Protein 1JNR (pdb70)

Sequence (1582 aa):
VYYPKKYELYKADEVPTEVVETDILIIGGGFSGCGAAYEAAYWAKLGGLKVTLVEKAAVERSGAVAQGLSAINTYIDLTGRSERQNTLEDYVRYVTLDMMGLAREDLVADYARHVDGTVHLFEKWGLPIWKTPDGKYVREGQWQIMIHGESYKPIIAEAAKMAVGEENIYERVFIFELLKDNNDPNAVAGAVGFSVREPKFYVFKAKAVILATGGATLLFRPRSTGEAAGRTWYAIFDTGSGYYMGLKAGAMLTQFEHRFIPFRFKDGYGPVGAWFLFFKCKAKNAYGEEYIKTRAAELEKYKPYGAAQPIPTPLRNHQVMLEIMDGNQPIYMHTEEALAELAGGDKKKLKHIYEEAFEDFLDMTVSQALLWACQNIDPQEQPSEAAPAEPYIMGSHSGEAGFWVCGPEDLMPEEYAKLFPLKYNRMTTVKGLFAIGDCAGANPHKFSSGSFTEGRIAAKAAVRFILEQKPNPEIDDAVVEELKKKAYAPMERFMQYKDLSTADDVNPEYILPWQGLVRLQKIMDEYAAGIATIYKTNEKMLQRALELLAFLKEDLEKLAARDLHELMRAWELVHRVWTAEAHVRHMLFRKETRWPGYYYRTDYPELNDEEWKCFVCSKYDAEKDEWTFEKVPYVQVIEWSFPSFVNPEKCDGCKALERTACEYICPNDLMTLDKEKMKAYNREPDMCWECYSCVKMCPQGAIDVRGYVDYSPLGGACVPMRGTSDIMWTVKYRNGKVLRFKFAIRTTPWGSIQPFEGFPEPTEEALKSELLAGEPEIIGTSEFPQVKKKAVYYPKKYELYKADEVPTEVVETDILIIGGGFSGCGAAYEAAYWAKLGGLKVTLVEKAAVERSGAVAQGLSAINTYIDLTGRSERQNTLEDYVRYVTLDMMGLAREDLVADYARHVDGTVHLFEKWGLPIWKTPDGKYVREGQWQIMIHGESYKPIIAEAAKMAVGEENIYERVFIFELLKDNNDPNAVAGAVGFSVREPKFYVFKAKAVILATGGATLLFRPRSTGEAAGRTWYAIFDTGSGYYMGLKAGAMLTQFEHRFIPFRFKDGYGPVGAWFLFFKCKAKNAYGEEYIKTRAAELEKYKPYGAAQPIPTPLRNHQVMLEIMDGNQPIYMHTEEALAELAGGDKKKLKHIYEEAFEDFLDMTVSQALLWACQNIDPQEQPSEAAPAEPYIMGSHSGEAGFWVCGPEDLMPEEYAKLFPLKYNRMTTVKGLFAIGDCAGANPHKFSSGSFTEGRIAAKAAVRFILEQKPNPEIDDAVVEELKKKAYAPMERFMQYKDLSTADDVNPEYILPWQGLVRLQKIMDEYAAGIATIYKTNEKMLQRALELLAFLKEDLEKLAARDLHELMRAWELVHRVWTAEAHVRHMLFRKETRWPGYYYRTDYPELNDEEWKCFVCSKYDAEKDEWTFEKVPYVQVIEWSFPSFVNPEKCDGCKALERTACEYICPNDLMTLDKEKMKAYNREPDMCWECYSCVKMCPQGAIDVRGYVDYSPLGGACVPMRGTSDIMWTVKYRNGKVLRFKFAIRTTPWGSIQPFEGFPEPTEEALKSELLAGEPEIIGTSEFPQVKKKA

CATH classification: 3.50.50.60 (+2 more: 3.90.700.10, 1.20.58.100)

Radius of gyration: 33.96 Å; Cα contacts (8 Å, |Δi|>4): 4044; chains: 4; bounding box: 82×66×114 Å

Nearest PDB structures (foldseek):
  2fja-assembly1_B  TM=1.002E+00  e=3.913E-29  Archaeoglobus fulgidus
  3gyx-assembly6_L  TM=9.238E-01  e=7.810E-21  Megalodesulfovibrio gigas
  8a8o-assembly1_C  TM=8.521E-01  e=5.796E-08  Methanothermococcus thermolithotrophicus DSM 2095
  6iei-assembly1_A-2  TM=8.063E-01  e=1.774E+00  Borreliella burgdorferi B31
  6idc-assembly1_A-2  TM=8.139E-01  e=2.127E+00  Borreliella burgdorferi

Secondary structure (DSSP, 8-state):
----SS-----GGGS-EEEEE-SEEEE--SHHHHHHHHHHHHHHTTTT--EEEE-SS-TTT-STTTT-EEEES----SSSSBS----HHHHHHHHHHHTTT---HHHHHHHHHHHHHHHHHHHHTTPPBPB-TTSPBPBSSSS-EEEEETTHHHHHHHHHHHHH-GGGEE-SEEEEEEEE-TT-TTBEEEEEEEESSSS-EEEEE-SEEEE----B-SSS--S--SGGGG--SS-TT-BSHHHHHHHHHTPPEESTT--B--EEETTT----HIIIIIS---EE-TTS--HHHHTSGGGGGGTTGGGSSSPPHHHHHHHHHHHHHTT-PPEEE-HHHHHHHHHTT-HHHHHHHHHHHHHHHHTT-HHHHHHHHHTT--TTTS-EEEEE---BB-SSSS---EE-----TTT--HHHHTT-SS--TTB-SSBTEEE-GGGB-S----HHHHHHHHHHHHHHHHHHHHHHH-------HHHHHHHHHHHHHHHHHHHHHGGG-SSTT--TT-B-HHHHHHHHHHHHHHHTT-GGGTTEE-HHHHHHHHHHHHHHHHHHTTB--SSHHHHHHHHHHHHHHHHHHHHHHHHHH--S-SSTTT-EETTS-S--TTT--EEEEEEEETTTTEEEEEEEE----B----/-EEE-TTT--S--SSSS-HHHHH-TTS-EEEETTTTEEEES-GGG-----HHHHH-TT--EEE---TTT--TT-EEEEEE-SSEEEEEEE-TTS-EEEEEEE--SS-TT---TTTTPPPP-HHHHTSSPPTTTTGGG-SSSSPP-PBP-/----SS-----GGGSPEEEEE-SEEEE--SHHHHHHHHHHHHHGGGGT--EEEE-SS-TTT-STTSS-EEEES----SSSSBS----HHHHHHHHHHHTTT---HHHHHHHHHHHHHHHHHHHHTTPPBPB-TTSPBPBSSSS-EEEEETTHHHHHHHHHHHHH-GGGEE-SEEEEEEEEETTEEEEEEEEEEEESSSS-EEEEE-SEEEE----B-SSS--S--SGGGG--SS-TT-BSHHHHHHHHHTPPEESTT--B--EEETTT----HIIIIIS---EE-TTS--HHHHTSGGGTTSTTGGG-SSPPHHHHHHHHHHHHHHT-PPEEE-HHHHHHHHHTT-HHHHHHHHHHHHHHHHTT-HHHHHHHHHTT--TTTS-EEEEE---BB-SSSS---EE-----TTT--HHHHTT-SS--TTB-SSBTEEE-GGGB-S----HHHHHHHHHHHHHHHHHHHHHHH-------HHHHHHHHHHHHHHHHHHHHHGGG-SSTT--TT-B-HHHHHHHHHHHHHHHTT-GGGTTEE-HHHHHHHHHHHHHHHHHHTTB--SSHHHHHHHHHHHHHHHHHHHHHHHHHH--S-SSTTT-EETTS-S--TTT--EEEEEEEETTTTEEEEEEEE----B----/-EEE-TTT--TTTTSSS-HHHHH-TTS-EEEETTTTEEEES-GGG-----HHHHH-TT--EEE---TTT--TT-EEEEEE-SSEEEEEEE-TTS-EEEEEEE--SS-TT---TTTTPPPP-HHHHTSSPPTTTTGGGT-SSPPP-PBP-

Solvent-accessible surface area: 48458 Å² total; per-residue (Å²): 37,4,78,26,117,70,105,56,43,56,101,2,124,121,5,73,58,53,80,7,108,10,20,0,0,0,5,11,0,15,17,8,0,0,0,0,0,0,0,0,14,9,6,4,101,48,37,69,28,84,6,0,0,1,12,35,2,1,6,52,0,2,12,34,8,0,1,1,37,2,11,0,44,0,1,0,0,41,58,14,89,6,97,120,104,13,67,5,26,71,1,0,42,38,0,2,4,6,0,0,2,0,0,0,0,0,0,0,0,0,0,0,8,3,0,2,0,0,0,14,10,0,38,112,9,0,1,10,11,16,109,22,148,107,38,81,4,17,15,17,16,37,6,20,0,0,0,42,0,0,0,0,0,5,0,0,8,19,0,0,86,87,19,11,17,76,134,26,15,47,47,17,4,3,8,0,22,12,4,80,17,81,99,34,104,40,11,1,1,0,0,0,0,0,5,7,78,74,38,46,0,16,4,0,66,6,57,0,0,0,0,4,22,14,0,0,0,4,2,0,22,5,38,7,35,10,3,1,18,0,5,0,30,19,0,2,6,15,3,0,9,0,0,7,1,0,1,46,7,8,1,15,1,0,0,0,0,0,0,3,0,0,16,32,0,28,14,0,7,0,12,11,27,1,0,67,67,43,4,140,8,101,5,40,2,14,110,45,77,22,5,62,139,70,28,51,82,75,7,105,106,11,136,50,5,15,83,7,125,66,24,1,40,0,0,80,4,18,0,4,0,30,2,17,67,77,9,22,26,3,1,47,0,25,0,27,82,8,1,66,142,55,6,65,74,70,181,178,100,44,137,103,8,22,61,25,0,0,8,2,0,0,0,39,11,0,1,3,0,2,8,0,0,2,17,40,11,13,0,61,128,69,35,3,23,2,4,1,0,0,1,1,1,0,0,7,26,8,0,0,0,0,0,2,0,0,3,3,133,40,9,27,30,104,74,1,14,145,49,5,70,36,108,15,20,0,1,0,10,0,53,1,0,0,0,0,1,7,0,0,0,0,0,0,6,0,26,10,0,0,8,0,0,0,0,0,9,0,0,10,8,0,0,66,6,8,47,70,86,140,23,116,33,92,15,42,109,64,59,17,65,97,16,26,101,115,0,0,45,10,0,59,38,0,61,119,55,45,108,70,5,9,14,38,14,1,1,42,48,1,2,0,5,28,1,0,15,30,6,0,19,6,9,0,3,14,4,0,0,0,19,24,17,11,1,24,4,0,64,78,12,0,76,32,0,28,92,21,1,48,30,0,46,94,4,15,132,73,7,0,0,7,0,0,1,1,0,4,10,0,20,2,1,15,0,4,0,23,0,0,5,0,0,0,69,0,0,38,58,0,89,0,1,0,1,1,0,0,1,26,1,37,40,82,71,88,34,34,47,154,112,23,69,4,0,0,0,1,86,9,40,56,169,137,93,92,37,91,45,70,84,11,86,27,38,43,12,0,78,29,92,145,0,3,10,1,39,26,149,114,14,34,5,17,157,101,78,175,140,21,20,9,40,52,0,12,3,5,2,4,2,19,30,18,143,153,109,98,54,4,16,6,33,4,28,25,14,10,18,2,13,3,0,12,12,21,35,20,89,87,45,3,11,43,2,13,4,0,2,2,15,5,2,10,46,11,20,0,69,14,108,58,39,101,58,45,0,79,3,35,0,105,3,58,93,40,71,57,25,174,16,136,13,39,0,5,90,41,100,88,52,52,11,112,21,40,86,81,34,89,133,14,67,130,127,32,8,112,42,41,52,7,1,7,14,35,126,26,1,35,34,123,106,30,9,129,19,120,114,106,139,45,4,64,23,120,98,99,47,44,60,103,3,124,137,4,73,59,56,79,8,111,9,19,0,0,0,5,9,0,14,17,9,0,0,0,0,0,0,0,0,14,8,6,4,100,46,37,69,28,84,6,0,0,2,13,37,2,1,6,43,0,2,12,34,9,0,1,1,38,2,11,0,44,0,1,0,0,45,59,9,89,7,99,121,103,14,76,5,25,35,2,0,68,42,0,2,18,8,0,0,2,0,0,0,0,0,0,0,0,0,0,1,7,2,0,2,0,0,0,14,7,0,38,113,9,0,1,8,11,17,106,29,152,122,37,82,5,17,15,17,16,36,6,21,0,1,0,42,0,1,0,0,0,4,0,0,9,22,0,0,81,84,19,13,18,114,126,26,28,47,64,19,4,2,8,0,22,11,3,70,24,75,115,34,109,39,11,2,1,0,0,0,0,0,5,7,79,74,40,42,0,15,4,0,71,5,62,0,0,0,0,5,23,14,0,1,0,4,2,0,22,4,37,7,35,12,3,1,18,0,6,0,29,19,0,2,6,14,3,0,10,0,0,7,1,0,1,45,6,6,1,13,2,0,0,0,0,0,0,4,0,0,15,32,0,28,12,0,8,0,11,10,26,0,0,46,73,41,2,131,9,71,4,39,1,12,99,46,76,22,4,51,132,74,34,49,66,60,3,116,117,14,148,52,6,15,72,3,153,66,35,3,42,0,0,72,5,20,0,6,0,33,2,16,61,75,11,24,26,3,1,48,0,24,0,28,65,4,1,63,115,54,8,65,72,71,176,178,96,45,139,104,7,20,64,24,0,0,7,2,0,0,0,39,11,0,1,2,0,2,9,1,0,2,18,42,18,13,0,58,116,66,33,4,22,1,5,1,0,1,2,0,1,0,0,8,26,8,0,0,0,0,0,2,0,0,1,3,145,51,5,25,30,120,89,2,6,160,50,2,69,39,107,18,18,0,1,1,8,0,55,1,0,0,0,0,1,8,0,0,0,0,0,0,6,0,26,10,0,0,8,0,0,0,0,0,7,0,0,11,7,0,0,70,6,8,37,78,88,155,20,130,27,102,16,41,107,62,58,17,68,95,17,24,105,114,0,0,45,8,0,57,38,0,65,122,54,49,97,63,5,9,15,41,21,0,1,42,51,1,2,0,6,29,1,0,15,32,6,0,18,5,9,0,3,17,4,0,0,0,20,24,18,10,0,23,5,1,78,72,11,0,66,33,0,29,94,21,1,45,32,0,39,97,4,16,134,73,7,0,0,7,3,0,1,1,0,4,10,0,20,1,1,16,0,4,0,28,0,0,5,0,0,0,69,0,0,41,60,0,95,1,1,0,0,1,0,0,1,24,2,38,41,90,71,91,34,42,43,141,106,13,78,4,0,0,0,1,79,10,40,53,166,142,91,92,37,79,49,63,86,13,86,26,41,49,10,0,82,42,79,127,0,3,11,1,38,30,151,108,14,63,2,16,145,92,82,188,137,19,14,9,43,48,0,12,4,6,2,4,2,19,28,18,130,152,105,58,52,3,22,7,43,6,18,22,14,11,18,2,12,2,0,11,14,21,55,21,73,84,46,3,11,40,3,12,4,0,3,1,15,5,3,12,46,11,20,0,67,14,105,55,37,102,59,37,0,78,1,32,0,106,4,55,97,41,70,54,23,174,17,134,12,41,0,6,91,42,100,88,52,50,11,114,19,42,82,80,30,98,128,13,68,96,128,34,4,118,44,42,49,5,1,13,20,25,133,26,1,33,35,100,136,33,12,149,17,123,104,104,146

B-factor: mean 15.88, std 8.91, range [1.0, 59.98]

InterPro domains:
  IPR003953 FAD-dependent oxidoreductase 2, FAD-binding domain [PF00890] (24-264)
  IPR011803 Adenylylsulphate reductase, alpha subunit [TIGR02061] (24-639)
  IPR015939 Fumarate reductase/succinate dehydrogenase flavoprotein-like, C-terminal [PF02910] (520-632)
  IPR027477 Succinate dehydrogenase/fumarate reductase flavoprotein, catalytic domain superfamily [G3DSA:3.90.700.10] (268-399)
  IPR027477 Succinate dehydrogenase/fumarate reductase flavoprotein, catalytic domain superfamily [SSF56425] (257-400)
  IPR030664 FAD-dependent oxidoreductase SdhA/FrdA/AprA [PTHR11632] (19-634)
  IPR036188 FAD/NAD(P)-binding domain superfamily [G3DSA:3.50.50.60] (21-629)
  IPR036188 FAD/NAD(P)-binding domain superfamily [SSF51905] (3-498)
  IPR037099 Fumarate reductase/succinate dehydrogenase flavoprotein-like, C-terminal domain superfamily [SSF46977] (507-641)

Structure (mmCIF, N/CA/C/O backbone):
data_1JNR
#
_entry.id   1JNR
#
_cell.length_a   72.600
_cell.length_b   113.500
_cell.length_c   193.900
_cell.angle_alpha   90.00
_cell.angle_beta   90.00
_cell.angle_gamma   90.00
#
_symmetry.space_group_name_H-M   'P 21 21 21'
#
loop_
_entity.id
_entity.type
_entity.pdbx_description
1 polymer 'adenylylsulfate reductase'
2 polymer 'adenylylsulfate reductase'
3 non-polymer 'FLAVIN-ADENINE DINUCLEOTIDE'
4 non-polymer GLYCEROL
5 non-polymer 'IRON/SULFUR CLUSTER'
6 water water
#
loop_
_atom_site.group_PDB
_atom_site.id
_atom_site.type_symbol
_atom_site.label_atom_id
_atom_site.label_alt_id
_atom_site.label_comp_id
_atom_site.label_asym_id
_atom_site.label_entity_id
_atom_site.label_seq_id
_atom_site.pdbx_PDB_ins_code
_atom_site.Cartn_x
_atom_site.Cartn_y
_atom_site.Cartn_z
_atom_site.occupancy
_atom_site.B_iso_or_equiv
_atom_site.auth_seq_id
_atom_site.auth_comp_id
_atom_site.auth_asym_id
_atom_site.auth_atom_id
_atom_site.pdbx_PDB_model_num
ATOM 1 N N . VAL A 1 2 ? 36.937 8.872 111.437 1.00 11.63 2 VAL A N 1
ATOM 2 C CA . VAL A 1 2 ? 37.564 10.066 110.816 1.00 11.55 2 VAL A CA 1
ATOM 3 C C . VAL A 1 2 ? 37.052 11.316 111.515 1.00 11.19 2 VAL A C 1
ATOM 4 O O . VAL A 1 2 ? 35.868 11.421 111.827 1.00 11.96 2 VAL A O 1
ATOM 8 N N . TYR A 1 3 ? 37.953 12.256 111.771 1.00 12.74 3 TYR A N 1
ATOM 9 C CA . TYR A 1 3 ? 37.577 13.493 112.436 1.00 12.45 3 TYR A CA 1
ATOM 10 C C . TYR A 1 3 ? 38.063 14.697 111.645 1.00 12.93 3 TYR A C 1
ATOM 11 O O . TYR A 1 3 ? 39.231 14.772 111.268 1.00 13.00 3 TYR A O 1
ATOM 20 N N . TYR A 1 4 ? 37.149 15.624 111.378 1.00 15.61 4 TYR A N 1
ATOM 21 C CA . TYR A 1 4 ? 37.466 16.848 110.650 1.00 19.01 4 TYR A CA 1
ATOM 22 C C . TYR A 1 4 ? 36.987 18.024 111.504 1.00 18.80 4 TYR A C 1
ATOM 23 O O . TYR A 1 4 ? 35.837 18.449 111.407 1.00 18.43 4 TYR A O 1
ATOM 32 N N . PRO A 1 5 ? 37.868 18.548 112.371 1.00 18.20 5 PRO A N 1
ATOM 33 C CA . PRO A 1 5 ? 37.537 19.675 113.249 1.00 18.97 5 PRO A CA 1
ATOM 34 C C . PRO A 1 5 ? 37.168 20.934 112.477 1.00 20.51 5 PRO A C 1
ATOM 35 O O . PRO A 1 5 ? 37.761 21.235 111.440 1.00 19.81 5 PRO A O 1
ATOM 39 N N . LYS A 1 6 ? 36.182 21.661 112.993 1.00 23.27 6 LYS A N 1
ATOM 40 C CA . LYS A 1 6 ? 35.707 22.890 112.368 1.00 26.26 6 LYS A CA 1
ATOM 41 C C . LYS A 1 6 ? 36.772 23.977 112.471 1.00 26.22 6 LYS A C 1
ATOM 42 O O . LYS A 1 6 ? 36.994 24.737 111.529 1.00 27.49 6 LYS A O 1
ATOM 48 N N . LYS A 1 7 ? 37.421 24.049 113.628 1.00 26.24 7 LYS A N 1
ATOM 49 C CA . LYS A 1 7 ? 38.469 25.035 113.861 1.00 26.08 7 LYS A CA 1
ATOM 50 C C . LYS A 1 7 ? 39.509 24.495 114.832 1.00 25.12 7 LYS A C 1
ATOM 51 O O . LYS A 1 7 ? 39.262 23.524 115.548 1.00 24.42 7 LYS A O 1
ATOM 57 N N . TYR A 1 8 ? 40.673 25.131 114.853 1.00 22.46 8 TYR A N 1
ATOM 58 C CA . TYR A 1 8 ? 41.754 24.713 115.734 1.00 21.97 8 TYR A CA 1
ATOM 59 C C . TYR A 1 8 ? 41.527 25.191 117.163 1.00 21.87 8 TYR A C 1
ATOM 60 O O . TYR A 1 8 ? 40.905 26.227 117.396 1.00 21.39 8 TYR A O 1
ATOM 69 N N . GLU A 1 9 ? 42.047 24.420 118.109 1.00 20.82 9 GLU A N 1
ATOM 70 C CA . GLU A 1 9 ? 41.961 24.731 119.531 1.00 21.46 9 GLU A CA 1
ATOM 71 C C . GLU A 1 9 ? 43.286 24.192 120.047 1.00 21.02 9 GLU A C 1
ATOM 72 O O . GLU A 1 9 ? 43.346 23.112 120.628 1.00 21.84 9 GLU A O 1
ATOM 78 N N . LEU A 1 10 ? 44.351 24.951 119.815 1.00 20.48 10 LEU A N 1
ATOM 79 C CA . LEU A 1 10 ? 45.693 24.531 120.193 1.00 19.36 10 LEU A CA 1
ATOM 80 C C . LEU A 1 10 ? 46.291 25.242 121.398 1.00 20.31 10 LEU A C 1
ATOM 81 O O . LEU A 1 10 ? 46.087 26.440 121.597 1.00 21.37 10 LEU A O 1
ATOM 86 N N . TYR A 1 11 ? 47.041 24.485 122.192 1.00 19.28 11 TYR A N 1
ATOM 87 C CA . TYR A 1 11 ? 47.700 25.014 123.378 1.00 20.19 11 TYR A CA 1
ATOM 88 C C . TYR A 1 11 ? 49.043 24.323 123.590 1.00 21.04 11 TYR A C 1
ATOM 89 O O . TYR A 1 11 ? 49.198 23.142 123.284 1.00 21.19 11 TYR A O 1
ATOM 98 N N . LYS A 1 12 ? 50.016 25.068 124.102 1.00 21.52 12 LYS A N 1
ATOM 99 C CA . LYS A 1 12 ? 51.322 24.501 124.403 1.00 21.85 12 LYS A CA 1
ATOM 100 C C . LYS A 1 12 ? 51.291 24.209 125.897 1.00 22.11 12 LYS A C 1
ATOM 101 O O . LYS A 1 12 ? 50.657 24.937 126.661 1.00 20.78 12 LYS A O 1
ATOM 107 N N . ALA A 1 13 ? 51.953 23.136 126.309 1.00 21.87 13 ALA A N 1
ATOM 108 C CA . ALA A 1 13 ? 51.973 22.746 127.713 1.00 23.93 13 ALA A CA 1
ATOM 109 C C . ALA A 1 13 ? 52.262 23.911 128.658 1.00 25.23 13 ALA A C 1
ATOM 110 O O . ALA A 1 13 ? 51.528 24.131 129.623 1.00 25.19 13 ALA A O 1
ATOM 112 N N . ASP A 1 14 ? 53.324 24.658 128.374 1.00 26.93 14 ASP A N 1
ATOM 113 C CA . ASP A 1 14 ? 53.717 25.781 129.219 1.00 28.58 14 ASP A CA 1
ATOM 114 C C . ASP A 1 14 ? 52.736 26.950 129.247 1.00 28.47 14 ASP A C 1
ATOM 115 O O . ASP A 1 14 ? 52.927 27.904 130.002 1.00 29.43 14 ASP A O 1
ATOM 120 N N . GLU A 1 15 ? 51.689 26.883 128.432 1.00 27.09 15 GLU A N 1
ATOM 121 C CA . GLU A 1 15 ? 50.695 27.951 128.398 1.00 26.38 15 GLU A CA 1
ATOM 122 C C . GLU A 1 15 ? 49.428 27.530 129.130 1.00 24.34 15 GLU A C 1
ATOM 123 O O . GLU A 1 15 ? 48.533 28.342 129.358 1.00 23.80 15 GLU A O 1
ATOM 129 N N . VAL A 1 16 ? 49.361 26.255 129.499 1.00 21.26 16 VAL A N 1
ATOM 130 C CA . VAL A 1 16 ? 48.194 25.717 130.184 1.00 19.48 16 VAL A CA 1
ATOM 131 C C . VAL A 1 16 ? 48.328 25.751 131.701 1.00 18.77 16 VAL A C 1
ATOM 132 O O . VAL A 1 16 ? 49.292 25.232 132.259 1.00 17.44 16 VAL A O 1
ATOM 136 N N . PRO A 1 17 ? 47.352 26.364 132.388 1.00 18.55 17 PRO A N 1
ATOM 137 C CA . PRO A 1 17 ? 47.397 26.439 133.848 1.00 19.38 17 PRO A CA 1
ATOM 138 C C . PRO A 1 17 ? 47.141 25.071 134.463 1.00 19.64 17 PRO A C 1
ATOM 139 O O . PRO A 1 17 ? 46.450 24.233 133.879 1.00 18.76 17 PRO A O 1
ATOM 143 N N . THR A 1 18 ? 47.709 24.850 135.641 1.00 19.03 18 THR A N 1
ATOM 144 C CA . THR A 1 18 ? 47.540 23.591 136.346 1.00 19.26 18 THR A CA 1
ATOM 145 C C . THR A 1 18 ? 46.648 23.795 137.557 1.00 20.19 18 THR A C 1
ATOM 146 O O . THR A 1 18 ? 46.750 24.807 138.253 1.00 21.17 18 THR A O 1
ATOM 150 N N . GLU A 1 19 ? 45.759 22.839 137.792 1.00 18.97 19 GLU A N 1
ATOM 151 C CA . GLU A 1 19 ? 44.881 22.894 138.947 1.00 20.20 19 GLU A CA 1
ATOM 152 C C . GLU A 1 19 ? 45.201 21.669 139.785 1.00 19.85 19 GLU A C 1
ATOM 153 O O . GLU A 1 19 ? 45.085 20.536 139.313 1.00 18.93 19 GLU A O 1
ATOM 159 N N . VAL A 1 20 ? 45.629 21.899 141.020 1.00 18.25 20 VAL A N 1
ATOM 160 C CA . VAL A 1 20 ? 45.968 20.807 141.917 1.00 17.99 20 VAL A CA 1
ATOM 161 C C . VAL A 1 20 ? 44.777 20.503 142.813 1.00 18.86 20 VAL A C 1
ATOM 162 O O . VAL A 1 20 ? 44.211 21.401 143.436 1.00 18.89 20 VAL A O 1
ATOM 166 N N . VAL A 1 21 ? 44.394 19.234 142.864 1.00 18.15 21 VAL A N 1
ATOM 167 C CA . VAL A 1 21 ? 43.273 18.808 143.687 1.00 18.49 21 VAL A CA 1
ATOM 168 C C . VAL A 1 21 ? 43.748 17.757 144.675 1.00 18.76 21 VAL A C 1
ATOM 169 O O . VAL A 1 21 ? 44.198 16.682 144.283 1.00 19.55 21 VAL A O 1
ATOM 173 N N . GLU A 1 22 ? 43.660 18.075 145.959 1.00 19.30 22 GLU A N 1
ATOM 174 C CA . GLU A 1 22 ? 44.074 17.140 146.989 1.00 19.89 22 GLU A CA 1
ATOM 175 C C . GLU A 1 22 ? 42.852 16.444 147.561 1.00 19.01 22 GLU A C 1
ATOM 176 O O . GLU A 1 22 ? 41.875 17.088 147.938 1.00 20.02 22 GLU A O 1
ATOM 182 N N . THR A 1 23 ? 42.907 15.119 147.601 1.00 18.30 23 THR A N 1
ATOM 183 C CA . THR A 1 23 ? 41.801 14.322 148.108 1.00 17.42 23 THR A CA 1
ATOM 184 C C . THR A 1 23 ? 42.349 13.080 148.799 1.00 17.11 23 THR A C 1
ATOM 185 O O . THR A 1 23 ? 43.558 12.854 148.813 1.00 17.07 23 THR A O 1
ATOM 189 N N . ASP A 1 24 ? 41.464 12.283 149.388 1.00 16.05 24 ASP A N 1
ATOM 190 C CA . ASP A 1 24 ? 41.891 11.063 150.057 1.00 15.43 24 ASP A CA 1
ATOM 191 C C . ASP A 1 24 ? 41.636 9.872 149.148 1.00 15.62 24 ASP A C 1
ATOM 192 O O . ASP A 1 24 ? 42.527 9.055 148.911 1.00 14.46 24 ASP A O 1
ATOM 197 N N . ILE A 1 25 ? 40.413 9.777 148.641 1.00 15.30 25 ILE A N 1
ATOM 198 C CA . ILE A 1 25 ? 40.050 8.697 147.735 1.00 13.99 25 ILE A CA 1
ATOM 199 C C . ILE A 1 25 ? 39.666 9.302 146.395 1.00 14.41 25 ILE A C 1
ATOM 200 O O . ILE A 1 25 ? 38.768 10.140 146.322 1.00 13.81 25 ILE A O 1
ATOM 205 N N . LEU A 1 26 ? 40.364 8.885 145.343 1.00 11.88 26 LEU A N 1
ATOM 206 C CA . LEU A 1 26 ? 40.088 9.370 143.999 1.00 11.73 26 LEU A CA 1
ATOM 207 C C . LEU A 1 26 ? 39.497 8.232 143.187 1.00 10.31 26 LEU A C 1
ATOM 208 O O . LEU A 1 26 ? 40.100 7.166 143.072 1.00 11.83 26 LEU A O 1
ATOM 213 N N . ILE A 1 27 ? 38.311 8.463 142.639 1.00 10.69 27 ILE A N 1
ATOM 214 C CA . ILE A 1 27 ? 37.623 7.472 141.822 1.00 10.22 27 ILE A CA 1
ATOM 215 C C . ILE A 1 27 ? 37.711 7.943 140.375 1.00 10.18 27 ILE A C 1
ATOM 216 O O . ILE A 1 27 ? 37.221 9.019 140.036 1.00 12.41 27 ILE A O 1
ATOM 221 N N . ILE A 1 28 ? 38.358 7.147 139.530 1.00 10.17 28 ILE A N 1
ATOM 222 C CA . ILE A 1 28 ? 38.507 7.500 138.123 1.00 11.17 28 ILE A CA 1
ATOM 223 C C . ILE A 1 28 ? 37.445 6.799 137.279 1.00 11.01 28 ILE A C 1
ATOM 224 O O . ILE A 1 28 ? 37.527 5.597 137.021 1.00 11.32 28 ILE A O 1
ATOM 229 N N . GLY A 1 29 ? 36.445 7.567 136.862 1.00 10.71 29 GLY A N 1
ATOM 230 C CA . GLY A 1 29 ? 35.365 7.021 136.061 1.00 10.20 29 GLY A CA 1
ATOM 231 C C . GLY A 1 29 ? 34.059 7.067 136.831 1.00 10.43 29 GLY A C 1
ATOM 232 O O . GLY A 1 29 ? 33.937 6.458 137.897 1.00 10.17 29 GLY A O 1
ATOM 233 N N . GLY A 1 30 ? 33.088 7.797 136.292 1.00 9.89 30 GLY A N 1
ATOM 234 C CA . GLY A 1 30 ? 31.795 7.922 136.940 1.00 11.14 30 GLY A CA 1
ATOM 235 C C . GLY A 1 30 ? 30.698 7.088 136.307 1.00 10.56 30 GLY A C 1
ATOM 236 O O . GLY A 1 30 ? 29.581 7.569 136.108 1.00 9.55 30 GLY A O 1
ATOM 237 N N . GLY A 1 31 ? 31.021 5.840 135.979 1.00 10.91 31 GLY A N 1
ATOM 238 C CA . GLY A 1 31 ? 30.040 4.943 135.395 1.00 10.08 31 GLY A CA 1
ATOM 239 C C . GLY A 1 31 ? 29.348 4.188 136.515 1.00 10.60 31 GLY A C 1
ATOM 240 O O . GLY A 1 31 ? 29.224 4.707 137.627 1.00 12.31 31 GLY A O 1
ATOM 241 N N . PHE A 1 32 ? 28.912 2.960 136.260 1.00 10.39 32 PHE A N 1
ATOM 242 C CA . PHE A 1 32 ? 28.233 2.220 137.315 1.00 9.77 32 PHE A CA 1
ATOM 243 C C . PHE A 1 32 ? 29.116 1.800 138.481 1.00 11.06 32 PHE A C 1
ATOM 244 O O . PHE A 1 32 ? 28.702 1.914 139.637 1.00 11.81 32 PHE A O 1
ATOM 252 N N . SER A 1 33 ? 30.325 1.323 138.206 1.00 10.14 33 SER A N 1
ATOM 253 C CA . SER A 1 33 ? 31.192 0.917 139.308 1.00 9.94 33 SER A CA 1
ATOM 254 C C . SER A 1 33 ? 31.699 2.147 140.060 1.00 9.86 33 SER A C 1
ATOM 255 O O . SER A 1 33 ? 31.754 2.145 141.289 1.00 10.51 33 SER A O 1
ATOM 258 N N . GLY A 1 34 ? 32.038 3.201 139.319 1.00 9.78 34 GLY A N 1
ATOM 259 C CA . GLY A 1 34 ? 32.522 4.427 139.933 1.00 10.18 34 GLY A CA 1
ATOM 260 C C . GLY A 1 34 ? 31.485 5.081 140.831 1.00 10.67 34 GLY A C 1
ATOM 261 O O . GLY A 1 34 ? 31.814 5.586 141.908 1.00 12.28 34 GLY A O 1
ATOM 262 N N . CYS A 1 35 ? 30.231 5.089 140.391 1.00 9.52 35 CYS A N 1
ATOM 263 C CA . CYS A 1 35 ? 29.166 5.673 141.196 1.00 10.53 35 CYS A CA 1
ATOM 264 C C . CYS A 1 35 ? 28.936 4.828 142.448 1.00 10.64 35 CYS A C 1
ATOM 265 O O . CYS A 1 35 ? 28.617 5.359 143.512 1.00 11.06 35 CYS A O 1
ATOM 268 N N . GLY A 1 36 ? 29.110 3.514 142.322 1.00 10.57 36 GLY A N 1
ATOM 269 C CA . GLY A 1 36 ? 28.942 2.635 143.466 1.00 10.50 36 GLY A CA 1
ATOM 270 C C . GLY A 1 36 ? 30.005 2.951 144.503 1.00 11.09 36 GLY A C 1
ATOM 271 O O . GLY A 1 36 ? 29.737 2.968 145.706 1.00 10.22 36 GLY A O 1
ATOM 272 N N . ALA A 1 37 ? 31.221 3.210 144.034 1.00 10.67 37 ALA A N 1
ATOM 273 C CA . ALA A 1 37 ? 32.321 3.540 144.925 1.00 10.38 37 ALA A CA 1
ATOM 274 C C . ALA A 1 37 ? 32.099 4.902 145.574 1.00 11.63 37 ALA A C 1
ATOM 275 O O . ALA A 1 37 ? 32.369 5.079 146.761 1.00 12.06 37 ALA A O 1
ATOM 277 N N . ALA A 1 38 ? 31.607 5.866 144.802 1.00 9.68 38 ALA A N 1
ATOM 278 C CA . ALA A 1 38 ? 31.367 7.201 145.346 1.00 10.24 38 ALA A CA 1
ATOM 279 C C . ALA A 1 38 ? 30.292 7.123 146.422 1.00 11.48 38 ALA A C 1
ATOM 280 O O . ALA A 1 38 ? 30.415 7.728 147.485 1.00 12.22 38 ALA A O 1
ATOM 282 N N . TYR A 1 39 ? 29.241 6.365 146.137 1.00 10.78 39 TYR A N 1
ATOM 283 C CA . TYR A 1 39 ? 28.140 6.194 147.073 1.00 11.72 39 TYR A CA 1
ATOM 284 C C . TYR A 1 39 ? 28.606 5.597 148.400 1.00 12.21 39 TYR A C 1
ATOM 285 O O . TYR A 1 39 ? 28.404 6.189 149.463 1.00 13.03 39 TYR A O 1
ATOM 294 N N . GLU A 1 40 ? 29.232 4.426 148.335 1.00 12.60 40 GLU A N 1
ATOM 295 C CA . GLU A 1 40 ? 29.698 3.748 149.538 1.00 12.45 40 GLU A CA 1
ATOM 296 C C . GLU A 1 40 ? 30.818 4.498 150.258 1.00 12.77 40 GLU A C 1
ATOM 297 O O . GLU A 1 40 ? 30.823 4.576 151.487 1.00 12.48 40 GLU A O 1
ATOM 303 N N . ALA A 1 41 ? 31.763 5.048 149.501 1.00 12.87 41 ALA A N 1
ATOM 304 C CA . ALA A 1 41 ? 32.883 5.776 150.099 1.00 13.12 41 ALA A CA 1
ATOM 305 C C . ALA A 1 41 ? 32.406 6.930 150.977 1.00 12.83 41 ALA A C 1
ATOM 306 O O . ALA A 1 41 ? 32.949 7.166 152.059 1.00 14.12 41 ALA A O 1
ATOM 308 N N . ALA A 1 42 ? 31.394 7.647 150.505 1.00 12.89 42 ALA A N 1
ATOM 309 C CA . ALA A 1 42 ? 30.843 8.782 151.238 1.00 12.62 42 ALA A CA 1
ATOM 310 C C . ALA A 1 42 ? 30.322 8.359 152.608 1.00 13.73 42 ALA A C 1
ATOM 311 O O . ALA A 1 42 ? 30.346 9.136 153.559 1.00 14.89 42 ALA A O 1
ATOM 313 N N . TYR A 1 43 ? 29.856 7.121 152.703 1.00 13.35 43 TYR A N 1
ATOM 314 C CA . TYR A 1 43 ? 29.318 6.611 153.958 1.00 14.53 43 TYR A CA 1
ATOM 315 C C . TYR A 1 43 ? 30.404 6.380 155.005 1.00 15.61 43 TYR A C 1
ATOM 316 O O . TYR A 1 43 ? 30.332 6.905 156.116 1.00 15.96 43 TYR A O 1
ATOM 325 N N . TRP A 1 44 ? 31.417 5.600 154.645 1.00 15.08 44 TRP A N 1
ATOM 326 C CA . TRP A 1 44 ? 32.496 5.284 155.571 1.00 14.75 44 TRP A CA 1
ATOM 327 C C . TRP A 1 44 ? 33.514 6.403 155.774 1.00 15.85 44 TRP A C 1
ATOM 328 O O . TRP A 1 44 ? 34.147 6.485 156.830 1.00 15.25 44 TRP A O 1
ATOM 339 N N . ALA A 1 45 ? 33.668 7.265 154.773 1.00 15.34 45 ALA A N 1
ATOM 340 C CA . ALA A 1 45 ? 34.633 8.359 154.845 1.00 16.48 45 ALA A CA 1
ATOM 341 C C . ALA A 1 45 ? 34.469 9.227 156.087 1.00 17.65 45 ALA A C 1
ATOM 342 O O . ALA A 1 45 ? 35.440 9.778 156.599 1.00 18.10 45 ALA A O 1
ATOM 344 N N . LYS A 1 46 ? 33.237 9.341 156.567 1.00 19.11 46 LYS A N 1
ATOM 345 C CA . LYS A 1 46 ? 32.939 10.150 157.739 1.00 22.02 46 LYS A CA 1
ATOM 346 C C . LYS A 1 46 ? 33.761 9.760 158.968 1.00 21.41 46 LYS A C 1
ATOM 347 O O . LYS A 1 46 ? 34.037 10.599 159.828 1.00 22.16 46 LYS A O 1
ATOM 353 N N . LEU A 1 47 ? 34.164 8.495 159.046 1.00 19.61 47 LEU A N 1
ATOM 354 C CA . LEU A 1 47 ? 34.950 8.015 160.179 1.00 19.13 47 LEU A CA 1
ATOM 355 C C . LEU A 1 47 ? 36.294 8.722 160.318 1.00 19.76 47 LEU A C 1
ATOM 356 O O . LEU A 1 47 ? 36.853 8.795 161.413 1.00 21.84 47 LEU A O 1
ATOM 361 N N . GLY A 1 48 ? 36.817 9.234 159.211 1.00 18.97 48 GLY A N 1
ATOM 362 C CA . GLY A 1 48 ? 38.090 9.928 159.259 1.00 18.94 48 GLY A CA 1
ATOM 363 C C . GLY A 1 48 ? 38.005 11.302 158.630 1.00 18.91 48 GLY A C 1
ATOM 364 O O . GLY A 1 48 ? 39.025 11.956 158.410 1.00 19.18 48 GLY A O 1
ATOM 365 N N . GLY A 1 49 ? 36.784 11.748 158.349 1.00 19.52 49 GLY A N 1
ATOM 366 C CA . GLY A 1 49 ? 36.603 13.044 157.721 1.00 19.20 49 GLY A CA 1
ATOM 367 C C . GLY A 1 49 ? 37.332 13.060 156.390 1.00 18.24 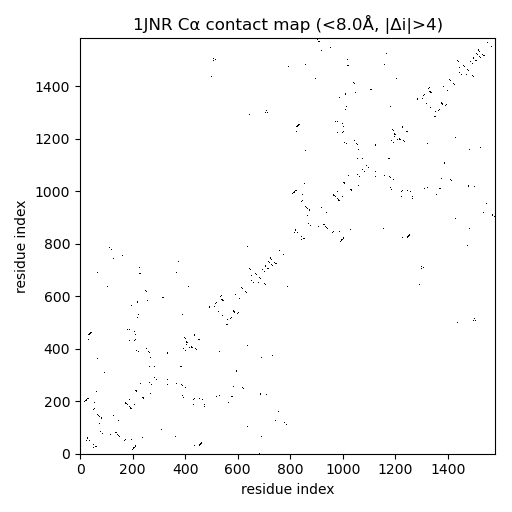49 GLY A C 1
ATOM 368 O O . GLY A 1 49 ? 37.839 14.093 155.955 1.00 19.18 49 GLY A O 1
ATOM 369 N N . LEU A 1 50 ? 37.376 11.900 155.741 1.00 18.24 50 LEU A N 1
ATOM 370 C CA . LEU A 1 50 ? 38.060 11.753 154.461 1.00 16.34 50 LEU A CA 1
ATOM 371 C C . LEU A 1 50 ? 37.324 12.407 153.301 1.00 16.61 50 LEU A C 1
ATOM 372 O O . LEU A 1 50 ? 36.093 12.458 153.269 1.00 16.14 50 LEU A O 1
ATOM 377 N N . LYS A 1 51 ? 38.099 12.893 152.339 1.00 15.91 51 LYS A N 1
ATOM 378 C CA . LYS A 1 51 ? 37.552 13.536 151.156 1.00 16.58 51 LYS A CA 1
ATOM 379 C C . LYS A 1 51 ? 37.501 12.517 150.021 1.00 15.52 51 LYS A C 1
ATOM 380 O O . LYS A 1 51 ? 38.477 11.814 149.760 1.00 15.64 51 LYS A O 1
ATOM 386 N N . VAL A 1 52 ? 36.349 12.428 149.368 1.00 14.66 52 VAL A N 1
ATOM 387 C CA . VAL A 1 52 ? 36.163 11.506 148.255 1.00 14.29 52 VAL A CA 1
ATOM 388 C C . VAL A 1 52 ? 35.945 12.332 146.997 1.00 14.64 52 VAL A C 1
ATOM 389 O O . VAL A 1 52 ? 35.099 13.226 146.971 1.00 15.19 52 VAL A O 1
ATOM 393 N N . THR A 1 53 ? 36.717 12.032 145.958 1.00 13.50 53 THR A N 1
ATOM 394 C CA . THR A 1 53 ? 36.614 12.759 144.705 1.00 13.36 53 THR A CA 1
ATOM 395 C C . THR A 1 53 ? 36.324 11.825 143.539 1.00 12.74 53 THR A C 1
ATOM 396 O O . THR A 1 53 ? 36.933 10.763 143.410 1.00 12.87 53 THR A O 1
ATOM 400 N N . LEU A 1 54 ? 35.385 12.232 142.694 1.00 12.19 54 LEU A N 1
ATOM 401 C CA . LEU A 1 54 ? 35.014 11.445 141.526 1.00 12.55 54 LEU A CA 1
ATOM 402 C C . LEU A 1 54 ? 35.344 12.251 140.282 1.00 12.44 54 LEU A C 1
ATOM 403 O O . LEU A 1 54 ? 34.919 13.400 140.151 1.00 12.04 54 LEU A O 1
ATOM 408 N N . VAL A 1 55 ? 36.120 11.660 139.377 1.00 12.18 55 VAL A N 1
ATOM 409 C CA . VAL A 1 55 ? 36.477 12.342 138.137 1.00 13.45 55 VAL A CA 1
ATOM 410 C C . VAL A 1 55 ? 35.921 11.549 136.957 1.00 12.52 55 VAL A C 1
ATOM 411 O O . VAL A 1 55 ? 36.094 10.333 136.871 1.00 12.60 55 VAL A O 1
ATOM 415 N N . GLU A 1 56 ? 35.239 12.253 136.060 1.00 12.88 56 GLU A N 1
ATOM 416 C CA . GLU A 1 56 ? 34.607 11.644 134.894 1.00 11.64 56 GLU A CA 1
ATOM 417 C C . GLU A 1 56 ? 34.940 12.435 133.628 1.00 12.57 56 GLU A C 1
ATOM 418 O O . GLU A 1 56 ? 34.886 13.662 133.627 1.00 12.03 56 GLU A O 1
ATOM 424 N N . LYS A 1 57 ? 35.272 11.740 132.543 1.00 10.99 57 LYS A N 1
ATOM 425 C CA . LYS A 1 57 ? 35.620 12.440 131.313 1.00 9.91 57 LYS A CA 1
ATOM 426 C C . LYS A 1 57 ? 34.421 13.088 130.629 1.00 9.53 57 LYS A C 1
ATOM 427 O O . LYS A 1 57 ? 34.579 14.059 129.898 1.00 11.09 57 LYS A O 1
ATOM 433 N N . ALA A 1 58 ? 33.226 12.555 130.864 1.00 10.55 58 ALA A N 1
ATOM 434 C CA . ALA A 1 58 ? 32.017 13.122 130.270 1.00 10.55 58 ALA A CA 1
ATOM 435 C C . ALA A 1 58 ? 31.127 13.659 131.390 1.00 11.36 58 ALA A C 1
ATOM 436 O O . ALA A 1 58 ? 31.616 14.335 132.292 1.00 13.05 58 ALA A O 1
ATOM 438 N N . ALA A 1 59 ? 29.831 13.368 131.331 1.00 11.17 59 ALA A N 1
ATOM 439 C CA . ALA A 1 59 ? 28.894 13.813 132.365 1.00 10.40 59 ALA A CA 1
ATOM 440 C C . ALA A 1 59 ? 28.280 12.578 133.018 1.00 11.34 59 ALA A C 1
ATOM 441 O O . ALA A 1 59 ? 27.698 11.729 132.342 1.00 11.78 59 ALA A O 1
ATOM 443 N N . VAL A 1 60 ? 28.403 12.490 134.338 1.00 10.53 60 VAL A N 1
ATOM 444 C CA . VAL A 1 60 ? 27.901 11.342 135.086 1.00 11.04 60 VAL A CA 1
ATOM 445 C C . VAL A 1 60 ? 26.430 10.986 134.857 1.00 10.00 60 VAL A C 1
ATOM 446 O O . VAL A 1 60 ? 26.058 9.816 134.918 1.00 10.63 60 VAL A O 1
ATOM 450 N N . GLU A 1 61 ? 25.594 11.982 134.583 1.00 10.67 61 GLU A N 1
ATOM 451 C CA . GLU A 1 61 ? 24.174 11.723 134.366 1.00 11.45 61 GLU A CA 1
ATOM 452 C C . GLU A 1 61 ? 23.908 10.627 133.329 1.00 10.96 61 GLU A C 1
ATOM 453 O O . GLU A 1 61 ? 22.975 9.838 133.482 1.00 12.69 61 GLU A O 1
ATOM 459 N N . ARG A 1 62 ? 24.730 10.572 132.283 1.00 10.87 62 ARG A N 1
ATOM 460 C CA . ARG A 1 62 ? 24.547 9.582 131.218 1.00 10.84 62 ARG A CA 1
ATOM 461 C C . ARG A 1 62 ? 25.816 8.861 130.768 1.00 10.48 62 ARG A C 1
ATOM 462 O O . ARG A 1 62 ? 25.777 8.085 129.815 1.00 11.31 62 ARG A O 1
ATOM 470 N N . SER A 1 63 ? 26.931 9.092 131.449 1.00 10.89 63 SER A N 1
ATOM 471 C CA . SER A 1 63 ? 28.189 8.484 131.034 1.00 10.46 63 SER A CA 1
ATOM 472 C C . SER A 1 63 ? 28.292 6.965 131.146 1.00 10.22 63 SER A C 1
ATOM 473 O O . SER A 1 63 ? 27.663 6.335 131.996 1.00 9.73 63 SER A O 1
ATOM 476 N N . GLY A 1 64 ? 29.090 6.384 130.257 1.00 8.98 64 GLY A N 1
ATOM 477 C CA . GLY A 1 64 ? 29.306 4.953 130.292 1.00 8.48 64 GLY A CA 1
ATOM 478 C C . GLY A 1 64 ? 28.325 4.061 129.563 1.00 8.09 64 GLY A C 1
ATOM 479 O O . GLY A 1 64 ? 27.436 4.512 128.839 1.00 8.12 64 GLY A O 1
ATOM 480 N N . ALA A 1 65 ? 28.504 2.766 129.786 1.00 8.51 65 ALA A N 1
ATOM 481 C CA . ALA A 1 65 ? 27.695 1.730 129.163 1.00 9.36 65 ALA A CA 1
ATOM 482 C C . ALA A 1 65 ? 26.187 1.847 129.341 1.00 10.10 65 ALA A C 1
ATOM 483 O O . ALA A 1 65 ? 25.432 1.349 128.511 1.00 9.90 65 ALA A O 1
ATOM 485 N N . VAL A 1 66 ? 25.740 2.497 130.411 1.00 9.55 66 VAL A N 1
ATOM 486 C CA . VAL A 1 66 ? 24.304 2.609 130.662 1.00 9.13 66 VAL A CA 1
ATOM 487 C C . VAL A 1 66 ? 23.680 3.919 130.167 1.00 10.65 66 VAL A C 1
ATOM 488 O O . VAL A 1 66 ? 22.596 4.313 130.601 1.00 9.68 66 VAL A O 1
ATOM 492 N N . ALA A 1 67 ? 24.352 4.572 129.223 1.00 9.28 67 ALA A N 1
ATOM 493 C CA . ALA A 1 67 ? 23.862 5.830 128.666 1.00 10.19 67 ALA A CA 1
ATOM 494 C C . ALA A 1 67 ? 22.429 5.762 128.126 1.00 10.15 67 ALA A C 1
ATOM 495 O O . ALA A 1 67 ? 21.666 6.712 128.276 1.00 11.69 67 ALA A O 1
ATOM 497 N N . GLN A 1 68 ? 22.061 4.655 127.490 1.00 10.09 68 GLN A N 1
ATOM 498 C CA . GLN A 1 68 ? 20.714 4.534 126.930 1.00 10.82 68 GLN A CA 1
ATOM 499 C C . GLN A 1 68 ? 19.753 3.932 127.936 1.00 11.82 68 GLN A C 1
ATOM 500 O O . GLN A 1 68 ? 18.534 3.965 127.744 1.00 11.34 68 GLN A O 1
ATOM 506 N N . GLY A 1 69 ? 20.324 3.391 129.008 1.00 10.41 69 GLY A N 1
ATOM 507 C CA . GLY A 1 69 ? 19.553 2.711 130.028 1.00 11.15 69 GLY A CA 1
ATOM 508 C C . GLY A 1 69 ? 19.789 1.232 129.770 1.00 9.78 69 GLY A C 1
ATOM 509 O O . GLY A 1 69 ? 20.592 0.874 128.908 1.00 10.48 69 GLY A O 1
ATOM 510 N N . LEU A 1 70 ? 19.119 0.368 130.522 1.00 10.72 70 LEU A N 1
ATOM 511 C CA . LEU A 1 70 ? 19.239 -1.074 130.331 1.00 10.07 70 LEU A CA 1
ATOM 512 C C . LEU A 1 70 ? 17.835 -1.636 130.486 1.00 10.77 70 LEU A C 1
ATOM 513 O O . LEU A 1 70 ? 16.998 -1.037 131.166 1.00 11.09 70 LEU A O 1
ATOM 518 N N . SER A 1 71 ? 17.577 -2.776 129.855 1.00 9.25 71 SER A N 1
ATOM 519 C CA . SER A 1 71 ? 16.256 -3.396 129.905 1.00 10.58 71 SER A CA 1
ATOM 520 C C . SER A 1 71 ? 16.120 -4.419 131.021 1.00 10.16 71 SER A C 1
ATOM 521 O O . SER A 1 71 ? 15.025 -4.920 131.286 1.00 9.33 71 SER A O 1
ATOM 524 N N . ALA A 1 72 ? 17.232 -4.728 131.676 1.00 10.85 72 ALA A N 1
ATOM 525 C CA . ALA A 1 72 ? 17.217 -5.691 132.768 1.00 10.13 72 ALA A CA 1
ATOM 526 C C . ALA A 1 72 ? 18.438 -5.541 133.660 1.00 10.08 72 ALA A C 1
ATOM 527 O O . ALA A 1 72 ? 19.416 -4.891 133.293 1.00 10.28 72 ALA A O 1
ATOM 529 N N . ILE A 1 73 ? 18.346 -6.107 134.859 1.00 9.38 73 ILE A N 1
ATOM 530 C CA . ILE A 1 73 ? 19.470 -6.123 135.786 1.00 9.37 73 ILE A CA 1
ATOM 531 C C . ILE A 1 73 ? 19.900 -7.575 135.634 1.00 10.06 73 ILE A C 1
ATOM 532 O O . ILE A 1 73 ? 19.164 -8.495 136.000 1.00 9.65 73 ILE A O 1
ATOM 537 N N . ASN A 1 74 ? 21.082 -7.786 135.067 1.00 9.52 74 ASN A N 1
ATOM 538 C CA . ASN A 1 74 ? 21.548 -9.143 134.810 1.00 9.28 74 ASN A CA 1
ATOM 539 C C . ASN A 1 74 ? 22.038 -9.967 135.982 1.00 10.19 74 ASN A C 1
ATOM 540 O O . ASN A 1 74 ? 22.329 -11.151 135.819 1.00 11.64 74 ASN A O 1
ATOM 545 N N . THR A 1 75 ? 22.136 -9.357 137.156 1.00 10.11 75 THR A N 1
ATOM 546 C CA . THR A 1 75 ? 22.563 -10.100 138.332 1.00 10.08 75 THR A CA 1
ATOM 547 C C . THR A 1 75 ? 21.739 -9.766 139.564 1.00 9.72 75 THR A C 1
ATOM 548 O O . THR A 1 75 ? 21.881 -8.702 140.169 1.00 10.82 75 THR A O 1
ATOM 552 N N . TYR A 1 76 ? 20.851 -10.692 139.903 1.00 10.46 76 TYR A N 1
ATOM 553 C CA . TYR A 1 76 ? 20.000 -10.591 141.079 1.00 11.02 76 TYR A CA 1
ATOM 554 C C . TYR A 1 76 ? 19.829 -12.036 141.514 1.00 11.03 76 TYR A C 1
ATOM 555 O O . TYR A 1 76 ? 19.171 -12.822 140.839 1.00 10.96 76 TYR A O 1
ATOM 564 N N . ILE A 1 77 ? 20.446 -12.389 142.633 1.00 11.50 77 ILE A N 1
ATOM 565 C CA . ILE A 1 77 ? 20.376 -13.756 143.124 1.00 11.73 77 ILE A CA 1
ATOM 566 C C . ILE A 1 77 ? 18.983 -14.124 143.631 1.00 12.28 77 ILE A C 1
ATOM 567 O O . ILE A 1 77 ? 18.426 -15.155 143.246 1.00 12.57 77 ILE A O 1
ATOM 572 N N . ASP A 1 78 ? 18.433 -13.256 144.479 1.00 13.43 78 ASP A N 1
ATOM 573 C CA . ASP A 1 78 ? 17.130 -13.429 145.124 1.00 12.93 78 ASP A CA 1
ATOM 574 C C . ASP A 1 78 ? 17.229 -14.531 146.170 1.00 13.63 78 ASP A C 1
ATOM 575 O O . ASP A 1 78 ? 16.954 -15.700 145.900 1.00 14.04 78 ASP A O 1
ATOM 580 N N . LEU A 1 79 ? 17.619 -14.132 147.373 1.00 14.39 79 LEU A N 1
ATOM 581 C CA . LEU A 1 79 ? 17.794 -15.056 148.481 1.00 14.29 79 LEU A CA 1
ATOM 582 C C . LEU A 1 79 ? 16.564 -15.159 149.374 1.00 16.03 79 LEU A C 1
ATOM 583 O O . LEU A 1 79 ? 16.583 -15.887 150.365 1.00 16.70 79 LEU A O 1
ATOM 588 N N . THR A 1 80 ? 15.495 -14.447 149.028 1.00 16.79 80 THR A N 1
ATOM 589 C CA . THR A 1 80 ? 14.294 -14.474 149.859 1.00 17.23 80 THR A CA 1
ATOM 590 C C . THR A 1 80 ? 12.991 -14.753 149.121 1.00 18.37 80 THR A C 1
ATOM 591 O O . THR A 1 80 ? 12.007 -15.172 149.733 1.00 18.78 80 THR A O 1
ATOM 595 N N . GLY A 1 81 ? 12.971 -14.506 147.817 1.00 18.21 81 GLY A N 1
ATOM 596 C CA . GLY A 1 81 ? 11.760 -14.743 147.054 1.00 17.69 81 GLY A CA 1
ATOM 597 C C . GLY A 1 81 ? 11.058 -13.482 146.584 1.00 17.35 81 GLY A C 1
ATOM 598 O O . GLY A 1 81 ? 9.834 -13.473 146.439 1.00 17.77 81 GLY A O 1
ATOM 599 N N . ARG A 1 82 ? 11.817 -12.414 146.347 1.00 16.28 82 ARG A N 1
ATOM 600 C CA . ARG A 1 82 ? 11.226 -11.166 145.870 1.00 16.25 82 ARG A CA 1
ATOM 601 C C . ARG A 1 82 ? 10.908 -11.266 144.384 1.00 15.73 82 ARG A C 1
ATOM 602 O O . ARG A 1 82 ? 10.102 -10.500 143.860 1.00 14.63 82 ARG A O 1
ATOM 610 N N . SER A 1 83 ? 11.559 -12.207 143.707 1.00 14.79 83 SER A N 1
ATOM 611 C CA . SER A 1 83 ? 11.343 -12.406 142.278 1.00 14.33 83 SER A CA 1
ATOM 612 C C . SER A 1 83 ? 10.652 -13.741 142.036 1.00 14.79 83 SER A C 1
ATOM 613 O O . SER A 1 83 ? 10.362 -14.483 142.974 1.00 15.36 83 SER A O 1
ATOM 616 N N . GLU A 1 84 ? 10.408 -14.044 140.768 1.00 13.79 84 GLU A N 1
ATOM 617 C CA . GLU A 1 84 ? 9.752 -15.287 140.384 1.00 14.14 84 GLU A CA 1
ATOM 618 C C . GLU A 1 84 ? 10.601 -16.529 140.625 1.00 15.32 84 GLU A C 1
ATOM 619 O O . GLU A 1 84 ? 10.090 -17.650 140.585 1.00 16.82 84 GLU A O 1
ATOM 625 N N . ARG A 1 85 ? 11.896 -16.343 140.860 1.00 13.99 85 ARG A N 1
ATOM 626 C CA . ARG A 1 85 ? 12.768 -17.484 141.099 1.00 15.39 85 ARG A CA 1
ATOM 627 C C . ARG A 1 85 ? 13.904 -17.211 142.077 1.00 15.28 85 ARG A C 1
ATOM 628 O O . ARG A 1 85 ? 14.749 -16.341 141.843 1.00 14.19 85 ARG A O 1
ATOM 636 N N . GLN A 1 86 ? 13.915 -17.960 143.176 1.00 15.73 86 GLN A N 1
ATOM 637 C CA . GLN A 1 86 ? 14.960 -17.830 144.186 1.00 15.92 86 GLN A CA 1
ATOM 638 C C . GLN A 1 86 ? 16.162 -18.667 143.786 1.00 16.49 86 GLN A C 1
ATOM 639 O O . GLN A 1 86 ? 16.017 -19.707 143.143 1.00 16.78 86 GLN A O 1
ATOM 645 N N . ASN A 1 87 ? 17.345 -18.215 144.187 1.00 14.76 87 ASN A N 1
ATOM 646 C CA . ASN A 1 87 ? 18.582 -18.924 143.883 1.00 15.30 87 ASN A CA 1
ATOM 647 C C . ASN A 1 87 ? 19.500 -18.928 145.093 1.00 14.28 87 ASN A C 1
ATOM 648 O O . ASN A 1 87 ? 19.280 -18.192 146.053 1.00 15.11 87 ASN A O 1
ATOM 653 N N . THR A 1 88 ? 20.532 -19.762 145.037 1.00 14.01 88 THR A N 1
ATOM 654 C CA . THR A 1 88 ? 21.505 -19.845 146.119 1.00 14.54 88 THR A CA 1
ATOM 655 C C . THR A 1 88 ? 22.832 -19.289 145.626 1.00 14.00 88 THR A C 1
ATOM 656 O O . THR A 1 88 ? 23.099 -19.277 144.425 1.00 13.63 88 THR A O 1
ATOM 660 N N . LEU A 1 89 ? 23.658 -18.829 146.559 1.00 13.05 89 LEU A N 1
ATOM 661 C CA . LEU A 1 89 ? 24.961 -18.276 146.214 1.00 12.80 89 LEU A CA 1
ATOM 662 C C . LEU A 1 89 ? 25.871 -19.348 145.628 1.00 14.10 89 LEU A C 1
ATOM 663 O O . LEU A 1 89 ? 26.640 -19.077 144.706 1.00 12.39 89 LEU A O 1
ATOM 668 N N . GLU A 1 90 ? 25.785 -20.564 146.162 1.00 14.52 90 GLU A N 1
ATOM 669 C CA . GLU A 1 90 ? 26.607 -21.664 145.671 1.00 15.01 90 GLU A CA 1
ATOM 670 C C . GLU A 1 90 ? 26.300 -21.964 144.203 1.00 14.36 90 GLU A C 1
ATOM 671 O O . GLU A 1 90 ? 27.210 -22.195 143.409 1.00 14.30 90 GLU A O 1
ATOM 677 N N . ASP A 1 91 ? 25.019 -21.970 143.846 1.00 14.37 91 ASP A N 1
ATOM 678 C CA . ASP A 1 91 ? 24.622 -22.230 142.466 1.00 14.23 91 ASP A CA 1
ATOM 679 C C . ASP A 1 91 ? 25.143 -21.122 141.556 1.00 13.20 91 ASP A C 1
ATOM 680 O O . ASP A 1 91 ? 25.543 -21.374 140.421 1.00 13.36 91 ASP A O 1
ATOM 685 N N . TYR A 1 92 ? 25.139 -19.890 142.054 1.00 12.80 92 TYR A N 1
ATOM 686 C CA . TYR A 1 92 ? 25.616 -18.774 141.252 1.00 11.99 92 TYR A CA 1
ATOM 687 C C . TYR A 1 92 ? 27.108 -18.903 140.979 1.00 11.84 92 TYR A C 1
ATOM 688 O O . TYR A 1 92 ? 27.560 -18.737 139.844 1.00 12.25 92 TYR A O 1
ATOM 697 N N . VAL A 1 93 ? 27.875 -19.183 142.027 1.00 12.10 93 VAL A N 1
ATOM 698 C CA . VAL A 1 93 ? 29.319 -19.332 141.888 1.00 10.86 93 VAL A CA 1
ATOM 699 C C . VAL A 1 93 ? 29.631 -20.440 140.888 1.00 12.65 93 VAL A C 1
ATOM 700 O O . VAL A 1 93 ? 30.510 -20.286 140.035 1.00 11.77 93 VAL A O 1
ATOM 704 N N . ARG A 1 94 ? 28.908 -21.553 140.993 1.00 12.92 94 ARG A N 1
ATOM 705 C CA . ARG A 1 94 ? 29.095 -22.678 140.077 1.00 14.64 94 ARG A CA 1
ATOM 706 C C . ARG A 1 94 ? 28.853 -22.178 138.659 1.00 13.30 94 ARG A C 1
ATOM 707 O O . ARG A 1 94 ? 29.654 -22.403 137.750 1.00 12.28 94 ARG A O 1
ATOM 722 N N . TYR A 1 95 ? 27.723 -21.504 138.490 1.00 12.58 95 TYR A N 1
ATOM 723 C CA . TYR A 1 95 ? 27.310 -20.953 137.209 1.00 12.69 95 TYR A CA 1
ATOM 724 C C . TYR A 1 95 ? 28.394 -20.105 136.553 1.00 12.88 95 TYR A C 1
ATOM 725 O O . TYR A 1 95 ? 28.704 -20.283 135.371 1.00 12.27 95 TYR A O 1
ATOM 734 N N . VAL A 1 96 ? 28.976 -19.188 137.317 1.00 12.14 96 VAL A N 1
ATOM 735 C CA . VAL A 1 96 ? 30.007 -18.313 136.776 1.00 11.09 96 VAL A CA 1
ATOM 736 C C . VAL A 1 96 ? 31.291 -19.063 136.440 1.00 11.88 96 VAL A C 1
ATOM 737 O O . VAL A 1 96 ? 31.879 -18.848 135.382 1.00 13.40 96 VAL A O 1
ATOM 741 N N . THR A 1 97 ? 31.727 -19.949 137.329 1.00 12.62 97 THR A N 1
ATOM 742 C CA . THR A 1 97 ? 32.947 -20.703 137.069 1.00 11.59 97 THR A CA 1
ATOM 743 C C . THR A 1 97 ? 32.789 -21.569 135.825 1.00 11.51 97 THR A C 1
ATOM 744 O O . THR A 1 97 ? 33.706 -21.668 135.006 1.00 12.27 97 THR A O 1
ATOM 748 N N . LEU A 1 98 ? 31.624 -22.191 135.670 1.00 11.81 98 LEU A N 1
ATOM 749 C CA . LEU A 1 98 ? 31.394 -23.034 134.507 1.00 11.26 98 LEU A CA 1
ATOM 750 C C . LEU A 1 98 ? 31.306 -22.205 133.234 1.00 11.95 98 LEU A C 1
ATOM 751 O O . LEU A 1 98 ? 31.750 -22.645 132.172 1.00 12.85 98 LEU A O 1
ATOM 756 N N . ASP A 1 99 ? 30.741 -21.004 133.328 1.00 11.30 99 ASP A N 1
ATOM 757 C CA . ASP A 1 99 ? 30.651 -20.164 132.139 1.00 10.65 99 ASP A CA 1
ATOM 758 C C . ASP A 1 99 ? 32.057 -19.759 131.708 1.00 9.92 99 ASP A C 1
ATOM 759 O O . ASP A 1 99 ? 32.323 -19.573 130.519 1.00 11.00 99 ASP A O 1
ATOM 764 N N . MET A 1 100 ? 32.954 -19.633 132.683 1.00 10.54 100 MET A N 1
ATOM 765 C CA . MET A 1 100 ? 34.342 -19.263 132.422 1.00 11.09 100 MET A CA 1
ATOM 766 C C . MET A 1 100 ? 35.160 -20.480 132.016 1.00 10.88 100 MET A C 1
ATOM 767 O O . MET A 1 100 ? 36.386 -20.413 131.932 1.00 10.90 100 MET A O 1
ATOM 772 N N . MET A 1 101 ? 34.473 -21.588 131.759 1.00 10.96 101 MET A N 1
ATOM 773 C CA . MET A 1 101 ? 35.134 -22.828 131.375 1.00 10.10 101 MET A CA 1
ATOM 774 C C . MET A 1 101 ? 36.128 -23.242 132.454 1.00 11.40 101 MET A C 1
ATOM 775 O O . MET A 1 101 ? 37.253 -23.661 132.164 1.00 12.25 101 MET A O 1
ATOM 780 N N . GLY A 1 102 ? 35.699 -23.091 133.704 1.00 12.35 102 GLY A N 1
ATOM 781 C CA . GLY A 1 102 ? 36.514 -23.484 134.840 1.00 13.12 102 GLY A CA 1
ATOM 782 C C . GLY A 1 102 ? 37.416 -22.462 135.505 1.00 14.03 102 GLY A C 1
ATOM 783 O O . GLY A 1 102 ? 37.974 -22.747 136.566 1.00 15.30 102 GLY A O 1
ATOM 784 N N . LEU A 1 103 ? 37.558 -21.275 134.926 1.00 12.34 103 LEU A N 1
ATOM 785 C CA . LEU A 1 103 ? 38.451 -20.285 135.517 1.00 12.03 103 LEU A CA 1
ATOM 786 C C . LEU A 1 103 ? 37.842 -18.978 136.009 1.00 12.13 103 LEU A C 1
ATOM 787 O O . LEU A 1 103 ? 37.671 -18.029 135.246 1.00 11.20 103 LEU A O 1
ATOM 792 N N . ALA A 1 104 ? 37.536 -18.928 137.300 1.00 11.31 104 ALA A N 1
ATOM 793 C CA . ALA A 1 104 ? 36.988 -17.723 137.907 1.00 10.85 104 ALA A CA 1
ATOM 794 C C . ALA A 1 104 ? 37.479 -17.641 139.345 1.00 12.17 104 ALA A C 1
ATOM 795 O O . ALA A 1 104 ? 37.643 -18.666 140.001 1.00 12.96 104 ALA A O 1
ATOM 797 N N . ARG A 1 105 ? 37.743 -16.424 139.814 1.00 13.12 105 ARG A N 1
ATOM 798 C CA . ARG A 1 105 ? 38.179 -16.207 141.191 1.00 12.65 105 ARG A CA 1
ATOM 799 C C . ARG A 1 105 ? 36.899 -16.304 142.012 1.00 12.80 105 ARG A C 1
ATOM 800 O O . ARG A 1 105 ? 36.165 -15.325 142.162 1.00 11.74 105 ARG A O 1
ATOM 808 N N . GLU A 1 106 ? 36.627 -17.498 142.526 1.00 11.83 106 GLU A N 1
ATOM 809 C CA . GLU A 1 106 ? 35.411 -17.738 143.286 1.00 11.85 106 GLU A CA 1
ATOM 810 C C . GLU A 1 106 ? 35.290 -16.914 144.561 1.00 11.37 106 GLU A C 1
ATOM 811 O O . GLU A 1 106 ? 34.182 -16.623 145.006 1.00 11.36 106 GLU A O 1
ATOM 817 N N . ASP A 1 107 ? 36.418 -16.527 145.149 1.00 11.27 107 ASP A N 1
ATOM 818 C CA . ASP A 1 107 ? 36.367 -15.701 146.349 1.00 11.64 107 ASP A CA 1
ATOM 819 C C . ASP A 1 107 ? 35.779 -14.339 145.979 1.00 12.67 107 ASP A C 1
ATOM 820 O O . ASP A 1 107 ? 34.994 -13.761 146.732 1.00 12.68 107 ASP A O 1
ATOM 825 N N . LEU A 1 108 ? 36.145 -13.841 144.800 1.00 12.65 108 LEU A N 1
ATOM 826 C CA . LEU A 1 108 ? 35.660 -12.551 144.323 1.00 11.74 108 LEU A CA 1
ATOM 827 C C . LEU A 1 108 ? 34.208 -12.623 143.854 1.00 11.19 108 LEU A C 1
ATOM 828 O O . LEU A 1 108 ? 33.423 -11.710 144.113 1.00 11.64 108 LEU A O 1
ATOM 833 N N . VAL A 1 109 ? 33.855 -13.703 143.164 1.00 10.79 109 VAL A N 1
ATOM 834 C CA . VAL A 1 109 ? 32.494 -13.864 142.660 1.00 10.43 109 VAL A CA 1
ATOM 835 C C . VAL A 1 109 ? 31.511 -14.030 143.809 1.00 11.05 109 VAL A C 1
ATOM 836 O O . VAL A 1 109 ? 30.490 -13.350 143.862 1.00 10.21 109 VAL A O 1
ATOM 840 N N . ALA A 1 110 ? 31.823 -14.933 144.729 1.00 11.29 110 ALA A N 1
ATOM 841 C CA . ALA A 1 110 ? 30.954 -15.155 145.877 1.00 11.25 110 ALA A CA 1
ATOM 842 C C . ALA A 1 110 ? 30.815 -13.859 146.669 1.00 11.06 110 ALA A C 1
ATOM 843 O O . ALA A 1 110 ? 29.749 -13.560 147.211 1.00 11.94 110 ALA A O 1
ATOM 845 N N . ASP A 1 111 ? 31.893 -13.083 146.723 1.00 11.70 111 ASP A N 1
ATOM 846 C CA . ASP A 1 111 ? 31.880 -11.830 147.464 1.00 11.12 111 ASP A CA 1
ATOM 847 C C . ASP A 1 111 ? 30.902 -10.807 146.890 1.00 12.07 111 ASP A C 1
ATOM 848 O O . ASP A 1 111 ? 30.091 -10.256 147.623 1.00 11.25 111 ASP A O 1
ATOM 853 N N . TYR A 1 112 ? 30.946 -10.542 145.588 1.00 11.34 112 TYR A N 1
ATOM 854 C CA . TYR A 1 112 ? 29.998 -9.566 145.075 1.00 11.51 112 TYR A CA 1
ATOM 855 C C . TYR A 1 112 ? 28.587 -10.150 145.085 1.00 11.13 112 TYR A C 1
ATOM 856 O O . TYR A 1 112 ? 27.613 -9.425 145.272 1.00 10.64 112 TYR A O 1
ATOM 865 N N . ALA A 1 113 ? 28.485 -11.469 144.929 1.00 10.07 113 ALA A N 1
ATOM 866 C CA . ALA A 1 113 ? 27.189 -12.134 144.905 1.00 10.67 113 ALA A CA 1
ATOM 867 C C . ALA A 1 113 ? 26.415 -11.997 146.214 1.00 10.20 113 ALA A C 1
ATOM 868 O O . ALA A 1 113 ? 25.198 -11.820 146.198 1.00 11.85 113 ALA A O 1
ATOM 870 N N . ARG A 1 114 ? 27.112 -12.081 147.345 1.00 10.75 114 ARG A N 1
ATOM 871 C CA . ARG A 1 114 ? 26.438 -11.963 148.639 1.00 10.62 114 ARG A CA 1
ATOM 872 C C . ARG A 1 114 ? 26.025 -10.523 148.946 1.00 12.12 114 ARG A C 1
ATOM 873 O O . ARG A 1 114 ? 25.236 -10.283 149.860 1.00 13.94 114 ARG A O 1
ATOM 881 N N . HIS A 1 115 ? 26.547 -9.575 148.174 1.00 11.57 115 HIS A N 1
ATOM 882 C CA . HIS A 1 115 ? 26.235 -8.155 148.365 1.00 12.01 115 HIS A CA 1
ATOM 883 C C . HIS A 1 115 ? 25.307 -7.556 147.309 1.00 13.09 115 HIS A C 1
ATOM 884 O O . HIS A 1 115 ? 24.610 -6.579 147.574 1.00 12.84 115 HIS A O 1
ATOM 891 N N . VAL A 1 116 ? 25.306 -8.132 146.112 1.00 12.22 116 VAL A N 1
ATOM 892 C CA . VAL A 1 116 ? 24.523 -7.587 145.006 1.00 11.83 116 VAL A CA 1
ATOM 893 C C . VAL A 1 116 ? 23.021 -7.353 145.193 1.00 11.58 116 VAL A C 1
ATOM 894 O O . VAL A 1 116 ? 22.493 -6.348 144.709 1.00 10.25 116 VAL A O 1
ATOM 898 N N . ASP A 1 117 ? 22.327 -8.251 145.882 1.00 11.40 117 ASP A N 1
ATOM 899 C CA . ASP A 1 117 ? 20.888 -8.078 146.070 1.00 11.91 117 ASP A CA 1
ATOM 900 C C . ASP A 1 117 ? 20.561 -6.796 146.830 1.00 12.91 117 ASP A C 1
ATOM 901 O O . ASP A 1 117 ? 19.582 -6.114 146.520 1.00 12.04 117 ASP A O 1
ATOM 906 N N . GLY A 1 118 ? 21.386 -6.468 147.819 1.00 11.39 118 GLY A N 1
ATOM 907 C CA . GLY A 1 118 ? 21.165 -5.251 148.580 1.00 10.80 118 GLY A CA 1
ATOM 908 C C . GLY A 1 118 ? 21.227 -4.044 147.664 1.00 11.19 118 GLY A C 1
ATOM 909 O O . GLY A 1 118 ? 20.430 -3.114 147.785 1.00 11.53 118 GLY A O 1
ATOM 910 N N . THR A 1 119 ? 22.177 -4.059 146.735 1.00 10.13 119 THR A N 1
ATOM 911 C CA . THR A 1 119 ? 22.330 -2.961 145.790 1.00 10.26 119 THR A CA 1
ATOM 912 C C . THR A 1 119 ? 21.077 -2.819 144.928 1.00 10.03 119 THR A C 1
ATOM 913 O O . THR A 1 119 ? 20.572 -1.716 144.731 1.00 11.79 119 THR A O 1
ATOM 917 N N . VAL A 1 120 ? 20.573 -3.940 144.425 1.00 9.93 120 VAL A N 1
ATOM 918 C CA . VAL A 1 120 ? 19.371 -3.922 143.599 1.00 9.74 120 VAL A CA 1
ATOM 919 C C . VAL A 1 120 ? 18.185 -3.362 144.384 1.00 10.82 120 VAL A C 1
ATOM 920 O O . VAL A 1 120 ? 17.398 -2.573 143.862 1.00 11.82 120 VAL A O 1
ATOM 924 N N . HIS A 1 121 ? 18.065 -3.762 145.644 1.00 10.23 121 HIS A N 1
ATOM 925 C CA . HIS A 1 121 ? 16.971 -3.286 146.477 1.00 10.66 121 HIS A CA 1
ATOM 926 C C . HIS A 1 121 ? 17.057 -1.774 146.669 1.00 11.71 121 HIS A C 1
ATOM 927 O O . HIS A 1 121 ? 16.035 -1.086 146.702 1.00 12.40 121 HIS A O 1
ATOM 934 N N . LEU A 1 122 ? 18.274 -1.254 146.783 1.00 11.56 122 LEU A N 1
ATOM 935 C CA . LEU A 1 122 ? 18.460 0.184 146.933 1.00 11.76 122 LEU A CA 1
ATOM 936 C C . LEU A 1 122 ? 18.033 0.879 145.638 1.00 12.22 122 LEU A C 1
ATOM 937 O O . LEU A 1 122 ? 17.388 1.928 145.663 1.00 11.73 122 LEU A O 1
ATOM 942 N N . PHE A 1 123 ? 18.399 0.287 144.503 1.00 11.98 123 PHE A N 1
ATOM 943 C CA . PHE A 1 123 ? 18.046 0.855 143.208 1.00 11.60 123 PHE A CA 1
ATOM 944 C C . PHE A 1 123 ? 16.538 1.059 143.102 1.00 12.67 123 PHE A C 1
ATOM 945 O O . PHE A 1 123 ? 16.074 2.094 142.624 1.00 13.33 123 PHE A O 1
ATOM 953 N N . GLU A 1 124 ? 15.773 0.065 143.538 1.00 12.66 124 GLU A N 1
ATOM 954 C CA . GLU A 1 124 ? 14.322 0.169 143.482 1.00 12.74 124 GLU A CA 1
ATOM 955 C C . GLU A 1 124 ? 13.854 1.232 144.460 1.00 13.94 124 GLU A C 1
ATOM 956 O O . GLU A 1 124 ? 12.923 1.985 144.181 1.00 13.47 124 GLU A O 1
ATOM 962 N N . LYS A 1 125 ? 14.517 1.292 145.608 1.00 13.43 125 LYS A N 1
ATOM 963 C CA . LYS A 1 125 ? 14.172 2.264 146.632 1.00 15.76 125 LYS A CA 1
ATOM 964 C C . LYS A 1 125 ? 14.340 3.666 146.060 1.00 15.19 125 LYS A C 1
ATOM 965 O O . LYS A 1 125 ? 13.531 4.555 146.320 1.00 14.77 125 LYS A O 1
ATOM 971 N N . TRP A 1 126 ? 15.391 3.848 145.265 1.00 14.17 126 TRP A N 1
ATOM 972 C CA . TRP A 1 126 ? 15.690 5.144 144.668 1.00 13.69 126 TRP A CA 1
ATOM 973 C C . TRP A 1 126 ? 14.829 5.535 143.470 1.00 13.67 126 TRP A C 1
ATOM 974 O O . TRP A 1 126 ? 15.005 6.619 142.911 1.00 14.26 126 TRP A O 1
ATOM 985 N N . GLY A 1 127 ? 13.918 4.661 143.058 1.00 12.83 127 GLY A N 1
ATOM 986 C CA . GLY A 1 127 ? 13.051 5.011 141.948 1.00 12.90 127 GLY A CA 1
ATOM 987 C C . GLY A 1 127 ? 13.080 4.152 140.700 1.00 12.34 127 GLY A C 1
ATOM 988 O O . GLY A 1 127 ? 12.248 4.342 139.810 1.00 12.77 127 GLY A O 1
ATOM 989 N N . LEU A 1 128 ? 14.020 3.217 140.607 1.00 12.35 128 LEU A N 1
ATOM 990 C CA . LEU A 1 128 ? 14.080 2.362 139.426 1.00 11.72 128 LEU A CA 1
ATOM 991 C C . LEU A 1 128 ? 12.845 1.462 139.380 1.00 11.65 128 LEU A C 1
ATOM 992 O O . LEU A 1 128 ? 12.573 0.722 140.327 1.00 13.55 128 LEU A O 1
ATOM 997 N N . PRO A 1 129 ? 12.075 1.516 138.281 1.00 11.68 129 PRO A N 1
ATOM 998 C CA . PRO A 1 129 ? 10.885 0.664 138.205 1.00 11.79 129 PRO A CA 1
ATOM 999 C C . PRO A 1 129 ? 11.258 -0.733 137.733 1.00 12.71 129 PRO A C 1
ATOM 1000 O O . PRO A 1 129 ? 11.791 -0.902 136.636 1.00 14.15 129 PRO A O 1
ATOM 1004 N N . ILE A 1 130 ? 10.987 -1.731 138.563 1.00 12.49 130 ILE A N 1
ATOM 1005 C CA . ILE A 1 130 ? 11.281 -3.108 138.205 1.00 13.43 130 ILE A CA 1
ATOM 1006 C C . ILE A 1 130 ? 9.985 -3.766 137.743 1.00 13.83 130 ILE A C 1
ATOM 1007 O O . ILE A 1 130 ? 8.933 -3.571 138.353 1.00 13.52 130 ILE A O 1
ATOM 1012 N N . TRP A 1 131 ? 10.049 -4.522 136.651 1.00 13.39 131 TRP A N 1
ATOM 1013 C CA . TRP A 1 131 ? 8.865 -5.215 136.145 1.00 14.03 131 TRP A CA 1
ATOM 1014 C C . TRP A 1 131 ? 8.347 -6.123 137.255 1.00 13.83 131 TRP A C 1
ATOM 1015 O O . TRP A 1 131 ? 9.125 -6.854 137.868 1.00 13.74 131 TRP A O 1
ATOM 1026 N N . LYS A 1 132 ? 7.042 -6.090 137.511 1.00 15.59 132 LYS A N 1
ATOM 1027 C CA . LYS A 1 132 ? 6.465 -6.947 138.541 1.00 15.76 132 LYS A CA 1
ATOM 1028 C C . LYS A 1 132 ? 5.262 -7.721 138.033 1.00 15.97 132 LYS A C 1
ATOM 1029 O O . LYS A 1 132 ? 4.548 -7.269 137.139 1.00 16.33 132 LYS A O 1
ATOM 1035 N N . THR A 1 133 ? 5.066 -8.905 138.600 1.00 16.64 133 THR A N 1
ATOM 1036 C CA . THR A 1 133 ? 3.942 -9.758 138.244 1.00 17.23 133 THR A CA 1
ATOM 1037 C C . THR A 1 133 ? 2.746 -9.201 139.004 1.00 19.37 133 THR A C 1
ATOM 1038 O O . THR A 1 133 ? 2.908 -8.362 139.890 1.00 19.82 133 THR A O 1
ATOM 1042 N N . PRO A 1 134 ? 1.530 -9.647 138.663 1.00 21.31 134 PRO A N 1
ATOM 1043 C CA . PRO A 1 134 ? 0.349 -9.143 139.370 1.00 23.01 134 PRO A CA 1
ATOM 1044 C C . PRO A 1 134 ? 0.464 -9.360 140.877 1.00 24.10 134 PRO A C 1
ATOM 1045 O O . PRO A 1 134 ? -0.106 -8.611 141.669 1.00 25.09 134 PRO A O 1
ATOM 1049 N N . ASP A 1 135 ? 1.215 -10.389 141.260 1.00 24.81 135 ASP A N 1
ATOM 1050 C CA . ASP A 1 135 ? 1.424 -10.725 142.662 1.00 25.58 135 ASP A CA 1
ATOM 1051 C C . ASP A 1 135 ? 2.515 -9.876 143.318 1.00 24.04 135 ASP A C 1
ATOM 1052 O O . ASP A 1 135 ? 2.760 -9.990 144.519 1.00 24.44 135 ASP A O 1
ATOM 1057 N N . GLY A 1 136 ? 3.173 -9.031 142.528 1.00 22.63 136 GLY A N 1
ATOM 1058 C CA . GLY A 1 136 ? 4.208 -8.165 143.072 1.00 20.10 136 GLY A CA 1
ATOM 1059 C C . GLY A 1 136 ? 5.632 -8.693 143.047 1.00 19.06 136 GLY A C 1
ATOM 1060 O O . GLY A 1 136 ? 6.523 -8.105 143.660 1.00 17.89 136 GLY A O 1
ATOM 1061 N N . LYS A 1 137 ? 5.858 -9.793 142.339 1.00 17.10 137 LYS A N 1
ATOM 1062 C CA . LYS A 1 137 ? 7.192 -10.379 142.255 1.00 16.44 137 LYS A CA 1
ATOM 1063 C C . LYS A 1 137 ? 8.004 -9.770 141.119 1.00 15.41 137 LYS A C 1
ATOM 1064 O O . LYS A 1 137 ? 7.452 -9.406 140.086 1.00 16.37 137 LYS A O 1
ATOM 1070 N N . TYR A 1 138 ? 9.315 -9.653 141.314 1.00 13.88 138 TYR A N 1
ATOM 1071 C CA . TYR A 1 138 ? 10.185 -9.123 140.264 1.00 13.96 138 TYR A CA 1
ATOM 1072 C C . TYR A 1 138 ? 10.087 -10.109 139.110 1.00 13.02 138 TYR A C 1
ATOM 1073 O O . TYR A 1 138 ? 10.211 -11.317 139.318 1.00 12.82 138 TYR A O 1
ATOM 1082 N N . VAL A 1 139 ? 9.877 -9.606 137.900 1.00 13.07 139 VAL A N 1
ATOM 1083 C CA . VAL A 1 139 ? 9.777 -10.474 136.733 1.00 13.19 139 VAL A CA 1
ATOM 1084 C C . VAL A 1 139 ? 11.154 -10.967 136.300 1.00 12.70 139 VAL A C 1
ATOM 1085 O O . VAL A 1 139 ? 12.057 -10.175 136.035 1.00 13.43 139 VAL A O 1
ATOM 1089 N N . ARG A 1 140 ? 11.307 -12.283 136.234 1.00 11.99 140 ARG A N 1
ATOM 1090 C CA . ARG A 1 140 ? 12.570 -12.882 135.827 1.00 11.65 140 ARG A CA 1
ATOM 1091 C C . ARG A 1 140 ? 12.689 -12.909 134.314 1.00 12.04 140 ARG A C 1
ATOM 1092 O O . ARG A 1 140 ? 11.696 -13.062 133.604 1.00 13.31 140 ARG A O 1
ATOM 1100 N N . GLU A 1 141 ? 13.909 -12.740 133.820 1.00 12.01 141 GLU A N 1
ATOM 1101 C CA . GLU A 1 141 ? 14.144 -12.817 132.387 1.00 12.57 141 GLU A CA 1
ATOM 1102 C C . GLU A 1 141 ? 14.563 -14.272 132.242 1.00 12.32 141 GLU A C 1
ATOM 1103 O O . GLU A 1 141 ? 13.820 -15.103 131.714 1.00 13.95 141 GLU A O 1
ATOM 1109 N N . GLY A 1 142 ? 15.757 -14.567 132.746 1.00 13.29 142 GLY A N 1
ATOM 1110 C CA . GLY A 1 142 ? 16.278 -15.919 132.736 1.00 13.19 142 GLY A CA 1
ATOM 1111 C C . GLY A 1 142 ? 16.302 -16.361 134.188 1.00 13.33 142 GLY A C 1
ATOM 1112 O O . GLY A 1 142 ? 15.367 -16.073 134.930 1.00 14.95 142 GLY A O 1
ATOM 1113 N N . GLN A 1 143 ? 17.364 -17.034 134.613 1.00 12.48 143 GLN A N 1
ATOM 1114 C CA . GLN A 1 143 ? 17.454 -17.482 135.998 1.00 12.57 143 GLN A CA 1
ATOM 1115 C C . GLN A 1 143 ? 18.095 -16.436 136.901 1.00 13.03 143 GLN A C 1
ATOM 1116 O O . GLN A 1 143 ? 17.764 -16.335 138.086 1.00 12.41 143 GLN A O 1
ATOM 1122 N N . TRP A 1 144 ? 18.992 -15.639 136.334 1.00 12.27 144 TRP A N 1
ATOM 1123 C CA . TRP A 1 144 ? 19.724 -14.656 137.118 1.00 10.93 144 TRP A CA 1
ATOM 1124 C C . TRP A 1 144 ? 19.402 -13.185 136.911 1.00 11.55 144 TRP A C 1
ATOM 1125 O O . TRP A 1 144 ? 19.920 -12.340 137.640 1.00 10.89 144 TRP A O 1
ATOM 1136 N N . GLN A 1 145 ? 18.554 -12.877 135.936 1.00 10.52 145 GLN A N 1
ATOM 1137 C CA . GLN A 1 145 ? 18.220 -11.489 135.630 1.00 10.26 145 GLN A CA 1
ATOM 1138 C C . GLN A 1 145 ? 16.762 -11.134 135.896 1.00 10.51 145 GLN A C 1
ATOM 1139 O O . GLN A 1 145 ? 15.895 -12.003 135.907 1.00 12.70 145 GLN A O 1
ATOM 1145 N N . ILE A 1 146 ? 16.503 -9.846 136.096 1.00 10.41 146 ILE A N 1
ATOM 1146 C CA . ILE A 1 146 ? 15.144 -9.361 136.305 1.00 10.58 146 ILE A CA 1
ATOM 1147 C C . ILE A 1 146 ? 14.916 -8.196 135.348 1.00 11.22 146 ILE A C 1
ATOM 1148 O O . ILE A 1 146 ? 15.817 -7.388 135.118 1.00 10.50 146 ILE A O 1
ATOM 1153 N N . MET A 1 147 ? 13.720 -8.133 134.770 1.00 10.61 147 MET A N 1
ATOM 1154 C CA . MET A 1 147 ? 13.386 -7.073 133.827 1.00 11.14 147 MET A CA 1
ATOM 1155 C C . MET A 1 147 ? 13.135 -5.742 134.529 1.00 10.24 147 MET A C 1
ATOM 1156 O O . MET A 1 147 ? 12.562 -5.695 135.623 1.00 10.59 147 MET A O 1
ATOM 1161 N N . ILE A 1 148 ? 13.569 -4.659 133.895 1.00 10.69 148 ILE A N 1
ATOM 1162 C CA . ILE A 1 148 ? 13.384 -3.333 134.464 1.00 10.74 148 ILE A CA 1
ATOM 1163 C C . ILE A 1 148 ? 12.985 -2.317 133.408 1.00 12.25 148 ILE A C 1
ATOM 1164 O O . ILE A 1 148 ? 13.223 -2.513 132.216 1.00 11.39 148 ILE A O 1
ATOM 1169 N N . HIS A 1 149 ? 12.350 -1.239 133.855 1.00 11.91 149 HIS A N 1
ATOM 1170 C CA . HIS A 1 149 ? 11.978 -0.145 132.966 1.00 11.85 149 HIS A CA 1
ATOM 1171 C C . HIS A 1 149 ? 13.144 0.797 133.241 1.00 11.28 149 HIS A C 1
ATOM 1172 O O . HIS A 1 149 ? 13.006 1.790 133.953 1.00 11.61 149 HIS A O 1
ATOM 1179 N N . GLY A 1 150 ? 14.300 0.473 132.666 1.00 11.90 150 GLY A N 1
ATOM 1180 C CA . GLY A 1 150 ? 15.501 1.239 132.948 1.00 11.34 150 GLY A CA 1
ATOM 1181 C C . GLY A 1 150 ? 16.032 2.339 132.056 1.00 10.63 150 GLY A C 1
ATOM 1182 O O . GLY A 1 150 ? 17.240 2.560 132.025 1.00 10.26 150 GLY A O 1
ATOM 1183 N N . GLU A 1 151 ? 15.161 3.048 131.351 1.00 10.90 151 GLU A N 1
ATOM 1184 C CA . GLU A 1 151 ? 15.627 4.130 130.492 1.00 11.05 151 GLU A CA 1
ATOM 1185 C C . GLU A 1 151 ? 16.449 5.141 131.290 1.00 11.26 151 GLU A C 1
ATOM 1186 O O . GLU A 1 151 ? 17.435 5.684 130.791 1.00 11.15 151 GLU A O 1
ATOM 1192 N N . SER A 1 152 ? 16.049 5.383 132.535 1.00 10.54 152 SER A N 1
ATOM 1193 C CA . SER A 1 152 ? 16.742 6.346 133.385 1.00 10.82 152 SER A CA 1
ATOM 1194 C C . SER A 1 152 ? 17.627 5.703 134.444 1.00 10.05 152 SER A C 1
ATOM 1195 O O . SER A 1 152 ? 17.922 6.310 135.470 1.00 9.72 152 SER A O 1
ATOM 1198 N N . TYR A 1 153 ? 18.059 4.476 134.175 1.00 10.61 153 TYR A N 1
ATOM 1199 C CA . TYR A 1 153 ? 18.902 3.722 135.093 1.00 10.78 153 TYR A CA 1
ATOM 1200 C C . TYR A 1 153 ? 20.157 4.505 135.509 1.00 10.06 153 TYR A C 1
ATOM 1201 O O . TYR A 1 153 ? 20.461 4.606 136.699 1.00 10.21 153 TYR A O 1
ATOM 1210 N N . LYS A 1 154 ? 20.882 5.072 134.546 1.00 10.54 154 LYS A N 1
ATOM 1211 C CA . LYS A 1 154 ? 22.085 5.825 134.889 1.00 10.54 154 LYS A CA 1
ATOM 1212 C C . LYS A 1 154 ? 21.781 7.122 135.640 1.00 11.54 154 LYS A C 1
ATOM 1213 O O . LYS A 1 154 ? 22.412 7.416 136.653 1.00 12.49 154 LYS A O 1
ATOM 1219 N N . PRO A 1 155 ? 20.822 7.925 135.146 1.00 11.11 155 PRO A N 1
ATOM 1220 C CA . PRO A 1 155 ? 20.500 9.174 135.844 1.00 11.43 155 PRO A CA 1
ATOM 1221 C C . PRO A 1 155 ? 20.109 8.941 137.303 1.00 10.89 155 PRO A C 1
ATOM 1222 O O . PRO A 1 155 ? 20.415 9.759 138.171 1.00 11.06 155 PRO A O 1
ATOM 1226 N N . ILE A 1 156 ? 19.430 7.829 137.570 1.00 10.75 156 ILE A N 1
ATOM 1227 C CA . ILE A 1 156 ? 19.020 7.509 138.935 1.00 11.76 156 ILE A CA 1
ATOM 1228 C C . ILE A 1 156 ? 20.254 7.196 139.779 1.00 11.70 156 ILE A C 1
ATOM 1229 O O . ILE A 1 156 ? 20.430 7.738 140.873 1.00 13.17 156 ILE A O 1
ATOM 1234 N N . ILE A 1 157 ? 21.113 6.323 139.263 1.00 12.07 157 ILE A N 1
ATOM 1235 C CA . ILE A 1 157 ? 22.333 5.959 139.970 1.00 12.60 157 ILE A CA 1
ATOM 1236 C C . ILE A 1 157 ? 23.254 7.172 140.104 1.00 13.08 157 ILE A C 1
ATOM 1237 O O . ILE A 1 157 ? 23.957 7.316 141.105 1.00 14.29 157 ILE A O 1
ATOM 1242 N N . ALA A 1 158 ? 23.238 8.048 139.102 1.00 12.65 158 ALA A N 1
ATOM 1243 C CA . ALA A 1 158 ? 24.064 9.249 139.129 1.00 12.66 158 ALA A CA 1
ATOM 1244 C C . ALA A 1 158 ? 23.594 10.175 140.245 1.00 13.67 158 ALA A C 1
ATOM 1245 O O . ALA A 1 158 ? 24.406 10.811 140.919 1.00 14.68 158 ALA A O 1
ATOM 1247 N N . GLU A 1 159 ? 22.279 10.254 140.428 1.00 13.00 159 GLU A N 1
ATOM 1248 C CA . GLU A 1 159 ? 21.711 11.102 141.469 1.00 13.23 159 GLU A CA 1
ATOM 1249 C C . GLU A 1 159 ? 22.117 10.577 142.842 1.00 12.99 159 GLU A C 1
ATOM 1250 O O . GLU A 1 159 ? 22.463 11.351 143.734 1.00 14.17 159 GLU A O 1
ATOM 1256 N N . ALA A 1 160 ? 22.080 9.260 143.011 1.00 12.33 160 ALA A N 1
ATOM 1257 C CA . ALA A 1 160 ? 22.454 8.660 144.287 1.00 13.54 160 ALA A CA 1
ATOM 1258 C C . ALA A 1 160 ? 23.899 9.012 144.616 1.00 13.47 160 ALA A C 1
ATOM 1259 O O . ALA A 1 160 ? 24.215 9.407 145.739 1.00 14.42 160 ALA A O 1
ATOM 1261 N N . ALA A 1 161 ? 24.776 8.879 143.628 1.00 13.17 161 ALA A N 1
ATOM 1262 C CA . ALA A 1 161 ? 26.185 9.180 143.837 1.00 13.46 161 ALA A CA 1
ATOM 1263 C C . ALA A 1 161 ? 26.397 10.658 144.147 1.00 13.73 161 ALA A C 1
ATOM 1264 O O . ALA A 1 161 ? 27.177 11.009 145.035 1.00 15.01 161 ALA A O 1
ATOM 1266 N N . LYS A 1 162 ? 25.701 11.523 143.418 1.00 15.36 162 LYS A N 1
ATOM 1267 C CA . LYS A 1 162 ? 25.831 12.958 143.618 1.00 15.67 162 LYS A CA 1
ATOM 1268 C C . LYS A 1 162 ? 25.340 13.349 145.012 1.00 16.02 162 LYS A C 1
ATOM 1269 O O . LYS A 1 162 ? 25.967 14.160 145.696 1.00 16.05 162 LYS A O 1
ATOM 1275 N N . MET A 1 163 ? 24.226 12.761 145.432 1.00 15.75 163 MET A N 1
ATOM 1276 C CA . MET A 1 163 ? 23.663 13.046 146.748 1.00 17.12 163 MET A CA 1
ATOM 1277 C C . MET A 1 163 ? 24.608 12.609 147.859 1.00 17.51 163 MET A C 1
ATOM 1278 O O . MET A 1 163 ? 24.692 13.251 148.908 1.00 18.19 163 MET A O 1
ATOM 1283 N N . ALA A 1 164 ? 25.319 11.513 147.616 1.00 17.05 164 ALA A N 1
ATOM 1284 C CA . ALA A 1 164 ? 26.245 10.956 148.593 1.00 17.39 164 ALA A CA 1
ATOM 1285 C C . ALA A 1 164 ? 27.554 11.727 148.747 1.00 18.14 164 ALA A C 1
ATOM 1286 O O . ALA A 1 164 ? 27.908 12.142 149.852 1.00 18.83 164 ALA A O 1
ATOM 1288 N N . VAL A 1 165 ? 28.269 11.926 147.645 1.00 18.76 165 VAL A N 1
ATOM 1289 C CA . VAL A 1 165 ? 29.555 12.615 147.697 1.00 19.01 165 VAL A CA 1
ATOM 1290 C C . VAL A 1 165 ? 29.493 14.136 147.558 1.00 19.35 165 VAL A C 1
ATOM 1291 O O . VAL A 1 165 ? 30.415 14.835 147.973 1.00 20.98 165 VAL A O 1
ATOM 1295 N N . GLY A 1 166 ? 28.413 14.648 146.979 1.00 19.44 166 GLY A N 1
ATOM 1296 C CA . GLY A 1 166 ? 28.293 16.085 146.803 1.00 19.82 166 GLY A CA 1
ATOM 1297 C C . GLY A 1 166 ? 28.828 16.515 145.450 1.00 20.79 166 GLY A C 1
ATOM 1298 O O . GLY A 1 166 ? 29.898 16.078 145.030 1.00 20.06 166 GLY A O 1
ATOM 1299 N N . GLU A 1 167 ? 28.092 17.383 144.766 1.00 21.67 167 GLU A N 1
ATOM 1300 C CA . GLU A 1 167 ? 28.502 17.844 143.445 1.00 22.90 167 GLU A CA 1
ATOM 1301 C C . GLU A 1 167 ? 29.838 18.583 143.425 1.00 22.27 167 GLU A C 1
ATOM 1302 O O . GLU A 1 167 ? 30.507 18.628 142.393 1.00 21.50 167 GLU A O 1
ATOM 1308 N N . GLU A 1 168 ? 30.237 19.155 144.556 1.00 21.04 168 GLU A N 1
ATOM 1309 C CA . GLU A 1 168 ? 31.503 19.877 144.610 1.00 20.97 168 GLU A CA 1
ATOM 1310 C C . GLU A 1 168 ? 32.683 18.912 144.559 1.00 18.99 168 GLU A C 1
ATOM 1311 O O . GLU A 1 168 ? 33.828 19.327 144.377 1.00 20.12 168 GLU A O 1
ATOM 1317 N N . ASN A 1 169 ? 32.401 17.623 144.717 1.00 17.32 169 ASN A N 1
ATOM 1318 C CA . ASN A 1 169 ? 33.449 16.612 144.689 1.00 16.50 169 ASN A CA 1
ATOM 1319 C C . ASN A 1 169 ? 33.430 15.780 143.418 1.00 15.67 169 ASN A C 1
ATOM 1320 O O . ASN A 1 169 ? 34.069 14.732 143.347 1.00 15.60 169 ASN A O 1
ATOM 1325 N N . ILE A 1 170 ? 32.689 16.248 142.420 1.00 15.42 170 ILE A N 1
ATOM 1326 C CA . ILE A 1 170 ? 32.612 15.549 141.145 1.00 14.62 170 ILE A CA 1
ATOM 1327 C C . ILE A 1 170 ? 33.174 16.448 140.057 1.00 14.91 170 ILE A C 1
ATOM 1328 O O . ILE A 1 170 ? 32.714 17.573 139.867 1.00 14.68 170 ILE A O 1
ATOM 1333 N N . TYR A 1 171 ? 34.190 15.952 139.360 1.00 14.05 171 TYR A N 1
ATOM 1334 C CA . TYR A 1 171 ? 34.813 16.699 138.277 1.00 13.74 171 TYR A CA 1
ATOM 1335 C C . TYR A 1 171 ? 34.418 16.045 136.964 1.00 13.34 171 TYR A C 1
ATOM 1336 O O . TYR A 1 171 ? 34.735 14.880 136.732 1.00 15.81 171 TYR A O 1
ATOM 1345 N N . GLU A 1 172 ? 33.720 16.788 136.114 1.00 12.52 172 GLU A N 1
ATOM 1346 C CA . GLU A 1 172 ? 33.296 16.254 134.828 1.00 12.74 172 GLU A CA 1
ATOM 1347 C C . GLU A 1 172 ? 34.078 16.882 133.683 1.00 13.18 172 GLU A C 1
ATOM 1348 O O . GLU A 1 172 ? 34.696 17.937 133.835 1.00 13.32 172 GLU A O 1
ATOM 1354 N N . ARG A 1 173 ? 34.046 16.219 132.534 1.00 11.26 173 ARG A N 1
ATOM 1355 C CA . ARG A 1 173 ? 34.761 16.675 131.352 1.00 12.83 173 ARG A CA 1
ATOM 1356 C C . ARG A 1 173 ? 36.255 16.818 131.622 1.00 12.28 173 ARG A C 1
ATOM 1357 O O . ARG A 1 173 ? 36.911 17.736 131.128 1.00 14.64 173 ARG A O 1
ATOM 1365 N N . VAL A 1 174 ? 36.777 15.895 132.425 1.00 11.82 174 VAL A N 1
ATOM 1366 C CA . VAL A 1 174 ? 38.195 15.846 132.756 1.00 11.24 174 VAL A CA 1
ATOM 1367 C C . VAL A 1 174 ? 38.670 14.437 132.415 1.00 11.27 174 VAL A C 1
ATOM 1368 O O . VAL A 1 174 ? 38.235 13.459 133.023 1.00 12.00 174 VAL A O 1
ATOM 1372 N N . PHE A 1 175 ? 39.548 14.342 131.424 1.00 11.50 175 PHE A N 1
ATOM 1373 C CA . PHE A 1 175 ? 40.075 13.058 130.985 1.00 10.15 175 PHE A CA 1
ATOM 1374 C C . PHE A 1 175 ? 41.347 12.689 131.738 1.00 10.51 175 PHE A C 1
ATOM 1375 O O . PHE A 1 175 ? 42.332 13.417 131.679 1.00 11.51 175 PHE A O 1
ATOM 1383 N N . ILE A 1 176 ? 41.325 11.563 132.445 1.00 10.54 176 ILE A N 1
ATOM 1384 C CA . ILE A 1 176 ? 42.504 11.107 133.177 1.00 11.28 176 ILE A CA 1
ATOM 1385 C C . ILE A 1 176 ? 43.316 10.233 132.222 1.00 11.87 176 ILE A C 1
ATOM 1386 O O . ILE A 1 176 ? 42.784 9.282 131.648 1.00 11.92 176 ILE A O 1
ATOM 1391 N N . PHE A 1 177 ? 44.598 10.543 132.049 1.00 11.81 177 PHE A N 1
ATOM 1392 C CA . PHE A 1 177 ? 45.417 9.762 131.127 1.00 11.32 177 PHE A CA 1
ATOM 1393 C C . PHE A 1 177 ? 46.584 8.991 131.741 1.00 11.19 177 PHE A C 1
ATOM 1394 O O . PHE A 1 177 ? 47.164 8.126 131.087 1.00 11.60 177 PHE A O 1
ATOM 1402 N N . GLU A 1 178 ? 46.931 9.288 132.989 1.00 12.29 178 GLU A N 1
ATOM 1403 C CA . GLU A 1 178 ? 48.041 8.591 133.626 1.00 10.69 178 GLU A CA 1
ATOM 1404 C C . GLU A 1 178 ? 47.973 8.687 135.143 1.00 11.88 178 GLU A C 1
ATOM 1405 O O . GLU A 1 178 ? 47.482 9.673 135.688 1.00 12.62 178 GLU A O 1
ATOM 1411 N N . LEU A 1 179 ? 48.456 7.652 135.819 1.00 12.27 179 LEU A N 1
ATOM 1412 C CA . LEU A 1 179 ? 48.484 7.646 137.275 1.00 12.53 179 LEU A CA 1
ATOM 1413 C C . LEU A 1 179 ? 49.808 8.236 137.731 1.00 13.47 179 LEU A C 1
ATOM 1414 O O . LEU A 1 179 ? 50.747 8.379 136.945 1.00 14.03 179 LEU A O 1
ATOM 1419 N N . LEU A 1 180 ? 49.868 8.583 139.009 1.00 13.64 180 LEU A N 1
ATOM 1420 C CA . LEU A 1 180 ? 51.079 9.122 139.605 1.00 12.73 180 LEU A CA 1
ATOM 1421 C C . LEU A 1 180 ? 51.459 8.149 140.705 1.00 13.38 180 LEU A C 1
ATOM 1422 O O . LEU A 1 180 ? 50.593 7.642 141.420 1.00 13.26 180 LEU A O 1
ATOM 1427 N N . LYS A 1 181 ? 52.746 7.858 140.827 1.00 13.83 181 LYS A N 1
ATOM 1428 C CA . LYS A 1 181 ? 53.171 6.941 141.866 1.00 15.82 181 LYS A CA 1
ATOM 1429 C C . LYS A 1 181 ? 53.876 7.675 142.989 1.00 16.81 181 LYS A C 1
ATOM 1430 O O . LYS A 1 181 ? 54.370 8.791 142.817 1.00 16.58 181 LYS A O 1
ATOM 1436 N N . ASP A 1 182 ? 53.898 7.034 144.147 1.00 17.02 182 ASP A N 1
ATOM 1437 C CA . ASP A 1 182 ? 54.511 7.590 145.336 1.00 19.26 182 ASP A CA 1
ATOM 1438 C C . ASP A 1 182 ? 56.012 7.769 145.152 1.00 19.24 182 ASP A C 1
ATOM 1439 O O . ASP A 1 182 ? 56.736 6.812 144.887 1.00 18.81 182 ASP A O 1
ATOM 1444 N N . ASN A 1 183 ? 56.469 9.010 145.281 1.00 21.56 183 ASN A N 1
ATOM 1445 C CA . ASN A 1 183 ? 57.883 9.323 145.151 1.00 23.12 183 ASN A CA 1
ATOM 1446 C C . ASN A 1 183 ? 58.629 8.528 146.224 1.00 23.68 183 ASN A C 1
ATOM 1447 O O . ASN A 1 183 ? 59.789 8.155 146.045 1.00 23.42 183 ASN A O 1
ATOM 1452 N N . ASN A 1 184 ? 57.936 8.262 147.331 1.00 23.00 184 ASN A N 1
ATOM 1453 C CA . ASN A 1 184 ? 58.503 7.530 148.461 1.00 22.49 184 ASN A CA 1
ATOM 1454 C C . ASN A 1 184 ? 58.416 6.008 148.336 1.00 22.19 184 ASN A C 1
ATOM 1455 O O . ASN A 1 184 ? 59.045 5.288 149.112 1.00 22.32 184 ASN A O 1
ATOM 1460 N N . ASP A 1 185 ? 57.635 5.516 147.379 1.00 20.89 185 ASP A N 1
ATOM 1461 C CA . ASP A 1 185 ? 57.485 4.073 147.196 1.00 19.79 185 ASP A CA 1
ATOM 1462 C C . ASP A 1 185 ? 57.122 3.749 145.747 1.00 20.51 185 ASP A C 1
ATOM 1463 O O . ASP A 1 185 ? 56.062 4.142 145.265 1.00 19.90 185 ASP A O 1
ATOM 1468 N N . PRO A 1 186 ? 57.994 3.008 145.045 1.00 20.41 186 PRO A N 1
ATOM 1469 C CA . PRO A 1 186 ? 57.794 2.619 143.644 1.00 20.43 186 PRO A CA 1
ATOM 1470 C C . PRO A 1 186 ? 56.582 1.737 143.346 1.00 19.79 186 PRO A C 1
ATOM 1471 O O . PRO A 1 186 ? 56.176 1.614 142.190 1.00 21.30 186 PRO A O 1
ATOM 1475 N N . ASN A 1 187 ? 56.009 1.116 144.371 1.00 17.70 187 ASN A N 1
ATOM 1476 C CA . ASN A 1 187 ? 54.842 0.272 144.153 1.00 16.02 187 ASN A CA 1
ATOM 1477 C C . ASN A 1 187 ? 53.633 0.778 144.930 1.00 13.44 187 ASN A C 1
ATOM 1478 O O . ASN A 1 187 ? 52.854 -0.004 145.469 1.00 13.97 187 ASN A O 1
ATOM 1483 N N . ALA A 1 188 ? 53.487 2.098 144.981 1.00 14.31 188 ALA A N 1
ATOM 1484 C CA . ALA A 1 188 ? 52.362 2.728 145.660 1.00 13.61 188 ALA A CA 1
ATOM 1485 C C . ALA A 1 188 ? 51.845 3.867 144.788 1.00 14.33 188 ALA A C 1
ATOM 1486 O O . ALA A 1 188 ? 52.628 4.572 144.147 1.00 13.91 188 ALA A O 1
ATOM 1488 N N . VAL A 1 189 ? 50.527 4.038 144.751 1.00 12.67 189 VAL A N 1
ATOM 1489 C CA . VAL A 1 189 ? 49.923 5.095 143.950 1.00 13.53 189 VAL A CA 1
ATOM 1490 C C . VAL A 1 189 ? 49.859 6.386 144.759 1.00 13.77 189 VAL A C 1
ATOM 1491 O O . VAL A 1 189 ? 49.795 6.352 145.989 1.00 14.99 189 VAL A O 1
ATOM 1495 N N . ALA A 1 190 ? 49.883 7.520 144.069 1.00 14.34 190 ALA A N 1
ATOM 1496 C CA . ALA A 1 190 ? 49.846 8.816 144.736 1.00 14.05 190 ALA A CA 1
ATOM 1497 C C . ALA A 1 190 ? 48.845 9.781 144.114 1.00 14.54 190 ALA A C 1
ATOM 1498 O O . ALA A 1 190 ? 48.698 10.913 144.573 1.00 14.26 190 ALA A O 1
ATOM 1500 N N . GLY A 1 191 ? 48.156 9.335 143.070 1.00 13.24 191 GLY A N 1
ATOM 1501 C CA . GLY A 1 191 ? 47.182 10.194 142.425 1.00 13.04 191 GLY A CA 1
ATOM 1502 C C . GLY A 1 191 ? 47.101 9.956 140.932 1.00 11.15 191 GLY A C 1
ATOM 1503 O O . GLY A 1 191 ? 47.369 8.854 140.460 1.00 12.09 191 GLY A O 1
ATOM 1504 N N . ALA A 1 192 ? 46.740 10.994 140.188 1.00 12.93 192 ALA A N 1
ATOM 1505 C CA . ALA A 1 192 ? 46.617 10.874 138.744 1.00 12.86 192 ALA A CA 1
ATOM 1506 C C . ALA A 1 192 ? 46.611 12.240 138.078 1.00 14.06 192 ALA A C 1
ATOM 1507 O O . ALA A 1 192 ? 46.358 13.261 138.720 1.00 13.81 192 ALA A O 1
ATOM 1509 N N . VAL A 1 193 ? 46.896 12.251 136.782 1.00 12.81 193 VAL A N 1
ATOM 1510 C CA . VAL A 1 193 ? 46.903 13.489 136.027 1.00 13.75 193 VAL A CA 1
ATOM 1511 C C . VAL A 1 193 ? 45.895 13.413 134.894 1.00 13.00 193 VAL A C 1
ATOM 1512 O O . VAL A 1 193 ? 45.612 12.337 134.365 1.00 12.37 193 VAL A O 1
ATOM 1516 N N . GLY A 1 194 ? 45.340 14.563 134.540 1.00 13.15 194 GLY A N 1
ATOM 1517 C CA . GLY A 1 194 ? 44.371 14.609 133.465 1.00 11.80 194 GLY A CA 1
ATOM 1518 C C . GLY A 1 194 ? 44.287 16.004 132.890 1.00 13.47 194 GLY A C 1
ATOM 1519 O O . GLY A 1 194 ? 45.046 16.894 133.278 1.00 15.02 194 GLY A O 1
ATOM 1520 N N . PHE A 1 195 ? 43.378 16.189 131.942 1.00 13.23 195 PHE A N 1
ATOM 1521 C CA . PHE A 1 195 ? 43.178 17.487 131.327 1.00 13.39 195 PHE A CA 1
ATOM 1522 C C . PHE A 1 195 ? 41.714 17.675 130.979 1.00 13.99 195 PHE A C 1
ATOM 1523 O O . PHE A 1 195 ? 41.002 16.713 130.700 1.00 13.12 195 PHE A O 1
ATOM 1531 N N . SER A 1 196 ? 41.263 18.922 131.020 1.00 13.93 196 SER A N 1
ATOM 1532 C CA . SER A 1 196 ? 39.884 19.237 130.691 1.00 14.14 196 SER A CA 1
ATOM 1533 C C . SER A 1 196 ? 39.696 19.179 129.185 1.00 13.77 196 SER A C 1
ATOM 1534 O O . SER A 1 196 ? 40.633 19.417 128.426 1.00 13.17 196 SER A O 1
ATOM 1537 N N . VAL A 1 197 ? 38.484 18.856 128.754 1.00 14.05 197 VAL A N 1
ATOM 1538 C CA . VAL A 1 197 ? 38.190 18.805 127.332 1.00 15.22 197 VAL A CA 1
ATOM 1539 C C . VAL A 1 197 ? 37.243 19.950 126.979 1.00 16.17 197 VAL A C 1
ATOM 1540 O O . VAL A 1 197 ? 36.671 19.989 125.890 1.00 17.58 197 VAL A O 1
ATOM 1544 N N . ARG A 1 198 ? 37.097 20.890 127.910 1.00 16.22 198 ARG A N 1
ATOM 1545 C CA . ARG A 1 198 ? 36.233 22.054 127.723 1.00 16.57 198 ARG A CA 1
ATOM 1546 C C . ARG A 1 198 ? 37.022 23.356 127.791 1.00 18.28 198 ARG A C 1
ATOM 1547 O O . ARG A 1 198 ? 36.529 24.410 127.388 1.00 19.96 198 ARG A O 1
ATOM 1555 N N . GLU A 1 199 ? 38.247 23.278 128.299 1.00 17.74 199 GLU A N 1
ATOM 1556 C CA . GLU A 1 199 ? 39.098 24.457 128.437 1.00 18.69 199 GLU A CA 1
ATOM 1557 C C . GLU A 1 199 ? 40.545 24.019 128.624 1.00 17.14 199 GLU A C 1
ATOM 1558 O O . GLU A 1 199 ? 40.820 22.845 128.862 1.00 17.24 199 GLU A O 1
ATOM 1564 N N . PRO A 1 200 ? 41.495 24.961 128.513 1.00 17.62 200 PRO A N 1
ATOM 1565 C CA . PRO A 1 200 ? 42.900 24.594 128.697 1.00 17.02 200 PRO A CA 1
ATOM 1566 C C . PRO A 1 200 ? 43.207 24.517 130.192 1.00 16.80 200 PRO A C 1
ATOM 1567 O O . PRO A 1 200 ? 43.424 25.538 130.844 1.00 17.26 200 PRO A O 1
ATOM 1571 N N . LYS A 1 201 ? 43.200 23.306 130.738 1.00 14.81 201 LYS A N 1
ATOM 1572 C CA . LYS A 1 201 ? 43.474 23.117 132.156 1.00 16.38 201 LYS A CA 1
ATOM 1573 C C . LYS A 1 201 ? 44.010 21.726 132.438 1.00 15.90 201 LYS A C 1
ATOM 1574 O O . LYS A 1 201 ? 43.370 20.723 132.115 1.00 14.42 201 LYS A O 1
ATOM 1580 N N . PHE A 1 202 ? 45.188 21.682 133.049 1.00 14.57 202 PHE A N 1
ATOM 1581 C CA . PHE A 1 202 ? 45.846 20.432 133.395 1.00 14.63 202 PHE A CA 1
ATOM 1582 C C . PHE A 1 202 ? 45.519 20.121 134.849 1.00 15.60 202 PHE A C 1
ATOM 1583 O O . PHE A 1 202 ? 45.654 20.982 135.717 1.00 16.61 202 PHE A O 1
ATOM 1591 N N . TYR A 1 203 ? 45.082 18.896 135.112 1.00 15.03 203 TYR A N 1
ATOM 1592 C CA . TYR A 1 203 ? 44.731 18.501 136.468 1.00 15.72 203 TYR A CA 1
ATOM 1593 C C . TYR A 1 203 ? 45.727 17.559 137.107 1.00 15.73 203 TYR A C 1
ATOM 1594 O O . TYR A 1 203 ? 46.197 16.608 136.486 1.00 16.09 203 TYR A O 1
ATOM 1603 N N . VAL A 1 204 ? 46.043 17.840 138.363 1.00 15.19 204 VAL A N 1
ATOM 1604 C CA . VAL A 1 204 ? 46.945 17.006 139.134 1.00 15.25 204 VAL A CA 1
ATOM 1605 C C . VAL A 1 204 ? 46.161 16.601 140.374 1.00 15.21 204 VAL A C 1
ATOM 1606 O O . VAL A 1 204 ? 45.880 17.436 141.234 1.00 15.02 204 VAL A O 1
ATOM 1610 N N . PHE A 1 205 ? 45.780 15.330 140.451 1.00 13.99 205 PHE A N 1
ATOM 1611 C CA . PHE A 1 205 ? 45.036 14.843 141.605 1.00 15.12 205 PHE A CA 1
ATOM 1612 C C . PHE A 1 205 ? 45.973 14.102 142.551 1.00 15.62 205 PHE A C 1
ATOM 1613 O O . PHE A 1 205 ? 46.616 13.132 142.159 1.00 16.23 205 PHE A O 1
ATOM 1621 N N . LYS A 1 206 ? 46.058 14.568 143.794 1.00 15.90 206 LYS A N 1
ATOM 1622 C CA . LYS A 1 206 ? 46.902 13.921 144.794 1.00 16.26 206 LYS A CA 1
ATOM 1623 C C . LYS A 1 206 ? 45.950 13.142 145.689 1.00 15.22 206 LYS A C 1
ATOM 1624 O O . LYS A 1 206 ? 44.992 13.708 146.213 1.00 15.77 206 LYS A O 1
ATOM 1630 N N . ALA A 1 207 ? 46.206 11.850 145.865 1.00 14.92 207 ALA A N 1
ATOM 1631 C CA . ALA A 1 207 ? 45.328 11.024 146.685 1.00 16.28 207 ALA A CA 1
ATOM 1632 C C . ALA A 1 207 ? 46.058 9.903 147.411 1.00 15.17 207 ALA A C 1
ATOM 1633 O O . ALA A 1 207 ? 47.142 9.489 147.001 1.00 16.52 207 ALA A O 1
ATOM 1635 N N . LYS A 1 208 ? 45.452 9.413 148.489 1.00 14.23 208 LYS A N 1
ATOM 1636 C CA . LYS A 1 208 ? 46.032 8.326 149.267 1.00 14.81 208 LYS A CA 1
ATOM 1637 C C . LYS A 1 208 ? 45.577 6.985 148.701 1.00 13.61 208 LYS A C 1
ATOM 1638 O O . LYS A 1 208 ? 46.247 5.970 148.873 1.00 14.79 208 LYS A O 1
ATOM 1644 N N . ALA A 1 209 ? 44.431 6.990 148.026 1.00 13.92 209 ALA A N 1
ATOM 1645 C CA . ALA A 1 209 ? 43.887 5.781 147.414 1.00 13.14 209 ALA A CA 1
ATOM 1646 C C . ALA A 1 209 ? 43.236 6.151 146.089 1.00 11.75 209 ALA A C 1
ATOM 1647 O O . ALA A 1 209 ? 42.543 7.165 145.990 1.00 13.22 209 ALA A O 1
ATOM 1649 N N . VAL A 1 210 ? 43.469 5.329 145.072 1.00 10.98 210 VAL A N 1
ATOM 1650 C CA . VAL A 1 210 ? 42.898 5.568 143.754 1.00 10.83 210 VAL A CA 1
ATOM 1651 C C . VAL A 1 210 ? 42.120 4.335 143.327 1.00 10.13 210 VAL A C 1
ATOM 1652 O O . VAL A 1 210 ? 42.594 3.211 143.478 1.00 10.91 210 VAL A O 1
ATOM 1656 N N . ILE A 1 211 ? 40.923 4.553 142.797 1.00 11.26 211 ILE A N 1
ATOM 1657 C CA . ILE A 1 211 ? 40.071 3.456 142.357 1.00 10.54 211 ILE A CA 1
ATOM 1658 C C . ILE A 1 211 ? 39.805 3.566 140.857 1.00 9.81 211 ILE A C 1
ATOM 1659 O O . ILE A 1 211 ? 39.220 4.545 140.395 1.00 11.13 211 ILE A O 1
ATOM 1664 N N . LEU A 1 212 ? 40.252 2.562 140.105 1.00 10.92 212 LEU A N 1
ATOM 1665 C CA . LEU A 1 212 ? 40.069 2.535 138.653 1.00 10.06 212 LEU A CA 1
ATOM 1666 C C . LEU A 1 212 ? 38.668 2.022 138.312 1.00 9.29 212 LEU A C 1
ATOM 1667 O O . LEU A 1 212 ? 38.339 0.869 138.587 1.00 9.16 212 LEU A O 1
ATOM 1672 N N . ALA A 1 213 ? 37.856 2.887 137.709 1.00 9.72 213 ALA A N 1
ATOM 1673 C CA . ALA A 1 213 ? 36.480 2.557 137.331 1.00 9.41 213 ALA A CA 1
ATOM 1674 C C . ALA A 1 213 ? 36.179 3.153 135.957 1.00 10.07 213 ALA A C 1
ATOM 1675 O O . ALA A 1 213 ? 35.112 3.724 135.728 1.00 9.22 213 ALA A O 1
ATOM 1677 N N . THR A 1 214 ? 37.124 2.992 135.041 1.00 9.49 214 THR A N 1
ATOM 1678 C CA . THR A 1 214 ? 37.024 3.542 133.693 1.00 8.84 214 THR A CA 1
ATOM 1679 C C . THR A 1 214 ? 36.246 2.712 132.680 1.00 9.66 214 THR A C 1
ATOM 1680 O O . THR A 1 214 ? 36.096 3.126 131.530 1.00 10.08 214 THR A O 1
ATOM 1684 N N . GLY A 1 215 ? 35.753 1.553 133.091 1.00 9.19 215 GLY A N 1
ATOM 1685 C CA . GLY A 1 215 ? 35.058 0.704 132.147 1.00 10.24 215 GLY A CA 1
ATOM 1686 C C . GLY A 1 215 ? 36.104 -0.038 131.337 1.00 9.59 215 GLY A C 1
ATOM 1687 O O . GLY A 1 215 ? 37.310 0.189 131.508 1.00 10.31 215 GLY A O 1
ATOM 1688 N N . GLY A 1 216 ? 35.646 -0.912 130.446 1.00 9.66 216 GLY A N 1
ATOM 1689 C CA . GLY A 1 216 ? 36.549 -1.701 129.631 1.00 9.35 216 GLY A CA 1
ATOM 1690 C C . GLY A 1 216 ? 37.135 -1.017 128.413 1.00 7.40 216 GLY A C 1
ATOM 1691 O O . GLY A 1 216 ? 37.376 0.192 128.408 1.00 8.64 216 GLY A O 1
ATOM 1692 N N . ALA A 1 217 ? 37.345 -1.800 127.361 1.00 8.60 217 ALA A N 1
ATOM 1693 C CA . ALA A 1 217 ? 37.944 -1.275 126.147 1.00 8.13 217 ALA A CA 1
ATOM 1694 C C . ALA A 1 217 ? 37.262 -1.751 124.877 1.00 8.18 217 ALA A C 1
ATOM 1695 O O . ALA A 1 217 ? 37.059 -2.950 124.675 1.00 9.03 217 ALA A O 1
ATOM 1697 N N . THR A 1 218 ? 36.927 -0.795 124.019 1.00 7.09 218 THR A N 1
ATOM 1698 C CA . THR A 1 218 ? 36.290 -1.086 122.746 1.00 8.13 218 THR A CA 1
ATOM 1699 C C . THR A 1 218 ? 37.060 -0.371 121.639 1.00 8.15 218 THR A C 1
ATOM 1700 O O . THR A 1 218 ? 37.917 0.478 121.907 1.00 8.23 218 THR A O 1
ATOM 1704 N N . LEU A 1 219 ? 36.738 -0.718 120.399 1.00 7.42 219 LEU A N 1
ATOM 1705 C CA . LEU A 1 219 ? 37.383 -0.165 119.213 1.00 8.00 219 LEU A CA 1
ATOM 1706 C C . LEU A 1 219 ? 38.860 -0.532 119.078 1.00 9.19 219 LEU A C 1
ATOM 1707 O O . LEU A 1 219 ? 39.623 0.154 118.396 1.00 10.64 219 LEU A O 1
ATOM 1712 N N . LEU A 1 220 ? 39.256 -1.618 119.741 1.00 9.56 220 LEU A N 1
ATOM 1713 C CA . LEU A 1 220 ? 40.619 -2.129 119.622 1.00 9.36 220 LEU A CA 1
ATOM 1714 C C . LEU A 1 220 ? 40.621 -2.928 118.324 1.00 8.40 220 LEU A C 1
ATOM 1715 O O . LEU A 1 220 ? 41.601 -2.933 117.577 1.00 8.47 220 LEU A O 1
ATOM 1720 N N . PHE A 1 221 ? 39.502 -3.606 118.076 1.00 8.88 221 PHE A N 1
ATOM 1721 C CA . PHE A 1 221 ? 39.329 -4.431 116.884 1.00 7.97 221 PHE A CA 1
ATOM 1722 C C . PHE A 1 221 ? 38.439 -3.774 115.837 1.00 8.06 221 PHE A C 1
ATOM 1723 O O . PHE A 1 221 ? 37.480 -3.079 116.166 1.00 8.14 221 PHE A O 1
ATOM 1731 N N . ARG A 1 222 ? 38.760 -4.011 114.572 1.00 7.24 222 ARG A N 1
ATOM 1732 C CA . ARG A 1 222 ? 37.961 -3.483 113.475 1.00 7.64 222 ARG A CA 1
ATOM 1733 C C . ARG A 1 222 ? 36.537 -4.042 113.595 1.00 8.26 222 ARG A C 1
ATOM 1734 O O . ARG A 1 222 ? 36.347 -5.247 113.749 1.00 9.85 222 ARG A O 1
ATOM 1742 N N . PRO A 1 223 ? 35.515 -3.172 113.544 1.00 8.38 223 PRO A N 1
ATOM 1743 C CA . PRO A 1 223 ? 34.132 -3.655 113.653 1.00 8.25 223 PRO A CA 1
ATOM 1744 C C . PRO A 1 223 ? 33.605 -4.217 112.333 1.00 7.06 223 PRO A C 1
ATOM 1745 O O . PRO A 1 223 ? 34.290 -4.173 111.308 1.00 9.10 223 PRO A O 1
ATOM 1749 N N . ARG A 1 224 ? 32.383 -4.740 112.366 1.00 8.51 224 ARG A N 1
ATOM 1750 C CA . ARG A 1 224 ? 31.763 -5.293 111.168 1.00 8.01 224 ARG A CA 1
ATOM 1751 C C . ARG A 1 224 ? 31.208 -4.200 110.264 1.00 8.28 224 ARG A C 1
ATOM 1752 O O . ARG A 1 224 ? 30.731 -4.469 109.162 1.00 8.39 224 ARG A O 1
ATOM 1760 N N . SER A 1 225 ? 31.262 -2.967 110.752 1.00 10.05 225 SER A N 1
ATOM 1761 C CA . SER A 1 225 ? 30.830 -1.800 109.994 1.00 9.80 225 SER A CA 1
ATOM 1762 C C . SER A 1 225 ? 31.972 -0.813 110.189 1.00 10.11 225 SER A C 1
ATOM 1763 O O . SER A 1 225 ? 32.353 -0.510 111.321 1.00 11.42 225 SER A O 1
ATOM 1766 N N . THR A 1 226 ? 32.517 -0.318 109.085 1.00 10.26 226 THR A N 1
ATOM 1767 C CA . THR A 1 226 ? 33.673 0.564 109.144 1.00 12.76 226 THR A CA 1
ATOM 1768 C C . THR A 1 226 ? 33.470 2.013 108.736 1.00 12.75 226 THR A C 1
ATOM 1769 O O . THR A 1 226 ? 34.433 2.780 108.688 1.00 14.18 226 THR A O 1
ATOM 1773 N N . GLY A 1 227 ? 32.230 2.383 108.434 1.00 9.91 227 GLY A N 1
ATOM 1774 C CA . GLY A 1 227 ? 31.939 3.757 108.063 1.00 10.01 227 GLY A CA 1
ATOM 1775 C C . GLY A 1 227 ? 31.401 4.468 109.289 1.00 9.50 227 GLY A C 1
ATOM 1776 O O . GLY A 1 227 ? 32.057 4.481 110.331 1.00 10.39 227 GLY A O 1
ATOM 1777 N N . GLU A 1 228 ? 30.214 5.058 109.178 1.00 8.20 228 GLU A N 1
ATOM 1778 C CA . GLU A 1 228 ? 29.617 5.739 110.322 1.00 8.16 228 GLU A CA 1
ATOM 1779 C C . GLU A 1 228 ? 29.377 4.730 111.436 1.00 8.15 228 GLU A C 1
ATOM 1780 O O . GLU A 1 228 ? 29.587 5.026 112.615 1.00 10.04 228 GLU A O 1
ATOM 1786 N N . ALA A 1 229 ? 28.934 3.537 111.044 1.00 9.91 229 ALA A N 1
ATOM 1787 C CA . ALA A 1 229 ? 28.614 2.472 111.984 1.00 9.74 229 ALA A CA 1
ATOM 1788 C C . ALA A 1 229 ? 29.801 1.881 112.731 1.00 10.17 229 ALA A C 1
ATOM 1789 O O . ALA A 1 229 ? 29.658 0.898 113.457 1.00 9.92 229 ALA A O 1
ATOM 1791 N N . ALA A 1 230 ? 30.980 2.461 112.541 1.00 10.06 230 ALA A N 1
ATOM 1792 C CA . ALA A 1 230 ? 32.133 2.006 113.296 1.00 9.69 230 ALA A CA 1
ATOM 1793 C C . ALA A 1 230 ? 31.782 2.446 114.717 1.00 10.06 230 ALA A C 1
ATOM 1794 O O . ALA A 1 230 ? 32.333 1.945 115.693 1.00 10.22 230 ALA A O 1
ATOM 1796 N N . GLY A 1 231 ? 30.845 3.391 114.811 1.00 9.37 231 GLY A N 1
ATOM 1797 C CA . GLY A 1 231 ? 30.417 3.905 116.101 1.00 9.01 231 GLY A CA 1
ATOM 1798 C C . GLY A 1 231 ? 29.429 2.992 116.804 1.00 8.61 231 GLY A C 1
ATOM 1799 O O . GLY A 1 231 ? 29.178 3.137 117.999 1.00 9.40 231 GLY A O 1
ATOM 1800 N N . ARG A 1 232 ? 28.861 2.045 116.066 1.00 8.58 232 ARG A N 1
ATOM 1801 C CA . ARG A 1 232 ? 27.908 1.119 116.663 1.00 7.71 232 ARG A CA 1
ATOM 1802 C C . ARG A 1 232 ? 28.613 -0.109 117.230 1.00 8.72 232 ARG A C 1
ATOM 1803 O O . ARG A 1 232 ? 28.443 -1.222 116.740 1.00 9.26 232 ARG A O 1
ATOM 1811 N N . THR A 1 233 ? 29.436 0.102 118.248 1.00 7.79 233 THR A N 1
ATOM 1812 C CA . THR A 1 233 ? 30.108 -1.016 118.890 1.00 7.93 233 THR A CA 1
ATOM 1813 C C . THR A 1 233 ? 29.066 -1.591 119.842 1.00 8.78 233 THR A C 1
ATOM 1814 O O . THR A 1 233 ? 28.249 -0.847 120.393 1.00 8.94 233 THR A O 1
ATOM 1818 N N . TRP A 1 234 ? 29.056 -2.906 120.028 1.00 7.67 234 TRP A N 1
ATOM 1819 C CA . TRP A 1 234 ? 28.080 -3.467 120.945 1.00 7.59 234 TRP A CA 1
ATOM 1820 C C . TRP A 1 234 ? 28.354 -2.947 122.351 1.00 8.16 234 TRP A C 1
ATOM 1821 O O . TRP A 1 234 ? 27.457 -2.410 122.999 1.00 9.87 234 TRP A O 1
ATOM 1832 N N . TYR A 1 235 ? 29.585 -3.108 122.833 1.00 7.55 235 TYR A N 1
ATOM 1833 C CA . TYR A 1 235 ? 29.898 -2.617 124.171 1.00 7.46 235 TYR A CA 1
ATOM 1834 C C . TYR A 1 235 ? 30.097 -1.106 124.094 1.00 7.93 235 TYR A C 1
ATOM 1835 O O . TYR A 1 235 ? 30.191 -0.546 123.007 1.00 9.68 235 TYR A O 1
ATOM 1844 N N . ALA A 1 236 ? 30.164 -0.454 125.249 1.00 8.23 236 ALA A N 1
ATOM 1845 C CA . ALA A 1 236 ? 30.307 1.000 125.313 1.00 9.02 236 ALA A CA 1
ATOM 1846 C C . ALA A 1 236 ? 31.483 1.589 124.536 1.00 9.94 236 ALA A C 1
ATOM 1847 O O . ALA A 1 236 ? 32.642 1.380 124.882 1.00 9.34 236 ALA A O 1
ATOM 1849 N N . ILE A 1 237 ? 31.169 2.351 123.493 1.00 9.67 237 ILE A N 1
ATOM 1850 C CA . ILE A 1 237 ? 32.198 2.986 122.682 1.00 9.81 237 ILE A CA 1
ATOM 1851 C C . ILE A 1 237 ? 32.939 4.029 123.527 1.00 8.99 237 ILE A C 1
ATOM 1852 O O . ILE A 1 237 ? 34.053 4.432 123.196 1.00 9.43 237 ILE A O 1
ATOM 1857 N N . PHE A 1 238 ? 32.323 4.436 124.635 1.00 9.45 238 PHE A N 1
ATOM 1858 C CA . PHE A 1 238 ? 32.898 5.438 125.528 1.00 9.37 238 PHE A CA 1
ATOM 1859 C C . PHE A 1 238 ? 34.061 4.911 126.361 1.00 10.02 238 PHE A C 1
ATOM 1860 O O . PHE A 1 238 ? 34.841 5.691 126.906 1.00 11.20 238 PHE A O 1
ATOM 1868 N N . ASP A 1 239 ? 34.164 3.592 126.478 1.00 9.98 239 ASP A N 1
ATOM 1869 C CA . ASP A 1 239 ? 35.231 2.984 127.270 1.00 9.28 239 ASP A CA 1
ATOM 1870 C C . ASP A 1 239 ? 36.367 2.535 126.357 1.00 9.35 239 ASP A C 1
ATOM 1871 O O . ASP A 1 239 ? 36.170 1.693 125.480 1.00 9.73 239 ASP A O 1
ATOM 1876 N N . THR A 1 240 ? 37.554 3.098 126.577 1.00 9.87 240 THR A N 1
ATOM 1877 C CA . THR A 1 240 ? 38.717 2.816 125.731 1.00 9.40 240 THR A CA 1
ATOM 1878 C C . THR A 1 240 ? 39.947 2.226 126.421 1.00 10.32 240 THR A C 1
ATOM 1879 O O . THR A 1 240 ? 41.080 2.501 126.015 1.00 10.74 240 THR A O 1
ATOM 1883 N N . GLY A 1 241 ? 39.725 1.417 127.451 1.00 8.20 241 GLY A N 1
ATOM 1884 C CA . GLY A 1 241 ? 40.828 0.789 128.163 1.00 8.65 241 GLY A CA 1
ATOM 1885 C C . GLY A 1 241 ? 41.729 1.717 128.956 1.00 10.08 241 GLY A C 1
ATOM 1886 O O . GLY A 1 241 ? 42.896 1.404 129.187 1.00 10.83 241 GLY A O 1
ATOM 1887 N N . SER A 1 242 ? 41.194 2.854 129.385 1.00 8.76 242 SER A N 1
ATOM 1888 C CA . SER A 1 242 ? 41.982 3.811 130.152 1.00 10.40 242 SER A CA 1
ATOM 1889 C C . SER A 1 242 ? 42.536 3.236 131.451 1.00 10.15 242 SER A C 1
ATOM 1890 O O . SER A 1 242 ? 43.713 3.421 131.760 1.00 11.64 242 SER A O 1
ATOM 1893 N N . GLY A 1 243 ? 41.687 2.550 132.213 1.00 10.53 243 GLY A N 1
ATOM 1894 C CA . GLY A 1 243 ? 42.125 1.963 133.469 1.00 10.63 243 GLY A CA 1
ATOM 1895 C C . GLY A 1 243 ? 43.196 0.912 133.246 1.00 10.72 243 GLY A C 1
ATOM 1896 O O . GLY A 1 243 ? 44.172 0.824 133.991 1.00 10.13 243 GLY A O 1
ATOM 1897 N N . TYR A 1 244 ? 43.013 0.108 132.207 1.00 10.34 244 TYR A N 1
ATOM 1898 C CA . TYR A 1 244 ? 43.973 -0.932 131.874 1.00 9.50 244 TYR A CA 1
ATOM 1899 C C . TYR A 1 244 ? 45.334 -0.291 131.603 1.00 9.94 244 TYR A C 1
ATOM 1900 O O . TYR A 1 244 ? 46.351 -0.711 132.161 1.00 10.19 244 TYR A O 1
ATOM 1909 N N . TYR A 1 245 ? 45.349 0.728 130.749 1.00 9.32 245 TYR A N 1
ATOM 1910 C CA . TYR A 1 245 ? 46.590 1.419 130.423 1.00 10.00 245 TYR A CA 1
ATOM 1911 C C . TYR A 1 245 ? 47.303 1.996 131.643 1.00 9.85 245 TYR A C 1
ATOM 1912 O O . TYR A 1 245 ? 48.424 1.601 131.947 1.00 9.58 245 TYR A O 1
ATOM 1921 N N . MET A 1 246 ? 46.670 2.930 132.346 0.50 6.51 246 MET A N 1
ATOM 1922 C CA . MET A 1 246 ? 47.348 3.548 133.483 0.50 5.52 246 MET A CA 1
ATOM 1923 C C . MET A 1 246 ? 47.691 2.571 134.596 0.50 5.89 246 MET A C 1
ATOM 1924 O O . MET A 1 246 ? 48.722 2.718 135.244 0.50 3.74 246 MET A O 1
ATOM 1933 N N . GLY A 1 247 ? 46.850 1.565 134.812 1.00 9.26 247 GLY A N 1
ATOM 1934 C CA . GLY A 1 247 ? 47.146 0.595 135.849 1.00 11.19 247 GLY A CA 1
ATOM 1935 C C . GLY A 1 247 ? 48.332 -0.275 135.476 1.00 11.51 247 GLY A C 1
ATOM 1936 O O . GLY A 1 247 ? 49.230 -0.499 136.291 1.00 12.55 247 GLY A O 1
ATOM 1937 N N . LEU A 1 248 ? 48.357 -0.768 134.241 1.00 11.01 248 LEU A N 1
ATOM 1938 C CA . LEU A 1 248 ? 49.458 -1.626 133.827 1.00 10.81 248 LEU A CA 1
ATOM 1939 C C . LEU A 1 248 ? 50.767 -0.842 133.787 1.00 12.33 248 LEU A C 1
ATOM 1940 O O . LEU A 1 248 ? 51.826 -1.375 134.113 1.00 12.16 248 LEU A O 1
ATOM 1945 N N . LYS A 1 249 ? 50.694 0.428 133.403 1.00 11.48 249 LYS A N 1
ATOM 1946 C CA . LYS A 1 249 ? 51.885 1.265 133.354 1.00 12.15 249 LYS A CA 1
ATOM 1947 C C . LYS A 1 249 ? 52.428 1.482 134.765 1.00 13.87 249 LYS A C 1
ATOM 1948 O O . LYS A 1 249 ? 53.637 1.603 134.965 1.00 14.69 249 LYS A O 1
ATOM 1954 N N . ALA A 1 250 ? 51.525 1.530 135.741 1.00 13.06 250 ALA A N 1
ATOM 1955 C CA . ALA A 1 250 ? 51.912 1.730 137.135 1.00 12.64 250 ALA A CA 1
ATOM 1956 C C . ALA A 1 250 ? 52.510 0.458 137.728 1.00 12.50 250 ALA A C 1
ATOM 1957 O O . ALA A 1 250 ? 53.075 0.480 138.822 1.00 14.23 250 ALA A O 1
ATOM 1959 N N . GLY A 1 251 ? 52.377 -0.650 137.007 1.00 11.09 251 GLY A N 1
ATOM 1960 C CA . GLY A 1 251 ? 52.917 -1.911 137.480 1.00 11.97 251 GLY A CA 1
ATOM 1961 C C . GLY A 1 251 ? 51.905 -2.850 138.109 1.00 11.68 251 GLY A C 1
ATOM 1962 O O . GLY A 1 251 ? 52.284 -3.869 138.692 1.00 12.97 251 GLY A O 1
ATOM 1963 N N . ALA A 1 252 ? 50.620 -2.515 138.014 1.00 11.18 252 ALA A N 1
ATOM 1964 C CA . ALA A 1 252 ? 49.580 -3.372 138.576 1.00 11.33 252 ALA A CA 1
ATOM 1965 C C . ALA A 1 252 ? 49.411 -4.584 137.667 1.00 10.84 252 ALA A C 1
ATOM 1966 O O . ALA A 1 252 ? 49.334 -4.447 136.446 1.00 10.95 252 ALA A O 1
ATOM 1968 N N . MET A 1 253 ? 49.357 -5.771 138.258 1.00 11.24 253 MET A N 1
ATOM 1969 C CA . MET A 1 253 ? 49.221 -6.987 137.471 1.00 11.40 253 MET A CA 1
ATOM 1970 C C . MET A 1 253 ? 47.845 -7.201 136.852 1.00 11.87 253 MET A C 1
ATOM 1971 O O . MET A 1 253 ? 46.813 -6.953 137.476 1.00 11.82 253 MET A O 1
ATOM 1976 N N . LEU A 1 254 ? 47.851 -7.661 135.606 1.00 10.20 254 LEU A N 1
ATOM 1977 C CA . LEU A 1 254 ? 46.627 -7.947 134.875 1.00 10.93 254 LEU A CA 1
ATOM 1978 C C . LEU A 1 254 ? 46.370 -9.445 134.973 1.00 11.54 254 LEU A C 1
ATOM 1979 O O . LEU A 1 254 ? 47.284 -10.224 135.248 1.00 12.63 254 LEU A O 1
ATOM 1984 N N . THR A 1 255 ? 45.125 -9.850 134.756 1.00 9.28 255 THR A N 1
ATOM 1985 C CA . THR A 1 255 ? 44.798 -11.263 134.800 1.00 9.93 255 THR A CA 1
ATOM 1986 C C . THR A 1 255 ? 43.756 -11.596 133.741 1.00 9.02 255 THR A C 1
ATOM 1987 O O . THR A 1 255 ? 42.900 -10.775 133.430 1.00 10.10 255 THR A O 1
ATOM 1991 N N . GLN A 1 256 ? 43.855 -12.795 133.177 1.00 9.69 256 GLN A N 1
ATOM 1992 C CA . GLN A 1 256 ? 42.912 -13.263 132.169 1.00 9.10 256 GLN A CA 1
ATOM 1993 C C . GLN A 1 256 ? 42.662 -12.240 131.071 1.00 9.57 256 GLN A C 1
ATOM 1994 O O . GLN A 1 256 ? 41.552 -12.154 130.546 1.00 10.36 256 GLN A O 1
ATOM 2000 N N . PHE A 1 257 ? 43.690 -11.479 130.708 1.00 9.81 257 PHE A N 1
ATOM 2001 C CA . PHE A 1 257 ? 43.518 -10.454 129.690 1.00 9.33 257 PHE A CA 1
ATOM 2002 C C . PHE A 1 257 ? 43.318 -11.020 128.290 1.00 10.16 257 PHE A C 1
ATOM 2003 O O . PHE A 1 257 ? 43.007 -10.282 127.354 1.00 10.37 257 PHE A O 1
ATOM 2011 N N . GLU A 1 258 ? 43.499 -12.330 128.160 1.00 8.43 258 GLU A N 1
ATOM 2012 C CA . GLU A 1 258 ? 43.304 -13.017 126.893 1.00 10.26 258 GLU A CA 1
ATOM 2013 C C . GLU A 1 258 ? 41.808 -13.279 126.719 1.00 9.73 258 GLU A C 1
ATOM 2014 O O . GLU A 1 258 ? 41.332 -13.527 125.616 1.00 9.04 258 GLU A O 1
ATOM 2020 N N . HIS A 1 259 ? 41.068 -13.205 127.822 1.00 9.93 259 HIS A N 1
ATOM 2021 C CA . HIS A 1 259 ? 39.635 -13.479 127.802 1.00 11.07 259 HIS A CA 1
ATOM 2022 C C . HIS A 1 259 ? 38.743 -12.346 127.299 1.00 11.78 259 HIS A C 1
ATOM 2023 O O . HIS A 1 259 ? 38.175 -11.587 128.086 1.00 14.89 259 HIS A O 1
ATOM 2030 N N . ARG A 1 260 ? 38.614 -12.247 125.982 1.00 10.88 260 ARG A N 1
ATOM 2031 C CA . ARG A 1 260 ? 37.768 -11.233 125.368 1.00 11.01 260 ARG A CA 1
ATOM 2032 C C . ARG A 1 260 ? 36.348 -11.782 125.350 1.00 11.74 260 ARG A C 1
ATOM 2033 O O . ARG A 1 260 ? 36.128 -12.963 125.618 1.00 13.61 260 ARG A O 1
ATOM 2041 N N . PHE A 1 261 ? 35.382 -10.925 125.039 1.00 9.76 261 PHE A N 1
ATOM 2042 C CA . PHE A 1 261 ? 34.006 -11.377 124.921 1.00 8.54 261 PHE A CA 1
ATOM 2043 C C . PHE A 1 261 ? 33.522 -11.055 123.518 1.00 6.97 261 PHE A C 1
ATOM 2044 O O . PHE A 1 261 ? 33.709 -9.940 123.034 1.00 7.50 261 PHE A O 1
ATOM 2052 N N . ILE A 1 262 ? 32.935 -12.050 122.860 0.50 1.84 262 ILE A N 1
ATOM 2053 C CA . ILE A 1 262 ? 32.382 -11.877 121.519 0.50 1.90 262 ILE A CA 1
ATOM 2054 C C . ILE A 1 262 ? 30.874 -11.986 121.703 0.50 2.41 262 ILE A C 1
ATOM 2055 O O . ILE A 1 262 ? 30.349 -13.064 121.964 0.50 1.10 262 ILE A O 1
ATOM 2060 N N . PRO A 1 263 ? 30.159 -10.860 121.593 1.00 6.32 263 PRO A N 1
ATOM 2061 C CA . PRO A 1 263 ? 28.705 -10.860 121.759 1.00 7.54 263 PRO A CA 1
ATOM 2062 C C . PRO A 1 263 ? 27.913 -11.299 120.536 1.00 9.87 263 PRO A C 1
ATOM 2063 O O . PRO A 1 263 ? 28.101 -10.768 119.443 1.00 9.73 263 PRO A O 1
ATOM 2067 N N . PHE A 1 264 ? 27.038 -12.281 120.724 1.00 9.44 264 PHE A N 1
ATOM 2068 C CA . PHE A 1 264 ? 26.177 -12.754 119.645 1.00 9.38 264 PHE A CA 1
ATOM 2069 C C . PHE A 1 264 ? 24.900 -11.941 119.839 1.00 8.89 264 PHE A C 1
ATOM 2070 O O . PHE A 1 264 ? 24.171 -12.138 120.813 1.00 8.60 264 PHE A O 1
ATOM 2078 N N . ARG A 1 265 ? 24.636 -11.023 118.918 1.00 7.78 265 ARG A N 1
ATOM 2079 C CA . ARG A 1 265 ? 23.471 -10.157 119.038 1.00 7.60 265 ARG A CA 1
ATOM 2080 C C . ARG A 1 265 ? 22.757 -9.976 117.709 1.00 8.04 265 ARG A C 1
ATOM 2081 O O . ARG A 1 265 ? 23.137 -10.573 116.704 1.00 8.00 265 ARG A O 1
ATOM 2089 N N . PHE A 1 266 ? 21.704 -9.160 117.700 1.00 7.53 266 PHE A N 1
ATOM 2090 C CA . PHE A 1 266 ? 21.004 -8.898 116.450 1.00 7.66 266 PHE A CA 1
ATOM 2091 C C . PHE A 1 266 ? 22.053 -8.243 115.551 1.00 8.12 266 PHE A C 1
ATOM 2092 O O . PHE A 1 266 ? 22.806 -7.380 115.999 1.00 8.36 266 PHE A O 1
ATOM 2100 N N . LYS A 1 267 ? 22.105 -8.657 114.290 1.00 8.57 267 LYS A N 1
ATOM 2101 C CA . LYS A 1 267 ? 23.105 -8.145 113.356 1.00 7.97 267 LYS A CA 1
ATOM 2102 C C . LYS A 1 267 ? 23.083 -6.638 113.126 1.00 8.56 267 LYS A C 1
ATOM 2103 O O . LYS A 1 267 ? 22.021 -6.023 113.053 1.00 8.98 267 LYS A O 1
ATOM 2109 N N . ASP A 1 268 ? 24.284 -6.070 113.027 1.00 9.08 268 ASP A N 1
ATOM 2110 C CA . ASP A 1 268 ? 24.502 -4.651 112.756 1.00 9.40 268 ASP A CA 1
ATOM 2111 C C . ASP A 1 268 ? 24.128 -3.666 113.850 1.00 9.19 268 ASP A C 1
ATOM 2112 O O . ASP A 1 268 ? 24.939 -2.810 114.211 1.00 9.88 268 ASP A O 1
ATOM 2117 N N . GLY A 1 269 ? 22.907 -3.769 114.365 1.00 8.77 269 GLY A N 1
ATOM 2118 C CA . GLY A 1 269 ? 22.478 -2.866 115.422 1.00 9.87 269 GLY A CA 1
ATOM 2119 C C . GLY A 1 269 ? 22.907 -3.378 116.783 1.00 10.01 269 GLY A C 1
ATOM 2120 O O . GLY A 1 269 ? 23.052 -2.612 117.737 1.00 9.26 269 GLY A O 1
ATOM 2121 N N . TYR A 1 270 ? 23.103 -4.691 116.862 1.00 9.20 270 TYR A N 1
ATOM 2122 C CA . TYR A 1 270 ? 23.519 -5.372 118.083 1.00 9.02 270 TYR A CA 1
ATOM 2123 C C . TYR A 1 270 ? 22.519 -5.252 119.219 1.00 8.41 270 TYR A C 1
ATOM 2124 O O . TYR A 1 270 ? 22.891 -5.137 120.387 1.00 6.97 270 TYR A O 1
ATOM 2133 N N . GLY A 1 271 ? 21.240 -5.287 118.862 1.00 7.87 271 GLY A N 1
ATOM 2134 C CA . GLY A 1 271 ? 20.201 -5.231 119.867 1.00 8.53 271 GLY A CA 1
ATOM 2135 C C . GLY A 1 271 ? 20.351 -6.457 120.750 1.00 9.08 271 GLY A C 1
ATOM 2136 O O . GLY A 1 271 ? 20.885 -7.476 120.308 1.00 8.80 271 GLY A O 1
ATOM 2137 N N . PRO A 1 272 ? 19.882 -6.397 122.001 1.00 8.51 272 PRO A N 1
ATOM 2138 C CA . PRO A 1 272 ? 19.966 -7.505 122.960 1.00 8.06 272 PRO A CA 1
ATOM 2139 C C . PRO A 1 272 ? 19.220 -8.775 122.554 1.00 9.04 272 PRO A C 1
ATOM 2140 O O . PRO A 1 272 ? 18.192 -8.720 121.880 1.00 8.63 272 PRO A O 1
ATOM 2144 N N . VAL A 1 273 ? 19.748 -9.920 122.979 1.00 9.51 273 VAL A N 1
ATOM 2145 C CA . VAL A 1 273 ? 19.121 -11.203 122.680 1.00 10.70 273 VAL A CA 1
ATOM 2146 C C . VAL A 1 273 ? 18.677 -11.902 123.964 1.00 10.42 273 VAL A C 1
ATOM 2147 O O . VAL A 1 273 ? 17.916 -12.864 123.917 1.00 11.36 273 VAL A O 1
ATOM 2151 N N . GLY A 1 274 ? 19.146 -11.405 125.106 1.00 11.73 274 GLY A N 1
ATOM 2152 C CA . GLY A 1 274 ? 18.798 -12.003 126.386 1.00 11.84 274 GLY A CA 1
ATOM 2153 C C . GLY A 1 274 ? 17.309 -12.197 126.626 1.00 11.88 274 GLY A C 1
ATOM 2154 O O . GLY A 1 274 ? 16.864 -13.292 126.967 1.00 12.15 274 GLY A O 1
ATOM 2155 N N . ALA A 1 275 ? 16.530 -11.136 126.459 1.00 12.00 275 ALA A N 1
ATOM 2156 C CA . ALA A 1 275 ? 15.093 -11.237 126.665 1.00 10.39 275 ALA A CA 1
ATOM 2157 C C . ALA A 1 275 ? 14.473 -12.139 125.601 1.00 10.26 275 ALA A C 1
ATOM 2158 O O . ALA A 1 275 ? 13.627 -12.977 125.904 1.00 9.85 275 ALA A O 1
ATOM 2160 N N . TRP A 1 276 ? 14.893 -11.980 124.351 1.00 9.78 276 TRP A N 1
ATOM 2161 C CA . TRP A 1 276 ? 14.331 -12.814 123.299 1.00 9.37 276 TRP A CA 1
ATOM 2162 C C . TRP A 1 276 ? 14.552 -14.298 123.569 1.00 10.01 276 TRP A C 1
ATOM 2163 O O . TRP A 1 276 ? 13.636 -15.096 123.425 1.00 10.17 276 TRP A O 1
ATOM 2174 N N . PHE A 1 277 ? 15.764 -14.660 123.974 1.00 10.26 277 PHE A N 1
ATOM 2175 C CA . PHE A 1 277 ? 16.088 -16.053 124.272 1.00 10.08 277 PHE A CA 1
ATOM 2176 C C . PHE A 1 277 ? 15.466 -16.552 125.578 1.00 12.13 277 PHE A C 1
ATOM 2177 O O . PHE A 1 277 ? 14.737 -17.545 125.594 1.00 13.22 277 PHE A O 1
ATOM 2185 N N . LEU A 1 278 ? 15.767 -15.854 126.667 1.00 11.67 278 LEU A N 1
ATOM 2186 C CA . LEU A 1 278 ? 15.309 -16.246 127.996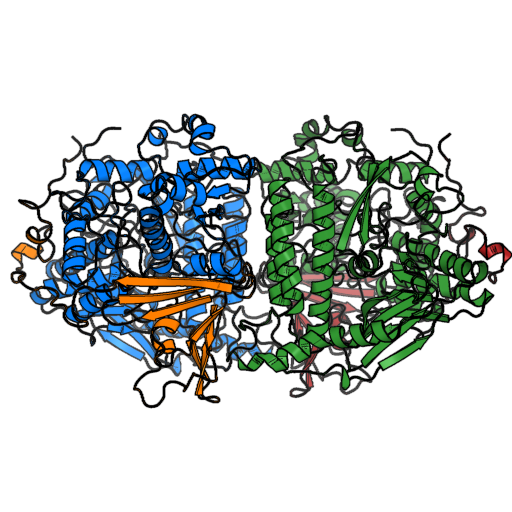 1.00 11.83 278 LEU A CA 1
ATOM 2187 C C . LEU A 1 278 ? 13.858 -15.980 128.364 1.00 11.87 278 LEU A C 1
ATOM 2188 O O . LEU A 1 278 ? 13.215 -16.818 129.007 1.00 11.93 278 LEU A O 1
ATOM 2193 N N . PHE A 1 279 ? 13.350 -14.819 127.966 1.00 12.10 279 PHE A N 1
ATOM 2194 C CA . PHE A 1 279 ? 11.989 -14.411 128.291 1.00 11.98 279 PHE A CA 1
ATOM 2195 C C . PHE A 1 279 ? 10.965 -14.799 127.232 1.00 12.48 279 PHE A C 1
ATOM 2196 O O . PHE A 1 279 ? 9.946 -15.416 127.546 1.00 13.57 279 PHE A O 1
ATOM 2204 N N . PHE A 1 280 ? 11.233 -14.444 125.978 1.00 11.04 280 PHE A N 1
ATOM 2205 C CA . PHE A 1 280 ? 10.297 -14.756 124.902 1.00 11.58 280 PHE A CA 1
ATOM 2206 C C . PHE A 1 280 ? 10.466 -16.154 124.316 1.00 11.71 280 PHE A C 1
ATOM 2207 O O . PHE A 1 280 ? 9.693 -16.564 123.454 1.00 13.30 280 PHE A O 1
ATOM 2215 N N . LYS A 1 281 ? 11.478 -16.877 124.786 1.00 11.69 281 LYS A N 1
ATOM 2216 C CA . LYS A 1 281 ? 11.743 -18.244 124.334 1.00 12.99 281 LYS A CA 1
ATOM 2217 C C . LYS A 1 281 ? 11.967 -18.319 122.825 1.00 11.97 281 LYS A C 1
ATOM 2218 O O . LYS A 1 281 ? 11.529 -19.262 122.164 1.00 12.70 281 LYS A O 1
ATOM 2224 N N . CYS A 1 282 ? 12.653 -17.321 122.285 1.00 10.04 282 CYS A N 1
ATOM 2225 C CA . CYS A 1 282 ? 12.931 -17.272 120.859 1.00 10.86 282 CYS A CA 1
ATOM 2226 C C . CYS A 1 282 ? 13.979 -18.312 120.465 1.00 10.05 282 CYS A C 1
ATOM 2227 O O . CYS A 1 282 ? 14.896 -18.607 121.235 1.00 10.49 282 CYS A O 1
ATOM 2230 N N . LYS A 1 283 ? 13.828 -18.883 119.276 1.00 9.85 283 LYS A N 1
ATOM 2231 C CA . LYS A 1 283 ? 14.792 -19.856 118.782 1.00 10.99 283 LYS A CA 1
ATOM 2232 C C . LYS A 1 283 ? 15.678 -19.185 117.744 1.00 11.92 283 LYS A C 1
ATOM 2233 O O . LYS A 1 283 ? 15.245 -18.268 117.039 1.00 10.88 283 LYS A O 1
ATOM 2239 N N . ALA A 1 284 ? 16.923 -19.640 117.671 1.00 11.29 284 ALA A N 1
ATOM 2240 C CA . ALA A 1 284 ? 17.878 -19.136 116.695 1.00 11.34 284 ALA A CA 1
ATOM 2241 C C . ALA A 1 284 ? 18.090 -20.287 115.721 1.00 10.62 284 ALA A C 1
ATOM 2242 O O . ALA A 1 284 ? 18.400 -21.405 116.133 1.00 11.65 284 ALA A O 1
ATOM 2244 N N . LYS A 1 285 ? 17.904 -20.027 114.434 1.00 10.86 285 LYS A N 1
ATOM 2245 C CA . LYS A 1 285 ? 18.082 -21.079 113.438 1.00 11.17 285 LYS A CA 1
ATOM 2246 C C . LYS A 1 285 ? 18.943 -20.581 112.297 1.00 11.95 285 LYS A C 1
ATOM 2247 O O . LYS A 1 285 ? 19.008 -19.380 112.044 1.00 11.30 285 LYS A O 1
ATOM 2253 N N . ASN A 1 286 ? 19.605 -21.502 111.606 1.00 11.54 286 ASN A N 1
ATOM 2254 C CA . ASN A 1 286 ? 20.438 -21.102 110.488 1.00 11.43 286 ASN A CA 1
ATOM 2255 C C . ASN A 1 286 ? 19.567 -20.862 109.264 1.00 12.30 286 ASN A C 1
ATOM 2256 O O . ASN A 1 286 ? 18.339 -20.946 109.336 1.00 11.03 286 ASN A O 1
ATOM 2261 N N . ALA A 1 287 ? 20.208 -20.559 108.142 1.00 12.02 287 ALA A N 1
ATOM 2262 C CA . ALA A 1 287 ? 19.504 -20.267 106.900 1.00 12.05 287 ALA A CA 1
ATOM 2263 C C . ALA A 1 287 ? 18.554 -21.360 106.430 1.00 12.06 287 ALA A C 1
ATOM 2264 O O . ALA A 1 287 ? 17.613 -21.086 105.686 1.00 13.39 287 ALA A O 1
ATOM 2266 N N . TYR A 1 288 ? 18.796 -22.591 106.866 1.00 12.92 288 TYR A N 1
ATOM 2267 C CA . TYR A 1 288 ? 17.965 -23.708 106.445 1.00 13.12 288 TYR A CA 1
ATOM 2268 C C . TYR A 1 288 ? 16.897 -24.118 107.446 1.00 14.22 288 TYR A C 1
ATOM 2269 O O . TYR A 1 288 ? 16.225 -25.132 107.264 1.00 14.21 288 TYR A O 1
ATOM 2278 N N . GLY A 1 289 ? 16.745 -23.327 108.502 1.00 12.91 289 GLY A N 1
ATOM 2279 C CA . GLY A 1 289 ? 15.734 -23.620 109.500 1.00 13.04 289 GLY A CA 1
ATOM 2280 C C . GLY A 1 289 ? 16.149 -24.579 110.599 1.00 13.09 289 GLY A C 1
ATOM 2281 O O . GLY A 1 289 ? 15.302 -25.055 111.354 1.00 13.57 289 GLY A O 1
ATOM 2282 N N . GLU A 1 290 ? 17.443 -24.865 110.700 1.00 11.98 290 GLU A N 1
ATOM 2283 C CA . GLU A 1 290 ? 17.931 -25.768 111.737 1.00 13.62 290 GLU A CA 1
ATOM 2284 C C . GLU A 1 290 ? 18.261 -25.014 113.017 1.00 13.78 290 GLU A C 1
ATOM 2285 O O . GLU A 1 290 ? 18.937 -23.984 112.977 1.00 13.88 290 GLU A O 1
ATOM 2291 N N . GLU A 1 291 ? 17.786 -25.524 114.151 1.00 13.85 291 GLU A N 1
ATOM 2292 C CA . GLU A 1 291 ? 18.092 -24.906 115.435 1.00 14.46 291 GLU A CA 1
ATOM 2293 C C . GLU A 1 291 ? 19.432 -25.523 115.825 1.00 14.89 291 GLU A C 1
ATOM 2294 O O . GLU A 1 291 ? 19.489 -26.633 116.360 1.00 16.31 291 GLU A O 1
ATOM 2300 N N . TYR A 1 292 ? 20.509 -24.795 115.546 1.00 14.79 292 TYR A N 1
ATOM 2301 C CA . TYR A 1 292 ? 21.856 -25.290 115.792 1.00 14.51 292 TYR A CA 1
ATOM 2302 C C . TYR A 1 292 ? 22.267 -25.637 117.217 1.00 14.89 292 TYR A C 1
ATOM 2303 O O . TYR A 1 292 ? 23.272 -26.319 117.406 1.00 15.60 292 TYR A O 1
ATOM 2312 N N . ILE A 1 293 ? 21.521 -25.185 118.223 1.00 14.60 293 ILE A N 1
ATOM 2313 C CA . ILE A 1 293 ? 21.883 -25.556 119.589 1.00 17.15 293 ILE A CA 1
ATOM 2314 C C . ILE A 1 293 ? 21.540 -27.031 119.750 1.00 18.60 293 ILE A C 1
ATOM 2315 O O . ILE A 1 293 ? 21.957 -27.678 120.707 1.00 21.21 293 ILE A O 1
ATOM 2320 N N . LYS A 1 294 ? 20.769 -27.547 118.797 1.00 18.88 294 LYS A N 1
ATOM 2321 C CA . LYS A 1 294 ? 20.365 -28.949 118.782 1.00 19.95 294 LYS A CA 1
ATOM 2322 C C . LYS A 1 294 ? 21.337 -29.755 117.925 1.00 19.84 294 LYS A C 1
ATOM 2323 O O . LYS A 1 294 ? 21.957 -30.707 118.396 1.00 21.43 294 LYS A O 1
ATOM 2329 N N . THR A 1 295 ? 21.468 -29.358 116.664 1.00 18.05 295 THR A N 1
ATOM 2330 C CA . THR A 1 295 ? 22.340 -30.049 115.720 1.00 18.50 295 THR A CA 1
ATOM 2331 C C . THR A 1 295 ? 23.820 -30.006 116.085 1.00 18.50 295 THR A C 1
ATOM 2332 O O . THR A 1 295 ? 24.583 -30.885 115.688 1.00 19.04 295 THR A O 1
ATOM 2336 N N . ARG A 1 296 ? 24.223 -28.988 116.841 1.00 17.83 296 ARG A N 1
ATOM 2337 C CA . ARG A 1 296 ? 25.620 -28.840 117.240 1.00 18.52 296 ARG A CA 1
ATOM 2338 C C . ARG A 1 296 ? 25.876 -29.235 118.691 1.00 19.51 296 ARG A C 1
ATOM 2339 O O . ARG A 1 296 ? 26.976 -29.036 119.204 1.00 19.51 296 ARG A O 1
ATOM 2347 N N . ALA A 1 297 ? 24.865 -29.790 119.351 1.00 19.68 297 ALA A N 1
ATOM 2348 C CA . ALA A 1 297 ? 25.000 -30.190 120.748 1.00 20.23 297 ALA A CA 1
ATOM 2349 C C . ALA A 1 297 ? 26.095 -31.233 120.959 1.00 21.41 297 ALA A C 1
ATOM 2350 O O . ALA A 1 297 ? 26.904 -31.117 121.880 1.00 20.97 297 ALA A O 1
ATOM 2352 N N . ALA A 1 298 ? 26.119 -32.247 120.103 1.00 22.10 298 ALA A N 1
ATOM 2353 C CA . ALA A 1 298 ? 27.108 -33.314 120.213 1.00 23.41 298 ALA A CA 1
ATOM 2354 C C . ALA A 1 298 ? 28.538 -32.796 120.118 1.00 24.80 298 ALA A C 1
ATOM 2355 O O . ALA A 1 298 ? 29.444 -33.334 120.752 1.00 23.95 298 ALA A O 1
ATOM 2357 N N . GLU A 1 299 ? 28.736 -31.752 119.322 1.00 25.89 299 GLU A N 1
ATOM 2358 C CA . GLU A 1 299 ? 30.060 -31.175 119.136 1.00 27.67 299 GLU A CA 1
ATOM 2359 C C . GLU A 1 299 ? 30.639 -30.611 120.432 1.00 27.94 299 GLU A C 1
ATOM 2360 O O . GLU A 1 299 ? 31.829 -30.300 120.502 1.00 28.71 299 GLU A O 1
ATOM 2366 N N . LEU A 1 300 ? 29.800 -30.489 121.457 1.00 27.47 300 LEU A N 1
ATOM 2367 C CA . LEU A 1 300 ? 30.240 -29.968 122.748 1.00 28.28 300 LEU A CA 1
ATOM 2368 C C . LEU A 1 300 ? 30.587 -31.104 123.709 1.00 28.23 300 LEU A C 1
ATOM 2369 O O . LEU A 1 300 ? 31.057 -30.868 124.824 1.00 27.24 300 LEU A O 1
ATOM 2374 N N . GLU A 1 301 ? 30.352 -32.335 123.267 1.00 27.92 301 GLU A N 1
ATOM 2375 C CA . GLU A 1 301 ? 30.635 -33.510 124.080 1.00 28.88 301 GLU A CA 1
ATOM 2376 C C . GLU A 1 301 ? 32.103 -33.560 124.493 1.00 27.54 301 GLU A C 1
ATOM 2377 O O . GLU A 1 301 ? 32.431 -34.035 125.576 1.00 27.31 301 GLU A O 1
ATOM 2383 N N . LYS A 1 302 ? 32.982 -33.059 123.632 1.00 26.20 302 LYS A N 1
ATOM 2384 C CA . LYS A 1 302 ? 34.410 -33.064 123.924 1.00 26.26 302 LYS A CA 1
ATOM 2385 C C . LYS A 1 302 ? 34.789 -32.113 125.053 1.00 25.19 302 LYS A C 1
ATOM 2386 O O . LYS A 1 302 ? 35.894 -32.195 125.584 1.00 26.48 302 LYS A O 1
ATOM 2392 N N . TYR A 1 303 ? 33.880 -31.217 125.425 1.00 23.02 303 TYR A N 1
ATOM 2393 C CA . TYR A 1 303 ? 34.168 -30.266 126.492 1.00 23.50 303 TYR A CA 1
ATOM 2394 C C . TYR A 1 303 ? 33.599 -30.655 127.849 1.00 25.65 303 TYR A C 1
ATOM 2395 O O . TYR A 1 303 ? 33.150 -29.800 128.613 1.00 27.91 303 TYR A O 1
ATOM 2404 N N . LYS A 1 304 ? 33.625 -31.949 128.146 1.00 28.13 304 LYS A N 1
ATOM 2405 C CA . LYS A 1 304 ? 33.129 -32.448 129.422 1.00 30.18 304 LYS A CA 1
ATOM 2406 C C . LYS A 1 304 ? 34.020 -31.860 130.513 1.00 29.90 304 LYS A C 1
ATOM 2407 O O . LYS A 1 304 ? 35.238 -31.803 130.358 1.00 31.50 304 LYS A O 1
ATOM 2413 N N . PRO A 1 305 ? 33.427 -31.417 131.632 1.00 29.30 305 PRO A N 1
ATOM 2414 C CA . PRO A 1 305 ? 31.992 -31.434 131.924 1.00 28.33 305 PRO A CA 1
ATOM 2415 C C . PRO A 1 305 ? 31.353 -30.065 131.702 1.00 27.38 305 PRO A C 1
ATOM 2416 O O . PRO A 1 305 ? 30.187 -29.855 132.037 1.00 27.80 305 PRO A O 1
ATOM 2420 N N . TYR A 1 306 ? 32.123 -29.136 131.144 1.00 25.63 306 TYR A N 1
ATOM 2421 C CA . TYR A 1 306 ? 31.627 -27.788 130.895 1.00 25.08 306 TYR A CA 1
ATOM 2422 C C . TYR A 1 306 ? 30.458 -27.796 129.918 1.00 26.12 306 TYR A C 1
ATOM 2423 O O . TYR A 1 306 ? 29.514 -27.018 130.059 1.00 27.51 306 TYR A O 1
ATOM 2432 N N . GLY A 1 307 ? 30.523 -28.682 128.930 1.00 27.96 307 GLY A N 1
ATOM 2433 C CA . GLY A 1 307 ? 29.464 -28.765 127.941 1.00 31.09 307 GLY A CA 1
ATOM 2434 C C . GLY A 1 307 ? 28.168 -29.349 128.468 1.00 33.01 307 GLY A C 1
ATOM 2435 O O . GLY A 1 307 ? 27.142 -29.304 127.790 1.00 33.13 307 GLY A O 1
ATOM 2436 N N . ALA A 1 308 ? 28.206 -29.898 129.678 1.00 34.65 308 ALA A N 1
ATOM 2437 C CA . ALA A 1 308 ? 27.017 -30.494 130.277 1.00 36.13 308 ALA A CA 1
ATOM 2438 C C . ALA A 1 308 ? 26.353 -29.536 131.257 1.00 37.11 308 ALA A C 1
ATOM 2439 O O . ALA A 1 308 ? 25.282 -29.823 131.793 1.00 37.93 308 ALA A O 1
ATOM 2441 N N . ALA A 1 309 ? 26.990 -28.393 131.485 1.00 37.98 309 ALA A N 1
ATOM 2442 C CA . ALA A 1 309 ? 26.465 -27.396 132.407 1.00 38.06 309 ALA A CA 1
ATOM 2443 C C . ALA A 1 309 ? 25.155 -26.800 131.907 1.00 38.36 309 ALA A C 1
ATOM 2444 O O . ALA A 1 309 ? 24.813 -26.917 130.731 1.00 38.05 309 ALA A O 1
ATOM 2446 N N . GLN A 1 310 ? 24.423 -26.166 132.815 1.00 38.21 310 GLN A N 1
ATOM 2447 C CA . GLN A 1 310 ? 23.155 -25.537 132.480 1.00 38.26 310 GLN A CA 1
ATOM 2448 C C . GLN A 1 310 ? 23.007 -24.220 133.231 1.00 36.46 310 GLN A C 1
ATOM 2449 O O . GLN A 1 310 ? 22.967 -24.193 134.462 1.00 37.44 310 GLN A O 1
ATOM 2455 N N . PRO A 1 311 ? 22.933 -23.102 132.494 1.00 34.01 311 PRO A N 1
ATOM 2456 C CA . PRO A 1 311 ? 22.975 -23.046 131.028 1.00 31.31 311 PRO A CA 1
ATOM 2457 C C . PRO A 1 311 ? 24.335 -23.454 130.457 1.00 28.39 311 PRO A C 1
ATOM 2458 O O . PRO A 1 311 ? 25.326 -23.534 131.182 1.00 27.62 311 PRO A O 1
ATOM 2462 N N . ILE A 1 312 ? 24.367 -23.718 129.155 1.00 24.37 312 ILE A N 1
ATOM 2463 C CA . ILE A 1 312 ? 25.602 -24.088 128.475 1.00 20.81 312 ILE A CA 1
ATOM 2464 C C . ILE A 1 312 ? 26.500 -22.855 128.488 1.00 18.96 312 ILE A C 1
ATOM 2465 O O . ILE A 1 312 ? 26.021 -21.736 128.307 1.00 18.82 312 ILE A O 1
ATOM 2470 N N . PRO A 1 313 ? 27.810 -23.039 128.720 1.00 16.43 313 PRO A N 1
ATOM 2471 C CA . PRO A 1 313 ? 28.725 -21.894 128.741 1.00 14.21 313 PRO A CA 1
ATOM 2472 C C . PRO A 1 313 ? 28.584 -21.057 127.473 1.00 12.72 313 PRO A C 1
ATOM 2473 O O . PRO A 1 313 ? 28.534 -21.599 126.369 1.00 11.81 313 PRO A O 1
ATOM 2477 N N . THR A 1 314 ? 28.528 -19.739 127.640 1.00 11.23 314 THR A N 1
ATOM 2478 C CA . THR A 1 314 ? 28.375 -18.835 126.509 1.00 11.17 314 THR A CA 1
ATOM 2479 C C . THR A 1 314 ? 29.409 -19.056 125.399 1.00 10.74 314 THR A C 1
ATOM 2480 O O . THR A 1 314 ? 29.054 -19.073 124.223 1.00 9.45 314 THR A O 1
ATOM 2484 N N . PRO A 1 315 ? 30.697 -19.234 125.748 1.00 10.20 315 PRO A N 1
ATOM 2485 C CA . PRO A 1 315 ? 31.661 -19.449 124.664 1.00 11.07 315 PRO A CA 1
ATOM 2486 C C . PRO A 1 315 ? 31.331 -20.683 123.821 1.00 12.01 315 PRO A C 1
ATOM 2487 O O . PRO A 1 315 ? 31.532 -20.684 122.606 1.00 12.87 315 PRO A O 1
ATOM 2491 N N . LEU A 1 316 ? 30.822 -21.733 124.460 1.00 11.21 316 LEU A N 1
ATOM 2492 C CA . LEU A 1 316 ? 30.463 -22.939 123.725 1.00 11.20 316 LEU A CA 1
ATOM 2493 C C . LEU A 1 316 ? 29.247 -22.664 122.842 1.00 10.94 316 LEU A C 1
ATOM 2494 O O . LEU A 1 316 ? 29.122 -23.228 121.752 1.00 10.92 316 LEU A O 1
ATOM 2499 N N . ARG A 1 317 ? 28.347 -21.804 123.309 1.00 10.65 317 ARG A N 1
ATOM 2500 C CA . ARG A 1 317 ? 27.179 -21.445 122.508 1.00 12.45 317 ARG A CA 1
ATOM 2501 C C . ARG A 1 317 ? 27.697 -20.687 121.284 1.00 11.54 317 ARG A C 1
ATOM 2502 O O . ARG A 1 317 ? 27.234 -20.908 120.163 1.00 11.81 317 ARG A O 1
ATOM 2510 N N . ASN A 1 318 ? 28.670 -19.804 121.503 1.00 10.90 318 ASN A N 1
ATOM 2511 C CA . ASN A 1 318 ? 29.273 -19.041 120.409 1.00 10.50 318 ASN A CA 1
ATOM 2512 C C . ASN A 1 318 ? 29.948 -19.998 119.441 1.00 10.41 318 ASN A C 1
ATOM 2513 O O . ASN A 1 318 ? 29.913 -19.809 118.226 1.00 10.57 318 ASN A O 1
ATOM 2518 N N . HIS A 1 319 ? 30.583 -21.025 119.994 1.00 10.44 319 HIS A N 1
ATOM 2519 C CA . HIS A 1 319 ? 31.280 -22.008 119.180 1.00 10.35 319 HIS A CA 1
ATOM 2520 C C . HIS A 1 319 ? 30.329 -22.673 118.189 1.00 9.65 319 HIS A C 1
ATOM 2521 O O . HIS A 1 319 ? 30.682 -22.891 117.031 1.00 9.46 319 HIS A O 1
ATOM 2528 N N . GLN A 1 320 ? 29.123 -22.992 118.648 1.00 10.63 320 GLN A N 1
ATOM 2529 C CA . GLN A 1 320 ? 28.135 -23.617 117.782 1.00 10.42 320 GLN A CA 1
ATOM 2530 C C . GLN A 1 320 ? 27.794 -22.665 116.640 1.00 9.95 320 GLN A C 1
ATOM 2531 O O . GLN A 1 320 ? 27.621 -23.085 115.497 1.00 10.67 320 GLN A O 1
ATOM 2537 N N . VAL A 1 321 ? 27.707 -21.378 116.958 1.00 9.77 321 VAL A N 1
ATOM 2538 C CA . VAL A 1 321 ? 27.423 -20.353 115.959 1.00 11.91 321 VAL A CA 1
ATOM 2539 C C . VAL A 1 321 ? 28.550 -20.291 114.932 1.00 11.93 321 VAL A C 1
ATOM 2540 O O . VAL A 1 321 ? 28.301 -20.237 113.727 1.00 11.02 321 VAL A O 1
ATOM 2544 N N . MET A 1 322 ? 29.788 -20.298 115.418 1.00 11.39 322 MET A N 1
ATOM 2545 C CA . MET A 1 322 ? 30.957 -20.233 114.547 1.00 11.71 322 MET A CA 1
ATOM 2546 C C . MET A 1 322 ? 31.015 -21.420 113.593 1.00 10.59 322 MET A C 1
ATOM 2547 O O . MET A 1 322 ? 31.418 -21.276 112.437 1.00 10.74 322 MET A O 1
ATOM 2552 N N . LEU A 1 323 ? 30.622 -22.594 114.072 1.00 10.08 323 LEU A N 1
ATOM 2553 C CA . LEU A 1 323 ? 30.624 -23.778 113.220 1.00 11.01 323 LEU A CA 1
ATOM 2554 C C . LEU A 1 323 ? 29.622 -23.584 112.086 1.00 10.68 323 LEU A C 1
ATOM 2555 O O . LEU A 1 323 ? 29.874 -23.973 110.945 1.00 11.12 323 LEU A O 1
ATOM 2560 N N . GLU A 1 324 ? 28.481 -22.983 112.404 1.00 10.94 324 GLU A N 1
ATOM 2561 C CA . GLU A 1 324 ? 27.459 -22.720 111.397 1.00 12.38 324 GLU A CA 1
ATOM 2562 C C . GLU A 1 324 ? 27.975 -21.697 110.395 1.00 12.52 324 GLU A C 1
ATOM 2563 O O . GLU A 1 324 ? 27.752 -21.824 109.189 1.00 11.72 324 GLU A O 1
ATOM 2569 N N . ILE A 1 325 ? 28.667 -20.681 110.899 1.00 11.30 325 ILE A N 1
ATOM 2570 C CA . ILE A 1 325 ? 29.212 -19.641 110.038 1.00 12.73 325 ILE A CA 1
ATOM 2571 C C . ILE A 1 325 ? 30.284 -20.201 109.107 1.00 13.19 325 ILE A C 1
ATOM 2572 O O . ILE A 1 325 ? 30.299 -19.893 107.917 1.00 13.44 325 ILE A O 1
ATOM 2577 N N . MET A 1 326 ? 31.165 -21.042 109.640 1.00 13.88 326 MET A N 1
ATOM 2578 C CA . MET A 1 326 ? 32.227 -21.626 108.828 1.00 14.86 326 MET A CA 1
ATOM 2579 C C . MET A 1 326 ? 31.688 -22.607 107.789 1.00 14.59 326 MET A C 1
ATOM 2580 O O . MET A 1 326 ? 32.281 -22.784 106.723 1.00 15.48 326 MET A O 1
ATOM 2585 N N . ASP A 1 327 ? 30.566 -23.244 108.102 1.00 14.97 327 ASP A N 1
ATOM 2586 C CA . ASP A 1 327 ? 29.950 -24.186 107.177 1.00 14.80 327 ASP A CA 1
ATOM 2587 C C . ASP A 1 327 ? 29.174 -23.434 106.108 1.00 15.65 327 ASP A C 1
ATOM 2588 O O . ASP A 1 327 ? 28.695 -24.032 105.142 1.00 16.66 327 ASP A O 1
ATOM 2593 N N . GLY A 1 328 ? 29.053 -22.121 106.292 1.00 14.81 328 GLY A N 1
ATOM 2594 C CA . GLY A 1 328 ? 28.330 -21.293 105.343 1.00 14.64 328 GLY A CA 1
ATOM 2595 C C . GLY A 1 328 ? 26.821 -21.398 105.476 1.00 15.15 328 GLY A C 1
ATOM 2596 O O . GLY A 1 328 ? 26.104 -21.350 104.477 1.00 17.53 328 GLY A O 1
ATOM 2597 N N . ASN A 1 329 ? 26.330 -21.525 106.705 1.00 12.39 329 ASN A N 1
ATOM 2598 C CA . ASN A 1 329 ? 24.896 -21.655 106.934 1.00 12.01 329 ASN A CA 1
ATOM 2599 C C . ASN A 1 329 ? 24.186 -20.370 107.330 1.00 12.04 329 ASN A C 1
ATOM 2600 O O . ASN A 1 329 ? 23.105 -20.401 107.920 1.00 11.96 329 ASN A O 1
ATOM 2605 N N . GLN A 1 330 ? 24.798 -19.239 107.011 1.00 11.99 330 GLN A N 1
ATOM 2606 C CA . GLN A 1 330 ? 24.181 -17.953 107.299 1.00 11.71 330 GLN A CA 1
ATOM 2607 C C . GLN A 1 330 ? 23.166 -17.673 106.196 1.00 10.60 330 GLN A C 1
ATOM 2608 O O . GLN A 1 330 ? 23.243 -18.243 105.109 1.00 11.34 330 GLN A O 1
ATOM 2614 N N . PRO A 1 331 ? 22.209 -16.772 106.450 1.00 10.34 331 PRO A N 1
ATOM 2615 C CA . PRO A 1 331 ? 22.019 -16.008 107.686 1.00 9.64 331 PRO A CA 1
ATOM 2616 C C . PRO A 1 331 ? 21.518 -16.823 108.870 1.00 8.11 331 PRO A C 1
ATOM 2617 O O . PRO A 1 331 ? 20.841 -17.837 108.700 1.00 9.38 331 PRO A O 1
ATOM 2621 N N . ILE A 1 332 ? 21.871 -16.371 110.067 0.50 2.64 332 ILE A N 1
ATOM 2622 C CA . ILE A 1 332 ? 21.399 -16.996 111.289 0.50 2.91 332 ILE A CA 1
ATOM 2623 C C . ILE A 1 332 ? 20.253 -16.086 111.703 0.50 3.45 332 ILE A C 1
ATOM 2624 O O . ILE A 1 332 ? 20.420 -14.867 111.770 0.50 1.63 332 ILE A O 1
ATOM 2633 N N . TYR A 1 333 ? 19.093 -16.675 111.973 1.00 7.26 333 TYR A N 1
ATOM 2634 C CA . TYR A 1 333 ? 17.912 -15.898 112.331 1.00 9.22 333 TYR A CA 1
ATOM 2635 C C . TYR A 1 333 ? 17.360 -16.066 113.729 1.00 9.36 333 TYR A C 1
ATOM 2636 O O . TYR A 1 333 ? 17.329 -17.170 114.268 1.00 11.44 333 TYR A O 1
ATOM 2645 N N . MET A 1 334 ? 16.915 -14.950 114.301 1.00 10.15 334 MET A N 1
ATOM 2646 C CA . MET A 1 334 ? 16.247 -14.950 115.599 1.00 9.16 334 MET A CA 1
ATOM 2647 C C . MET A 1 334 ? 14.783 -14.942 115.148 1.00 9.99 334 MET A C 1
ATOM 2648 O O . MET A 1 334 ? 14.305 -13.947 114.600 1.00 8.91 334 MET A O 1
ATOM 2653 N N . HIS A 1 335 ? 14.077 -16.051 115.346 1.00 9.06 335 HIS A N 1
ATOM 2654 C CA . HIS A 1 335 ? 12.686 -16.134 114.904 1.00 10.92 335 HIS A CA 1
ATOM 2655 C C . HIS A 1 335 ? 11.667 -15.529 115.855 1.00 10.91 335 HIS A C 1
ATOM 2656 O O . HIS A 1 335 ? 10.856 -16.224 116.468 1.00 10.21 335 HIS A O 1
ATOM 2663 N N . THR A 1 336 ? 11.722 -14.206 115.940 1.00 10.95 336 THR A N 1
ATOM 2664 C CA . THR A 1 336 ? 10.844 -13.410 116.785 1.00 10.40 336 THR A CA 1
ATOM 2665 C C . THR A 1 336 ? 9.377 -13.571 116.421 1.00 10.64 336 THR A C 1
ATOM 2666 O O . THR A 1 336 ? 8.503 -13.481 117.286 1.00 10.89 336 THR A O 1
ATOM 2670 N N . GLU A 1 337 ? 9.115 -13.799 115.139 1.00 11.26 337 GLU A N 1
ATOM 2671 C CA . GLU A 1 337 ? 7.751 -13.940 114.651 1.00 12.86 337 GLU A CA 1
ATOM 2672 C C . GLU A 1 337 ? 7.090 -15.196 115.202 1.00 12.97 337 GLU A C 1
ATOM 2673 O O . GLU A 1 337 ? 5.919 -15.182 115.580 1.00 13.24 337 GLU A O 1
ATOM 2679 N N . GLU A 1 338 ? 7.849 -16.283 115.256 1.00 13.43 338 GLU A N 1
ATOM 2680 C CA . GLU A 1 338 ? 7.330 -17.537 115.773 1.00 14.23 338 GLU A CA 1
ATOM 2681 C C . GLU A 1 338 ? 7.254 -17.467 117.291 1.00 14.52 338 GLU A C 1
ATOM 2682 O O . GLU A 1 338 ? 6.360 -18.048 117.908 1.00 15.09 338 GLU A O 1
ATOM 2688 N N . ALA A 1 339 ? 8.184 -16.732 117.890 1.00 13.44 339 ALA A N 1
ATOM 2689 C CA . ALA A 1 339 ? 8.213 -16.576 119.336 1.00 13.90 339 ALA A CA 1
ATOM 2690 C C . ALA A 1 339 ? 6.990 -15.799 119.822 1.00 13.99 339 ALA A C 1
ATOM 2691 O O . ALA A 1 339 ? 6.316 -16.214 120.766 1.00 16.01 339 ALA A O 1
ATOM 2693 N N . LEU A 1 340 ? 6.701 -14.673 119.178 1.00 13.97 340 LEU A N 1
ATOM 2694 C CA . LEU A 1 340 ? 5.552 -13.865 119.570 1.00 15.06 340 LEU A CA 1
ATOM 2695 C C . LEU A 1 340 ? 4.243 -14.621 119.365 1.00 14.96 340 LEU A C 1
ATOM 2696 O O . LEU A 1 340 ? 3.362 -14.587 120.224 1.00 16.00 340 LEU A O 1
ATOM 2701 N N . ALA A 1 341 ? 4.119 -15.306 118.233 1.00 14.69 341 ALA A N 1
ATOM 2702 C CA . ALA A 1 341 ? 2.904 -16.063 117.939 1.00 14.86 341 ALA A CA 1
ATOM 2703 C C . ALA A 1 341 ? 2.672 -17.147 118.987 1.00 16.58 341 ALA A C 1
ATOM 2704 O O . ALA A 1 341 ? 1.556 -17.321 119.481 1.00 17.46 341 ALA A O 1
ATOM 2706 N N . GLU A 1 342 ? 3.730 -17.876 119.323 1.00 16.87 342 GLU A N 1
ATOM 2707 C CA . GLU A 1 342 ? 3.641 -18.940 120.314 1.00 19.04 342 GLU A CA 1
ATOM 2708 C C . GLU A 1 342 ? 3.201 -18.410 121.677 1.00 20.08 342 GLU A C 1
ATOM 2709 O O . GLU A 1 342 ? 2.307 -18.967 122.316 1.00 18.75 342 GLU A O 1
ATOM 2715 N N . LEU A 1 343 ? 3.828 -17.323 122.111 1.00 19.96 343 LEU A N 1
ATOM 2716 C CA . LEU A 1 343 ? 3.524 -16.733 123.408 1.00 22.07 343 LEU A CA 1
ATOM 2717 C C . LEU A 1 343 ? 2.118 -16.140 123.494 1.00 22.49 343 LEU A C 1
ATOM 2718 O O . LEU A 1 343 ? 1.441 -16.284 124.514 1.00 23.31 343 LEU A O 1
ATOM 2723 N N . ALA A 1 344 ? 1.676 -15.485 122.424 1.00 21.96 344 ALA A N 1
ATOM 2724 C CA . ALA A 1 344 ? 0.351 -14.866 122.396 1.00 23.08 344 ALA A CA 1
ATOM 2725 C C . ALA A 1 344 ? -0.784 -15.888 122.447 1.00 23.98 344 ALA A C 1
ATOM 2726 O O . ALA A 1 344 ? -1.852 -15.612 122.996 1.00 24.22 344 ALA A O 1
ATOM 2728 N N . GLY A 1 345 ? -0.554 -17.060 121.863 1.00 24.37 345 GLY A N 1
ATOM 2729 C CA . GLY A 1 345 ? -1.569 -18.099 121.862 1.00 25.62 345 GLY A CA 1
ATOM 2730 C C . GLY A 1 345 ? -2.893 -17.694 121.237 1.00 26.35 345 GLY A C 1
ATOM 2731 O O . GLY A 1 345 ? -3.954 -18.133 121.684 1.00 26.75 345 GLY A O 1
ATOM 2732 N N . GLY A 1 346 ? -2.837 -16.858 120.204 1.00 26.62 346 GLY A N 1
ATOM 2733 C CA . GLY A 1 346 ? -4.052 -16.426 119.535 1.00 27.12 346 GLY A CA 1
ATOM 2734 C C . GLY A 1 346 ? -4.756 -15.267 120.213 1.00 27.46 346 GLY A C 1
ATOM 2735 O O . GLY A 1 346 ? -5.703 -14.703 119.663 1.00 28.69 346 GLY A O 1
ATOM 2736 N N . ASP A 1 347 ? -4.301 -14.911 121.410 1.00 26.98 347 ASP A N 1
ATOM 2737 C CA . ASP A 1 347 ? -4.893 -13.806 122.157 1.00 26.53 347 ASP A CA 1
ATOM 2738 C C . ASP A 1 347 ? -4.328 -12.497 121.613 1.00 26.52 347 ASP A C 1
ATOM 2739 O O . ASP A 1 347 ? -3.166 -12.170 121.848 1.00 25.94 347 ASP A O 1
ATOM 2744 N N . LYS A 1 348 ? -5.152 -11.748 120.888 1.00 25.50 348 LYS A N 1
ATOM 2745 C CA . LYS A 1 348 ? -4.707 -10.488 120.306 1.00 25.08 348 LYS A CA 1
ATOM 2746 C C . LYS A 1 348 ? -4.260 -9.443 121.326 1.00 22.60 348 LYS A C 1
ATOM 2747 O O . LYS A 1 348 ? -3.305 -8.708 121.081 1.00 21.95 348 LYS A O 1
ATOM 2753 N N . LYS A 1 349 ? -4.945 -9.363 122.461 0.50 19.37 349 LYS A N 1
ATOM 2754 C CA . LYS A 1 349 ? -4.556 -8.399 123.482 0.50 16.92 349 LYS A CA 1
ATOM 2755 C C . LYS A 1 349 ? -3.249 -8.829 124.132 0.50 16.08 349 LYS A C 1
ATOM 2756 O O . LYS A 1 349 ? -2.420 -7.996 124.494 0.50 13.65 349 LYS A O 1
ATOM 2767 N N . LYS A 1 350 ? -3.069 -10.137 124.276 1.00 17.02 350 LYS A N 1
ATOM 2768 C CA . LYS A 1 350 ? -1.853 -10.669 124.870 1.00 17.49 350 LYS A CA 1
ATOM 2769 C C . LYS A 1 350 ? -0.691 -10.385 123.921 1.00 16.83 350 LYS A C 1
ATOM 2770 O O . LYS A 1 350 ? 0.425 -10.099 124.359 1.00 15.99 350 LYS A O 1
ATOM 2776 N N . LEU A 1 351 ? -0.962 -10.457 122.621 1.00 15.92 351 LEU A N 1
ATOM 2777 C CA . LEU A 1 351 ? 0.066 -10.187 121.620 1.00 16.31 351 LEU A CA 1
ATOM 2778 C C . LEU A 1 351 ? 0.502 -8.730 121.713 1.00 16.86 351 LEU A C 1
ATOM 2779 O O . LEU A 1 351 ? 1.694 -8.428 121.688 1.00 16.33 351 LEU A O 1
ATOM 2784 N N . LYS A 1 352 ? -0.468 -7.825 121.822 1.00 16.62 352 LYS A N 1
ATOM 2785 C CA . LYS A 1 352 ? -0.158 -6.401 121.921 1.00 17.25 352 LYS A CA 1
ATOM 2786 C C . LYS A 1 352 ? 0.746 -6.146 123.120 1.00 17.37 352 LYS A C 1
ATOM 2787 O O . LYS A 1 352 ? 1.718 -5.395 123.030 1.00 16.81 352 LYS A O 1
ATOM 2793 N N . HIS A 1 353 ? 0.423 -6.781 124.241 1.00 15.59 353 HIS A N 1
ATOM 2794 C CA . HIS A 1 353 ? 1.200 -6.616 125.462 1.00 17.25 353 HIS A CA 1
ATOM 2795 C C . HIS A 1 353 ? 2.647 -7.085 125.313 1.00 16.99 353 HIS A C 1
ATOM 2796 O O . HIS A 1 353 ? 3.576 -6.352 125.654 1.00 16.28 353 HIS A O 1
ATOM 2803 N N . ILE A 1 354 ? 2.845 -8.300 124.810 1.00 15.76 354 ILE A N 1
ATOM 2804 C CA . ILE A 1 354 ? 4.203 -8.809 124.649 1.00 15.30 354 ILE A CA 1
ATOM 2805 C C . ILE A 1 354 ? 4.947 -8.062 123.548 1.00 14.48 354 ILE A C 1
ATOM 2806 O O . ILE A 1 354 ? 6.174 -7.957 123.580 1.00 13.93 354 ILE A O 1
ATOM 2811 N N . TYR A 1 355 ? 4.199 -7.530 122.584 1.00 13.61 355 TYR A N 1
ATOM 2812 C CA . TYR A 1 355 ? 4.781 -6.771 121.482 1.00 13.82 355 TYR A CA 1
ATOM 2813 C C . TYR A 1 355 ? 5.403 -5.503 122.070 1.00 14.05 355 TYR A C 1
ATOM 2814 O O . TYR A 1 355 ? 6.517 -5.113 121.707 1.00 12.69 355 TYR A O 1
ATOM 2823 N N . GLU A 1 356 ? 4.680 -4.863 122.987 1.00 14.14 356 GLU A N 1
ATOM 2824 C CA . GLU A 1 356 ? 5.174 -3.649 123.630 1.00 14.94 356 GLU A CA 1
ATOM 2825 C C . GLU A 1 356 ? 6.391 -3.982 124.490 1.00 14.31 356 GLU A C 1
ATOM 2826 O O . GLU A 1 356 ? 7.334 -3.198 124.582 1.00 13.62 356 GLU A O 1
ATOM 2832 N N . GLU A 1 357 ? 6.365 -5.152 125.119 1.00 12.50 357 GLU A N 1
ATOM 2833 C CA . GLU A 1 357 ? 7.480 -5.587 125.950 1.00 11.71 357 GLU A CA 1
ATOM 2834 C C . GLU A 1 357 ? 8.715 -5.783 125.078 1.00 11.90 357 GLU A C 1
ATOM 2835 O O . GLU A 1 357 ? 9.824 -5.399 125.457 1.00 11.61 357 GLU A O 1
ATOM 2841 N N . ALA A 1 358 ? 8.512 -6.381 123.908 1.00 11.33 358 ALA A N 1
ATOM 2842 C CA . ALA A 1 358 ? 9.602 -6.628 122.970 1.00 11.06 358 ALA A CA 1
ATOM 2843 C C . ALA A 1 358 ? 10.261 -5.322 122.547 1.00 11.55 358 ALA A C 1
ATOM 2844 O O . ALA A 1 358 ? 11.487 -5.206 122.551 1.00 10.91 358 ALA A O 1
ATOM 2846 N N . PHE A 1 359 ? 9.456 -4.331 122.181 1.00 11.13 359 PHE A N 1
ATOM 2847 C CA . PHE A 1 359 ? 10.032 -3.061 121.780 1.00 10.75 359 PHE A CA 1
ATOM 2848 C C . PHE A 1 359 ? 10.684 -2.335 122.947 1.00 10.62 359 PHE A C 1
ATOM 2849 O O . PHE A 1 359 ? 11.694 -1.658 122.765 1.00 10.48 359 PHE A O 1
ATOM 2857 N N . GLU A 1 360 ? 10.131 -2.470 124.149 1.00 10.92 360 GLU A N 1
ATOM 2858 C CA . GLU A 1 360 ? 10.759 -1.802 125.281 1.00 10.56 360 GLU A CA 1
ATOM 2859 C C . GLU A 1 360 ? 12.141 -2.395 125.527 1.00 10.86 360 GLU A C 1
ATOM 2860 O O . GLU A 1 360 ? 13.067 -1.689 125.911 1.00 10.89 360 GLU A O 1
ATOM 2866 N N . ASP A 1 361 ? 12.277 -3.696 125.304 1.00 11.35 361 ASP A N 1
ATOM 2867 C CA . ASP A 1 361 ? 13.559 -4.355 125.505 1.00 11.06 361 ASP A CA 1
ATOM 2868 C C . ASP A 1 361 ? 14.643 -3.673 124.673 1.00 10.77 361 ASP A C 1
ATOM 2869 O O . ASP A 1 361 ? 15.814 -3.659 125.052 1.00 11.22 361 ASP A O 1
ATOM 2874 N N . PHE A 1 362 ? 14.244 -3.110 123.536 1.00 10.95 362 PHE A N 1
ATOM 2875 C CA . PHE A 1 362 ? 15.173 -2.404 122.662 1.00 10.70 362 PHE A CA 1
ATOM 2876 C C . PHE A 1 362 ? 15.256 -0.918 122.996 1.00 10.92 362 PHE A C 1
ATOM 2877 O O . PHE A 1 362 ? 16.346 -0.365 123.127 1.00 9.97 362 PHE A O 1
ATOM 2885 N N . LEU A 1 363 ? 14.101 -0.272 123.133 1.00 9.40 363 LEU A N 1
ATOM 2886 C CA . LEU A 1 363 ? 14.071 1.162 123.395 1.00 9.87 363 LEU A CA 1
ATOM 2887 C C . LEU A 1 363 ? 14.634 1.574 124.749 1.00 10.30 363 LEU A C 1
ATOM 2888 O O . LEU A 1 363 ? 14.961 2.744 124.956 1.00 12.13 363 LEU A O 1
ATOM 2893 N N . ASP A 1 364 ? 14.761 0.612 125.657 1.00 11.13 364 ASP A N 1
ATOM 2894 C CA . ASP A 1 364 ? 15.309 0.875 126.983 1.00 11.35 364 ASP A CA 1
ATOM 2895 C C . ASP A 1 364 ? 16.827 0.705 127.024 1.00 11.88 364 ASP A C 1
ATOM 2896 O O . ASP A 1 364 ? 17.438 0.956 128.062 1.00 13.06 364 ASP A O 1
ATOM 2901 N N . MET A 1 365 ? 17.454 0.268 125.931 1.00 11.86 365 MET A N 1
ATOM 2902 C CA . MET A 1 365 ? 18.911 0.104 125.985 1.00 12.30 365 MET A CA 1
ATOM 2903 C C . MET A 1 365 ? 19.700 0.150 124.675 1.00 11.33 365 MET A C 1
ATOM 2904 O O . MET A 1 365 ? 20.873 0.500 124.692 1.00 11.95 365 MET A O 1
ATOM 2913 N N . THR A 1 366 ? 19.088 -0.212 123.551 1.00 9.34 366 THR A N 1
ATOM 2914 C CA . THR A 1 366 ? 19.799 -0.172 122.275 1.00 9.37 366 THR A CA 1
ATOM 2915 C C . THR A 1 366 ? 18.819 0.288 121.210 1.00 8.86 366 THR A C 1
ATOM 2916 O O . THR A 1 366 ? 18.338 -0.500 120.393 1.00 10.09 366 THR A O 1
ATOM 2920 N N . VAL A 1 367 ? 18.529 1.584 121.233 1.00 9.11 367 VAL A N 1
ATOM 2921 C CA . VAL A 1 367 ? 17.579 2.175 120.309 1.00 8.83 367 VAL A CA 1
ATOM 2922 C C . VAL A 1 367 ? 17.927 1.907 118.847 1.00 8.26 367 VAL A C 1
ATOM 2923 O O . VAL A 1 367 ? 17.031 1.777 118.011 1.00 8.77 367 VAL A O 1
ATOM 2927 N N . SER A 1 368 ? 19.221 1.808 118.547 1.00 8.68 368 SER A N 1
ATOM 2928 C CA . SER A 1 368 ? 19.676 1.546 117.184 1.00 8.90 368 SER A CA 1
ATOM 2929 C C . SER A 1 368 ? 19.018 0.324 116.561 1.00 9.48 368 SER A C 1
ATOM 2930 O O . SER A 1 368 ? 18.778 0.299 115.353 1.00 8.54 368 SER A O 1
ATOM 2933 N N . GLN A 1 369 ? 18.732 -0.696 117.368 1.00 8.37 369 GLN A N 1
ATOM 2934 C CA . GLN A 1 369 ? 18.117 -1.893 116.812 1.00 9.25 369 GLN A CA 1
ATOM 2935 C C . GLN A 1 369 ? 16.676 -1.629 116.394 1.00 8.47 369 GLN A C 1
ATOM 2936 O O . GLN A 1 369 ? 16.219 -2.159 115.383 1.00 7.82 369 GLN A O 1
ATOM 2942 N N . ALA A 1 370 ? 15.963 -0.810 117.164 1.00 9.62 370 ALA A N 1
ATOM 2943 C CA . ALA A 1 370 ? 14.582 -0.474 116.821 1.00 8.46 370 ALA A CA 1
ATOM 2944 C C . ALA A 1 370 ? 14.628 0.378 115.562 1.00 8.42 370 ALA A C 1
ATOM 2945 O O . ALA A 1 370 ? 13.799 0.230 114.662 1.00 8.32 370 ALA A O 1
ATOM 2947 N N . LEU A 1 371 ? 15.610 1.273 115.511 1.00 8.76 371 LEU A N 1
ATOM 2948 C CA . LEU A 1 371 ? 15.787 2.154 114.364 1.00 9.07 371 LEU A CA 1
ATOM 2949 C C . LEU A 1 371 ? 16.136 1.334 113.125 1.00 8.51 371 LEU A C 1
ATOM 2950 O O . LEU A 1 371 ? 15.682 1.642 112.023 1.00 9.03 371 LEU A O 1
ATOM 2955 N N . LEU A 1 372 ? 16.944 0.292 113.314 1.00 8.99 372 LEU A N 1
ATOM 2956 C CA . LEU A 1 372 ? 17.341 -0.578 112.211 1.00 10.20 372 LEU A CA 1
ATOM 2957 C C . LEU A 1 372 ? 16.091 -1.252 111.655 1.00 9.88 372 LEU A C 1
ATOM 2958 O O . LEU A 1 372 ? 15.874 -1.283 110.438 1.00 9.17 372 LEU A O 1
ATOM 2963 N N . TRP A 1 373 ? 15.266 -1.788 112.549 1.00 9.61 373 TRP A N 1
ATOM 2964 C CA . TRP A 1 373 ? 14.031 -2.441 112.138 1.00 9.92 373 TRP A CA 1
ATOM 2965 C C . TRP A 1 373 ? 13.149 -1.458 111.374 1.00 10.56 373 TRP A C 1
ATOM 2966 O O . TRP A 1 373 ? 12.551 -1.810 110.361 1.00 9.20 373 TRP A O 1
ATOM 2977 N N . ALA A 1 374 ? 13.072 -0.225 111.864 1.00 10.38 374 ALA A N 1
ATOM 2978 C CA . ALA A 1 374 ? 12.256 0.802 111.219 1.00 9.92 374 ALA A CA 1
ATOM 2979 C C . ALA A 1 374 ? 12.758 1.114 109.812 1.00 11.08 374 ALA A C 1
ATOM 2980 O O . ALA A 1 374 ? 11.972 1.205 108.871 1.00 10.83 374 ALA A O 1
ATOM 2982 N N . CYS A 1 375 ? 14.071 1.274 109.674 1.00 10.17 375 CYS A N 1
ATOM 2983 C CA . CYS A 1 375 ? 14.673 1.579 108.381 1.00 9.39 375 CYS A CA 1
ATOM 2984 C C . CYS A 1 375 ? 14.588 0.431 107.384 1.00 9.18 375 CYS A C 1
ATOM 2985 O O . CYS A 1 375 ? 14.518 0.657 106.179 1.00 9.89 375 CYS A O 1
ATOM 2988 N N . GLN A 1 376 ? 14.603 -0.799 107.884 1.00 10.94 376 GLN A N 1
ATOM 2989 C CA . GLN A 1 376 ? 14.554 -1.962 107.010 1.00 11.42 376 GLN A CA 1
ATOM 2990 C C . GLN A 1 376 ? 13.166 -2.595 106.924 1.00 11.12 376 GLN A C 1
ATOM 2991 O O . GLN A 1 376 ? 12.989 -3.664 106.335 1.00 11.38 376 GLN A O 1
ATOM 2997 N N . ASN A 1 377 ? 12.181 -1.910 107.496 1.00 10.71 377 ASN A N 1
ATOM 2998 C CA . ASN A 1 377 ? 10.798 -2.381 107.500 1.00 11.18 377 ASN A CA 1
ATOM 2999 C C . ASN A 1 377 ? 10.650 -3.790 108.052 1.00 11.51 377 ASN A C 1
ATOM 3000 O O . ASN A 1 377 ? 9.959 -4.628 107.474 1.00 12.25 377 ASN A O 1
ATOM 3005 N N . ILE A 1 378 ? 11.303 -4.044 109.178 1.00 11.01 378 ILE A N 1
ATOM 3006 C CA . ILE A 1 378 ? 11.229 -5.344 109.818 1.00 11.04 378 ILE A CA 1
ATOM 3007 C C . ILE A 1 378 ? 10.258 -5.273 110.989 1.00 12.14 378 ILE A C 1
ATOM 3008 O O . ILE A 1 378 ? 10.500 -4.561 111.964 1.00 13.04 378 ILE A O 1
ATOM 3013 N N . ASP A 1 379 ? 9.145 -5.989 110.867 1.00 12.41 379 ASP A N 1
ATOM 3014 C CA . ASP A 1 379 ? 8.145 -6.054 111.925 1.00 12.21 379 ASP A CA 1
ATOM 3015 C C . ASP A 1 379 ? 8.388 -7.419 112.551 1.00 12.25 379 ASP A C 1
ATOM 3016 O O . ASP A 1 379 ? 8.146 -8.444 111.921 1.00 12.97 379 ASP A O 1
ATOM 3021 N N . PRO A 1 380 ? 8.875 -7.449 113.801 1.00 11.13 380 PRO A N 1
ATOM 3022 C CA . PRO A 1 380 ? 9.157 -8.715 114.483 1.00 10.70 380 PRO A CA 1
ATOM 3023 C C . PRO A 1 380 ? 8.034 -9.744 114.566 1.00 11.35 380 PRO A C 1
ATOM 3024 O O . PRO A 1 380 ? 8.300 -10.927 114.769 1.00 12.27 380 PRO A O 1
ATOM 3028 N N . GLN A 1 381 ? 6.786 -9.314 114.416 1.00 12.55 381 GLN A N 1
ATOM 3029 C CA . GLN A 1 381 ? 5.680 -10.266 114.476 1.00 13.08 381 GLN A CA 1
ATOM 3030 C C . GLN A 1 381 ? 5.460 -10.945 113.127 1.00 14.13 381 GLN A C 1
ATOM 3031 O O . GLN A 1 381 ? 4.736 -11.934 113.039 1.00 13.11 381 GLN A O 1
ATOM 3037 N N . GLU A 1 382 ? 6.095 -10.422 112.082 1.00 13.77 382 GLU A N 1
ATOM 3038 C CA . GLU A 1 382 ? 5.938 -10.977 110.740 1.00 17.17 382 GLU A CA 1
ATOM 3039 C C . GLU A 1 382 ? 7.183 -11.659 110.182 1.00 16.63 382 GLU A C 1
ATOM 3040 O O . GLU A 1 382 ? 7.093 -12.723 109.572 1.00 17.85 382 GLU A O 1
ATOM 3046 N N . GLN A 1 383 ? 8.345 -11.047 110.376 1.00 16.22 383 GLN A N 1
ATOM 3047 C CA . GLN A 1 383 ? 9.575 -11.627 109.856 1.00 16.33 383 GLN A CA 1
ATOM 3048 C C . GLN A 1 383 ? 10.687 -11.699 110.887 1.00 13.59 383 GLN A C 1
ATOM 3049 O O . GLN A 1 383 ? 10.772 -10.865 111.787 1.00 12.54 383 GLN A O 1
ATOM 3055 N N . PRO A 1 384 ? 11.554 -12.716 110.767 1.00 11.61 384 PRO A N 1
ATOM 3056 C CA . PRO A 1 384 ? 12.679 -12.913 111.683 1.00 10.85 384 PRO A CA 1
ATOM 3057 C C . PRO A 1 384 ? 13.770 -11.883 111.409 1.00 10.79 384 PRO A C 1
ATOM 3058 O O . PRO A 1 384 ? 13.733 -11.191 110.391 1.00 12.07 384 PRO A O 1
ATOM 3062 N N . SER A 1 385 ? 14.726 -11.785 112.328 1.00 9.51 385 SER A N 1
ATOM 3063 C CA . SER A 1 385 ? 15.847 -10.853 112.206 1.00 9.73 385 SER A CA 1
ATOM 3064 C C . SER A 1 385 ? 17.157 -11.618 112.168 1.00 9.17 385 SER A C 1
ATOM 3065 O O . SER A 1 385 ? 17.294 -12.657 112.805 1.00 10.62 385 SER A O 1
ATOM 3068 N N . GLU A 1 386 ? 18.128 -11.092 111.433 1.00 9.11 386 GLU A N 1
ATOM 3069 C CA . GLU A 1 386 ? 19.430 -11.739 111.366 1.00 8.96 386 GLU A CA 1
ATOM 3070 C C . GLU A 1 386 ? 20.225 -11.413 112.619 1.00 9.34 386 GLU A C 1
ATOM 3071 O O . GLU A 1 386 ? 20.093 -10.330 113.190 1.00 8.72 386 GLU A O 1
ATOM 3077 N N . ALA A 1 387 ? 21.048 -12.363 113.042 1.00 7.50 387 ALA A N 1
ATOM 3078 C CA . ALA A 1 387 ? 21.887 -12.197 114.221 1.00 7.88 387 ALA A CA 1
ATOM 3079 C C . ALA A 1 387 ? 23.306 -12.559 113.822 1.00 9.16 387 ALA A C 1
ATOM 3080 O O . ALA A 1 387 ? 23.514 -13.324 112.882 1.00 10.64 387 ALA A O 1
ATOM 3082 N N . ALA A 1 388 ? 24.282 -12.010 114.536 1.00 9.65 388 ALA A N 1
ATOM 3083 C CA . ALA A 1 388 ? 25.676 -12.288 114.232 1.00 8.74 388 ALA A CA 1
ATOM 3084 C C . ALA A 1 388 ? 26.582 -11.893 115.387 1.00 10.04 388 ALA A C 1
ATOM 3085 O O . ALA A 1 388 ? 26.219 -11.065 116.226 1.00 9.69 388 ALA A O 1
ATOM 3087 N N . PRO A 1 389 ? 27.777 -12.496 115.455 1.00 9.06 389 PRO A N 1
ATOM 3088 C CA . PRO A 1 389 ? 28.720 -12.170 116.527 1.00 8.63 389 PRO A CA 1
ATOM 3089 C C . PRO A 1 389 ? 29.489 -10.909 116.139 1.00 8.11 389 PRO A C 1
ATOM 3090 O O . PRO A 1 389 ? 29.884 -10.754 114.987 1.00 10.76 389 PRO A O 1
ATOM 3094 N N . ALA A 1 390 ? 29.686 -10.000 117.086 1.00 8.96 390 ALA A N 1
ATOM 3095 C CA . ALA A 1 390 ? 30.410 -8.767 116.797 1.00 7.10 390 ALA A CA 1
ATOM 3096 C C . ALA A 1 390 ? 31.908 -8.992 116.957 1.00 7.24 390 ALA A C 1
ATOM 3097 O O . ALA A 1 390 ? 32.349 -10.108 117.236 1.00 7.24 390 ALA A O 1
ATOM 3099 N N . GLU A 1 391 ? 32.694 -7.935 116.773 1.00 8.16 391 GLU A N 1
ATOM 3100 C CA . GLU A 1 391 ? 34.138 -8.053 116.941 1.00 7.86 391 GLU A CA 1
ATOM 3101 C C . GLU A 1 391 ? 34.423 -8.152 118.446 1.00 7.70 391 GLU A C 1
ATOM 3102 O O . GLU A 1 391 ? 33.549 -7.882 119.273 1.00 8.22 391 GLU A O 1
ATOM 3108 N N . PRO A 1 392 ? 35.647 -8.544 118.825 1.00 7.62 392 PRO A N 1
ATOM 3109 C CA . PRO A 1 392 ? 35.998 -8.677 120.248 1.00 7.04 392 PRO A CA 1
ATOM 3110 C C . PRO A 1 392 ? 36.065 -7.398 121.073 1.00 7.33 392 PRO A C 1
ATOM 3111 O O . PRO A 1 392 ? 36.426 -6.332 120.570 1.00 7.42 392 PRO A O 1
ATOM 3115 N N . TYR A 1 393 ? 35.719 -7.526 122.352 1.00 8.26 393 TYR A N 1
ATOM 3116 C CA . TYR A 1 393 ? 35.784 -6.414 123.298 1.00 7.73 393 TYR A CA 1
ATOM 3117 C C . TYR A 1 393 ? 36.486 -6.928 124.549 1.00 7.83 393 TYR A C 1
ATOM 3118 O O . TYR A 1 393 ? 36.423 -8.123 124.854 1.00 7.85 393 TYR A O 1
ATOM 3127 N N . ILE A 1 394 ? 37.156 -6.033 125.268 1.00 7.47 394 ILE A N 1
ATOM 3128 C CA . ILE A 1 394 ? 37.880 -6.415 126.480 1.00 8.05 394 ILE A CA 1
ATOM 3129 C C . ILE A 1 394 ? 37.287 -5.704 127.690 1.00 8.03 394 ILE A C 1
ATOM 3130 O O . ILE A 1 394 ? 37.340 -4.481 127.794 1.00 10.20 394 ILE A O 1
ATOM 3135 N N . MET A 1 395 ? 36.704 -6.484 128.591 0.50 3.35 395 MET A N 1
ATOM 3136 C CA . MET A 1 395 ? 36.107 -5.951 129.810 0.50 3.58 395 MET A CA 1
ATOM 3137 C C . MET A 1 395 ? 35.956 -7.048 130.848 0.50 3.15 395 MET A C 1
ATOM 3138 O O . MET A 1 395 ? 35.990 -8.230 130.516 0.50 1.37 395 MET A O 1
ATOM 3147 N N . GLY A 1 396 ? 35.789 -6.661 132.108 1.00 7.97 396 GLY A N 1
ATOM 3148 C CA . GLY A 1 396 ? 35.651 -7.666 133.147 1.00 7.58 396 GLY A CA 1
ATOM 3149 C C . GLY A 1 396 ? 34.341 -7.712 133.917 1.00 10.17 396 GLY A C 1
ATOM 3150 O O . GLY A 1 396 ? 34.212 -8.503 134.848 1.00 10.41 396 GLY A O 1
ATOM 3151 N N . SER A 1 397 ? 33.359 -6.900 133.541 1.00 10.14 397 SER A N 1
ATOM 3152 C CA . SER A 1 397 ? 32.092 -6.896 134.279 1.00 10.55 397 SER A CA 1
ATOM 3153 C C . SER A 1 397 ? 30.982 -7.722 133.652 1.00 11.01 397 SER A C 1
ATOM 3154 O O . SER A 1 397 ? 30.053 -8.144 134.336 1.00 11.02 397 SER A O 1
ATOM 3157 N N . HIS A 1 398 ? 31.081 -7.941 132.349 1.00 9.73 398 HIS A N 1
ATOM 3158 C CA . HIS A 1 398 ? 30.063 -8.660 131.598 1.00 10.29 398 HIS A CA 1
ATOM 3159 C C . HIS A 1 398 ? 30.420 -10.141 131.464 1.00 10.61 398 HIS A C 1
ATOM 3160 O O . HIS A 1 398 ? 30.762 -10.788 132.451 1.00 10.25 398 HIS A O 1
ATOM 3167 N N . SER A 1 399 ? 30.344 -10.684 130.256 1.00 10.15 399 SER A N 1
ATOM 3168 C CA . SER A 1 399 ? 30.673 -12.091 130.065 1.00 9.95 399 SER A CA 1
ATOM 3169 C C . SER A 1 399 ? 32.176 -12.315 129.908 1.00 10.64 399 SER A C 1
ATOM 3170 O O . SER A 1 399 ? 32.637 -13.454 129.840 1.00 11.82 399 SER A O 1
ATOM 3173 N N . GLY A 1 400 ? 32.931 -11.222 129.851 1.00 10.56 400 GLY A N 1
ATOM 3174 C CA . GLY A 1 400 ? 34.378 -11.316 129.744 1.00 10.79 400 GLY A CA 1
ATOM 3175 C C . GLY A 1 400 ? 34.962 -11.078 131.125 1.00 10.79 400 GLY A C 1
ATOM 3176 O O . GLY A 1 400 ? 34.357 -10.370 131.932 1.00 10.99 400 GLY A O 1
ATOM 3177 N N . GLU A 1 401 ? 36.123 -11.661 131.415 1.00 10.46 401 GLU A N 1
ATOM 3178 C CA . GLU A 1 401 ? 36.728 -11.484 132.733 1.00 10.09 401 GLU A CA 1
ATOM 3179 C C . GLU A 1 401 ? 38.129 -10.878 132.717 1.00 9.73 401 GLU A C 1
ATOM 3180 O O . GLU A 1 401 ? 38.923 -11.110 133.628 1.00 9.43 401 GLU A O 1
ATOM 3186 N N . ALA A 1 402 ? 38.428 -10.089 131.690 1.00 9.11 402 ALA A N 1
ATOM 3187 C CA . ALA A 1 402 ? 39.734 -9.441 131.594 1.00 8.80 402 ALA A CA 1
ATOM 3188 C C . ALA A 1 402 ? 39.785 -8.222 132.510 1.00 9.39 402 ALA A C 1
ATOM 3189 O O . ALA A 1 402 ? 38.836 -7.439 132.576 1.00 9.94 402 ALA A O 1
ATOM 3191 N N . GLY A 1 403 ? 40.896 -8.067 133.220 1.00 9.27 403 GLY A N 1
ATOM 3192 C CA . GLY A 1 403 ? 41.047 -6.933 134.110 1.00 10.07 403 GLY A CA 1
ATOM 3193 C C . GLY A 1 403 ? 42.240 -7.112 135.024 1.00 9.94 403 GLY A C 1
ATOM 3194 O O . GLY A 1 403 ? 43.082 -7.981 134.791 1.00 11.22 403 GLY A O 1
ATOM 3195 N N . PHE A 1 404 ? 42.321 -6.292 136.065 1.00 10.12 404 PHE A N 1
ATOM 3196 C CA . PHE A 1 404 ? 43.428 -6.399 137.002 1.00 9.38 404 PHE A CA 1
ATOM 3197 C C . PHE A 1 404 ? 43.224 -7.525 137.994 1.00 11.04 404 PHE A C 1
ATOM 3198 O O . PHE A 1 404 ? 42.096 -7.887 138.329 1.00 11.25 404 PHE A O 1
ATOM 3206 N N . TRP A 1 405 ? 44.343 -8.081 138.441 1.00 10.48 405 TRP A N 1
ATOM 3207 C CA . TRP A 1 405 ? 44.360 -9.153 139.425 1.00 11.20 405 TRP A CA 1
ATOM 3208 C C . TRP A 1 405 ? 44.125 -8.416 140.738 1.00 11.08 405 TRP A C 1
ATOM 3209 O O . TRP A 1 405 ? 44.946 -7.598 141.142 1.00 11.41 405 TRP A O 1
ATOM 3220 N N . VAL A 1 406 ? 42.996 -8.681 141.388 1.00 10.79 406 VAL A N 1
ATOM 3221 C CA . VAL A 1 406 ? 42.682 -7.992 142.633 1.00 12.10 406 VAL A CA 1
ATOM 3222 C C . VAL A 1 406 ? 42.499 -8.912 143.825 1.00 11.09 406 VAL A C 1
ATOM 3223 O O . VAL A 1 406 ? 42.139 -10.083 143.686 1.00 11.60 406 VAL A O 1
ATOM 3227 N N . CYS A 1 407 ? 42.754 -8.352 145.002 1.00 11.81 407 CYS A N 1
ATOM 3228 C CA . CYS A 1 407 ? 42.654 -9.072 146.260 1.00 12.31 407 CYS A CA 1
ATOM 3229 C C . CYS A 1 407 ? 41.189 -9.251 146.659 1.00 13.24 407 CYS A C 1
ATOM 3230 O O . CYS A 1 407 ? 40.348 -8.401 146.358 1.00 11.99 407 CYS A O 1
ATOM 3233 N N . GLY A 1 408 ? 40.893 -10.361 147.329 1.00 12.26 408 GLY A N 1
ATOM 3234 C CA . GLY A 1 408 ? 39.531 -10.630 147.756 1.00 11.65 408 GLY A CA 1
ATOM 3235 C C . GLY A 1 408 ? 39.315 -10.401 149.241 1.00 12.34 408 GLY A C 1
ATOM 3236 O O . GLY A 1 408 ? 40.216 -9.925 149.939 1.00 11.61 408 GLY A O 1
ATOM 3237 N N . PRO A 1 409 ? 38.116 -10.718 149.755 1.00 11.28 409 PRO A N 1
ATOM 3238 C CA . PRO A 1 409 ? 37.800 -10.540 151.176 1.00 12.96 409 PRO A CA 1
ATOM 3239 C C . PRO A 1 409 ? 38.583 -11.526 152.037 1.00 13.03 409 PRO A C 1
ATOM 3240 O O . PRO A 1 409 ? 38.805 -12.671 151.641 1.00 13.62 409 PRO A O 1
ATOM 3244 N N . GLU A 1 410 ? 38.988 -11.083 153.221 1.00 15.15 410 GLU A N 1
ATOM 3245 C CA . GLU A 1 410 ? 39.775 -11.927 154.108 1.00 17.58 410 GLU A CA 1
ATOM 3246 C C . GLU A 1 410 ? 39.072 -13.218 154.499 1.00 17.55 410 GLU A C 1
ATOM 3247 O O . GLU A 1 410 ? 39.726 -14.216 154.792 1.00 17.63 410 GLU A O 1
ATOM 3253 N N . ASP A 1 411 ? 37.744 -13.212 154.489 1.00 16.55 411 ASP A N 1
ATOM 3254 C CA . ASP A 1 411 ? 37.004 -14.401 154.884 1.00 16.79 411 ASP A CA 1
ATOM 3255 C C . ASP A 1 411 ? 36.734 -15.395 153.764 1.00 17.37 411 ASP A C 1
ATOM 3256 O O . ASP A 1 411 ? 36.183 -16.456 154.013 1.00 18.47 411 ASP A O 1
ATOM 3261 N N . LEU A 1 412 ? 37.122 -15.067 152.535 1.00 15.58 412 LEU A N 1
ATOM 3262 C CA . LEU A 1 412 ? 36.888 -15.975 151.417 1.00 14.35 412 LEU A CA 1
ATOM 3263 C C . LEU A 1 412 ? 38.133 -16.264 150.584 1.00 13.52 412 LEU A C 1
ATOM 3264 O O . LEU A 1 412 ? 38.285 -17.363 150.050 1.00 13.52 412 LEU A O 1
ATOM 3269 N N . MET A 1 413 ? 39.022 -15.285 150.468 1.00 13.69 413 MET A N 1
ATOM 3270 C CA . MET A 1 413 ? 40.227 -15.468 149.670 1.00 14.30 413 MET A CA 1
ATOM 3271 C C . MET A 1 413 ? 41.195 -16.484 150.263 1.00 15.28 413 MET A C 1
ATOM 3272 O O . MET A 1 413 ? 41.643 -16.341 151.398 1.00 16.51 413 MET A O 1
ATOM 3277 N N . PRO A 1 414 ? 41.528 -17.530 149.494 1.00 15.66 414 PRO A N 1
ATOM 3278 C CA . PRO A 1 414 ? 42.455 -18.558 149.970 1.00 17.05 414 PRO A CA 1
ATOM 3279 C C . PRO A 1 414 ? 43.898 -18.078 149.852 1.00 17.12 414 PRO A C 1
ATOM 3280 O O . PRO A 1 414 ? 44.199 -17.171 149.073 1.00 15.93 414 PRO A O 1
ATOM 3284 N N . GLU A 1 415 ? 44.786 -18.688 150.628 1.00 17.51 415 GLU A N 1
ATOM 3285 C CA . GLU A 1 415 ? 46.197 -18.332 150.607 1.00 19.50 415 GLU A CA 1
ATOM 3286 C C . GLU A 1 415 ? 46.765 -18.363 149.187 1.00 18.10 415 GLU A C 1
ATOM 3287 O O . GLU A 1 415 ? 47.603 -17.535 148.824 1.00 17.85 415 GLU A O 1
ATOM 3293 N N . GLU A 1 416 ? 46.290 -19.313 148.388 1.00 17.35 416 GLU A N 1
ATOM 3294 C CA . GLU A 1 416 ? 46.738 -19.468 147.006 1.00 16.28 416 GLU A CA 1
ATOM 3295 C C . GLU A 1 416 ? 46.598 -18.195 146.173 1.00 16.53 416 GLU A C 1
ATOM 3296 O O . GLU A 1 416 ? 47.365 -17.975 145.235 1.00 16.66 416 GLU A O 1
ATOM 3302 N N . TYR A 1 417 ? 45.618 -17.365 146.513 1.00 15.71 417 TYR A N 1
ATOM 3303 C CA . TYR A 1 417 ? 45.359 -16.135 145.767 1.00 14.74 417 TYR A CA 1
ATOM 3304 C C . TYR A 1 417 ? 45.875 -14.848 146.409 1.00 15.27 417 TYR A C 1
ATOM 3305 O O . TYR A 1 417 ? 45.776 -13.782 145.809 1.00 15.63 417 TYR A O 1
ATOM 3314 N N . ALA A 1 418 ? 46.423 -14.933 147.615 1.00 15.84 418 ALA A N 1
ATOM 3315 C CA . ALA A 1 418 ? 46.895 -13.734 148.304 1.00 16.45 418 ALA A CA 1
ATOM 3316 C C . ALA A 1 418 ? 48.373 -13.420 148.125 1.00 16.48 418 ALA A C 1
ATOM 3317 O O . ALA A 1 418 ? 48.818 -12.314 148.427 1.00 16.76 418 ALA A O 1
ATOM 3319 N N . LYS A 1 419 ? 49.122 -14.390 147.620 1.00 17.26 419 LYS A N 1
ATOM 3320 C CA . LYS A 1 419 ? 50.563 -14.266 147.438 1.00 18.70 419 LYS A CA 1
ATOM 3321 C C . LYS A 1 419 ? 51.153 -13.033 146.753 1.00 18.63 419 LYS A C 1
ATOM 3322 O O . LYS A 1 419 ? 52.229 -12.574 147.135 1.00 19.13 419 LYS A O 1
ATOM 3328 N N . LEU A 1 420 ? 50.466 -12.490 145.753 1.00 17.24 420 LEU A N 1
ATOM 3329 C CA . LEU A 1 420 ? 50.990 -11.340 145.020 1.00 15.91 420 LEU A CA 1
ATOM 3330 C C . LEU A 1 420 ? 50.582 -9.962 145.533 1.00 15.09 420 LEU A C 1
ATOM 3331 O O . LEU A 1 420 ? 50.953 -8.949 144.942 1.00 16.09 420 LEU A O 1
ATOM 3336 N N . PHE A 1 421 ? 49.840 -9.913 146.635 1.00 15.04 421 PHE A N 1
ATOM 3337 C CA . PHE A 1 421 ? 49.395 -8.631 147.174 1.00 15.00 421 PHE A CA 1
ATOM 3338 C C . PHE A 1 421 ? 50.185 -8.152 148.387 1.00 15.76 421 PHE A C 1
ATOM 3339 O O . PHE A 1 421 ? 50.204 -8.812 149.423 1.00 15.87 421 PHE A O 1
ATOM 3347 N N . PRO A 1 422 ? 50.847 -6.987 148.270 1.00 16.31 422 PRO A N 1
ATOM 3348 C CA . PRO A 1 422 ? 51.639 -6.418 149.367 1.00 17.75 422 PRO A CA 1
ATOM 3349 C C . PRO A 1 422 ? 50.747 -6.077 150.557 1.00 17.61 422 PRO A C 1
ATOM 3350 O O . PRO A 1 422 ? 51.165 -6.166 151.713 1.00 19.39 422 PRO A O 1
ATOM 3354 N N . LEU A 1 423 ? 49.518 -5.672 150.256 1.00 17.34 423 LEU A N 1
ATOM 3355 C CA . LEU A 1 423 ? 48.531 -5.336 151.277 1.00 16.22 423 LEU A CA 1
ATOM 3356 C C . LEU A 1 423 ? 47.246 -6.056 150.900 1.00 16.95 423 LEU A C 1
ATOM 3357 O O . LEU A 1 423 ? 46.816 -6.007 149.746 1.00 15.64 423 LEU A O 1
ATOM 3362 N N . LYS A 1 424 ? 46.637 -6.726 151.873 1.00 16.21 424 LYS A N 1
ATOM 3363 C CA . LYS A 1 424 ? 45.411 -7.473 151.631 1.00 17.82 424 LYS A CA 1
ATOM 3364 C C . LYS A 1 424 ? 44.148 -6.660 151.903 1.00 17.89 424 LYS A C 1
ATOM 3365 O O . LYS A 1 424 ? 43.587 -6.711 152.998 1.00 22.05 424 LYS A O 1
ATOM 3371 N N . TYR A 1 425 ? 43.721 -5.892 150.906 1.00 15.59 425 TYR A N 1
ATOM 3372 C CA . TYR A 1 425 ? 42.501 -5.102 151.013 1.00 14.53 425 TYR A CA 1
ATOM 3373 C C . TYR A 1 425 ? 41.627 -5.475 149.824 1.00 14.02 425 TYR A C 1
ATOM 3374 O O . TYR A 1 425 ? 42.117 -5.599 148.699 1.00 14.29 425 TYR A O 1
ATOM 3383 N N . ASN A 1 426 ? 40.339 -5.665 150.091 1.00 13.47 426 ASN A N 1
ATOM 3384 C CA . ASN A 1 426 ? 39.374 -6.072 149.076 1.00 12.49 426 ASN A CA 1
ATOM 3385 C C . ASN A 1 426 ? 39.373 -5.167 147.846 1.00 11.99 426 ASN A C 1
ATOM 3386 O O . ASN A 1 426 ? 39.155 -3.954 147.939 1.00 10.96 426 ASN A O 1
ATOM 3391 N N . ARG A 1 427 ? 39.635 -5.794 146.702 1.00 10.56 427 ARG A N 1
ATOM 3392 C CA . ARG A 1 427 ? 39.703 -5.161 145.385 1.00 12.60 427 ARG A CA 1
ATOM 3393 C C . ARG A 1 427 ? 40.934 -4.305 145.131 1.00 11.76 427 ARG A C 1
ATOM 3394 O O . ARG A 1 427 ? 40.968 -3.524 144.181 1.00 11.18 427 ARG A O 1
ATOM 3402 N N . MET A 1 428 ? 41.952 -4.445 145.974 1.00 12.04 428 MET A N 1
ATOM 3403 C CA . MET A 1 428 ? 43.178 -3.690 145.756 1.00 11.48 428 MET A CA 1
ATOM 3404 C C . MET A 1 428 ? 44.019 -4.482 144.758 1.00 11.52 428 MET A C 1
ATOM 3405 O O . MET A 1 428 ? 44.000 -5.715 144.758 1.00 10.75 428 MET A O 1
ATOM 3410 N N . THR A 1 429 ? 44.729 -3.768 143.893 1.00 10.74 429 THR A N 1
ATOM 3411 C CA . THR A 1 429 ? 45.596 -4.394 142.899 1.00 10.84 429 THR A CA 1
ATOM 3412 C C . THR A 1 429 ? 46.920 -4.725 143.578 1.00 11.61 429 THR A C 1
ATOM 3413 O O . THR A 1 429 ? 47.048 -4.586 144.797 1.00 11.46 429 THR A O 1
ATOM 3417 N N . THR A 1 430 ? 47.903 -5.161 142.794 1.00 11.76 430 THR A N 1
ATOM 3418 C CA . THR A 1 430 ? 49.215 -5.480 143.350 1.00 12.33 430 THR A CA 1
ATOM 3419 C C . THR A 1 430 ? 49.977 -4.196 143.670 1.00 13.39 430 THR A C 1
ATOM 3420 O O . THR A 1 430 ? 51.054 -4.240 144.267 1.00 13.77 430 THR A O 1
ATOM 3424 N N . VAL A 1 431 ? 49.419 -3.059 143.257 1.00 12.65 431 VAL A N 1
ATOM 3425 C CA . VAL A 1 431 ? 50.017 -1.752 143.531 1.00 12.79 431 VAL A CA 1
ATOM 3426 C C . VAL A 1 431 ? 49.314 -1.197 144.766 1.00 12.91 431 VAL A C 1
ATOM 3427 O O . VAL A 1 431 ? 48.098 -1.015 144.776 1.00 13.00 431 VAL A O 1
ATOM 3431 N N . LYS A 1 432 ? 50.086 -0.931 145.810 1.00 13.87 432 LYS A N 1
ATOM 3432 C CA . LYS A 1 432 ? 49.526 -0.425 147.053 1.00 12.95 432 LYS A CA 1
ATOM 3433 C C . LYS A 1 432 ? 48.720 0.867 146.912 1.00 12.30 432 LYS A C 1
ATOM 3434 O O . LYS A 1 432 ? 49.196 1.859 146.359 1.00 12.21 432 LYS A O 1
ATOM 3440 N N . GLY A 1 433 ? 47.485 0.832 147.410 1.00 12.68 433 GLY A N 1
ATOM 3441 C CA . GLY A 1 433 ? 46.618 1.996 147.360 1.00 12.12 433 GLY A CA 1
ATOM 3442 C C . GLY A 1 433 ? 45.800 2.115 146.089 1.00 12.22 433 GLY A C 1
ATOM 3443 O O . GLY A 1 433 ? 44.936 2.986 145.983 1.00 12.10 433 GLY A O 1
ATOM 3444 N N . LEU A 1 434 ? 46.069 1.239 145.127 1.00 11.93 434 LEU A N 1
ATOM 3445 C CA . LEU A 1 434 ? 45.362 1.259 143.853 1.00 11.57 434 LEU A CA 1
ATOM 3446 C C . LEU A 1 434 ? 44.333 0.140 143.781 1.00 10.62 434 LEU A C 1
ATOM 3447 O O . LEU A 1 434 ? 44.681 -1.033 143.899 1.00 11.02 434 LEU A O 1
ATOM 3452 N N . PHE A 1 435 ? 43.068 0.511 143.597 1.00 10.98 435 PHE A N 1
ATOM 3453 C CA . PHE A 1 435 ? 41.984 -0.460 143.502 1.00 10.94 435 PHE A CA 1
ATOM 3454 C C . PHE A 1 435 ? 41.441 -0.510 142.075 1.00 10.40 435 PHE A C 1
ATOM 3455 O O . PHE A 1 435 ? 41.646 0.415 141.296 1.00 10.85 435 PHE A O 1
ATOM 3463 N N . ALA A 1 436 ? 40.754 -1.597 141.741 1.00 10.72 436 ALA A N 1
ATOM 3464 C CA . ALA A 1 436 ? 40.165 -1.768 140.412 1.00 9.86 436 ALA A CA 1
ATOM 3465 C C . ALA A 1 436 ? 38.769 -2.359 140.571 1.00 10.37 436 ALA A C 1
ATOM 3466 O O . ALA A 1 436 ? 38.581 -3.334 141.302 1.00 11.31 436 ALA A O 1
ATOM 3468 N N . ILE A 1 437 ? 37.791 -1.771 139.886 1.00 10.34 437 ILE A N 1
ATOM 3469 C CA . ILE A 1 437 ? 36.410 -2.231 139.988 1.00 10.79 437 ILE A CA 1
ATOM 3470 C C . ILE A 1 437 ? 35.675 -2.273 138.654 1.00 9.37 437 ILE A C 1
ATOM 3471 O O . ILE A 1 437 ? 36.124 -1.692 137.666 1.00 10.50 437 ILE A O 1
ATOM 3476 N N . GLY A 1 438 ? 34.536 -2.963 138.641 1.00 9.46 438 GLY A N 1
ATOM 3477 C CA . GLY A 1 438 ? 33.748 -3.082 137.429 1.00 8.70 438 GLY A CA 1
ATOM 3478 C C . GLY A 1 438 ? 34.554 -3.768 136.348 1.00 9.41 438 GLY A C 1
ATOM 3479 O O . GLY A 1 438 ? 35.148 -4.820 136.580 1.00 9.33 438 GLY A O 1
ATOM 3480 N N . ASP A 1 439 ? 34.573 -3.176 135.161 1.00 8.60 439 ASP A N 1
ATOM 3481 C CA . ASP A 1 439 ? 35.331 -3.736 134.053 1.00 10.12 439 ASP A CA 1
ATOM 3482 C C . ASP A 1 439 ? 36.822 -3.832 134.368 1.00 10.23 439 ASP A C 1
ATOM 3483 O O . ASP A 1 439 ? 37.515 -4.695 133.835 1.00 9.79 439 ASP A O 1
ATOM 3488 N N . CYS A 1 440 ? 37.315 -2.950 135.233 1.00 10.57 440 CYS A N 1
ATOM 3489 C CA . CYS A 1 440 ? 38.735 -2.949 135.560 1.00 9.47 440 CYS A CA 1
ATOM 3490 C C . CYS A 1 440 ? 39.210 -4.092 136.456 1.00 10.07 440 CYS A C 1
ATOM 3491 O O . CYS A 1 440 ? 40.404 -4.372 136.515 1.00 10.18 440 CYS A O 1
ATOM 3494 N N . ALA A 1 441 ? 38.284 -4.754 137.143 1.00 10.14 441 ALA A N 1
ATOM 3495 C CA . ALA A 1 441 ? 38.643 -5.875 138.013 1.00 10.14 441 ALA A CA 1
ATOM 3496 C C . ALA A 1 441 ? 38.453 -7.175 137.239 1.00 10.65 441 ALA A C 1
ATOM 3497 O O . ALA A 1 441 ? 37.349 -7.486 136.791 1.00 10.28 441 ALA A O 1
ATOM 3499 N N . GLY A 1 442 ? 39.528 -7.939 137.084 1.00 10.39 442 GLY A N 1
ATOM 3500 C CA . GLY A 1 442 ? 39.431 -9.177 136.337 1.00 10.26 442 GLY A CA 1
ATOM 3501 C C . GLY A 1 442 ? 39.141 -10.413 137.163 1.00 10.49 442 GLY A C 1
ATOM 3502 O O . GLY A 1 442 ? 39.082 -10.366 138.389 1.00 11.03 442 GLY A O 1
ATOM 3503 N N . ALA A 1 443 ? 38.949 -11.526 136.464 1.00 11.90 443 ALA A N 1
ATOM 3504 C CA . ALA A 1 443 ? 38.689 -12.821 137.082 1.00 11.00 443 ALA A CA 1
ATOM 3505 C C . ALA A 1 443 ? 37.393 -12.976 137.870 1.00 11.58 443 ALA A C 1
ATOM 3506 O O . ALA A 1 443 ? 37.202 -13.988 138.536 1.00 11.34 443 ALA A O 1
ATOM 3508 N N . ASN A 1 444 ? 36.513 -11.981 137.827 1.00 9.91 444 ASN A N 1
ATOM 3509 C CA . ASN A 1 444 ? 35.226 -12.126 138.498 1.00 9.85 444 ASN A CA 1
ATOM 3510 C C . ASN A 1 444 ? 34.170 -11.377 137.688 1.00 8.59 444 ASN A C 1
ATOM 3511 O O . ASN A 1 444 ? 33.745 -10.275 138.026 1.00 9.31 444 ASN A O 1
ATOM 3516 N N . PRO A 1 445 ? 33.742 -12.001 136.577 1.00 8.42 445 PRO A N 1
ATOM 3517 C CA . PRO A 1 445 ? 32.751 -11.513 135.616 1.00 8.44 445 PRO A CA 1
ATOM 3518 C C . PRO A 1 445 ? 31.310 -11.694 136.069 1.00 9.50 445 PRO A C 1
ATOM 3519 O O . PRO A 1 445 ? 31.051 -12.086 137.209 1.00 10.49 445 PRO A O 1
ATOM 3523 N N . HIS A 1 446 ? 30.386 -11.415 135.153 1.00 8.93 446 HIS A N 1
ATOM 3524 C CA . HIS A 1 446 ? 28.953 -11.534 135.402 1.00 10.01 446 HIS A CA 1
ATOM 3525 C C . HIS A 1 446 ? 28.454 -10.603 136.503 1.00 10.63 446 HIS A C 1
ATOM 3526 O O . HIS A 1 446 ? 27.465 -10.881 137.176 1.00 10.49 446 HIS A O 1
ATOM 3533 N N . LYS A 1 447 ? 29.151 -9.487 136.672 1.00 9.97 447 LYS A N 1
ATOM 3534 C CA . LYS A 1 447 ? 28.769 -8.493 137.663 1.00 10.27 447 LYS A CA 1
ATOM 3535 C C . LYS A 1 447 ? 27.657 -7.636 137.065 1.00 10.25 447 LYS A C 1
ATOM 3536 O O . LYS A 1 447 ? 26.654 -7.348 137.721 1.00 10.25 447 LYS A O 1
ATOM 3542 N N . PHE A 1 448 ? 27.835 -7.266 135.799 1.00 9.61 448 PHE A N 1
ATOM 3543 C CA . PHE A 1 448 ? 26.886 -6.430 135.076 1.00 8.88 448 PHE A CA 1
ATOM 3544 C C . PHE A 1 448 ? 26.616 -5.122 135.828 1.00 8.90 448 PHE A C 1
ATOM 3545 O O . PHE A 1 448 ? 27.451 -4.679 136.614 1.00 8.99 448 PHE A O 1
ATOM 3553 N N . SER A 1 449 ? 25.468 -4.495 135.596 1.00 8.63 449 SER A N 1
ATOM 3554 C CA . SER A 1 449 ? 25.183 -3.218 136.245 1.00 8.88 449 SER A CA 1
ATOM 3555 C C . SER A 1 449 ? 25.192 -3.270 137.771 1.00 9.29 449 SER A C 1
ATOM 3556 O O . SER A 1 449 ? 25.944 -2.540 138.420 1.00 10.64 449 SER A O 1
ATOM 3559 N N . SER A 1 450 ? 24.357 -4.135 138.336 1.00 9.54 450 SER A N 1
ATOM 3560 C CA . SER A 1 450 ? 24.251 -4.278 139.784 1.00 10.47 450 SER A CA 1
ATOM 3561 C C . SER A 1 450 ? 25.545 -4.763 140.436 1.00 10.33 450 SER A C 1
ATOM 3562 O O . SER A 1 450 ? 25.949 -4.264 141.489 1.00 10.42 450 SER A O 1
ATOM 3565 N N . GLY A 1 451 ? 26.190 -5.734 139.801 1.00 9.95 451 GLY A N 1
ATOM 3566 C CA . GLY A 1 451 ? 27.430 -6.270 140.334 1.00 10.42 451 GLY A CA 1
ATOM 3567 C C . GLY A 1 451 ? 28.569 -5.270 140.263 1.00 10.77 451 GLY A C 1
ATOM 3568 O O . GLY A 1 451 ? 29.421 -5.229 141.148 1.00 10.54 451 GLY A O 1
ATOM 3569 N N . SER A 1 452 ? 28.592 -4.462 139.208 1.00 10.08 452 SER A N 1
ATOM 3570 C CA . SER A 1 452 ? 29.645 -3.463 139.054 1.00 9.55 452 SER A CA 1
ATOM 3571 C C . SER A 1 452 ? 29.508 -2.376 140.112 1.00 10.18 452 SER A C 1
ATOM 3572 O O . SER A 1 452 ? 30.497 -1.966 140.726 1.00 9.56 452 SER A O 1
ATOM 3575 N N . PHE A 1 453 ? 28.281 -1.913 140.322 1.00 9.98 453 PHE A N 1
ATOM 3576 C CA . PHE A 1 453 ? 28.014 -0.895 141.329 1.00 10.18 453 PHE A CA 1
ATOM 3577 C C . PHE A 1 453 ? 28.442 -1.491 142.672 1.00 9.75 453 PHE A C 1
ATOM 3578 O O . PHE A 1 453 ? 29.101 -0.835 143.480 1.00 9.60 453 PHE A O 1
ATOM 3586 N N . THR A 1 454 ? 28.073 -2.751 142.887 1.00 10.73 454 THR A N 1
ATOM 3587 C CA . THR A 1 454 ? 28.394 -3.455 144.124 1.00 10.95 454 THR A CA 1
ATOM 3588 C C . THR A 1 454 ? 29.898 -3.583 144.354 1.00 10.83 454 THR A C 1
ATOM 3589 O O . THR A 1 454 ? 30.383 -3.338 145.459 1.00 9.41 454 THR A O 1
ATOM 3593 N N . GLU A 1 455 ? 30.638 -3.964 143.317 1.00 10.64 455 GLU A N 1
ATOM 3594 C CA . GLU A 1 455 ? 32.082 -4.105 143.464 1.00 9.70 455 GLU A CA 1
ATOM 3595 C C . GLU A 1 455 ? 32.683 -2.752 143.823 1.00 10.12 455 GLU A C 1
ATOM 3596 O O . GLU A 1 455 ? 33.663 -2.672 144.565 1.00 9.99 455 GLU A O 1
ATOM 3602 N N . GLY A 1 456 ? 32.085 -1.687 143.297 1.00 10.36 456 GLY A N 1
ATOM 3603 C CA . GLY A 1 456 ? 32.554 -0.349 143.602 1.00 9.63 456 GLY A CA 1
ATOM 3604 C C . GLY A 1 456 ? 32.368 -0.066 145.085 1.00 9.95 456 GLY A C 1
ATOM 3605 O O . GLY A 1 456 ? 33.246 0.506 145.729 1.00 11.16 456 GLY A O 1
ATOM 3606 N N . ARG A 1 457 ? 31.222 -0.468 145.629 1.00 10.72 457 ARG A N 1
ATOM 3607 C CA . ARG A 1 457 ? 30.937 -0.268 147.048 1.00 10.63 457 ARG A CA 1
ATOM 3608 C C . ARG A 1 457 ? 31.976 -1.008 147.882 1.00 10.22 457 ARG A C 1
ATOM 3609 O O . ARG A 1 457 ? 32.539 -0.459 148.826 1.00 11.45 457 ARG A O 1
ATOM 3617 N N . ILE A 1 458 ? 32.224 -2.260 147.517 1.00 11.20 458 ILE A N 1
ATOM 3618 C CA . ILE A 1 458 ? 33.192 -3.099 148.212 1.00 11.05 458 ILE A CA 1
ATOM 3619 C C . ILE A 1 458 ? 34.578 -2.464 148.235 1.00 12.12 458 ILE A C 1
ATOM 3620 O O . ILE A 1 458 ? 35.219 -2.390 149.282 1.00 11.79 458 ILE A O 1
ATOM 3625 N N . ALA A 1 459 ? 35.038 -1.995 147.082 1.00 11.63 459 ALA A N 1
ATOM 3626 C CA . ALA A 1 459 ? 36.356 -1.377 147.002 1.00 11.74 459 ALA A CA 1
ATOM 3627 C C . ALA A 1 459 ? 36.424 -0.075 147.793 1.00 12.37 459 ALA A C 1
ATOM 3628 O O . ALA A 1 459 ? 37.448 0.232 148.404 1.00 13.26 459 ALA A O 1
ATOM 3630 N N . ALA A 1 460 ? 35.334 0.687 147.774 1.00 12.20 460 ALA A N 1
ATOM 3631 C CA . ALA A 1 460 ? 35.268 1.964 148.478 1.00 12.25 460 ALA A CA 1
ATOM 3632 C C . ALA A 1 460 ? 35.430 1.784 149.983 1.00 12.08 460 ALA A C 1
ATOM 3633 O O . ALA A 1 460 ? 36.164 2.530 150.630 1.00 11.13 460 ALA A O 1
ATOM 3635 N N . LYS A 1 461 ? 34.741 0.799 150.546 1.00 11.52 461 LYS A N 1
ATOM 3636 C CA . LYS A 1 461 ? 34.858 0.571 151.980 1.00 12.85 461 LYS A CA 1
ATOM 3637 C C . LYS A 1 461 ? 36.281 0.120 152.276 1.00 13.12 461 LYS A C 1
ATOM 3638 O O . LYS A 1 461 ? 36.882 0.541 153.263 1.00 13.78 461 LYS A O 1
ATOM 3644 N N . ALA A 1 462 ? 36.817 -0.735 151.410 1.00 12.63 462 ALA A N 1
ATOM 3645 C CA . ALA A 1 462 ? 38.172 -1.240 151.581 1.00 12.48 462 ALA A CA 1
ATOM 3646 C C . ALA A 1 462 ? 39.178 -0.095 151.509 1.00 12.93 462 ALA A C 1
ATOM 3647 O O . ALA A 1 462 ? 40.180 -0.098 152.225 1.00 12.77 462 ALA A O 1
ATOM 3649 N N . ALA A 1 463 ? 38.906 0.881 150.646 1.00 12.84 463 ALA A N 1
ATOM 3650 C CA . ALA A 1 463 ? 39.788 2.033 150.485 1.00 13.41 463 ALA A CA 1
ATOM 3651 C C . ALA A 1 463 ? 39.814 2.885 151.748 1.00 14.24 463 ALA A C 1
ATOM 3652 O O . ALA A 1 463 ? 40.859 3.401 152.134 1.00 13.89 463 ALA A O 1
ATOM 3654 N N . VAL A 1 464 ? 38.658 3.048 152.382 1.00 14.00 464 VAL A N 1
ATOM 3655 C CA . VAL A 1 464 ? 38.592 3.832 153.608 1.00 13.81 464 VAL A CA 1
ATOM 3656 C C . VAL A 1 464 ? 39.320 3.079 154.717 1.00 14.41 464 VAL A C 1
ATOM 3657 O O . VAL A 1 464 ? 40.041 3.675 155.516 1.00 14.74 464 VAL A O 1
ATOM 3661 N N . ARG A 1 465 ? 39.136 1.764 154.751 1.00 14.25 465 ARG A N 1
ATOM 3662 C CA . ARG A 1 465 ? 39.782 0.939 155.759 1.00 14.50 465 ARG A CA 1
ATOM 3663 C C . ARG A 1 465 ? 41.292 1.008 155.562 1.00 14.99 465 ARG A C 1
ATOM 3664 O O . ARG A 1 465 ? 42.052 1.150 156.519 1.00 15.60 465 ARG A O 1
ATOM 3672 N N . PHE A 1 466 ? 41.720 0.904 154.309 1.00 14.38 466 PHE A N 1
ATOM 3673 C CA . PHE A 1 466 ? 43.137 0.971 153.969 1.00 14.24 466 PHE A CA 1
ATOM 3674 C C . PHE A 1 466 ? 43.744 2.283 154.461 1.00 14.40 466 PHE A C 1
ATOM 3675 O O . PHE A 1 466 ? 44.808 2.294 155.085 1.00 15.04 466 PHE A O 1
ATOM 3683 N N . ILE A 1 467 ? 43.060 3.389 154.188 1.00 13.60 467 ILE A N 1
ATOM 3684 C CA . ILE A 1 467 ? 43.553 4.699 154.593 1.00 14.13 467 ILE A CA 1
ATOM 3685 C C . ILE A 1 467 ? 43.634 4.865 156.109 1.00 14.77 467 ILE A C 1
ATOM 3686 O O . ILE A 1 467 ? 44.629 5.371 156.627 1.00 15.22 467 ILE A O 1
ATOM 3691 N N . LEU A 1 468 ? 42.603 4.426 156.822 1.00 15.82 468 LEU A N 1
ATOM 3692 C CA . LEU A 1 468 ? 42.596 4.566 158.273 1.00 15.94 468 LEU A CA 1
ATOM 3693 C C . LEU A 1 468 ? 43.534 3.600 158.987 1.00 16.53 468 LEU A C 1
ATOM 3694 O O . LEU A 1 468 ? 44.040 3.909 160.069 1.00 15.99 468 LEU A O 1
ATOM 3699 N N . GLU A 1 469 ? 43.779 2.442 158.381 1.00 15.99 469 GLU A N 1
ATOM 3700 C CA . GLU A 1 469 ? 44.661 1.443 158.978 1.00 16.48 469 GLU A CA 1
ATOM 3701 C C . GLU A 1 469 ? 46.133 1.611 158.614 1.00 16.05 469 GLU A C 1
ATOM 3702 O O . GLU A 1 469 ? 47.001 1.581 159.488 1.00 16.50 469 GLU A O 1
ATOM 3708 N N . GLN A 1 470 ? 46.419 1.782 157.327 1.00 15.31 470 GLN A N 1
ATOM 3709 C CA . GLN A 1 470 ? 47.798 1.930 156.879 1.00 15.23 470 GLN A CA 1
ATOM 3710 C C . GLN A 1 470 ? 48.287 3.368 156.980 1.00 16.27 470 GLN A C 1
ATOM 3711 O O . GLN A 1 470 ? 49.492 3.619 157.041 1.00 17.92 470 GLN A O 1
ATOM 3717 N N . LYS A 1 471 ? 47.345 4.306 156.995 1.00 16.04 471 LYS A N 1
ATOM 3718 C CA . LYS A 1 471 ? 47.660 5.726 157.101 1.00 16.02 471 LYS A CA 1
ATOM 3719 C C . LY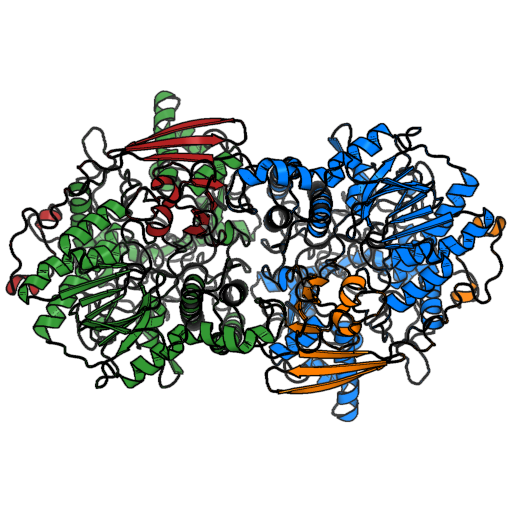S A 1 471 ? 48.735 6.162 156.108 1.00 17.05 471 LYS A C 1
ATOM 3720 O O . LYS A 1 471 ? 49.800 6.648 156.493 1.00 17.87 471 LYS A O 1
ATOM 3726 N N . PRO A 1 472 ? 48.465 6.000 154.805 1.00 17.25 472 PRO A N 1
ATOM 3727 C CA . PRO A 1 472 ? 49.433 6.389 153.778 1.00 17.38 472 PRO A CA 1
ATOM 3728 C C . PRO A 1 472 ? 49.520 7.902 153.607 1.00 17.87 472 PRO A C 1
ATOM 3729 O O . PRO A 1 472 ? 48.577 8.627 153.917 1.00 17.87 472 PRO A O 1
ATOM 3733 N N . ASN A 1 473 ? 50.661 8.367 153.108 1.00 18.91 473 ASN A N 1
ATOM 3734 C CA . ASN A 1 473 ? 50.890 9.787 152.870 1.00 20.62 473 ASN A CA 1
ATOM 3735 C C . ASN A 1 473 ? 51.763 9.940 151.631 1.00 21.48 473 ASN A C 1
ATOM 3736 O O . ASN A 1 473 ? 52.872 10.469 151.701 1.00 21.01 473 ASN A O 1
ATOM 3741 N N . PRO A 1 474 ? 51.265 9.472 150.474 1.00 21.30 474 PRO A N 1
ATOM 3742 C CA . PRO A 1 474 ? 51.983 9.539 149.197 1.00 21.30 474 PRO A CA 1
ATOM 3743 C C . PRO A 1 474 ? 52.447 10.932 148.792 1.00 21.29 474 PRO A C 1
ATOM 3744 O O . PRO A 1 474 ? 51.762 11.926 149.035 1.00 21.18 474 PRO A O 1
ATOM 3748 N N . GLU A 1 475 ? 53.620 10.992 148.172 1.00 20.89 475 GLU A N 1
ATOM 3749 C CA . GLU A 1 475 ? 54.170 12.251 147.693 1.00 23.04 475 GLU A CA 1
ATOM 3750 C C . GLU A 1 475 ? 54.351 12.129 146.185 1.00 22.24 475 GLU A C 1
ATOM 3751 O O . GLU A 1 475 ? 54.987 11.190 145.712 1.00 23.35 475 GLU A O 1
ATOM 3757 N N . ILE A 1 476 ? 53.781 13.063 145.431 1.00 22.49 476 ILE A N 1
ATOM 3758 C CA . ILE A 1 476 ? 53.916 13.019 143.980 1.00 22.76 476 ILE A CA 1
ATOM 3759 C C . ILE A 1 476 ? 55.284 13.562 143.586 1.00 23.16 476 ILE A C 1
ATOM 3760 O O . ILE A 1 476 ? 55.863 14.386 144.296 1.00 23.20 476 ILE A O 1
ATOM 3765 N N . ASP A 1 477 ? 55.797 13.085 142.457 1.00 22.27 477 ASP A N 1
ATOM 3766 C CA . ASP A 1 477 ? 57.093 13.518 141.949 1.00 21.44 477 ASP A CA 1
ATOM 3767 C C . ASP A 1 477 ? 56.846 14.677 140.987 1.00 22.49 477 ASP A C 1
ATOM 3768 O O . ASP A 1 477 ? 56.377 14.471 139.867 1.00 21.34 477 ASP A O 1
ATOM 3773 N N . ASP A 1 478 ? 57.158 15.893 141.429 1.00 21.73 478 ASP A N 1
ATOM 3774 C CA . ASP A 1 478 ? 56.948 17.081 140.611 1.00 22.23 478 ASP A CA 1
ATOM 3775 C C . ASP A 1 478 ? 57.643 17.018 139.255 1.00 21.05 478 ASP A C 1
ATOM 3776 O O . ASP A 1 478 ? 57.135 17.552 138.269 1.00 20.50 478 ASP A O 1
ATOM 3781 N N . ALA A 1 479 ? 58.802 16.369 139.206 1.00 20.55 479 ALA A N 1
ATOM 3782 C CA . ALA A 1 479 ? 59.546 16.249 137.958 1.00 20.23 479 ALA A CA 1
ATOM 3783 C C . ALA A 1 479 ? 58.752 15.399 136.971 1.00 19.92 479 ALA A C 1
ATOM 3784 O O . ALA A 1 479 ? 58.670 15.720 135.785 1.00 20.07 479 ALA A O 1
ATOM 3786 N N . VAL A 1 480 ? 58.167 14.315 137.469 1.00 19.81 480 VAL A N 1
ATOM 3787 C CA . VAL A 1 480 ? 57.372 13.428 136.627 1.00 19.52 480 VAL A CA 1
ATOM 3788 C C . VAL A 1 480 ? 56.100 14.139 136.177 1.00 18.36 480 VAL A C 1
ATOM 3789 O O . VAL A 1 480 ? 55.677 14.007 135.029 1.00 15.92 480 VAL A O 1
ATOM 3793 N N . VAL A 1 481 ? 55.491 14.896 137.084 1.00 18.62 481 VAL A N 1
ATOM 3794 C CA . VAL A 1 481 ? 54.273 15.625 136.755 1.00 19.63 481 VAL A CA 1
ATOM 3795 C C . VAL A 1 481 ? 54.507 16.579 135.589 1.00 20.47 481 VAL A C 1
ATOM 3796 O O . VAL A 1 481 ? 53.687 16.659 134.674 1.00 18.77 481 VAL A O 1
ATOM 3800 N N . GLU A 1 482 ? 55.626 17.300 135.618 1.00 20.37 482 GLU A N 1
ATOM 3801 C CA . GLU A 1 482 ? 55.936 18.238 134.547 1.00 21.47 482 GLU A CA 1
ATOM 3802 C C . GLU A 1 482 ? 56.174 17.495 133.240 1.00 21.01 482 GLU A C 1
ATOM 3803 O O . GLU A 1 482 ? 55.787 17.966 132.172 1.00 20.38 482 GLU A O 1
ATOM 3809 N N . GLU A 1 483 ? 56.820 16.336 133.333 1.00 21.16 483 GLU A N 1
ATOM 3810 C CA . GLU A 1 483 ? 57.092 15.511 132.160 1.00 20.98 483 GLU A CA 1
ATOM 3811 C C . GLU A 1 483 ? 55.760 15.102 131.543 1.00 19.41 483 GLU A C 1
ATOM 3812 O O . GLU A 1 483 ? 55.565 15.194 130.331 1.00 18.26 483 GLU A O 1
ATOM 3818 N N . LEU A 1 484 ? 54.845 14.650 132.395 1.00 17.54 484 LEU A N 1
ATOM 3819 C CA . LEU A 1 484 ? 53.526 14.220 131.951 1.00 15.79 484 LEU A CA 1
ATOM 3820 C C . LEU A 1 484 ? 52.716 15.375 131.379 1.00 16.14 484 LEU A C 1
ATOM 3821 O O . LEU A 1 484 ? 51.914 15.185 130.464 1.00 14.95 484 LEU A O 1
ATOM 3826 N N . LYS A 1 485 ? 52.921 16.573 131.919 1.00 14.96 485 LYS A N 1
ATOM 3827 C CA . LYS A 1 485 ? 52.201 17.744 131.437 1.00 15.29 485 LYS A CA 1
ATOM 3828 C C . LYS A 1 485 ? 52.646 18.042 130.010 1.00 15.02 485 LYS A C 1
ATOM 3829 O O . LYS A 1 485 ? 51.827 18.374 129.151 1.00 15.33 485 LYS A O 1
ATOM 3835 N N . LYS A 1 486 ? 53.946 17.921 129.764 1.00 15.50 486 LYS A N 1
ATOM 3836 C CA . LYS A 1 486 ? 54.486 18.153 128.430 1.00 15.95 486 LYS A CA 1
ATOM 3837 C C . LYS A 1 486 ? 53.929 17.097 127.483 1.00 16.44 486 LYS A C 1
ATOM 3838 O O . LYS A 1 486 ? 53.508 17.410 126.370 1.00 15.63 486 LYS A O 1
ATOM 3844 N N . LYS A 1 487 ? 53.923 15.844 127.928 1.00 15.29 487 LYS A N 1
ATOM 3845 C CA . LYS A 1 487 ? 53.401 14.758 127.102 1.00 15.53 487 LYS A CA 1
ATOM 3846 C C . LYS A 1 487 ? 51.913 14.957 126.802 1.00 14.84 487 LYS A C 1
ATOM 3847 O O . LYS A 1 487 ? 51.460 14.710 125.683 1.00 14.64 487 LYS A O 1
ATOM 3853 N N . ALA A 1 488 ? 51.158 15.410 127.799 1.00 13.84 488 ALA A N 1
ATOM 3854 C CA . ALA A 1 488 ? 49.722 15.623 127.636 1.00 13.71 488 ALA A CA 1
ATOM 3855 C C . ALA A 1 488 ? 49.367 16.456 126.410 1.00 13.91 488 ALA A C 1
ATOM 3856 O O . ALA A 1 488 ? 48.507 16.065 125.621 1.00 13.44 488 ALA A O 1
ATOM 3858 N N . TYR A 1 489 ? 50.030 17.598 126.247 1.00 11.93 489 TYR A N 1
ATOM 3859 C CA . TYR A 1 489 ? 49.742 18.480 125.120 1.00 13.42 489 TYR A CA 1
ATOM 3860 C C . TYR A 1 489 ? 50.713 18.378 123.949 1.00 12.65 489 TYR A C 1
ATOM 3861 O O . TYR A 1 489 ? 50.628 19.159 123.001 1.00 13.32 489 TYR A O 1
ATOM 3870 N N . ALA A 1 490 ? 51.619 17.408 124.004 1.00 13.99 490 ALA A N 1
ATOM 3871 C CA . ALA A 1 490 ? 52.596 17.211 122.939 1.00 14.01 490 ALA A CA 1
ATOM 3872 C C . ALA A 1 490 ? 51.956 17.094 121.553 1.00 13.71 490 ALA A C 1
ATOM 3873 O O . ALA A 1 490 ? 52.440 17.689 120.590 1.00 12.94 490 ALA A O 1
ATOM 3875 N N . PRO A 1 491 ? 50.859 16.323 121.429 1.00 13.65 491 PRO A N 1
ATOM 3876 C CA . PRO A 1 491 ? 50.222 16.187 120.114 1.00 13.08 491 PRO A CA 1
ATOM 3877 C C . PRO A 1 491 ? 49.821 17.519 119.483 1.00 13.63 491 PRO A C 1
ATOM 3878 O O . PRO A 1 491 ? 49.884 17.675 118.263 1.00 13.33 491 PRO A O 1
ATOM 3882 N N . MET A 1 492 ? 49.404 18.477 120.307 1.00 13.83 492 MET A N 1
ATOM 3883 C CA . MET A 1 492 ? 49.015 19.783 119.788 1.00 14.01 492 MET A CA 1
ATOM 3884 C C . MET A 1 492 ? 50.248 20.543 119.335 1.00 14.75 492 MET A C 1
ATOM 3885 O O . MET A 1 492 ? 50.234 21.219 118.307 1.00 13.80 492 MET A O 1
ATOM 3890 N N . GLU A 1 493 ? 51.320 20.436 120.110 1.00 15.87 493 GLU A N 1
ATOM 3891 C CA . GLU A 1 493 ? 52.549 21.120 119.753 1.00 16.52 493 GLU A CA 1
ATOM 3892 C C . GLU A 1 493 ? 53.158 20.490 118.508 1.00 16.28 493 GLU A C 1
ATOM 3893 O O . GLU A 1 493 ? 53.762 21.184 117.693 1.00 17.64 493 GLU A O 1
ATOM 3899 N N . ARG A 1 494 ? 52.985 19.181 118.343 1.00 16.36 494 ARG A N 1
ATOM 3900 C CA . ARG A 1 494 ? 53.537 18.521 117.168 1.00 15.56 494 ARG A CA 1
ATOM 3901 C C . ARG A 1 494 ? 52.771 18.936 115.921 1.00 14.69 494 ARG A C 1
ATOM 3902 O O . ARG A 1 494 ? 53.358 19.102 114.850 1.00 13.68 494 ARG A O 1
ATOM 3910 N N . PHE A 1 495 ? 51.457 19.094 116.055 1.00 13.76 495 PHE A N 1
ATOM 3911 C CA . PHE A 1 495 ? 50.643 19.513 114.926 1.00 13.88 495 PHE A CA 1
ATOM 3912 C C . PHE A 1 495 ? 51.123 20.883 114.460 1.00 14.33 495 PHE A C 1
ATOM 3913 O O . PHE A 1 495 ? 51.346 21.102 113.274 1.00 13.83 495 PHE A O 1
ATOM 3921 N N . MET A 1 496 ? 51.285 21.804 115.404 1.00 15.01 496 MET A N 1
ATOM 3922 C CA . MET A 1 496 ? 51.733 23.153 115.076 1.00 15.50 496 MET A CA 1
ATOM 3923 C C . MET A 1 496 ? 53.130 23.175 114.471 1.00 15.29 496 MET A C 1
ATOM 3924 O O . MET A 1 496 ? 53.420 23.973 113.582 1.00 16.58 496 MET A O 1
ATOM 3929 N N . GLN A 1 497 ? 53.994 22.290 114.950 1.00 16.20 497 GLN A N 1
ATOM 3930 C CA . GLN A 1 497 ? 55.364 22.246 114.466 1.00 17.55 497 GLN A CA 1
ATOM 3931 C C . GLN A 1 497 ? 55.541 21.659 113.070 1.00 17.56 497 GLN A C 1
ATOM 3932 O O . GLN A 1 497 ? 56.408 22.106 112.319 1.00 17.13 497 GLN A O 1
ATOM 3938 N N . TYR A 1 498 ? 54.720 20.676 112.711 1.00 15.92 498 TYR A N 1
ATOM 3939 C CA . TYR A 1 498 ? 54.865 20.027 111.411 1.00 15.78 498 TYR A CA 1
ATOM 3940 C C . TYR A 1 498 ? 53.740 20.178 110.389 1.00 16.32 498 TYR A C 1
ATOM 3941 O O . TYR A 1 498 ? 53.872 19.699 109.260 1.00 14.94 498 TYR A O 1
ATOM 3950 N N . LYS A 1 499 ? 52.643 20.830 110.758 1.00 16.26 499 LYS A N 1
ATOM 3951 C CA . LYS A 1 499 ? 51.534 20.984 109.822 1.00 17.55 499 LYS A CA 1
ATOM 3952 C C . LYS A 1 499 ? 51.938 21.669 108.516 1.00 17.05 499 LYS A C 1
ATOM 3953 O O . LYS A 1 499 ? 51.318 21.440 107.477 1.00 16.32 499 LYS A O 1
ATOM 3959 N N . ASP A 1 500 ? 52.987 22.487 108.562 1.00 18.49 500 ASP A N 1
ATOM 3960 C CA . ASP A 1 500 ? 53.445 23.204 107.373 1.00 19.27 500 ASP A CA 1
ATOM 3961 C C . ASP A 1 500 ? 54.159 22.343 106.335 1.00 18.25 500 ASP A C 1
ATOM 3962 O O . ASP A 1 500 ? 54.564 22.844 105.286 1.00 17.87 500 ASP A O 1
ATOM 3967 N N . LEU A 1 501 ? 54.317 21.055 106.622 1.00 16.37 501 LEU A N 1
ATOM 3968 C CA . LEU A 1 501 ? 54.972 20.152 105.681 1.00 15.49 501 LEU A CA 1
ATOM 3969 C C . LEU A 1 501 ? 54.021 19.725 104.568 1.00 14.79 501 LEU A C 1
ATOM 3970 O O . LEU A 1 501 ? 54.457 19.210 103.540 1.00 15.64 501 LEU A O 1
ATOM 3975 N N . SER A 1 502 ? 52.726 19.943 104.778 1.00 14.32 502 SER A N 1
ATOM 3976 C CA . SER A 1 502 ? 51.711 19.556 103.799 1.00 13.68 502 SER A CA 1
ATOM 3977 C C . SER A 1 502 ? 50.552 20.544 103.733 1.00 14.06 502 SER A C 1
ATOM 3978 O O . SER A 1 502 ? 50.228 21.204 104.720 1.00 14.03 502 SER A O 1
ATOM 3981 N N . THR A 1 503 ? 49.926 20.643 102.564 1.00 12.31 503 THR A N 1
ATOM 3982 C CA . THR A 1 503 ? 48.793 21.545 102.394 1.00 13.85 503 THR A CA 1
ATOM 3983 C C . THR A 1 503 ? 47.530 20.917 102.969 1.00 15.07 503 THR A C 1
ATOM 3984 O O . THR A 1 503 ? 46.481 21.556 103.033 1.00 16.09 503 THR A O 1
ATOM 3988 N N . ALA A 1 504 ? 47.637 19.656 103.380 1.00 14.68 504 ALA A N 1
ATOM 3989 C CA . ALA A 1 504 ? 46.510 18.939 103.969 1.00 14.73 504 ALA A CA 1
ATOM 3990 C C . ALA A 1 504 ? 46.872 18.570 105.400 1.00 14.21 504 ALA A C 1
ATOM 3991 O O . ALA A 1 504 ? 47.909 17.952 105.641 1.00 14.01 504 ALA A O 1
ATOM 3993 N N . ASP A 1 505 ? 46.017 18.945 106.345 1.00 13.86 505 ASP A N 1
ATOM 3994 C CA . ASP A 1 505 ? 46.269 18.657 107.751 1.00 16.04 505 ASP A CA 1
ATOM 3995 C C . ASP A 1 505 ? 46.325 17.172 108.081 1.00 15.87 505 ASP A C 1
ATOM 3996 O O . ASP A 1 505 ? 47.082 16.767 108.960 1.00 17.30 505 ASP A O 1
ATOM 4001 N N . ASP A 1 506 ? 45.529 16.359 107.390 1.00 16.66 506 ASP A N 1
ATOM 4002 C CA . ASP A 1 506 ? 45.515 14.928 107.685 1.00 17.09 506 ASP A CA 1
ATOM 4003 C C . ASP A 1 506 ? 46.414 14.028 106.847 1.00 15.87 506 ASP A C 1
ATOM 4004 O O . ASP A 1 506 ? 46.351 12.807 106.968 1.00 15.95 506 ASP A O 1
ATOM 4009 N N . VAL A 1 507 ? 47.229 14.607 105.973 1.00 13.92 507 VAL A N 1
ATOM 4010 C CA . VAL A 1 507 ? 48.168 13.786 105.219 1.00 13.15 507 VAL A CA 1
ATOM 4011 C C . VAL A 1 507 ? 49.529 14.426 105.453 1.00 12.00 507 VAL A C 1
ATOM 4012 O O . VAL A 1 507 ? 49.962 15.314 104.716 1.00 12.89 507 VAL A O 1
ATOM 4016 N N . ASN A 1 508 ? 50.187 13.974 106.513 1.00 11.46 508 ASN A N 1
ATOM 4017 C CA . ASN A 1 508 ? 51.481 14.510 106.905 1.00 11.81 508 ASN A CA 1
ATOM 4018 C C . ASN A 1 508 ? 52.454 13.363 107.148 1.00 11.84 508 ASN A C 1
ATOM 4019 O O . ASN A 1 508 ? 52.087 12.336 107.721 1.00 12.13 508 ASN A O 1
ATOM 4024 N N . PRO A 1 509 ? 53.713 13.522 106.713 1.00 11.95 509 PRO A N 1
ATOM 4025 C CA . PRO A 1 509 ? 54.715 12.471 106.896 1.00 11.80 509 PRO A CA 1
ATOM 4026 C C . PRO A 1 509 ? 55.342 12.426 108.286 1.00 11.96 509 PRO A C 1
ATOM 4027 O O . PRO A 1 509 ? 55.999 11.448 108.637 1.00 12.40 509 PRO A O 1
ATOM 4031 N N . GLU A 1 510 ? 55.137 13.479 109.072 1.00 11.33 510 GLU A N 1
ATOM 4032 C CA . GLU A 1 510 ? 55.720 13.551 110.407 1.00 11.91 510 GLU A CA 1
ATOM 4033 C C . GLU A 1 510 ? 54.781 13.301 111.577 1.00 12.00 510 GLU A C 1
ATOM 4034 O O . GLU A 1 510 ? 55.190 13.415 112.732 1.00 11.82 510 GLU A O 1
ATOM 4040 N N . TYR A 1 511 ? 53.525 12.973 111.294 1.00 11.39 511 TYR A N 1
ATOM 4041 C CA . TYR A 1 511 ? 52.592 12.681 112.373 1.00 11.88 511 TYR A CA 1
ATOM 4042 C C . TYR A 1 511 ? 51.356 11.932 111.919 1.00 12.22 511 TYR A C 1
ATOM 4043 O O . TYR A 1 511 ? 51.027 11.901 110.732 1.00 12.46 511 TYR A O 1
ATOM 4052 N N . ILE A 1 512 ? 50.696 11.298 112.880 1.00 11.87 512 ILE A N 1
ATOM 4053 C CA . ILE A 1 512 ? 49.460 10.586 112.622 1.00 11.30 512 ILE A CA 1
ATOM 4054 C C . ILE A 1 512 ? 48.424 11.204 113.547 1.00 10.58 512 ILE A C 1
ATOM 4055 O O . ILE A 1 512 ? 48.744 11.612 114.668 1.00 10.86 512 ILE A O 1
ATOM 4060 N N . LEU A 1 513 ? 47.193 11.307 113.063 1.00 10.68 513 LEU A N 1
ATOM 4061 C CA . LEU A 1 513 ? 46.107 11.848 113.865 1.00 11.27 513 LEU A CA 1
ATOM 4062 C C . LEU A 1 513 ? 45.473 10.648 114.563 1.00 11.01 513 LEU A C 1
ATOM 4063 O O . LEU A 1 513 ? 45.648 9.511 114.124 1.00 10.24 513 LEU A O 1
ATOM 4068 N N . PRO A 1 514 ? 44.744 10.879 115.664 1.00 10.75 514 PRO A N 1
ATOM 4069 C CA . PRO A 1 514 ? 44.109 9.782 116.398 1.00 10.19 514 PRO A CA 1
ATOM 4070 C C . PRO A 1 514 ? 43.301 8.800 115.559 1.00 9.93 514 PRO A C 1
ATOM 4071 O O . PRO A 1 514 ? 43.469 7.590 115.706 1.00 10.47 514 PRO A O 1
ATOM 4075 N N . TRP A 1 515 ? 42.442 9.298 114.676 1.00 10.17 515 TRP A N 1
ATOM 4076 C CA . TRP A 1 515 ? 41.643 8.378 113.876 1.00 8.77 515 TRP A CA 1
ATOM 4077 C C . TRP A 1 515 ? 42.514 7.521 112.965 1.00 10.52 515 TRP A C 1
ATOM 4078 O O . TRP A 1 515 ? 42.171 6.377 112.674 1.00 10.06 515 TRP A O 1
ATOM 4089 N N . GLN A 1 516 ? 43.650 8.062 112.538 1.00 9.26 516 GLN A N 1
ATOM 4090 C CA . GLN A 1 516 ? 44.554 7.328 111.657 1.00 9.07 516 GLN A CA 1
ATOM 4091 C C . GLN A 1 516 ? 45.261 6.211 112.423 1.00 9.41 516 GLN A C 1
ATOM 4092 O O . GLN A 1 516 ? 45.385 5.086 111.928 1.00 10.23 516 GLN A O 1
ATOM 4098 N N . GLY A 1 517 ? 45.711 6.518 113.634 1.00 9.16 517 GLY A N 1
ATOM 4099 C CA . GLY A 1 517 ? 46.364 5.511 114.448 1.00 9.29 517 GLY A CA 1
ATOM 4100 C C . GLY A 1 517 ? 45.362 4.443 114.858 1.00 9.12 517 GLY A C 1
ATOM 4101 O O . GLY A 1 517 ? 45.714 3.268 114.979 1.00 9.42 517 GLY A O 1
ATOM 4102 N N . LEU A 1 518 ? 44.109 4.844 115.064 1.00 8.77 518 LEU A N 1
ATOM 4103 C CA . LEU A 1 518 ? 43.068 3.901 115.466 1.00 8.60 518 LEU A CA 1
ATOM 4104 C C . LEU A 1 518 ? 42.733 2.929 114.335 1.00 9.25 518 LEU A C 1
ATOM 4105 O O . LEU A 1 518 ? 42.536 1.736 114.574 1.00 8.37 518 LEU A O 1
ATOM 4110 N N . VAL A 1 519 ? 42.660 3.438 113.108 1.00 9.50 519 VAL A N 1
ATOM 4111 C CA . VAL A 1 519 ? 42.389 2.584 111.955 1.00 9.36 519 VAL A CA 1
ATOM 4112 C C . VAL A 1 519 ? 43.494 1.533 111.883 1.00 10.17 519 VAL A C 1
ATOM 4113 O O . VAL A 1 519 ? 43.241 0.356 111.643 1.00 8.35 519 VAL A O 1
ATOM 4117 N N . ARG A 1 520 ? 44.726 1.967 112.106 1.00 8.80 520 ARG A N 1
ATOM 4118 C CA . ARG A 1 520 ? 45.868 1.065 112.059 1.00 9.23 520 ARG A CA 1
ATOM 4119 C C . ARG A 1 520 ? 45.780 0.006 113.156 1.00 8.27 520 ARG A C 1
ATOM 4120 O O . ARG A 1 520 ? 45.994 -1.186 112.904 1.00 8.99 520 ARG A O 1
ATOM 4128 N N . LEU A 1 521 ? 45.462 0.437 114.373 1.00 7.75 521 LEU A N 1
ATOM 4129 C CA . LEU A 1 521 ? 45.333 -0.496 115.486 1.00 6.55 521 LEU A CA 1
ATOM 4130 C C . LEU A 1 521 ? 44.277 -1.548 115.169 1.00 7.59 521 LEU A C 1
ATOM 4131 O O . LEU A 1 521 ? 44.516 -2.744 115.315 1.00 7.62 521 LEU A O 1
ATOM 4136 N N . GLN A 1 522 ? 43.108 -1.094 114.732 1.00 8.14 522 GLN A N 1
ATOM 4137 C CA . GLN A 1 522 ? 42.011 -2.003 114.421 1.00 7.66 522 GLN A CA 1
ATOM 4138 C C . GLN A 1 522 ? 42.335 -3.029 113.346 1.00 7.42 522 GLN A C 1
ATOM 4139 O O . GLN A 1 522 ? 41.868 -4.170 113.421 1.00 8.95 522 GLN A O 1
ATOM 4145 N N . LYS A 1 523 ? 43.124 -2.632 112.350 1.00 7.59 523 LYS A N 1
ATOM 4146 C CA . LYS A 1 523 ? 43.494 -3.543 111.272 1.00 7.60 523 LYS A CA 1
ATOM 4147 C C . LYS A 1 523 ? 44.465 -4.603 111.799 1.00 7.68 523 LYS A C 1
ATOM 4148 O O . LYS A 1 523 ? 44.329 -5.786 111.497 1.00 8.88 523 LYS A O 1
ATOM 4154 N N . ILE A 1 524 ? 45.446 -4.174 112.587 1.00 7.82 524 ILE A N 1
ATOM 4155 C CA . ILE A 1 524 ? 46.413 -5.101 113.161 1.00 7.34 524 ILE A CA 1
ATOM 4156 C C . ILE A 1 524 ? 45.715 -6.147 114.024 1.00 7.93 524 ILE A C 1
ATOM 4157 O O . ILE A 1 524 ? 45.940 -7.347 113.877 1.00 7.77 524 ILE A O 1
ATOM 4162 N N . MET A 1 525 ? 44.872 -5.688 114.938 1.00 8.23 525 MET A N 1
ATOM 4163 C CA . MET A 1 525 ? 44.174 -6.603 115.828 1.00 7.48 525 MET A CA 1
ATOM 4164 C C . MET A 1 525 ? 43.200 -7.507 115.080 1.00 7.71 525 MET A C 1
ATOM 4165 O O . MET A 1 525 ? 43.102 -8.699 115.361 1.00 8.17 525 MET A O 1
ATOM 4170 N N . ASP A 1 526 ? 42.495 -6.942 114.110 1.00 8.66 526 ASP A N 1
ATOM 4171 C CA . ASP A 1 526 ? 41.543 -7.714 113.332 1.00 8.55 526 ASP A CA 1
ATOM 4172 C C . ASP A 1 526 ? 42.213 -8.855 112.568 1.00 9.08 526 ASP A C 1
ATOM 4173 O O . ASP A 1 526 ? 41.736 -9.990 112.577 1.00 8.84 526 ASP A O 1
ATOM 4178 N N . GLU A 1 527 ? 43.339 -8.557 111.935 1.00 7.68 527 GLU A N 1
ATOM 4179 C CA . GLU A 1 527 ? 44.033 -9.545 111.121 1.00 8.47 527 GLU A CA 1
ATOM 4180 C C . GLU A 1 527 ? 44.954 -10.519 111.847 1.00 9.12 527 GLU A C 1
ATOM 4181 O O . GLU A 1 527 ? 45.163 -11.634 111.375 1.00 11.49 527 GLU A O 1
ATOM 4187 N N . TYR A 1 528 ? 45.483 -10.121 112.997 1.00 8.69 528 TYR A N 1
ATOM 4188 C CA . TYR A 1 528 ? 46.411 -10.985 113.715 1.00 8.03 528 TYR A CA 1
ATOM 4189 C C . TYR A 1 528 ? 46.026 -11.428 115.112 1.00 8.57 528 TYR A C 1
ATOM 4190 O O . TYR A 1 528 ? 46.611 -12.378 115.636 1.00 9.64 528 TYR A O 1
ATOM 4199 N N . ALA A 1 529 ? 45.059 -10.754 115.720 1.00 7.73 529 ALA A N 1
ATOM 4200 C CA . ALA A 1 529 ? 44.687 -11.077 117.093 1.00 8.61 529 ALA A CA 1
ATOM 4201 C C . ALA A 1 529 ? 43.319 -11.724 117.268 1.00 8.40 529 ALA A C 1
ATOM 4202 O O . ALA A 1 529 ? 42.614 -11.438 118.235 1.00 8.43 529 ALA A O 1
ATOM 4204 N N . ALA A 1 530 ? 42.960 -12.606 116.340 1.00 8.29 530 ALA A N 1
ATOM 4205 C CA . ALA A 1 530 ? 41.680 -13.311 116.393 1.00 7.61 530 ALA A CA 1
ATOM 4206 C C . ALA A 1 530 ? 40.476 -12.380 116.300 1.00 8.91 530 ALA A C 1
ATOM 4207 O O . ALA A 1 530 ? 39.554 -12.439 117.121 1.00 8.96 530 ALA A O 1
ATOM 4209 N N . GLY A 1 531 ? 40.496 -11.515 115.294 1.00 8.41 531 GLY A N 1
ATOM 4210 C CA . GLY A 1 531 ? 39.387 -10.604 115.071 1.00 9.07 531 GLY A CA 1
ATOM 4211 C C . GLY A 1 531 ? 38.406 -11.255 114.111 1.00 8.59 531 GLY A C 1
ATOM 4212 O O . GLY A 1 531 ? 38.540 -12.436 113.775 1.00 9.36 531 GLY A O 1
ATOM 4213 N N . ILE A 1 532 ? 37.421 -10.492 113.651 1.00 8.58 532 ILE A N 1
ATOM 4214 C CA . ILE A 1 532 ? 36.423 -11.031 112.735 1.00 8.30 532 ILE A CA 1
ATOM 4215 C C . ILE A 1 532 ? 37.022 -11.470 111.401 1.00 8.48 532 ILE A C 1
ATOM 4216 O O . ILE A 1 532 ? 36.484 -12.359 110.738 1.00 9.55 532 ILE A O 1
ATOM 4221 N N . ALA A 1 533 ? 38.141 -10.859 111.016 1.00 9.03 533 ALA A N 1
ATOM 4222 C CA . ALA A 1 533 ? 38.795 -11.173 109.747 1.00 8.36 533 ALA A CA 1
ATOM 4223 C C . ALA A 1 533 ? 39.126 -12.650 109.577 1.00 9.20 533 ALA A C 1
ATOM 4224 O O . ALA A 1 533 ? 39.081 -13.173 108.464 1.00 9.51 533 ALA A O 1
ATOM 4226 N N . THR A 1 534 ? 39.468 -13.313 110.675 1.00 9.39 534 THR A N 1
ATOM 4227 C CA . THR A 1 534 ? 39.820 -14.729 110.624 1.00 9.04 534 THR A CA 1
ATOM 4228 C C . THR A 1 534 ? 38.856 -15.599 111.422 1.00 10.01 534 THR A C 1
ATOM 4229 O O . THR A 1 534 ? 39.211 -16.690 111.866 1.00 9.81 534 THR A O 1
ATOM 4233 N N . ILE A 1 535 ? 37.629 -15.120 111.583 1.00 10.49 535 ILE A N 1
ATOM 4234 C CA . ILE A 1 535 ? 36.613 -15.837 112.342 1.00 10.52 535 ILE A CA 1
ATOM 4235 C C . ILE A 1 535 ? 37.172 -16.183 113.721 1.00 10.94 535 ILE A C 1
ATOM 4236 O O . ILE A 1 535 ? 37.050 -17.308 114.207 1.00 10.14 535 ILE A O 1
ATOM 4241 N N . TYR A 1 536 ? 37.812 -15.191 114.329 1.00 8.77 536 TYR A N 1
ATOM 4242 C CA . TYR A 1 536 ? 38.375 -15.306 115.670 1.00 8.14 536 TYR A CA 1
ATOM 4243 C C . TYR A 1 536 ? 39.468 -16.359 115.856 1.00 7.65 536 TYR A C 1
ATOM 4244 O O . TYR A 1 536 ? 39.643 -16.890 116.953 1.00 8.92 536 TYR A O 1
ATOM 4253 N N . LYS A 1 537 ? 40.210 -16.646 114.792 1.00 8.17 537 LYS A N 1
ATOM 4254 C CA . LYS A 1 537 ? 41.305 -17.613 114.878 1.00 8.38 537 LYS A CA 1
ATOM 4255 C C . LYS A 1 537 ? 42.653 -16.898 114.865 1.00 9.46 537 LYS A C 1
ATOM 4256 O O . LYS A 1 537 ? 42.801 -15.829 114.272 1.00 10.14 537 LYS A O 1
ATOM 4262 N N . THR A 1 538 ? 43.635 -17.494 115.529 1.00 9.01 538 THR A N 1
ATOM 4263 C CA . THR A 1 538 ? 44.980 -16.947 115.556 1.00 8.67 538 THR A CA 1
ATOM 4264 C C . THR A 1 538 ? 45.946 -18.049 115.973 1.00 9.34 538 THR A C 1
ATOM 4265 O O . THR A 1 538 ? 45.526 -19.162 116.293 1.00 9.45 538 THR A O 1
ATOM 4269 N N . ASN A 1 539 ? 47.239 -17.747 115.925 1.00 7.01 539 ASN A N 1
ATOM 4270 C CA . ASN A 1 539 ? 48.262 -18.705 116.319 1.00 9.28 539 ASN A CA 1
ATOM 4271 C C . ASN A 1 539 ? 49.515 -17.953 116.760 1.00 9.26 539 ASN A C 1
ATOM 4272 O O . ASN A 1 539 ? 49.534 -16.722 116.761 1.00 9.17 539 ASN A O 1
ATOM 4277 N N . GLU A 1 540 ? 50.552 -18.683 117.152 1.00 9.02 540 GLU A N 1
ATOM 4278 C CA . GLU A 1 540 ? 51.780 -18.049 117.621 1.00 10.05 540 GLU A CA 1
ATOM 4279 C C . GLU A 1 540 ? 52.368 -17.038 116.643 1.00 9.90 540 GLU A C 1
ATOM 4280 O O . GLU A 1 540 ? 52.699 -15.908 117.021 1.00 9.99 540 GLU A O 1
ATOM 4286 N N . LYS A 1 541 ? 52.504 -17.452 115.388 1.00 10.24 541 LYS A N 1
ATOM 4287 C CA . LYS A 1 541 ? 53.070 -16.597 114.351 1.00 9.07 541 LYS A CA 1
ATOM 4288 C C . LYS A 1 541 ? 52.285 -15.306 114.140 1.00 7.98 541 LYS A C 1
ATOM 4289 O O . LYS A 1 541 ? 52.867 -14.226 114.027 1.00 8.88 541 LYS A O 1
ATOM 4295 N N . MET A 1 542 ? 50.960 -15.413 114.065 0.50 3.88 542 MET A N 1
ATOM 4296 C CA . MET A 1 542 ? 50.133 -14.227 113.866 0.50 2.70 542 MET A CA 1
ATOM 4297 C C . MET A 1 542 ? 50.248 -13.286 115.056 0.50 1.81 542 MET A C 1
ATOM 4298 O O . MET A 1 542 ? 50.365 -12.070 114.883 0.50 1.00 542 MET A O 1
ATOM 4307 N N . LEU A 1 543 ? 50.219 -13.845 116.264 1.00 7.24 543 LEU A N 1
ATOM 4308 C CA . LEU A 1 543 ? 50.328 -13.026 117.463 1.00 7.80 543 LEU A CA 1
ATOM 4309 C C . LEU A 1 543 ? 51.697 -12.349 117.523 1.00 8.56 543 LEU A C 1
ATOM 4310 O O . LEU A 1 543 ? 51.802 -11.179 117.892 1.00 8.77 543 LEU A O 1
ATOM 4315 N N . GLN A 1 544 ? 52.746 -13.075 117.153 1.00 10.02 544 GLN A N 1
ATOM 4316 C CA . GLN A 1 544 ? 54.080 -12.492 117.166 1.00 10.38 544 GLN A CA 1
ATOM 4317 C C . GLN A 1 544 ? 54.179 -11.355 116.153 1.00 9.69 544 GLN A C 1
ATOM 4318 O O . GLN A 1 544 ? 54.833 -10.347 116.410 1.00 11.17 544 GLN A O 1
ATOM 4324 N N . ARG A 1 545 ? 53.531 -11.507 115.003 1.00 9.97 545 ARG A N 1
ATOM 4325 C CA . ARG A 1 545 ? 53.567 -10.452 114.000 1.00 9.42 545 ARG A CA 1
ATOM 4326 C C . ARG A 1 545 ? 52.789 -9.260 114.542 1.00 8.69 545 ARG A C 1
ATOM 4327 O O . ARG A 1 545 ? 53.154 -8.110 114.302 1.00 11.41 545 ARG A O 1
ATOM 4335 N N . ALA A 1 546 ? 51.721 -9.536 115.284 1.00 9.01 546 ALA A N 1
ATOM 4336 C CA . ALA A 1 546 ? 50.924 -8.467 115.871 1.00 8.21 546 ALA A CA 1
ATOM 4337 C C . ALA A 1 546 ? 51.805 -7.622 116.784 1.00 9.32 546 ALA A C 1
ATOM 4338 O O . ALA A 1 546 ? 51.737 -6.396 116.762 1.00 10.34 546 ALA A O 1
ATOM 4340 N N . LEU A 1 547 ? 52.636 -8.278 117.588 1.00 9.48 547 LEU A N 1
ATOM 4341 C CA . LEU A 1 547 ? 53.510 -7.543 118.496 1.00 8.96 547 LEU A CA 1
ATOM 4342 C C . LEU A 1 547 ? 54.484 -6.670 117.713 1.00 9.77 547 LEU A C 1
ATOM 4343 O O . LEU A 1 547 ? 54.789 -5.550 118.121 1.00 9.56 547 LEU A O 1
ATOM 4348 N N . GLU A 1 548 ? 54.957 -7.180 116.581 1.00 10.80 548 GLU A N 1
ATOM 4349 C CA . GLU A 1 548 ? 55.872 -6.421 115.738 1.00 11.15 548 GLU A CA 1
ATOM 4350 C C . GLU A 1 548 ? 55.178 -5.185 115.182 1.00 11.42 548 GLU A C 1
ATOM 4351 O O . GLU A 1 548 ? 55.737 -4.086 115.189 1.00 11.01 548 GLU A O 1
ATOM 4357 N N . LEU A 1 549 ? 53.950 -5.355 114.704 1.00 9.75 549 LEU A N 1
ATOM 4358 C CA . LEU A 1 549 ? 53.225 -4.222 114.148 1.00 9.75 549 LEU A CA 1
ATOM 4359 C C . LEU A 1 549 ? 52.795 -3.239 115.232 1.00 10.24 549 LEU A C 1
ATOM 4360 O O . LEU A 1 549 ? 52.757 -2.036 114.997 1.00 11.08 549 LEU A O 1
ATOM 4365 N N . LEU A 1 550 ? 52.477 -3.748 116.419 1.00 10.55 550 LEU A N 1
ATOM 4366 C CA . LEU A 1 550 ? 52.084 -2.879 117.524 1.00 10.54 550 LEU A CA 1
ATOM 4367 C C . LEU A 1 550 ? 53.295 -2.081 117.997 1.00 10.24 550 LEU A C 1
ATOM 4368 O O . LEU A 1 550 ? 53.155 -0.979 118.521 1.00 11.47 550 LEU A O 1
ATOM 4373 N N . ALA A 1 551 ? 54.486 -2.645 117.809 1.00 10.54 551 ALA A N 1
ATOM 4374 C CA . ALA A 1 551 ? 55.718 -1.971 118.206 1.00 11.33 551 ALA A CA 1
ATOM 4375 C C . ALA A 1 551 ? 55.911 -0.742 117.325 1.00 10.89 551 ALA A C 1
ATOM 4376 O O . ALA A 1 551 ? 56.266 0.330 117.815 1.00 11.97 551 ALA A O 1
ATOM 4378 N N . PHE A 1 552 ? 55.678 -0.899 116.024 1.00 11.03 552 PHE A N 1
ATOM 4379 C CA . PHE A 1 552 ? 55.802 0.220 115.092 1.00 10.48 552 PHE A CA 1
ATOM 4380 C C . PHE A 1 552 ? 54.774 1.284 115.476 1.00 9.66 552 PHE A C 1
ATOM 4381 O O . PHE A 1 552 ? 55.077 2.476 115.509 1.00 10.17 552 PHE A O 1
ATOM 4389 N N . LEU A 1 553 ? 53.549 0.843 115.749 1.00 10.35 553 LEU A N 1
ATOM 4390 C CA . LEU A 1 553 ? 52.486 1.766 116.114 1.00 10.04 553 LEU A CA 1
ATOM 4391 C C . LEU A 1 553 ? 52.811 2.498 117.405 1.00 11.52 553 LEU A C 1
ATOM 4392 O O . LEU A 1 553 ? 52.624 3.712 117.504 1.00 10.93 553 LEU A O 1
ATOM 4397 N N . LYS A 1 554 ? 53.310 1.761 118.389 1.00 11.95 554 LYS A N 1
ATOM 4398 C CA . LYS A 1 554 ? 53.658 2.360 119.670 1.00 12.46 554 LYS A CA 1
ATOM 4399 C C . LYS A 1 554 ? 54.711 3.449 119.461 1.00 12.95 554 LYS A C 1
ATOM 4400 O O . LYS A 1 554 ? 54.630 4.527 120.046 1.00 12.24 554 LYS A O 1
ATOM 4406 N N . GLU A 1 555 ? 55.698 3.172 118.617 1.00 13.19 555 GLU A N 1
ATOM 4407 C CA . GLU A 1 555 ? 56.736 4.160 118.341 1.00 12.08 555 GLU A CA 1
ATOM 4408 C C . GLU A 1 555 ? 56.117 5.383 117.670 1.00 12.17 555 GLU A C 1
ATOM 4409 O O . GLU A 1 555 ? 56.494 6.523 117.958 1.00 12.38 555 GLU A O 1
ATOM 4415 N N . ASP A 1 556 ? 55.156 5.148 116.781 1.00 11.63 556 ASP A N 1
ATOM 4416 C CA . ASP A 1 556 ? 54.502 6.244 116.077 1.00 11.62 556 ASP A CA 1
ATOM 4417 C C . ASP A 1 556 ? 53.574 7.069 116.964 1.00 12.18 556 ASP A C 1
ATOM 4418 O O . ASP A 1 556 ? 53.178 8.175 116.592 1.00 12.29 556 ASP A O 1
ATOM 4423 N N . LEU A 1 557 ? 53.223 6.540 118.132 1.00 11.69 557 LEU A N 1
ATOM 4424 C CA . LEU A 1 557 ? 52.373 7.287 119.051 1.00 11.04 557 LEU A CA 1
ATOM 4425 C C . LEU A 1 557 ? 53.161 8.503 119.527 1.00 12.37 557 LEU A C 1
ATOM 4426 O O . LEU A 1 557 ? 52.580 9.512 119.933 1.00 12.54 557 LEU A O 1
ATOM 4431 N N . GLU A 1 558 ? 54.487 8.398 119.479 1.00 12.58 558 GLU A N 1
ATOM 4432 C CA . GLU A 1 558 ? 55.349 9.503 119.886 1.00 14.04 558 GLU A CA 1
ATOM 4433 C C . GLU A 1 558 ? 55.248 10.623 118.860 1.00 13.40 558 GLU A C 1
ATOM 4434 O O . GLU A 1 558 ? 55.750 11.727 119.074 1.00 14.42 558 GLU A O 1
ATOM 4440 N N . LYS A 1 559 ? 54.600 10.329 117.737 1.00 12.49 559 LYS A N 1
ATOM 4441 C CA . LYS A 1 559 ? 54.417 11.319 116.691 1.00 12.07 559 LYS A CA 1
ATOM 4442 C C . LYS A 1 559 ? 52.934 11.594 116.448 1.00 12.16 559 LYS A C 1
ATOM 4443 O O . LYS A 1 559 ? 52.512 11.891 115.334 1.00 12.94 559 LYS A O 1
ATOM 4449 N N . LEU A 1 560 ? 52.144 11.490 117.510 1.00 11.53 560 LEU A N 1
ATOM 4450 C CA . LEU A 1 560 ? 50.717 11.762 117.426 1.00 11.34 560 LEU A CA 1
ATOM 4451 C C . LEU A 1 560 ? 50.503 13.267 117.360 1.00 10.61 560 LEU A C 1
ATOM 4452 O O . LEU A 1 560 ? 51.274 14.029 117.935 1.00 13.22 560 LEU A O 1
ATOM 4457 N N . ALA A 1 561 ? 49.463 13.687 116.652 1.00 11.28 561 ALA A N 1
ATOM 4458 C CA . ALA A 1 561 ? 49.123 15.100 116.544 1.00 10.31 561 ALA A CA 1
ATOM 4459 C C . ALA A 1 561 ? 47.654 15.258 116.926 1.00 11.96 561 ALA A C 1
ATOM 4460 O O . ALA A 1 561 ? 46.887 14.300 116.865 1.00 11.74 561 ALA A O 1
ATOM 4462 N N . ALA A 1 562 ? 47.270 16.466 117.326 1.00 11.90 562 ALA A N 1
ATOM 4463 C CA . ALA A 1 562 ? 45.891 16.761 117.711 1.00 11.80 562 ALA A CA 1
ATOM 4464 C C . ALA A 1 562 ? 45.611 18.217 117.362 1.00 12.98 562 ALA A C 1
ATOM 4465 O O . ALA A 1 562 ? 46.465 19.078 117.570 1.00 13.80 562 ALA A O 1
ATOM 4467 N N . ARG A 1 563 ? 44.415 18.485 116.842 1.00 12.63 563 ARG A N 1
ATOM 4468 C CA . ARG A 1 563 ? 44.037 19.832 116.422 1.00 13.36 563 ARG A CA 1
ATOM 4469 C C . ARG A 1 563 ? 43.139 20.601 117.391 1.00 14.29 563 ARG A C 1
ATOM 4470 O O . ARG A 1 563 ? 42.985 21.817 117.270 1.00 15.25 563 ARG A O 1
ATOM 4478 N N . ASP A 1 564 ? 42.530 19.892 118.334 1.00 13.72 564 ASP A N 1
ATOM 4479 C CA . ASP A 1 564 ? 41.699 20.525 119.351 1.00 13.51 564 ASP A CA 1
ATOM 4480 C C . ASP A 1 564 ? 41.634 19.631 120.582 1.00 12.86 564 ASP A C 1
ATOM 4481 O O . ASP A 1 564 ? 42.162 18.518 120.575 1.00 13.00 564 ASP A O 1
ATOM 4486 N N . LEU A 1 565 ? 41.013 20.121 121.648 1.00 13.11 565 LEU A N 1
ATOM 4487 C CA . LEU A 1 565 ? 40.917 19.350 122.881 1.00 13.53 565 LEU A CA 1
ATOM 4488 C C . LEU A 1 565 ? 40.190 18.026 122.686 1.00 11.75 565 LEU A C 1
ATOM 4489 O O . LEU A 1 565 ? 40.568 17.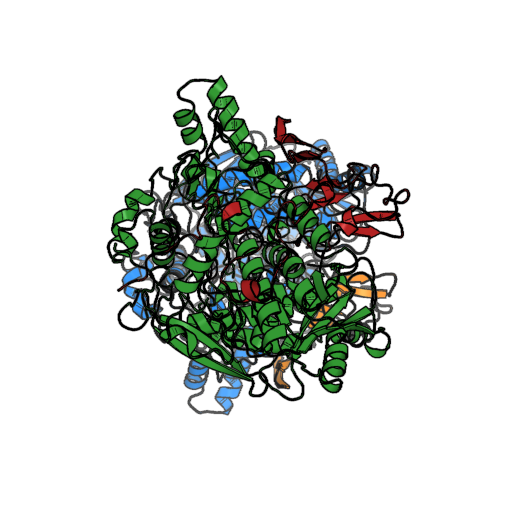011 123.275 1.00 11.38 565 LEU A O 1
ATOM 4494 N N . HIS A 1 566 ? 39.147 18.037 121.864 1.00 12.22 566 HIS A N 1
ATOM 4495 C CA . HIS A 1 566 ? 38.397 16.816 121.598 1.00 11.41 566 HIS A CA 1
ATOM 4496 C C . HIS A 1 566 ? 39.338 15.762 121.024 1.00 11.44 566 HIS A C 1
ATOM 4497 O O . HIS A 1 566 ? 39.358 14.614 121.476 1.00 11.04 566 HIS A O 1
ATOM 4504 N N . GLU A 1 567 ? 40.127 16.157 120.030 1.00 10.73 567 GLU A N 1
ATOM 4505 C CA . GLU A 1 567 ? 41.058 15.231 119.399 1.00 10.11 567 GLU A CA 1
ATOM 4506 C C . GLU A 1 567 ? 42.228 14.873 120.317 1.00 10.27 567 GLU A C 1
ATOM 4507 O O . GLU A 1 567 ? 42.854 13.824 120.151 1.00 10.50 567 GLU A O 1
ATOM 4513 N N . LEU A 1 568 ? 42.531 15.739 121.283 1.00 11.20 568 LEU A N 1
ATOM 4514 C CA . LEU A 1 568 ? 43.617 15.459 122.218 1.00 10.84 568 LEU A CA 1
ATOM 4515 C C . LEU A 1 568 ? 43.174 14.300 123.105 1.00 10.69 568 LEU A C 1
ATOM 4516 O O . LEU A 1 568 ? 43.971 13.433 123.462 1.00 9.93 568 LEU A O 1
ATOM 4521 N N . MET A 1 569 ? 41.893 14.293 123.466 1.00 10.55 569 MET A N 1
ATOM 4522 C CA . MET A 1 569 ? 41.357 13.210 124.271 1.00 9.60 569 MET A CA 1
ATOM 4523 C C . MET A 1 569 ? 41.400 11.953 123.409 1.00 9.30 569 MET A C 1
ATOM 4524 O O . MET A 1 569 ? 41.787 10.886 123.878 1.00 10.49 569 MET A O 1
ATOM 4529 N N . ARG A 1 570 ? 41.007 12.092 122.144 1.00 9.50 570 ARG A N 1
ATOM 4530 C CA . ARG A 1 570 ? 41.021 10.968 121.211 1.00 9.01 570 ARG A CA 1
ATOM 4531 C C . ARG A 1 570 ? 42.431 10.405 121.077 1.00 8.86 570 ARG A C 1
ATOM 4532 O O . ARG A 1 570 ? 42.611 9.197 120.934 1.00 10.48 570 ARG A O 1
ATOM 4540 N N . ALA A 1 571 ? 43.431 11.281 121.121 1.00 9.86 571 ALA A N 1
ATOM 4541 C CA . ALA A 1 571 ? 44.817 10.842 121.015 1.00 9.66 571 ALA A CA 1
ATOM 4542 C C . ALA A 1 571 ? 45.181 9.956 122.204 1.00 10.19 571 ALA A C 1
ATOM 4543 O O . ALA A 1 571 ? 45.763 8.884 122.036 1.00 9.87 571 ALA A O 1
ATOM 4545 N N . TRP A 1 572 ? 44.832 10.394 123.410 1.00 9.74 572 TRP A N 1
ATOM 4546 C CA . TRP A 1 572 ? 45.147 9.600 124.587 1.00 9.72 572 TRP A CA 1
ATOM 4547 C C . TRP A 1 572 ? 44.294 8.346 124.688 1.00 10.04 572 TRP A C 1
ATOM 4548 O O . TRP A 1 572 ? 44.735 7.336 125.234 1.00 9.75 572 TRP A O 1
ATOM 4559 N N . GLU A 1 573 ? 43.078 8.401 124.153 1.00 9.36 573 GLU A N 1
ATOM 4560 C CA . GLU A 1 573 ? 42.213 7.230 124.159 1.00 9.39 573 GLU A CA 1
ATOM 4561 C C . GLU A 1 573 ? 42.863 6.190 123.245 1.00 10.12 573 GLU A C 1
ATOM 4562 O O . GLU A 1 573 ? 42.779 4.987 123.498 1.00 8.53 573 GLU A O 1
ATOM 4568 N N . LEU A 1 574 ? 43.532 6.658 122.192 1.00 9.15 574 LEU A N 1
ATOM 4569 C CA . LEU A 1 574 ? 44.224 5.749 121.278 1.00 8.96 574 LEU A CA 1
ATOM 4570 C C . LEU A 1 574 ? 45.408 5.126 122.018 1.00 9.79 574 LEU A C 1
ATOM 4571 O O . LEU A 1 574 ? 45.610 3.913 121.976 1.00 8.36 574 LEU A O 1
ATOM 4576 N N . VAL A 1 575 ? 46.192 5.956 122.700 1.00 8.85 575 VAL A N 1
ATOM 4577 C CA . VAL A 1 575 ? 47.338 5.454 123.453 1.00 9.65 575 VAL A CA 1
ATOM 4578 C C . VAL A 1 575 ? 46.880 4.366 124.423 1.00 9.44 575 VAL A C 1
ATOM 4579 O O . VAL A 1 575 ? 47.487 3.298 124.514 1.00 9.88 575 VAL A O 1
ATOM 4583 N N . HIS A 1 576 ? 45.793 4.635 125.137 1.00 9.76 576 HIS A N 1
ATOM 4584 C CA . HIS A 1 576 ? 45.266 3.672 126.091 1.00 9.26 576 HIS A CA 1
ATOM 4585 C C . HIS A 1 576 ? 44.903 2.352 125.412 1.00 8.43 576 HIS A C 1
ATOM 4586 O O . HIS A 1 576 ? 45.198 1.276 125.934 1.00 8.91 576 HIS A O 1
ATOM 4593 N N . ARG A 1 577 ? 44.273 2.433 124.243 1.00 8.39 577 ARG A N 1
ATOM 4594 C CA . ARG A 1 577 ? 43.877 1.225 123.523 1.00 9.39 577 ARG A CA 1
ATOM 4595 C C . ARG A 1 577 ? 45.061 0.420 122.997 1.00 9.49 577 ARG A C 1
ATOM 4596 O O . ARG A 1 577 ? 45.018 -0.809 122.980 1.00 9.95 577 ARG A O 1
ATOM 4604 N N . VAL A 1 578 ? 46.104 1.105 122.539 1.00 8.84 578 VAL A N 1
ATOM 4605 C CA . VAL A 1 578 ? 47.266 0.404 122.007 1.00 9.25 578 VAL A CA 1
ATOM 4606 C C . VAL A 1 578 ? 47.929 -0.477 123.060 1.00 8.79 578 VAL A C 1
ATOM 4607 O O . VAL A 1 578 ? 48.248 -1.638 122.793 1.00 8.79 578 VAL A O 1
ATOM 4611 N N . TRP A 1 579 ? 48.128 0.059 124.260 1.00 9.40 579 TRP A N 1
ATOM 4612 C CA . TRP A 1 579 ? 48.744 -0.731 125.316 1.00 9.68 579 TRP A CA 1
ATOM 4613 C C . TRP A 1 579 ? 47.811 -1.848 125.769 1.00 9.59 579 TRP A C 1
ATOM 4614 O O . TRP A 1 579 ? 48.263 -2.940 126.115 1.00 10.60 579 TRP A O 1
ATOM 4625 N N . THR A 1 580 ? 46.509 -1.576 125.759 1.00 9.34 580 THR A N 1
ATOM 4626 C CA . THR A 1 580 ? 45.531 -2.589 126.133 1.00 10.79 580 THR A CA 1
ATOM 4627 C C . THR A 1 580 ? 45.644 -3.719 125.114 1.00 9.49 580 THR A C 1
ATOM 4628 O O . THR A 1 580 ? 45.650 -4.901 125.468 1.00 8.91 580 THR A O 1
ATOM 4632 N N . ALA A 1 581 ? 45.746 -3.343 123.843 1.00 10.34 581 ALA A N 1
ATOM 4633 C CA . ALA A 1 581 ? 45.860 -4.318 122.767 1.00 10.37 581 ALA A CA 1
ATOM 4634 C C . ALA A 1 581 ? 47.118 -5.162 122.925 1.00 10.62 581 ALA A C 1
ATOM 4635 O O . ALA A 1 581 ? 47.081 -6.378 122.734 1.00 10.37 581 ALA A O 1
ATOM 4637 N N . GLU A 1 582 ? 48.230 -4.522 123.273 1.00 10.42 582 GLU A N 1
ATOM 4638 C CA . GLU A 1 582 ? 49.479 -5.256 123.442 1.00 11.59 582 GLU A CA 1
ATOM 4639 C C . GLU A 1 582 ? 49.344 -6.286 124.552 1.00 10.00 582 GLU A C 1
ATOM 4640 O O . GLU A 1 582 ? 49.755 -7.434 124.392 1.00 9.48 582 GLU A O 1
ATOM 4646 N N . ALA A 1 583 ? 48.768 -5.873 125.678 1.00 9.25 583 ALA A N 1
ATOM 4647 C CA . ALA A 1 583 ? 48.583 -6.778 126.806 1.00 9.55 583 ALA A CA 1
ATOM 4648 C C . ALA A 1 583 ? 47.721 -7.968 126.392 1.00 9.83 583 ALA A C 1
ATOM 4649 O O . ALA A 1 583 ? 48.013 -9.115 126.742 1.00 10.02 583 ALA A O 1
ATOM 4651 N N . HIS A 1 584 ? 46.662 -7.689 125.636 1.00 9.70 584 HIS A N 1
ATOM 4652 C CA . HIS A 1 584 ? 45.756 -8.731 125.170 1.00 8.65 584 HIS A CA 1
ATOM 4653 C C . HIS A 1 584 ? 46.485 -9.744 124.292 1.00 8.04 584 HIS A C 1
ATOM 4654 O O . HIS A 1 584 ? 46.323 -10.955 124.466 1.00 8.47 584 HIS A O 1
ATOM 4661 N N . VAL A 1 585 ? 47.283 -9.248 123.350 1.00 9.08 585 VAL A N 1
ATOM 4662 C CA . VAL A 1 585 ? 48.041 -10.119 122.456 1.00 9.32 585 VAL A CA 1
ATOM 4663 C C . VAL A 1 585 ? 49.044 -10.965 123.236 1.00 9.47 585 VAL A C 1
ATOM 4664 O O . VAL A 1 585 ? 49.132 -12.175 123.030 1.00 9.69 585 VAL A O 1
ATOM 4668 N N . ARG A 1 586 ? 49.791 -10.338 124.139 1.00 9.59 586 ARG A N 1
ATOM 4669 C CA . ARG A 1 586 ? 50.772 -11.078 124.923 1.00 9.86 586 ARG A CA 1
ATOM 4670 C C . ARG A 1 586 ? 50.108 -12.157 125.776 1.00 9.68 586 ARG A C 1
ATOM 4671 O O . ARG A 1 586 ? 50.653 -13.249 125.926 1.00 10.15 586 ARG A O 1
ATOM 4679 N N . HIS A 1 587 ? 48.927 -11.866 126.318 1.00 10.24 587 HIS A N 1
ATOM 4680 C CA . HIS A 1 587 ? 48.219 -12.861 127.116 1.00 9.03 587 HIS A CA 1
ATOM 4681 C C . HIS A 1 587 ? 47.758 -14.013 126.223 1.00 10.02 587 HIS A C 1
ATOM 4682 O O . HIS A 1 587 ? 47.891 -15.180 126.590 1.00 8.84 587 HIS A O 1
ATOM 4689 N N . MET A 1 588 ? 47.226 -13.695 125.044 1.00 9.92 588 MET A N 1
ATOM 4690 C CA . MET A 1 588 ? 46.782 -14.754 124.145 1.00 9.10 588 MET A CA 1
ATOM 4691 C C . MET A 1 588 ? 47.959 -15.602 123.685 1.00 10.04 588 MET A C 1
ATOM 4692 O O . MET A 1 588 ? 47.824 -16.804 123.474 1.00 11.16 588 MET A O 1
ATOM 4697 N N . LEU A 1 589 ? 49.117 -14.972 123.531 1.00 10.21 589 LEU A N 1
ATOM 4698 C CA . LEU A 1 589 ? 50.308 -15.693 123.099 1.00 10.13 589 LEU A CA 1
ATOM 4699 C C . LEU A 1 589 ? 50.814 -16.632 124.194 1.00 10.80 589 LEU A C 1
ATOM 4700 O O . LEU A 1 589 ? 51.260 -17.748 123.910 1.00 11.55 589 LEU A O 1
ATOM 4705 N N . PHE A 1 590 ? 50.727 -16.185 125.444 1.00 10.89 590 PHE A N 1
ATOM 4706 C CA . PHE A 1 590 ? 51.202 -16.974 126.576 1.00 11.74 590 PHE A CA 1
ATOM 4707 C C . PHE A 1 590 ? 50.413 -18.256 126.843 1.00 11.84 590 PHE A C 1
ATOM 4708 O O . PHE A 1 590 ? 51.003 -19.315 127.058 1.00 12.18 590 PHE A O 1
ATOM 4716 N N . ARG A 1 591 ? 49.087 -18.166 126.839 1.00 11.27 591 ARG A N 1
ATOM 4717 C CA . ARG A 1 591 ? 48.253 -19.337 127.111 1.00 10.79 591 ARG A CA 1
ATOM 4718 C C . ARG A 1 591 ? 48.207 -20.291 125.926 1.00 11.25 591 ARG A C 1
ATOM 4719 O O . ARG A 1 591 ? 47.539 -20.028 124.929 1.00 10.84 591 ARG A O 1
ATOM 4727 N N . LYS A 1 592 ? 48.912 -21.411 126.051 1.00 10.21 592 LYS A N 1
ATOM 4728 C CA . LYS A 1 592 ? 48.974 -22.398 124.979 1.00 11.63 592 LYS A CA 1
ATOM 4729 C C . LYS A 1 592 ? 47.845 -23.427 125.002 1.00 11.30 592 LYS A C 1
ATOM 4730 O O . LYS A 1 592 ? 48.071 -24.615 125.249 1.00 12.30 592 LYS A O 1
ATOM 4736 N N . GLU A 1 593 ? 46.629 -22.961 124.739 1.00 9.61 593 GLU A N 1
ATOM 4737 C CA . GLU A 1 593 ? 45.448 -23.817 124.700 1.00 10.27 593 GLU A CA 1
ATOM 4738 C C . GLU A 1 593 ? 44.292 -22.994 124.153 1.00 9.56 593 GLU A C 1
ATOM 4739 O O . GLU A 1 593 ? 44.422 -21.786 123.951 1.00 11.41 593 GLU A O 1
ATOM 4745 N N . THR A 1 594 ? 43.169 -23.662 123.912 1.00 10.20 594 THR A N 1
ATOM 4746 C CA . THR A 1 594 ? 41.953 -23.014 123.432 1.00 9.29 594 THR A CA 1
ATOM 4747 C C . THR A 1 594 ? 40.873 -23.428 124.420 1.00 9.20 594 THR A C 1
ATOM 4748 O O . THR A 1 594 ? 40.212 -24.453 124.256 1.00 10.52 594 THR A O 1
ATOM 4752 N N . ARG A 1 595 ? 40.716 -22.621 125.461 1.00 9.77 595 ARG A N 1
ATOM 4753 C CA . ARG A 1 595 ? 39.753 -22.899 126.516 1.00 9.99 595 ARG A CA 1
ATOM 4754 C C . ARG A 1 595 ? 38.382 -22.302 126.256 1.00 10.13 595 ARG A C 1
ATOM 4755 O O . ARG A 1 595 ? 37.375 -22.808 126.746 1.00 10.82 595 ARG A O 1
ATOM 4763 N N . TRP A 1 596 ? 38.346 -21.225 125.480 1.00 10.43 596 TRP A N 1
ATOM 4764 C CA . TRP A 1 596 ? 37.088 -20.565 125.181 1.00 9.52 596 TRP A CA 1
ATOM 4765 C C . TRP A 1 596 ? 36.805 -20.522 123.686 1.00 10.46 596 TRP A C 1
ATOM 4766 O O . TRP A 1 596 ? 36.783 -19.452 123.078 1.00 10.64 596 TRP A O 1
ATOM 4777 N N . PRO A 1 597 ? 36.614 -21.696 123.066 1.00 10.65 597 PRO A N 1
ATOM 4778 C CA . PRO A 1 597 ? 36.325 -21.709 121.631 1.00 12.38 597 PRO A CA 1
ATOM 4779 C C . PRO A 1 597 ? 34.995 -20.977 121.524 1.00 13.52 597 PRO A C 1
ATOM 4780 O O . PRO A 1 597 ? 34.088 -21.219 122.317 1.00 16.30 597 PRO A O 1
ATOM 4784 N N . GLY A 1 598 ? 34.885 -20.078 120.559 1.00 14.36 598 GLY A N 1
ATOM 4785 C CA . GLY A 1 598 ? 33.670 -19.299 120.427 1.00 11.36 598 GLY A CA 1
ATOM 4786 C C . GLY A 1 598 ? 34.054 -17.856 120.688 1.00 11.20 598 GLY A C 1
ATOM 4787 O O . GLY A 1 598 ? 33.403 -16.934 120.197 1.00 9.06 598 GLY A O 1
ATOM 4788 N N . TYR A 1 599 ? 35.108 -17.665 121.481 1.00 8.90 599 TYR A N 1
ATOM 4789 C CA . TYR A 1 599 ? 35.627 -16.329 121.778 1.00 9.57 599 TYR A CA 1
ATOM 4790 C C . TYR A 1 599 ? 36.923 -16.167 120.980 1.00 9.50 599 TYR A C 1
ATOM 4791 O O . TYR A 1 599 ? 37.194 -15.101 120.437 1.00 8.93 599 TYR A O 1
ATOM 4800 N N . TYR A 1 600 ? 37.726 -17.227 120.927 1.00 8.94 600 TYR A N 1
ATOM 4801 C CA . TYR A 1 600 ? 38.948 -17.228 120.123 1.00 8.12 600 TYR A CA 1
ATOM 4802 C C . TYR A 1 600 ? 39.511 -18.633 120.025 1.00 8.36 600 TYR A C 1
ATOM 4803 O O . TYR A 1 600 ? 39.281 -19.469 120.902 1.00 9.73 600 TYR A O 1
ATOM 4812 N N . TYR A 1 601 ? 40.218 -18.902 118.935 1.00 9.16 601 TYR A N 1
ATOM 4813 C CA . TYR A 1 601 ? 40.809 -20.215 118.721 1.00 10.36 601 TYR A CA 1
ATOM 4814 C C . TYR A 1 601 ? 42.301 -20.101 118.461 1.00 11.36 601 TYR A C 1
ATOM 4815 O O . TYR A 1 601 ? 42.723 -19.298 117.627 1.00 12.78 601 TYR A O 1
ATOM 4824 N N . ARG A 1 602 ? 43.099 -20.878 119.187 1.00 10.13 602 ARG A N 1
ATOM 4825 C CA . ARG A 1 602 ? 44.537 -20.919 118.935 1.00 10.72 602 ARG A CA 1
ATOM 4826 C C . ARG A 1 602 ? 44.611 -22.161 118.054 1.00 11.12 602 ARG A C 1
ATOM 4827 O O . ARG A 1 602 ? 44.553 -23.285 118.550 1.00 11.69 602 ARG A O 1
ATOM 4835 N N . THR A 1 603 ? 44.703 -21.967 116.745 1.00 9.85 603 THR A N 1
ATOM 4836 C CA . THR A 1 603 ? 44.739 -23.104 115.840 1.00 10.16 603 THR A CA 1
ATOM 4837 C C . THR A 1 603 ? 45.949 -24.002 116.063 1.00 10.75 603 THR A C 1
ATOM 4838 O O . THR A 1 603 ? 45.933 -25.173 115.676 1.00 12.50 603 THR A O 1
ATOM 4842 N N . ASP A 1 604 ? 46.989 -23.463 116.696 1.00 10.57 604 ASP A N 1
ATOM 4843 C CA . ASP A 1 604 ? 48.185 -24.249 116.974 1.00 11.74 604 ASP A CA 1
ATOM 4844 C C . ASP A 1 604 ? 48.073 -25.038 118.287 1.00 12.32 604 ASP A C 1
ATOM 4845 O O . ASP A 1 604 ? 48.880 -25.928 118.550 1.00 13.07 604 ASP A O 1
ATOM 4850 N N . TYR A 1 605 ? 47.066 -24.704 119.095 1.00 11.17 605 TYR A N 1
ATOM 4851 C CA . TYR A 1 605 ? 46.778 -25.384 120.365 1.00 11.97 605 TYR A CA 1
ATOM 4852 C C . TYR A 1 605 ? 45.255 -25.372 120.460 1.00 11.64 605 TYR A C 1
ATOM 4853 O O . TYR A 1 605 ? 44.680 -24.743 121.345 1.00 12.17 605 TYR A O 1
ATOM 4862 N N . PRO A 1 606 ? 44.587 -26.097 119.552 1.00 13.39 606 PRO A N 1
ATOM 4863 C CA . PRO A 1 606 ? 43.129 -26.205 119.449 1.00 13.61 606 PRO A CA 1
ATOM 4864 C C . PRO A 1 606 ? 42.330 -26.821 120.589 1.00 14.29 606 PRO A C 1
ATOM 4865 O O . PRO A 1 606 ? 41.106 -26.696 120.608 1.00 14.97 606 PRO A O 1
ATOM 4869 N N . GLU A 1 607 ? 42.995 -27.469 121.538 1.00 13.82 607 GLU A N 1
ATOM 4870 C CA . GLU A 1 607 ? 42.271 -28.111 122.631 1.00 14.90 607 GLU A CA 1
ATOM 4871 C C . GLU A 1 607 ? 42.343 -27.391 123.971 1.00 13.03 607 GLU A C 1
ATOM 4872 O O . GLU A 1 607 ? 43.232 -26.576 124.207 1.00 12.84 607 GLU A O 1
ATOM 4878 N N . LEU A 1 608 ? 41.384 -27.699 124.842 1.00 12.84 608 LEU A N 1
ATOM 4879 C CA . LEU A 1 608 ? 41.340 -27.129 126.183 1.00 12.95 608 LEU A CA 1
ATOM 4880 C C . LEU A 1 608 ? 42.253 -28.038 126.999 1.00 13.58 608 LEU A C 1
ATOM 4881 O O . LEU A 1 608 ? 42.134 -29.262 126.935 1.00 14.93 608 LEU A O 1
ATOM 4886 N N . ASN A 1 609 ? 43.165 -27.439 127.754 1.00 14.30 609 ASN A N 1
ATOM 4887 C CA . ASN A 1 609 ? 44.132 -28.206 128.534 1.00 13.80 609 ASN A CA 1
ATOM 4888 C C . ASN A 1 609 ? 43.985 -28.002 130.042 1.00 14.15 609 ASN A C 1
ATOM 4889 O O . ASN A 1 609 ? 44.555 -27.065 130.603 1.00 14.35 609 ASN A O 1
ATOM 4894 N N . ASP A 1 610 ? 43.234 -28.882 130.698 1.00 14.83 610 ASP A N 1
ATOM 4895 C CA . ASP A 1 610 ? 43.050 -28.769 132.142 1.00 16.39 610 ASP A CA 1
ATOM 4896 C C . ASP A 1 610 ? 44.202 -29.370 132.938 1.00 18.65 610 ASP A C 1
ATOM 4897 O O . ASP A 1 610 ? 44.257 -29.228 134.159 1.00 18.31 610 ASP A O 1
ATOM 4902 N N . GLU A 1 611 ? 45.122 -30.037 132.249 1.00 19.88 611 GLU A N 1
ATOM 4903 C CA . GLU A 1 611 ? 46.273 -30.636 132.913 1.00 20.15 611 GLU A CA 1
ATOM 4904 C C . GLU A 1 611 ? 47.377 -29.608 133.137 1.00 19.04 611 GLU A C 1
ATOM 4905 O O . GLU A 1 611 ? 48.070 -29.639 134.153 1.00 19.83 611 GLU A O 1
ATOM 4911 N N . GLU A 1 612 ? 47.531 -28.688 132.191 1.00 17.43 612 GLU A N 1
ATOM 4912 C CA . GLU A 1 612 ? 48.581 -27.682 132.283 1.00 16.96 612 GLU A CA 1
ATOM 4913 C C . GLU A 1 612 ? 48.111 -26.232 132.286 1.00 15.91 612 GLU A C 1
ATOM 4914 O O . GLU A 1 612 ? 48.880 -25.335 132.635 1.00 15.86 612 GLU A O 1
ATOM 4920 N N . TRP A 1 613 ? 46.860 -25.986 131.907 1.00 14.74 613 TRP A N 1
ATOM 4921 C CA . TRP A 1 613 ? 46.391 -24.607 131.864 1.00 13.68 613 TRP A CA 1
ATOM 4922 C C . TRP A 1 613 ? 45.157 -24.233 132.676 1.00 14.36 613 TRP A C 1
ATOM 4923 O O . TRP A 1 613 ? 44.521 -23.213 132.403 1.00 14.07 613 TRP A O 1
ATOM 4934 N N . LYS A 1 614 ? 44.812 -25.038 133.675 1.00 14.82 614 LYS A N 1
ATOM 4935 C CA . LYS A 1 614 ? 43.668 -24.687 134.508 1.00 15.07 614 LYS A CA 1
ATOM 4936 C C . LYS A 1 614 ? 44.228 -23.727 135.550 1.00 14.61 614 LYS A C 1
ATOM 4937 O O . LYS A 1 614 ? 44.311 -24.033 136.742 1.00 15.32 614 LYS A O 1
ATOM 4943 N N . CYS A 1 615 ? 44.621 -22.555 135.070 1.00 13.27 615 CYS A N 1
ATOM 4944 C CA . CYS A 1 615 ? 45.221 -21.533 135.905 1.00 12.70 615 CYS A CA 1
ATOM 4945 C C . CYS A 1 615 ? 44.888 -20.160 135.365 1.00 13.01 615 CYS A C 1
ATOM 4946 O O . CYS A 1 615 ? 44.501 -20.011 134.208 1.00 12.88 615 CYS A O 1
ATOM 4949 N N . PHE A 1 616 ? 45.045 -19.156 136.215 1.00 12.75 616 PHE A N 1
ATOM 4950 C CA . PHE A 1 616 ? 44.827 -17.788 135.795 1.00 12.71 616 PHE A CA 1
ATOM 4951 C C . PHE A 1 616 ? 46.169 -17.345 135.250 1.00 13.75 616 PHE A C 1
ATOM 4952 O O . PHE A 1 616 ? 47.215 -17.723 135.781 1.00 13.95 616 PHE A O 1
ATOM 4960 N N . VAL A 1 617 ? 46.148 -16.575 134.173 1.00 11.90 617 VAL A N 1
ATOM 4961 C CA . VAL A 1 617 ? 47.388 -16.075 133.612 1.00 12.99 617 VAL A CA 1
ATOM 4962 C C . VAL A 1 617 ? 47.482 -14.631 134.066 1.00 12.67 617 VAL A C 1
ATOM 4963 O O . VAL A 1 617 ? 46.621 -13.812 133.743 1.00 13.74 617 VAL A O 1
ATOM 4967 N N . CYS A 1 618 ? 48.513 -14.331 134.848 1.00 12.63 618 CYS A N 1
ATOM 4968 C CA . CYS A 1 618 ? 48.711 -12.984 135.355 1.00 13.17 618 CYS A CA 1
ATOM 4969 C C . CYS A 1 618 ? 50.007 -12.420 134.808 1.00 13.78 618 CYS A C 1
ATOM 4970 O O . CYS A 1 618 ? 50.985 -13.149 134.627 1.00 15.56 618 CYS A O 1
ATOM 4973 N N . SER A 1 619 ? 50.011 -11.118 134.550 1.00 13.82 619 SER A N 1
ATOM 4974 C CA . SER A 1 619 ? 51.183 -10.460 133.999 1.00 13.78 619 SER A CA 1
ATOM 4975 C C . SER A 1 619 ? 51.460 -9.122 134.656 1.00 14.74 619 SER A C 1
ATOM 4976 O O . SER A 1 619 ? 50.573 -8.499 135.232 1.00 14.35 619 SER A O 1
ATOM 4979 N N . LYS A 1 620 ? 52.709 -8.687 134.563 1.00 14.25 620 LYS A N 1
ATOM 4980 C CA . LYS A 1 620 ? 53.105 -7.403 135.101 1.00 15.85 620 LYS A CA 1
ATOM 4981 C C . LYS A 1 620 ? 54.029 -6.745 134.099 1.00 14.36 620 LYS A C 1
ATOM 4982 O O . LYS A 1 620 ? 54.915 -7.391 133.536 1.00 14.38 620 LYS A O 1
ATOM 4988 N N . TYR A 1 621 ? 53.803 -5.464 133.855 1.00 14.45 621 TYR A N 1
ATOM 4989 C CA . TYR A 1 621 ? 54.646 -4.724 132.939 1.00 14.22 621 TYR A CA 1
ATOM 4990 C C . TYR A 1 621 ? 55.520 -3.791 133.759 1.00 15.52 621 TYR A C 1
ATOM 4991 O O . TYR A 1 621 ? 55.020 -3.032 134.591 1.00 15.12 621 TYR A O 1
ATOM 5000 N N . ASP A 1 622 ? 56.826 -3.862 133.532 1.00 14.84 622 ASP A N 1
ATOM 5001 C CA . ASP A 1 622 ? 57.775 -3.008 134.231 1.00 17.46 622 ASP A CA 1
ATOM 5002 C C . ASP A 1 622 ? 58.161 -1.912 133.244 1.00 18.48 622 ASP A C 1
ATOM 5003 O O . ASP A 1 622 ? 58.865 -2.167 132.267 1.00 18.37 622 ASP A O 1
ATOM 5008 N N . ALA A 1 623 ? 57.682 -0.698 133.495 1.00 19.28 623 ALA A N 1
ATOM 5009 C CA . ALA A 1 623 ? 57.949 0.433 132.614 1.00 21.69 623 ALA A CA 1
ATOM 5010 C C . ALA A 1 623 ? 59.426 0.790 132.497 1.00 23.32 623 ALA A C 1
ATOM 5011 O O . ALA A 1 623 ? 59.900 1.134 131.415 1.00 24.91 623 ALA A O 1
ATOM 5013 N N . GLU A 1 624 ? 60.153 0.712 133.605 1.00 24.77 624 GLU A N 1
ATOM 5014 C CA . GLU A 1 624 ? 61.573 1.042 133.592 1.00 26.88 624 GLU A CA 1
ATOM 5015 C C . GLU A 1 624 ? 62.381 0.119 132.686 1.00 26.39 624 GLU A C 1
ATOM 5016 O O . GLU A 1 624 ? 63.183 0.584 131.876 1.00 26.98 624 GLU A O 1
ATOM 5022 N N . LYS A 1 625 ? 62.163 -1.185 132.821 1.00 25.31 625 LYS A N 1
ATOM 5023 C CA . LYS A 1 625 ? 62.879 -2.170 132.017 1.00 23.63 625 LYS A CA 1
ATOM 5024 C C . LYS A 1 625 ? 62.165 -2.472 130.703 1.00 22.42 625 LYS A C 1
ATOM 5025 O O . LYS A 1 625 ? 62.737 -3.102 129.814 1.00 20.78 625 LYS A O 1
ATOM 5031 N N . ASP A 1 626 ? 60.921 -2.019 130.581 1.00 20.08 626 ASP A N 1
ATOM 5032 C CA . ASP A 1 626 ? 60.125 -2.277 129.384 1.00 19.13 626 ASP A CA 1
ATOM 5033 C C . ASP A 1 626 ? 60.042 -3.790 129.180 1.00 18.43 626 ASP A C 1
ATOM 5034 O O . ASP A 1 626 ? 60.273 -4.296 128.081 1.00 18.00 626 ASP A O 1
ATOM 5039 N N . GLU A 1 627 ? 59.712 -4.510 130.248 1.00 17.09 627 GLU A N 1
ATOM 5040 C CA . GLU A 1 627 ? 59.613 -5.963 130.184 1.00 17.44 627 GLU A CA 1
ATOM 5041 C C . GLU A 1 627 ? 58.293 -6.465 130.750 1.00 16.45 627 GLU A C 1
ATOM 5042 O O . GLU A 1 627 ? 57.771 -5.912 131.720 1.00 15.90 627 GLU A O 1
ATOM 5048 N N . TRP A 1 628 ? 57.759 -7.514 130.132 1.00 15.32 628 TRP A N 1
ATOM 5049 C CA . TRP A 1 628 ? 56.523 -8.130 130.591 1.00 16.42 628 TRP A CA 1
ATOM 5050 C C . TRP A 1 628 ? 56.885 -9.460 131.239 1.00 16.33 628 TRP A C 1
ATOM 5051 O O . TRP A 1 628 ? 57.675 -10.229 130.694 1.00 16.39 628 TRP A O 1
ATOM 5062 N N . THR A 1 629 ? 56.318 -9.725 132.408 1.00 15.82 629 THR A N 1
ATOM 5063 C CA . THR A 1 629 ? 56.575 -10.979 133.098 1.00 16.65 629 THR A CA 1
ATOM 5064 C C . THR A 1 629 ? 55.237 -11.676 133.303 1.00 16.36 629 THR A C 1
ATOM 5065 O O . THR A 1 629 ? 54.266 -11.051 133.731 1.00 16.10 629 THR A O 1
ATOM 5069 N N . PHE A 1 630 ? 55.185 -12.964 132.980 1.00 15.50 630 PHE A N 1
ATOM 5070 C CA . PHE A 1 630 ? 53.957 -13.736 133.128 1.00 17.83 630 PHE A CA 1
ATOM 5071 C C . PHE A 1 630 ? 54.068 -14.798 134.204 1.00 18.50 630 PHE A C 1
ATOM 5072 O O . PHE A 1 630 ? 55.144 -15.340 134.454 1.00 19.24 630 PHE A O 1
ATOM 5080 N N . GLU A 1 631 ? 52.936 -15.098 134.828 1.00 18.99 631 GLU A N 1
ATOM 5081 C CA . GLU A 1 631 ? 52.883 -16.087 135.888 1.00 20.10 631 GLU A CA 1
ATOM 5082 C C . GLU A 1 631 ? 51.579 -16.873 135.806 1.00 19.28 631 GLU A C 1
ATOM 5083 O O . GLU A 1 631 ? 50.544 -16.337 135.410 1.00 18.02 631 GLU A O 1
ATOM 5089 N N . LYS A 1 632 ? 51.637 -18.146 136.175 1.00 17.23 632 LYS A N 1
ATOM 5090 C CA . LYS A 1 632 ? 50.454 -18.992 136.165 1.00 16.60 632 LYS A CA 1
ATOM 5091 C C . LYS A 1 632 ? 50.020 -19.227 137.608 1.00 17.07 632 LYS A C 1
ATOM 5092 O O . LYS A 1 632 ? 50.806 -19.706 138.427 1.00 17.87 632 LYS A O 1
ATOM 5098 N N . VAL A 1 633 ? 48.781 -18.859 137.920 1.00 14.80 633 VAL A N 1
ATOM 5099 C CA . VAL A 1 633 ? 48.235 -19.052 139.260 1.00 14.58 633 VAL A CA 1
ATOM 5100 C C . VAL A 1 633 ? 47.152 -20.116 139.141 1.00 13.74 633 VAL A C 1
ATOM 5101 O O . VAL A 1 633 ? 46.065 -19.852 138.634 1.00 11.62 633 VAL A O 1
ATOM 5105 N N . PRO A 1 634 ? 47.440 -21.343 139.601 1.00 13.28 634 PRO A N 1
ATOM 5106 C CA . PRO A 1 634 ? 46.464 -22.430 139.523 1.00 13.60 634 PRO A CA 1
ATOM 5107 C C . PRO A 1 634 ? 45.109 -22.097 140.143 1.00 13.13 634 PRO A C 1
ATOM 5108 O O . PRO A 1 634 ? 45.027 -21.446 141.187 1.00 14.25 634 PRO A O 1
ATOM 5112 N N . TYR A 1 635 ? 44.046 -22.538 139.481 1.00 13.19 635 TYR A N 1
ATOM 5113 C CA . TYR A 1 635 ? 42.697 -22.325 139.985 1.00 13.62 635 TYR A CA 1
ATOM 5114 C C . TYR A 1 635 ? 42.463 -23.307 141.119 1.00 13.73 635 TYR A C 1
ATOM 5115 O O . TYR A 1 635 ? 42.879 -24.465 141.048 1.00 14.92 635 TYR A O 1
ATOM 5124 N N . VAL A 1 636 ? 41.800 -22.838 142.165 1.00 13.33 636 VAL A N 1
ATOM 5125 C CA . VAL A 1 636 ? 41.452 -23.688 143.289 1.00 15.57 636 VAL A CA 1
ATOM 5126 C C . VAL A 1 636 ? 39.974 -23.417 143.541 1.00 14.78 636 VAL A C 1
ATOM 5127 O O . VAL A 1 636 ? 39.527 -22.271 143.473 1.00 13.97 636 VAL A O 1
ATOM 5131 N N . GLN A 1 637 ? 39.204 -24.468 143.798 1.00 14.58 637 GLN A N 1
ATOM 5132 C CA . GLN A 1 637 ? 37.784 -24.283 144.059 1.00 14.41 637 GLN A CA 1
ATOM 5133 C C . GLN A 1 637 ? 37.641 -23.769 145.484 1.00 15.42 637 GLN A C 1
ATOM 5134 O O . GLN A 1 637 ? 38.062 -24.426 146.437 1.00 16.09 637 GLN A O 1
ATOM 5140 N N . VAL A 1 638 ? 37.054 -22.586 145.618 1.00 13.70 638 VAL A N 1
ATOM 5141 C CA . VAL A 1 638 ? 36.864 -21.951 146.916 1.00 14.75 638 VAL A CA 1
ATOM 5142 C C . VAL A 1 638 ? 35.497 -22.238 147.527 1.00 15.87 638 VAL A C 1
ATOM 5143 O O . VAL A 1 638 ? 35.379 -22.414 148.742 1.00 15.27 638 VAL A O 1
ATOM 5147 N N . ILE A 1 639 ? 34.470 -22.281 146.682 1.00 16.45 639 ILE A N 1
ATOM 5148 C CA . ILE A 1 639 ? 33.101 -22.512 147.134 1.00 17.59 639 ILE A CA 1
ATOM 5149 C C . ILE A 1 639 ? 32.637 -23.942 146.865 1.00 17.68 639 ILE A C 1
ATOM 5150 O O . ILE A 1 639 ? 32.994 -24.547 145.858 1.00 16.85 639 ILE A O 1
ATOM 5159 N N . GLU A 1 640 ? 31.834 -24.471 147.781 1.00 18.20 640 GLU A N 1
ATOM 5160 C CA . GLU A 1 640 ? 31.311 -25.822 147.655 1.00 19.44 640 GLU A CA 1
ATOM 5161 C C . GLU A 1 640 ? 30.237 -25.936 146.573 1.00 19.62 640 GLU A C 1
ATOM 5162 O O . GLU A 1 640 ? 29.197 -25.281 146.646 1.00 20.10 640 GLU A O 1
ATOM 5168 N N . TRP A 1 641 ? 30.504 -26.763 145.569 1.00 19.02 641 TRP A N 1
ATOM 5169 C CA . TRP A 1 641 ? 29.559 -27.021 144.486 1.00 19.54 641 TRP A CA 1
ATOM 5170 C C . TRP A 1 641 ? 30.014 -28.224 143.672 1.00 21.30 641 TRP A C 1
ATOM 5171 O O . TRP A 1 641 ? 31.185 -28.599 143.706 1.00 20.40 641 TRP A O 1
ATOM 5182 N N . SER A 1 642 ? 29.076 -28.838 142.958 1.00 23.26 642 SER A N 1
ATOM 5183 C CA . SER A 1 642 ? 29.373 -30.003 142.133 1.00 25.83 642 SER A CA 1
ATOM 5184 C C . SER A 1 642 ? 28.704 -29.856 140.775 1.00 26.66 642 SER A C 1
ATOM 5185 O O . SER A 1 642 ? 27.654 -29.224 140.660 1.00 27.85 642 SER A O 1
ATOM 5188 N N . PHE A 1 643 ? 29.310 -30.437 139.745 1.00 27.59 643 PHE A N 1
ATOM 5189 C CA . PHE A 1 643 ? 28.737 -30.364 138.409 1.00 29.51 643 PHE A CA 1
ATOM 5190 C C . PHE A 1 643 ? 27.361 -31.020 138.422 1.00 30.01 643 PHE A C 1
ATOM 5191 O O . PHE A 1 643 ? 26.381 -30.350 138.035 1.00 29.12 643 PHE A O 1
ATOM 5200 N N . PRO B 2 2 ? 23.580 8.254 113.396 1.00 7.78 2 PRO B N 1
ATOM 5201 C CA . PRO B 2 2 ? 24.145 9.277 114.302 1.00 8.88 2 PRO B CA 1
ATOM 5202 C C . PRO B 2 2 ? 23.174 10.431 114.499 1.00 9.24 2 PRO B C 1
ATOM 5203 O O . PRO B 2 2 ? 22.236 10.610 113.723 1.00 10.39 2 PRO B O 1
ATOM 5207 N N . SER B 2 3 ? 23.397 11.211 115.550 1.00 8.94 3 SER B N 1
ATOM 5208 C CA . SER B 2 3 ? 22.528 12.346 115.838 1.00 9.81 3 SER B CA 1
ATOM 5209 C C . SER B 2 3 ? 22.820 13.494 114.884 1.00 10.83 3 SER B C 1
ATOM 5210 O O . SER B 2 3 ? 23.898 13.571 114.299 1.00 10.54 3 SER B O 1
ATOM 5213 N N . PHE B 2 4 ? 21.844 14.382 114.735 1.00 9.94 4 PHE B N 1
ATOM 5214 C CA . PHE B 2 4 ? 21.995 15.567 113.904 1.00 10.44 4 PHE B CA 1
ATOM 5215 C C . PHE B 2 4 ? 21.007 16.597 114.424 1.00 11.08 4 PHE B C 1
ATOM 5216 O O . PHE B 2 4 ? 19.935 16.253 114.926 1.00 13.01 4 PHE B O 1
ATOM 5224 N N . VAL B 2 5 ? 21.389 17.863 114.320 1.00 12.55 5 VAL B N 1
ATOM 5225 C CA . VAL B 2 5 ? 20.564 18.954 114.810 1.00 11.81 5 VAL B CA 1
ATOM 5226 C C . VAL B 2 5 ? 19.734 19.618 113.718 1.00 12.12 5 VAL B C 1
ATOM 5227 O O . VAL B 2 5 ? 20.235 19.902 112.629 1.00 13.28 5 VAL B O 1
ATOM 5231 N N . ASN B 2 6 ? 18.460 19.856 114.024 1.00 12.08 6 ASN B N 1
ATOM 5232 C CA . ASN B 2 6 ? 17.544 20.519 113.104 1.00 13.25 6 ASN B CA 1
ATOM 5233 C C . ASN B 2 6 ? 17.725 22.016 113.345 1.00 14.09 6 ASN B C 1
ATOM 5234 O O . ASN B 2 6 ? 17.348 22.530 114.396 1.00 14.02 6 ASN B O 1
ATOM 5239 N N . PRO B 2 7 ? 18.304 22.731 112.369 1.00 15.98 7 PRO B N 1
ATOM 5240 C CA . PRO B 2 7 ? 18.559 24.173 112.445 1.00 17.26 7 PRO B CA 1
ATOM 5241 C C . PRO B 2 7 ? 17.335 25.017 112.785 1.00 18.11 7 PRO B C 1
ATOM 5242 O O . PRO B 2 7 ? 17.438 25.991 113.527 1.00 18.83 7 PRO B O 1
ATOM 5246 N N . GLU B 2 8 ? 16.183 24.643 112.238 1.00 18.99 8 GLU B N 1
ATOM 5247 C CA . GLU B 2 8 ? 14.946 25.383 112.472 1.00 20.59 8 GLU B CA 1
ATOM 5248 C C . GLU B 2 8 ? 14.468 25.346 113.917 1.00 20.40 8 GLU B C 1
ATOM 5249 O O . GLU B 2 8 ? 13.819 26.283 114.385 1.00 20.35 8 GLU B O 1
ATOM 5255 N N . LYS B 2 9 ? 14.782 24.267 114.626 1.00 19.25 9 LYS B N 1
ATOM 5256 C CA . LYS B 2 9 ? 14.358 24.138 116.013 1.00 19.37 9 LYS B CA 1
ATOM 5257 C C . LYS B 2 9 ? 15.450 24.512 117.013 1.00 20.04 9 LYS B C 1
ATOM 5258 O O . LYS B 2 9 ? 15.153 24.962 118.120 1.00 20.51 9 LYS B O 1
ATOM 5264 N N . CYS B 2 10 ? 16.711 24.344 116.628 1.00 18.79 10 CYS B N 1
ATOM 5265 C CA . CYS B 2 10 ? 17.814 24.671 117.524 1.00 20.69 10 CYS B CA 1
ATOM 5266 C C . CYS B 2 10 ? 17.967 26.171 117.745 1.00 23.42 10 CYS B C 1
ATOM 5267 O O . CYS B 2 10 ? 17.946 26.954 116.797 1.00 23.86 10 CYS B O 1
ATOM 5270 N N . ASP B 2 11 ? 18.120 26.561 119.006 1.00 25.55 11 ASP B N 1
ATOM 5271 C CA . ASP B 2 11 ? 18.300 27.963 119.358 1.00 28.71 11 ASP B CA 1
ATOM 5272 C C . ASP B 2 11 ? 19.632 28.131 120.083 1.00 30.29 11 ASP B C 1
ATOM 5273 O O . ASP B 2 11 ? 19.842 29.107 120.806 1.00 29.89 11 ASP B O 1
ATOM 5278 N N . GLY B 2 12 ? 20.529 27.169 119.879 1.00 31.40 12 GLY B N 1
ATOM 5279 C CA . GLY B 2 12 ? 21.832 27.211 120.518 1.00 34.08 12 GLY B CA 1
ATOM 5280 C C . GLY B 2 12 ? 21.684 27.307 122.021 1.00 35.99 12 GLY B C 1
ATOM 5281 O O . GLY B 2 12 ? 22.603 27.729 122.724 1.00 35.42 12 GLY B O 1
ATOM 5282 N N . CYS B 2 13 ? 20.516 26.899 122.508 1.00 38.11 13 CYS B N 1
ATOM 5283 C CA . CYS B 2 13 ? 20.205 26.947 123.928 1.00 41.32 13 CYS B CA 1
ATOM 5284 C C . CYS B 2 13 ? 20.155 28.391 124.411 1.00 44.37 13 CYS B C 1
ATOM 5285 O O . CYS B 2 13 ? 21.098 28.896 125.021 1.00 44.49 13 CYS B O 1
ATOM 5288 N N . LYS B 2 14 ? 19.027 29.032 124.118 1.00 47.87 14 LYS B N 1
ATOM 5289 C CA . LYS B 2 14 ? 18.736 30.417 124.472 1.00 51.13 14 LYS B CA 1
ATOM 5290 C C . LYS B 2 14 ? 19.583 31.064 125.565 1.00 52.08 14 LYS B C 1
ATOM 5291 O O . LYS B 2 14 ? 20.788 31.255 125.406 1.00 52.42 14 LYS B O 1
ATOM 5297 N N . ALA B 2 15 ? 18.934 31.415 126.671 1.00 53.26 15 ALA B N 1
ATOM 5298 C CA . ALA B 2 15 ? 19.610 32.063 127.786 1.00 54.26 15 ALA B CA 1
ATOM 5299 C C . ALA B 2 15 ? 19.875 31.128 128.959 1.00 54.68 15 ALA B C 1
ATOM 5300 O O . ALA B 2 15 ? 20.273 31.577 130.034 1.00 55.08 15 ALA B O 1
ATOM 5302 N N . LEU B 2 16 ? 19.652 29.832 128.761 1.00 54.54 16 LEU B N 1
ATOM 5303 C CA . LEU B 2 16 ? 19.898 28.873 129.832 1.00 54.39 16 LEU B CA 1
ATOM 5304 C C . LEU B 2 16 ? 21.370 28.914 130.227 1.00 53.44 16 LEU B C 1
ATOM 5305 O O . LEU B 2 16 ? 22.194 29.499 129.524 1.00 53.37 16 LEU B O 1
ATOM 5310 N N . GLU B 2 17 ? 21.696 28.285 131.350 1.00 52.28 17 GLU B N 1
ATOM 5311 C CA . GLU B 2 17 ? 23.064 28.275 131.849 1.00 51.13 17 GLU B CA 1
ATOM 5312 C C . GLU B 2 17 ? 24.012 27.343 131.102 1.00 48.93 17 GLU B C 1
ATOM 5313 O O . GLU B 2 17 ? 25.222 27.572 131.086 1.00 48.66 17 GLU B O 1
ATOM 5319 N N . ARG B 2 18 ? 23.477 26.296 130.482 1.00 45.94 18 ARG B N 1
ATOM 5320 C CA . ARG B 2 18 ? 24.326 25.347 129.769 1.00 42.88 18 ARG B CA 1
ATOM 5321 C C . ARG B 2 18 ? 23.702 24.813 128.486 1.00 38.94 18 ARG B C 1
ATOM 5322 O O . ARG B 2 18 ? 22.485 24.840 128.313 1.00 38.32 18 ARG B O 1
ATOM 5330 N N . THR B 2 19 ? 24.555 24.327 127.589 1.00 34.57 19 THR B N 1
ATOM 5331 C CA . THR B 2 19 ? 24.106 23.749 126.331 1.00 30.03 19 THR B CA 1
ATOM 5332 C C . THR B 2 19 ? 23.826 22.281 126.640 1.00 27.10 19 THR B C 1
ATOM 5333 O O . THR B 2 19 ? 24.748 21.508 126.892 1.00 25.10 19 THR B O 1
ATOM 5337 N N . ALA B 2 20 ? 22.549 21.911 126.627 1.00 23.99 20 ALA B N 1
ATOM 5338 C CA . ALA B 2 20 ? 22.120 20.552 126.944 1.00 21.80 20 ALA B CA 1
ATOM 5339 C C . ALA B 2 20 ? 22.830 19.418 126.204 1.00 20.44 20 ALA B C 1
ATOM 5340 O O . ALA B 2 20 ? 23.365 18.505 126.834 1.00 19.77 20 ALA B O 1
ATOM 5342 N N . CYS B 2 21 ? 22.829 19.460 124.876 1.00 18.46 21 CYS B N 1
ATOM 5343 C CA . CYS B 2 21 ? 23.468 18.400 124.100 1.00 17.51 21 CYS B CA 1
ATOM 5344 C C . CYS B 2 21 ? 24.970 18.297 124.360 1.00 16.33 21 CYS B C 1
ATOM 5345 O O . CYS B 2 21 ? 25.502 17.200 124.540 1.00 14.28 21 CYS B O 1
ATOM 5348 N N . GLU B 2 22 ? 25.652 19.438 124.385 1.00 15.34 22 GLU B N 1
ATOM 5349 C CA . GLU B 2 22 ? 27.090 19.453 124.632 1.00 15.96 22 GLU B CA 1
ATOM 5350 C C . GLU B 2 22 ? 27.379 18.914 126.028 1.00 15.52 22 GLU B C 1
ATOM 5351 O O . GLU B 2 22 ? 28.363 18.210 126.249 1.00 16.45 22 GLU B O 1
ATOM 5357 N N . TYR B 2 23 ? 26.510 19.250 126.972 1.00 14.75 23 TYR B N 1
ATOM 5358 C CA . TYR B 2 23 ? 26.677 18.807 128.346 1.00 14.23 23 TYR B CA 1
ATOM 5359 C C . TYR B 2 23 ? 26.471 17.310 128.564 1.00 14.13 23 TYR B C 1
ATOM 5360 O O . TYR B 2 23 ? 27.208 16.686 129.326 1.00 13.48 23 TYR B O 1
ATOM 5369 N N . ILE B 2 24 ? 25.486 16.733 127.885 1.00 12.79 24 ILE B N 1
ATOM 5370 C CA . ILE B 2 24 ? 25.153 15.330 128.100 1.00 12.51 24 ILE B CA 1
ATOM 5371 C C . ILE B 2 24 ? 25.898 14.237 127.326 1.00 12.37 24 ILE B C 1
ATOM 5372 O O . ILE B 2 24 ? 26.066 13.129 127.840 1.00 11.50 24 ILE B O 1
ATOM 5377 N N . CYS B 2 25 ? 26.350 14.536 126.112 1.00 11.65 25 CYS B N 1
ATOM 5378 C CA . CYS B 2 25 ? 27.015 13.521 125.287 1.00 11.43 25 CYS B CA 1
ATOM 5379 C C . CYS B 2 25 ? 28.173 12.757 125.924 1.00 10.20 25 CYS B C 1
ATOM 5380 O O . CYS B 2 25 ? 29.224 13.324 126.215 1.00 11.64 25 CYS B O 1
ATOM 5383 N N . PRO B 2 26 ? 27.999 11.439 126.113 1.00 11.33 26 PRO B N 1
ATOM 5384 C CA . PRO B 2 26 ? 29.021 10.578 126.715 1.00 10.09 26 PRO B CA 1
ATOM 5385 C C . PRO B 2 26 ? 30.320 10.452 125.918 1.00 9.96 26 PRO B C 1
ATOM 5386 O O . PRO B 2 26 ? 31.335 10.019 126.462 1.00 11.14 26 PRO B O 1
ATOM 5390 N N . ASN B 2 27 ? 30.296 10.810 124.635 1.00 9.46 27 ASN B N 1
ATOM 5391 C CA . ASN B 2 27 ? 31.505 10.719 123.820 1.00 10.34 27 ASN B CA 1
ATOM 5392 C C . ASN B 2 27 ? 32.018 12.076 123.332 1.00 10.13 27 ASN B C 1
ATOM 5393 O O . ASN B 2 27 ? 32.845 12.145 122.423 1.00 11.27 27 ASN B O 1
ATOM 5398 N N . ASP B 2 28 ? 31.522 13.150 123.943 1.00 10.19 28 ASP B N 1
ATOM 5399 C CA . ASP B 2 28 ? 31.943 14.514 123.607 1.00 9.39 28 ASP B CA 1
ATOM 5400 C C . ASP B 2 28 ? 31.785 14.871 122.129 1.00 9.46 28 ASP B C 1
ATOM 5401 O O . ASP B 2 28 ? 32.674 15.482 121.533 1.00 9.71 28 ASP B O 1
ATOM 5406 N N . LEU B 2 29 ? 30.645 14.518 121.546 1.00 9.68 29 LEU B N 1
ATOM 5407 C CA . LEU B 2 29 ? 30.412 14.795 120.131 1.00 9.98 29 LEU B CA 1
ATOM 5408 C C . LEU B 2 29 ? 29.636 16.073 119.844 1.00 11.26 29 LEU B C 1
ATOM 5409 O O . LEU B 2 29 ? 29.890 16.740 118.841 1.00 10.69 29 LEU B O 1
ATOM 5414 N N . MET B 2 30 ? 28.690 16.413 120.713 1.00 12.92 30 MET B N 1
ATOM 5415 C CA . MET B 2 30 ? 27.878 17.605 120.503 1.00 12.23 30 MET B CA 1
ATOM 5416 C C . MET B 2 30 ? 28.598 18.870 120.937 1.00 13.94 30 MET B C 1
ATOM 5417 O O . MET B 2 30 ? 29.149 18.943 122.035 1.00 14.20 30 MET B O 1
ATOM 5422 N N . THR B 2 31 ? 28.587 19.868 120.064 1.00 14.26 31 THR B N 1
ATOM 5423 C CA . THR B 2 31 ? 29.244 21.129 120.355 1.00 16.31 31 THR B CA 1
ATOM 5424 C C . THR B 2 31 ? 28.552 22.258 119.605 1.00 18.61 31 THR B C 1
ATOM 5425 O O . THR B 2 31 ? 27.738 22.018 118.713 1.00 16.08 31 THR B O 1
ATOM 5429 N N . LEU B 2 32 ? 28.877 23.491 119.976 1.00 21.92 32 LEU B N 1
ATOM 5430 C CA . LEU B 2 32 ? 28.277 24.659 119.347 1.00 26.08 32 LEU B CA 1
ATOM 5431 C C . LEU B 2 32 ? 29.151 25.320 118.295 1.00 28.75 32 LEU B C 1
ATOM 5432 O O . LEU B 2 32 ? 30.376 25.362 118.414 1.00 29.18 32 LEU B O 1
ATOM 5437 N N . ASP B 2 33 ? 28.499 25.830 117.257 1.00 31.36 33 ASP B N 1
ATOM 5438 C CA . ASP B 2 33 ? 29.174 26.554 116.192 1.00 34.70 33 ASP B CA 1
ATOM 5439 C C . ASP B 2 33 ? 28.893 28.004 116.564 1.00 36.86 33 ASP B C 1
ATOM 5440 O O . ASP B 2 33 ? 27.902 28.585 116.124 1.00 37.60 33 ASP B O 1
ATOM 5445 N N . LYS B 2 34 ? 29.759 28.572 117.398 1.00 39.02 34 LYS B N 1
ATOM 5446 C CA . LYS B 2 34 ? 29.598 29.944 117.871 1.00 41.68 34 LYS B CA 1
ATOM 5447 C C . LYS B 2 34 ? 29.123 30.919 116.794 1.00 42.27 34 LYS B C 1
ATOM 5448 O O . LYS B 2 34 ? 28.482 31.923 117.102 1.00 42.62 34 LYS B O 1
ATOM 5454 N N . GLU B 2 35 ? 29.435 30.624 115.536 1.00 42.90 35 GLU B N 1
ATOM 5455 C CA . GLU B 2 35 ? 29.027 31.487 114.433 1.00 43.47 35 GLU B CA 1
ATOM 5456 C C . GLU B 2 35 ? 27.520 31.410 114.195 1.00 42.47 35 GLU B C 1
ATOM 5457 O O . GLU B 2 35 ? 26.829 32.430 114.212 1.00 42.60 35 GLU B O 1
ATOM 5463 N N . LYS B 2 36 ? 27.017 30.199 113.974 1.00 40.38 36 LYS B N 1
ATOM 5464 C CA . LYS B 2 36 ? 25.592 29.989 113.733 1.00 38.18 36 LYS B CA 1
ATOM 5465 C C . LYS B 2 36 ? 24.804 29.997 115.036 1.00 36.53 36 LYS B C 1
ATOM 5466 O O . LYS B 2 36 ? 23.601 30.262 115.043 1.00 35.73 36 LYS B O 1
ATOM 5472 N N . MET B 2 37 ? 25.489 29.700 116.135 1.00 34.60 37 MET B N 1
ATOM 5473 C CA . MET B 2 37 ? 24.846 29.610 117.438 1.00 32.80 37 MET B CA 1
ATOM 5474 C C . MET B 2 37 ? 23.894 28.424 117.375 1.00 30.19 37 MET B C 1
ATOM 5475 O O . MET B 2 37 ? 22.781 28.461 117.900 1.00 29.72 37 MET B O 1
ATOM 5480 N N . LYS B 2 38 ? 24.353 27.376 116.699 1.00 26.44 38 LYS B N 1
ATOM 5481 C CA . LYS B 2 38 ? 23.592 26.146 116.546 1.00 23.45 38 LYS B CA 1
ATOM 5482 C C . LYS B 2 38 ? 24.535 24.970 116.758 1.00 20.27 38 LYS B C 1
ATOM 5483 O O . LYS B 2 38 ? 25.714 25.031 116.407 1.00 20.20 38 LYS B O 1
ATOM 5489 N N . ALA B 2 39 ? 24.009 23.901 117.340 1.00 18.60 39 ALA B N 1
ATOM 5490 C CA . ALA B 2 39 ? 24.810 22.727 117.634 1.00 15.93 39 ALA B CA 1
ATOM 5491 C C . ALA B 2 39 ? 24.941 21.764 116.465 1.00 14.48 39 ALA B C 1
ATOM 5492 O O . ALA B 2 39 ? 24.191 21.831 115.489 1.00 13.71 39 ALA B O 1
ATOM 5494 N N . TYR B 2 40 ? 25.912 20.866 116.579 1.00 12.36 40 TYR B N 1
ATOM 5495 C CA . TYR B 2 40 ? 26.147 19.851 115.565 1.00 12.11 40 TYR B CA 1
ATOM 5496 C C . TYR B 2 40 ? 26.975 18.725 116.165 1.00 12.30 40 TYR B C 1
ATOM 5497 O O . TYR B 2 40 ? 27.637 18.903 117.188 1.00 12.29 40 TYR B O 1
ATOM 5506 N N . ASN B 2 41 ? 26.906 17.559 115.536 1.00 10.50 41 ASN B N 1
ATOM 5507 C CA . ASN B 2 41 ? 27.673 16.402 115.974 1.00 10.24 41 ASN B CA 1
ATOM 5508 C C . ASN B 2 41 ? 29.022 16.545 115.263 1.00 10.51 41 ASN B C 1
ATOM 5509 O O . ASN B 2 41 ? 29.091 16.501 114.034 1.00 11.03 41 ASN B O 1
ATOM 5514 N N . ARG B 2 42 ? 30.090 16.719 116.034 1.00 9.94 42 ARG B N 1
ATOM 5515 C CA . ARG B 2 42 ? 31.422 16.932 115.468 1.00 10.09 42 ARG B CA 1
ATOM 5516 C C . ARG B 2 42 ? 32.157 15.707 114.942 1.00 9.95 42 ARG B C 1
ATOM 5517 O O . ARG B 2 42 ? 33.161 15.842 114.246 1.00 10.62 42 ARG B O 1
ATOM 5525 N N . GLU B 2 43 ? 31.666 14.519 115.264 1.00 9.25 43 GLU B N 1
ATOM 5526 C CA . GLU B 2 43 ? 32.337 13.299 114.828 1.00 9.70 43 GLU B CA 1
ATOM 5527 C C . GLU B 2 43 ? 31.324 12.160 114.847 1.00 9.98 43 GLU B C 1
ATOM 5528 O O . GLU B 2 43 ? 31.357 11.295 115.721 1.00 10.64 43 GLU B O 1
ATOM 5534 N N . PRO B 2 44 ? 30.416 12.140 113.860 1.00 9.40 44 PRO B N 1
ATOM 5535 C CA . PRO B 2 44 ? 29.371 11.119 113.756 1.00 8.74 44 PRO B CA 1
ATOM 5536 C C . PRO B 2 44 ? 29.761 9.644 113.758 1.00 8.93 44 PRO B C 1
ATOM 5537 O O . PRO B 2 44 ? 28.972 8.817 114.209 1.00 8.44 44 PRO B O 1
ATOM 5541 N N . ASP B 2 45 ? 30.950 9.290 113.278 1.00 9.56 45 ASP B N 1
ATOM 5542 C CA . ASP B 2 45 ? 31.303 7.871 113.286 1.00 9.20 45 ASP B CA 1
ATOM 5543 C C . ASP B 2 45 ? 31.736 7.386 114.667 1.00 8.48 45 ASP B C 1
ATOM 5544 O O . ASP B 2 45 ? 32.136 6.234 114.841 1.00 9.14 45 ASP B O 1
ATOM 5549 N N . MET B 2 46 ? 31.627 8.276 115.649 0.50 3.36 46 MET B N 1
ATOM 5550 C CA . MET B 2 46 ? 31.940 7.961 117.038 0.50 3.53 46 MET B CA 1
ATOM 5551 C C . MET B 2 46 ? 30.654 8.050 117.856 0.50 2.36 46 MET B C 1
ATOM 5552 O O . MET B 2 46 ? 30.682 7.990 119.082 0.50 1.00 46 MET B O 1
ATOM 5561 N N . CYS B 2 47 ? 29.528 8.198 117.162 1.00 6.86 47 CYS B N 1
ATOM 5562 C CA . CYS B 2 47 ? 28.223 8.292 117.816 1.00 8.03 47 CYS B CA 1
ATOM 5563 C C . CYS B 2 47 ? 27.689 6.890 118.089 1.00 8.55 47 CYS B C 1
ATOM 5564 O O . CYS B 2 47 ? 27.632 6.053 117.190 1.00 8.98 47 CYS B O 1
ATOM 5567 N N . TRP B 2 48 ? 27.299 6.646 119.335 1.00 8.62 48 TRP B N 1
ATOM 5568 C CA . TRP B 2 48 ? 26.779 5.346 119.757 1.00 8.30 48 TRP B CA 1
ATOM 5569 C C . TRP B 2 48 ? 25.265 5.273 119.540 1.00 9.28 48 TRP B C 1
ATOM 5570 O O . TRP B 2 48 ? 24.650 4.223 119.732 1.00 7.92 48 TRP B O 1
ATOM 5581 N N . GLU B 2 49 ? 24.677 6.390 119.119 1.00 8.08 49 GLU B N 1
ATOM 5582 C CA . GLU B 2 49 ? 23.231 6.490 118.920 1.00 9.15 49 GLU B CA 1
ATOM 5583 C C . GLU B 2 49 ? 22.530 6.119 120.225 1.00 9.36 49 GLU B C 1
ATOM 5584 O O . GLU B 2 49 ? 21.581 5.330 120.242 1.00 9.93 49 GLU B O 1
ATOM 5590 N N . CYS B 2 50 ? 23.015 6.706 121.320 1.00 9.41 50 CYS B N 1
ATOM 5591 C CA . CYS B 2 50 ? 22.455 6.459 122.646 1.00 10.48 50 CYS B CA 1
ATOM 5592 C C . CYS B 2 50 ? 21.232 7.337 122.920 1.00 10.46 50 CYS B C 1
ATOM 5593 O O . CYS B 2 50 ? 20.512 7.112 123.887 1.00 9.36 50 CYS B O 1
ATOM 5596 N N . TYR B 2 51 ? 21.014 8.331 122.063 1.00 9.96 51 TYR B N 1
ATOM 5597 C CA . TYR B 2 51 ? 19.886 9.257 122.178 1.00 9.60 51 TYR B CA 1
ATOM 5598 C C . TYR B 2 51 ? 19.873 10.172 123.403 1.00 9.90 51 TYR B C 1
ATOM 5599 O O . TYR B 2 51 ? 18.852 10.795 123.696 1.00 10.59 51 TYR B O 1
ATOM 5608 N N . SER B 2 52 ? 20.989 10.269 124.115 1.00 9.58 52 SER B N 1
ATOM 5609 C CA . SER B 2 52 ? 21.033 11.136 125.285 1.00 10.77 52 SER B CA 1
ATOM 5610 C C . SER B 2 52 ? 20.785 12.589 124.874 1.00 11.37 52 SER B C 1
ATOM 5611 O O . SER B 2 52 ? 19.975 13.286 125.489 1.00 12.37 52 SER B O 1
ATOM 5614 N N . CYS B 2 53 ? 21.474 13.038 123.829 1.00 11.59 53 CYS B N 1
ATOM 5615 C CA . CYS B 2 53 ? 21.317 14.406 123.344 1.00 11.24 53 CYS B CA 1
ATOM 5616 C C . CYS B 2 53 ? 19.881 14.654 122.898 1.00 12.39 53 CYS B C 1
ATOM 5617 O O . CYS B 2 53 ? 19.294 15.688 123.212 1.00 12.11 53 CYS B O 1
ATOM 5620 N N . VAL B 2 54 ? 19.320 13.697 122.167 1.00 11.25 54 VAL B N 1
ATOM 5621 C CA . VAL B 2 54 ? 17.952 13.807 121.680 1.00 11.30 54 VAL B CA 1
ATOM 5622 C C . VAL B 2 54 ? 16.979 14.026 122.836 1.00 12.01 54 VAL B C 1
ATOM 5623 O O . VAL B 2 54 ? 16.144 14.928 122.797 1.00 12.11 54 VAL B O 1
ATOM 5627 N N . LYS B 2 55 ? 17.099 13.204 123.871 1.00 11.35 55 LYS B N 1
ATOM 5628 C CA . LYS B 2 55 ? 16.219 13.297 125.029 1.00 12.50 55 LYS B CA 1
ATOM 5629 C C . LYS B 2 55 ? 16.355 14.588 125.825 1.00 14.34 55 LYS B C 1
ATOM 5630 O O . LYS B 2 55 ? 15.365 15.115 126.334 1.00 15.87 55 LYS B O 1
ATOM 5636 N N . MET B 2 56 ? 17.574 15.105 125.923 1.00 14.17 56 MET B N 1
ATOM 5637 C CA . MET B 2 56 ? 17.808 16.300 126.716 1.00 15.93 56 MET B CA 1
ATOM 5638 C C . MET B 2 56 ? 17.658 17.654 126.028 1.00 16.36 56 MET B C 1
ATOM 5639 O O . MET B 2 56 ? 17.721 18.690 126.689 1.00 18.50 56 MET B O 1
ATOM 5644 N N . CYS B 2 57 ? 17.457 17.662 124.714 1.00 17.07 57 CYS B N 1
ATOM 5645 C CA . CYS B 2 57 ? 17.282 18.928 124.006 1.00 18.42 57 CYS B CA 1
ATOM 5646 C C . CYS B 2 57 ? 15.898 19.495 124.302 1.00 19.27 57 CYS B C 1
ATOM 5647 O O . CYS B 2 57 ? 14.885 18.929 123.892 1.00 19.79 57 CYS B O 1
ATOM 5650 N N . PRO B 2 58 ? 15.841 20.635 125.008 1.00 21.46 58 PRO B N 1
ATOM 5651 C CA . PRO B 2 58 ? 14.579 21.288 125.368 1.00 22.07 58 PRO B CA 1
ATOM 5652 C C . PRO B 2 58 ? 13.725 21.733 124.180 1.00 22.98 58 PRO B C 1
ATOM 5653 O O . PRO B 2 58 ? 12.521 21.959 124.321 1.00 23.55 58 PRO B O 1
ATOM 5657 N N . GLN B 2 59 ? 14.344 21.851 123.012 1.00 22.18 59 GLN B N 1
ATOM 5658 C CA . GLN B 2 59 ? 13.622 22.268 121.817 1.00 22.38 59 GLN B CA 1
ATOM 5659 C C . GLN B 2 59 ? 13.266 21.079 120.932 1.00 21.95 59 GLN B C 1
ATOM 5660 O O . GLN B 2 59 ? 12.562 21.230 119.932 1.00 22.84 59 GLN B O 1
ATOM 5666 N N . GLY B 2 60 ? 13.738 19.894 121.309 1.00 21.54 60 GLY B N 1
ATOM 5667 C CA . GLY B 2 60 ? 13.465 18.714 120.510 1.00 19.09 60 GLY B CA 1
ATOM 5668 C C . GLY B 2 60 ? 14.018 18.935 119.115 1.00 18.01 60 GLY B C 1
ATOM 5669 O O . GLY B 2 60 ? 13.418 18.529 118.119 1.00 18.46 60 GLY B O 1
ATOM 5670 N N . ALA B 2 61 ? 15.176 19.584 119.055 1.00 16.90 61 ALA B N 1
ATOM 5671 C CA . ALA B 2 61 ? 15.830 19.903 117.794 1.00 15.77 61 ALA B CA 1
ATOM 5672 C C . ALA B 2 61 ? 16.819 18.843 117.334 1.00 15.92 61 ALA B C 1
ATOM 5673 O O . ALA B 2 61 ? 17.444 18.993 116.286 1.00 17.40 61 ALA B O 1
ATOM 5675 N N . ILE B 2 62 ? 16.967 17.775 118.105 1.00 14.06 62 ILE B N 1
ATOM 5676 C CA . ILE B 2 62 ? 17.906 16.727 117.723 1.00 13.30 62 ILE B CA 1
ATOM 5677 C C . ILE B 2 62 ? 17.205 15.419 117.369 1.00 13.51 62 ILE B C 1
ATOM 5678 O O . ILE B 2 62 ? 16.296 14.979 118.069 1.00 14.43 62 ILE B O 1
ATOM 5683 N N . ASP B 2 63 ? 17.627 14.810 116.266 1.00 13.25 63 ASP B N 1
ATOM 5684 C CA . ASP B 2 63 ? 17.061 13.540 115.839 1.00 13.74 63 ASP B CA 1
ATOM 5685 C C . ASP B 2 63 ? 18.236 12.622 115.526 1.00 12.19 63 ASP B C 1
ATOM 5686 O O . ASP B 2 63 ? 19.398 13.023 115.636 1.00 11.46 63 ASP B O 1
ATOM 5691 N N . VAL B 2 64 ? 17.933 11.384 115.161 1.00 12.24 64 VAL B N 1
ATOM 5692 C CA . VAL B 2 64 ? 18.970 10.427 114.813 1.00 11.49 64 VAL B CA 1
ATOM 5693 C C . VAL B 2 64 ? 18.647 9.818 113.460 1.00 10.65 64 VAL B C 1
ATOM 5694 O O . VAL B 2 64 ? 17.525 9.377 113.215 1.00 12.49 64 VAL B O 1
ATOM 5698 N N . ARG B 2 65 ? 19.644 9.829 112.582 1.00 9.94 65 ARG B N 1
ATOM 5699 C CA . ARG B 2 65 ? 19.532 9.285 111.235 1.00 10.35 65 ARG B CA 1
ATOM 5700 C C . ARG B 2 65 ? 20.433 8.049 111.277 1.00 8.70 65 ARG B C 1
ATOM 5701 O O . ARG B 2 65 ? 21.644 8.173 111.442 1.00 8.37 65 ARG B O 1
ATOM 5709 N N . GLY B 2 66 ? 19.833 6.866 111.159 1.00 8.30 66 GLY B N 1
ATOM 5710 C CA . GLY B 2 66 ? 20.596 5.624 111.226 1.00 9.32 66 GLY B CA 1
ATOM 5711 C C . GLY B 2 66 ? 21.892 5.575 110.434 1.00 9.71 66 GLY B C 1
ATOM 5712 O O . GLY B 2 66 ? 21.961 6.084 109.314 1.00 10.76 66 GLY B O 1
ATOM 5713 N N . TYR B 2 67 ? 22.921 4.950 111.009 1.00 9.27 67 TYR B N 1
ATOM 5714 C CA . TYR B 2 67 ? 24.220 4.832 110.340 1.00 8.39 67 TYR B CA 1
ATOM 5715 C C . TYR B 2 67 ? 24.030 4.415 108.888 1.00 9.26 67 TYR B C 1
ATOM 5716 O O . TYR B 2 67 ? 23.343 3.437 108.607 1.00 9.76 67 TYR B O 1
ATOM 5725 N N . VAL B 2 68 ? 24.665 5.134 107.971 1.00 9.05 68 VAL B N 1
ATOM 5726 C CA . VAL B 2 68 ? 24.525 4.833 106.550 1.00 8.05 68 VAL B CA 1
ATOM 5727 C C . VAL B 2 68 ? 25.008 3.449 106.120 1.00 8.64 68 VAL B C 1
ATOM 5728 O O . VAL B 2 68 ? 24.545 2.921 105.108 1.00 10.20 68 VAL B O 1
ATOM 5732 N N . ASP B 2 69 ? 25.932 2.864 106.877 1.00 10.01 69 ASP B N 1
ATOM 5733 C CA . ASP B 2 69 ? 26.473 1.548 106.532 1.00 9.99 69 ASP B CA 1
ATOM 5734 C C . ASP B 2 69 ? 25.404 0.487 106.328 1.00 9.28 69 ASP B C 1
ATOM 5735 O O . ASP B 2 69 ? 25.510 -0.347 105.429 1.00 9.14 69 ASP B O 1
ATOM 5740 N N . TYR B 2 70 ? 24.379 0.509 107.174 1.00 8.79 70 TYR B N 1
ATOM 5741 C CA . TYR B 2 70 ? 23.342 -0.506 107.102 1.00 7.83 70 TYR B CA 1
ATOM 5742 C C . TYR B 2 70 ? 21.912 0.003 107.133 1.00 8.83 70 TYR B C 1
ATOM 5743 O O . TYR B 2 70 ? 20.976 -0.792 107.086 1.00 10.91 70 TYR B O 1
ATOM 5752 N N . SER B 2 71 ? 21.739 1.317 107.179 1.00 8.61 71 SER B N 1
ATOM 5753 C CA . SER B 2 71 ? 20.404 1.891 107.283 1.00 10.24 71 SER B CA 1
ATOM 5754 C C . SER B 2 71 ? 19.758 2.492 106.047 1.00 10.39 71 SER B C 1
ATOM 5755 O O . SER B 2 71 ? 20.237 3.495 105.525 1.00 11.24 71 SER B O 1
ATOM 5758 N N . PRO B 2 72 ? 18.671 1.877 105.551 1.00 10.04 72 PRO B N 1
ATOM 5759 C CA . PRO B 2 72 ? 18.031 2.480 104.380 1.00 9.25 72 PRO B CA 1
ATOM 5760 C C . PRO B 2 72 ? 17.433 3.771 104.941 1.00 9.40 72 PRO B C 1
ATOM 5761 O O . PRO B 2 72 ? 17.213 3.873 106.147 1.00 10.71 72 PRO B O 1
ATOM 5765 N N . LEU B 2 73 ? 17.182 4.755 104.089 1.00 10.69 73 LEU B N 1
ATOM 5766 C CA . LEU B 2 73 ? 16.608 6.016 104.549 1.00 9.92 73 LEU B CA 1
ATOM 5767 C C . LEU B 2 73 ? 15.150 5.850 104.978 1.00 10.30 73 LEU B C 1
ATOM 5768 O O . LEU B 2 73 ? 14.480 4.896 104.576 1.00 11.21 73 LEU B O 1
ATOM 5773 N N . GLY B 2 74 ? 14.670 6.759 105.824 1.00 11.26 74 GLY B N 1
ATOM 5774 C CA . GLY B 2 74 ? 13.269 6.717 106.212 1.00 11.31 74 GLY B CA 1
ATOM 5775 C C . GLY B 2 74 ? 12.831 6.336 107.610 1.00 12.84 74 GLY B C 1
ATOM 5776 O O . GLY B 2 74 ? 11.728 6.701 108.022 1.00 13.98 74 GLY B O 1
ATOM 5777 N N . GLY B 2 75 ? 13.658 5.604 108.346 1.00 11.75 75 GLY B N 1
ATOM 5778 C CA . GLY B 2 75 ? 13.259 5.201 109.682 1.00 11.38 75 GLY B CA 1
ATOM 5779 C C . GLY B 2 75 ? 13.579 6.230 110.745 1.00 11.85 75 GLY B C 1
ATOM 5780 O O . GLY B 2 75 ? 14.507 7.022 110.593 1.00 12.53 75 GLY B O 1
ATOM 5781 N N . ALA B 2 76 ? 12.805 6.226 111.825 1.00 11.20 76 ALA B N 1
ATOM 5782 C CA . ALA B 2 76 ? 13.044 7.159 112.916 1.00 12.26 76 ALA B CA 1
ATOM 5783 C C . ALA B 2 76 ? 12.436 6.691 114.228 1.00 12.33 76 ALA B C 1
ATOM 5784 O O . ALA B 2 76 ? 11.400 6.026 114.249 1.00 13.05 76 ALA B O 1
ATOM 5786 N N . CYS B 2 77 ? 13.118 7.030 115.317 1.00 11.38 77 CYS B N 1
ATOM 5787 C CA . CYS B 2 77 ? 12.669 6.718 116.667 1.00 12.41 77 CYS B CA 1
ATOM 5788 C C . CYS B 2 77 ? 12.703 8.054 117.387 1.00 12.35 77 CYS B C 1
ATOM 5789 O O . CYS B 2 77 ? 13.762 8.667 117.516 1.00 12.55 77 CYS B O 1
ATOM 5792 N N . VAL B 2 78 ? 11.541 8.511 117.838 1.00 12.48 78 VAL B N 1
ATOM 5793 C CA . VAL B 2 78 ? 11.445 9.797 118.511 1.00 12.27 78 VAL B CA 1
ATOM 5794 C C . VAL B 2 78 ? 10.947 9.665 119.940 1.00 12.05 78 VAL B C 1
ATOM 5795 O O . VAL B 2 78 ? 9.831 9.205 120.182 1.00 13.50 78 VAL B O 1
ATOM 5799 N N . PRO B 2 79 ? 11.777 10.065 120.910 1.00 11.74 79 PRO B N 1
ATOM 5800 C CA . PRO B 2 79 ? 11.385 9.978 122.316 1.00 13.00 79 PRO B CA 1
ATOM 5801 C C . PRO B 2 79 ? 10.837 11.298 122.853 1.00 14.84 79 PRO B C 1
ATOM 5802 O O . PRO B 2 79 ? 11.202 12.373 122.383 1.00 14.66 79 PRO B O 1
ATOM 5806 N N . MET B 2 80 ? 9.944 11.191 123.828 1.00 16.51 80 MET B N 1
ATOM 5807 C CA . MET B 2 80 ? 9.373 12.342 124.512 1.00 17.66 80 MET B CA 1
ATOM 5808 C C . MET B 2 80 ? 9.466 11.917 125.967 1.00 16.61 80 MET B C 1
ATOM 5809 O O . MET B 2 80 ? 8.568 11.275 126.507 1.00 17.51 80 MET B O 1
ATOM 5814 N N . ARG B 2 81 ? 10.590 12.262 126.580 1.00 15.83 81 ARG B N 1
ATOM 5815 C CA . ARG B 2 81 ? 10.876 11.901 127.956 1.00 15.36 81 ARG B CA 1
ATOM 5816 C C . ARG B 2 81 ? 10.289 12.876 128.965 1.00 16.72 81 ARG B C 1
ATOM 5817 O O . ARG B 2 81 ? 10.513 14.083 128.879 1.00 17.05 81 ARG B O 1
ATOM 5825 N N . GLY B 2 82 ? 9.530 12.338 129.915 1.00 16.44 82 GLY B N 1
ATOM 5826 C CA . GLY B 2 82 ? 8.920 13.161 130.942 1.00 16.93 82 GLY B CA 1
ATOM 5827 C C . GLY B 2 82 ? 9.615 12.982 132.275 1.00 17.54 82 GLY B C 1
ATOM 5828 O O . GLY B 2 82 ? 10.843 12.922 132.340 1.00 17.77 82 GLY B O 1
ATOM 5829 N N . THR B 2 83 ? 8.832 12.888 133.345 1.00 16.98 83 THR B N 1
ATOM 5830 C CA . THR B 2 83 ? 9.395 12.718 134.677 1.00 17.94 83 THR B CA 1
ATOM 5831 C C . THR B 2 83 ? 9.208 11.305 135.220 1.00 17.36 83 THR B C 1
ATOM 5832 O O . THR B 2 83 ? 10.106 10.761 135.862 1.00 18.67 83 THR B O 1
ATOM 5836 N N . SER B 2 84 ? 8.051 10.705 134.964 1.00 15.89 84 SER B N 1
ATOM 5837 C CA . SER B 2 84 ? 7.793 9.358 135.455 1.00 15.67 84 SER B CA 1
ATOM 5838 C C . SER B 2 84 ? 7.737 8.335 134.328 1.00 14.55 84 SER B C 1
ATOM 5839 O O . SER B 2 84 ? 7.776 7.129 134.571 1.00 14.76 84 SER B O 1
ATOM 5842 N N . ASP B 2 85 ? 7.647 8.818 133.093 1.00 14.73 85 ASP B N 1
ATOM 5843 C CA . ASP B 2 85 ? 7.586 7.928 131.943 1.00 16.25 85 ASP B CA 1
ATOM 5844 C C . ASP B 2 85 ? 8.198 8.548 130.698 1.00 13.96 85 ASP B C 1
ATOM 5845 O O . ASP B 2 85 ? 8.578 9.719 130.689 1.00 15.80 85 ASP B O 1
ATOM 5850 N N . ILE B 2 86 ? 8.307 7.739 129.651 1.00 13.30 86 ILE B N 1
ATOM 5851 C CA . ILE B 2 86 ? 8.855 8.188 128.383 1.00 12.39 86 ILE B CA 1
ATOM 5852 C C . ILE B 2 86 ? 8.004 7.619 127.258 1.00 12.48 86 ILE B C 1
ATOM 5853 O O . ILE B 2 86 ? 7.609 6.454 127.292 1.00 12.61 86 ILE B O 1
ATOM 5858 N N . MET B 2 87 ? 7.706 8.454 126.271 1.00 11.77 87 MET B N 1
ATOM 5859 C CA . MET B 2 87 ? 6.913 8.022 125.132 1.00 13.20 87 MET B CA 1
ATOM 5860 C C . MET B 2 87 ? 7.821 7.893 123.922 1.00 12.75 87 MET B C 1
ATOM 5861 O O . MET B 2 87 ? 8.776 8.652 123.768 1.00 13.45 87 MET B O 1
ATOM 5866 N N . TRP B 2 88 ? 7.525 6.920 123.071 1.00 12.77 88 TRP B N 1
ATOM 5867 C CA . TRP B 2 88 ? 8.306 6.714 121.864 1.00 12.09 88 TRP B CA 1
ATOM 5868 C C . TRP B 2 88 ? 7.396 6.576 120.660 1.00 11.95 88 TRP B C 1
ATOM 5869 O O . TRP B 2 88 ? 6.311 6.006 120.748 1.00 12.63 88 TRP B O 1
ATOM 5880 N N . THR B 2 89 ? 7.852 7.109 119.536 1.00 13.50 89 THR B N 1
ATOM 5881 C CA . THR B 2 89 ? 7.131 6.977 118.288 1.00 14.49 89 THR B CA 1
ATOM 5882 C C . THR B 2 89 ? 8.166 6.380 117.355 1.00 14.78 89 THR B C 1
ATOM 5883 O O . THR B 2 89 ? 9.253 6.933 117.188 1.00 16.90 89 THR B O 1
ATOM 5887 N N . VAL B 2 90 ? 7.844 5.229 116.783 1.00 13.91 90 VAL B N 1
ATOM 5888 C CA . VAL B 2 90 ? 8.755 4.569 115.862 1.00 12.43 90 VAL B CA 1
ATOM 5889 C C . VAL B 2 90 ? 8.114 4.612 114.488 1.00 13.33 90 VAL B C 1
ATOM 5890 O O . VAL B 2 90 ? 7.028 4.065 114.285 1.00 14.42 90 VAL B O 1
ATOM 5894 N N . LYS B 2 91 ? 8.773 5.285 113.552 1.00 13.04 91 LYS B N 1
ATOM 5895 C CA . LYS B 2 91 ? 8.244 5.388 112.204 1.00 14.03 91 LYS B CA 1
ATOM 5896 C C . LYS B 2 91 ? 9.089 4.593 111.227 1.00 13.05 91 LYS B C 1
ATOM 5897 O O . LYS B 2 91 ? 10.296 4.804 111.110 1.00 13.22 91 LYS B O 1
ATOM 5903 N N . TYR B 2 92 ? 8.428 3.679 110.530 1.00 13.29 92 TYR B N 1
ATOM 5904 C CA . TYR B 2 92 ? 9.065 2.813 109.550 1.00 12.37 92 TYR B CA 1
ATOM 5905 C C . TYR B 2 92 ? 9.263 3.496 108.206 1.00 13.09 92 TYR B C 1
ATOM 5906 O O . TYR B 2 92 ? 8.572 4.459 107.871 1.00 13.54 92 TYR B O 1
ATOM 5915 N N . ARG B 2 93 ? 10.219 2.986 107.439 1.00 11.84 93 ARG B N 1
ATOM 5916 C CA . ARG B 2 93 ? 10.492 3.515 106.113 1.00 11.97 93 ARG B CA 1
ATOM 5917 C C . ARG B 2 93 ? 9.206 3.435 105.287 1.00 12.89 93 ARG B C 1
ATOM 5918 O O . ARG B 2 93 ? 8.931 4.316 104.474 1.00 13.81 93 ARG B O 1
ATOM 5926 N N . ASN B 2 94 ? 8.414 2.388 105.518 1.00 13.72 94 ASN B N 1
ATOM 5927 C CA . ASN B 2 94 ? 7.170 2.190 104.774 1.00 15.03 94 ASN B CA 1
ATOM 5928 C C . ASN B 2 94 ? 5.957 2.968 105.285 1.00 15.66 94 ASN B C 1
ATOM 5929 O O . ASN B 2 94 ? 4.841 2.755 104.811 1.00 16.79 94 ASN B O 1
ATOM 5934 N N . GLY B 2 95 ? 6.172 3.863 106.246 1.00 16.36 95 GLY B N 1
ATOM 5935 C CA . GLY B 2 95 ? 5.070 4.661 106.766 1.00 17.72 95 GLY B CA 1
ATOM 5936 C C . GLY B 2 95 ? 4.421 4.164 108.044 1.00 18.46 95 GLY B C 1
ATOM 5937 O O . GLY B 2 95 ? 3.684 4.903 108.700 1.00 19.08 95 GLY B O 1
ATOM 5938 N N . LYS B 2 96 ? 4.683 2.912 108.397 1.00 18.53 96 LYS B N 1
ATOM 5939 C CA . LYS B 2 96 ? 4.129 2.318 109.610 1.00 18.90 96 LYS B CA 1
ATOM 5940 C C . LYS B 2 96 ? 4.542 3.161 110.814 1.00 17.24 96 LYS B C 1
ATOM 5941 O O . LYS B 2 96 ? 5.690 3.588 110.910 1.00 15.45 96 LYS B O 1
ATOM 5947 N N . VAL B 2 97 ? 3.606 3.405 111.726 1.00 16.51 97 VAL B N 1
ATOM 5948 C CA . VAL B 2 97 ? 3.904 4.191 112.918 1.00 16.41 97 VAL B CA 1
ATOM 5949 C C . VAL B 2 97 ? 3.498 3.450 114.186 1.00 16.17 97 VAL B C 1
ATOM 5950 O O . VAL B 2 97 ? 2.346 3.039 114.336 1.00 16.90 97 VAL B O 1
ATOM 5954 N N . LEU B 2 98 ? 4.458 3.280 115.090 1.00 14.42 98 LEU B N 1
ATOM 5955 C CA . LEU B 2 98 ? 4.222 2.598 116.358 1.00 14.80 98 LEU B CA 1
ATOM 5956 C C . LEU B 2 98 ? 4.416 3.579 117.504 1.00 14.46 98 LEU B C 1
ATOM 5957 O O . LEU B 2 98 ? 5.306 4.428 117.456 1.00 14.73 98 LEU B O 1
ATOM 5962 N N . ARG B 2 99 ? 3.584 3.456 118.533 1.00 14.58 99 ARG B N 1
ATOM 5963 C CA . ARG B 2 99 ? 3.683 4.327 119.695 1.00 13.85 99 ARG B CA 1
ATOM 5964 C C . ARG B 2 99 ? 3.726 3.508 120.974 1.00 13.21 99 ARG B C 1
ATOM 5965 O O . ARG B 2 99 ? 2.925 2.593 121.166 1.00 13.84 99 ARG B O 1
ATOM 5973 N N . PHE B 2 100 ? 4.674 3.840 121.844 1.00 12.20 100 PHE B N 1
ATOM 5974 C CA . PHE B 2 100 ? 4.836 3.145 123.114 1.00 13.11 100 PHE B CA 1
ATOM 5975 C C . PHE B 2 100 ? 5.042 4.152 124.238 1.00 13.18 100 PHE B C 1
ATOM 5976 O O . PHE B 2 100 ? 5.344 5.321 123.991 1.00 12.93 100 PHE B O 1
ATOM 5984 N N . LYS B 2 101 ? 4.877 3.690 125.472 1.00 13.46 101 LYS B N 1
ATOM 5985 C CA . LYS B 2 101 ? 5.081 4.535 126.640 1.00 13.75 101 LYS B CA 1
ATOM 5986 C C . LYS B 2 101 ? 5.536 3.621 127.765 1.00 13.34 101 LYS B C 1
ATOM 5987 O O . LYS B 2 101 ? 4.870 2.633 128.076 1.00 14.39 101 LYS B O 1
ATOM 5993 N N . PHE B 2 102 ? 6.682 3.944 128.356 1.00 13.56 102 PHE B N 1
ATOM 5994 C CA . PHE B 2 102 ? 7.247 3.137 129.430 1.00 12.83 102 PHE B CA 1
ATOM 5995 C C . PHE B 2 102 ? 7.546 3.973 130.664 1.00 12.44 102 PHE B C 1
ATOM 5996 O O . PHE B 2 102 ? 7.865 5.157 130.567 1.00 13.33 102 PHE B O 1
ATOM 6004 N N . ALA B 2 103 ? 7.457 3.347 131.829 1.00 12.75 103 ALA B N 1
ATOM 6005 C CA . ALA B 2 103 ? 7.764 4.042 133.069 1.00 12.29 103 ALA B CA 1
ATOM 6006 C C . ALA B 2 103 ? 9.278 4.250 133.098 1.00 12.12 103 ALA B C 1
ATOM 6007 O O . ALA B 2 103 ? 10.017 3.484 132.480 1.00 12.57 103 ALA B O 1
ATOM 6009 N N . ILE B 2 104 ? 9.742 5.288 133.790 1.00 11.88 104 ILE B N 1
ATOM 6010 C CA . ILE B 2 104 ? 11.182 5.529 133.894 1.00 12.14 104 ILE B CA 1
ATOM 6011 C C . ILE B 2 104 ? 11.619 5.772 135.338 1.00 12.26 104 ILE B C 1
ATOM 6012 O O . ILE B 2 104 ? 12.793 5.621 135.676 1.00 13.33 104 ILE B O 1
ATOM 6017 N N . ARG B 2 105 ? 10.678 6.155 136.193 1.00 12.06 105 ARG B N 1
ATOM 6018 C CA . ARG B 2 105 ? 11.005 6.372 137.596 1.00 11.66 105 ARG B CA 1
ATOM 6019 C C . ARG B 2 105 ? 9.735 6.368 138.434 1.00 13.16 105 ARG B C 1
ATOM 6020 O O . ARG B 2 105 ? 8.698 6.866 138.002 1.00 14.32 105 ARG B O 1
ATOM 6028 N N . THR B 2 106 ? 9.828 5.802 139.634 1.00 14.15 106 THR B N 1
ATOM 6029 C CA . THR B 2 106 ? 8.684 5.693 140.535 1.00 14.87 106 THR B CA 1
ATOM 6030 C C . THR B 2 106 ? 8.712 6.707 141.671 1.00 15.99 106 THR B C 1
ATOM 6031 O O . THR B 2 106 ? 7.809 6.729 142.505 1.00 16.62 106 THR B O 1
ATOM 6035 N N . THR B 2 107 ? 9.755 7.531 141.709 1.00 15.52 107 THR B N 1
ATOM 6036 C CA . THR B 2 107 ? 9.895 8.547 142.746 1.00 15.42 107 THR B CA 1
ATOM 6037 C C . THR B 2 107 ? 10.252 9.883 142.108 1.00 15.63 107 THR B C 1
ATOM 6038 O O . THR B 2 107 ? 10.706 9.934 140.965 1.00 15.13 107 THR B O 1
ATOM 6042 N N . PRO B 2 108 ? 10.053 10.989 142.842 1.00 16.20 108 PRO B N 1
ATOM 6043 C CA . PRO B 2 108 ? 10.367 12.319 142.315 1.00 16.47 108 PRO B CA 1
ATOM 6044 C C . PRO B 2 108 ? 11.861 12.489 142.054 1.00 16.92 108 PRO B C 1
ATOM 6045 O O . PRO B 2 108 ? 12.694 11.967 142.798 1.00 16.85 108 PRO B O 1
ATOM 6049 N N . TRP B 2 109 ? 12.204 13.218 140.999 1.00 15.88 109 TRP B N 1
ATOM 6050 C CA . TRP B 2 109 ? 13.607 13.446 140.685 1.00 16.05 109 TRP B CA 1
ATOM 6051 C C . TRP B 2 109 ? 14.273 14.286 141.765 1.00 16.65 109 TRP B C 1
ATOM 6052 O O . TRP B 2 109 ? 13.672 15.228 142.292 1.00 17.56 109 TRP B O 1
ATOM 6063 N N . GLY B 2 110 ? 15.510 13.927 142.099 1.00 16.87 110 GLY B N 1
ATOM 6064 C CA . GLY B 2 110 ? 16.258 14.644 143.116 1.00 17.64 110 GLY B CA 1
ATOM 6065 C C . GLY B 2 110 ? 15.809 14.350 144.537 1.00 18.05 110 GLY B C 1
ATOM 6066 O O . GLY B 2 110 ? 16.162 15.083 145.461 1.00 19.93 110 GLY B O 1
ATOM 6067 N N . SER B 2 111 ? 15.050 13.273 144.722 1.00 17.97 111 SER B N 1
ATOM 6068 C CA . SER B 2 111 ? 14.537 12.919 146.046 1.00 17.07 111 SER B CA 1
ATOM 6069 C C . SER B 2 111 ? 15.299 11.819 146.778 1.00 17.46 111 SER B C 1
ATOM 6070 O O . SER B 2 111 ? 14.914 11.429 147.883 1.00 16.78 111 SER B O 1
ATOM 6073 N N . ILE B 2 112 ? 16.373 11.316 146.182 1.00 15.43 112 ILE B N 1
ATOM 6074 C CA . ILE B 2 112 ? 17.130 10.251 146.825 1.00 15.76 112 ILE B CA 1
ATOM 6075 C C . ILE B 2 112 ? 17.852 10.676 148.099 1.00 15.44 112 ILE B C 1
ATOM 6076 O O . ILE B 2 112 ? 18.544 11.694 148.130 1.00 15.76 112 ILE B O 1
ATOM 6081 N N . GLN B 2 113 ? 17.660 9.883 149.148 1.00 16.42 113 GLN B N 1
ATOM 6082 C CA . GLN B 2 113 ? 18.316 10.083 150.434 1.00 17.03 113 GLN B CA 1
ATOM 6083 C C . GLN B 2 113 ? 19.194 8.839 150.496 1.00 16.16 113 GLN B C 1
ATOM 6084 O O . GLN B 2 113 ? 18.759 7.777 150.940 1.00 15.67 113 GLN B O 1
ATOM 6090 N N . PRO B 2 114 ? 20.445 8.960 150.028 1.00 16.68 114 PRO B N 1
ATOM 6091 C CA . PRO B 2 114 ? 21.436 7.883 149.980 1.00 16.17 114 PRO B CA 1
ATOM 6092 C C . PRO B 2 114 ? 21.493 6.884 151.126 1.00 16.15 114 PRO B C 1
ATOM 6093 O O . PRO B 2 114 ? 21.475 5.674 150.896 1.00 16.14 114 PRO B O 1
ATOM 6097 N N . PHE B 2 115 ? 21.550 7.378 152.356 1.00 16.25 115 PHE B N 1
ATOM 6098 C CA . PHE B 2 115 ? 21.654 6.485 153.501 1.00 16.48 115 PHE B CA 1
ATOM 6099 C C . PHE B 2 115 ? 20.446 6.537 154.427 1.00 17.56 115 PHE B C 1
ATOM 6100 O O . PHE B 2 115 ? 20.564 6.300 155.629 1.00 17.36 115 PHE B O 1
ATOM 6108 N N . GLU B 2 116 ? 19.282 6.826 153.856 1.00 18.15 116 GLU B N 1
ATOM 6109 C CA . GLU B 2 116 ? 18.043 6.909 154.622 1.00 18.49 116 GLU B CA 1
ATOM 6110 C C . GLU B 2 116 ? 17.838 5.690 155.522 1.00 17.61 116 GLU B C 1
ATOM 6111 O O . GLU B 2 116 ? 17.856 4.553 155.057 1.00 18.01 116 GLU B O 1
ATOM 6117 N N . GLY B 2 117 ? 17.655 5.938 156.815 1.00 18.41 117 GLY B N 1
ATOM 6118 C CA . GLY B 2 117 ? 17.422 4.855 157.755 1.00 17.65 117 GLY B CA 1
ATOM 6119 C C . GLY B 2 117 ? 18.632 4.047 158.184 1.00 17.83 117 GLY B C 1
ATOM 6120 O O . GLY B 2 117 ? 18.515 3.170 159.044 1.00 17.94 117 GLY B O 1
ATOM 6121 N N . PHE B 2 118 ? 19.790 4.326 157.594 1.00 16.90 118 PHE B N 1
ATOM 6122 C CA . PHE B 2 118 ? 21.011 3.602 157.940 1.00 17.00 118 PHE B CA 1
ATOM 6123 C C . PHE B 2 118 ? 21.596 4.095 159.254 1.00 15.77 118 PHE B C 1
ATOM 6124 O O . PHE B 2 118 ? 21.489 5.271 159.590 1.00 16.31 118 PHE B O 1
ATOM 6132 N N . PRO B 2 119 ? 22.217 3.193 160.022 1.00 16.04 119 PRO B N 1
ATOM 6133 C CA . PRO B 2 119 ? 22.817 3.618 161.287 1.00 16.71 119 PRO B CA 1
ATOM 6134 C C . PRO B 2 119 ? 24.131 4.309 160.923 1.00 17.73 119 PRO B C 1
ATOM 6135 O O . PRO B 2 119 ? 24.592 4.193 159.788 1.00 17.01 119 PRO B O 1
ATOM 6139 N N . GLU B 2 120 ? 24.726 5.036 161.862 1.00 18.29 120 GLU B N 1
ATOM 6140 C CA . GLU B 2 120 ? 25.991 5.710 161.584 1.00 20.46 120 GLU B CA 1
ATOM 6141 C C . GLU B 2 120 ? 27.109 4.681 161.477 1.00 19.64 120 GLU B C 1
ATOM 6142 O O . GLU B 2 120 ? 27.050 3.620 162.101 1.00 18.90 120 GLU B O 1
ATOM 6148 N N . PRO B 2 121 ? 28.136 4.969 160.666 1.00 19.23 121 PRO B N 1
ATOM 6149 C CA . PRO B 2 121 ? 29.237 4.013 160.540 1.00 20.00 121 PRO B CA 1
ATOM 6150 C C . PRO B 2 121 ? 30.082 4.060 161.811 1.00 20.61 121 PRO B C 1
ATOM 6151 O O . PRO B 2 121 ? 30.090 5.070 162.516 1.00 21.45 121 PRO B O 1
ATOM 6155 N N . THR B 2 122 ? 30.776 2.968 162.108 1.00 21.52 122 THR B N 1
ATOM 6156 C CA . THR B 2 122 ? 31.630 2.907 163.288 1.00 22.01 122 THR B CA 1
ATOM 6157 C C . THR B 2 122 ? 32.945 2.247 162.909 1.00 23.34 122 THR B C 1
ATOM 6158 O O . THR B 2 122 ? 33.003 1.472 161.954 1.00 21.82 122 THR B O 1
ATOM 6162 N N . GLU B 2 123 ? 34.001 2.551 163.657 1.00 24.28 123 GLU B N 1
ATOM 6163 C CA . GLU B 2 123 ? 35.305 1.969 163.378 1.00 26.07 123 GLU B CA 1
ATOM 6164 C C . GLU B 2 123 ? 35.235 0.451 163.464 1.00 25.47 123 GLU B C 1
ATOM 6165 O O . GLU B 2 123 ? 35.902 -0.253 162.709 1.00 24.56 123 GLU B O 1
ATOM 6171 N N . GLU B 2 124 ? 34.419 -0.054 164.382 1.00 25.33 124 GLU B N 1
ATOM 6172 C CA . GLU B 2 124 ? 34.271 -1.492 164.543 1.00 25.70 124 GLU B CA 1
ATOM 6173 C C . GLU B 2 124 ? 33.670 -2.091 163.275 1.00 24.33 124 GLU B C 1
ATOM 6174 O O . GLU B 2 124 ? 34.166 -3.088 162.748 1.00 24.36 124 GLU B O 1
ATOM 6180 N N . ALA B 2 125 ? 32.602 -1.468 162.787 1.00 22.68 125 ALA B N 1
ATOM 6181 C CA . ALA B 2 125 ? 31.919 -1.932 161.586 1.00 20.31 125 ALA B CA 1
ATOM 6182 C C . ALA B 2 125 ? 32.814 -1.857 160.356 1.00 20.30 125 ALA B C 1
ATOM 6183 O O . ALA B 2 125 ? 32.671 -2.655 159.432 1.00 19.40 125 ALA B O 1
ATOM 6185 N N . LEU B 2 126 ? 33.733 -0.899 160.348 1.00 19.25 126 LEU B N 1
ATOM 6186 C CA . LEU B 2 126 ? 34.644 -0.722 159.221 1.00 18.81 126 LEU B CA 1
ATOM 6187 C C . LEU B 2 126 ? 35.474 -1.972 158.961 1.00 18.78 126 LEU B C 1
ATOM 6188 O O . LEU B 2 126 ? 35.943 -2.196 157.844 1.00 18.48 126 LEU B O 1
ATOM 6193 N N . LYS B 2 127 ? 35.641 -2.794 159.990 1.00 18.04 127 LYS B N 1
ATOM 6194 C CA . LYS B 2 127 ? 36.433 -4.009 159.866 1.00 18.66 127 LYS B CA 1
ATOM 6195 C C . LYS B 2 127 ? 35.649 -5.244 159.428 1.00 17.73 127 LYS B C 1
ATOM 6196 O O . LYS B 2 127 ? 36.233 -6.304 159.198 1.00 17.32 127 LYS B O 1
ATOM 6202 N N . SER B 2 128 ? 34.333 -5.107 159.292 1.00 16.92 128 SER B N 1
ATOM 6203 C CA . SER B 2 128 ? 33.502 -6.234 158.879 1.00 16.18 128 SER B CA 1
ATOM 6204 C C . SER B 2 128 ? 33.314 -6.263 157.366 1.00 15.46 128 SER B C 1
ATOM 6205 O O . SER B 2 128 ? 33.802 -5.390 156.651 1.00 15.88 128 SER B O 1
ATOM 6208 N N . GLU B 2 129 ? 32.600 -7.275 156.888 1.00 14.75 129 GLU B N 1
ATOM 6209 C CA . GLU B 2 129 ? 32.335 -7.412 155.461 1.00 14.72 129 GLU B CA 1
ATOM 6210 C C . GLU B 2 129 ? 31.072 -6.646 155.081 1.00 15.09 129 GLU B C 1
ATOM 6211 O O . GLU B 2 129 ? 30.733 -6.548 153.906 1.00 15.51 129 GLU B O 1
ATOM 6217 N N . LEU B 2 130 ? 30.383 -6.101 156.078 1.00 14.65 130 LEU B N 1
ATOM 6218 C CA . LEU B 2 130 ? 29.134 -5.380 155.847 1.00 14.02 130 LEU B CA 1
ATOM 6219 C C . LEU B 2 130 ? 29.240 -4.027 155.158 1.00 13.00 130 LEU B C 1
ATOM 6220 O O . LEU B 2 130 ? 30.026 -3.171 155.562 1.00 15.48 130 LEU B O 1
ATOM 6225 N N . LEU B 2 131 ? 28.426 -3.840 154.122 1.00 12.65 131 LEU B N 1
ATOM 6226 C CA . LEU B 2 131 ? 28.375 -2.576 153.396 1.00 12.42 131 LEU B CA 1
ATOM 6227 C C . LEU B 2 131 ? 27.267 -1.746 154.037 1.00 12.45 131 LEU B C 1
ATOM 6228 O O . LEU B 2 131 ? 26.506 -2.252 154.866 1.00 13.34 131 LEU B O 1
ATOM 6233 N N . ALA B 2 132 ? 27.172 -0.478 153.650 1.00 11.63 132 ALA B N 1
ATOM 6234 C CA . ALA B 2 132 ? 26.148 0.405 154.193 1.00 12.21 132 ALA B CA 1
ATOM 6235 C C . ALA B 2 132 ? 24.750 -0.189 154.025 1.00 13.31 132 ALA B C 1
ATOM 6236 O O . ALA B 2 132 ? 24.376 -0.630 152.935 1.00 13.23 132 ALA B O 1
ATOM 6238 N N . GLY B 2 133 ? 23.987 -0.207 155.115 1.00 12.61 133 GLY B N 1
ATOM 6239 C CA . GLY B 2 133 ? 22.634 -0.733 155.069 1.00 13.57 133 GLY B CA 1
ATOM 6240 C C . GLY B 2 133 ? 22.507 -2.231 155.272 1.00 12.95 133 GLY B C 1
ATOM 6241 O O . GLY B 2 133 ? 21.399 -2.745 155.441 1.00 13.56 133 GLY B O 1
ATOM 6242 N N . GLU B 2 134 ? 23.632 -2.937 155.259 1.00 12.73 134 GLU B N 1
ATOM 6243 C CA . GLU B 2 134 ? 23.615 -4.386 155.436 1.00 12.39 134 GLU B CA 1
ATOM 6244 C C . GLU B 2 134 ? 23.651 -4.803 156.901 1.00 14.16 134 GLU B C 1
ATOM 6245 O O . GLU B 2 134 ? 24.138 -4.067 157.757 1.00 15.55 134 GLU B O 1
ATOM 6251 N N . PRO B 2 135 ? 23.135 -6.005 157.205 1.00 14.92 135 PRO B N 1
ATOM 6252 C CA . PRO B 2 135 ? 22.547 -6.928 156.229 1.00 15.64 135 PRO B CA 1
ATOM 6253 C C . PRO B 2 135 ? 21.068 -6.665 155.948 1.00 15.83 135 PRO B C 1
ATOM 6254 O O . PRO B 2 135 ? 20.449 -7.367 155.148 1.00 17.30 135 PRO B O 1
ATOM 6258 N N . GLU B 2 136 ? 20.513 -5.646 156.597 1.00 16.33 136 GLU B N 1
ATOM 6259 C CA . GLU B 2 136 ? 19.103 -5.309 156.437 1.00 17.58 136 GLU B CA 1
ATOM 6260 C C . GLU B 2 136 ? 18.619 -5.139 154.993 1.00 16.99 136 GLU B C 1
ATOM 6261 O O . GLU B 2 136 ? 17.600 -5.714 154.606 1.00 17.63 136 GLU B O 1
ATOM 6267 N N . ILE B 2 137 ? 19.342 -4.362 154.191 1.00 15.33 137 ILE B N 1
ATOM 6268 C CA . ILE B 2 137 ? 18.925 -4.133 152.809 1.00 14.82 137 ILE B CA 1
ATOM 6269 C C . ILE B 2 137 ? 18.950 -5.369 151.911 1.00 14.98 137 ILE B C 1
ATOM 6270 O O . ILE B 2 137 ? 18.333 -5.373 150.847 1.00 14.82 137 ILE B O 1
ATOM 6275 N N . ILE B 2 138 ? 19.651 -6.418 152.333 1.00 15.05 138 ILE B N 1
ATOM 6276 C CA . ILE B 2 138 ? 19.726 -7.636 151.532 1.00 16.47 138 ILE B CA 1
ATOM 6277 C C . ILE B 2 138 ? 18.408 -8.404 151.592 1.00 17.14 138 ILE B C 1
ATOM 6278 O O . ILE B 2 138 ? 18.086 -9.184 150.690 1.00 16.30 138 ILE B O 1
ATOM 6283 N N . GLY B 2 139 ? 17.648 -8.175 152.658 1.00 17.66 139 GLY B N 1
ATOM 6284 C CA . GLY B 2 139 ? 16.362 -8.835 152.817 1.00 18.46 139 GLY B CA 1
ATOM 6285 C C . GLY B 2 139 ? 16.388 -10.157 153.563 1.00 19.16 139 GLY B C 1
ATOM 6286 O O . GLY B 2 139 ? 15.338 -10.688 153.925 1.00 19.65 139 GLY B O 1
ATOM 6287 N N . THR B 2 140 ? 17.581 -10.688 153.801 1.00 17.63 140 THR B N 1
ATOM 6288 C CA . THR B 2 140 ? 17.731 -11.963 154.495 1.00 19.05 140 THR B CA 1
ATOM 6289 C C . THR B 2 140 ? 17.692 -11.827 156.016 1.00 19.99 140 THR B C 1
ATOM 6290 O O . THR B 2 140 ? 17.795 -10.728 156.552 1.00 20.56 140 THR B O 1
ATOM 6294 N N . SER B 2 141 ? 17.546 -12.954 156.707 1.00 20.86 141 SER B N 1
ATOM 6295 C CA . SER B 2 141 ? 17.480 -12.952 158.166 1.00 22.21 141 SER B CA 1
ATOM 6296 C C . SER B 2 141 ? 18.828 -12.646 158.816 1.00 21.96 141 SER B C 1
ATOM 6297 O O . SER B 2 141 ? 18.908 -12.412 160.021 1.00 23.27 141 SER B O 1
ATOM 6300 N N . GLU B 2 142 ? 19.883 -12.653 158.009 1.00 21.18 142 GLU B N 1
ATOM 6301 C CA . GLU B 2 142 ? 21.233 -12.365 158.482 1.00 21.08 142 GLU B CA 1
ATOM 6302 C C . GLU B 2 142 ? 22.125 -12.227 157.258 1.00 17.79 142 GLU B C 1
ATOM 6303 O O . GLU B 2 142 ? 21.691 -12.513 156.143 1.00 18.52 142 GLU B O 1
ATOM 6309 N N . PHE B 2 143 ? 23.363 -11.789 157.459 1.00 16.46 143 PHE B N 1
ATOM 6310 C CA . PHE B 2 143 ? 24.284 -11.637 156.339 1.00 16.67 143 PHE B CA 1
ATOM 6311 C C . PHE B 2 143 ? 24.382 -12.978 155.617 1.00 16.12 143 PHE B C 1
ATOM 6312 O O . PHE B 2 143 ? 24.606 -14.017 156.240 1.00 16.23 143 PHE B O 1
ATOM 6320 N N . PRO B 2 144 ? 24.207 -12.975 154.288 1.00 16.08 144 PRO B N 1
ATOM 6321 C CA . PRO B 2 144 ? 24.276 -14.215 153.511 1.00 16.47 144 PRO B CA 1
ATOM 6322 C C . PRO B 2 144 ? 25.563 -14.996 153.717 1.00 16.46 144 PRO B C 1
ATOM 6323 O O . PRO B 2 144 ? 26.658 -14.440 153.637 1.00 16.75 144 PRO B O 1
ATOM 6327 N N . GLN B 2 145 ? 25.416 -16.290 153.982 1.00 17.44 145 GLN B N 1
ATOM 6328 C CA . GLN B 2 145 ? 26.554 -17.176 154.180 1.00 19.10 145 GLN B CA 1
ATOM 6329 C C . GLN B 2 145 ? 26.736 -18.019 152.926 1.00 18.11 145 GLN B C 1
ATOM 6330 O O . GLN B 2 145 ? 25.767 -18.348 152.246 1.00 18.48 145 GLN B O 1
ATOM 6336 N N . VAL B 2 146 ? 27.981 -18.360 152.619 1.00 18.20 146 VAL B N 1
ATOM 6337 C CA . VAL B 2 146 ? 28.273 -19.184 151.457 1.00 19.02 146 VAL B CA 1
ATOM 6338 C C . VAL B 2 146 ? 29.185 -20.325 151.899 1.00 19.24 146 VAL B C 1
ATOM 6339 O O . VAL B 2 146 ? 30.190 -20.102 152.574 1.00 20.26 146 VAL B O 1
ATOM 6343 N N . LYS B 2 147 ? 28.807 -21.544 151.528 1.00 19.88 147 LYS B N 1
ATOM 6344 C CA . LYS B 2 147 ? 29.548 -22.754 151.880 1.00 22.22 147 LYS B CA 1
ATOM 6345 C C . LYS B 2 147 ? 30.941 -22.803 151.212 1.00 23.26 147 LYS B C 1
ATOM 6346 O O . LYS B 2 147 ? 31.034 -22.746 149.989 1.00 21.30 147 LYS B O 1
ATOM 6352 N N . LYS B 2 148 ? 32.012 -22.909 152.006 1.00 24.28 148 LYS B N 1
ATOM 6353 C CA . LYS B 2 148 ? 33.384 -22.993 151.465 1.00 26.85 148 LYS B CA 1
ATOM 6354 C C . LYS B 2 148 ? 33.700 -24.439 151.054 1.00 28.78 148 LYS B C 1
ATOM 6355 O O . LYS B 2 148 ? 33.275 -25.378 151.729 1.00 28.37 148 LYS B O 1
ATOM 6361 N N . LYS B 2 149 ? 34.437 -24.616 149.954 1.00 30.25 149 LYS B N 1
ATOM 6362 C CA . LYS B 2 149 ? 34.803 -25.955 149.469 1.00 32.98 149 LYS B CA 1
ATOM 6363 C C . LYS B 2 149 ? 35.542 -26.720 150.562 1.00 33.81 149 LYS B C 1
ATOM 6364 O O . LYS B 2 149 ? 36.523 -26.230 151.119 1.00 34.69 149 LYS B O 1
ATOM 6370 N N . ALA B 2 150 ? 35.065 -27.923 150.862 1.00 33.91 150 ALA B N 1
ATOM 6371 C CA . ALA B 2 150 ? 35.683 -28.757 151.883 1.00 34.46 150 ALA B CA 1
ATOM 6372 C C . ALA B 2 150 ? 36.949 -29.403 151.333 1.00 34.90 150 ALA B C 1
ATOM 6373 O O . ALA B 2 150 ? 38.037 -29.127 151.883 1.00 33.79 150 ALA B O 1
ATOM 6376 N N . VAL C 1 2 ? 35.580 8.563 102.571 0.50 4.03 2 VAL C N 1
ATOM 6377 C CA . VAL C 1 2 ? 34.856 9.776 103.035 0.50 5.23 2 VAL C CA 1
ATOM 6378 C C . VAL C 1 2 ? 35.347 10.980 102.246 0.50 5.35 2 VAL C C 1
ATOM 6379 O O . VAL C 1 2 ? 36.526 11.070 101.909 0.50 3.28 2 VAL C O 1
ATOM 6386 N N . TYR C 1 3 ? 34.437 11.896 101.936 1.00 9.13 3 TYR C N 1
ATOM 6387 C CA . TYR C 1 3 ? 34.795 13.095 101.190 1.00 10.83 3 TYR C CA 1
ATOM 6388 C C . TYR C 1 3 ? 34.301 14.352 101.897 1.00 11.22 3 TYR C C 1
ATOM 6389 O O . TYR C 1 3 ? 33.143 14.424 102.308 1.00 12.02 3 TYR C O 1
ATOM 6398 N N . TYR C 1 4 ? 35.196 15.328 102.045 1.00 13.50 4 TYR C N 1
ATOM 6399 C CA . TYR C 1 4 ? 34.877 16.607 102.681 1.00 16.50 4 TYR C CA 1
ATOM 6400 C C . TYR C 1 4 ? 35.305 17.726 101.739 1.00 16.34 4 TYR C C 1
ATOM 6401 O O . TYR C 1 4 ? 36.443 18.192 101.802 1.00 16.84 4 TYR C O 1
ATOM 6410 N N . PRO C 1 5 ? 34.404 18.171 100.854 1.00 16.43 5 PRO C N 1
ATOM 6411 C CA . PRO C 1 5 ? 34.740 19.243 99.914 1.00 17.20 5 PRO C CA 1
ATOM 6412 C C . PRO C 1 5 ? 35.114 20.539 100.627 1.00 17.83 5 PRO C C 1
ATOM 6413 O O . PRO C 1 5 ? 34.524 20.886 101.648 1.00 17.88 5 PRO C O 1
ATOM 6417 N N . LYS C 1 6 ? 36.099 21.244 100.079 1.00 20.45 6 LYS C N 1
ATOM 6418 C CA . LYS C 1 6 ? 36.567 22.502 100.650 1.00 23.42 6 LYS C CA 1
ATOM 6419 C C . LYS C 1 6 ? 35.450 23.531 100.513 1.00 23.77 6 LYS C C 1
ATOM 6420 O O . LYS C 1 6 ? 35.212 24.334 101.416 1.00 24.60 6 LYS C O 1
ATOM 6426 N N . LYS C 1 7 ? 34.774 23.509 99.370 1.00 23.18 7 LYS C N 1
ATOM 6427 C CA . LYS C 1 7 ? 33.666 24.420 99.134 1.00 23.69 7 LYS C CA 1
ATOM 6428 C C . LYS C 1 7 ? 32.698 23.846 98.107 1.00 22.30 7 LYS C C 1
ATOM 6429 O O . LYS C 1 7 ? 33.027 22.906 97.383 1.00 22.91 7 LYS C O 1
ATOM 6435 N N . TYR C 1 8 ? 31.495 24.404 98.063 1.00 19.69 8 TYR C N 1
ATOM 6436 C CA . TYR C 1 8 ? 30.462 23.935 97.149 1.00 18.70 8 TYR C CA 1
ATOM 6437 C C . TYR C 1 8 ? 30.699 24.352 95.702 1.00 18.65 8 TYR C C 1
ATOM 6438 O O . TYR C 1 8 ? 31.328 25.374 95.425 1.00 18.59 8 TYR C O 1
ATOM 6447 N N . GLU C 1 9 ? 30.176 23.541 94.789 1.00 17.74 9 GLU C N 1
ATOM 6448 C CA . GLU C 1 9 ? 30.260 23.781 93.352 1.00 18.44 9 GLU C CA 1
ATOM 6449 C C . GLU C 1 9 ? 28.943 23.186 92.871 1.00 18.28 9 GLU C C 1
ATOM 6450 O O . GLU C 1 9 ? 28.904 22.076 92.340 1.00 19.35 9 GLU C O 1
ATOM 6456 N N . LEU C 1 10 ? 27.863 23.934 93.079 1.00 17.23 10 LEU C N 1
ATOM 6457 C CA . LEU C 1 10 ? 26.519 23.479 92.749 1.00 16.52 10 LEU C CA 1
ATOM 6458 C C . LEU C 1 10 ? 25.880 24.097 91.515 1.00 17.21 10 LEU C C 1
ATOM 6459 O O . LEU C 1 10 ? 26.002 25.297 91.269 1.00 18.81 10 LEU C O 1
ATOM 6464 N N . TYR C 1 11 ? 25.181 23.260 90.754 1.00 16.35 11 TYR C N 1
ATOM 6465 C CA . TYR C 1 11 ? 24.501 23.693 89.544 1.00 17.75 11 TYR C CA 1
ATOM 6466 C C . TYR C 1 11 ? 23.159 22.990 89.380 1.00 18.22 11 TYR C C 1
ATOM 6467 O O . TYR C 1 11 ? 23.006 21.829 89.761 1.00 18.69 11 TYR C O 1
ATOM 6476 N N . LYS C 1 12 ? 22.185 23.703 88.821 1.00 18.68 12 LYS C N 1
ATOM 6477 C CA . LYS C 1 12 ? 20.878 23.120 88.549 1.00 18.87 12 LYS C CA 1
ATOM 6478 C C . LYS C 1 12 ? 20.935 22.714 87.085 1.00 17.94 12 LYS C C 1
ATOM 6479 O O . LYS C 1 12 ? 21.578 23.387 86.277 1.00 18.15 12 LYS C O 1
ATOM 6485 N N . ALA C 1 13 ? 20.270 21.618 86.744 1.00 18.11 13 ALA C N 1
ATOM 6486 C CA . ALA C 1 13 ? 20.267 21.134 85.371 1.00 18.36 13 ALA C CA 1
ATOM 6487 C C . ALA C 1 13 ? 19.899 22.228 84.368 1.00 19.80 13 ALA C C 1
ATOM 6488 O O . ALA C 1 13 ? 20.583 22.407 83.362 1.00 19.53 13 ALA C O 1
ATOM 6490 N N . ASP C 1 14 ? 18.828 22.961 84.654 1.00 21.76 14 ASP C N 1
ATOM 6491 C CA . ASP C 1 14 ? 18.358 24.020 83.762 1.00 24.47 14 ASP C CA 1
ATOM 6492 C C . ASP C 1 14 ? 19.350 25.143 83.479 1.00 24.37 14 ASP C C 1
ATOM 6493 O O . ASP C 1 14 ? 19.208 25.856 82.486 1.00 25.80 14 ASP C O 1
ATOM 6498 N N . GLU C 1 15 ? 20.345 25.311 84.343 1.00 23.52 15 GLU C N 1
ATOM 6499 C CA . GLU C 1 15 ? 21.328 26.370 84.149 1.00 23.37 15 GLU C CA 1
ATOM 6500 C C . GLU C 1 15 ? 22.634 25.881 83.530 1.00 21.43 15 GLU C C 1
ATOM 6501 O O . GLU C 1 15 ? 23.542 26.670 83.273 1.00 21.06 15 GLU C O 1
ATOM 6507 N N . VAL C 1 16 ? 22.725 24.579 83.282 1.00 19.52 16 VAL C N 1
ATOM 6508 C CA . VAL C 1 16 ? 23.929 24.012 82.691 1.00 17.64 16 VAL C CA 1
ATOM 6509 C C . VAL C 1 16 ? 23.795 23.955 81.175 1.00 16.21 16 VAL C C 1
ATOM 6510 O O . VAL C 1 16 ? 22.808 23.445 80.652 1.00 17.32 16 VAL C O 1
ATOM 6514 N N . PRO C 1 17 ? 24.787 24.492 80.451 1.00 15.45 17 PRO C N 1
ATOM 6515 C CA . PRO C 1 17 ? 24.748 24.482 78.988 1.00 16.08 17 PRO C CA 1
ATOM 6516 C C . PRO C 1 17 ? 25.053 23.097 78.434 1.00 15.78 17 PRO C C 1
ATOM 6517 O O . PRO C 1 17 ? 25.869 22.361 78.993 1.00 16.37 17 PRO C O 1
ATOM 6521 N N . THR C 1 18 ? 24.389 22.747 77.340 1.00 15.30 18 THR C N 1
ATOM 6522 C CA . THR C 1 18 ? 24.601 21.461 76.695 1.00 15.24 18 THR C CA 1
ATOM 6523 C C . THR C 1 18 ? 25.505 21.644 75.490 1.00 16.54 18 THR C C 1
ATOM 6524 O O . THR C 1 18 ? 25.379 22.620 74.749 1.00 16.60 18 THR C O 1
ATOM 6528 N N . GLU C 1 19 ? 26.437 20.717 75.309 1.00 15.39 19 GLU C N 1
ATOM 6529 C CA . GLU C 1 19 ? 27.312 20.761 74.151 1.00 15.46 19 GLU C CA 1
ATOM 6530 C C . GLU C 1 19 ? 27.030 19.480 73.392 1.00 15.45 19 GLU C C 1
ATOM 6531 O O . GLU C 1 19 ? 27.214 18.383 73.921 1.00 14.52 19 GLU C O 1
ATOM 6537 N N . VAL C 1 20 ? 26.551 19.620 72.162 1.00 14.49 20 VAL C N 1
ATOM 6538 C CA . VAL C 1 20 ? 26.236 18.463 71.342 1.00 13.64 20 VAL C CA 1
ATOM 6539 C C . VAL C 1 20 ? 27.412 18.131 70.441 1.00 14.93 20 VAL C C 1
ATOM 6540 O O . VAL C 1 20 ? 27.941 18.995 69.743 1.00 15.83 20 VAL C O 1
ATOM 6544 N N . VAL C 1 21 ? 27.824 16.872 70.468 1.00 13.39 21 VAL C N 1
ATOM 6545 C CA . VAL C 1 21 ? 28.936 16.425 69.652 1.00 13.37 21 VAL C CA 1
ATOM 6546 C C . VAL C 1 21 ? 28.461 15.312 68.735 1.00 14.24 21 VAL C C 1
ATOM 6547 O O . VAL C 1 21 ? 27.990 14.278 69.199 1.00 14.40 21 VAL C O 1
ATOM 6551 N N . GLU C 1 22 ? 28.566 15.538 67.431 1.00 14.28 22 GLU C N 1
ATOM 6552 C CA . GLU C 1 22 ? 28.158 14.533 66.461 1.00 14.22 22 GLU C CA 1
ATOM 6553 C C . GLU C 1 22 ? 29.398 13.790 65.992 1.00 13.94 22 GLU C C 1
ATOM 6554 O O . GLU C 1 22 ? 30.422 14.401 65.681 1.00 12.98 22 GLU C O 1
ATOM 6560 N N . THR C 1 23 ? 29.313 12.468 65.954 1.00 12.27 23 THR C N 1
ATOM 6561 C CA . THR C 1 23 ? 30.447 11.669 65.516 1.00 12.97 23 THR C CA 1
ATOM 6562 C C . THR C 1 23 ? 29.941 10.364 64.921 1.00 12.41 23 THR C C 1
ATOM 6563 O O . THR C 1 23 ? 28.751 10.060 64.992 1.00 13.31 23 THR C O 1
ATOM 6567 N N . ASP C 1 24 ? 30.838 9.597 64.315 1.00 11.69 24 ASP C N 1
ATOM 6568 C CA . ASP C 1 24 ? 30.438 8.325 63.741 1.00 11.34 24 ASP C CA 1
ATOM 6569 C C . ASP C 1 24 ? 30.744 7.218 64.739 1.00 10.93 24 ASP C C 1
ATOM 6570 O O . ASP C 1 24 ? 29.881 6.395 65.046 1.00 11.62 24 ASP C O 1
ATOM 6575 N N . ILE C 1 25 ? 31.969 7.212 65.253 1.00 10.27 25 ILE C N 1
ATOM 6576 C CA . ILE C 1 25 ? 32.377 6.219 66.239 1.00 9.58 25 ILE C CA 1
ATOM 6577 C C . ILE C 1 25 ? 32.746 6.910 67.547 1.00 10.11 25 ILE C C 1
ATOM 6578 O O . ILE C 1 25 ? 33.634 7.763 67.581 1.00 11.14 25 ILE C O 1
ATOM 6583 N N . LEU C 1 26 ? 32.051 6.542 68.619 1.00 9.09 26 LEU C N 1
ATOM 6584 C CA . LEU C 1 26 ? 32.313 7.101 69.937 1.00 9.80 26 LEU C CA 1
ATOM 6585 C C . LEU C 1 26 ? 32.946 6.015 70.795 1.00 9.76 26 LEU C C 1
ATOM 6586 O O . LEU C 1 26 ? 32.374 4.940 70.959 1.00 10.07 26 LEU C O 1
ATOM 6591 N N . ILE C 1 27 ? 34.128 6.296 71.329 1.00 8.88 27 ILE C N 1
ATOM 6592 C CA . ILE C 1 27 ? 34.825 5.341 72.186 1.00 8.83 27 ILE C CA 1
ATOM 6593 C C . ILE C 1 27 ? 34.763 5.902 73.601 1.00 9.00 27 ILE C C 1
ATOM 6594 O O . ILE C 1 27 ? 35.254 7.001 73.865 1.00 8.22 27 ILE C O 1
ATOM 6599 N N . ILE C 1 28 ? 34.146 5.152 74.507 1.00 8.37 28 ILE C N 1
ATOM 6600 C CA . ILE C 1 28 ? 34.003 5.596 75.887 1.00 9.00 28 ILE C CA 1
ATOM 6601 C C . ILE C 1 28 ? 35.078 4.956 76.757 1.00 8.75 28 ILE C C 1
ATOM 6602 O O . ILE C 1 28 ? 35.011 3.766 77.077 1.00 8.50 28 ILE C O 1
ATOM 6607 N N . GLY C 1 29 ? 36.070 5.764 77.126 1.00 8.03 29 GLY C N 1
ATOM 6608 C CA . GLY C 1 29 ? 37.173 5.287 77.941 1.00 8.31 29 GLY C CA 1
ATOM 6609 C C . GLY C 1 29 ? 38.472 5.328 77.160 1.00 8.35 29 GLY C C 1
ATOM 6610 O O . GLY C 1 29 ? 38.592 4.683 76.116 1.00 9.52 29 GLY C O 1
ATOM 6611 N N . GLY C 1 30 ? 39.442 6.089 77.667 1.00 7.84 30 GLY C N 1
ATOM 6612 C CA . GLY C 1 30 ? 40.727 6.218 77.004 1.00 9.55 30 GLY C CA 1
ATOM 6613 C C . GLY C 1 30 ? 41.846 5.447 77.678 1.00 9.76 30 GLY C C 1
ATOM 6614 O O . GLY C 1 30 ? 42.957 5.960 77.844 1.00 8.96 30 GLY C O 1
ATOM 6615 N N . GLY C 1 31 ? 41.545 4.217 78.082 1.00 10.19 31 GLY C N 1
ATOM 6616 C CA . GLY C 1 31 ? 42.543 3.374 78.710 1.00 8.57 31 GLY C CA 1
ATOM 6617 C C . GLY C 1 31 ? 43.224 2.541 77.639 1.00 8.78 31 GLY C C 1
ATOM 6618 O O . GLY C 1 31 ? 43.294 2.953 76.480 1.00 8.69 31 GLY C O 1
ATOM 6619 N N . PHE C 1 32 ? 43.716 1.361 77.991 1.00 8.14 32 PHE C N 1
ATOM 6620 C CA . PHE C 1 32 ? 44.389 0.560 76.982 1.00 7.75 32 PHE C CA 1
ATOM 6621 C C . PHE C 1 32 ? 43.522 0.061 75.836 1.00 7.93 32 PHE C C 1
ATOM 6622 O O . PHE C 1 32 ? 43.933 0.144 74.673 1.00 7.97 32 PHE C O 1
ATOM 6630 N N . SER C 1 33 ? 42.329 -0.446 76.131 1.00 8.22 33 SER C N 1
ATOM 6631 C CA . SER C 1 33 ? 41.477 -0.928 75.053 1.00 7.60 33 SER C CA 1
ATOM 6632 C C . SER C 1 33 ? 40.951 0.252 74.236 1.00 8.60 33 SER C C 1
ATOM 6633 O O . SER C 1 33 ? 40.906 0.195 73.006 1.00 8.16 33 SER C O 1
ATOM 6636 N N . GLY C 1 34 ? 40.580 1.329 74.924 1.00 8.47 34 GLY C N 1
ATOM 6637 C CA . GLY C 1 34 ? 40.074 2.513 74.246 1.00 8.95 34 GLY C CA 1
ATOM 6638 C C . GLY C 1 34 ? 41.100 3.145 73.321 1.00 9.61 34 GLY C C 1
ATOM 6639 O O . GLY C 1 34 ? 40.764 3.591 72.219 1.00 9.21 34 GLY C O 1
ATOM 6640 N N . CYS C 1 35 ? 42.352 3.203 73.763 1.00 8.70 35 CYS C N 1
ATOM 6641 C CA . CYS C 1 35 ? 43.399 3.775 72.929 1.00 8.39 35 CYS C CA 1
ATOM 6642 C C . CYS C 1 35 ? 43.642 2.881 71.719 1.00 9.43 35 CYS C C 1
ATOM 6643 O O . CYS C 1 35 ? 43.972 3.364 70.636 1.00 9.71 35 CYS C O 1
ATOM 6646 N N . GLY C 1 36 ? 43.471 1.574 71.906 1.00 9.12 36 GLY C N 1
ATOM 6647 C CA . GLY C 1 36 ? 43.642 0.642 70.807 1.00 8.78 36 GLY C CA 1
ATOM 6648 C C . GLY C 1 36 ? 42.554 0.875 69.774 1.00 8.91 36 GLY C C 1
ATOM 6649 O O . GLY C 1 36 ? 42.798 0.802 68.571 1.00 10.11 36 GLY C O 1
ATOM 6650 N N . ALA C 1 37 ? 41.344 1.159 70.251 1.00 8.52 37 ALA C N 1
ATOM 6651 C CA . ALA C 1 37 ? 40.213 1.422 69.371 1.00 7.71 37 ALA C CA 1
ATOM 6652 C C . ALA C 1 37 ? 40.408 2.728 68.607 1.00 9.00 37 ALA C C 1
ATOM 6653 O O . ALA C 1 37 ? 40.145 2.796 67.407 1.00 9.36 37 ALA C O 1
ATOM 6655 N N . ALA C 1 38 ? 40.874 3.765 69.299 1.00 9.16 38 ALA C N 1
ATOM 6656 C CA . ALA C 1 38 ? 41.087 5.062 68.656 1.00 8.80 38 ALA C CA 1
ATOM 6657 C C . ALA C 1 38 ? 42.159 4.942 67.582 1.00 9.30 38 ALA C C 1
ATOM 6658 O O . ALA C 1 38 ? 42.019 5.477 66.481 1.00 9.56 38 ALA C O 1
ATOM 6660 N N . TYR C 1 39 ? 43.229 4.229 67.919 1.00 8.85 39 TYR C N 1
ATOM 6661 C CA . TYR C 1 39 ? 44.341 4.007 67.007 1.00 9.63 39 TYR C CA 1
ATOM 6662 C C . TYR C 1 39 ? 43.897 3.326 65.713 1.00 9.37 39 TYR C C 1
ATOM 6663 O O . TYR C 1 39 ? 44.126 3.842 64.619 1.00 9.57 39 TYR C O 1
ATOM 6672 N N . GLU C 1 40 ? 43.260 2.164 65.846 1.00 10.25 40 GLU C N 1
ATOM 6673 C CA . GLU C 1 40 ? 42.818 1.391 64.691 1.00 10.46 40 GLU C CA 1
ATOM 6674 C C . GLU C 1 40 ? 41.676 2.052 63.929 1.00 10.78 40 GLU C C 1
ATOM 6675 O O . GLU C 1 40 ? 41.632 2.002 62.698 1.00 10.54 40 GLU C O 1
ATOM 6681 N N . ALA C 1 41 ? 40.750 2.672 64.653 1.00 9.31 41 ALA C N 1
ATOM 6682 C CA . ALA C 1 41 ? 39.617 3.324 64.005 1.00 10.37 41 ALA C CA 1
ATOM 6683 C C . ALA C 1 41 ? 40.100 4.440 63.090 1.00 10.71 41 ALA C C 1
ATOM 6684 O O . ALA C 1 41 ? 39.586 4.610 61.986 1.00 11.10 41 ALA C O 1
ATOM 6686 N N . ALA C 1 42 ? 41.098 5.187 63.551 1.00 9.75 42 ALA C N 1
ATOM 6687 C CA . ALA C 1 42 ? 41.645 6.296 62.773 1.00 11.61 42 ALA C CA 1
ATOM 6688 C C . ALA C 1 42 ? 42.197 5.823 61.432 1.00 12.52 42 ALA C C 1
ATOM 6689 O O . ALA C 1 42 ? 42.182 6.569 60.452 1.00 12.66 42 ALA C O 1
ATOM 6691 N N . TYR C 1 43 ? 42.677 4.583 61.392 1.00 11.43 43 TYR C N 1
ATOM 6692 C CA . TYR C 1 43 ? 43.239 4.017 60.167 1.00 11.96 43 TYR C CA 1
ATOM 6693 C C . TYR C 1 43 ? 42.166 3.702 59.127 1.00 12.81 43 TYR C C 1
ATOM 6694 O O . TYR C 1 43 ? 42.252 4.143 57.986 1.00 13.48 43 TYR C O 1
ATOM 6703 N N . TRP C 1 44 ? 41.147 2.945 59.523 1.00 12.60 44 TRP C N 1
ATOM 6704 C CA . TRP C 1 44 ? 40.088 2.558 58.599 1.00 11.74 44 TRP C CA 1
ATOM 6705 C C . TRP C 1 44 ? 39.043 3.630 58.306 1.00 13.40 44 TRP C C 1
ATOM 6706 O O . TRP C 1 44 ? 38.458 3.645 57.224 1.00 14.03 44 TRP C O 1
ATOM 6717 N N . ALA C 1 45 ? 38.809 4.515 59.270 1.00 13.61 45 ALA C N 1
ATOM 6718 C CA . ALA C 1 45 ? 37.815 5.578 59.130 1.00 14.48 45 ALA C CA 1
ATOM 6719 C C . ALA C 1 45 ? 37.959 6.363 57.833 1.00 15.70 45 ALA C C 1
ATOM 6720 O O . ALA C 1 45 ? 36.973 6.823 57.257 1.00 15.79 45 ALA C O 1
ATOM 6722 N N . LYS C 1 46 ? 39.196 6.506 57.383 1.00 17.76 46 LYS C N 1
ATOM 6723 C CA . LYS C 1 46 ? 39.499 7.237 56.163 1.00 20.12 46 LYS C CA 1
ATOM 6724 C C . LYS C 1 46 ? 38.706 6.730 54.956 1.00 20.24 46 LYS C C 1
ATOM 6725 O O . LYS C 1 46 ? 38.415 7.493 54.035 1.00 21.56 46 LYS C O 1
ATOM 6731 N N . LEU C 1 47 ? 38.344 5.451 54.963 1.00 18.97 47 LEU C N 1
ATOM 6732 C CA . LEU C 1 47 ? 37.587 4.873 53.855 1.00 18.31 47 LEU C CA 1
ATOM 6733 C C . LEU C 1 47 ? 36.222 5.524 53.655 1.00 18.83 47 LEU C C 1
ATOM 6734 O O . LEU C 1 47 ? 35.654 5.464 52.564 1.00 20.51 47 LEU C O 1
ATOM 6739 N N . GLY C 1 48 ? 35.693 6.141 54.707 1.00 17.19 48 GLY C N 1
ATOM 6740 C CA . GLY C 1 48 ? 34.397 6.786 54.597 1.00 18.12 48 GLY C CA 1
ATOM 6741 C C . GLY C 1 48 ? 34.391 8.182 55.187 1.00 17.20 48 GLY C C 1
ATOM 6742 O O . GLY C 1 48 ? 33.327 8.757 55.422 1.00 18.51 48 GLY C O 1
ATOM 6743 N N . GLY C 1 49 ? 35.582 8.726 55.423 1.00 17.66 49 GLY C N 1
ATOM 6744 C CA . GLY C 1 49 ? 35.693 10.053 56.000 1.00 17.90 49 GLY C CA 1
ATOM 6745 C C . GLY C 1 49 ? 34.951 10.106 57.319 1.00 17.35 49 GLY C C 1
ATOM 6746 O O . GLY C 1 49 ? 34.360 11.126 57.676 1.00 18.16 49 GLY C O 1
ATOM 6747 N N . LEU C 1 50 ? 34.986 8.992 58.045 1.00 15.46 50 LEU C N 1
ATOM 6748 C CA . LEU C 1 50 ? 34.301 8.893 59.327 1.00 14.60 50 LEU C CA 1
ATOM 6749 C C . LEU C 1 50 ? 35.009 9.655 60.437 1.00 13.48 50 LEU C C 1
ATOM 6750 O O . LEU C 1 50 ? 36.232 9.785 60.446 1.00 13.66 50 LEU C O 1
ATOM 6755 N N . LYS C 1 51 ? 34.216 10.159 61.374 1.00 12.83 51 LYS C N 1
ATOM 6756 C CA . LYS C 1 51 ? 34.737 10.896 62.511 1.00 12.54 51 LYS C CA 1
ATOM 6757 C C . LYS C 1 51 ? 34.819 9.942 63.698 1.00 12.02 51 LYS C C 1
ATOM 6758 O O . LYS C 1 51 ? 33.876 9.203 63.969 1.00 11.51 51 LYS C O 1
ATOM 6764 N N . VAL C 1 52 ? 35.959 9.950 64.382 1.00 10.20 52 VAL C N 1
ATOM 6765 C CA . VAL C 1 52 ? 36.171 9.100 65.551 1.00 11.73 52 VAL C CA 1
ATOM 6766 C C . VAL C 1 52 ? 36.361 10.007 66.760 1.00 10.76 52 VAL C C 1
ATOM 6767 O O . VAL C 1 52 ? 37.162 10.942 66.722 1.00 11.22 52 VAL C O 1
ATOM 6771 N N . THR C 1 53 ? 35.623 9.727 67.831 1.00 10.59 53 THR C N 1
ATOM 6772 C CA . THR C 1 53 ? 35.698 10.533 69.045 1.00 10.76 53 THR C CA 1
ATOM 6773 C C . THR C 1 53 ? 36.008 9.670 70.269 1.00 10.00 53 THR C C 1
ATOM 6774 O O . THR C 1 53 ? 35.384 8.630 70.487 1.00 10.82 53 THR C O 1
ATOM 6778 N N . LEU C 1 54 ? 36.990 10.106 71.051 1.00 8.19 54 LEU C N 1
ATOM 6779 C CA . LEU C 1 54 ? 37.393 9.403 72.262 1.00 9.72 54 LEU C CA 1
ATOM 6780 C C . LEU C 1 54 ? 37.056 10.278 73.461 1.00 10.06 54 LEU C C 1
ATOM 6781 O O . LEU C 1 54 ? 37.478 11.433 73.534 1.00 11.60 54 LEU C O 1
ATOM 6786 N N . VAL C 1 55 ? 36.280 9.733 74.391 1.00 9.49 55 VAL C N 1
ATOM 6787 C CA . VAL C 1 55 ? 35.903 10.476 75.587 1.00 9.92 55 VAL C CA 1
ATOM 6788 C C . VAL C 1 55 ? 36.489 9.755 76.796 1.00 10.72 55 VAL C C 1
ATOM 6789 O O . VAL C 1 55 ? 36.382 8.535 76.919 1.00 10.71 55 VAL C O 1
ATOM 6793 N N . GLU C 1 56 ? 37.121 10.521 77.676 1.00 9.55 56 GLU C N 1
ATOM 6794 C CA . GLU C 1 56 ? 37.778 9.977 78.863 1.00 9.01 56 GLU C CA 1
ATOM 6795 C C . GLU C 1 56 ? 37.429 10.821 80.085 1.00 9.30 56 GLU C C 1
ATOM 6796 O O . GLU C 1 56 ? 37.433 12.050 80.016 1.00 9.20 56 GLU C O 1
ATOM 6802 N N . LYS C 1 57 ? 37.135 10.170 81.207 1.00 9.27 57 LYS C N 1
ATOM 6803 C CA . LYS C 1 57 ? 36.769 10.916 82.405 1.00 8.74 57 LYS C CA 1
ATOM 6804 C C . LYS C 1 57 ? 37.960 11.627 83.047 1.00 8.86 57 LYS C C 1
ATOM 6805 O O . LYS C 1 57 ? 37.788 12.652 83.711 1.00 9.31 57 LYS C O 1
ATOM 6811 N N . ALA C 1 58 ? 39.164 11.102 82.838 1.00 8.91 58 ALA C N 1
ATOM 6812 C CA . ALA C 1 58 ? 40.374 11.720 83.386 1.00 8.92 58 ALA C CA 1
ATOM 6813 C C . ALA C 1 58 ? 41.241 12.237 82.235 1.00 9.64 58 ALA C C 1
ATOM 6814 O O . ALA C 1 58 ? 40.736 12.896 81.327 1.00 9.43 58 ALA C O 1
ATOM 6816 N N . ALA C 1 59 ? 42.539 11.945 82.277 1.00 9.82 59 ALA C N 1
ATOM 6817 C CA . ALA C 1 59 ? 43.462 12.368 81.218 1.00 10.13 59 ALA C CA 1
ATOM 6818 C C . ALA C 1 59 ? 44.146 11.129 80.639 1.00 10.06 59 ALA C C 1
ATOM 6819 O O . ALA C 1 59 ? 44.815 10.382 81.353 1.00 8.53 59 ALA C O 1
ATOM 6821 N N . VAL C 1 60 ? 43.985 10.925 79.336 1.00 9.70 60 VAL C N 1
ATOM 6822 C CA . VAL C 1 60 ? 44.541 9.757 78.659 1.00 9.72 60 VAL C CA 1
ATOM 6823 C C . VAL C 1 60 ? 46.016 9.461 78.932 1.00 10.28 60 VAL C C 1
ATOM 6824 O O . VAL C 1 60 ? 46.418 8.299 78.965 1.00 9.19 60 VAL C O 1
ATOM 6828 N N . GLU C 1 61 ? 46.825 10.495 79.135 1.00 9.50 61 GLU C N 1
ATOM 6829 C CA . GLU C 1 61 ? 48.246 10.279 79.383 1.00 10.03 61 GLU C CA 1
ATOM 6830 C C . GLU C 1 61 ? 48.529 9.251 80.487 1.00 9.53 61 GLU C C 1
ATOM 6831 O O . GLU C 1 61 ? 49.489 8.480 80.394 1.00 9.94 61 GLU C O 1
ATOM 6837 N N . ARG C 1 62 ? 47.695 9.229 81.524 1.00 8.60 62 ARG C N 1
ATOM 6838 C CA . ARG C 1 62 ? 47.902 8.303 82.639 1.00 8.55 62 ARG C CA 1
ATOM 6839 C C . ARG C 1 62 ? 46.643 7.599 83.130 1.00 9.18 62 ARG C C 1
ATOM 6840 O O . ARG C 1 62 ? 46.691 6.885 84.130 1.00 9.93 62 ARG C O 1
ATOM 6848 N N . SER C 1 63 ? 45.527 7.770 82.434 1.00 8.26 63 SER C N 1
ATOM 6849 C CA . SER C 1 63 ? 44.279 7.181 82.906 1.00 7.90 63 SER C CA 1
ATOM 6850 C C . SER C 1 63 ? 44.198 5.660 82.887 1.00 7.59 63 SER C C 1
ATOM 6851 O O . SER C 1 63 ? 44.821 4.995 82.064 1.00 8.16 63 SER C O 1
ATOM 6854 N N . GLY C 1 64 ? 43.429 5.119 83.825 1.00 8.09 64 GLY C N 1
ATOM 6855 C CA . GLY C 1 64 ? 43.240 3.681 83.876 1.00 6.57 64 GLY C CA 1
ATOM 6856 C C . GLY C 1 64 ? 44.229 2.844 84.660 1.00 7.68 64 GLY C C 1
ATOM 6857 O O . GLY C 1 64 ? 45.102 3.344 85.369 1.00 7.80 64 GLY C O 1
ATOM 6858 N N . ALA C 1 65 ? 44.085 1.535 84.499 1.00 7.13 65 ALA C N 1
ATOM 6859 C CA . ALA C 1 65 ? 44.909 0.553 85.184 1.00 7.36 65 ALA C CA 1
ATOM 6860 C C . ALA C 1 65 ? 46.424 0.674 85.007 1.00 8.84 65 ALA C C 1
ATOM 6861 O O . ALA C 1 65 ? 47.180 0.212 85.861 1.00 8.79 65 ALA C O 1
ATOM 6863 N N . VAL C 1 66 ? 46.870 1.288 83.914 1.00 7.85 66 VAL C N 1
ATOM 6864 C CA . VAL C 1 66 ? 48.304 1.411 83.648 1.00 7.15 66 VAL C CA 1
ATOM 6865 C C . VAL C 1 66 ? 48.903 2.761 84.063 1.00 8.22 66 VAL C C 1
ATOM 6866 O O . VAL C 1 66 ? 49.972 3.159 83.596 1.00 9.14 66 VAL C O 1
ATOM 6870 N N . ALA C 1 67 ? 48.229 3.443 84.980 1.00 7.70 67 ALA C N 1
ATOM 6871 C CA . ALA C 1 67 ? 48.692 4.744 85.461 1.00 8.33 67 ALA C CA 1
ATOM 6872 C C . ALA C 1 67 ? 50.124 4.741 86.010 1.00 8.77 67 ALA C C 1
ATOM 6873 O O . ALA C 1 67 ? 50.868 5.702 85.804 1.00 9.04 67 ALA C O 1
ATOM 6875 N N . GLN C 1 68 ? 50.511 3.679 86.712 1.00 8.69 68 GLN C N 1
ATOM 6876 C CA . GLN C 1 68 ? 51.860 3.612 87.281 1.00 9.05 68 GLN C CA 1
ATOM 6877 C C . GLN C 1 68 ? 52.838 2.997 86.300 1.00 9.60 68 GLN C C 1
ATOM 6878 O O . GLN C 1 68 ? 54.055 3.109 86.467 1.00 11.23 68 GLN C O 1
ATOM 6884 N N . GLY C 1 69 ? 52.283 2.361 85.274 1.00 9.25 69 GLY C N 1
ATOM 6885 C CA . GLY C 1 69 ? 53.068 1.660 84.280 1.00 9.15 69 GLY C CA 1
ATOM 6886 C C . GLY C 1 69 ? 52.835 0.193 84.605 1.00 7.91 69 GLY C C 1
ATOM 6887 O O . GLY C 1 69 ? 52.008 -0.113 85.464 1.00 7.94 69 GLY C O 1
ATOM 6888 N N . LEU C 1 70 ? 53.523 -0.710 83.912 1.00 8.11 70 LEU C N 1
ATOM 6889 C CA . LEU C 1 70 ? 53.418 -2.148 84.180 1.00 7.90 70 LEU C CA 1
ATOM 6890 C C . LEU C 1 70 ? 54.827 -2.711 84.051 1.00 8.79 70 LEU C C 1
ATOM 6891 O O . LEU C 1 70 ? 55.662 -2.140 83.346 1.00 8.65 70 LEU C O 1
ATOM 6896 N N . SER C 1 71 ? 55.096 -3.825 84.724 1.00 6.88 71 SER C N 1
ATOM 6897 C CA . SER C 1 71 ? 56.427 -4.419 84.699 1.00 7.80 71 SER C CA 1
ATOM 6898 C C . SER C 1 71 ? 56.604 -5.500 83.647 1.00 8.02 71 SER C C 1
ATOM 6899 O O . SER C 1 71 ? 57.719 -5.969 83.406 1.00 7.49 71 SER C O 1
ATOM 6902 N N . ALA C 1 72 ? 55.503 -5.889 83.017 1.00 8.13 72 ALA C N 1
ATOM 6903 C CA . ALA C 1 72 ? 55.543 -6.902 81.980 1.00 8.02 72 ALA C CA 1
ATOM 6904 C C . ALA C 1 72 ? 54.332 -6.774 81.069 1.00 8.15 72 ALA C C 1
ATOM 6905 O O . ALA C 1 72 ? 53.363 -6.087 81.400 1.00 8.14 72 ALA C O 1
ATOM 6907 N N . ILE C 1 73 ? 54.423 -7.397 79.898 1.00 7.46 73 ILE C N 1
ATOM 6908 C CA . ILE C 1 73 ? 53.306 -7.454 78.966 1.00 7.17 73 ILE C CA 1
ATOM 6909 C C . ILE C 1 73 ? 52.894 -8.907 79.188 1.00 8.53 73 ILE C C 1
ATOM 6910 O O . ILE C 1 73 ? 53.652 -9.831 78.886 1.00 8.01 73 ILE C O 1
ATOM 6915 N N . ASN C 1 74 ? 51.701 -9.108 79.737 1.00 7.38 74 ASN C N 1
ATOM 6916 C CA . ASN C 1 74 ? 51.255 -10.456 80.069 1.00 7.26 74 ASN C CA 1
ATOM 6917 C C . ASN C 1 74 ? 50.800 -11.358 78.952 1.00 8.79 74 ASN C C 1
ATOM 6918 O O . ASN C 1 74 ? 50.548 -12.549 79.180 1.00 9.30 74 ASN C O 1
ATOM 6923 N N . THR C 1 75 ? 50.679 -10.811 77.750 1.00 8.94 75 THR C N 1
ATOM 6924 C CA . THR C 1 75 ? 50.277 -11.631 76.624 1.00 9.07 75 THR C CA 1
ATOM 6925 C C . THR C 1 75 ? 51.104 -11.345 75.382 1.00 8.84 75 THR C C 1
ATOM 6926 O O . THR C 1 75 ? 50.954 -10.314 74.732 1.00 8.85 75 THR C O 1
ATOM 6930 N N . TYR C 1 76 ? 51.995 -12.282 75.084 1.00 8.28 76 TYR C N 1
ATOM 6931 C CA . TYR C 1 76 ? 52.849 -12.228 73.909 1.00 9.14 76 TYR C CA 1
ATOM 6932 C C . TYR C 1 76 ? 53.057 -13.694 73.561 1.00 8.75 76 TYR C C 1
ATOM 6933 O O . TYR C 1 76 ? 53.709 -14.432 74.302 1.00 9.90 76 TYR C O 1
ATOM 6942 N N . ILE C 1 77 ? 52.480 -14.119 72.444 1.00 9.51 77 ILE C N 1
ATOM 6943 C CA . ILE C 1 77 ? 52.567 -15.512 72.023 1.00 9.46 77 ILE C CA 1
ATOM 6944 C C . ILE C 1 77 ? 53.964 -15.880 71.531 1.00 9.59 77 ILE C C 1
ATOM 6945 O O . ILE C 1 77 ? 54.553 -16.866 71.982 1.00 9.70 77 ILE C O 1
ATOM 6950 N N . ASP C 1 78 ? 54.477 -15.057 70.620 1.00 10.66 78 ASP C N 1
ATOM 6951 C CA . ASP C 1 78 ? 55.780 -15.223 69.979 1.00 9.64 78 ASP C CA 1
ATOM 6952 C C . ASP C 1 78 ? 55.722 -16.358 68.969 1.00 11.71 78 ASP C C 1
ATOM 6953 O O . ASP C 1 78 ? 56.039 -17.507 69.277 1.00 10.37 78 ASP C O 1
ATOM 6958 N N . LEU C 1 79 ? 55.322 -16.015 67.751 1.00 11.91 79 LEU C N 1
ATOM 6959 C CA . LEU C 1 79 ? 55.190 -16.990 66.680 1.00 13.23 79 LEU C CA 1
ATOM 6960 C C . LEU C 1 79 ? 56.442 -17.135 65.823 1.00 14.76 79 LEU C C 1
ATOM 6961 O O . LEU C 1 79 ? 56.492 -18.001 64.948 1.00 15.74 79 LEU C O 1
ATOM 6966 N N . THR C 1 80 ? 57.455 -16.307 66.071 1.00 15.57 80 THR C N 1
ATOM 6967 C CA . THR C 1 80 ? 58.668 -16.364 65.259 1.00 15.90 80 THR C CA 1
ATOM 6968 C C . THR C 1 80 ? 59.984 -16.504 66.018 1.00 16.51 80 THR C C 1
ATOM 6969 O O . THR C 1 80 ? 61.024 -16.761 65.412 1.00 16.78 80 THR C O 1
ATOM 6973 N N . GLY C 1 81 ? 59.954 -16.328 67.334 1.00 15.00 81 GLY C N 1
ATOM 6974 C CA . GLY C 1 81 ? 61.176 -16.466 68.105 1.00 15.67 81 GLY C CA 1
ATOM 6975 C C . GLY C 1 81 ? 61.852 -15.176 68.529 1.00 15.04 81 GLY C C 1
ATOM 6976 O O . GLY C 1 81 ? 63.079 -15.139 68.670 1.00 14.80 81 GLY C O 1
ATOM 6977 N N . ARG C 1 82 ? 61.073 -14.117 68.737 1.00 13.94 82 ARG C N 1
ATOM 6978 C CA . ARG C 1 82 ? 61.648 -12.845 69.170 1.00 12.77 82 ARG C CA 1
ATOM 6979 C C . ARG C 1 82 ? 61.922 -12.847 70.671 1.00 12.72 82 ARG C C 1
ATOM 6980 O O . ARG C 1 82 ? 62.665 -12.002 71.173 1.00 12.36 82 ARG C O 1
ATOM 6988 N N . SER C 1 83 ? 61.310 -13.790 71.384 1.00 11.97 83 SER C N 1
ATOM 6989 C CA . SER C 1 83 ? 61.494 -13.903 72.828 1.00 11.28 83 SER C CA 1
ATOM 6990 C C . SER C 1 83 ? 62.230 -15.193 73.152 1.00 11.22 83 SER C C 1
ATOM 6991 O O . SER C 1 83 ? 62.563 -15.970 72.256 1.00 12.33 83 SER C O 1
ATOM 6994 N N . GLU C 1 84 ? 62.458 -15.425 74.440 1.00 11.04 84 GLU C N 1
ATOM 6995 C CA . GLU C 1 84 ? 63.149 -16.625 74.891 1.00 12.76 84 GLU C CA 1
ATOM 6996 C C . GLU C 1 84 ? 62.325 -17.888 74.708 1.00 12.83 84 GLU C C 1
ATOM 6997 O O . GLU C 1 84 ? 62.862 -18.992 74.775 1.00 14.21 84 GLU C O 1
ATOM 7003 N N . ARG C 1 85 ? 61.023 -17.736 74.490 1.00 12.55 85 ARG C N 1
ATOM 7004 C CA . ARG C 1 85 ? 60.170 -18.903 74.303 1.00 11.82 85 ARG C CA 1
ATOM 7005 C C . ARG C 1 85 ? 59.029 -18.676 73.323 1.00 12.09 85 ARG C C 1
ATOM 7006 O O . ARG C 1 85 ? 58.174 -17.816 73.537 1.00 10.83 85 ARG C O 1
ATOM 7014 N N . GLN C 1 86 ? 59.028 -19.451 72.242 1.00 11.49 86 GLN C N 1
ATOM 7015 C CA . GLN C 1 86 ? 57.973 -19.367 71.242 1.00 11.95 86 GLN C CA 1
ATOM 7016 C C . GLN C 1 86 ? 56.808 -20.229 71.704 1.00 12.34 86 GLN C C 1
ATOM 7017 O O . GLN C 1 86 ? 56.995 -21.184 72.455 1.00 13.65 86 GLN C O 1
ATOM 7023 N N . ASN C 1 87 ? 55.611 -19.892 71.241 1.00 11.30 87 ASN C N 1
ATOM 7024 C CA . ASN C 1 87 ? 54.410 -20.642 71.589 1.00 11.25 87 ASN C CA 1
ATOM 7025 C C . ASN C 1 87 ? 53.506 -20.727 70.373 1.00 11.10 87 ASN C C 1
ATOM 7026 O O . ASN C 1 87 ? 53.721 -20.029 69.381 1.00 12.10 87 ASN C O 1
ATOM 7031 N N . THR C 1 88 ? 52.492 -21.580 70.456 1.00 10.71 88 THR C N 1
ATOM 7032 C CA . THR C 1 88 ? 51.530 -21.725 69.375 1.00 10.53 88 THR C CA 1
ATOM 7033 C C . THR C 1 88 ? 50.183 -21.188 69.848 1.00 10.15 88 THR C C 1
ATOM 7034 O O . THR C 1 88 ? 49.917 -21.108 71.052 1.00 9.93 88 THR C O 1
ATOM 7038 N N . LEU C 1 89 ? 49.336 -20.821 68.895 1.00 10.30 89 LEU C N 1
ATOM 7039 C CA . LEU C 1 89 ? 48.019 -20.291 69.218 1.00 10.43 89 LEU C CA 1
ATOM 7040 C C . LEU C 1 89 ? 47.112 -21.346 69.847 1.00 10.83 89 LEU C C 1
ATOM 7041 O O . LEU C 1 89 ? 46.331 -21.032 70.743 1.00 10.77 89 LEU C O 1
ATOM 7046 N N . GLU C 1 90 ? 47.214 -22.590 69.383 1.00 11.89 90 GLU C N 1
ATOM 7047 C CA . GLU C 1 90 ? 46.386 -23.665 69.927 1.00 10.79 90 GLU C CA 1
ATOM 7048 C C . GLU C 1 90 ? 46.715 -23.904 71.394 1.00 10.45 90 GLU C C 1
ATOM 7049 O O . GLU C 1 90 ? 45.822 -24.129 72.214 1.00 11.29 90 GLU C O 1
ATOM 7055 N N . ASP C 1 91 ? 48.002 -23.855 71.722 1.00 10.89 91 ASP C N 1
ATOM 7056 C CA . ASP C 1 91 ? 48.441 -24.059 73.094 1.00 10.92 91 ASP C CA 1
ATOM 7057 C C . ASP C 1 91 ? 47.908 -22.924 73.964 1.00 9.76 91 ASP C C 1
ATOM 7058 O O . ASP C 1 91 ? 47.503 -23.143 75.107 1.00 10.38 91 ASP C O 1
ATOM 7063 N N . TYR C 1 92 ? 47.898 -21.710 73.421 1.00 8.24 92 TYR C N 1
ATOM 7064 C CA . TYR C 1 92 ? 47.401 -20.571 74.178 1.00 8.13 92 TYR C CA 1
ATOM 7065 C C . TYR C 1 92 ? 45.908 -20.702 74.456 1.00 8.23 92 TYR C C 1
ATOM 7066 O O . TYR C 1 92 ? 45.457 -20.487 75.582 1.00 8.32 92 TYR C O 1
ATOM 7075 N N . VAL C 1 93 ? 45.143 -21.053 73.429 1.00 8.97 93 VAL C N 1
ATOM 7076 C CA . VAL C 1 93 ? 43.700 -21.205 73.588 1.00 8.63 93 VAL C CA 1
ATOM 7077 C C . VAL C 1 93 ? 43.405 -22.263 74.652 1.00 9.46 93 VAL C C 1
ATOM 7078 O O . VAL C 1 93 ? 42.569 -22.047 75.533 1.00 9.52 93 VAL C O 1
ATOM 7082 N N . ARG C 1 94 ? 44.104 -23.395 74.584 1.00 10.24 94 ARG C N 1
ATOM 7083 C CA . ARG C 1 94 ? 43.924 -24.462 75.568 1.00 9.66 94 ARG C CA 1
ATOM 7084 C C . ARG C 1 94 ? 44.203 -23.931 76.969 1.00 9.46 94 ARG C C 1
ATOM 7085 O O . ARG C 1 94 ? 43.439 -24.170 77.908 1.00 9.49 94 ARG C O 1
ATOM 7093 N N . TYR C 1 95 ? 45.309 -23.210 77.094 1.00 9.18 95 TYR C N 1
ATOM 7094 C CA . TYR C 1 95 ? 45.731 -22.621 78.357 1.00 9.16 95 TYR C CA 1
ATOM 7095 C C . TYR C 1 95 ? 44.647 -21.728 78.973 1.00 8.29 95 TYR C C 1
ATOM 7096 O O . TYR C 1 95 ? 44.337 -21.846 80.163 1.00 9.13 95 TYR C O 1
ATOM 7105 N N . VAL C 1 96 ? 44.055 -20.851 78.169 1.00 7.76 96 VAL C N 1
ATOM 7106 C CA . VAL C 1 96 ? 43.021 -19.966 78.683 1.00 7.35 96 VAL C CA 1
ATOM 7107 C C . VAL C 1 96 ? 41.753 -20.724 79.067 1.00 7.07 96 VAL C C 1
ATOM 7108 O O . VAL C 1 96 ? 41.167 -20.465 80.118 1.00 9.34 96 VAL C O 1
ATOM 7112 N N . THR C 1 97 ? 41.329 -21.667 78.230 1.00 8.59 97 THR C N 1
ATOM 7113 C CA . THR C 1 97 ? 40.122 -22.430 78.537 1.00 7.70 97 THR C CA 1
ATOM 7114 C C . THR C 1 97 ? 40.294 -23.211 79.837 1.00 7.48 97 THR C C 1
ATOM 7115 O O . THR C 1 97 ? 39.384 -23.255 80.665 1.00 8.48 97 THR C O 1
ATOM 7119 N N . LEU C 1 98 ? 41.463 -23.816 80.025 1.00 6.59 98 LEU C N 1
ATOM 7120 C CA . LEU C 1 98 ? 41.713 -24.576 81.243 1.00 8.19 98 LEU C CA 1
ATOM 7121 C C . LEU C 1 98 ? 41.774 -23.667 82.472 1.00 8.18 98 LEU C C 1
ATOM 7122 O O . LEU C 1 98 ? 41.302 -24.036 83.546 1.00 8.88 98 LEU C O 1
ATOM 7127 N N . ASP C 1 99 ? 42.342 -22.473 82.321 1.00 8.77 99 ASP C N 1
ATOM 7128 C CA . ASP C 1 99 ? 42.418 -21.563 83.458 1.00 8.72 99 ASP C CA 1
ATOM 7129 C C . ASP C 1 99 ? 41.011 -21.155 83.884 1.00 9.14 99 ASP C C 1
ATOM 7130 O O . ASP C 1 99 ? 40.747 -20.939 85.067 1.00 8.63 99 ASP C O 1
ATOM 7135 N N . MET C 1 100 ? 40.117 -21.059 82.906 1.00 8.75 100 MET C N 1
ATOM 7136 C CA . MET C 1 100 ? 38.725 -20.699 83.145 1.00 8.23 100 MET C CA 1
ATOM 7137 C C . MET C 1 100 ? 37.923 -21.903 83.631 1.00 8.61 100 MET C C 1
ATOM 7138 O O . MET C 1 100 ? 36.696 -21.850 83.707 1.00 8.83 100 MET C O 1
ATOM 7143 N N . MET C 1 101 ? 38.625 -22.985 83.958 1.00 7.70 101 MET C N 1
ATOM 7144 C CA . MET C 1 101 ? 37.983 -24.208 84.424 1.00 6.55 101 MET C CA 1
ATOM 7145 C C . MET C 1 101 ? 37.010 -24.722 83.369 1.00 9.19 101 MET C C 1
ATOM 7146 O O . MET C 1 101 ? 35.906 -25.186 83.676 1.00 9.53 101 MET C O 1
ATOM 7151 N N . GLY C 1 102 ? 37.438 -24.616 82.112 1.00 9.74 102 GLY C N 1
ATOM 7152 C CA . GLY C 1 102 ? 36.651 -25.114 80.998 1.00 10.71 102 GLY C CA 1
ATOM 7153 C C . GLY C 1 102 ? 35.739 -24.165 80.247 1.00 10.38 102 GLY C C 1
ATOM 7154 O O . GLY C 1 102 ? 35.229 -24.533 79.189 1.00 10.90 102 GLY C O 1
ATOM 7155 N N . LEU C 1 103 ? 35.541 -22.951 80.754 1.00 10.76 103 LEU C N 1
ATOM 7156 C CA . LEU C 1 103 ? 34.633 -22.018 80.098 1.00 10.41 103 LEU C CA 1
ATOM 7157 C C . LEU C 1 103 ? 35.210 -20.725 79.527 1.00 10.82 103 LEU C C 1
ATOM 7158 O O . LEU C 1 103 ? 35.370 -19.737 80.238 1.00 10.77 103 LEU C O 1
ATOM 7163 N N . ALA C 1 104 ? 35.495 -20.739 78.230 1.00 10.35 104 ALA C N 1
ATOM 7164 C CA . ALA C 1 104 ? 36.012 -19.563 77.545 1.00 10.66 104 ALA C CA 1
ATOM 7165 C C . ALA C 1 104 ? 35.507 -19.566 76.107 1.00 10.89 104 ALA C C 1
ATOM 7166 O O . ALA C 1 104 ? 35.340 -20.631 75.506 1.00 10.90 104 ALA C O 1
ATOM 7168 N N . ARG C 1 105 ? 35.234 -18.379 75.567 1.00 9.85 105 ARG C N 1
ATOM 7169 C CA . ARG C 1 105 ? 34.784 -18.247 74.182 1.00 9.49 105 ARG C CA 1
ATOM 7170 C C . ARG C 1 105 ? 36.061 -18.354 73.354 1.00 10.83 105 ARG C C 1
ATOM 7171 O O . ARG C 1 105 ? 36.757 -17.365 73.128 1.00 9.88 105 ARG C O 1
ATOM 7179 N N . GLU C 1 106 ? 36.371 -19.567 72.910 1.00 8.63 106 GLU C N 1
ATOM 7180 C CA . GLU C 1 106 ? 37.597 -19.802 72.168 1.00 7.48 106 GLU C CA 1
ATOM 7181 C C . GLU C 1 106 ? 37.705 -19.052 70.851 1.00 8.25 106 GLU C C 1
ATOM 7182 O O . GLU C 1 106 ? 38.813 -18.791 70.374 1.00 8.75 106 GLU C O 1
ATOM 7188 N N . ASP C 1 107 ? 36.568 -18.692 70.262 1.00 9.07 107 ASP C N 1
ATOM 7189 C CA . ASP C 1 107 ? 36.604 -17.938 69.016 1.00 8.54 107 ASP C CA 1
ATOM 7190 C C . ASP C 1 107 ? 37.170 -16.549 69.316 1.00 8.51 107 ASP C C 1
ATOM 7191 O O . ASP C 1 107 ? 37.982 -16.025 68.552 1.00 9.31 107 ASP C O 1
ATOM 7196 N N . LEU C 1 108 ? 36.769 -15.973 70.447 1.00 8.01 108 LEU C N 1
ATOM 7197 C CA . LEU C 1 108 ? 37.250 -14.649 70.839 1.00 7.91 108 LEU C CA 1
ATOM 7198 C C . LEU C 1 108 ? 38.702 -14.682 71.308 1.00 8.09 108 LEU C C 1
ATOM 7199 O O . LEU C 1 108 ? 39.480 -13.779 70.998 1.00 8.89 108 LEU C O 1
ATOM 7204 N N . VAL C 1 109 ? 39.064 -15.718 72.059 1.00 8.15 109 VAL C N 1
ATOM 7205 C CA . VAL C 1 109 ? 40.429 -15.839 72.568 1.00 8.05 109 VAL C CA 1
ATOM 7206 C C . VAL C 1 109 ? 41.420 -16.048 71.427 1.00 8.33 109 VAL C C 1
ATOM 7207 O O . VAL C 1 109 ? 42.435 -15.359 71.342 1.00 8.19 109 VAL C O 1
ATOM 7211 N N . ALA C 1 110 ? 41.128 -16.999 70.549 1.00 8.38 110 ALA C N 1
ATOM 7212 C CA . ALA C 1 110 ? 42.008 -17.257 69.416 1.00 9.15 110 ALA C CA 1
ATOM 7213 C C . ALA C 1 110 ? 42.119 -15.998 68.562 1.00 9.16 110 ALA C C 1
ATOM 7214 O O . ALA C 1 110 ? 43.181 -15.697 68.008 1.00 9.47 110 ALA C O 1
ATOM 7216 N N . ASP C 1 111 ? 41.019 -15.256 68.472 1.00 9.66 111 ASP C N 1
ATOM 7217 C CA . ASP C 1 111 ? 40.989 -14.041 67.672 1.00 9.32 111 ASP C CA 1
ATOM 7218 C C . ASP C 1 111 ? 41.930 -12.957 68.189 1.00 9.02 111 ASP C C 1
ATOM 7219 O O . ASP C 1 111 ? 42.713 -12.404 67.419 1.00 9.37 111 ASP C O 1
ATOM 7224 N N . TYR C 1 112 ? 41.885 -12.637 69.479 1.00 7.70 112 TYR C N 1
ATOM 7225 C CA . TYR C 1 112 ? 42.800 -11.603 69.942 1.00 7.95 112 TYR C CA 1
ATOM 7226 C C . TYR C 1 112 ? 44.229 -12.138 69.952 1.00 8.26 112 TYR C C 1
ATOM 7227 O O . TYR C 1 112 ? 45.176 -11.397 69.706 1.00 9.15 112 TYR C O 1
ATOM 7236 N N . ALA C 1 113 ? 44.382 -13.439 70.190 1.00 8.20 113 ALA C N 1
ATOM 7237 C CA . ALA C 1 113 ? 45.708 -14.046 70.234 1.00 8.44 113 ALA C CA 1
ATOM 7238 C C . ALA C 1 113 ? 46.447 -14.007 68.897 1.00 8.09 113 ALA C C 1
ATOM 7239 O O . ALA C 1 113 ? 47.659 -13.797 68.864 1.00 8.90 113 ALA C O 1
ATOM 7241 N N . ARG C 1 114 ? 45.731 -14.212 67.795 1.00 9.31 114 ARG C N 1
ATOM 7242 C CA . ARG C 1 114 ? 46.383 -14.195 66.487 1.00 8.76 114 ARG C CA 1
ATOM 7243 C C . ARG C 1 114 ? 46.804 -12.789 66.082 1.00 9.13 114 ARG C C 1
ATOM 7244 O O . ARG C 1 114 ? 47.609 -12.619 65.164 1.00 12.08 114 ARG C O 1
ATOM 7252 N N . HIS C 1 115 ? 46.275 -11.791 66.786 1.00 8.43 115 HIS C N 1
ATOM 7253 C CA . HIS C 1 115 ? 46.578 -10.388 66.510 1.00 9.39 115 HIS C CA 1
ATOM 7254 C C . HIS C 1 115 ? 47.505 -9.706 67.514 1.00 10.00 115 HIS C C 1
ATOM 7255 O O . HIS C 1 115 ? 48.203 -8.753 67.173 1.00 10.93 115 HIS C O 1
ATOM 7262 N N . VAL C 1 116 ? 47.500 -10.183 68.752 1.00 9.00 116 VAL C N 1
ATOM 7263 C CA . VAL C 1 116 ? 48.268 -9.551 69.818 1.00 8.37 116 VAL C CA 1
ATOM 7264 C C . VAL C 1 116 ? 49.763 -9.281 69.625 1.00 8.62 116 VAL C C 1
ATOM 7265 O O . VAL C 1 116 ? 50.259 -8.236 70.051 1.00 9.87 116 VAL C O 1
ATOM 7269 N N . ASP C 1 117 ? 50.488 -10.195 68.990 1.00 9.34 117 ASP C N 1
ATOM 7270 C CA . ASP C 1 117 ? 51.921 -9.982 68.803 1.00 9.38 117 ASP C CA 1
ATOM 7271 C C . ASP C 1 117 ? 52.220 -8.749 67.953 1.00 9.20 117 ASP C C 1
ATOM 7272 O O . ASP C 1 117 ? 53.204 -8.054 68.194 1.00 9.67 117 ASP C O 1
ATOM 7277 N N . GLY C 1 118 ? 51.365 -8.471 66.972 1.00 8.95 118 GLY C N 1
ATOM 7278 C CA . GLY C 1 118 ? 51.577 -7.303 66.135 1.00 9.33 118 GLY C CA 1
ATOM 7279 C C . GLY C 1 118 ? 51.485 -6.045 66.974 1.00 9.05 118 GLY C C 1
ATOM 7280 O O . GLY C 1 118 ? 52.225 -5.085 66.768 1.00 9.48 118 GLY C O 1
ATOM 7281 N N . THR C 1 119 ? 50.567 -6.057 67.934 1.00 8.35 119 THR C N 1
ATOM 7282 C CA . THR C 1 119 ? 50.380 -4.925 68.830 1.00 8.99 119 THR C CA 1
ATOM 7283 C C . THR C 1 119 ? 51.629 -4.714 69.682 1.00 9.33 119 THR C C 1
ATOM 7284 O O . THR C 1 119 ? 52.110 -3.593 69.835 1.00 9.48 119 THR C O 1
ATOM 7288 N N . VAL C 1 120 ? 52.157 -5.800 70.233 1.00 8.72 120 VAL C N 1
ATOM 7289 C CA . VAL C 1 120 ? 53.351 -5.724 71.062 1.00 8.85 120 VAL C CA 1
ATOM 7290 C C . VAL C 1 120 ? 54.524 -5.181 70.261 1.00 8.28 120 VAL C C 1
ATOM 7291 O O . VAL C 1 120 ? 55.302 -4.362 70.748 1.00 8.78 120 VAL C O 1
ATOM 7295 N N 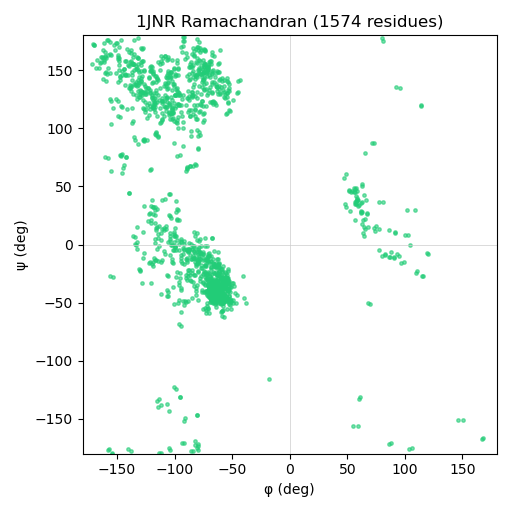. HIS C 1 121 ? 54.647 -5.639 69.023 1.00 8.80 121 HIS C N 1
ATOM 7296 C CA . HIS C 1 121 ? 55.738 -5.193 68.172 1.00 9.18 121 HIS C CA 1
ATOM 7297 C C . HIS C 1 121 ? 55.641 -3.697 67.910 1.00 9.56 121 HIS C C 1
ATOM 7298 O O . HIS C 1 121 ? 56.659 -3.002 67.866 1.00 11.33 121 HIS C O 1
ATOM 7305 N N . LEU C 1 122 ? 54.418 -3.197 67.757 1.00 9.46 122 LEU C N 1
ATOM 7306 C CA . LEU C 1 122 ? 54.219 -1.770 67.540 1.00 9.62 122 LEU C CA 1
ATOM 7307 C C . LEU C 1 122 ? 54.598 -1.010 68.811 1.00 11.16 122 LEU C C 1
ATOM 7308 O O . LEU C 1 122 ? 55.213 0.053 68.749 1.00 9.65 122 LEU C O 1
ATOM 7313 N N . PHE C 1 123 ? 54.227 -1.555 69.966 1.00 10.55 123 PHE C N 1
ATOM 7314 C CA . PHE C 1 123 ? 54.557 -0.913 71.230 1.00 10.94 123 PHE C CA 1
ATOM 7315 C C . PHE C 1 123 ? 56.060 -0.665 71.322 1.00 10.75 123 PHE C C 1
ATOM 7316 O O . PHE C 1 123 ? 56.503 0.419 71.708 1.00 10.51 123 PHE C O 1
ATOM 7324 N N . GLU C 1 124 ? 56.850 -1.675 70.975 1.00 11.76 124 GLU C N 1
ATOM 7325 C CA . GLU C 1 124 ? 58.294 -1.523 71.030 1.00 11.28 124 GLU C CA 1
ATOM 7326 C C . GLU C 1 124 ? 58.747 -0.491 70.006 1.00 12.73 124 GLU C C 1
ATOM 7327 O O . GLU C 1 124 ? 59.597 0.351 70.292 1.00 13.45 124 GLU C O 1
ATOM 7333 N N . LYS C 1 125 ? 58.168 -0.554 68.813 1.00 12.23 125 LYS C N 1
ATOM 7334 C CA . LYS C 1 125 ? 58.525 0.382 67.762 1.00 13.07 125 LYS C CA 1
ATOM 7335 C C . LYS C 1 125 ? 58.287 1.814 68.230 1.00 12.26 125 LYS C C 1
ATOM 7336 O O . LYS C 1 125 ? 59.048 2.721 67.889 1.00 11.87 125 LYS C O 1
ATOM 7342 N N . TRP C 1 126 ? 57.241 2.010 69.030 1.00 11.51 126 TRP C N 1
ATOM 7343 C CA . TRP C 1 126 ? 56.894 3.333 69.533 1.00 11.04 126 TRP C CA 1
ATOM 7344 C C . TRP C 1 126 ? 57.747 3.812 70.703 1.00 11.74 126 TRP C C 1
ATOM 7345 O O . TRP C 1 126 ? 57.560 4.925 71.192 1.00 12.94 126 TRP C O 1
ATOM 7356 N N . GLY C 1 127 ? 58.671 2.976 71.165 1.00 11.53 127 GLY C N 1
ATOM 7357 C CA . GLY C 1 127 ? 59.538 3.397 72.250 1.00 11.12 127 GLY C CA 1
ATOM 7358 C C . GLY C 1 127 ? 59.505 2.618 73.548 1.00 10.59 127 GLY C C 1
ATOM 7359 O O . GLY C 1 127 ? 60.318 2.878 74.434 1.00 10.43 127 GLY C O 1
ATOM 7360 N N . LEU C 1 128 ? 58.580 1.675 73.690 1.00 10.17 128 LEU C N 1
ATOM 7361 C CA . LEU C 1 128 ? 58.527 0.904 74.929 1.00 10.02 128 LEU C CA 1
ATOM 7362 C C . LEU C 1 128 ? 59.773 0.033 75.032 1.00 10.80 128 LEU C C 1
ATOM 7363 O O . LEU C 1 128 ? 60.050 -0.778 74.147 1.00 11.07 128 LEU C O 1
ATOM 7368 N N . PRO C 1 129 ? 60.552 0.195 76.113 1.00 10.93 129 PRO C N 1
ATOM 7369 C CA . PRO C 1 129 ? 61.759 -0.625 76.255 1.00 10.07 129 PRO C CA 1
ATOM 7370 C C . PRO C 1 129 ? 61.404 -2.003 76.797 1.00 10.64 129 PRO C C 1
ATOM 7371 O O . PRO C 1 129 ? 60.859 -2.118 77.894 1.00 11.21 129 PRO C O 1
ATOM 7375 N N . ILE C 1 130 ? 61.706 -3.045 76.034 1.00 10.62 130 ILE C N 1
ATOM 7376 C CA . ILE C 1 130 ? 61.425 -4.401 76.485 1.00 10.82 130 ILE C CA 1
ATOM 7377 C C . ILE C 1 130 ? 62.731 -5.010 76.985 1.00 12.05 130 ILE C C 1
ATOM 7378 O O . ILE C 1 130 ? 63.782 -4.803 76.378 1.00 13.37 130 ILE C O 1
ATOM 7383 N N . TRP C 1 131 ? 62.673 -5.735 78.101 1.00 11.03 131 TRP C N 1
ATOM 7384 C CA . TRP C 1 131 ? 63.868 -6.381 78.648 1.00 11.84 131 TRP C CA 1
ATOM 7385 C C . TRP C 1 131 ? 64.400 -7.343 77.596 1.00 11.46 131 TRP C C 1
ATOM 7386 O O . TRP C 1 131 ? 63.632 -8.096 77.000 1.00 12.25 131 TRP C O 1
ATOM 7397 N N . LYS C 1 132 ? 65.712 -7.338 77.383 1.00 12.28 132 LYS C N 1
ATOM 7398 C CA . LYS C 1 132 ? 66.304 -8.236 76.403 1.00 12.79 132 LYS C CA 1
ATOM 7399 C C . LYS C 1 132 ? 67.532 -8.960 76.924 1.00 13.10 132 LYS C C 1
ATOM 7400 O O . LYS C 1 132 ? 68.256 -8.456 77.782 1.00 12.96 132 LYS C O 1
ATOM 7406 N N . THR C 1 133 ? 67.750 -10.156 76.391 1.00 14.15 133 THR C N 1
ATOM 7407 C CA . THR C 1 133 ? 68.892 -10.975 76.759 1.00 15.37 133 THR C CA 1
ATOM 7408 C C . THR C 1 133 ? 70.095 -10.453 75.982 1.00 17.17 133 THR C C 1
ATOM 7409 O O . THR C 1 133 ? 69.952 -9.620 75.088 1.00 15.83 133 THR C O 1
ATOM 7413 N N . PRO C 1 134 ? 71.302 -10.923 76.322 1.00 19.58 134 PRO C N 1
ATOM 7414 C CA . PRO C 1 134 ? 72.474 -10.443 75.587 1.00 21.09 134 PRO C CA 1
ATOM 7415 C C . PRO C 1 134 ? 72.324 -10.733 74.095 1.00 22.60 134 PRO C C 1
ATOM 7416 O O . PRO C 1 134 ? 72.836 -9.994 73.255 1.00 24.24 134 PRO C O 1
ATOM 7420 N N . ASP C 1 135 ? 71.599 -11.804 73.778 1.00 23.74 135 ASP C N 1
ATOM 7421 C CA . ASP C 1 135 ? 71.378 -12.216 72.394 1.00 25.03 135 ASP C CA 1
ATOM 7422 C C . ASP C 1 135 ? 70.288 -11.395 71.696 1.00 23.36 135 ASP C C 1
ATOM 7423 O O . ASP C 1 135 ? 70.030 -11.582 70.508 1.00 24.06 135 ASP C O 1
ATOM 7428 N N . GLY C 1 136 ? 69.642 -10.501 72.439 1.00 21.11 136 GLY C N 1
ATOM 7429 C CA . GLY C 1 136 ? 68.611 -9.660 71.855 1.00 18.82 136 GLY C CA 1
ATOM 7430 C C . GLY C 1 136 ? 67.180 -10.173 71.905 1.00 16.49 136 GLY C C 1
ATOM 7431 O O . GLY C 1 136 ? 66.297 -9.592 71.276 1.00 16.57 136 GLY C O 1
ATOM 7432 N N . LYS C 1 137 ? 66.939 -11.247 72.650 1.00 15.84 137 LYS C N 1
ATOM 7433 C CA . LYS C 1 137 ? 65.593 -11.813 72.755 1.00 14.71 137 LYS C CA 1
ATOM 7434 C C . LYS C 1 137 ? 64.803 -11.176 73.901 1.00 13.39 137 LYS C C 1
ATOM 7435 O O . LYS C 1 137 ? 65.372 -10.828 74.935 1.00 12.89 137 LYS C O 1
ATOM 7441 N N . TYR C 1 138 ? 63.495 -11.017 73.713 1.00 12.63 138 TYR C N 1
ATOM 7442 C CA . TYR C 1 138 ? 62.649 -10.453 74.764 1.00 11.56 138 TYR C CA 1
ATOM 7443 C C . TYR C 1 138 ? 62.746 -11.397 75.955 1.00 11.09 138 TYR C C 1
ATOM 7444 O O . TYR C 1 138 ? 62.637 -12.612 75.792 1.00 10.90 138 TYR C O 1
ATOM 7453 N N . VAL C 1 139 ? 62.935 -10.841 77.145 1.00 9.93 139 VAL C N 1
ATOM 7454 C CA . VAL C 1 139 ? 63.042 -11.650 78.350 1.00 10.58 139 VAL C CA 1
ATOM 7455 C C . VAL C 1 139 ? 61.670 -12.146 78.793 1.00 9.42 139 VAL C C 1
ATOM 7456 O O . VAL C 1 139 ? 60.757 -11.356 79.013 1.00 10.88 139 VAL C O 1
ATOM 7460 N N . ARG C 1 140 ? 61.536 -13.462 78.913 1.00 10.35 140 ARG C N 1
ATOM 7461 C CA . ARG C 1 140 ? 60.285 -14.069 79.347 1.00 10.36 140 ARG C CA 1
ATOM 7462 C C . ARG C 1 140 ? 60.169 -14.024 80.865 1.00 11.42 140 ARG C C 1
ATOM 7463 O O . ARG C 1 140 ? 61.167 -14.113 81.579 1.00 12.15 140 ARG C O 1
ATOM 7471 N N . GLU C 1 141 ? 58.945 -13.868 81.356 1.00 11.41 141 GLU C N 1
ATOM 7472 C CA . GLU C 1 141 ? 58.704 -13.881 82.790 1.00 12.28 141 GLU C CA 1
ATOM 7473 C C . GLU C 1 141 ? 58.299 -15.334 82.999 1.00 12.90 141 GLU C C 1
ATOM 7474 O O . GLU C 1 141 ? 59.035 -16.117 83.593 1.00 14.00 141 GLU C O 1
ATOM 7480 N N . GLY C 1 142 ? 57.130 -15.682 82.470 1.00 13.53 142 GLY C N 1
ATOM 7481 C CA . GLY C 1 142 ? 56.635 -17.044 82.533 1.00 13.19 142 GLY C CA 1
ATOM 7482 C C . GLY C 1 142 ? 56.607 -17.534 81.094 1.00 13.65 142 GLY C C 1
ATOM 7483 O O . GLY C 1 142 ? 57.515 -17.223 80.323 1.00 15.21 142 GLY C O 1
ATOM 7484 N N . GLN C 1 143 ? 55.573 -18.275 80.711 1.00 11.62 143 GLN C N 1
ATOM 7485 C CA . GLN C 1 143 ? 55.483 -18.767 79.340 1.00 11.95 143 GLN C CA 1
ATOM 7486 C C . GLN C 1 143 ? 54.848 -17.754 78.395 1.00 11.33 143 GLN C C 1
ATOM 7487 O O . GLN C 1 143 ? 55.209 -17.683 77.218 1.00 12.07 143 GLN C O 1
ATOM 7493 N N . TRP C 1 144 ? 53.931 -16.946 78.919 1.00 10.88 144 TRP C N 1
ATOM 7494 C CA . TRP C 1 144 ? 53.196 -15.996 78.092 1.00 10.13 144 TRP C CA 1
ATOM 7495 C C . TRP C 1 144 ? 53.521 -14.524 78.240 1.00 9.01 144 TRP C C 1
ATOM 7496 O O . TRP C 1 144 ? 53.039 -13.710 77.453 1.00 10.25 144 TRP C O 1
ATOM 7507 N N . GLN C 1 145 ? 54.333 -14.177 79.230 1.00 9.19 145 GLN C N 1
ATOM 7508 C CA . GLN C 1 145 ? 54.650 -12.776 79.472 1.00 9.32 145 GLN C CA 1
ATOM 7509 C C . GLN C 1 145 ? 56.106 -12.418 79.187 1.00 8.82 145 GLN C C 1
ATOM 7510 O O . GLN C 1 145 ? 56.985 -13.277 79.211 1.00 10.00 145 GLN C O 1
ATOM 7516 N N . ILE C 1 146 ? 56.347 -11.142 78.900 1.00 8.92 146 ILE C N 1
ATOM 7517 C CA . ILE C 1 146 ? 57.704 -10.652 78.672 1.00 8.94 146 ILE C CA 1
ATOM 7518 C C . ILE C 1 146 ? 57.902 -9.431 79.561 1.00 9.45 146 ILE C C 1
ATOM 7519 O O . ILE C 1 146 ? 56.986 -8.620 79.732 1.00 8.70 146 ILE C O 1
ATOM 7524 N N . MET C 1 147 ? 59.091 -9.309 80.142 1.00 8.44 147 MET C N 1
ATOM 7525 C CA . MET C 1 147 ? 59.386 -8.191 81.030 1.00 9.64 147 MET C CA 1
ATOM 7526 C C . MET C 1 147 ? 59.616 -6.906 80.245 1.00 8.71 147 MET C C 1
ATOM 7527 O O . MET C 1 147 ? 60.220 -6.920 79.171 1.00 8.95 147 MET C O 1
ATOM 7532 N N . ILE C 1 148 ? 59.133 -5.794 80.788 1.00 9.36 148 ILE C N 1
ATOM 7533 C CA . ILE C 1 148 ? 59.296 -4.502 80.135 1.00 9.18 148 ILE C CA 1
ATOM 7534 C C . ILE C 1 148 ? 59.689 -3.425 81.133 1.00 8.93 148 ILE C C 1
ATOM 7535 O O . ILE C 1 148 ? 59.428 -3.544 82.326 1.00 9.54 148 ILE C O 1
ATOM 7540 N N . HIS C 1 149 ? 60.345 -2.383 80.637 1.00 10.06 149 HIS C N 1
ATOM 7541 C CA . HIS C 1 149 ? 60.704 -1.246 81.474 1.00 9.70 149 HIS C CA 1
ATOM 7542 C C . HIS C 1 149 ? 59.510 -0.356 81.150 1.00 11.09 149 HIS C C 1
ATOM 7543 O O . HIS C 1 149 ? 59.609 0.582 80.361 1.00 11.22 149 HIS C O 1
ATOM 7550 N N . GLY C 1 150 ? 58.372 -0.677 81.762 1.00 10.12 150 GLY C N 1
ATOM 7551 C CA . GLY C 1 150 ? 57.142 0.030 81.455 1.00 10.30 150 GLY C CA 1
ATOM 7552 C C . GLY C 1 150 ? 56.590 1.178 82.270 1.00 8.88 150 GLY C C 1
ATOM 7553 O O . GLY C 1 150 ? 55.374 1.368 82.291 1.00 9.44 150 GLY C O 1
ATOM 7554 N N . GLU C 1 151 ? 57.447 1.962 82.913 1.00 8.61 151 GLU C N 1
ATOM 7555 C CA . GLU C 1 151 ? 56.965 3.089 83.697 1.00 8.88 151 GLU C CA 1
ATOM 7556 C C . GLU C 1 151 ? 56.108 4.037 82.855 1.00 9.14 151 GLU C C 1
ATOM 7557 O O . GLU C 1 151 ? 55.111 4.572 83.337 1.00 9.42 151 GLU C O 1
ATOM 7563 N N . SER C 1 152 ? 56.493 4.233 81.595 1.00 8.92 152 SER C N 1
ATOM 7564 C CA . SER C 1 152 ? 55.762 5.129 80.698 1.00 8.60 152 SER C CA 1
ATOM 7565 C C . SER C 1 152 ? 54.884 4.405 79.685 1.00 8.48 152 SER C C 1
ATOM 7566 O O . SER C 1 152 ? 54.544 4.956 78.638 1.00 9.23 152 SER C O 1
ATOM 7569 N N . TYR C 1 153 ? 54.510 3.174 80.008 1.00 8.78 153 TYR C N 1
ATOM 7570 C CA . TYR C 1 153 ? 53.679 2.355 79.131 1.00 9.32 153 TYR C CA 1
ATOM 7571 C C . TYR C 1 153 ? 52.408 3.084 78.681 1.00 8.11 153 TYR C C 1
ATOM 7572 O O . TYR C 1 153 ? 52.100 3.118 77.487 1.00 7.75 153 TYR C O 1
ATOM 7581 N N . LYS C 1 154 ? 51.676 3.681 79.619 1.00 8.61 154 LYS C N 1
ATOM 7582 C CA . LYS C 1 154 ? 50.452 4.384 79.248 1.00 8.83 154 LYS C CA 1
ATOM 7583 C C . LYS C 1 154 ? 50.726 5.668 78.453 1.00 9.45 154 LYS C C 1
ATOM 7584 O O . LYS C 1 154 ? 50.070 5.918 77.447 1.00 10.08 154 LYS C O 1
ATOM 7590 N N . PRO C 1 155 ? 51.691 6.500 78.889 1.00 9.64 155 PRO C N 1
ATOM 7591 C CA . PRO C 1 155 ? 51.957 7.725 78.121 1.00 10.44 155 PRO C CA 1
ATOM 7592 C C . PRO C 1 155 ? 52.332 7.429 76.667 1.00 10.21 155 PRO C C 1
ATOM 7593 O O . PRO C 1 155 ? 51.960 8.171 75.752 1.00 9.04 155 PRO C O 1
ATOM 7597 N N . ILE C 1 156 ? 53.074 6.346 76.453 1.00 8.91 156 ILE C N 1
ATOM 7598 C CA . ILE C 1 156 ? 53.475 5.965 75.104 1.00 9.78 156 ILE C CA 1
ATOM 7599 C C . ILE C 1 156 ? 52.244 5.578 74.281 1.00 10.40 156 ILE C C 1
ATOM 7600 O O . ILE C 1 156 ? 52.062 6.050 73.160 1.00 11.44 156 ILE C O 1
ATOM 7605 N N . ILE C 1 157 ? 51.393 4.729 74.844 1.00 9.43 157 ILE C N 1
ATOM 7606 C CA . ILE C 1 157 ? 50.182 4.302 74.153 1.00 11.73 157 ILE C CA 1
ATOM 7607 C C . ILE C 1 157 ? 49.241 5.487 73.934 1.00 11.26 157 ILE C C 1
ATOM 7608 O O . ILE C 1 157 ? 48.565 5.571 72.907 1.00 11.95 157 ILE C O 1
ATOM 7613 N N . ALA C 1 158 ? 49.217 6.410 74.889 1.00 10.93 158 ALA C N 1
ATOM 7614 C CA . ALA C 1 158 ? 48.374 7.593 74.778 1.00 10.90 158 ALA C CA 1
ATOM 7615 C C . ALA C 1 158 ? 48.857 8.452 73.613 1.00 11.56 158 ALA C C 1
ATOM 7616 O O . ALA C 1 158 ? 48.055 9.001 72.857 1.00 10.86 158 ALA C O 1
ATOM 7618 N N . GLU C 1 159 ? 50.173 8.562 73.467 1.00 10.77 159 GLU C N 1
ATOM 7619 C CA . GLU C 1 159 ? 50.740 9.351 72.380 1.00 11.68 159 GLU C CA 1
ATOM 7620 C C . GLU C 1 159 ? 50.344 8.755 71.032 1.00 11.54 159 GLU C C 1
ATOM 7621 O O . GLU C 1 159 ? 49.977 9.481 70.110 1.00 11.82 159 GLU C O 1
ATOM 7627 N N . ALA C 1 160 ? 50.416 7.432 70.919 1.00 10.93 160 ALA C N 1
ATOM 7628 C CA . ALA C 1 160 ? 50.059 6.768 69.674 1.00 11.58 160 ALA C CA 1
ATOM 7629 C C . ALA C 1 160 ? 48.594 7.024 69.338 1.00 11.32 160 ALA C C 1
ATOM 7630 O O . ALA C 1 160 ? 48.258 7.321 68.192 1.00 12.19 160 ALA C O 1
ATOM 7632 N N . ALA C 1 161 ? 47.723 6.920 70.336 1.00 10.46 161 ALA C N 1
ATOM 7633 C CA . ALA C 1 161 ? 46.304 7.148 70.104 1.00 11.65 161 ALA C CA 1
ATOM 7634 C C . ALA C 1 161 ? 46.059 8.603 69.708 1.00 12.40 161 ALA C C 1
ATOM 7635 O O . ALA C 1 161 ? 45.285 8.883 68.790 1.00 11.86 161 ALA C O 1
ATOM 7637 N N . LYS C 1 162 ? 46.730 9.526 70.391 1.00 12.27 162 LYS C N 1
ATOM 7638 C CA . LYS C 1 162 ? 46.565 10.948 70.107 1.00 14.41 162 LYS C CA 1
ATOM 7639 C C . LYS C 1 162 ? 47.042 11.291 68.692 1.00 13.51 162 LYS C C 1
ATOM 7640 O O . LYS C 1 162 ? 46.386 12.048 67.974 1.00 14.85 162 LYS C O 1
ATOM 7646 N N . MET C 1 163 ? 48.176 10.725 68.290 1.00 12.92 163 MET C N 1
ATOM 7647 C CA . MET C 1 163 ? 48.723 10.975 66.955 1.00 13.25 163 MET C CA 1
ATOM 7648 C C . MET C 1 163 ? 47.795 10.439 65.875 1.00 14.29 163 MET C C 1
ATOM 7649 O O . MET C 1 163 ? 47.660 11.031 64.803 1.00 14.41 163 MET C O 1
ATOM 7654 N N . ALA C 1 164 ? 47.158 9.310 66.166 1.00 13.57 164 ALA C N 1
ATOM 7655 C CA . ALA C 1 164 ? 46.256 8.671 65.219 1.00 14.01 164 ALA C CA 1
ATOM 7656 C C . ALA C 1 164 ? 44.923 9.389 65.047 1.00 14.38 164 ALA C C 1
ATOM 7657 O O . ALA C 1 164 ? 44.542 9.743 63.932 1.00 14.43 164 ALA C O 1
ATOM 7659 N N . VAL C 1 165 ? 44.216 9.611 66.151 1.00 15.35 165 VAL C N 1
ATOM 7660 C CA . VAL C 1 165 ? 42.903 10.239 66.084 1.00 15.28 165 VAL C CA 1
ATOM 7661 C C . VAL C 1 165 ? 42.901 11.765 66.094 1.00 15.22 165 VAL C C 1
ATOM 7662 O O . VAL C 1 165 ? 41.975 12.388 65.578 1.00 17.57 165 VAL C O 1
ATOM 7666 N N . GLY C 1 166 ? 43.933 12.366 66.673 1.00 14.54 166 GLY C N 1
ATOM 7667 C CA . GLY C 1 166 ? 43.997 13.815 66.731 1.00 15.47 166 GLY C CA 1
ATOM 7668 C C . GLY C 1 166 ? 43.461 14.349 68.047 1.00 15.27 166 GLY C C 1
ATOM 7669 O O . GLY C 1 166 ? 42.404 13.926 68.513 1.00 14.40 166 GLY C O 1
ATOM 7670 N N . GLU C 1 167 ? 44.190 15.286 68.643 1.00 16.02 167 GLU C N 1
ATOM 7671 C CA . GLU C 1 167 ? 43.797 15.873 69.919 1.00 17.86 167 GLU C CA 1
ATOM 7672 C C . GLU C 1 167 ? 42.404 16.494 69.927 1.00 17.16 167 GLU C C 1
ATOM 7673 O O . GLU C 1 167 ? 41.718 16.464 70.947 1.00 16.56 167 GLU C O 1
ATOM 7679 N N . GLU C 1 168 ? 41.983 17.055 68.799 1.00 16.24 168 GLU C N 1
ATOM 7680 C CA . GLU C 1 168 ? 40.673 17.693 68.732 1.00 15.76 168 GLU C CA 1
ATOM 7681 C C . GLU C 1 168 ? 39.523 16.693 68.797 1.00 14.82 168 GLU C C 1
ATOM 7682 O O . GLU C 1 168 ? 38.357 17.081 68.893 1.00 13.30 168 GLU C O 1
ATOM 7688 N N . ASN C 1 169 ? 39.854 15.406 68.751 1.00 13.44 169 ASN C N 1
ATOM 7689 C CA . ASN C 1 169 ? 38.837 14.363 68.806 1.00 12.37 169 ASN C CA 1
ATOM 7690 C C . ASN C 1 169 ? 38.870 13.615 70.126 1.00 13.60 169 ASN C C 1
ATOM 7691 O O . ASN C 1 169 ? 38.248 12.559 70.272 1.00 10.82 169 ASN C O 1
ATOM 7696 N N . ILE C 1 170 ? 39.595 14.177 71.086 1.00 11.68 170 ILE C N 1
ATOM 7697 C CA . ILE C 1 170 ? 39.705 13.580 72.407 1.00 11.91 170 ILE C CA 1
ATOM 7698 C C . ILE C 1 170 ? 39.111 14.532 73.436 1.00 12.01 170 ILE C C 1
ATOM 7699 O O . ILE C 1 170 ? 39.537 15.683 73.555 1.00 11.73 170 ILE C O 1
ATOM 7704 N N . TYR C 1 171 ? 38.099 14.054 74.153 1.00 10.89 171 TYR C N 1
ATOM 7705 C CA . TYR C 1 171 ? 37.450 14.845 75.190 1.00 11.51 171 TYR C CA 1
ATOM 7706 C C . TYR C 1 171 ? 37.861 14.289 76.545 1.00 12.20 171 TYR C C 1
ATOM 7707 O O . TYR C 1 171 ? 37.541 13.145 76.875 1.00 13.55 171 TYR C O 1
ATOM 7716 N N . GLU C 1 172 ? 38.582 15.092 77.320 1.00 10.36 172 GLU C N 1
ATOM 7717 C CA . GLU C 1 172 ? 39.021 14.656 78.640 1.00 10.74 172 GLU C CA 1
ATOM 7718 C C . GLU C 1 172 ? 38.223 15.332 79.743 1.00 10.11 172 GLU C C 1
ATOM 7719 O O . GLU C 1 172 ? 37.575 16.362 79.522 1.00 10.88 172 GLU C O 1
ATOM 7725 N N . ARG C 1 173 ? 38.277 14.737 80.931 1.00 8.81 173 ARG C N 1
ATOM 7726 C CA . ARG C 1 173 ? 37.551 15.220 82.097 1.00 9.78 173 ARG C CA 1
ATOM 7727 C C . ARG C 1 173 ? 36.049 15.309 81.830 1.00 10.96 173 ARG C C 1
ATOM 7728 O O . ARG C 1 173 ? 35.364 16.221 82.292 1.00 10.21 173 ARG C O 1
ATOM 7736 N N . VAL C 1 174 ? 35.550 14.340 81.068 1.00 9.61 174 VAL C N 1
ATOM 7737 C CA . VAL C 1 174 ? 34.129 14.241 80.756 1.00 9.32 174 VAL C CA 1
ATOM 7738 C C . VAL C 1 174 ? 33.690 12.842 81.181 1.00 9.75 174 VAL C C 1
ATOM 7739 O O . VAL C 1 174 ? 34.181 11.835 80.656 1.00 9.78 174 VAL C O 1
ATOM 7743 N N . PHE C 1 175 ? 32.779 12.787 82.146 1.00 10.55 175 PHE C N 1
ATOM 7744 C CA . PHE C 1 175 ? 32.284 11.519 82.661 1.00 9.69 175 PHE C CA 1
ATOM 7745 C C . PHE C 1 175 ? 31.004 11.083 81.957 1.00 10.71 175 PHE C C 1
ATOM 7746 O O . PHE C 1 175 ? 29.998 11.784 81.997 1.00 10.09 175 PHE C O 1
ATOM 7754 N N . ILE C 1 176 ? 31.045 9.923 81.310 1.00 9.65 176 ILE C N 1
ATOM 7755 C CA . ILE C 1 176 ? 29.870 9.399 80.626 1.00 9.37 176 ILE C CA 1
ATOM 7756 C C . ILE C 1 176 ? 29.085 8.566 81.634 1.00 9.42 176 ILE C C 1
ATOM 7757 O O . ILE C 1 176 ? 29.634 7.647 82.249 1.00 9.31 176 ILE C O 1
ATOM 7762 N N . PHE C 1 177 ? 27.804 8.875 81.806 1.00 8.10 177 PHE C N 1
ATOM 7763 C CA . PHE C 1 177 ? 27.002 8.142 82.781 1.00 8.77 177 PHE C CA 1
ATOM 7764 C C . PHE C 1 177 ? 25.852 7.292 82.232 1.00 8.59 177 PHE C C 1
ATOM 7765 O O . PHE C 1 177 ? 25.316 6.455 82.950 1.00 8.58 177 PHE C O 1
ATOM 7773 N N . GLU C 1 178 ? 25.475 7.490 80.971 1.00 8.11 178 GLU C N 1
ATOM 7774 C CA . GLU C 1 178 ? 24.381 6.713 80.388 1.00 9.18 178 GLU C CA 1
ATOM 7775 C C . GLU C 1 178 ? 24.475 6.695 78.869 1.00 8.48 178 GLU C C 1
ATOM 7776 O O . GLU C 1 178 ? 25.010 7.619 78.269 1.00 10.44 178 GLU C O 1
ATOM 7782 N N . LEU C 1 179 ? 23.959 5.641 78.249 1.00 11.03 179 LEU C N 1
ATOM 7783 C CA . LEU C 1 179 ? 23.956 5.566 76.794 1.00 9.79 179 LEU C CA 1
ATOM 7784 C C . LEU C 1 179 ? 22.629 6.114 76.300 1.00 10.16 179 LEU C C 1
ATOM 7785 O O . LEU C 1 179 ? 21.685 6.287 77.075 1.00 10.45 179 LEU C O 1
ATOM 7790 N N . LEU C 1 180 ? 22.573 6.390 75.006 1.00 9.81 180 LEU C N 1
ATOM 7791 C CA . LEU C 1 180 ? 21.364 6.871 74.367 1.00 10.23 180 LEU C CA 1
ATOM 7792 C C . LEU C 1 180 ? 21.030 5.816 73.327 1.00 10.58 180 LEU C C 1
ATOM 7793 O O . LEU C 1 180 ? 21.923 5.277 72.677 1.00 10.37 180 LEU C O 1
ATOM 7798 N N . LYS C 1 181 ? 19.749 5.508 73.183 1.00 11.43 181 LYS C N 1
ATOM 7799 C CA . LYS C 1 181 ? 19.333 4.518 72.207 1.00 12.54 181 LYS C CA 1
ATOM 7800 C C . LYS C 1 181 ? 18.546 5.151 71.074 1.00 12.76 181 LYS C C 1
ATOM 7801 O O . LYS C 1 181 ? 18.067 6.280 71.185 1.00 12.33 181 LYS C O 1
ATOM 7807 N N . ASP C 1 182 ? 18.438 4.413 69.975 1.00 12.67 182 ASP C N 1
ATOM 7808 C CA . ASP C 1 182 ? 17.716 4.869 68.798 1.00 13.40 182 ASP C CA 1
ATOM 7809 C C . ASP C 1 182 ? 16.234 5.026 69.127 1.00 13.49 182 ASP C C 1
ATOM 7810 O O . ASP C 1 182 ? 15.574 4.078 69.548 1.00 13.46 182 ASP C O 1
ATOM 7815 N N . ASN C 1 183 ? 15.727 6.238 68.937 1.00 14.99 183 ASN C N 1
ATOM 7816 C CA . ASN C 1 183 ? 14.327 6.557 69.191 1.00 16.73 183 ASN C CA 1
ATOM 7817 C C . ASN C 1 183 ? 13.393 5.587 68.464 1.00 15.88 183 ASN C C 1
ATOM 7818 O O . ASN C 1 183 ? 12.300 5.288 68.945 1.00 17.06 183 ASN C O 1
ATOM 7823 N N . ASN C 1 184 ? 13.831 5.087 67.312 1.00 16.52 184 ASN C N 1
ATOM 7824 C CA . ASN C 1 184 ? 13.002 4.186 66.521 1.00 15.03 184 ASN C CA 1
ATOM 7825 C C . ASN C 1 184 ? 13.440 2.725 66.479 1.00 15.58 184 ASN C C 1
ATOM 7826 O O . ASN C 1 184 ? 12.982 1.957 65.635 1.00 14.73 184 ASN C O 1
ATOM 7831 N N . ASP C 1 185 ? 14.336 2.347 67.383 1.00 13.85 185 ASP C N 1
ATOM 7832 C CA . ASP C 1 185 ? 14.792 0.965 67.469 1.00 14.84 185 ASP C CA 1
ATOM 7833 C C . ASP C 1 185 ? 15.281 0.739 68.889 1.00 15.39 185 ASP C C 1
ATOM 7834 O O . ASP C 1 185 ? 16.374 1.176 69.249 1.00 15.48 185 ASP C O 1
ATOM 7839 N N . PRO C 1 186 ? 14.477 0.045 69.709 1.00 16.60 186 PRO C N 1
ATOM 7840 C CA . PRO C 1 186 ? 14.795 -0.253 71.107 1.00 16.90 186 PRO C CA 1
ATOM 7841 C C . PRO C 1 186 ? 16.037 -1.106 71.335 1.00 15.79 186 PRO C C 1
ATOM 7842 O O . PRO C 1 186 ? 16.442 -1.314 72.480 1.00 16.16 186 PRO C O 1
ATOM 7846 N N . ASN C 1 187 ? 16.642 -1.605 70.262 1.00 12.75 187 ASN C N 1
ATOM 7847 C CA . ASN C 1 187 ? 17.842 -2.415 70.423 1.00 11.52 187 ASN C CA 1
ATOM 7848 C C . ASN C 1 187 ? 19.005 -1.905 69.582 1.00 11.22 187 ASN C C 1
ATOM 7849 O O . ASN C 1 187 ? 19.825 -2.684 69.102 1.00 10.66 187 ASN C O 1
ATOM 7854 N N . ALA C 1 188 ? 19.069 -0.588 69.411 1.00 10.14 188 ALA C N 1
ATOM 7855 C CA . ALA C 1 188 ? 20.147 0.039 68.658 1.00 11.07 188 ALA C CA 1
ATOM 7856 C C . ALA C 1 188 ? 20.656 1.229 69.468 1.00 11.86 188 ALA C C 1
ATOM 7857 O O . ALA C 1 188 ? 19.862 1.967 70.050 1.00 11.67 188 ALA C O 1
ATOM 7859 N N . VAL C 1 189 ? 21.972 1.414 69.513 1.00 10.11 189 VAL C N 1
ATOM 7860 C CA . VAL C 1 189 ? 22.548 2.528 70.264 1.00 10.29 189 VAL C CA 1
ATOM 7861 C C . VAL C 1 189 ? 22.565 3.788 69.393 1.00 9.88 189 VAL C C 1
ATOM 7862 O O . VAL C 1 189 ? 22.617 3.698 68.166 1.00 11.16 189 VAL C O 1
ATOM 7866 N N . ALA C 1 190 ? 22.513 4.958 70.025 1.00 10.88 190 ALA C N 1
ATOM 7867 C CA . ALA C 1 190 ? 22.503 6.216 69.281 1.00 9.88 190 ALA C CA 1
ATOM 7868 C C . ALA C 1 190 ? 23.487 7.240 69.828 1.00 10.97 190 ALA C C 1
ATOM 7869 O O . ALA C 1 190 ? 23.640 8.324 69.269 1.00 11.16 190 ALA C O 1
ATOM 7871 N N . GLY C 1 191 ? 24.154 6.899 70.923 1.00 10.76 191 GLY C N 1
ATOM 7872 C CA . GLY C 1 191 ? 25.104 7.829 71.500 1.00 10.06 191 GLY C CA 1
ATOM 7873 C C . GLY C 1 191 ? 25.230 7.651 72.995 1.00 9.94 191 GLY C C 1
ATOM 7874 O O . GLY C 1 191 ? 25.027 6.554 73.515 1.00 10.27 191 GLY C O 1
ATOM 7875 N N . ALA C 1 192 ? 25.555 8.739 73.685 1.00 9.10 192 ALA C N 1
ATOM 7876 C CA . ALA C 1 192 ? 25.727 8.699 75.129 1.00 9.64 192 ALA C CA 1
ATOM 7877 C C . ALA C 1 192 ? 25.691 10.102 75.706 1.00 10.36 192 ALA C C 1
ATOM 7878 O O . ALA C 1 192 ? 25.884 11.088 74.991 1.00 10.64 192 ALA C O 1
ATOM 7880 N N . VAL C 1 193 ? 25.447 10.185 77.007 1.00 9.70 193 VAL C N 1
ATOM 7881 C CA . VAL C 1 193 ? 25.415 11.469 77.686 1.00 10.65 193 VAL C CA 1
ATOM 7882 C C . VAL C 1 193 ? 26.455 11.487 78.795 1.00 11.62 193 VAL C C 1
ATOM 7883 O O . VAL C 1 193 ? 26.774 10.454 79.388 1.00 11.17 193 VAL C O 1
ATOM 7887 N N . GLY C 1 194 ? 26.995 12.668 79.061 1.00 10.95 194 GLY C N 1
ATOM 7888 C CA . GLY C 1 194 ? 27.990 12.794 80.103 1.00 11.72 194 GLY C CA 1
ATOM 7889 C C . GLY C 1 194 ? 28.046 14.218 80.602 1.00 11.67 194 GLY C C 1
ATOM 7890 O O . GLY C 1 194 ? 27.254 15.063 80.184 1.00 11.69 194 GLY C O 1
ATOM 7891 N N . PHE C 1 195 ? 28.974 14.483 81.510 1.00 11.88 195 PHE C N 1
ATOM 7892 C CA . PHE C 1 195 ? 29.142 15.823 82.042 1.00 11.75 195 PHE C CA 1
ATOM 7893 C C . PHE C 1 195 ? 30.597 16.069 82.386 1.00 11.83 195 PHE C C 1
ATOM 7894 O O . PHE C 1 195 ? 31.338 15.143 82.714 1.00 10.02 195 PHE C O 1
ATOM 7902 N N . SER C 1 196 ? 31.010 17.325 82.284 1.00 10.54 196 SER C N 1
ATOM 7903 C CA . SER C 1 196 ? 32.377 17.700 82.598 1.00 11.18 196 SER C CA 1
ATOM 7904 C C . SER C 1 196 ? 32.563 17.700 84.106 1.00 10.96 196 SER C C 1
ATOM 7905 O O . SER C 1 196 ? 31.608 17.903 84.857 1.00 12.11 196 SER C O 1
ATOM 7908 N N . VAL C 1 197 ? 33.790 17.457 84.549 1.00 11.19 197 VAL C N 1
ATOM 7909 C CA . VAL C 1 197 ? 34.078 17.488 85.975 1.00 11.62 197 VAL C CA 1
ATOM 7910 C C . VAL C 1 197 ? 35.021 18.657 86.231 1.00 13.34 197 VAL C C 1
ATOM 7911 O O . VAL C 1 197 ? 35.642 18.750 87.284 1.00 15.43 197 VAL C O 1
ATOM 7915 N N . ARG C 1 198 ? 35.109 19.557 85.255 1.00 13.02 198 ARG C N 1
ATOM 7916 C CA . ARG C 1 198 ? 35.967 20.736 85.361 1.00 14.30 198 ARG C CA 1
ATOM 7917 C C . ARG C 1 198 ? 35.173 22.029 85.198 1.00 15.43 198 ARG C C 1
ATOM 7918 O O . ARG C 1 198 ? 35.655 23.108 85.546 1.00 18.17 198 ARG C O 1
ATOM 7926 N N . GLU C 1 199 ? 33.958 21.912 84.671 1.00 15.09 199 GLU C N 1
ATOM 7927 C CA . GLU C 1 199 ? 33.097 23.071 84.445 1.00 15.00 199 GLU C CA 1
ATOM 7928 C C . GLU C 1 199 ? 31.653 22.607 84.298 1.00 15.54 199 GLU C C 1
ATOM 7929 O O . GLU C 1 199 ? 31.392 21.415 84.119 1.00 13.86 199 GLU C O 1
ATOM 7935 N N . PRO C 1 200 ? 30.691 23.541 84.388 1.00 14.16 200 PRO C N 1
ATOM 7936 C CA . PRO C 1 200 ? 29.285 23.162 84.242 1.00 13.98 200 PRO C CA 1
ATOM 7937 C C . PRO C 1 200 ? 28.955 22.985 82.762 1.00 14.27 200 PRO C C 1
ATOM 7938 O O . PRO C 1 200 ? 28.703 23.958 82.047 1.00 15.43 200 PRO C O 1
ATOM 7942 N N . LYS C 1 201 ? 28.990 21.742 82.297 1.00 13.68 201 LYS C N 1
ATOM 7943 C CA . LYS C 1 201 ? 28.683 21.458 80.905 1.00 12.84 201 LYS C CA 1
ATOM 7944 C C . LYS C 1 201 ? 28.211 20.028 80.715 1.00 12.96 201 LYS C C 1
ATOM 7945 O O . LYS C 1 201 ? 28.890 19.073 81.105 1.00 11.57 201 LYS C O 1
ATOM 7951 N N . PHE C 1 202 ? 27.040 19.903 80.104 1.00 11.35 202 PHE C N 1
ATOM 7952 C CA . PHE C 1 202 ? 26.406 18.620 79.839 1.00 12.01 202 PHE C CA 1
ATOM 7953 C C . PHE C 1 202 ? 26.696 18.213 78.401 1.00 12.67 202 PHE C C 1
ATOM 7954 O O . PHE C 1 202 ? 26.478 18.991 77.475 1.00 14.55 202 PHE C O 1
ATOM 7962 N N . TYR C 1 203 ? 27.181 16.991 78.214 1.00 11.90 203 TYR C N 1
ATOM 7963 C CA . TYR C 1 203 ? 27.502 16.510 76.878 1.00 11.45 203 TYR C CA 1
ATOM 7964 C C . TYR C 1 203 ? 26.518 15.506 76.308 1.00 11.00 203 TYR C C 1
ATOM 7965 O O . TYR C 1 203 ? 26.102 14.565 76.983 1.00 10.51 203 TYR C O 1
ATOM 7974 N N . VAL C 1 204 ? 26.158 15.717 75.049 1.00 10.01 204 VAL C N 1
ATOM 7975 C CA . VAL C 1 204 ? 25.277 14.810 74.340 1.00 11.50 204 VAL C CA 1
ATOM 7976 C C . VAL C 1 204 ? 26.079 14.368 73.125 1.00 12.04 204 VAL C C 1
ATOM 7977 O O . VAL C 1 204 ? 26.377 15.177 72.242 1.00 13.42 204 VAL C O 1
ATOM 7981 N N . PHE C 1 205 ? 26.465 13.098 73.098 1.00 11.47 205 PHE C N 1
ATOM 7982 C CA . PHE C 1 205 ? 27.217 12.569 71.968 1.00 12.26 205 PHE C CA 1
ATOM 7983 C C . PHE C 1 205 ? 26.274 11.759 71.095 1.00 11.55 205 PHE C C 1
ATOM 7984 O O . PHE C 1 205 ? 25.614 10.841 71.575 1.00 12.70 205 PHE C O 1
ATOM 7992 N N . LYS C 1 206 ? 26.198 12.121 69.818 1.00 11.92 206 LYS C N 1
ATOM 7993 C CA . LYS C 1 206 ? 25.361 11.415 68.858 1.00 12.07 206 LYS C CA 1
ATOM 7994 C C . LYS C 1 206 ? 26.331 10.591 68.027 1.00 11.40 206 LYS C C 1
ATOM 7995 O O . LYS C 1 206 ? 27.238 11.145 67.411 1.00 13.38 206 LYS C O 1
ATOM 8001 N N . ALA C 1 207 ? 26.148 9.274 68.011 1.00 11.96 207 ALA C N 1
ATOM 8002 C CA . ALA C 1 207 ? 27.052 8.405 67.269 1.00 11.25 207 ALA C CA 1
ATOM 8003 C C . ALA C 1 207 ? 26.345 7.238 66.595 1.00 11.85 207 ALA C C 1
ATOM 8004 O O . ALA C 1 207 ? 25.248 6.850 66.993 1.00 11.97 207 ALA C O 1
ATOM 8006 N N . LYS C 1 208 ? 26.984 6.682 65.569 1.00 10.61 208 LYS C N 1
ATOM 8007 C CA . LYS C 1 208 ? 26.423 5.546 64.847 1.00 10.72 208 LYS C CA 1
ATOM 8008 C C . LYS C 1 208 ? 26.897 4.245 65.482 1.00 10.82 208 LYS C C 1
ATOM 8009 O O . LYS C 1 208 ? 26.207 3.231 65.427 1.00 12.57 208 LYS C O 1
ATOM 8015 N N . ALA C 1 209 ? 28.083 4.280 66.080 1.00 9.94 209 ALA C N 1
ATOM 8016 C CA . ALA C 1 209 ? 28.631 3.115 66.760 1.00 9.64 209 ALA C CA 1
ATOM 8017 C C . ALA C 1 209 ? 29.282 3.602 68.051 1.00 9.99 209 ALA C C 1
ATOM 8018 O O . ALA C 1 209 ? 29.957 4.632 68.067 1.00 10.65 209 ALA C O 1
ATOM 8020 N N . VAL C 1 210 ? 29.057 2.867 69.133 1.00 9.38 210 VAL C N 1
ATOM 8021 C CA . VAL C 1 210 ? 29.623 3.213 70.429 1.00 8.42 210 VAL C CA 1
ATOM 8022 C C . VAL C 1 210 ? 30.430 2.023 70.915 1.00 8.49 210 VAL C C 1
ATOM 8023 O O . VAL C 1 210 ? 29.982 0.881 70.819 1.00 8.96 210 VAL C O 1
ATOM 8027 N N . ILE C 1 211 ? 31.626 2.297 71.424 1.00 8.34 211 ILE C N 1
ATOM 8028 C CA . ILE C 1 211 ? 32.505 1.246 71.919 1.00 8.37 211 ILE C CA 1
ATOM 8029 C C . ILE C 1 211 ? 32.752 1.453 73.408 1.00 8.06 211 ILE C C 1
ATOM 8030 O O . ILE C 1 211 ? 33.316 2.467 73.815 1.00 9.37 211 ILE C O 1
ATOM 8035 N N . LEU C 1 212 ? 32.311 0.494 74.219 1.00 7.24 212 LEU C N 1
ATOM 8036 C CA . LEU C 1 212 ? 32.494 0.579 75.664 1.00 6.96 212 LEU C CA 1
ATOM 8037 C C . LEU C 1 212 ? 33.894 0.102 76.030 1.00 7.79 212 LEU C C 1
ATOM 8038 O O . LEU C 1 212 ? 34.244 -1.066 75.819 1.00 7.33 212 LEU C O 1
ATOM 8043 N N . ALA C 1 213 ? 34.688 1.013 76.582 1.00 6.75 213 ALA C N 1
ATOM 8044 C CA . ALA C 1 213 ? 36.070 0.719 76.966 1.00 6.52 213 ALA C CA 1
ATOM 8045 C C . ALA C 1 213 ? 36.389 1.390 78.302 1.00 6.93 213 ALA C C 1
ATOM 8046 O O . ALA C 1 213 ? 37.461 1.968 78.489 1.00 6.39 213 ALA C O 1
ATOM 8048 N N . THR C 1 214 ? 35.459 1.270 79.239 1.00 6.85 214 THR C N 1
ATOM 8049 C CA . THR C 1 214 ? 35.569 1.895 80.555 1.00 7.31 214 THR C CA 1
ATOM 8050 C C . THR C 1 214 ? 36.372 1.150 81.611 1.00 7.85 214 THR C C 1
ATOM 8051 O O . THR C 1 214 ? 36.519 1.636 82.731 1.00 7.59 214 THR C O 1
ATOM 8055 N N . GLY C 1 215 ? 36.891 -0.021 81.272 1.00 7.89 215 GLY C N 1
ATOM 8056 C CA . GLY C 1 215 ? 37.608 -0.785 82.271 1.00 7.73 215 GLY C CA 1
ATOM 8057 C C . GLY C 1 215 ? 36.563 -1.496 83.112 1.00 8.71 215 GLY C C 1
ATOM 8058 O O . GLY C 1 215 ? 35.357 -1.277 82.926 1.00 8.77 215 GLY C O 1
ATOM 8059 N N . GLY C 1 216 ? 37.020 -2.334 84.039 1.00 7.21 216 GLY C N 1
ATOM 8060 C CA . GLY C 1 216 ? 36.122 -3.095 84.891 1.00 7.56 216 GLY C CA 1
ATOM 8061 C C . GLY C 1 216 ? 35.537 -2.361 86.083 1.00 7.52 216 GLY C C 1
ATOM 8062 O O . GLY C 1 216 ? 35.291 -1.154 86.030 1.00 7.03 216 GLY C O 1
ATOM 8063 N N . ALA C 1 217 ? 35.325 -3.099 87.171 1.00 6.75 217 ALA C N 1
ATOM 8064 C CA . ALA C 1 217 ? 34.732 -2.529 88.373 1.00 7.24 217 ALA C CA 1
ATOM 8065 C C . ALA C 1 217 ? 35.448 -2.896 89.666 1.00 8.30 217 ALA C C 1
ATOM 8066 O O . ALA C 1 217 ? 35.693 -4.075 89.948 1.00 8.00 217 ALA C O 1
ATOM 8068 N N . THR C 1 218 ? 35.768 -1.870 90.450 1.00 6.72 218 THR C N 1
ATOM 8069 C CA . THR C 1 218 ? 36.427 -2.038 91.738 1.00 7.32 218 THR C CA 1
ATOM 8070 C C . THR C 1 218 ? 35.621 -1.294 92.802 1.00 8.12 218 THR C C 1
ATOM 8071 O O . THR C 1 218 ? 34.716 -0.515 92.486 1.00 7.64 218 THR C O 1
ATOM 8075 N N . LEU C 1 219 ? 35.965 -1.539 94.061 1.00 5.87 219 LEU C N 1
ATOM 8076 C CA . LEU C 1 219 ? 35.292 -0.942 95.210 1.00 7.63 219 LEU C CA 1
ATOM 8077 C C . LEU C 1 219 ? 33.822 -1.332 95.378 1.00 8.47 219 LEU C C 1
ATOM 8078 O O . LEU C 1 219 ? 33.053 -0.626 96.038 1.00 9.19 219 LEU C O 1
ATOM 8083 N N . LEU C 1 220 ? 33.435 -2.455 94.777 1.00 8.42 220 LEU C N 1
ATOM 8084 C CA . LEU C 1 220 ? 32.076 -2.970 94.937 1.00 8.60 220 LEU C CA 1
ATOM 8085 C C . LEU C 1 220 ? 32.078 -3.698 96.280 1.00 7.95 220 LEU C C 1
ATOM 8086 O O . LEU C 1 220 ? 31.081 -3.697 97.010 1.00 7.95 220 LEU C O 1
ATOM 8091 N N . PHE C 1 221 ? 33.217 -4.317 96.587 1.00 7.43 221 PHE C N 1
ATOM 8092 C CA . PHE C 1 221 ? 33.407 -5.073 97.821 1.00 7.07 221 PHE C CA 1
ATOM 8093 C C . PHE C 1 221 ? 34.282 -4.347 98.829 1.00 7.47 221 PHE C C 1
ATOM 8094 O O . PHE C 1 221 ? 35.243 -3.672 98.461 1.00 7.53 221 PHE C O 1
ATOM 8102 N N . ARG C 1 222 ? 33.959 -4.495 100.108 1.00 7.03 222 ARG C N 1
ATOM 8103 C CA . ARG C 1 222 ? 34.761 -3.875 101.151 1.00 7.65 222 ARG C CA 1
ATOM 8104 C C . ARG C 1 222 ? 36.186 -4.439 101.067 1.00 7.97 222 ARG C C 1
ATOM 8105 O O . ARG C 1 222 ? 36.383 -5.651 101.001 1.00 8.51 222 ARG C O 1
ATOM 8113 N N . PRO C 1 223 ? 37.199 -3.563 101.051 1.00 7.93 223 PRO C N 1
ATOM 8114 C CA . PRO C 1 223 ? 38.595 -4.013 100.974 1.00 8.27 223 PRO C CA 1
ATOM 8115 C C . PRO C 1 223 ? 39.124 -4.493 102.327 1.00 7.37 223 PRO C C 1
ATOM 8116 O O . PRO C 1 223 ? 38.447 -4.357 103.351 1.00 8.53 223 PRO C O 1
ATOM 8120 N N . ARG C 1 224 ? 40.340 -5.034 102.330 1.00 8.08 224 ARG C N 1
ATOM 8121 C CA . ARG C 1 224 ? 40.960 -5.511 103.567 1.00 8.62 224 ARG C CA 1
ATOM 8122 C C . ARG C 1 224 ? 41.504 -4.356 104.396 1.00 9.42 224 ARG C C 1
ATOM 8123 O O . ARG C 1 224 ? 41.977 -4.543 105.514 1.00 9.00 224 ARG C O 1
ATOM 8131 N N . SER C 1 225 ? 41.447 -3.162 103.822 1.00 10.08 225 SER C N 1
ATOM 8132 C CA . SER C 1 225 ? 41.864 -1.945 104.505 1.00 9.61 225 SER C CA 1
ATOM 8133 C C . SER C 1 225 ? 40.689 -1.012 104.267 1.00 10.43 225 SER C C 1
ATOM 8134 O O . SER C 1 225 ? 40.258 -0.821 103.127 1.00 12.11 225 SER C O 1
ATOM 8137 N N . THR C 1 226 ? 40.158 -0.443 105.342 1.00 11.60 226 THR C N 1
ATOM 8138 C CA . THR C 1 226 ? 38.981 0.408 105.230 1.00 12.01 226 THR C CA 1
ATOM 8139 C C . THR C 1 226 ? 39.147 1.882 105.564 1.00 11.85 226 THR C C 1
ATOM 8140 O O . THR C 1 226 ? 38.161 2.616 105.607 1.00 13.80 226 THR C O 1
ATOM 8144 N N . GLY C 1 227 ? 40.378 2.312 105.815 1.00 10.01 227 GLY C N 1
ATOM 8145 C CA . GLY C 1 227 ? 40.619 3.717 106.104 1.00 10.12 227 GLY C CA 1
ATOM 8146 C C . GLY C 1 227 ? 41.147 4.383 104.845 1.00 9.91 227 GLY C C 1
ATOM 8147 O O . GLY C 1 227 ? 40.491 4.354 103.803 1.00 10.56 227 GLY C O 1
ATOM 8148 N N . GLU C 1 228 ? 42.327 4.992 104.928 1.00 8.48 228 GLU C N 1
ATOM 8149 C CA . GLU C 1 228 ? 42.917 5.624 103.752 1.00 9.03 228 GLU C CA 1
ATOM 8150 C C . GLU C 1 228 ? 43.182 4.550 102.712 1.00 8.95 228 GLU C C 1
ATOM 8151 O O . GLU C 1 228 ? 42.980 4.767 101.516 1.00 7.45 228 GLU C O 1
ATOM 8157 N N . ALA C 1 229 ? 43.644 3.392 103.187 1.00 9.42 229 ALA C N 1
ATOM 8158 C CA . ALA C 1 229 ? 43.985 2.272 102.322 1.00 9.85 229 ALA C CA 1
ATOM 8159 C C . ALA C 1 229 ? 42.814 1.616 101.606 1.00 10.03 229 ALA C C 1
ATOM 8160 O O . ALA C 1 229 ? 42.985 0.591 100.950 1.00 9.10 229 ALA C O 1
ATOM 8162 N N . ALA C 1 230 ? 41.623 2.187 101.739 1.00 9.74 230 ALA C N 1
ATOM 8163 C CA . ALA C 1 230 ? 40.482 1.667 101.002 1.00 10.45 230 ALA C CA 1
ATOM 8164 C C . ALA C 1 230 ? 40.824 2.020 99.551 1.00 10.55 230 ALA C C 1
ATOM 8165 O O . ALA C 1 230 ? 40.294 1.439 98.604 1.00 11.23 230 ALA C O 1
ATOM 8167 N N . GLY C 1 231 ? 41.730 2.983 99.395 1.00 10.27 231 GLY C N 1
ATOM 8168 C CA . GLY C 1 231 ? 42.147 3.415 98.073 1.00 9.99 231 GLY C CA 1
ATOM 8169 C C . GLY C 1 231 ? 43.150 2.476 97.428 1.00 9.61 231 GLY C C 1
ATOM 8170 O O . GLY C 1 231 ? 43.406 2.561 96.224 1.00 9.83 231 GLY C O 1
ATOM 8171 N N . ARG C 1 232 ? 43.727 1.581 98.222 1.00 8.29 232 ARG C N 1
ATOM 8172 C CA . ARG C 1 232 ? 44.694 0.633 97.687 1.00 7.93 232 ARG C CA 1
ATOM 8173 C C . ARG C 1 232 ? 44.009 -0.635 97.195 1.00 7.97 232 ARG C C 1
ATOM 8174 O O . ARG C 1 232 ? 44.183 -1.714 97.764 1.00 8.75 232 ARG C O 1
ATOM 8182 N N . THR C 1 233 ? 43.200 -0.497 96.153 1.00 8.41 233 THR C N 1
ATOM 8183 C CA . THR C 1 233 ? 42.556 -1.663 95.569 1.00 7.20 233 THR C CA 1
ATOM 8184 C C . THR C 1 233 ? 43.624 -2.275 94.671 1.00 7.81 233 THR C C 1
ATOM 8185 O O . THR C 1 233 ? 44.454 -1.554 94.112 1.00 7.14 233 THR C O 1
ATOM 8189 N N . TRP C 1 234 ? 43.646 -3.597 94.540 1.00 7.62 234 TRP C N 1
ATOM 8190 C CA . TRP C 1 234 ? 44.650 -4.180 93.667 1.00 6.14 234 TRP C CA 1
ATOM 8191 C C . TRP C 1 234 ? 44.349 -3.756 92.235 1.00 6.68 234 TRP C C 1
ATOM 8192 O O . TRP C 1 234 ? 45.235 -3.284 91.518 1.00 7.66 234 TRP C O 1
ATOM 8203 N N . TYR C 1 235 ? 43.105 -3.929 91.800 1.00 6.96 235 TYR C N 1
ATOM 8204 C CA . TYR C 1 235 ? 42.785 -3.518 90.442 1.00 6.01 235 TYR C CA 1
ATOM 8205 C C . TYR C 1 235 ? 42.576 -2.005 90.421 1.00 5.75 235 TYR C C 1
ATOM 8206 O O . TYR C 1 235 ? 42.504 -1.370 91.470 1.00 7.18 235 TYR C O 1
ATOM 8215 N N . ALA C 1 236 ? 42.480 -1.432 89.226 1.00 6.54 236 ALA C N 1
ATOM 8216 C CA . ALA C 1 236 ? 42.326 0.016 89.075 1.00 7.00 236 ALA C CA 1
ATOM 8217 C C . ALA C 1 236 ? 41.146 0.640 89.816 1.00 7.54 236 ALA C C 1
ATOM 8218 O O . ALA C 1 236 ? 39.985 0.407 89.478 1.00 7.89 236 ALA C O 1
ATOM 8220 N N . ILE C 1 237 ? 41.452 1.455 90.822 1.00 8.29 237 ILE C N 1
ATOM 8221 C CA . ILE C 1 237 ? 40.409 2.117 91.589 1.00 7.40 237 ILE C CA 1
ATOM 8222 C C . ILE C 1 237 ? 39.640 3.074 90.678 1.00 8.28 237 ILE C C 1
ATOM 8223 O O . ILE C 1 237 ? 38.503 3.454 90.967 1.00 7.88 237 ILE C O 1
ATOM 8228 N N . PHE C 1 238 ? 40.257 3.432 89.556 1.00 8.47 238 PHE C N 1
ATOM 8229 C CA . PHE C 1 238 ? 39.653 4.350 88.595 1.00 6.77 238 PHE C CA 1
ATOM 8230 C C . PHE C 1 238 ? 38.499 3.741 87.798 1.00 8.19 238 PHE C C 1
ATOM 8231 O O . PHE C 1 238 ? 37.704 4.462 87.198 1.00 8.39 238 PHE C O 1
ATOM 8239 N N . ASP C 1 239 ? 38.416 2.417 87.769 1.00 7.04 239 ASP C N 1
ATOM 8240 C CA . ASP C 1 239 ? 37.364 1.756 87.008 1.00 6.50 239 ASP C CA 1
ATOM 8241 C C . ASP C 1 239 ? 36.235 1.326 87.939 1.00 8.07 239 ASP C C 1
ATOM 8242 O O . ASP C 1 239 ? 36.433 0.499 88.833 1.00 8.11 239 ASP C O 1
ATOM 8247 N N . THR C 1 240 ? 35.048 1.885 87.710 1.00 8.10 240 THR C N 1
ATOM 8248 C CA . THR C 1 240 ? 33.890 1.631 88.565 1.00 7.61 240 THR C CA 1
ATOM 8249 C C . THR C 1 240 ? 32.678 0.971 87.904 1.00 7.44 240 THR C C 1
ATOM 8250 O O . THR C 1 240 ? 31.535 1.241 88.292 1.00 8.02 240 THR C O 1
ATOM 8254 N N . GLY C 1 241 ? 32.926 0.117 86.915 1.00 7.07 241 GLY C N 1
ATOM 8255 C CA . GLY C 1 241 ? 31.845 -0.580 86.230 1.00 8.46 241 GLY C CA 1
ATOM 8256 C C . GLY C 1 241 ? 30.909 0.285 85.400 1.00 8.05 241 GLY C C 1
ATOM 8257 O O . GLY C 1 241 ? 29.749 -0.076 85.200 1.00 8.93 241 GLY C O 1
ATOM 8258 N N . SER C 1 242 ? 31.403 1.412 84.900 1.00 7.78 242 SER C N 1
ATOM 8259 C CA . SER C 1 242 ? 30.571 2.310 84.099 1.00 7.28 242 SER C CA 1
ATOM 8260 C C . SER C 1 242 ? 30.023 1.649 82.834 1.00 8.71 242 SER C C 1
ATOM 8261 O O . SER C 1 242 ? 28.834 1.770 82.527 1.00 7.24 242 SER C O 1
ATOM 8264 N N . GLY C 1 243 ? 30.895 0.958 82.105 1.00 8.23 243 GLY C N 1
ATOM 8265 C CA . GLY C 1 243 ? 30.477 0.285 80.888 1.00 8.20 243 GLY C CA 1
ATOM 8266 C C . GLY C 1 243 ? 29.440 -0.785 81.174 1.00 8.95 243 GLY C C 1
ATOM 8267 O O . GLY C 1 243 ? 28.475 -0.953 80.424 1.00 8.40 243 GLY C O 1
ATOM 8268 N N . TYR C 1 244 ? 29.640 -1.516 82.265 1.00 8.63 244 TYR C N 1
ATOM 8269 C CA . TYR C 1 244 ? 28.702 -2.561 82.648 1.00 8.38 244 TYR C CA 1
ATOM 8270 C C . TYR C 1 244 ? 27.327 -1.940 82.882 1.00 7.14 244 TYR C C 1
ATOM 8271 O O . TYR C 1 244 ? 26.318 -2.425 82.366 1.00 7.79 244 TYR C O 1
ATOM 8280 N N . TYR C 1 245 ? 27.290 -0.858 83.656 1.00 7.77 245 TYR C N 1
ATOM 8281 C CA . TYR C 1 245 ? 26.031 -0.180 83.942 1.00 8.34 245 TYR C CA 1
ATOM 8282 C C . TYR C 1 245 ? 25.303 0.311 82.688 1.00 6.49 245 TYR C C 1
ATOM 8283 O O . TYR C 1 245 ? 24.182 -0.119 82.410 1.00 7.72 245 TYR C O 1
ATOM 8292 N N . MET C 1 246 ? 25.929 1.212 81.937 0.50 4.49 246 MET C N 1
ATOM 8293 C CA . MET C 1 246 ? 25.259 1.759 80.764 0.50 2.86 246 MET C CA 1
ATOM 8294 C C . MET C 1 246 ? 24.893 0.715 79.724 0.50 3.26 246 MET C C 1
ATOM 8295 O O . MET C 1 246 ? 23.829 0.795 79.114 0.50 1.00 246 MET C O 1
ATOM 8304 N N . GLY C 1 247 ? 25.757 -0.277 79.545 1.00 7.18 247 GLY C N 1
ATOM 8305 C CA . GLY C 1 247 ? 25.478 -1.323 78.583 1.00 7.98 247 GLY C CA 1
ATOM 8306 C C . GLY C 1 247 ? 24.322 -2.200 79.026 1.00 8.42 247 GLY C C 1
ATOM 8307 O O . GLY C 1 247 ? 23.423 -2.491 78.237 1.00 8.74 247 GLY C O 1
ATOM 8308 N N . LEU C 1 248 ? 24.322 -2.623 80.285 1.00 8.28 248 LEU C N 1
ATOM 8309 C CA . LEU C 1 248 ? 23.234 -3.473 80.750 1.00 8.76 248 LEU C CA 1
ATOM 8310 C C . LEU C 1 248 ? 21.910 -2.703 80.763 1.00 8.95 248 LEU C C 1
ATOM 8311 O O . LEU C 1 248 ? 20.855 -3.273 80.474 1.00 9.55 248 LEU C O 1
ATOM 8316 N N . LYS C 1 249 ? 21.959 -1.409 81.076 1.00 9.20 249 LYS C N 1
ATOM 8317 C CA . LYS C 1 249 ? 20.738 -0.606 81.088 1.00 10.13 249 LYS C CA 1
ATOM 8318 C C . LYS C 1 249 ? 20.158 -0.525 79.682 1.00 9.64 249 LYS C C 1
ATOM 8319 O O . LYS C 1 249 ? 18.941 -0.475 79.504 1.00 10.08 249 LYS C O 1
ATOM 8325 N N . ALA C 1 250 ? 21.037 -0.515 78.684 1.00 8.96 250 ALA C N 1
ATOM 8326 C CA . ALA C 1 250 ? 20.616 -0.433 77.287 1.00 9.17 250 ALA C CA 1
ATOM 8327 C C . ALA C 1 250 ? 20.054 -1.755 76.777 1.00 9.91 250 ALA C C 1
ATOM 8328 O O . ALA C 1 250 ? 19.446 -1.811 75.706 1.00 10.66 250 ALA C O 1
ATOM 8330 N N . GLY C 1 251 ? 20.268 -2.821 77.541 1.00 9.21 251 GLY C N 1
ATOM 8331 C CA . GLY C 1 251 ? 19.768 -4.123 77.139 1.00 9.94 251 GLY C CA 1
ATOM 8332 C C . GLY C 1 251 ? 20.821 -5.048 76.555 1.00 9.24 251 GLY C C 1
ATOM 8333 O O . GLY C 1 251 ? 20.487 -6.112 76.035 1.00 10.80 251 GLY C O 1
ATOM 8334 N N . ALA C 1 252 ? 22.089 -4.650 76.628 1.00 9.98 252 ALA C N 1
ATOM 8335 C CA . ALA C 1 252 ? 23.171 -5.485 76.116 1.00 8.27 252 ALA C CA 1
ATOM 8336 C C . ALA C 1 252 ? 23.357 -6.623 77.110 1.00 8.35 252 ALA C C 1
ATOM 8337 O O . ALA C 1 252 ? 23.418 -6.394 78.316 1.00 8.31 252 ALA C O 1
ATOM 8339 N N . MET C 1 253 ? 23.442 -7.848 76.604 1.00 8.03 253 MET C N 1
ATOM 8340 C CA . MET C 1 253 ? 23.585 -9.009 77.468 1.00 8.21 253 MET C CA 1
ATOM 8341 C C . MET C 1 253 ? 24.960 -9.180 78.089 1.00 8.61 253 MET C C 1
ATOM 8342 O O . MET C 1 253 ? 25.986 -8.985 77.436 1.00 9.23 253 MET C O 1
ATOM 8347 N N . LEU C 1 254 ? 24.963 -9.544 79.366 1.00 7.43 254 LEU C N 1
ATOM 8348 C CA . LEU C 1 254 ? 26.193 -9.778 80.107 1.00 7.15 254 LEU C CA 1
ATOM 8349 C C . LEU C 1 254 ? 26.456 -11.275 80.105 1.00 8.94 254 LEU C C 1
ATOM 8350 O O . LEU C 1 254 ? 25.534 -12.071 79.939 1.00 9.48 254 LEU C O 1
ATOM 8355 N N . THR C 1 255 ? 27.715 -11.652 80.285 1.00 7.80 255 THR C N 1
ATOM 8356 C CA . THR C 1 255 ? 28.083 -13.064 80.326 1.00 8.09 255 THR C CA 1
ATOM 8357 C C . THR C 1 255 ? 29.138 -13.308 81.398 1.00 8.46 255 THR C C 1
ATOM 8358 O O . THR C 1 255 ? 29.976 -12.447 81.665 1.00 7.49 255 THR C O 1
ATOM 8362 N N . GLN C 1 256 ? 29.070 -14.479 82.028 1.00 7.82 256 GLN C N 1
ATOM 8363 C CA . GLN C 1 256 ? 30.035 -14.867 83.052 1.00 7.96 256 GLN C CA 1
ATOM 8364 C C . GLN C 1 256 ? 30.254 -13.784 84.099 1.00 8.18 256 GLN C C 1
ATOM 8365 O O . GLN C 1 256 ? 31.342 -13.673 84.663 1.00 7.93 256 GLN C O 1
ATOM 8371 N N . PHE C 1 257 ? 29.216 -13.006 84.385 1.00 7.95 257 PHE C N 1
ATOM 8372 C CA . PHE C 1 257 ? 29.359 -11.925 85.347 1.00 7.92 257 PHE C CA 1
ATOM 8373 C C . PHE C 1 257 ? 29.573 -12.410 86.771 1.00 8.39 257 PHE C C 1
ATOM 8374 O O . PHE C 1 257 ? 29.884 -11.619 87.660 1.00 8.91 257 PHE C O 1
ATOM 8382 N N . GLU C 1 258 ? 29.404 -13.710 86.984 1.00 7.81 258 GLU C N 1
ATOM 8383 C CA . GLU C 1 258 ? 29.614 -14.304 88.297 1.00 8.75 258 GLU C CA 1
ATOM 8384 C C . GLU C 1 258 ? 31.113 -14.532 88.484 1.00 8.73 258 GLU C C 1
ATOM 8385 O O . GLU C 1 258 ? 31.592 -14.728 89.602 1.00 8.94 258 GLU C O 1
ATOM 8391 N N . HIS C 1 259 ? 31.851 -14.496 87.378 1.00 8.54 259 HIS C N 1
ATOM 8392 C CA . HIS C 1 259 ? 33.288 -14.750 87.410 1.00 8.57 259 HIS C CA 1
ATOM 8393 C C . HIS C 1 259 ? 34.158 -13.579 87.858 1.00 9.90 259 HIS C C 1
ATOM 8394 O O . HIS C 1 259 ? 34.724 -12.853 87.033 1.00 12.36 259 HIS C O 1
ATOM 8401 N N . ARG C 1 260 ? 34.259 -13.407 89.171 1.00 10.23 260 ARG C N 1
ATOM 8402 C CA . ARG C 1 260 ? 35.084 -12.357 89.749 1.00 10.18 260 ARG C CA 1
ATOM 8403 C C . ARG C 1 260 ? 36.513 -12.868 89.769 1.00 10.62 260 ARG C C 1
ATOM 8404 O O . ARG C 1 260 ? 36.762 -14.054 89.542 1.00 12.36 260 ARG C O 1
ATOM 8412 N N . PHE C 1 261 ? 37.456 -11.974 90.034 1.00 9.03 261 PHE C N 1
ATOM 8413 C CA . PHE C 1 261 ? 38.842 -12.385 90.161 1.00 7.50 261 PHE C CA 1
ATOM 8414 C C . PHE C 1 261 ? 39.304 -11.976 91.547 1.00 7.70 261 PHE C C 1
ATOM 8415 O O . PHE C 1 261 ? 39.071 -10.845 91.977 1.00 6.62 261 PHE C O 1
ATOM 8423 N N . ILE C 1 262 ? 39.925 -12.919 92.250 1.00 6.99 262 ILE C N 1
ATOM 8424 C CA . ILE C 1 262 ? 40.463 -12.691 93.588 1.00 6.81 262 ILE C CA 1
ATOM 8425 C C . ILE C 1 262 ? 41.975 -12.744 93.400 1.00 7.42 262 ILE C C 1
ATOM 8426 O O . ILE C 1 262 ? 42.532 -13.814 93.179 1.00 7.80 262 ILE C O 1
ATOM 8431 N N . PRO C 1 263 ? 42.659 -11.592 93.469 1.00 6.95 263 PRO C N 1
ATOM 8432 C CA . PRO C 1 263 ? 44.114 -11.608 93.284 1.00 7.87 263 PRO C CA 1
ATOM 8433 C C . PRO C 1 263 ? 44.917 -11.947 94.530 1.00 7.67 263 PRO C C 1
ATOM 8434 O O . PRO C 1 263 ? 44.715 -11.355 95.587 1.00 8.49 263 PRO C O 1
ATOM 8438 N N . PHE C 1 264 ? 45.821 -12.911 94.403 1.00 7.71 264 PHE C N 1
ATOM 8439 C CA . PHE C 1 264 ? 46.687 -13.278 95.513 1.00 7.66 264 PHE C CA 1
ATOM 8440 C C . PHE C 1 264 ? 47.937 -12.455 95.258 1.00 7.68 264 PHE C C 1
ATOM 8441 O O . PHE C 1 264 ? 48.630 -12.667 94.262 1.00 8.15 264 PHE C O 1
ATOM 8449 N N . ARG C 1 265 ? 48.220 -11.515 96.150 1.00 6.83 265 ARG C N 1
ATOM 8450 C CA . ARG C 1 265 ? 49.367 -10.636 95.974 1.00 8.11 265 ARG C CA 1
ATOM 8451 C C . ARG C 1 265 ? 50.069 -10.372 97.298 1.00 8.04 265 ARG C C 1
ATOM 8452 O O . ARG C 1 265 ? 49.710 -10.942 98.328 1.00 7.77 265 ARG C O 1
ATOM 8460 N N . PHE C 1 266 ? 51.086 -9.514 97.272 1.00 8.25 266 PHE C N 1
ATOM 8461 C CA . PHE C 1 266 ? 51.779 -9.171 98.507 1.00 8.43 266 PHE C CA 1
ATOM 8462 C C . PHE C 1 266 ? 50.733 -8.483 99.381 1.00 8.04 266 PHE C C 1
ATOM 8463 O O . PHE C 1 266 ? 49.973 -7.645 98.901 1.00 8.15 266 PHE C O 1
ATOM 8471 N N . LYS C 1 267 ? 50.696 -8.843 100.658 1.00 7.77 267 LYS C N 1
ATOM 8472 C CA . LYS C 1 267 ? 49.704 -8.294 101.578 1.00 8.87 267 LYS C CA 1
ATOM 8473 C C . LYS C 1 267 ? 49.704 -6.774 101.697 1.00 9.31 267 LYS C C 1
ATOM 8474 O O . LYS C 1 267 ? 50.759 -6.133 101.683 1.00 9.68 267 LYS C O 1
ATOM 8480 N N . ASP C 1 268 ? 48.494 -6.222 101.798 1.00 10.58 268 ASP C N 1
ATOM 8481 C CA . ASP C 1 268 ? 48.240 -4.791 101.967 1.00 10.39 268 ASP C CA 1
ATOM 8482 C C . ASP C 1 268 ? 48.574 -3.868 100.805 1.00 9.36 268 ASP C C 1
ATOM 8483 O O . ASP C 1 268 ? 47.742 -3.051 100.406 1.00 9.89 268 ASP C O 1
ATOM 8488 N N . GLY C 1 269 ? 49.786 -3.979 100.271 1.00 8.74 269 GLY C N 1
ATOM 8489 C CA . GLY C 1 269 ? 50.173 -3.131 99.158 1.00 9.61 269 GLY C CA 1
ATOM 8490 C C . GLY C 1 269 ? 49.781 -3.724 97.821 1.00 9.53 269 GLY C C 1
ATOM 8491 O O . GLY C 1 269 ? 49.659 -3.013 96.822 1.00 9.51 269 GLY C O 1
ATOM 8492 N N . TYR C 1 270 ? 49.594 -5.039 97.813 1.00 7.98 270 TYR C N 1
ATOM 8493 C CA . TYR C 1 270 ? 49.210 -5.791 96.624 1.00 8.65 270 TYR C CA 1
ATOM 8494 C C . TYR C 1 270 ? 50.203 -5.737 95.478 1.00 8.71 270 TYR C C 1
ATOM 8495 O O . TYR C 1 270 ? 49.823 -5.727 94.303 1.00 8.47 270 TYR C O 1
ATOM 8504 N N . GLY C 1 271 ? 51.486 -5.715 95.831 1.00 8.10 271 GLY C N 1
ATOM 8505 C CA . GLY C 1 271 ? 52.521 -5.713 94.820 1.00 8.90 271 GLY C CA 1
ATOM 8506 C C . GLY C 1 271 ? 52.391 -6.998 94.022 1.00 8.80 271 GLY C C 1
ATOM 8507 O O . GLY C 1 271 ? 51.858 -7.990 94.525 1.00 8.36 271 GLY C O 1
ATOM 8508 N N . PRO C 1 272 ? 52.874 -7.015 92.775 1.00 8.87 272 PRO C N 1
ATOM 8509 C CA . PRO C 1 272 ? 52.806 -8.187 91.898 1.00 8.66 272 PRO C CA 1
ATOM 8510 C C . PRO C 1 272 ? 53.577 -9.412 92.381 1.00 9.61 272 PRO C C 1
ATOM 8511 O O . PRO C 1 272 ? 54.606 -9.296 93.053 1.00 8.54 272 PRO C O 1
ATOM 8515 N N . VAL C 1 273 ? 53.067 -10.586 92.022 1.00 10.42 273 VAL C N 1
ATOM 8516 C CA . VAL C 1 273 ? 53.701 -11.849 92.376 1.00 10.13 273 VAL C CA 1
ATOM 8517 C C . VAL C 1 273 ? 54.120 -12.610 91.120 1.00 10.76 273 VAL C C 1
ATOM 8518 O O . VAL C 1 273 ? 54.854 -13.591 91.204 1.00 11.37 273 VAL C O 1
ATOM 8522 N N . GLY C 1 274 ? 53.651 -12.154 89.960 1.00 11.31 274 GLY C N 1
ATOM 8523 C CA . GLY C 1 274 ? 53.985 -12.817 88.709 1.00 11.15 274 GLY C CA 1
ATOM 8524 C C . GLY C 1 274 ? 55.475 -13.019 88.479 1.00 11.11 274 GLY C C 1
ATOM 8525 O O . GLY C 1 274 ? 55.920 -14.128 88.176 1.00 12.09 274 GLY C O 1
ATOM 8526 N N . ALA C 1 275 ? 56.255 -11.952 88.610 1.00 11.76 275 ALA C N 1
ATOM 8527 C CA . ALA C 1 275 ? 57.699 -12.060 88.411 1.00 10.86 275 ALA C CA 1
ATOM 8528 C C . ALA C 1 275 ? 58.323 -12.901 89.519 1.00 11.03 275 ALA C C 1
ATOM 8529 O O . ALA C 1 275 ? 59.158 -13.766 89.263 1.00 10.85 275 ALA C O 1
ATOM 8531 N N . TRP C 1 276 ? 57.919 -12.653 90.758 1.00 10.66 276 TRP C N 1
ATOM 8532 C CA . TRP C 1 276 ? 58.472 -13.425 91.864 1.00 9.72 276 TRP C CA 1
ATOM 8533 C C . TRP C 1 276 ? 58.266 -14.925 91.680 1.00 11.34 276 TRP C C 1
ATOM 8534 O O . TRP C 1 276 ? 59.189 -15.708 91.887 1.00 11.55 276 TRP C O 1
ATOM 8545 N N . PHE C 1 277 ? 57.064 -15.321 91.273 1.00 11.00 277 PHE C N 1
ATOM 8546 C CA . PHE C 1 277 ? 56.753 -16.732 91.062 1.00 11.46 277 PHE C CA 1
ATOM 8547 C C . PHE C 1 277 ? 57.408 -17.322 89.813 1.00 12.29 277 PHE C C 1
ATOM 8548 O O . PHE C 1 277 ? 58.176 -18.282 89.888 1.00 12.52 277 PHE C O 1
ATOM 8556 N N . LEU C 1 278 ? 57.096 -16.729 88.667 1.00 13.31 278 LEU C N 1
ATOM 8557 C CA . LEU C 1 278 ? 57.573 -17.207 87.375 1.00 11.96 278 LEU C CA 1
ATOM 8558 C C . LEU C 1 278 ? 59.021 -16.917 87.002 1.00 11.98 278 LEU C C 1
ATOM 8559 O O . LEU C 1 278 ? 59.696 -17.765 86.413 1.00 14.10 278 LEU C O 1
ATOM 8564 N N . PHE C 1 279 ? 59.492 -15.723 87.340 1.00 13.30 279 PHE C N 1
ATOM 8565 C CA . PHE C 1 279 ? 60.847 -15.301 86.999 1.00 12.05 279 PHE C CA 1
ATOM 8566 C C . PHE C 1 279 ? 61.888 -15.588 88.083 1.00 12.70 279 PHE C C 1
ATOM 8567 O O . PHE C 1 279 ? 62.952 -16.145 87.795 1.00 12.99 279 PHE C O 1
ATOM 8575 N N . PHE C 1 280 ? 61.587 -15.213 89.323 1.00 11.09 280 PHE C N 1
ATOM 8576 C CA . PHE C 1 280 ? 62.523 -15.428 90.421 1.00 11.80 280 PHE C CA 1
ATOM 8577 C C . PHE C 1 280 ? 62.378 -16.795 91.091 1.00 11.88 280 PHE C C 1
ATOM 8578 O O . PHE C 1 280 ? 63.152 -17.138 91.987 1.00 13.46 280 PHE C O 1
ATOM 8586 N N . LYS C 1 281 ? 61.387 -17.567 90.651 1.00 11.82 281 LYS C N 1
ATOM 8587 C CA . LYS C 1 281 ? 61.133 -18.911 91.179 1.00 14.04 281 LYS C CA 1
ATOM 8588 C C . LYS C 1 281 ? 60.884 -18.885 92.683 1.00 12.94 281 LYS C C 1
ATOM 8589 O O . LYS C 1 281 ? 61.313 -19.784 93.404 1.00 13.41 281 LYS C O 1
ATOM 8595 N N . CYS C 1 282 ? 60.183 -17.857 93.150 1.00 11.68 282 CYS C N 1
ATOM 8596 C CA . CYS C 1 282 ? 59.881 -17.709 94.568 1.00 11.25 282 CYS C CA 1
ATOM 8597 C C . CYS C 1 282 ? 58.877 -18.751 95.044 1.00 12.06 282 CYS C C 1
ATOM 8598 O O . CYS C 1 282 ? 57.980 -19.153 94.302 1.00 12.48 282 CYS C O 1
ATOM 8601 N N . LYS C 1 283 ? 59.040 -19.185 96.288 1.00 11.57 283 LYS C N 1
ATOM 8602 C CA . LYS C 1 283 ? 58.145 -20.167 96.888 1.00 12.73 283 LYS C CA 1
ATOM 8603 C C . LYS C 1 283 ? 57.201 -19.482 97.865 1.00 11.71 283 LYS C C 1
ATOM 8604 O O . LYS C 1 283 ? 57.584 -18.535 98.553 1.00 11.70 283 LYS C O 1
ATOM 8610 N N . ALA C 1 284 ? 55.963 -19.963 97.909 1.00 10.75 284 ALA C N 1
ATOM 8611 C CA . ALA C 1 284 ? 54.956 -19.436 98.821 1.00 12.10 284 ALA C CA 1
ATOM 8612 C C . ALA C 1 284 ? 54.750 -20.512 99.878 1.00 11.59 284 ALA C C 1
ATOM 8613 O O . ALA C 1 284 ? 54.518 -21.676 99.545 1.00 13.37 284 ALA C O 1
ATOM 8615 N N . LYS C 1 285 ? 54.840 -20.134 101.147 1.00 12.15 285 LYS C N 1
ATOM 8616 C CA . LYS C 1 285 ? 54.680 -21.105 102.228 1.00 12.59 285 LYS C CA 1
ATOM 8617 C C . LYS C 1 285 ? 53.794 -20.570 103.339 1.00 12.68 285 LYS C C 1
ATOM 8618 O O . LYS C 1 285 ? 53.676 -19.357 103.511 1.00 13.36 285 LYS C O 1
ATOM 8624 N N . ASN C 1 286 ? 53.178 -21.474 104.098 1.00 12.05 286 ASN C N 1
ATOM 8625 C CA . ASN C 1 286 ? 52.337 -21.035 105.202 1.00 12.53 286 ASN C CA 1
ATOM 8626 C C . ASN C 1 286 ? 53.223 -20.703 106.400 1.00 13.00 286 ASN C C 1
ATOM 8627 O O . ASN C 1 286 ? 54.452 -20.729 106.292 1.00 11.30 286 ASN C O 1
ATOM 8632 N N . ALA C 1 287 ? 52.608 -20.374 107.528 1.00 13.05 287 ALA C N 1
ATOM 8633 C CA . ALA C 1 287 ? 53.349 -19.997 108.725 1.00 13.70 287 ALA C CA 1
ATOM 8634 C C . ALA C 1 287 ? 54.312 -21.061 109.236 1.00 14.42 287 ALA C C 1
ATOM 8635 O O . ALA C 1 287 ? 55.248 -20.749 109.973 1.00 15.32 287 ALA C O 1
ATOM 8637 N N . TYR C 1 288 ? 54.084 -22.310 108.846 1.00 14.82 288 TYR C N 1
ATOM 8638 C CA . TYR C 1 288 ? 54.930 -23.408 109.296 1.00 15.99 288 TYR C CA 1
ATOM 8639 C C . TYR C 1 288 ? 55.888 -23.918 108.229 1.00 15.30 288 TYR C C 1
ATOM 8640 O O . TYR C 1 288 ? 56.305 -25.078 108.257 1.00 16.75 288 TYR C O 1
ATOM 8649 N N . GLY C 1 289 ? 56.227 -23.046 107.286 1.00 13.70 289 GLY C N 1
ATOM 8650 C CA . GLY C 1 289 ? 57.162 -23.409 106.235 1.00 14.34 289 GLY C CA 1
ATOM 8651 C C . GLY C 1 289 ? 56.701 -24.443 105.228 1.00 14.26 289 GLY C C 1
ATOM 8652 O O . GLY C 1 289 ? 57.520 -24.992 104.488 1.00 14.49 289 GLY C O 1
ATOM 8653 N N . GLU C 1 290 ? 55.401 -24.713 105.178 1.00 14.04 290 GLU C N 1
ATOM 8654 C CA . GLU C 1 290 ? 54.879 -25.692 104.234 1.00 14.29 290 GLU C CA 1
ATOM 8655 C C . GLU C 1 290 ? 54.546 -25.066 102.884 1.00 13.46 290 GLU C C 1
ATOM 8656 O O . GLU C 1 290 ? 53.836 -24.065 102.810 1.00 13.73 290 GLU C O 1
ATOM 8662 N N . GLU C 1 291 ? 55.069 -25.653 101.814 0.50 11.67 291 GLU C N 1
ATOM 8663 C CA . GLU C 1 291 ? 54.794 -25.165 100.470 0.50 11.19 291 GLU C CA 1
ATOM 8664 C C . GLU C 1 291 ? 53.488 -25.838 100.057 0.50 11.63 291 GLU C C 1
ATOM 8665 O O . GLU C 1 291 ? 53.474 -26.958 99.549 0.50 10.00 291 GLU C O 1
ATOM 8676 N N . TYR C 1 292 ? 52.388 -25.129 100.296 1.00 14.71 292 TYR C N 1
ATOM 8677 C CA . TYR C 1 292 ? 51.051 -25.643 100.030 1.00 14.06 292 TYR C CA 1
ATOM 8678 C C . TYR C 1 292 ? 50.662 -26.012 98.602 1.00 13.94 292 TYR C C 1
ATOM 8679 O O . TYR C 1 292 ? 49.702 -26.756 98.409 1.00 13.92 292 TYR C O 1
ATOM 8688 N N . ILE C 1 293 ? 51.376 -25.514 97.596 0.50 10.75 293 ILE C N 1
ATOM 8689 C CA . ILE C 1 293 ? 51.033 -25.911 96.234 0.50 11.79 293 ILE C CA 1
ATOM 8690 C C . ILE C 1 293 ? 51.292 -27.408 96.168 0.50 11.61 293 ILE C C 1
ATOM 8691 O O . ILE C 1 293 ? 50.716 -28.120 95.348 0.50 10.69 293 ILE C O 1
ATOM 8696 N N . LYS C 1 294 ? 52.170 -27.871 97.053 1.00 14.43 294 LYS C N 1
ATOM 8697 C CA . LYS C 1 294 ? 52.525 -29.278 97.124 1.00 15.73 294 LYS C CA 1
ATOM 8698 C C . LYS C 1 294 ? 51.729 -30.046 98.174 1.00 16.12 294 LYS C C 1
ATOM 8699 O O . LYS C 1 294 ? 51.203 -31.123 97.893 1.00 16.87 294 LYS C O 1
ATOM 8705 N N . THR C 1 295 ? 51.644 -29.498 99.382 1.00 16.22 295 THR C N 1
ATOM 8706 C CA . THR C 1 295 ? 50.916 -30.160 100.457 1.00 17.63 295 THR C CA 1
ATOM 8707 C C . THR C 1 295 ? 49.413 -30.197 100.204 1.00 17.73 295 THR C C 1
ATOM 8708 O O . THR C 1 295 ? 48.704 -31.023 100.777 1.00 18.81 295 THR C O 1
ATOM 8712 N N . ARG C 1 296 ? 48.928 -29.305 99.343 1.00 16.31 296 ARG C N 1
ATOM 8713 C CA . ARG C 1 296 ? 47.504 -29.253 99.017 1.00 16.56 296 ARG C CA 1
ATOM 8714 C C . ARG C 1 296 ? 47.231 -29.776 97.613 1.00 16.37 296 ARG C C 1
ATOM 8715 O O . ARG C 1 296 ? 46.156 -29.552 97.058 1.00 16.34 296 ARG C O 1
ATOM 8723 N N . ALA C 1 297 ? 48.202 -30.476 97.038 1.00 16.44 297 ALA C N 1
ATOM 8724 C CA . ALA C 1 297 ? 48.047 -31.011 95.693 1.00 17.00 297 ALA C CA 1
ATOM 8725 C C . ALA C 1 297 ? 46.904 -32.020 95.602 1.00 17.83 297 ALA C C 1
ATOM 8726 O O . ALA C 1 297 ? 46.164 -32.040 94.621 1.00 17.64 297 ALA C O 1
ATOM 8728 N N . ALA C 1 298 ? 46.760 -32.850 96.629 1.00 18.90 298 ALA C N 1
ATOM 8729 C CA . ALA C 1 298 ? 45.715 -33.865 96.651 1.00 19.76 298 ALA C CA 1
ATOM 8730 C C . ALA C 1 298 ? 44.314 -33.282 96.502 1.00 20.24 298 ALA C C 1
ATOM 8731 O O . ALA C 1 298 ? 43.464 -33.866 95.826 1.00 19.91 298 ALA C O 1
ATOM 8733 N N . GLU C 1 299 ? 44.075 -32.134 97.132 1.00 19.79 299 GLU C N 1
ATOM 8734 C CA . GLU C 1 299 ? 42.769 -31.482 97.076 1.00 20.73 299 GLU C CA 1
ATOM 8735 C C . GLU C 1 299 ? 42.328 -31.082 95.672 1.00 19.83 299 GLU C C 1
ATOM 8736 O O . GLU C 1 299 ? 41.150 -30.802 95.447 1.00 20.54 299 GLU C O 1
ATOM 8742 N N . LEU C 1 300 ? 43.263 -31.044 94.731 1.00 17.52 300 LEU C N 1
ATOM 8743 C CA . LEU C 1 300 ? 42.926 -30.656 93.367 1.00 17.43 300 LEU C CA 1
ATOM 8744 C C . LEU C 1 300 ? 42.625 -31.840 92.456 1.00 17.16 300 LEU C C 1
ATOM 8745 O O . LEU C 1 300 ? 42.119 -31.662 91.348 1.00 15.93 300 LEU C O 1
ATOM 8750 N N . GLU C 1 301 ? 42.929 -33.047 92.922 1.00 16.51 301 GLU C N 1
ATOM 8751 C CA . GLU C 1 301 ? 42.694 -34.244 92.122 1.00 17.45 301 GLU C CA 1
ATOM 8752 C C . GLU C 1 301 ? 41.232 -34.458 91.737 1.00 16.75 301 GLU C C 1
ATOM 8753 O O . GLU C 1 301 ? 40.943 -35.047 90.696 1.00 16.76 301 GLU C O 1
ATOM 8759 N N . LYS C 1 302 ? 40.312 -33.973 92.564 1.00 16.12 302 LYS C N 1
ATOM 8760 C CA . LYS C 1 302 ? 38.890 -34.134 92.285 1.00 16.30 302 LYS C CA 1
ATOM 8761 C C . LYS C 1 302 ? 38.438 -33.356 91.051 1.00 15.56 302 LYS C C 1
ATOM 8762 O O . LYS C 1 302 ? 37.428 -33.695 90.437 1.00 16.58 302 LYS C O 1
ATOM 8768 N N . TYR C 1 303 ? 39.178 -32.313 90.686 1.00 15.35 303 TYR C N 1
ATOM 8769 C CA . TYR C 1 303 ? 38.815 -31.524 89.515 1.00 14.65 303 TYR C CA 1
ATOM 8770 C C . TYR C 1 303 ? 39.457 -32.139 88.288 1.00 14.94 303 TYR C C 1
ATOM 8771 O O . TYR C 1 303 ? 40.678 -32.147 88.148 1.00 16.43 303 TYR C O 1
ATOM 8780 N N . LYS C 1 304 ? 38.621 -32.655 87.397 1.00 16.92 304 LYS C N 1
ATOM 8781 C CA . LYS C 1 304 ? 39.117 -33.311 86.202 1.00 17.56 304 LYS C CA 1
ATOM 8782 C C . LYS C 1 304 ? 38.643 -32.648 84.917 1.00 17.10 304 LYS C C 1
ATOM 8783 O O . LYS C 1 304 ? 37.446 -32.442 84.714 1.00 18.59 304 LYS C O 1
ATOM 8789 N N . PRO C 1 305 ? 39.582 -32.329 84.015 1.00 16.60 305 PRO C N 1
ATOM 8790 C CA . PRO C 1 305 ? 41.021 -32.566 84.156 1.00 15.84 305 PRO C CA 1
ATOM 8791 C C . PRO C 1 305 ? 41.755 -31.354 84.723 1.00 15.55 305 PRO C C 1
ATOM 8792 O O . PRO C 1 305 ? 42.977 -31.364 84.858 1.00 15.31 305 PRO C O 1
ATOM 8796 N N . TYR C 1 306 ? 40.995 -30.320 85.059 1.00 14.91 306 TYR C N 1
ATOM 8797 C CA . TYR C 1 306 ? 41.555 -29.070 85.559 1.00 13.97 306 TYR C CA 1
ATOM 8798 C C . TYR C 1 306 ? 42.637 -29.180 86.633 1.00 14.18 306 TYR C C 1
ATOM 8799 O O . TYR C 1 306 ? 43.650 -28.481 86.568 1.00 15.07 306 TYR C O 1
ATOM 8808 N N . GLY C 1 307 ? 42.433 -30.052 87.613 1.00 14.24 307 GLY C N 1
ATOM 8809 C CA . GLY C 1 307 ? 43.408 -30.202 88.680 1.00 14.85 307 GLY C CA 1
ATOM 8810 C C . GLY C 1 307 ? 44.748 -30.777 88.260 1.00 16.13 307 GLY C C 1
ATOM 8811 O O . GLY C 1 307 ? 45.729 -30.670 88.996 1.00 16.20 307 GLY C O 1
ATOM 8812 N N . ALA C 1 308 ? 44.798 -31.383 87.079 1.00 15.97 308 ALA C N 1
ATOM 8813 C CA . ALA C 1 308 ? 46.029 -31.984 86.578 1.00 16.47 308 ALA C CA 1
ATOM 8814 C C . ALA C 1 308 ? 46.685 -31.125 85.505 1.00 16.99 308 ALA C C 1
ATOM 8815 O O . ALA C 1 308 ? 47.691 -31.515 84.909 1.00 18.45 308 ALA C O 1
ATOM 8817 N N . ALA C 1 309 ? 46.116 -29.950 85.262 1.00 16.36 309 ALA C N 1
ATOM 8818 C CA . ALA C 1 309 ? 46.648 -29.051 84.251 1.00 16.36 309 ALA C CA 1
ATOM 8819 C C . ALA C 1 309 ? 47.929 -28.367 84.711 1.00 16.61 309 ALA C C 1
ATOM 8820 O O . ALA C 1 309 ? 48.172 -28.213 85.907 1.00 16.18 309 ALA C O 1
ATOM 8822 N N . GLN C 1 310 ? 48.750 -27.973 83.742 1.00 17.81 310 GLN C N 1
ATOM 8823 C CA . GLN C 1 310 ? 49.998 -27.278 84.015 1.00 18.47 310 GLN C CA 1
ATOM 8824 C C . GLN C 1 310 ? 50.150 -26.127 83.033 1.00 18.51 310 GLN C C 1
ATOM 8825 O O . GLN C 1 310 ? 50.221 -26.337 81.822 1.00 21.23 310 GLN C O 1
ATOM 8831 N N . PRO C 1 311 ? 50.188 -24.886 83.547 1.00 17.96 311 PRO C N 1
ATOM 8832 C CA . PRO C 1 311 ? 50.099 -24.553 84.976 1.00 15.76 311 PRO C CA 1
ATOM 8833 C C . PRO C 1 311 ? 48.729 -24.861 85.577 1.00 13.78 311 PRO C C 1
ATOM 8834 O O . PRO C 1 311 ? 47.746 -25.051 84.856 1.00 13.14 311 PRO C O 1
ATOM 8839 N N . ILE C 1 312 ? 48.684 -24.918 86.903 1.00 11.88 312 ILE C N 1
ATOM 8840 C CA . ILE C 1 312 ? 47.446 -25.173 87.628 1.00 11.31 312 ILE C CA 1
ATOM 8841 C C . ILE C 1 312 ? 46.570 -23.938 87.455 1.00 10.52 312 ILE C C 1
ATOM 8842 O O . ILE C 1 312 ? 47.062 -22.815 87.563 1.00 11.21 312 ILE C O 1
ATOM 8847 N N . PRO C 1 313 ? 45.267 -24.124 87.172 1.00 10.36 313 PRO C N 1
ATOM 8848 C CA . PRO C 1 313 ? 44.357 -22.987 86.999 1.00 9.45 313 PRO C CA 1
ATOM 8849 C C . PRO C 1 313 ? 44.450 -22.065 88.206 1.00 8.54 313 PRO C C 1
ATOM 8850 O O . PRO C 1 313 ? 44.500 -22.526 89.345 1.00 9.66 313 PRO C O 1
ATOM 8854 N N . THR C 1 314 ? 44.462 -20.763 87.955 1.00 8.48 314 THR C N 1
ATOM 8855 C CA . THR C 1 314 ? 44.582 -19.808 89.040 1.00 8.93 314 THR C CA 1
ATOM 8856 C C . THR C 1 314 ? 43.538 -19.966 90.146 1.00 7.62 314 THR C C 1
ATOM 8857 O O . THR C 1 314 ? 43.873 -19.866 91.322 1.00 8.30 314 THR C O 1
ATOM 8861 N N . PRO C 1 315 ? 42.264 -20.220 89.798 1.00 8.01 315 PRO C N 1
ATOM 8862 C CA . PRO C 1 315 ? 41.318 -20.367 90.907 1.00 8.25 315 PRO C CA 1
ATOM 8863 C C . PRO C 1 315 ? 41.682 -21.541 91.820 1.00 9.15 315 PRO C C 1
ATOM 8864 O O . PRO C 1 315 ? 41.503 -21.463 93.034 1.00 10.31 315 PRO C O 1
ATOM 8868 N N . LEU C 1 316 ? 42.219 -22.613 91.242 1.00 9.50 316 LEU C N 1
ATOM 8869 C CA . LEU C 1 316 ? 42.612 -23.766 92.047 1.00 8.33 316 LEU C CA 1
ATOM 8870 C C . LEU C 1 316 ? 43.840 -23.433 92.896 1.00 9.55 316 LEU C C 1
ATOM 8871 O O . LEU C 1 316 ? 43.980 -23.931 94.013 1.00 10.18 316 LEU C O 1
ATOM 8876 N N . ARG C 1 317 ? 44.726 -22.591 92.371 1.00 10.07 317 ARG C N 1
ATOM 8877 C CA . ARG C 1 317 ? 45.894 -22.175 93.136 1.00 10.27 317 ARG C CA 1
ATOM 8878 C C . ARG C 1 317 ? 45.361 -21.369 94.326 1.00 9.55 317 ARG C C 1
ATOM 8879 O O . ARG C 1 317 ? 45.846 -21.504 95.452 1.00 8.80 317 ARG C O 1
ATOM 8887 N N . ASN C 1 318 ? 44.357 -20.532 94.064 1.00 9.62 318 ASN C N 1
ATOM 8888 C CA . ASN C 1 318 ? 43.736 -19.719 95.109 1.00 8.60 318 ASN C CA 1
ATOM 8889 C C . ASN C 1 318 ? 43.094 -20.636 96.143 1.00 8.00 318 ASN C C 1
ATOM 8890 O O . ASN C 1 318 ? 43.169 -20.388 97.344 1.00 9.65 318 ASN C O 1
ATOM 8895 N N . HIS C 1 319 ? 42.451 -21.695 95.661 1.00 8.56 319 HIS C N 1
ATOM 8896 C CA . HIS C 1 319 ? 41.776 -22.638 96.540 1.00 9.62 319 HIS C CA 1
ATOM 8897 C C . HIS C 1 319 ? 42.739 -23.225 97.565 1.00 8.27 319 HIS C C 1
ATOM 8898 O O . HIS C 1 319 ? 42.398 -23.353 98.735 1.00 9.31 319 HIS C O 1
ATOM 8905 N N . GLN C 1 320 ? 43.941 -23.578 97.120 1.00 9.04 320 GLN C N 1
ATOM 8906 C CA . GLN C 1 320 ? 44.941 -24.146 98.022 1.00 8.70 320 GLN C CA 1
ATOM 8907 C C . GLN C 1 320 ? 45.284 -23.185 99.162 1.00 9.00 320 GLN C C 1
ATOM 8908 O O . GLN C 1 320 ? 45.455 -23.605 100.304 1.00 11.17 320 GLN C O 1
ATOM 8914 N N . VAL C 1 321 ? 45.383 -21.896 98.857 0.50 5.35 321 VAL C N 1
ATOM 8915 C CA . VAL C 1 321 ? 45.706 -20.927 99.887 0.50 5.60 321 VAL C CA 1
ATOM 8916 C C . VAL C 1 321 ? 44.494 -20.666 100.777 0.50 5.46 321 VAL C C 1
ATOM 8917 O O . VAL C 1 321 ? 44.638 -20.443 101.973 0.50 3.94 321 VAL C O 1
ATOM 8924 N N . MET C 1 322 ? 43.299 -20.724 100.200 1.00 9.25 322 MET C N 1
ATOM 8925 C CA . MET C 1 322 ? 42.091 -20.508 100.994 1.00 9.71 322 MET C CA 1
ATOM 8926 C C . MET C 1 322 ? 41.992 -21.604 102.048 1.00 9.79 322 MET C C 1
ATOM 8927 O O . MET C 1 322 ? 41.574 -21.355 103.176 1.00 10.08 322 MET C O 1
ATOM 8932 N N . LEU C 1 323 ? 42.387 -22.819 101.675 1.00 10.51 323 LEU C N 1
ATOM 8933 C CA . LEU C 1 323 ? 42.351 -23.933 102.612 1.00 11.13 323 LEU C CA 1
ATOM 8934 C C . LEU C 1 323 ? 43.307 -23.654 103.766 1.00 11.28 323 LEU C C 1
ATOM 8935 O O . LEU C 1 323 ? 42.995 -23.929 104.926 1.00 11.25 323 LEU C O 1
ATOM 8940 N N . GLU C 1 324 ? 44.470 -23.099 103.439 1.00 11.34 324 GLU C N 1
ATOM 8941 C CA . GLU C 1 324 ? 45.466 -22.759 104.443 1.00 10.72 324 GLU C CA 1
ATOM 8942 C C . GLU C 1 324 ? 44.916 -21.678 105.360 1.00 11.18 324 GLU C C 1
ATOM 8943 O O . GLU C 1 324 ? 45.070 -21.742 106.578 1.00 10.94 324 GLU C O 1
ATOM 8949 N N . ILE C 1 325 ? 44.276 -20.679 104.765 1.00 12.27 325 ILE C N 1
ATOM 8950 C CA . ILE C 1 325 ? 43.697 -19.586 105.532 1.00 12.67 325 ILE C CA 1
ATOM 8951 C C . ILE C 1 325 ? 42.585 -20.102 106.445 1.00 14.36 325 ILE C C 1
ATOM 8952 O O . ILE C 1 325 ? 42.508 -19.726 107.615 1.00 14.54 325 ILE C O 1
ATOM 8957 N N . MET C 1 326 ? 41.733 -20.973 105.914 1.00 14.72 326 MET C N 1
ATOM 8958 C CA . MET C 1 326 ? 40.638 -21.528 106.702 1.00 16.34 326 MET C CA 1
ATOM 8959 C C . MET C 1 326 ? 41.156 -22.374 107.858 1.00 16.63 326 MET C C 1
ATOM 8960 O O . MET C 1 326 ? 40.529 -22.438 108.916 1.00 17.33 326 MET C O 1
ATOM 8965 N N . ASP C 1 327 ? 42.296 -23.027 107.662 1.00 15.36 327 ASP C N 1
ATOM 8966 C CA . ASP C 1 327 ? 42.870 -23.840 108.727 1.00 16.44 327 ASP C CA 1
ATOM 8967 C C . ASP C 1 327 ? 43.583 -22.951 109.735 1.00 16.25 327 ASP C C 1
ATOM 8968 O O . ASP C 1 327 ? 43.946 -23.399 110.821 1.00 19.65 327 ASP C O 1
ATOM 8973 N N . GLY C 1 328 ? 43.778 -21.689 109.368 1.00 14.45 328 GLY C N 1
ATOM 8974 C CA . GLY C 1 328 ? 44.449 -20.755 110.252 1.00 14.44 328 GLY C CA 1
ATOM 8975 C C . GLY C 1 328 ? 45.961 -20.891 110.212 1.00 13.76 328 GLY C C 1
ATOM 8976 O O . GLY C 1 328 ? 46.625 -20.735 111.236 1.00 17.32 328 GLY C O 1
ATOM 8977 N N . ASN C 1 329 ? 46.512 -21.174 109.036 1.00 11.14 329 ASN C N 1
ATOM 8978 C CA . ASN C 1 329 ? 47.955 -21.332 108.903 1.00 11.57 329 ASN C CA 1
ATOM 8979 C C . ASN C 1 329 ? 48.669 -20.094 108.371 1.00 10.18 329 ASN C C 1
ATOM 8980 O O . ASN C 1 329 ? 49.718 -20.193 107.737 1.00 12.76 329 ASN C O 1
ATOM 8985 N N . GLN C 1 330 ? 48.087 -18.929 108.625 1.00 11.79 330 GLN C N 1
ATOM 8986 C CA . GLN C 1 330 ? 48.695 -17.675 108.213 1.00 11.44 330 GLN C CA 1
ATOM 8987 C C . GLN C 1 330 ? 49.716 -17.318 109.291 1.00 10.67 330 GLN C C 1
ATOM 8988 O O . GLN C 1 330 ? 49.666 -17.856 110.396 1.00 11.30 330 GLN C O 1
ATOM 8994 N N . PRO C 1 331 ? 50.661 -16.415 108.988 1.00 11.79 331 PRO C N 1
ATOM 8995 C CA . PRO C 1 331 ? 50.807 -15.705 107.713 1.00 10.60 331 PRO C CA 1
ATOM 8996 C C . PRO C 1 331 ? 51.272 -16.591 106.570 1.00 9.94 331 PRO C C 1
ATOM 8997 O O . PRO C 1 331 ? 51.933 -17.609 106.778 1.00 11.03 331 PRO C O 1
ATOM 9001 N N . ILE C 1 332 ? 50.914 -16.185 105.358 0.50 5.58 332 ILE C N 1
ATOM 9002 C CA . ILE C 1 332 ? 51.333 -16.882 104.154 0.50 4.54 332 ILE C CA 1
ATOM 9003 C C . ILE C 1 332 ? 52.497 -16.025 103.677 0.50 4.46 332 ILE C C 1
ATOM 9004 O O . ILE C 1 332 ? 52.365 -14.807 103.573 0.50 1.23 332 ILE C O 1
ATOM 9013 N N . TYR C 1 333 ? 53.634 -16.654 103.407 1.00 8.26 333 TYR C N 1
ATOM 9014 C CA . TYR C 1 333 ? 54.824 -15.920 102.991 1.00 10.76 333 TYR C CA 1
ATOM 9015 C C . TYR C 1 333 ? 55.364 -16.162 101.597 1.00 10.70 333 TYR C C 1
ATOM 9016 O O . TYR C 1 333 ? 55.349 -17.284 101.093 1.00 12.90 333 TYR C O 1
ATOM 9025 N N . MET C 1 334 ? 55.855 -15.085 100.992 1.00 10.74 334 MET C N 1
ATOM 9026 C CA . MET C 1 334 ? 56.517 -15.155 99.697 1.00 9.70 334 MET C CA 1
ATOM 9027 C C . MET C 1 334 ? 57.980 -15.089 100.139 1.00 10.99 334 MET C C 1
ATOM 9028 O O . MET C 1 334 ? 58.446 -14.052 100.614 1.00 11.00 334 MET C O 1
ATOM 9033 N N . HIS C 1 335 ? 58.696 -16.201 100.013 1.00 10.02 335 HIS C N 1
ATOM 9034 C CA . HIS C 1 335 ? 60.088 -16.248 100.446 1.00 11.58 335 HIS C CA 1
ATOM 9035 C C . HIS C 1 335 ? 61.101 -15.679 99.466 1.00 11.34 335 HIS C C 1
ATOM 9036 O O . HIS C 1 335 ? 61.932 -16.392 98.906 1.00 12.32 335 HIS C O 1
ATOM 9043 N N . THR C 1 336 ? 61.023 -14.365 99.295 1.00 11.43 336 THR C N 1
ATOM 9044 C CA . THR C 1 336 ? 61.899 -13.616 98.405 1.00 11.40 336 THR C CA 1
ATOM 9045 C C . THR C 1 336 ? 63.368 -13.771 98.782 1.00 11.58 336 THR C C 1
ATOM 9046 O O . THR C 1 336 ? 64.243 -13.764 97.913 1.00 12.27 336 THR C O 1
ATOM 9050 N N . GLU C 1 337 ? 63.633 -13.904 100.079 1.00 12.14 337 GLU C N 1
ATOM 9051 C CA . GLU C 1 337 ? 65.000 -14.029 100.567 1.00 13.32 337 GLU C CA 1
ATOM 9052 C C . GLU C 1 337 ? 65.657 -15.308 100.064 1.00 14.04 337 GLU C C 1
ATOM 9053 O O . GLU C 1 337 ? 66.830 -15.312 99.691 1.00 16.58 337 GLU C O 1
ATOM 9059 N N . GLU C 1 338 ? 64.895 -16.394 100.052 1.00 14.96 338 GLU C N 1
ATOM 9060 C CA . GLU C 1 338 ? 65.408 -17.674 99.589 1.00 14.78 338 GLU C CA 1
ATOM 9061 C C . GLU C 1 338 ? 65.449 -17.718 98.067 1.00 14.23 338 GLU C C 1
ATOM 9062 O O . GLU C 1 338 ? 66.316 -18.365 97.478 1.00 14.59 338 GLU C O 1
ATOM 9068 N N . ALA C 1 339 ? 64.515 -17.017 97.431 1.00 13.62 339 ALA C N 1
ATOM 9069 C CA . ALA C 1 339 ? 64.464 -16.974 95.976 1.00 13.77 339 ALA C CA 1
ATOM 9070 C C . ALA C 1 339 ? 65.694 -16.247 95.435 1.00 14.06 339 ALA C C 1
ATOM 9071 O O . ALA C 1 339 ? 66.325 -16.704 94.484 1.00 15.51 339 ALA C O 1
ATOM 9073 N N . LEU C 1 340 ? 66.033 -15.117 96.047 1.00 14.32 340 LEU C N 1
ATOM 9074 C CA . LEU C 1 340 ? 67.191 -14.340 95.609 1.00 14.73 340 LEU C CA 1
ATOM 9075 C C . LEU C 1 340 ? 68.506 -15.063 95.878 1.00 15.78 340 LEU C C 1
ATOM 9076 O O . LEU C 1 340 ? 69.406 -15.054 95.039 1.00 16.02 340 LEU C O 1
ATOM 9081 N N . ALA C 1 341 ? 68.614 -15.688 97.044 1.00 16.33 341 ALA C N 1
ATOM 9082 C CA . ALA C 1 341 ? 69.831 -16.408 97.402 1.00 17.99 341 ALA C CA 1
ATOM 9083 C C . ALA C 1 341 ? 70.073 -17.561 96.432 1.00 19.61 341 ALA C C 1
ATOM 9084 O O . ALA C 1 341 ? 71.192 -17.775 95.969 1.00 20.40 341 ALA C O 1
ATOM 9086 N N . GLU C 1 342 ? 69.016 -18.297 96.118 1.00 19.96 342 GLU C N 1
ATOM 9087 C CA . GLU C 1 342 ? 69.137 -19.435 95.216 1.00 21.57 342 GLU C CA 1
ATOM 9088 C C . GLU C 1 342 ? 69.419 -19.034 93.774 1.00 21.75 342 GLU C C 1
ATOM 9089 O O . GLU C 1 342 ? 70.160 -19.719 93.069 1.00 21.91 342 GLU C O 1
ATOM 9095 N N . LEU C 1 343 ? 68.838 -17.922 93.335 1.00 21.77 343 LEU C N 1
ATOM 9096 C CA . LEU C 1 343 ? 69.051 -17.463 91.969 1.00 22.14 343 LEU C CA 1
ATOM 9097 C C . LEU C 1 343 ? 70.464 -16.906 91.793 1.00 22.80 343 LEU C C 1
ATOM 9098 O O . LEU C 1 343 ? 71.106 -17.145 90.771 1.00 23.82 343 LEU C O 1
ATOM 9103 N N . ALA C 1 344 ? 70.950 -16.179 92.796 1.00 23.29 344 ALA C N 1
ATOM 9104 C CA . ALA C 1 344 ? 72.287 -15.591 92.745 1.00 24.59 344 ALA C CA 1
ATOM 9105 C C . ALA C 1 344 ? 73.385 -16.654 92.812 1.00 25.99 344 ALA C C 1
ATOM 9106 O O . ALA C 1 344 ? 74.435 -16.514 92.184 1.00 25.63 344 ALA C O 1
ATOM 9108 N N . GLY C 1 345 ? 73.141 -17.709 93.582 1.00 26.29 345 GLY C N 1
ATOM 9109 C CA . GLY C 1 345 ? 74.115 -18.781 93.702 1.00 27.58 345 GLY C CA 1
ATOM 9110 C C . GLY C 1 345 ? 75.469 -18.380 94.261 1.00 27.69 345 GLY C C 1
ATOM 9111 O O . GLY C 1 345 ? 76.495 -18.934 93.865 1.00 28.35 345 GLY C O 1
ATOM 9112 N N . GLY C 1 346 ? 75.480 -17.419 95.179 1.00 27.66 346 GLY C N 1
ATOM 9113 C CA . GLY C 1 346 ? 76.729 -16.984 95.779 1.00 27.43 346 GLY C CA 1
ATOM 9114 C C . GLY C 1 346 ? 77.422 -15.837 95.066 1.00 27.31 346 GLY C C 1
ATOM 9115 O O . GLY C 1 346 ? 78.363 -15.250 95.601 1.00 27.72 346 GLY C O 1
ATOM 9116 N N . ASP C 1 347 ? 76.964 -15.515 93.861 1.00 26.82 347 ASP C N 1
ATOM 9117 C CA . ASP C 1 347 ? 77.549 -14.430 93.078 1.00 25.90 347 ASP C CA 1
ATOM 9118 C C . ASP C 1 347 ? 76.967 -13.103 93.563 1.00 25.10 347 ASP C C 1
ATOM 9119 O O . ASP C 1 347 ? 75.803 -12.804 93.302 1.00 24.04 347 ASP C O 1
ATOM 9124 N N . LYS C 1 348 ? 77.771 -12.309 94.265 1.00 23.89 348 LYS C N 1
ATOM 9125 C CA . LYS C 1 348 ? 77.296 -11.030 94.785 1.00 23.04 348 LYS C CA 1
ATOM 9126 C C . LYS C 1 348 ? 76.894 -10.032 93.703 1.00 21.14 348 LYS C C 1
ATOM 9127 O O . LYS C 1 348 ? 75.932 -9.284 93.877 1.00 20.31 348 LYS C O 1
ATOM 9133 N N . LYS C 1 349 ? 77.621 -10.007 92.592 0.50 19.25 349 LYS C N 1
ATOM 9134 C CA . LYS C 1 349 ? 77.267 -9.090 91.517 0.50 17.51 349 LYS C CA 1
ATOM 9135 C C . LYS C 1 349 ? 75.949 -9.542 90.900 0.50 17.64 349 LYS C C 1
ATOM 9136 O O . LYS C 1 349 ? 75.111 -8.720 90.532 0.50 15.81 349 LYS C O 1
ATOM 9147 N N . LYS C 1 350 ? 75.769 -10.854 90.794 1.00 18.76 350 LYS C N 1
ATOM 9148 C CA . LYS C 1 350 ? 74.538 -11.402 90.239 1.00 19.43 350 LYS C CA 1
ATOM 9149 C C . LYS C 1 350 ? 73.389 -11.033 91.178 1.00 19.51 350 LYS C C 1
ATOM 9150 O O . LYS C 1 350 ? 72.292 -10.690 90.730 1.00 19.29 350 LYS C O 1
ATOM 9156 N N . LEU C 1 351 ? 73.651 -11.093 92.481 1.00 18.88 351 LEU C N 1
ATOM 9157 C CA . LEU C 1 351 ? 72.638 -10.753 93.475 1.00 18.55 351 LEU C CA 1
ATOM 9158 C C . LEU C 1 351 ? 72.191 -9.306 93.315 1.00 18.53 351 LEU C C 1
ATOM 9159 O O . LEU C 1 351 ? 70.997 -9.015 93.312 1.00 18.29 351 LEU C O 1
ATOM 9164 N N . LYS C 1 352 ? 73.153 -8.396 93.186 1.00 18.03 352 LYS C N 1
ATOM 9165 C CA . LYS C 1 352 ? 72.830 -6.981 93.023 1.00 18.00 352 LYS C CA 1
ATOM 9166 C C . LYS C 1 352 ? 71.962 -6.773 91.784 1.00 16.93 352 LYS C C 1
ATOM 9167 O O . LYS C 1 352 ? 71.034 -5.969 91.796 1.00 17.85 352 LYS C O 1
ATOM 9173 N N . HIS C 1 353 ? 72.262 -7.510 90.720 1.00 16.20 353 HIS C N 1
ATOM 9174 C CA . HIS C 1 353 ? 71.512 -7.398 89.474 1.00 16.62 353 HIS C CA 1
ATOM 9175 C C . HIS C 1 353 ? 70.054 -7.835 89.624 1.00 15.86 353 HIS C C 1
ATOM 9176 O O . HIS C 1 353 ? 69.140 -7.097 89.254 1.00 15.48 353 HIS C O 1
ATOM 9183 N N . ILE C 1 354 ? 69.830 -9.024 90.173 1.00 15.19 354 ILE C N 1
ATOM 9184 C CA . ILE C 1 354 ? 68.464 -9.509 90.338 1.00 15.55 354 ILE C CA 1
ATOM 9185 C C . ILE C 1 354 ? 67.714 -8.730 91.413 1.00 14.64 354 ILE C C 1
ATOM 9186 O O . ILE C 1 354 ? 66.483 -8.662 91.394 1.00 14.81 354 ILE C O 1
ATOM 9191 N N . TYR C 1 355 ? 68.462 -8.137 92.339 1.00 13.96 355 TYR C N 1
ATOM 9192 C CA . TYR C 1 355 ? 67.881 -7.332 93.411 1.00 14.28 355 TYR C CA 1
ATOM 9193 C C . TYR C 1 355 ? 67.281 -6.085 92.765 1.00 14.27 355 TYR C C 1
ATOM 9194 O O . TYR C 1 355 ? 66.180 -5.651 93.112 1.00 14.43 355 TYR C O 1
ATOM 9203 N N . GLU C 1 356 ? 68.015 -5.512 91.816 1.00 14.48 356 GLU C N 1
ATOM 9204 C CA . GLU C 1 356 ? 67.544 -4.324 91.118 1.00 15.12 356 GLU C CA 1
ATOM 9205 C C . GLU C 1 356 ? 66.334 -4.690 90.258 1.00 13.85 356 GLU C C 1
ATOM 9206 O O . GLU C 1 356 ? 65.385 -3.915 90.142 1.00 13.66 356 GLU C O 1
ATOM 9212 N N . GLU C 1 357 ? 66.368 -5.883 89.673 1.00 12.31 357 GLU C N 1
ATOM 9213 C CA . GLU C 1 357 ? 65.267 -6.357 88.843 1.00 11.52 357 GLU C CA 1
ATOM 9214 C C . GLU C 1 357 ? 64.013 -6.511 89.696 1.00 10.55 357 GLU C C 1
ATOM 9215 O O . GLU C 1 357 ? 62.910 -6.184 89.260 1.00 12.14 357 GLU C O 1
ATOM 9221 N N . ALA C 1 358 ? 64.192 -7.008 90.916 1.00 10.32 358 ALA C N 1
ATOM 9222 C CA . ALA C 1 358 ? 63.078 -7.204 91.837 1.00 11.23 358 ALA C CA 1
ATOM 9223 C C . ALA C 1 358 ? 62.425 -5.868 92.178 1.00 11.07 358 ALA C C 1
ATOM 9224 O O . ALA C 1 358 ? 61.196 -5.743 92.149 1.00 11.94 358 ALA C O 1
ATOM 9226 N N . PHE C 1 359 ? 63.236 -4.865 92.503 1.00 10.44 359 PHE C N 1
ATOM 9227 C CA . PHE C 1 359 ? 62.661 -3.568 92.822 1.00 8.75 359 PHE C CA 1
ATOM 9228 C C . PHE C 1 359 ? 62.019 -2.902 91.615 1.00 9.54 359 PHE C C 1
ATOM 9229 O O . PHE C 1 359 ? 61.039 -2.177 91.764 1.00 10.45 359 PHE C O 1
ATOM 9237 N N . GLU C 1 360 ? 62.552 -3.135 90.417 1.00 10.40 360 GLU C N 1
ATOM 9238 C CA . GLU C 1 360 ? 61.930 -2.532 89.247 1.00 10.57 360 GLU C CA 1
ATOM 9239 C C . GLU C 1 360 ? 60.549 -3.145 89.057 1.00 11.09 360 GLU C C 1
ATOM 9240 O O . GLU C 1 360 ? 59.606 -2.462 88.669 1.00 9.92 360 GLU C O 1
ATOM 9246 N N . ASP C 1 361 ? 60.427 -4.438 89.342 1.00 9.12 361 ASP C N 1
ATOM 9247 C CA . ASP C 1 361 ? 59.145 -5.112 89.188 1.00 10.41 361 ASP C CA 1
ATOM 9248 C C . ASP C 1 361 ? 58.056 -4.391 89.980 1.00 10.53 361 ASP C C 1
ATOM 9249 O O . ASP C 1 361 ? 56.887 -4.392 89.590 1.00 11.25 361 ASP C O 1
ATOM 9254 N N . PHE C 1 362 ? 58.445 -3.771 91.089 1.00 9.93 362 PHE C N 1
ATOM 9255 C CA . PHE C 1 362 ? 57.501 -3.035 91.920 1.00 8.69 362 PHE C CA 1
ATOM 9256 C C . PHE C 1 362 ? 57.401 -1.575 91.495 1.00 9.25 362 PHE C C 1
ATOM 9257 O O . PHE C 1 362 ? 56.308 -1.050 91.310 1.00 9.27 362 PHE C O 1
ATOM 9265 N N . LEU C 1 363 ? 58.548 -0.922 91.336 1.00 10.05 363 LEU C N 1
ATOM 9266 C CA . LEU C 1 363 ? 58.568 0.493 90.980 1.00 9.39 363 LEU C CA 1
ATOM 9267 C C . LEU C 1 363 ? 57.992 0.832 89.605 1.00 10.19 363 LEU C C 1
ATOM 9268 O O . LEU C 1 363 ? 57.636 1.981 89.347 1.00 11.14 363 LEU C O 1
ATOM 9273 N N . ASP C 1 364 ? 57.890 -0.164 88.731 1.00 9.62 364 ASP C N 1
ATOM 9274 C CA . ASP C 1 364 ? 57.326 0.048 87.399 1.00 9.56 364 ASP C CA 1
ATOM 9275 C C . ASP C 1 364 ? 55.807 -0.133 87.389 1.00 9.78 364 ASP C C 1
ATOM 9276 O O . ASP C 1 364 ? 55.178 0.091 86.356 1.00 10.93 364 ASP C O 1
ATOM 9281 N N . MET C 1 365 ? 55.198 -0.561 88.496 1.00 10.08 365 MET C N 1
ATOM 9282 C CA . MET C 1 365 ? 53.745 -0.747 88.453 1.00 11.09 365 MET C CA 1
ATOM 9283 C C . MET C 1 365 ? 52.951 -0.638 89.749 1.00 9.46 365 MET C C 1
ATOM 9284 O O . MET C 1 365 ? 51.775 -0.299 89.705 1.00 10.80 365 MET C O 1
ATOM 9293 N N . THR C 1 366 ? 53.563 -0.935 90.891 1.00 8.16 366 THR C N 1
ATOM 9294 C CA . THR C 1 366 ? 52.848 -0.827 92.160 1.00 9.40 366 THR C CA 1
ATOM 9295 C C . THR C 1 366 ? 53.824 -0.287 93.194 1.00 8.58 366 THR C C 1
ATOM 9296 O O . THR C 1 366 ? 54.333 -1.014 94.047 1.00 9.41 366 THR C O 1
ATOM 9300 N N . VAL C 1 367 ? 54.083 1.011 93.099 1.00 9.18 367 VAL C N 1
ATOM 9301 C CA . VAL C 1 367 ? 55.028 1.664 93.986 1.00 8.53 367 VAL C CA 1
ATOM 9302 C C . VAL C 1 367 ? 54.689 1.485 95.465 1.00 8.64 367 VAL C C 1
ATOM 9303 O O . VAL C 1 367 ? 55.588 1.412 96.302 1.00 9.25 367 VAL C O 1
ATOM 9307 N N . SER C 1 368 ? 53.399 1.397 95.783 1.00 8.15 368 SER C N 1
ATOM 9308 C CA . SER C 1 368 ? 52.967 1.222 97.168 1.00 9.08 368 SER C CA 1
ATOM 9309 C C . SER C 1 368 ? 53.628 0.029 97.847 1.00 9.21 368 SER C C 1
ATOM 9310 O O . SER C 1 368 ? 53.863 0.058 99.054 1.00 9.13 368 SER C O 1
ATOM 9313 N N . GLN C 1 369 ? 53.915 -1.029 97.093 1.00 8.80 369 GLN C N 1
ATOM 9314 C CA . GLN C 1 369 ? 54.527 -2.191 97.718 1.00 8.02 369 GLN C CA 1
ATOM 9315 C C . GLN C 1 369 ? 55.967 -1.895 98.109 1.00 8.85 369 GLN C C 1
ATOM 9316 O O . GLN C 1 369 ? 56.447 -2.386 99.130 1.00 8.59 369 GLN C O 1
ATOM 9322 N N . ALA C 1 370 ? 56.656 -1.093 97.302 1.00 8.97 370 ALA C N 1
ATOM 9323 C CA . ALA C 1 370 ? 58.034 -0.727 97.619 1.00 9.55 370 ALA C CA 1
ATOM 9324 C C . ALA C 1 370 ? 57.978 0.206 98.821 1.00 8.56 370 ALA C C 1
ATOM 9325 O O . ALA C 1 370 ? 58.801 0.119 99.735 1.00 10.06 370 ALA C O 1
ATOM 9327 N N . LEU C 1 371 ? 56.989 1.096 98.818 1.00 8.40 371 LEU C N 1
ATOM 9328 C CA . LEU C 1 371 ? 56.811 2.039 99.909 1.00 9.39 371 LEU C CA 1
ATOM 9329 C C . LEU C 1 371 ? 56.493 1.291 101.201 1.00 10.05 371 LEU C C 1
ATOM 9330 O O . LEU C 1 371 ? 56.977 1.653 102.273 1.00 9.59 371 LEU C O 1
ATOM 9335 N N . LEU C 1 372 ? 55.687 0.240 101.096 1.00 9.24 372 LEU C N 1
ATOM 9336 C CA . LEU C 1 372 ? 55.321 -0.555 102.264 1.00 10.43 372 LEU C CA 1
ATOM 9337 C C . LEU C 1 372 ? 56.585 -1.187 102.843 1.00 9.67 372 LEU C C 1
ATOM 9338 O O . LEU C 1 372 ? 56.820 -1.139 104.051 1.00 9.33 372 LEU C O 1
ATOM 9343 N N . TRP C 1 373 ? 57.398 -1.778 101.971 1.00 10.15 373 TRP C N 1
ATOM 9344 C CA . TRP C 1 373 ? 58.649 -2.395 102.393 1.00 10.14 373 TRP C CA 1
ATOM 9345 C C . TRP C 1 373 ? 59.524 -1.366 103.108 1.00 9.88 373 TRP C C 1
ATOM 9346 O O . TRP C 1 373 ? 60.114 -1.652 104.150 1.00 10.51 373 TRP C O 1
ATOM 9357 N N . ALA C 1 374 ? 59.595 -0.163 102.549 1.00 8.89 374 ALA C N 1
ATOM 9358 C CA . ALA C 1 374 ? 60.400 0.901 103.138 1.00 9.31 374 ALA C CA 1
ATOM 9359 C C . ALA C 1 374 ? 59.890 1.289 104.522 1.00 9.84 374 ALA C C 1
ATOM 9360 O O . ALA C 1 374 ? 60.673 1.431 105.461 1.00 10.79 374 ALA C O 1
ATOM 9362 N N . CYS C 1 375 ? 58.577 1.455 104.644 1.00 9.93 375 CYS C N 1
ATOM 9363 C CA . CYS C 1 375 ? 57.962 1.835 105.914 1.00 10.33 375 CYS C CA 1
ATOM 9364 C C . CYS C 1 375 ? 58.063 0.760 106.991 1.00 10.15 375 CYS C C 1
ATOM 9365 O O . CYS C 1 375 ? 58.132 1.073 108.181 1.00 11.15 375 CYS C O 1
ATOM 9368 N N . GLN C 1 376 ? 58.060 -0.503 106.573 1.00 10.70 376 GLN C N 1
ATOM 9369 C CA . GLN C 1 376 ? 58.132 -1.619 107.507 1.00 11.59 376 GLN C CA 1
ATOM 9370 C C . GLN C 1 376 ? 59.532 -2.223 107.623 1.00 11.39 376 GLN C C 1
ATOM 9371 O O . GLN C 1 376 ? 59.715 -3.280 108.227 1.00 11.38 376 GLN C O 1
ATOM 9377 N N . ASN C 1 377 ? 60.516 -1.535 107.051 1.00 11.48 377 ASN C N 1
ATOM 9378 C CA . ASN C 1 377 ? 61.903 -1.989 107.079 1.00 11.66 377 ASN C CA 1
ATOM 9379 C C . ASN C 1 377 ? 62.079 -3.423 106.607 1.00 12.34 377 ASN C C 1
ATOM 9380 O O . ASN C 1 377 ? 62.784 -4.214 107.233 1.00 14.75 377 ASN C O 1
ATOM 9385 N N . ILE C 1 378 ? 61.439 -3.754 105.493 1.00 11.59 378 ILE C N 1
ATOM 9386 C CA . ILE C 1 378 ? 61.541 -5.093 104.939 1.00 11.85 378 ILE C CA 1
ATOM 9387 C C . ILE C 1 378 ? 62.501 -5.112 103.755 1.00 12.94 378 ILE C C 1
ATOM 9388 O O . ILE C 1 378 ? 62.265 -4.458 102.740 1.00 13.47 378 ILE C O 1
ATOM 9393 N N . ASP C 1 379 ? 63.597 -5.846 103.912 1.00 12.33 379 ASP C N 1
ATOM 9394 C CA . ASP C 1 379 ? 64.588 -6.001 102.858 1.00 12.36 379 ASP C CA 1
ATOM 9395 C C . ASP C 1 379 ? 64.346 -7.406 102.318 1.00 12.36 379 ASP C C 1
ATOM 9396 O O . ASP C 1 379 ? 64.600 -8.395 103.006 1.00 12.75 379 ASP C O 1
ATOM 9401 N N . PRO C 1 380 ? 63.853 -7.512 101.073 1.00 11.79 380 PRO C N 1
ATOM 9402 C CA . PRO C 1 380 ? 63.564 -8.809 100.453 1.00 11.56 380 PRO C CA 1
ATOM 9403 C C . PRO C 1 380 ? 64.684 -9.845 100.416 1.00 12.60 380 PRO C C 1
ATOM 9404 O O . PRO C 1 380 ? 64.415 -11.042 100.298 1.00 13.55 380 PRO C O 1
ATOM 9408 N N . GLN C 1 381 ? 65.932 -9.398 100.507 1.00 13.20 381 GLN C N 1
ATOM 9409 C CA . GLN C 1 381 ? 67.055 -10.330 100.493 1.00 15.83 381 GLN C CA 1
ATOM 9410 C C . GLN C 1 381 ? 67.282 -10.916 101.884 1.00 15.06 381 GLN C C 1
ATOM 9411 O O . GLN C 1 381 ? 67.986 -11.911 102.036 1.00 14.90 381 GLN C O 1
ATOM 9417 N N . GLU C 1 382 ? 66.677 -10.300 102.896 1.00 16.03 382 GLU C N 1
ATOM 9418 C CA . GLU C 1 382 ? 66.845 -10.759 104.271 1.00 18.19 382 GLU C CA 1
ATOM 9419 C C . GLU C 1 382 ? 65.634 -11.471 104.868 1.00 18.31 382 GLU C C 1
ATOM 9420 O O . GLU C 1 382 ? 65.777 -12.505 105.519 1.00 17.26 382 GLU C O 1
ATOM 9426 N N . GLN C 1 383 ? 64.444 -10.924 104.664 1.00 18.13 383 GLN C N 1
ATOM 9427 C CA . GLN C 1 383 ? 63.256 -11.567 105.204 1.00 18.71 383 GLN C CA 1
ATOM 9428 C C . GLN C 1 383 ? 62.129 -11.665 104.196 1.00 16.18 383 GLN C C 1
ATOM 9429 O O . GLN C 1 383 ? 62.051 -10.874 103.260 1.00 15.18 383 GLN C O 1
ATOM 9440 N N . PRO C 1 384 ? 61.249 -12.665 104.367 1.00 13.77 384 PRO C N 1
ATOM 9441 C CA . PRO C 1 384 ? 60.110 -12.883 103.475 1.00 12.62 384 PRO C CA 1
ATOM 9442 C C . PRO C 1 384 ? 59.013 -11.849 103.706 1.00 11.67 384 PRO C C 1
ATOM 9443 O O . PRO C 1 384 ? 59.038 -11.116 104.693 1.00 12.58 384 PRO C O 1
ATOM 9447 N N . SER C 1 385 ? 58.057 -11.794 102.785 1.00 10.33 385 SER C N 1
ATOM 9448 C CA . SER C 1 385 ? 56.938 -10.857 102.876 1.00 10.72 385 SER C CA 1
ATOM 9449 C C . SER C 1 385 ? 55.639 -11.629 102.944 1.00 9.80 385 SER C C 1
ATOM 9450 O O . SER C 1 385 ? 55.507 -12.689 102.339 1.00 10.63 385 SER C O 1
ATOM 9453 N N . GLU C 1 386 ? 54.675 -11.087 103.672 1.00 9.38 386 GLU C N 1
ATOM 9454 C CA . GLU C 1 386 ? 53.376 -11.729 103.783 1.00 8.69 386 GLU C CA 1
ATOM 9455 C C . GLU C 1 386 ? 52.588 -11.472 102.510 1.00 8.79 386 GLU C C 1
ATOM 9456 O O . GLU C 1 386 ? 52.726 -10.422 101.877 1.00 9.18 386 GLU C O 1
ATOM 9462 N N . ALA C 1 387 ? 51.767 -12.445 102.137 1.00 8.75 387 ALA C N 1
ATOM 9463 C CA . ALA C 1 387 ? 50.940 -12.347 100.947 1.00 8.25 387 ALA C CA 1
ATOM 9464 C C . ALA C 1 387 ? 49.512 -12.670 101.352 1.00 8.26 387 ALA C C 1
ATOM 9465 O O . ALA C 1 387 ? 49.285 -13.323 102.371 1.00 9.79 387 ALA C O 1
ATOM 9467 N N . ALA C 1 388 ? 48.551 -12.212 100.558 1.00 9.51 388 ALA C N 1
ATOM 9468 C CA . ALA C 1 388 ? 47.154 -12.460 100.870 1.00 8.50 388 ALA C CA 1
ATOM 9469 C C . ALA C 1 388 ? 46.253 -12.181 99.681 1.00 8.04 388 ALA C C 1
ATOM 9470 O O . ALA C 1 388 ? 46.613 -11.424 98.775 1.00 8.65 388 ALA C O 1
ATOM 9472 N N . PRO C 1 389 ? 45.072 -12.817 99.656 1.00 7.98 389 PRO C N 1
ATOM 9473 C CA . PRO C 1 389 ? 44.128 -12.598 98.560 1.00 8.22 389 PRO C CA 1
ATOM 9474 C C . PRO C 1 389 ? 43.335 -11.333 98.892 1.00 9.14 389 PRO C C 1
ATOM 9475 O O . PRO C 1 389 ? 42.919 -11.145 100.036 1.00 10.44 389 PRO C O 1
ATOM 9479 N N . ALA C 1 390 ? 43.149 -10.460 97.909 1.00 8.87 390 ALA C N 1
ATOM 9480 C CA . ALA C 1 390 ? 42.397 -9.229 98.128 1.00 7.74 390 ALA C CA 1
ATOM 9481 C C . ALA C 1 390 ? 40.906 -9.510 97.984 1.00 8.09 390 ALA C C 1
ATOM 9482 O O . ALA C 1 390 ? 40.501 -10.656 97.781 1.00 6.67 390 ALA C O 1
ATOM 9484 N N . GLU C 1 391 ? 40.089 -8.468 98.104 1.00 8.10 391 GLU C N 1
ATOM 9485 C CA . GLU C 1 391 ? 38.650 -8.629 97.950 1.00 8.53 391 GLU C CA 1
ATOM 9486 C C . GLU C 1 391 ? 38.389 -8.818 96.450 1.00 7.85 391 GLU C C 1
ATOM 9487 O O . GLU C 1 391 ? 39.278 -8.588 95.630 1.00 7.98 391 GLU C O 1
ATOM 9493 N N . PRO C 1 392 ? 37.169 -9.231 96.072 1.00 6.97 392 PRO C N 1
ATOM 9494 C CA . PRO C 1 392 ? 36.812 -9.455 94.663 1.00 5.33 392 PRO C CA 1
ATOM 9495 C C . PRO C 1 392 ? 36.738 -8.231 93.759 1.00 6.99 392 PRO C C 1
ATOM 9496 O O . PRO C 1 392 ? 36.359 -7.145 94.193 1.00 8.49 392 PRO C O 1
ATOM 9500 N N . TYR C 1 393 ? 37.103 -8.428 92.495 1.00 7.52 393 TYR C N 1
ATOM 9501 C CA . TYR C 1 393 ? 37.025 -7.373 91.487 1.00 7.24 393 TYR C CA 1
ATOM 9502 C C . TYR C 1 393 ? 36.332 -7.966 90.267 1.00 6.97 393 TYR C C 1
ATOM 9503 O O . TYR C 1 393 ? 36.431 -9.169 90.009 1.00 8.14 393 TYR C O 1
ATOM 9512 N N . ILE C 1 394 ? 35.624 -7.124 89.523 1.00 6.50 394 ILE C N 1
ATOM 9513 C CA . ILE C 1 394 ? 34.907 -7.588 88.343 1.00 6.69 394 ILE C CA 1
ATOM 9514 C C . ILE C 1 394 ? 35.476 -6.967 87.073 1.00 7.06 394 ILE C C 1
ATOM 9515 O O . ILE C 1 394 ? 35.350 -5.764 86.852 1.00 9.45 394 ILE C O 1
ATOM 9520 N N . MET C 1 395 ? 36.119 -7.790 86.251 0.50 2.59 395 MET C N 1
ATOM 9521 C CA . MET C 1 395 ? 36.682 -7.319 84.989 0.50 1.21 395 MET C CA 1
ATOM 9522 C C . MET C 1 395 ? 36.814 -8.472 84.006 0.50 1.00 395 MET C C 1
ATOM 9523 O O . MET C 1 395 ? 36.746 -9.643 84.388 0.50 1.00 395 MET C O 1
ATOM 9532 N N . GLY C 1 396 ? 36.991 -8.143 82.732 1.00 5.75 396 GLY C N 1
ATOM 9533 C CA . GLY C 1 396 ? 37.113 -9.187 81.734 1.00 6.07 396 GLY C CA 1
ATOM 9534 C C . GLY C 1 396 ? 38.430 -9.261 80.980 1.00 8.24 396 GLY C C 1
ATOM 9535 O O . GLY C 1 396 ? 38.591 -10.124 80.130 1.00 9.03 396 GLY C O 1
ATOM 9536 N N . SER C 1 397 ? 39.384 -8.390 81.294 1.00 6.63 397 SER C N 1
ATOM 9537 C CA . SER C 1 397 ? 40.657 -8.396 80.568 1.00 7.81 397 SER C CA 1
ATOM 9538 C C . SER C 1 397 ? 41.786 -9.193 81.206 1.00 8.16 397 SER C C 1
ATOM 9539 O O . SER C 1 397 ? 42.711 -9.633 80.520 1.00 8.40 397 SER C O 1
ATOM 9542 N N . HIS C 1 398 ? 41.706 -9.362 82.519 1.00 7.72 398 HIS C N 1
ATOM 9543 C CA . HIS C 1 398 ? 42.739 -10.036 83.301 1.00 7.93 398 HIS C CA 1
ATOM 9544 C C . HIS C 1 398 ? 42.420 -11.517 83.523 1.00 7.32 398 HIS C C 1
ATOM 9545 O O . HIS C 1 398 ? 42.087 -12.224 82.570 1.00 8.18 398 HIS C O 1
ATOM 9552 N N . SER C 1 399 ? 42.517 -11.992 84.762 1.00 8.19 399 SER C N 1
ATOM 9553 C CA . SER C 1 399 ? 42.224 -13.397 85.041 1.00 8.10 399 SER C CA 1
ATOM 9554 C C . SER C 1 399 ? 40.726 -13.637 85.220 1.00 9.23 399 SER C C 1
ATOM 9555 O O . SER C 1 399 ? 40.280 -14.777 85.351 1.00 9.36 399 SER C O 1
ATOM 9558 N N . GLY C 1 400 ? 39.959 -12.549 85.223 1.00 8.30 400 GLY C N 1
ATOM 9559 C CA . GLY C 1 400 ? 38.515 -12.649 85.334 1.00 7.94 400 GLY C CA 1
ATOM 9560 C C . GLY C 1 400 ? 37.935 -12.491 83.938 1.00 8.54 400 GLY C C 1
ATOM 9561 O O . GLY C 1 400 ? 38.551 -11.833 83.093 1.00 7.78 400 GLY C O 1
ATOM 9562 N N . GLU C 1 401 ? 36.773 -13.090 83.676 1.00 8.40 401 GLU C N 1
ATOM 9563 C CA . GLU C 1 401 ? 36.164 -12.992 82.351 1.00 7.70 401 GLU C CA 1
ATOM 9564 C C . GLU C 1 401 ? 34.755 -12.400 82.335 1.00 7.93 401 GLU C C 1
ATOM 9565 O O . GLU C 1 401 ? 33.967 -12.671 81.426 1.00 7.50 401 GLU C O 1
ATOM 9571 N N . ALA C 1 402 ? 34.447 -11.576 83.330 1.00 7.51 402 ALA C N 1
ATOM 9572 C CA . ALA C 1 402 ? 33.135 -10.940 83.408 1.00 7.64 402 ALA C CA 1
ATOM 9573 C C . ALA C 1 402 ? 33.038 -9.788 82.413 1.00 9.04 402 ALA C C 1
ATOM 9574 O O . ALA C 1 402 ? 33.961 -8.980 82.294 1.00 9.17 402 ALA C O 1
ATOM 9576 N N . GLY C 1 403 ? 31.917 -9.714 81.701 1.00 7.35 403 GLY C N 1
ATOM 9577 C CA . GLY C 1 403 ? 31.733 -8.638 80.739 1.00 8.01 403 GLY C CA 1
ATOM 9578 C C . GLY C 1 403 ? 30.558 -8.899 79.822 1.00 9.02 403 GLY C C 1
ATOM 9579 O O . GLY C 1 403 ? 29.748 -9.787 80.074 1.00 8.55 403 GLY C O 1
ATOM 9580 N N . PHE C 1 404 ? 30.456 -8.125 78.751 1.00 7.74 404 PHE C N 1
ATOM 9581 C CA . PHE C 1 404 ? 29.358 -8.308 77.818 1.00 7.19 404 PHE C CA 1
ATOM 9582 C C . PHE C 1 404 ? 29.568 -9.488 76.890 1.00 8.61 404 PHE C C 1
ATOM 9583 O O . PHE C 1 404 ? 30.699 -9.860 76.580 1.00 9.40 404 PHE C O 1
ATOM 9591 N N . TRP C 1 405 ? 28.457 -10.081 76.472 1.00 8.56 405 TRP C N 1
ATOM 9592 C CA . TRP C 1 405 ? 28.467 -11.203 75.542 1.00 8.68 405 TRP C CA 1
ATOM 9593 C C . TRP C 1 405 ? 28.685 -10.524 74.193 1.00 9.96 405 TRP C C 1
ATOM 9594 O O . TRP C 1 405 ? 27.838 -9.757 73.733 1.00 10.59 405 TRP C O 1
ATOM 9605 N N . VAL C 1 406 ? 29.831 -10.782 73.573 1.00 9.02 406 VAL C N 1
ATOM 9606 C CA . VAL C 1 406 ? 30.150 -10.155 72.295 1.00 9.04 406 VAL C CA 1
ATOM 9607 C C . VAL C 1 406 ? 30.363 -11.139 71.156 1.00 9.51 406 VAL C C 1
ATOM 9608 O O . VAL C 1 406 ? 30.769 -12.287 71.356 1.00 9.55 406 VAL C O 1
ATOM 9612 N N . CYS C 1 407 ? 30.085 -10.658 69.951 1.00 9.05 407 CYS C N 1
ATOM 9613 C CA . CYS C 1 407 ? 30.209 -11.447 68.738 1.00 9.91 407 CYS C CA 1
ATOM 9614 C C . CYS C 1 407 ? 31.675 -11.668 68.361 1.00 10.74 407 CYS C C 1
ATOM 9615 O O . CYS C 1 407 ? 32.531 -10.824 68.626 1.00 9.75 407 CYS C O 1
ATOM 9618 N N . GLY C 1 408 ? 31.959 -12.812 67.747 1.00 9.70 408 GLY C N 1
ATOM 9619 C CA . GLY C 1 408 ? 33.320 -13.111 67.339 1.00 9.87 408 GLY C CA 1
ATOM 9620 C C . GLY C 1 408 ? 33.517 -12.941 65.842 1.00 10.27 408 GLY C C 1
ATOM 9621 O O . GLY C 1 408 ? 32.602 -12.525 65.135 1.00 11.52 408 GLY C O 1
ATOM 9622 N N . PRO C 1 409 ? 34.717 -13.248 65.330 1.00 10.10 409 PRO C N 1
ATOM 9623 C CA . PRO C 1 409 ? 35.007 -13.122 63.900 1.00 10.08 409 PRO C CA 1
ATOM 9624 C C . PRO C 1 409 ? 34.273 -14.192 63.096 1.00 11.46 409 PRO C C 1
ATOM 9625 O O . PRO C 1 409 ? 34.041 -15.297 63.581 1.00 12.33 409 PRO C O 1
ATOM 9629 N N . GLU C 1 410 ? 33.913 -13.850 61.865 1.00 11.32 410 GLU C N 1
ATOM 9630 C CA . GLU C 1 410 ? 33.188 -14.754 60.985 1.00 13.72 410 GLU C CA 1
ATOM 9631 C C . GLU C 1 410 ? 33.882 -16.094 60.754 1.00 13.41 410 GLU C C 1
ATOM 9632 O O . GLU C 1 410 ? 33.215 -17.123 60.628 1.00 14.90 410 GLU C O 1
ATOM 9638 N N . ASP C 1 411 ? 35.212 -16.093 60.708 1.00 12.83 411 ASP C N 1
ATOM 9639 C CA . ASP C 1 411 ? 35.945 -17.329 60.447 1.00 12.61 411 ASP C CA 1
ATOM 9640 C C . ASP C 1 411 ? 36.156 -18.273 61.627 1.00 11.90 411 ASP C C 1
ATOM 9641 O O . ASP C 1 411 ? 36.553 -19.423 61.433 1.00 14.00 411 ASP C O 1
ATOM 9646 N N . LEU C 1 412 ? 35.874 -17.811 62.843 1.00 10.58 412 LEU C N 1
ATOM 9647 C CA . LEU C 1 412 ? 36.063 -18.657 64.016 1.00 10.95 412 LEU C CA 1
ATOM 9648 C C . LEU C 1 412 ? 34.806 -18.905 64.845 1.00 10.85 412 LEU C C 1
ATOM 9649 O O . LEU C 1 412 ? 34.644 -19.980 65.424 1.00 10.99 412 LEU C O 1
ATOM 9654 N N . MET C 1 413 ? 33.916 -17.922 64.912 1.00 11.34 413 MET C N 1
ATOM 9655 C CA . MET C 1 413 ? 32.705 -18.072 65.715 1.00 10.70 413 MET C CA 1
ATOM 9656 C C . MET C 1 413 ? 31.735 -19.123 65.187 1.00 11.91 413 MET C C 1
ATOM 9657 O O . MET C 1 413 ? 31.258 -19.032 64.056 1.00 13.62 413 MET C O 1
ATOM 9662 N N . PRO C 1 414 ? 31.429 -20.139 66.007 1.00 12.02 414 PRO C N 1
ATOM 9663 C CA . PRO C 1 414 ? 30.501 -21.190 65.586 1.00 11.96 414 PRO C CA 1
ATOM 9664 C C . PRO C 1 414 ? 29.059 -20.693 65.678 1.00 13.52 414 PRO C C 1
ATOM 9665 O O . PRO C 1 414 ? 28.767 -19.749 66.412 1.00 11.78 414 PRO C O 1
ATOM 9669 N N . GLU C 1 415 ? 28.156 -21.326 64.938 1.00 13.89 415 GLU C N 1
ATOM 9670 C CA . GLU C 1 415 ? 26.760 -20.912 64.962 1.00 15.40 415 GLU C CA 1
ATOM 9671 C C . GLU C 1 415 ? 26.196 -20.945 66.382 1.00 14.67 415 GLU C C 1
ATOM 9672 O O . GLU C 1 415 ? 25.326 -20.147 66.728 1.00 14.12 415 GLU C O 1
ATOM 9678 N N . GLU C 1 416 ? 26.700 -21.861 67.206 1.00 13.90 416 GLU C N 1
ATOM 9679 C CA . GLU C 1 416 ? 26.236 -21.975 68.585 1.00 13.43 416 GLU C CA 1
ATOM 9680 C C . GLU C 1 416 ? 26.323 -20.651 69.340 1.00 12.96 416 GLU C C 1
ATOM 9681 O O . GLU C 1 416 ? 25.503 -20.371 70.210 1.00 13.95 416 GLU C O 1
ATOM 9687 N N . TYR C 1 417 ? 27.322 -19.843 69.003 1.00 12.98 417 TYR C N 1
ATOM 9688 C CA . TYR C 1 417 ? 27.539 -18.566 69.684 1.00 12.09 417 TYR C CA 1
ATOM 9689 C C . TYR C 1 417 ? 27.010 -17.333 68.955 1.00 12.85 417 TYR C C 1
ATOM 9690 O O . TYR C 1 417 ? 27.113 -16.225 69.470 1.00 12.97 417 TYR C O 1
ATOM 9699 N N . ALA C 1 418 ? 26.448 -17.516 67.767 1.00 13.00 418 ALA C N 1
ATOM 9700 C CA . ALA C 1 418 ? 25.966 -16.382 66.980 1.00 13.82 418 ALA C CA 1
ATOM 9701 C C . ALA C 1 418 ? 24.496 -16.029 67.170 1.00 14.09 418 ALA C C 1
ATOM 9702 O O . ALA C 1 418 ? 24.058 -14.939 66.802 1.00 14.62 418 ALA C O 1
ATOM 9704 N N . LYS C 1 419 ? 23.748 -16.952 67.754 1.00 16.36 419 LYS C N 1
ATOM 9705 C CA . LYS C 1 419 ? 22.314 -16.801 67.961 1.00 17.22 419 LYS C CA 1
ATOM 9706 C C . LYS C 1 419 ? 21.753 -15.506 68.546 1.00 17.15 419 LYS C C 1
ATOM 9707 O O . LYS C 1 419 ? 20.725 -15.013 68.081 1.00 16.88 419 LYS C O 1
ATOM 9713 N N . LEU C 1 420 ? 22.415 -14.952 69.555 1.00 14.66 420 LEU C N 1
ATOM 9714 C CA . LEU C 1 420 ? 21.913 -13.746 70.204 1.00 14.68 420 LEU C CA 1
ATOM 9715 C C . LEU C 1 420 ? 22.326 -12.411 69.590 1.00 13.64 420 LEU C C 1
ATOM 9716 O O . LEU C 1 420 ? 21.947 -11.357 70.097 1.00 13.25 420 LEU C O 1
ATOM 9721 N N . PHE C 1 421 ? 23.082 -12.444 68.498 1.00 13.00 421 PHE C N 1
ATOM 9722 C CA . PHE C 1 421 ? 23.526 -11.202 67.866 1.00 11.96 421 PHE C CA 1
ATOM 9723 C C . PHE C 1 421 ? 22.736 -10.828 66.617 1.00 13.22 421 PHE C C 1
ATOM 9724 O O . PHE C 1 421 ? 22.800 -11.519 65.605 1.00 13.80 421 PHE C O 1
ATOM 9732 N N . PRO C 1 422 ? 21.979 -9.721 66.679 1.00 13.97 422 PRO C N 1
ATOM 9733 C CA . PRO C 1 422 ? 21.182 -9.268 65.533 1.00 13.62 422 PRO C CA 1
ATOM 9734 C C . PRO C 1 422 ? 22.075 -8.985 64.326 1.00 14.69 422 PRO C C 1
ATOM 9735 O O . PRO C 1 422 ? 21.689 -9.227 63.183 1.00 14.90 422 PRO C O 1
ATOM 9739 N N . LEU C 1 423 ? 23.265 -8.458 64.598 1.00 13.59 423 LEU C N 1
ATOM 9740 C CA . LEU C 1 423 ? 24.246 -8.149 63.560 1.00 12.21 423 LEU C CA 1
ATOM 9741 C C . LEU C 1 423 ? 25.555 -8.820 63.961 1.00 12.55 423 LEU C C 1
ATOM 9742 O O . LEU C 1 423 ? 26.006 -8.685 65.098 1.00 12.67 423 LEU C O 1
ATOM 9747 N N . LYS C 1 424 ? 26.168 -9.532 63.023 1.00 12.74 424 LYS C N 1
ATOM 9748 C CA . LYS C 1 424 ? 27.392 -10.267 63.313 1.00 14.76 424 LYS C CA 1
ATOM 9749 C C . LYS C 1 424 ? 28.704 -9.524 63.103 1.00 15.52 424 LYS C C 1
ATOM 9750 O O . LYS C 1 424 ? 29.509 -9.911 62.258 1.00 19.77 424 LYS C O 1
ATOM 9756 N N . TYR C 1 425 ? 28.929 -8.460 63.865 1.00 12.22 425 TYR C N 1
ATOM 9757 C CA . TYR C 1 425 ? 30.180 -7.726 63.743 1.00 11.09 425 TYR C CA 1
ATOM 9758 C C . TYR C 1 425 ? 31.059 -8.049 64.942 1.00 10.45 425 TYR C C 1
ATOM 9759 O O . TYR C 1 425 ? 30.577 -8.139 66.074 1.00 10.36 425 TYR C O 1
ATOM 9768 N N . ASN C 1 426 ? 32.349 -8.231 64.681 1.00 8.88 426 ASN C N 1
ATOM 9769 C CA . ASN C 1 426 ? 33.311 -8.594 65.716 1.00 8.91 426 ASN C CA 1
ATOM 9770 C C . ASN C 1 426 ? 33.307 -7.647 66.911 1.00 9.34 426 ASN C C 1
ATOM 9771 O O . ASN C 1 426 ? 33.526 -6.441 66.769 1.00 9.18 426 ASN C O 1
ATOM 9776 N N . ARG C 1 427 ? 33.061 -8.226 68.083 1.00 8.75 427 ARG C N 1
ATOM 9777 C CA . ARG C 1 427 ? 33.004 -7.523 69.363 1.00 8.71 427 ARG C CA 1
ATOM 9778 C C . ARG C 1 427 ? 31.759 -6.682 69.580 1.00 9.33 427 ARG C C 1
ATOM 9779 O O . ARG C 1 427 ? 31.700 -5.890 70.517 1.00 9.23 427 ARG C O 1
ATOM 9787 N N . MET C 1 428 ? 30.761 -6.846 68.719 1.00 8.98 428 MET C N 1
ATOM 9788 C CA . MET C 1 428 ? 29.524 -6.106 68.915 1.00 8.39 428 MET C CA 1
ATOM 9789 C C . MET C 1 428 ? 28.729 -6.863 69.976 1.00 9.12 428 MET C C 1
ATOM 9790 O O . MET C 1 428 ? 28.786 -8.092 70.049 1.00 8.96 428 MET C O 1
ATOM 9795 N N . THR C 1 429 ? 28.016 -6.123 70.816 1.00 8.44 429 THR C N 1
ATOM 9796 C CA . THR C 1 429 ? 27.185 -6.719 71.862 1.00 7.88 429 THR C CA 1
ATOM 9797 C C . THR C 1 429 ? 25.865 -7.127 71.218 1.00 8.37 429 THR C C 1
ATOM 9798 O O . THR C 1 429 ? 25.740 -7.108 69.990 1.00 8.10 429 THR C O 1
ATOM 9802 N N . THR C 1 430 ? 24.879 -7.490 72.037 1.00 8.65 430 THR C N 1
ATOM 9803 C CA . THR C 1 430 ? 23.574 -7.872 71.504 1.00 9.55 430 THR C CA 1
ATOM 9804 C C . THR C 1 430 ? 22.769 -6.639 71.107 1.00 9.90 430 THR C C 1
ATOM 9805 O O . THR C 1 430 ? 21.696 -6.751 70.521 1.00 10.86 430 THR C O 1
ATOM 9809 N N . VAL C 1 431 ? 23.290 -5.463 71.444 1.00 9.71 431 VAL C N 1
ATOM 9810 C CA . VAL C 1 431 ? 22.650 -4.204 71.075 1.00 9.84 431 VAL C CA 1
ATOM 9811 C C . VAL C 1 431 ? 23.354 -3.730 69.808 1.00 9.38 431 VAL C C 1
ATOM 9812 O O . VAL C 1 431 ? 24.568 -3.540 69.802 1.00 9.51 431 VAL C O 1
ATOM 9816 N N . LYS C 1 432 ? 22.594 -3.558 68.733 1.00 10.09 432 LYS C N 1
ATOM 9817 C CA . LYS C 1 432 ? 23.164 -3.127 67.464 1.00 10.16 432 LYS C CA 1
ATOM 9818 C C . LYS C 1 432 ? 23.911 -1.802 67.562 1.00 9.38 432 LYS C C 1
ATOM 9819 O O . LYS C 1 432 ? 23.401 -0.826 68.122 1.00 10.39 432 LYS C O 1
ATOM 9825 N N . GLY C 1 433 ? 25.128 -1.781 67.020 1.00 8.89 433 GLY C N 1
ATOM 9826 C CA . GLY C 1 433 ? 25.937 -0.576 67.037 1.00 9.85 433 GLY C CA 1
ATOM 9827 C C . GLY C 1 433 ? 26.776 -0.394 68.286 1.00 9.73 433 GLY C C 1
ATOM 9828 O O . GLY C 1 433 ? 27.643 0.476 68.329 1.00 9.81 433 GLY C O 1
ATOM 9829 N N . LEU C 1 434 ? 26.526 -1.215 69.299 1.00 8.13 434 LEU C N 1
ATOM 9830 C CA . LEU C 1 434 ? 27.256 -1.126 70.556 1.00 8.05 434 LEU C CA 1
ATOM 9831 C C . LEU C 1 434 ? 28.287 -2.244 70.695 1.00 7.62 434 LEU C C 1
ATOM 9832 O O . LEU C 1 434 ? 27.939 -3.423 70.680 1.00 8.78 434 LEU C O 1
ATOM 9837 N N . PHE C 1 435 ? 29.554 -1.858 70.823 1.00 8.53 435 PHE C N 1
ATOM 9838 C CA . PHE C 1 435 ? 30.661 -2.802 70.970 1.00 8.66 435 PHE C CA 1
ATOM 9839 C C . PHE C 1 435 ? 31.199 -2.742 72.397 1.00 8.49 435 PHE C C 1
ATOM 9840 O O . PHE C 1 435 ? 30.954 -1.777 73.118 1.00 9.31 435 PHE C O 1
ATOM 9848 N N . ALA C 1 436 ? 31.935 -3.774 72.798 1.00 7.82 436 ALA C N 1
ATOM 9849 C CA . ALA C 1 436 ? 32.530 -3.820 74.134 1.00 7.31 436 ALA C CA 1
ATOM 9850 C C . ALA C 1 436 ? 33.935 -4.397 74.002 1.00 8.36 436 ALA C C 1
ATOM 9851 O O . ALA C 1 436 ? 34.133 -5.397 73.311 1.00 7.70 436 ALA C O 1
ATOM 9853 N N . ILE C 1 437 ? 34.906 -3.764 74.661 1.00 6.88 437 ILE C N 1
ATOM 9854 C CA . ILE C 1 437 ? 36.295 -4.210 74.581 1.00 6.70 437 ILE C CA 1
ATOM 9855 C C . ILE C 1 437 ? 37.022 -4.148 75.916 1.00 7.16 437 ILE C C 1
ATOM 9856 O O . ILE C 1 437 ? 36.555 -3.512 76.858 1.00 6.88 437 ILE C O 1
ATOM 9861 N N . GLY C 1 438 ? 38.180 -4.803 75.972 1.00 6.67 438 GLY C N 1
ATOM 9862 C CA . GLY C 1 438 ? 38.969 -4.826 77.189 1.00 6.95 438 GLY C CA 1
ATOM 9863 C C . GLY C 1 438 ? 38.170 -5.449 78.314 1.00 7.19 438 GLY C C 1
ATOM 9864 O O . GLY C 1 438 ? 37.554 -6.500 78.139 1.00 7.04 438 GLY C O 1
ATOM 9865 N N . ASP C 1 439 ? 38.173 -4.807 79.475 1.00 6.26 439 ASP C N 1
ATOM 9866 C CA . ASP C 1 439 ? 37.424 -5.325 80.609 1.00 6.58 439 ASP C CA 1
ATOM 9867 C C . ASP C 1 439 ? 35.933 -5.466 80.311 1.00 6.91 439 ASP C C 1
ATOM 9868 O O . ASP C 1 439 ? 35.262 -6.305 80.904 1.00 7.96 439 ASP C O 1
ATOM 9873 N N . CYS C 1 440 ? 35.416 -4.641 79.404 1.00 7.45 440 CYS C N 1
ATOM 9874 C CA . CYS C 1 440 ? 33.994 -4.685 79.081 1.00 8.62 440 CYS C CA 1
ATOM 9875 C C . CYS C 1 440 ? 33.545 -5.876 78.244 1.00 6.71 440 CYS C C 1
ATOM 9876 O O . CYS C 1 440 ? 32.355 -6.176 78.199 1.00 8.29 440 CYS C O 1
ATOM 9879 N N . ALA C 1 441 ? 34.481 -6.554 77.584 1.00 7.44 441 ALA C N 1
ATOM 9880 C CA . ALA C 1 441 ? 34.130 -7.722 76.778 1.00 7.57 441 ALA C CA 1
ATOM 9881 C C . ALA C 1 441 ? 34.364 -8.968 77.617 1.00 7.97 441 ALA C C 1
ATOM 9882 O O . ALA C 1 441 ? 35.488 -9.235 78.051 1.00 8.48 441 ALA C O 1
ATOM 9884 N N . GLY C 1 442 ? 33.301 -9.733 77.838 1.00 8.01 442 GLY C N 1
ATOM 9885 C CA . GLY C 1 442 ? 33.417 -10.932 78.644 1.00 8.28 442 GLY C CA 1
ATOM 9886 C C . GLY C 1 442 ? 33.720 -12.197 77.871 1.00 8.14 442 GLY C C 1
ATOM 9887 O O . GLY C 1 442 ? 33.773 -12.200 76.641 1.00 8.72 442 GLY C O 1
ATOM 9888 N N . ALA C 1 443 ? 33.931 -13.272 78.625 1.00 8.07 443 ALA C N 1
ATOM 9889 C CA . ALA C 1 443 ? 34.211 -14.598 78.089 1.00 9.10 443 ALA C CA 1
ATOM 9890 C C . ALA C 1 443 ? 35.497 -14.765 77.285 1.00 8.71 443 ALA C C 1
ATOM 9891 O O . ALA C 1 443 ? 35.684 -15.789 76.632 1.00 8.77 443 ALA C O 1
ATOM 9893 N N . ASN C 1 444 ? 36.370 -13.762 77.297 1.00 6.97 444 ASN C N 1
ATOM 9894 C CA . ASN C 1 444 ? 37.654 -13.912 76.620 1.00 7.18 444 ASN C CA 1
ATOM 9895 C C . ASN C 1 444 ? 38.702 -13.120 77.401 1.00 7.44 444 ASN C C 1
ATOM 9896 O O . ASN C 1 444 ? 39.115 -12.023 77.025 1.00 8.44 444 ASN C O 1
ATOM 9901 N N . PRO C 1 445 ? 39.133 -13.697 78.537 1.00 7.40 445 PRO C N 1
ATOM 9902 C CA . PRO C 1 445 ? 40.117 -13.158 79.477 1.00 6.64 445 PRO C CA 1
ATOM 9903 C C . PRO C 1 445 ? 41.555 -13.344 79.021 1.00 5.90 445 PRO C C 1
ATOM 9904 O O . PRO C 1 445 ? 41.812 -13.807 77.910 1.00 7.53 445 PRO C O 1
ATOM 9908 N N . HIS C 1 446 ? 42.476 -12.988 79.914 1.00 6.76 446 HIS C N 1
ATOM 9909 C CA . HIS C 1 446 ? 43.912 -13.089 79.680 1.00 7.04 446 HIS C CA 1
ATOM 9910 C C . HIS C 1 446 ? 44.386 -12.214 78.533 1.00 6.75 446 HIS C C 1
ATOM 9911 O O . HIS C 1 446 ? 45.381 -12.505 77.871 1.00 6.31 446 HIS C O 1
ATOM 9918 N N . LYS C 1 447 ? 43.658 -11.129 78.312 1.00 7.20 447 LYS C N 1
ATOM 9919 C CA . LYS C 1 447 ? 44.011 -10.172 77.280 1.00 6.55 447 LYS C CA 1
ATOM 9920 C C . LYS C 1 447 ? 45.124 -9.287 77.830 1.00 6.39 447 LYS C C 1
ATOM 9921 O O . LYS C 1 447 ? 46.152 -9.082 77.182 1.00 8.23 447 LYS C O 1
ATOM 9927 N N . PHE C 1 448 ? 44.912 -8.794 79.048 1.00 6.97 448 PHE C N 1
ATOM 9928 C CA . PHE C 1 448 ? 45.854 -7.910 79.726 1.00 7.04 448 PHE C CA 1
ATOM 9929 C C . PHE C 1 448 ? 46.103 -6.639 78.910 1.00 6.91 448 PHE C C 1
ATOM 9930 O O . PHE C 1 448 ? 45.262 -6.251 78.107 1.00 8.01 448 PHE C O 1
ATOM 9938 N N . SER C 1 449 ? 47.242 -5.983 79.105 1.00 7.90 449 SER C N 1
ATOM 9939 C CA . SER C 1 449 ? 47.495 -4.740 78.382 1.00 8.00 449 SER C CA 1
ATOM 9940 C C . SER C 1 449 ? 47.493 -4.887 76.860 1.00 7.98 449 SER C C 1
ATOM 9941 O O . SER C 1 449 ? 46.708 -4.234 76.163 1.00 8.04 449 SER C O 1
ATOM 9944 N N . SER C 1 450 ? 48.364 -5.748 76.348 1.00 8.11 450 SER C N 1
ATOM 9945 C CA . SER C 1 450 ? 48.471 -5.958 74.909 1.00 7.70 450 SER C CA 1
ATOM 9946 C C . SER C 1 450 ? 47.179 -6.501 74.304 1.00 7.52 450 SER C C 1
ATOM 9947 O O . SER C 1 450 ? 46.743 -6.048 73.246 1.00 7.82 450 SER C O 1
ATOM 9950 N N . GLY C 1 451 ? 46.567 -7.466 74.982 1.00 7.50 451 GLY C N 1
ATOM 9951 C CA . GLY C 1 451 ? 45.334 -8.050 74.483 1.00 8.97 451 GLY C CA 1
ATOM 9952 C C . GLY C 1 451 ? 44.167 -7.082 74.463 1.00 8.13 451 GLY C C 1
ATOM 9953 O O . GLY C 1 451 ? 43.324 -7.143 73.568 1.00 8.52 451 GLY C O 1
ATOM 9954 N N . SER C 1 452 ? 44.112 -6.191 75.449 1.00 7.80 452 SER C N 1
ATOM 9955 C CA . SER C 1 452 ? 43.033 -5.211 75.530 1.00 7.76 452 SER C CA 1
ATOM 9956 C C . SER C 1 452 ? 43.157 -4.177 74.419 1.00 7.43 452 SER C C 1
ATOM 9957 O O . SER C 1 452 ? 42.170 -3.839 73.767 1.00 8.42 452 SER C O 1
ATOM 9960 N N . PHE C 1 453 ? 44.369 -3.675 74.212 1.00 8.26 453 PHE C N 1
ATOM 9961 C CA . PHE C 1 453 ? 44.614 -2.707 73.146 1.00 7.77 453 PHE C CA 1
ATOM 9962 C C . PHE C 1 453 ? 44.226 -3.398 71.837 1.00 8.00 453 PHE C C 1
ATOM 9963 O O . PHE C 1 453 ? 43.574 -2.811 70.972 1.00 7.55 453 PHE C O 1
ATOM 9971 N N . THR C 1 454 ? 44.619 -4.661 71.710 1.00 7.68 454 THR C N 1
ATOM 9972 C CA . THR C 1 454 ? 44.321 -5.436 70.512 1.00 8.34 454 THR C CA 1
ATOM 9973 C C . THR C 1 454 ? 42.823 -5.617 70.295 1.00 7.02 454 THR C C 1
ATOM 9974 O O . THR C 1 454 ? 42.333 -5.456 69.178 1.00 7.63 454 THR C O 1
ATOM 9978 N N . GLU C 1 455 ? 42.093 -5.956 71.352 1.00 8.51 455 GLU C N 1
ATOM 9979 C CA . GLU C 1 455 ? 40.654 -6.140 71.211 1.00 7.25 455 GLU C CA 1
ATOM 9980 C C . GLU C 1 455 ? 40.013 -4.817 70.796 1.00 7.32 455 GLU C C 1
ATOM 9981 O O . GLU C 1 455 ? 39.023 -4.803 70.071 1.00 8.32 455 GLU C O 1
ATOM 9987 N N . GLY C 1 456 ? 40.586 -3.707 71.253 1.00 7.61 456 GLY C N 1
ATOM 9988 C CA . GLY C 1 456 ? 40.061 -2.406 70.873 1.00 7.19 456 GLY C CA 1
ATOM 9989 C C . GLY C 1 456 ? 40.263 -2.208 69.379 1.00 7.73 456 GLY C C 1
ATOM 9990 O O . GLY C 1 456 ? 39.387 -1.684 68.685 1.00 8.10 456 GLY C O 1
ATOM 9991 N N . ARG C 1 457 ? 41.423 -2.630 68.879 1.00 7.56 457 ARG C N 1
ATOM 9992 C CA . ARG C 1 457 ? 41.718 -2.518 67.454 1.00 7.58 457 ARG C CA 1
ATOM 9993 C C . ARG C 1 457 ? 40.706 -3.332 66.650 1.00 7.31 457 ARG C C 1
ATOM 9994 O O . ARG C 1 457 ? 40.189 -2.872 65.634 1.00 8.73 457 ARG C O 1
ATOM 10002 N N . ILE C 1 458 ? 40.427 -4.547 67.112 1.00 6.89 458 ILE C N 1
ATOM 10003 C CA . ILE C 1 458 ? 39.484 -5.425 66.431 1.00 7.86 458 ILE C CA 1
ATOM 10004 C C . ILE C 1 458 ? 38.085 -4.814 66.360 1.00 9.04 458 ILE C C 1
ATOM 10005 O O . ILE C 1 458 ? 37.462 -4.783 65.298 1.00 9.40 458 ILE C O 1
ATOM 10010 N N . ALA C 1 459 ? 37.596 -4.313 67.489 1.00 8.04 459 ALA C N 1
ATOM 10011 C CA . ALA C 1 459 ? 36.270 -3.710 67.528 1.00 9.09 459 ALA C CA 1
ATOM 10012 C C . ALA C 1 459 ? 36.199 -2.467 66.646 1.00 8.79 459 ALA C C 1
ATOM 10013 O O . ALA C 1 459 ? 35.193 -2.234 65.974 1.00 9.84 459 ALA C O 1
ATOM 10015 N N . ALA C 1 460 ? 37.266 -1.673 66.651 1.00 8.79 460 ALA C N 1
ATOM 10016 C CA . ALA C 1 460 ? 37.315 -0.445 65.860 1.00 9.46 460 ALA C CA 1
ATOM 10017 C C . ALA C 1 460 ? 37.173 -0.718 64.367 1.00 9.35 460 ALA C C 1
ATOM 10018 O O . ALA C 1 460 ? 36.410 -0.040 63.670 1.00 10.01 460 ALA C O 1
ATOM 10020 N N . LYS C 1 461 ? 37.911 -1.701 63.864 1.00 8.86 461 LYS C N 1
ATOM 10021 C CA . LYS C 1 461 ? 37.803 -2.016 62.449 1.00 9.10 461 LYS C CA 1
ATOM 10022 C C . LYS C 1 461 ? 36.397 -2.524 62.168 1.00 9.19 461 LYS C C 1
ATOM 10023 O O . LYS C 1 461 ? 35.805 -2.187 61.147 1.00 9.63 461 LYS C O 1
ATOM 10029 N N . ALA C 1 462 ? 35.867 -3.336 63.080 1.00 8.86 462 ALA C N 1
ATOM 10030 C CA . ALA C 1 462 ? 34.526 -3.887 62.915 1.00 10.20 462 ALA C CA 1
ATOM 10031 C C . ALA C 1 462 ? 33.481 -2.782 62.912 1.00 8.62 462 ALA C C 1
ATOM 10032 O O . ALA C 1 462 ? 32.479 -2.875 62.206 1.00 8.70 462 ALA C O 1
ATOM 10034 N N . ALA C 1 463 ? 33.719 -1.744 63.709 1.00 10.03 463 ALA C N 1
ATOM 10035 C CA . ALA C 1 463 ? 32.795 -0.619 63.798 1.00 10.06 463 ALA C CA 1
ATOM 10036 C C . ALA C 1 463 ? 32.782 0.146 62.482 1.00 10.31 463 ALA C C 1
ATOM 10037 O O . ALA C 1 463 ? 31.729 0.571 62.016 1.00 9.52 463 ALA C O 1
ATOM 10039 N N . VAL C 1 464 ? 33.957 0.332 61.889 1.00 9.64 464 VAL C N 1
ATOM 10040 C CA . VAL C 1 464 ? 34.032 1.030 60.614 1.00 10.01 464 VAL C CA 1
ATOM 10041 C C . VAL C 1 464 ? 33.301 0.195 59.562 1.00 10.97 464 VAL C C 1
ATOM 10042 O O . VAL C 1 464 ? 32.523 0.720 58.767 1.00 9.75 464 VAL C O 1
ATOM 10046 N N . ARG C 1 465 ? 33.541 -1.112 59.571 1.00 10.51 465 ARG C N 1
ATOM 10047 C CA . ARG C 1 465 ? 32.887 -2.006 58.625 1.00 10.47 465 ARG C CA 1
ATOM 10048 C C . ARG C 1 465 ? 31.369 -1.961 58.821 1.00 10.26 465 ARG C C 1
ATOM 10049 O O . ARG C 1 465 ? 30.605 -1.945 57.853 1.00 10.56 465 ARG C O 1
ATOM 10057 N N . PHE C 1 466 ? 30.938 -1.939 60.079 1.00 10.08 466 PHE C N 1
ATOM 10058 C CA . PHE C 1 466 ? 29.516 -1.880 60.407 1.00 9.60 466 PHE C CA 1
ATOM 10059 C C . PHE C 1 466 ? 28.884 -0.610 59.839 1.00 10.94 466 PHE C C 1
ATOM 10060 O O . PHE C 1 466 ? 27.823 -0.653 59.211 1.00 11.69 466 PHE C O 1
ATOM 10068 N N . ILE C 1 467 ? 29.544 0.522 60.050 1.00 10.49 467 ILE C N 1
ATOM 10069 C CA . ILE C 1 467 ? 29.016 1.787 59.568 1.00 11.89 467 ILE C CA 1
ATOM 10070 C C . ILE C 1 467 ? 28.935 1.848 58.047 1.00 13.21 467 ILE C C 1
ATOM 10071 O O . ILE C 1 467 ? 27.920 2.270 57.493 1.00 14.26 467 ILE C O 1
ATOM 10076 N N . LEU C 1 468 ? 29.988 1.409 57.367 1.00 13.38 468 LEU C N 1
ATOM 10077 C CA . LEU C 1 468 ? 29.989 1.449 55.909 1.00 14.30 468 LEU C CA 1
ATOM 10078 C C . LEU C 1 468 ? 29.069 0.410 55.273 1.00 15.26 468 LEU C C 1
ATOM 10079 O O . LEU C 1 468 ? 28.534 0.635 54.187 1.00 15.73 468 LEU C O 1
ATOM 10084 N N . GLU C 1 469 ? 28.875 -0.723 55.940 1.00 15.00 469 GLU C N 1
ATOM 10085 C CA . GLU C 1 469 ? 28.011 -1.768 55.395 1.00 15.54 469 GLU C CA 1
ATOM 10086 C C . GLU C 1 469 ? 26.534 -1.578 55.714 1.00 16.05 469 GLU C C 1
ATOM 10087 O O . GLU C 1 469 ? 25.682 -1.708 54.837 1.00 16.35 469 GLU C O 1
ATOM 10093 N N . GLN C 1 470 ? 26.230 -1.270 56.971 1.00 15.01 470 GLN C N 1
ATOM 10094 C CA . GLN C 1 470 ? 24.844 -1.096 57.395 1.00 15.50 470 GLN C CA 1
ATOM 10095 C C . GLN C 1 470 ? 24.356 0.338 57.290 1.00 14.81 470 GLN C C 1
ATOM 10096 O O . GLN C 1 470 ? 23.150 0.592 57.316 1.00 17.13 470 GLN C O 1
ATOM 10102 N N . LYS C 1 471 ? 25.296 1.269 57.180 1.00 15.69 471 LYS C N 1
ATOM 10103 C CA . LYS C 1 471 ? 24.969 2.682 57.101 1.00 16.54 471 LYS C CA 1
ATOM 10104 C C . LYS C 1 471 ? 23.965 3.050 58.183 1.00 16.83 471 LYS C C 1
ATOM 10105 O O . LYS C 1 471 ? 22.875 3.557 57.905 1.00 16.82 471 LYS C O 1
ATOM 10111 N N . PRO C 1 472 ? 24.329 2.793 59.446 1.00 16.28 472 PRO C N 1
ATOM 10112 C CA . PRO C 1 472 ? 23.459 3.097 60.580 1.00 16.32 472 PRO C CA 1
ATOM 10113 C C . PRO C 1 472 ? 23.180 4.587 60.668 1.00 16.28 472 PRO C C 1
ATOM 10114 O O . PRO C 1 472 ? 24.012 5.417 60.300 1.00 16.28 472 PRO C O 1
ATOM 10118 N N . ASN C 1 473 ? 21.998 4.920 61.161 1.00 15.82 473 ASN C N 1
ATOM 10119 C CA . ASN C 1 473 ? 21.610 6.305 61.288 1.00 15.42 473 ASN C CA 1
ATOM 10120 C C . ASN C 1 473 ? 20.561 6.423 62.382 1.00 15.87 473 ASN C C 1
ATOM 10121 O O . ASN C 1 473 ? 19.413 6.791 62.129 1.00 16.05 473 ASN C O 1
ATOM 10126 N N . PRO C 1 474 ? 20.947 6.095 63.623 1.00 15.49 474 PRO C N 1
ATOM 10127 C CA . PRO C 1 474 ? 20.026 6.168 64.758 1.00 15.52 474 PRO C CA 1
ATOM 10128 C C . PRO C 1 474 ? 19.703 7.609 65.123 1.00 16.30 474 PRO C C 1
ATOM 10129 O O . PRO C 1 474 ? 20.476 8.524 64.837 1.00 17.66 474 PRO C O 1
ATOM 10133 N N . GLU C 1 475 ? 18.552 7.802 65.755 1.00 16.17 475 GLU C N 1
ATOM 10134 C CA . GLU C 1 475 ? 18.115 9.126 66.172 1.00 16.42 475 GLU C CA 1
ATOM 10135 C C . GLU C 1 475 ? 17.943 9.130 67.687 1.00 15.85 475 GLU C C 1
ATOM 10136 O O . GLU C 1 475 ? 17.258 8.271 68.236 1.00 15.87 475 GLU C O 1
ATOM 10142 N N . ILE C 1 476 ? 18.575 10.078 68.369 1.00 15.87 476 ILE C N 1
ATOM 10143 C CA . ILE C 1 476 ? 18.432 10.137 69.816 1.00 17.08 476 ILE C CA 1
ATOM 10144 C C . ILE C 1 476 ? 17.048 10.696 70.134 1.00 17.84 476 ILE C C 1
ATOM 10145 O O . ILE C 1 476 ? 16.442 11.383 69.309 1.00 18.14 476 ILE C O 1
ATOM 10150 N N . ASP C 1 477 ? 16.548 10.380 71.325 1.00 18.51 477 ASP C N 1
ATOM 10151 C CA . ASP C 1 477 ? 15.241 10.849 71.775 1.00 17.50 477 ASP C CA 1
ATOM 10152 C C . ASP C 1 477 ? 15.486 12.074 72.651 1.00 17.53 477 ASP C C 1
ATOM 10153 O O . ASP C 1 477 ? 15.968 11.949 73.775 1.00 16.95 477 ASP C O 1
ATOM 10158 N N . ASP C 1 478 ? 15.158 13.256 72.135 1.00 17.80 478 ASP C N 1
ATOM 10159 C CA . ASP C 1 478 ? 15.373 14.494 72.879 1.00 19.00 478 ASP C CA 1
ATOM 10160 C C . ASP C 1 478 ? 14.689 14.529 74.239 1.00 17.60 478 ASP C C 1
ATOM 10161 O O . ASP C 1 478 ? 15.198 15.145 75.176 1.00 17.50 478 ASP C O 1
ATOM 10166 N N . ALA C 1 479 ? 13.534 13.881 74.349 1.00 17.61 479 ALA C N 1
ATOM 10167 C CA . ALA C 1 479 ? 12.810 13.853 75.613 1.00 17.12 479 ALA C CA 1
ATOM 10168 C C . ALA C 1 479 ? 13.639 13.085 76.633 1.00 16.54 479 ALA C C 1
ATOM 10169 O O . ALA C 1 479 ? 13.777 13.507 77.781 1.00 17.28 479 ALA C O 1
ATOM 10171 N N . VAL C 1 480 ? 14.192 11.954 76.203 1.00 16.09 480 VAL C N 1
ATOM 10172 C CA . VAL C 1 480 ? 15.017 11.134 77.079 1.00 15.63 480 VAL C CA 1
ATOM 10173 C C . VAL C 1 480 ? 16.260 11.912 77.492 1.00 14.96 480 VAL C C 1
ATOM 10174 O O . VAL C 1 480 ? 16.665 11.875 78.652 1.00 14.02 480 VAL C O 1
ATOM 10178 N N . VAL C 1 481 ? 16.864 12.619 76.541 1.00 13.57 481 VAL C N 1
ATOM 10179 C CA . VAL C 1 481 ? 18.053 13.410 76.834 1.00 14.05 481 VAL C CA 1
ATOM 10180 C C . VAL C 1 481 ? 17.763 14.435 77.926 1.00 14.43 481 VAL C C 1
ATOM 10181 O O . VAL C 1 481 ? 18.548 14.590 78.858 1.00 15.52 481 VAL C O 1
ATOM 10185 N N . GLU C 1 482 ? 16.635 15.133 77.815 1.00 16.15 482 GLU C N 1
ATOM 10186 C CA . GLU C 1 482 ? 16.287 16.132 78.819 1.00 16.57 482 GLU C CA 1
ATOM 10187 C C . GLU C 1 482 ? 16.081 15.486 80.182 1.00 16.40 482 GLU C C 1
ATOM 10188 O O . GLU C 1 482 ? 16.451 16.057 81.209 1.00 16.28 482 GLU C O 1
ATOM 10194 N N . GLU C 1 483 ? 15.492 14.294 80.189 1.00 15.92 483 GLU C N 1
ATOM 10195 C CA . GLU C 1 483 ? 15.254 13.568 81.431 1.00 16.39 483 GLU C CA 1
ATOM 10196 C C . GLU C 1 483 ? 16.601 13.186 82.042 1.00 15.22 483 GLU C C 1
ATOM 10197 O O . GLU C 1 483 ? 16.803 13.284 83.256 1.00 14.18 483 GLU C O 1
ATOM 10203 N N . LEU C 1 484 ? 17.522 12.748 81.191 1.00 14.31 484 LEU C N 1
ATOM 10204 C CA . LEU C 1 484 ? 18.845 12.358 81.651 1.00 13.90 484 LEU C CA 1
ATOM 10205 C C . LEU C 1 484 ? 19.643 13.557 82.142 1.00 13.31 484 LEU C C 1
ATOM 10206 O O . LEU C 1 484 ? 20.442 13.437 83.071 1.00 13.63 484 LEU C O 1
ATOM 10211 N N . LYS C 1 485 ? 19.426 14.717 81.529 1.00 13.02 485 LYS C N 1
ATOM 10212 C CA . LYS C 1 485 ? 20.142 15.913 81.950 1.00 12.07 485 LYS C CA 1
ATOM 10213 C C . LYS C 1 485 ? 19.666 16.289 83.350 1.00 12.95 485 LYS C C 1
ATOM 10214 O O . LYS C 1 485 ? 20.461 16.673 84.212 1.00 12.99 485 LYS C O 1
ATOM 10220 N N . LYS C 1 486 ? 18.361 16.176 83.572 1.00 13.56 486 LYS C N 1
ATOM 10221 C CA . LYS C 1 486 ? 17.797 16.480 84.876 1.00 13.78 486 LYS C CA 1
ATOM 10222 C C . LYS C 1 486 ? 18.368 15.496 85.897 1.00 13.33 486 LYS C C 1
ATOM 10223 O O . LYS C 1 486 ? 18.764 15.890 86.990 1.00 13.36 486 LYS C O 1
ATOM 10229 N N . LYS C 1 487 ? 18.423 14.217 85.534 1.00 12.66 487 LYS C N 1
ATOM 10230 C CA . LYS C 1 487 ? 18.959 13.205 86.443 1.00 13.28 487 LYS C CA 1
ATOM 10231 C C . LYS C 1 487 ? 20.431 13.441 86.759 1.00 12.21 487 LYS C C 1
ATOM 10232 O O . LYS C 1 487 ? 20.859 13.292 87.904 1.00 12.08 487 LYS C O 1
ATOM 10238 N N . ALA C 1 488 ? 21.197 13.817 85.742 1.00 12.06 488 ALA C N 1
ATOM 10239 C CA . ALA C 1 488 ? 22.627 14.057 85.901 1.00 11.75 488 ALA C CA 1
ATOM 10240 C C . ALA C 1 488 ? 22.968 14.969 87.075 1.00 11.94 488 ALA C C 1
ATOM 10241 O O . ALA C 1 488 ? 23.828 14.642 87.900 1.00 11.19 488 ALA C O 1
ATOM 10243 N N . TYR C 1 489 ? 22.293 16.113 87.150 1.00 11.32 489 TYR C N 1
ATOM 10244 C CA . TYR C 1 489 ? 22.553 17.075 88.210 1.00 11.29 489 TYR C CA 1
ATOM 10245 C C . TYR C 1 489 ? 21.589 17.001 89.386 1.00 11.22 489 TYR C C 1
ATOM 10246 O O . TYR C 1 489 ? 21.679 17.804 90.312 1.00 12.38 489 TYR C O 1
ATOM 10255 N N . ALA C 1 490 ? 20.682 16.028 89.364 1.00 11.16 490 ALA C N 1
ATOM 10256 C CA . ALA C 1 490 ? 19.713 15.874 90.446 1.00 10.44 490 ALA C CA 1
ATOM 10257 C C . ALA C 1 490 ? 20.366 15.835 91.832 1.00 12.07 490 ALA C C 1
ATOM 10258 O O . ALA C 1 490 ? 19.845 16.420 92.781 1.00 13.68 490 ALA C O 1
ATOM 10260 N N . PRO C 1 491 ? 21.510 15.139 91.972 1.00 12.46 491 PRO C N 1
ATOM 10261 C CA . PRO C 1 491 ? 22.155 15.086 93.288 1.00 10.57 491 PRO C CA 1
ATOM 10262 C C . PRO C 1 491 ? 22.508 16.463 93.853 1.00 10.37 491 PRO C C 1
ATOM 10263 O O . PRO C 1 491 ? 22.396 16.690 95.057 1.00 10.80 491 PRO C O 1
ATOM 10267 N N . MET C 1 492 ? 22.940 17.377 92.989 1.00 9.94 492 MET C N 1
ATOM 10268 C CA . MET C 1 492 ? 23.289 18.723 93.440 1.00 11.97 492 MET C CA 1
ATOM 10269 C C . MET C 1 492 ? 22.034 19.467 93.855 1.00 12.40 492 MET C C 1
ATOM 10270 O O . MET C 1 492 ? 22.019 20.173 94.867 1.00 13.04 492 MET C O 1
ATOM 10275 N N . GLU C 1 493 ? 20.978 19.311 93.067 1.00 13.05 493 GLU C N 1
ATOM 10276 C CA . GLU C 1 493 ? 19.723 19.969 93.374 1.00 12.72 493 GLU C CA 1
ATOM 10277 C C . GLU C 1 493 ? 19.136 19.402 94.661 1.00 13.24 493 GLU C C 1
ATOM 10278 O O . GLU C 1 493 ? 18.541 20.135 95.449 1.00 12.61 493 GLU C O 1
ATOM 10284 N N . ARG C 1 494 ? 19.331 18.109 94.899 1.00 12.12 494 ARG C N 1
ATOM 10285 C CA . ARG C 1 494 ? 18.800 17.515 96.117 1.00 11.23 494 ARG C CA 1
ATOM 10286 C C . ARG C 1 494 ? 19.551 18.025 97.340 1.00 11.09 494 ARG C C 1
ATOM 10287 O O . ARG C 1 494 ? 18.954 18.237 98.396 1.00 11.91 494 ARG C O 1
ATOM 10295 N N . PHE C 1 495 ? 20.858 18.219 97.199 1.00 10.72 495 PHE C N 1
ATOM 10296 C CA . PHE C 1 495 ? 21.665 18.728 98.301 1.00 11.27 495 PHE C CA 1
ATOM 10297 C C . PHE C 1 495 ? 21.145 20.110 98.687 1.00 11.89 495 PHE C C 1
ATOM 10298 O O . PHE C 1 495 ? 20.881 20.387 99.857 1.00 12.47 495 PHE C O 1
ATOM 10306 N N . MET C 1 496 ? 20.990 20.974 97.692 1.00 13.77 496 MET C N 1
ATOM 10307 C CA . MET C 1 496 ? 20.510 22.326 97.946 1.00 13.63 496 MET C CA 1
ATOM 10308 C C . MET C 1 496 ? 19.112 22.335 98.557 1.00 14.50 496 MET C C 1
ATOM 10309 O O . MET C 1 496 ? 18.810 23.161 99.417 1.00 15.49 496 MET C O 1
ATOM 10314 N N . GLN C 1 497 ? 18.266 21.405 98.130 1.00 13.35 497 GLN C N 1
ATOM 10315 C CA . GLN C 1 497 ? 16.901 21.352 98.637 1.00 14.24 497 GLN C CA 1
ATOM 10316 C C . GLN C 1 497 ? 16.756 20.840 100.068 1.00 14.77 497 GLN C C 1
ATOM 10317 O O . GLN C 1 497 ? 15.895 21.313 100.812 1.00 14.77 497 GLN C O 1
ATOM 10323 N N . TYR C 1 498 ? 17.595 19.887 100.465 1.00 14.24 498 TYR C N 1
ATOM 10324 C CA . TYR C 1 498 ? 17.471 19.321 101.801 1.00 13.42 498 TYR C CA 1
ATOM 10325 C C . TYR C 1 498 ? 18.595 19.561 102.806 1.00 12.16 498 TYR C C 1
ATOM 10326 O O . TYR C 1 498 ? 18.488 19.118 103.949 1.00 13.18 498 TYR C O 1
ATOM 10335 N N . LYS C 1 499 ? 19.655 20.261 102.412 1.00 12.73 499 LYS C N 1
ATOM 10336 C CA . LYS C 1 499 ? 20.766 20.497 103.336 1.00 13.42 499 LYS C CA 1
ATOM 10337 C C . LYS C 1 499 ? 20.353 21.219 104.619 1.00 14.40 499 LYS C C 1
ATOM 10338 O O . LYS C 1 499 ? 20.959 21.012 105.671 1.00 13.66 499 LYS C O 1
ATOM 10344 N N . ASP C 1 500 ? 19.322 22.056 104.535 1.00 14.35 500 ASP C N 1
ATOM 10345 C CA . ASP C 1 500 ? 18.854 22.805 105.702 1.00 15.61 500 ASP C CA 1
ATOM 10346 C C . ASP C 1 500 ? 18.138 21.964 106.764 1.00 14.47 500 ASP C C 1
ATOM 10347 O O . ASP C 1 500 ? 17.724 22.491 107.797 1.00 14.87 500 ASP C O 1
ATOM 10352 N N . LEU C 1 501 ? 17.985 20.664 106.523 1.00 13.29 501 LEU C N 1
ATOM 10353 C CA . LEU C 1 501 ? 17.327 19.801 107.503 1.00 12.27 501 LEU C CA 1
ATOM 10354 C C . LEU C 1 501 ? 18.263 19.471 108.658 1.00 12.24 501 LEU C C 1
ATOM 10355 O O . LEU C 1 501 ? 17.820 19.047 109.724 1.00 12.29 501 LEU C O 1
ATOM 10360 N N . SER C 1 502 ? 19.558 19.667 108.442 1.00 11.81 502 SER C N 1
ATOM 10361 C CA . SER C 1 502 ? 20.555 19.354 109.461 1.00 11.44 502 SER C CA 1
ATOM 10362 C C . SER C 1 502 ? 21.708 20.344 109.468 1.00 11.79 502 SER C C 1
ATOM 10363 O O . SER C 1 502 ? 22.050 20.913 108.433 1.00 13.14 502 SER C O 1
ATOM 10366 N N . THR C 1 503 ? 22.315 20.542 110.634 1.00 11.67 503 THR C N 1
ATOM 10367 C CA . THR C 1 503 ? 23.445 21.461 110.742 1.00 12.35 503 THR C CA 1
ATOM 10368 C C . THR C 1 503 ? 24.719 20.822 110.197 1.00 12.03 503 THR C C 1
ATOM 10369 O O . THR C 1 503 ? 25.749 21.484 110.072 1.00 14.66 503 THR C O 1
ATOM 10373 N N . ALA C 1 504 ? 24.648 19.531 109.884 1.00 12.45 504 ALA C N 1
ATOM 10374 C CA . ALA C 1 504 ? 25.791 18.810 109.327 1.00 11.79 504 ALA C CA 1
ATOM 10375 C C . ALA C 1 504 ? 25.445 18.367 107.910 1.00 11.34 504 ALA C C 1
ATOM 10376 O O . ALA C 1 504 ? 24.462 17.654 107.697 1.00 11.90 504 ALA C O 1
ATOM 10378 N N . ASP C 1 505 ? 26.255 18.788 106.945 1.00 11.46 505 ASP C N 1
ATOM 10379 C CA . ASP C 1 505 ? 26.020 18.438 105.549 1.00 12.52 505 ASP C CA 1
ATOM 10380 C C . ASP C 1 505 ? 25.959 16.940 105.295 1.00 13.08 505 ASP C C 1
ATOM 10381 O O . ASP C 1 505 ? 25.199 16.489 104.437 1.00 12.42 505 ASP C O 1
ATOM 10386 N N . ASP C 1 506 ? 26.752 16.165 106.029 1.00 14.20 506 ASP C N 1
ATOM 10387 C CA . ASP C 1 506 ? 26.771 14.724 105.796 1.00 14.29 506 ASP C CA 1
ATOM 10388 C C . ASP C 1 506 ? 25.961 13.839 106.735 1.00 14.14 506 ASP C C 1
ATOM 10389 O O . ASP C 1 506 ? 26.156 12.627 106.768 1.00 13.66 506 ASP C O 1
ATOM 10394 N N . VAL C 1 507 ? 25.071 14.436 107.516 1.00 12.78 507 VAL C N 1
ATOM 10395 C CA . VAL C 1 507 ? 24.189 13.650 108.370 1.00 10.99 507 VAL C CA 1
ATOM 10396 C C . VAL C 1 507 ? 22.819 14.248 108.095 1.00 12.14 507 VAL C C 1
ATOM 10397 O O . VAL C 1 507 ? 22.367 15.164 108.785 1.00 11.40 507 VAL C O 1
ATOM 10401 N N . ASN C 1 508 ? 22.179 13.728 107.055 1.00 10.70 508 ASN C N 1
ATOM 10402 C CA . ASN C 1 508 ? 20.879 14.213 106.622 1.00 10.30 508 ASN C CA 1
ATOM 10403 C C . ASN C 1 508 ? 19.922 13.038 106.457 1.00 10.84 508 ASN C C 1
ATOM 10404 O O . ASN C 1 508 ? 20.303 11.985 105.948 1.00 11.01 508 ASN C O 1
ATOM 10409 N N . PRO C 1 509 ? 18.663 13.203 106.888 1.00 10.44 509 PRO C N 1
ATOM 10410 C CA . PRO C 1 509 ? 17.673 12.132 106.775 1.00 11.67 509 PRO C CA 1
ATOM 10411 C C . PRO C 1 509 ? 17.050 11.969 105.393 1.00 10.83 509 PRO C C 1
ATOM 10412 O O . PRO C 1 509 ? 16.401 10.962 105.124 1.00 12.73 509 PRO C O 1
ATOM 10416 N N . GLU C 1 510 ? 17.250 12.950 104.518 1.00 11.28 510 GLU C N 1
ATOM 10417 C CA . GLU C 1 510 ? 16.656 12.899 103.186 1.00 10.31 510 GLU C CA 1
ATOM 10418 C C . GLU C 1 510 ? 17.594 12.585 102.027 1.00 11.25 510 GLU C C 1
ATOM 10419 O O . GLU C 1 510 ? 17.170 12.576 100.872 1.00 11.30 510 GLU C O 1
ATOM 10425 N N . TYR C 1 511 ? 18.868 12.346 102.320 1.00 10.08 511 TYR C N 1
ATOM 10426 C CA . TYR C 1 511 ? 19.801 11.992 101.259 1.00 10.35 511 TYR C CA 1
ATOM 10427 C C . TYR C 1 511 ? 21.048 11.299 101.758 1.00 10.79 511 TYR C C 1
ATOM 10428 O O . TYR C 1 511 ? 21.383 11.365 102.941 1.00 11.28 511 TYR C O 1
ATOM 10437 N N . ILE C 1 512 ? 21.715 10.610 100.841 1.00 10.20 512 ILE C N 1
ATOM 10438 C CA . ILE C 1 512 ? 22.971 9.949 101.150 1.00 9.78 512 ILE C CA 1
ATOM 10439 C C . ILE C 1 512 ? 23.990 10.528 100.184 1.00 9.62 512 ILE C C 1
ATOM 10440 O O . ILE C 1 512 ? 23.667 10.834 99.031 1.00 9.80 512 ILE C O 1
ATOM 10445 N N . LEU C 1 513 ? 25.211 10.714 100.664 1.00 8.73 513 LEU C N 1
ATOM 10446 C CA . LEU C 1 513 ? 26.283 11.223 99.826 1.00 9.06 513 LEU C CA 1
ATOM 10447 C C . LEU C 1 513 ? 26.925 9.992 99.192 1.00 9.20 513 LEU C C 1
ATOM 10448 O O . LEU C 1 513 ? 26.741 8.875 99.678 1.00 9.93 513 LEU C O 1
ATOM 10453 N N . PRO C 1 514 ? 27.676 10.175 98.098 1.00 8.30 514 PRO C N 1
ATOM 10454 C CA . PRO C 1 514 ? 28.310 9.030 97.438 1.00 8.59 514 PRO C CA 1
ATOM 10455 C C . PRO C 1 514 ? 29.134 8.116 98.334 1.00 9.33 514 PRO C C 1
ATOM 10456 O O . PRO C 1 514 ? 28.994 6.894 98.260 1.00 9.46 514 PRO C O 1
ATOM 10460 N N . TRP C 1 515 ? 29.988 8.686 99.180 1.00 8.51 515 TRP C N 1
ATOM 10461 C CA . TRP C 1 515 ? 30.811 7.835 100.034 1.00 9.44 515 TRP C CA 1
ATOM 10462 C C . TRP C 1 515 ? 29.964 7.017 100.996 1.00 9.17 515 TRP C C 1
ATOM 10463 O O . TRP C 1 515 ? 30.326 5.893 101.360 1.00 10.23 515 TRP C O 1
ATOM 10474 N N . GLN C 1 516 ? 28.819 7.565 101.384 1.00 8.80 516 GLN C N 1
ATOM 10475 C CA . GLN C 1 516 ? 27.921 6.881 102.306 1.00 9.68 516 GLN C CA 1
ATOM 10476 C C . GLN C 1 516 ? 27.234 5.716 101.608 1.00 9.38 516 GLN C C 1
ATOM 10477 O O . GLN C 1 516 ? 27.096 4.632 102.176 1.00 9.41 516 GLN C O 1
ATOM 10483 N N . GLY C 1 517 ? 26.810 5.938 100.370 1.00 9.33 517 GLY C N 1
ATOM 10484 C CA . GLY C 1 517 ? 26.175 4.872 99.624 1.00 8.33 517 GLY C CA 1
ATOM 10485 C C . GLY C 1 517 ? 27.184 3.787 99.287 1.00 8.57 517 GLY C C 1
ATOM 10486 O O . GLY C 1 517 ? 26.841 2.608 99.235 1.00 7.87 517 GLY C O 1
ATOM 10487 N N . LEU C 1 518 ? 28.435 4.183 99.070 1.00 8.91 518 LEU C N 1
ATOM 10488 C CA . LEU C 1 518 ? 29.484 3.228 98.724 1.00 7.64 518 LEU C CA 1
ATOM 10489 C C . LEU C 1 518 ? 29.851 2.338 99.906 1.00 7.78 518 LEU C C 1
ATOM 10490 O O . LEU C 1 518 ? 30.075 1.138 99.737 1.00 8.99 518 LEU C O 1
ATOM 10495 N N . VAL C 1 519 ? 29.917 2.923 101.100 1.00 8.38 519 VAL C N 1
ATOM 10496 C CA . VAL C 1 519 ? 30.221 2.155 102.306 1.00 9.05 519 VAL C CA 1
ATOM 10497 C C . VAL C 1 519 ? 29.159 1.070 102.458 1.00 9.17 519 VAL C C 1
ATOM 10498 O O . VAL C 1 519 ? 29.462 -0.084 102.762 1.00 8.75 519 VAL C O 1
ATOM 10502 N N . ARG C 1 520 ? 27.911 1.460 102.235 1.00 8.33 520 ARG C N 1
ATOM 10503 C CA . ARG C 1 520 ? 26.779 0.552 102.345 1.00 8.27 520 ARG C CA 1
ATOM 10504 C C . ARG C 1 520 ? 26.883 -0.559 101.305 1.00 8.00 520 ARG C C 1
ATOM 10505 O O . ARG C 1 520 ? 26.717 -1.735 101.631 1.00 7.08 520 ARG C O 1
ATOM 10513 N N . LEU C 1 521 ? 27.168 -0.188 100.058 1.00 7.81 521 LEU C N 1
ATOM 10514 C CA . LEU C 1 521 ? 27.303 -1.179 98.993 1.00 6.56 521 LEU C CA 1
ATOM 10515 C C . LEU C 1 521 ? 28.383 -2.187 99.349 1.00 7.41 521 LEU C C 1
ATOM 10516 O O . LEU C 1 521 ? 28.186 -3.398 99.230 1.00 8.02 521 LEU C O 1
ATOM 10521 N N . GLN C 1 522 ? 29.534 -1.674 99.767 1.00 7.08 522 GLN C N 1
ATOM 10522 C CA . GLN C 1 522 ? 30.661 -2.524 100.116 1.00 7.08 522 GLN C CA 1
ATOM 10523 C C . GLN C 1 522 ? 30.355 -3.504 101.241 1.00 7.74 522 GLN C C 1
ATOM 10524 O O . GLN C 1 522 ? 30.825 -4.638 101.212 1.00 7.05 522 GLN C O 1
ATOM 10530 N N . LYS C 1 523 ? 29.568 -3.071 102.223 1.00 7.33 523 LYS C N 1
ATOM 10531 C CA . LYS C 1 523 ? 29.206 -3.931 103.347 1.00 7.05 523 LYS C CA 1
ATOM 10532 C C . LYS C 1 523 ? 28.253 -5.033 102.882 1.00 7.34 523 LYS C C 1
ATOM 10533 O O . LYS C 1 523 ? 28.409 -6.199 103.246 1.00 6.66 523 LYS C O 1
ATOM 10539 N N . ILE C 1 524 ? 27.265 -4.667 102.073 1.00 8.21 524 ILE C N 1
ATOM 10540 C CA . ILE C 1 524 ? 26.318 -5.647 101.551 1.00 8.15 524 ILE C CA 1
ATOM 10541 C C . ILE C 1 524 ? 27.050 -6.737 100.771 1.00 8.17 524 ILE C C 1
ATOM 10542 O O . ILE C 1 524 ? 26.879 -7.929 101.031 1.00 8.64 524 ILE C O 1
ATOM 10547 N N . MET C 1 525 ? 27.876 -6.323 99.817 1.00 8.19 525 MET C N 1
ATOM 10548 C CA . MET C 1 525 ? 28.604 -7.267 98.986 1.00 7.46 525 MET C CA 1
ATOM 10549 C C . MET C 1 525 ? 29.600 -8.094 99.786 1.00 7.64 525 MET C C 1
ATOM 10550 O O . MET C 1 525 ? 29.739 -9.295 99.568 1.00 8.07 525 MET C O 1
ATOM 10555 N N . ASP C 1 526 ? 30.286 -7.456 100.725 1.00 6.74 526 ASP C N 1
ATOM 10556 C CA . ASP C 1 526 ? 31.259 -8.165 101.544 1.00 7.74 526 ASP C CA 1
ATOM 10557 C C . ASP C 1 526 ? 30.605 -9.271 102.367 1.00 7.77 526 ASP C C 1
ATOM 10558 O O . ASP C 1 526 ? 31.098 -10.400 102.416 1.00 9.10 526 ASP C O 1
ATOM 10563 N N . GLU C 1 527 ? 29.473 -8.956 102.983 1.00 8.34 527 GLU C N 1
ATOM 10564 C CA . GLU C 1 527 ? 28.793 -9.911 103.849 1.00 7.71 527 GLU C CA 1
ATOM 10565 C C . GLU C 1 527 ? 27.894 -10.948 103.195 1.00 7.32 527 GLU C C 1
ATOM 10566 O O . GLU C 1 527 ? 27.717 -12.036 103.746 1.00 10.49 527 GLU C O 1
ATOM 10572 N N . TYR C 1 528 ? 27.348 -10.640 102.023 1.00 7.45 528 TYR C N 1
ATOM 10573 C CA . TYR C 1 528 ? 26.437 -11.569 101.366 1.00 6.51 528 TYR C CA 1
ATOM 10574 C C . TYR C 1 528 ? 26.834 -12.097 99.999 1.00 7.99 528 TYR C C 1
ATOM 10575 O O . TYR C 1 528 ? 26.290 -13.109 99.553 1.00 9.15 528 TYR C O 1
ATOM 10584 N N . ALA C 1 529 ? 27.765 -11.425 99.331 1.00 8.08 529 ALA C N 1
ATOM 10585 C CA . ALA C 1 529 ? 28.150 -11.831 97.984 1.00 7.65 529 ALA C CA 1
ATOM 10586 C C . ALA C 1 529 ? 29.531 -12.462 97.856 1.00 7.94 529 ALA C C 1
ATOM 10587 O O . ALA C 1 529 ? 30.247 -12.213 96.886 1.00 7.76 529 ALA C O 1
ATOM 10589 N N . ALA C 1 530 ? 29.901 -13.277 98.836 1.00 7.75 530 ALA C N 1
ATOM 10590 C CA . ALA C 1 530 ? 31.191 -13.960 98.816 1.00 7.46 530 ALA C CA 1
ATOM 10591 C C . ALA C 1 530 ? 32.378 -13.001 98.844 1.00 8.23 530 ALA C C 1
ATOM 10592 O O . ALA C 1 530 ? 33.280 -13.070 98.001 1.00 8.19 530 ALA C O 1
ATOM 10594 N N . GLY C 1 531 ? 32.363 -12.102 99.819 1.00 7.40 531 GLY C N 1
ATOM 10595 C CA . GLY C 1 531 ? 33.454 -11.160 99.983 1.00 6.71 531 GLY C CA 1
ATOM 10596 C C . GLY C 1 531 ? 34.448 -11.728 100.982 1.00 7.55 531 GLY C C 1
ATOM 10597 O O . GLY C 1 531 ? 34.338 -12.886 101.388 1.00 8.27 531 GLY C O 1
ATOM 10598 N N . ILE C 1 532 ? 35.416 -10.918 101.396 1.00 6.32 532 ILE C N 1
ATOM 10599 C CA . ILE C 1 532 ? 36.426 -11.377 102.345 1.00 7.13 532 ILE C CA 1
ATOM 10600 C C . ILE C 1 532 ? 35.847 -11.762 103.707 1.00 6.83 532 ILE C C 1
ATOM 10601 O O . ILE C 1 532 ? 36.424 -12.592 104.412 1.00 8.12 532 ILE C O 1
ATOM 10606 N N . ALA C 1 533 ? 34.712 -11.165 104.068 1.00 8.29 533 ALA C N 1
ATOM 10607 C CA . ALA C 1 533 ? 34.076 -11.417 105.361 1.00 8.46 533 ALA C CA 1
ATOM 10608 C C . ALA C 1 533 ? 33.756 -12.881 105.617 1.00 8.06 533 ALA C C 1
ATOM 10609 O O . ALA C 1 533 ? 33.784 -13.334 106.759 1.00 10.30 533 ALA C O 1
ATOM 10611 N N . THR C 1 534 ? 33.451 -13.613 104.553 1.00 8.18 534 THR C N 1
ATOM 10612 C CA . THR C 1 534 ? 33.112 -15.024 104.674 1.00 8.60 534 THR C CA 1
ATOM 10613 C C . THR C 1 534 ? 34.093 -15.910 103.910 1.00 9.88 534 THR C C 1
ATOM 10614 O O . THR C 1 534 ? 33.758 -17.020 103.508 1.00 9.28 534 THR C O 1
ATOM 10618 N N . ILE C 1 535 ? 35.314 -15.419 103.733 1.00 8.45 535 ILE C N 1
ATOM 10619 C CA . ILE C 1 535 ? 36.344 -16.150 103.003 1.00 9.38 535 ILE C CA 1
ATOM 10620 C C . ILE C 1 535 ? 35.800 -16.593 101.647 1.00 8.84 535 ILE C C 1
ATOM 10621 O O . ILE C 1 535 ? 35.943 -17.748 101.244 1.00 8.48 535 ILE C O 1
ATOM 10626 N N . TYR C 1 536 ? 35.158 -15.653 100.963 1.00 8.21 536 TYR C N 1
ATOM 10627 C CA . TYR C 1 536 ? 34.599 -15.854 99.629 1.00 8.26 536 TYR C CA 1
ATOM 10628 C C . TYR C 1 536 ? 33.505 -16.919 99.490 1.00 7.16 536 TYR C C 1
ATOM 10629 O O . TYR C 1 536 ? 33.316 -17.484 98.410 1.00 8.27 536 TYR C O 1
ATOM 10638 N N . LYS C 1 537 ? 32.772 -17.165 100.572 1.00 7.50 537 LYS C N 1
ATOM 10639 C CA . LYS C 1 537 ? 31.687 -18.143 100.558 1.00 7.89 537 LYS C CA 1
ATOM 10640 C C . LYS C 1 537 ? 30.317 -17.465 100.556 1.00 8.05 537 LYS C C 1
ATOM 10641 O O . LYS C 1 537 ? 30.140 -16.394 101.137 1.00 8.84 537 LYS C O 1
ATOM 10647 N N . THR C 1 538 ? 29.346 -18.096 99.903 1.00 7.75 538 THR C N 1
ATOM 10648 C CA . THR C 1 538 ? 27.984 -17.581 99.876 1.00 7.45 538 THR C CA 1
ATOM 10649 C C . THR C 1 538 ? 27.031 -18.724 99.547 1.00 8.04 538 THR C C 1
ATOM 10650 O O . THR C 1 538 ? 27.468 -19.855 99.316 1.00 7.49 538 THR C O 1
ATOM 10654 N N . ASN C 1 539 ? 25.733 -18.442 99.563 1.00 8.31 539 ASN C N 1
ATOM 10655 C CA . ASN C 1 539 ? 24.733 -19.453 99.234 1.00 8.40 539 ASN C CA 1
ATOM 10656 C C . ASN C 1 539 ? 23.489 -18.743 98.719 1.00 9.12 539 ASN C C 1
ATOM 10657 O O . ASN C 1 539 ? 23.467 -17.515 98.631 1.00 8.61 539 ASN C O 1
ATOM 10662 N N . GLU C 1 540 ? 22.457 -19.506 98.379 1.00 8.89 540 GLU C N 1
ATOM 10663 C CA . GLU C 1 540 ? 21.224 -18.923 97.862 1.00 9.81 540 GLU C CA 1
ATOM 10664 C C . GLU C 1 540 ? 20.602 -17.888 98.801 1.00 9.22 540 GLU C C 1
ATOM 10665 O O . GLU C 1 540 ? 20.244 -16.789 98.371 1.00 10.55 540 GLU C O 1
ATOM 10671 N N . LYS C 1 541 ? 20.480 -18.236 100.079 1.00 8.75 541 LYS C N 1
ATOM 10672 C CA . LYS C 1 541 ? 19.884 -17.346 101.067 1.00 9.52 541 LYS C CA 1
ATOM 10673 C C . LYS C 1 541 ? 20.629 -16.022 101.188 1.00 8.47 541 LYS C C 1
ATOM 10674 O O . LYS C 1 541 ? 20.013 -14.951 101.189 1.00 8.87 541 LYS C O 1
ATOM 10680 N N . MET C 1 542 ? 21.954 -16.088 101.305 0.50 3.15 542 MET C N 1
ATOM 10681 C CA . MET C 1 542 ? 22.756 -14.872 101.423 0.50 2.51 542 MET C CA 1
ATOM 10682 C C . MET C 1 542 ? 22.632 -14.022 100.165 0.50 1.55 542 MET C C 1
ATOM 10683 O O . MET C 1 542 ? 22.493 -12.802 100.243 0.50 1.00 542 MET C O 1
ATOM 10692 N N . LEU C 1 543 ? 22.680 -14.660 99.001 1.00 7.07 543 LEU C N 1
ATOM 10693 C CA . LEU C 1 543 ? 22.556 -13.917 97.749 1.00 7.51 543 LEU C CA 1
ATOM 10694 C C . LEU C 1 543 ? 21.177 -13.261 97.632 1.00 9.44 543 LEU C C 1
ATOM 10695 O O . LEU C 1 543 ? 21.061 -12.125 97.176 1.00 9.55 543 LEU C O 1
ATOM 10700 N N . GLN C 1 544 ? 20.132 -13.970 98.051 1.00 10.21 544 GLN C N 1
ATOM 10701 C CA . GLN C 1 544 ? 18.786 -13.407 97.992 1.00 11.49 544 GLN C CA 1
ATOM 10702 C C . GLN C 1 544 ? 18.687 -12.202 98.925 1.00 10.54 544 GLN C C 1
ATOM 10703 O O . GLN C 1 544 ? 18.074 -11.191 98.579 1.00 9.08 544 GLN C O 1
ATOM 10709 N N . ARG C 1 545 ? 19.292 -12.298 100.106 1.00 9.64 545 ARG C N 1
ATOM 10710 C CA . ARG C 1 545 ? 19.258 -11.172 101.031 1.00 8.56 545 ARG C CA 1
ATOM 10711 C C . ARG C 1 545 ? 20.033 -10.011 100.418 1.00 8.70 545 ARG C C 1
ATOM 10712 O O . ARG C 1 545 ? 19.658 -8.852 100.583 1.00 9.03 545 ARG C O 1
ATOM 10720 N N . ALA C 1 546 ? 21.114 -10.322 99.706 1.00 8.39 546 ALA C N 1
ATOM 10721 C CA . ALA C 1 546 ? 21.902 -9.278 99.065 1.00 7.67 546 ALA C CA 1
ATOM 10722 C C . ALA C 1 546 ? 21.003 -8.497 98.112 1.00 8.41 546 ALA C C 1
ATOM 10723 O O . ALA C 1 546 ? 21.049 -7.268 98.073 1.00 8.81 546 ALA C O 1
ATOM 10725 N N . LEU C 1 547 ? 20.176 -9.207 97.347 1.00 7.99 547 LEU C N 1
ATOM 10726 C CA . LEU C 1 547 ? 19.277 -8.540 96.407 1.00 9.10 547 LEU C CA 1
ATOM 10727 C C . LEU C 1 547 ? 18.288 -7.636 97.139 1.00 10.18 547 LEU C C 1
ATOM 10728 O O . LEU C 1 547 ? 17.975 -6.542 96.671 1.00 10.40 547 LEU C O 1
ATOM 10733 N N . GLU C 1 548 ? 17.803 -8.084 98.293 1.00 9.86 548 GLU C N 1
ATOM 10734 C CA . GLU C 1 548 ? 16.867 -7.281 99.068 1.00 10.36 548 GLU C CA 1
ATOM 10735 C C . GLU C 1 548 ? 17.535 -5.998 99.547 1.00 9.44 548 GLU C C 1
ATOM 10736 O O . GLU C 1 548 ? 16.956 -4.914 99.467 1.00 9.66 548 GLU C O 1
ATOM 10742 N N . LEU C 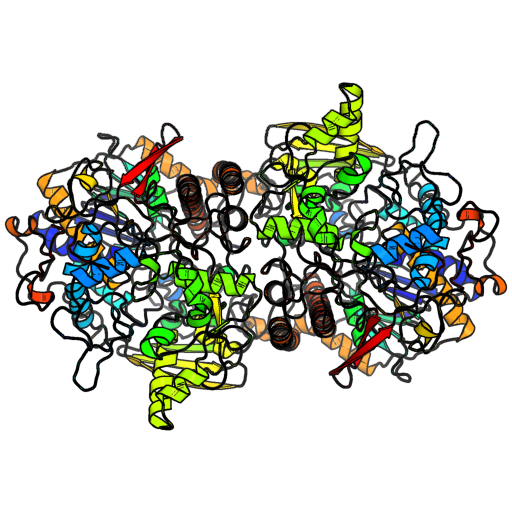1 549 ? 18.765 -6.118 100.034 1.00 9.40 549 LEU C N 1
ATOM 10743 C CA . LEU C 1 549 ? 19.483 -4.954 100.527 1.00 8.31 549 LEU C CA 1
ATOM 10744 C C . LEU C 1 549 ? 19.891 -4.031 99.385 1.00 9.14 549 LEU C C 1
ATOM 10745 O O . LEU C 1 549 ? 19.878 -2.810 99.533 1.00 8.86 549 LEU C O 1
ATOM 10750 N N . LEU C 1 550 ? 20.247 -4.608 98.244 1.00 9.02 550 LEU C N 1
ATOM 10751 C CA . LEU C 1 550 ? 20.612 -3.797 97.092 1.00 9.43 550 LEU C CA 1
ATOM 10752 C C . LEU C 1 550 ? 19.377 -3.056 96.581 1.00 9.19 550 LEU C C 1
ATOM 10753 O O . LEU C 1 550 ? 19.492 -1.964 96.031 1.00 9.69 550 LEU C O 1
ATOM 10758 N N . ALA C 1 551 ? 18.200 -3.652 96.763 1.00 10.15 551 ALA C N 1
ATOM 10759 C CA . ALA C 1 551 ? 16.963 -3.008 96.327 1.00 9.51 551 ALA C CA 1
ATOM 10760 C C . ALA C 1 551 ? 16.770 -1.735 97.145 1.00 10.28 551 ALA C C 1
ATOM 10761 O O . ALA C 1 551 ? 16.438 -0.681 96.600 1.00 10.31 551 ALA C O 1
ATOM 10763 N N . PHE C 1 552 ? 16.976 -1.838 98.456 1.00 9.63 552 PHE C N 1
ATOM 10764 C CA . PHE C 1 552 ? 16.854 -0.682 99.339 1.00 9.59 552 PHE C CA 1
ATOM 10765 C C . PHE C 1 552 ? 17.839 0.389 98.887 1.00 9.82 552 PHE C C 1
ATOM 10766 O O . PHE C 1 552 ? 17.493 1.566 98.804 1.00 10.79 552 PHE C O 1
ATOM 10774 N N . LEU C 1 553 ? 19.073 -0.024 98.606 1.00 9.84 553 LEU C N 1
ATOM 10775 C CA . LEU C 1 553 ? 20.103 0.918 98.183 1.00 9.60 553 LEU C CA 1
ATOM 10776 C C . LEU C 1 553 ? 19.781 1.558 96.839 1.00 10.26 553 LEU C C 1
ATOM 10777 O O . LEU C 1 553 ? 19.970 2.764 96.661 1.00 9.14 553 LEU C O 1
ATOM 10782 N N . LYS C 1 554 ? 19.299 0.762 95.891 1.00 10.57 554 LYS C N 1
ATOM 10783 C CA . LYS C 1 554 ? 18.959 1.322 94.587 1.00 11.48 554 LYS C CA 1
ATOM 10784 C C . LYS C 1 554 ? 17.872 2.378 94.752 1.00 11.60 554 LYS C C 1
ATOM 10785 O O . LYS C 1 554 ? 17.927 3.436 94.122 1.00 11.47 554 LYS C O 1
ATOM 10791 N N . GLU C 1 555 ? 16.882 2.095 95.596 1.00 11.22 555 GLU C N 1
ATOM 10792 C CA . GLU C 1 555 ? 15.816 3.062 95.834 1.00 12.60 555 GLU C CA 1
ATOM 10793 C C . GLU C 1 555 ? 16.429 4.330 96.420 1.00 11.78 555 GLU C C 1
ATOM 10794 O O . GLU C 1 555 ? 16.060 5.442 96.039 1.00 12.17 555 GLU C O 1
ATOM 10800 N N . ASP C 1 556 ? 17.385 4.167 97.331 1.00 11.30 556 ASP C N 1
ATOM 10801 C CA . ASP C 1 556 ? 18.024 5.323 97.946 1.00 10.13 556 ASP C CA 1
ATOM 10802 C C . ASP C 1 556 ? 18.958 6.090 97.007 1.00 10.15 556 ASP C C 1
ATOM 10803 O O . ASP C 1 556 ? 19.359 7.209 97.317 1.00 11.58 556 ASP C O 1
ATOM 10808 N N . LEU C 1 557 ? 19.306 5.504 95.862 1.00 9.83 557 LEU C N 1
ATOM 10809 C CA . LEU C 1 557 ? 20.164 6.206 94.906 1.00 9.76 557 LEU C CA 1
ATOM 10810 C C . LEU C 1 557 ? 19.379 7.387 94.352 1.00 11.59 557 LEU C C 1
ATOM 10811 O O . LEU C 1 557 ? 19.959 8.378 93.899 1.00 10.99 557 LEU C O 1
ATOM 10816 N N . GLU C 1 558 ? 18.055 7.269 94.382 1.00 11.99 558 GLU C N 1
ATOM 10817 C CA . GLU C 1 558 ? 17.188 8.340 93.907 1.00 13.20 558 GLU C CA 1
ATOM 10818 C C . GLU C 1 558 ? 17.268 9.507 94.884 1.00 13.51 558 GLU C C 1
ATOM 10819 O O . GLU C 1 558 ? 16.767 10.595 94.608 1.00 14.09 558 GLU C O 1
ATOM 10825 N N . LYS C 1 559 ? 17.898 9.276 96.031 1.00 12.36 559 LYS C N 1
ATOM 10826 C CA . LYS C 1 559 ? 18.044 10.324 97.028 1.00 11.08 559 LYS C CA 1
ATOM 10827 C C . LYS C 1 559 ? 19.507 10.666 97.265 1.00 10.90 559 LYS C C 1
ATOM 10828 O O . LYS C 1 559 ? 19.901 11.077 98.358 1.00 11.07 559 LYS C O 1
ATOM 10834 N N . LEU C 1 560 ? 20.311 10.492 96.222 1.00 9.69 560 LEU C N 1
ATOM 10835 C CA . LEU C 1 560 ? 21.724 10.821 96.293 1.00 9.19 560 LEU C CA 1
ATOM 10836 C C . LEU C 1 560 ? 21.880 12.333 96.259 1.00 10.47 560 LEU C C 1
ATOM 10837 O O . LEU C 1 560 ? 21.074 13.039 95.649 1.00 11.84 560 LEU C O 1
ATOM 10842 N N . ALA C 1 561 ? 22.921 12.821 96.919 1.00 11.16 561 ALA C N 1
ATOM 10843 C CA . ALA C 1 561 ? 23.225 14.245 96.940 1.00 10.06 561 ALA C CA 1
ATOM 10844 C C . ALA C 1 561 ? 24.696 14.396 96.566 1.00 10.30 561 ALA C C 1
ATOM 10845 O O . ALA C 1 561 ? 25.480 13.459 96.720 1.00 10.80 561 ALA C O 1
ATOM 10847 N N . ALA C 1 562 ? 25.064 15.571 96.067 1.00 9.56 562 ALA C N 1
ATOM 10848 C CA . ALA C 1 562 ? 26.447 15.854 95.684 1.00 9.52 562 ALA C CA 1
ATOM 10849 C C . ALA C 1 562 ? 26.698 17.336 95.938 1.00 9.77 562 ALA C C 1
ATOM 10850 O O . ALA C 1 562 ? 25.820 18.162 95.689 1.00 11.48 562 ALA C O 1
ATOM 10852 N N . ARG C 1 563 ? 27.895 17.661 96.424 1.00 11.59 563 ARG C N 1
ATOM 10853 C CA . ARG C 1 563 ? 28.256 19.036 96.771 1.00 11.33 563 ARG C CA 1
ATOM 10854 C C . ARG C 1 563 ? 29.134 19.777 95.763 1.00 12.43 563 ARG C C 1
ATOM 10855 O O . ARG C 1 563 ? 29.276 21.003 95.834 1.00 12.17 563 ARG C O 1
ATOM 10863 N N . ASP C 1 564 ? 29.738 19.036 94.841 1.00 11.76 564 ASP C N 1
ATOM 10864 C CA . ASP C 1 564 ? 30.558 19.635 93.796 1.00 11.96 564 ASP C CA 1
ATOM 10865 C C . ASP C 1 564 ? 30.647 18.678 92.614 1.00 11.71 564 ASP C C 1
ATOM 10866 O O . ASP C 1 564 ? 30.105 17.573 92.672 1.00 12.03 564 ASP C O 1
ATOM 10871 N N . LEU C 1 565 ? 31.298 19.101 91.535 1.00 11.61 565 LEU C N 1
ATOM 10872 C CA . LEU C 1 565 ? 31.402 18.250 90.356 1.00 11.53 565 LEU C CA 1
ATOM 10873 C C . LEU C 1 565 ? 32.127 16.945 90.638 1.00 10.98 565 LEU C C 1
ATOM 10874 O O . LEU C 1 565 ? 31.750 15.897 90.113 1.00 10.77 565 LEU C O 1
ATOM 10879 N N . HIS C 1 566 ? 33.164 17.007 91.466 1.00 10.44 566 HIS C N 1
ATOM 10880 C CA . HIS C 1 566 ? 33.927 15.815 91.820 1.00 9.54 566 HIS C CA 1
ATOM 10881 C C . HIS C 1 566 ? 32.999 14.776 92.450 1.00 10.87 566 HIS C C 1
ATOM 10882 O O . HIS C 1 566 ? 33.008 13.598 92.075 1.00 9.88 566 HIS C O 1
ATOM 10889 N N . GLU C 1 567 ? 32.194 15.221 93.407 1.00 10.60 567 GLU C N 1
ATOM 10890 C CA . GLU C 1 567 ? 31.273 14.329 94.092 1.00 8.70 567 GLU C CA 1
ATOM 10891 C C . GLU C 1 567 ? 30.110 13.900 93.200 1.00 9.93 567 GLU C C 1
ATOM 10892 O O . GLU C 1 567 ? 29.512 12.848 93.421 1.00 9.15 567 GLU C O 1
ATOM 10898 N N . LEU C 1 568 ? 29.780 14.710 92.196 1.00 10.28 568 LEU C N 1
ATOM 10899 C CA . LEU C 1 568 ? 28.700 14.348 91.288 1.00 9.27 568 LEU C CA 1
ATOM 10900 C C . LEU C 1 568 ? 29.183 13.143 90.481 1.00 8.47 568 LEU C C 1
ATOM 10901 O O . LEU C 1 568 ? 28.417 12.216 90.208 1.00 9.83 568 LEU C O 1
ATOM 10906 N N . MET C 1 569 ? 30.458 13.156 90.103 1.00 8.76 569 MET C N 1
ATOM 10907 C CA . MET C 1 569 ? 31.022 12.032 89.369 1.00 7.28 569 MET C CA 1
ATOM 10908 C C . MET C 1 569 ? 31.017 10.828 90.308 1.00 7.43 569 MET C C 1
ATOM 10909 O O . MET C 1 569 ? 30.654 9.722 89.907 1.00 8.46 569 MET C O 1
ATOM 10914 N N . ARG C 1 570 ? 31.410 11.048 91.559 1.00 7.34 570 ARG C N 1
ATOM 10915 C CA . ARG C 1 570 ? 31.428 9.970 92.549 1.00 7.75 570 ARG C CA 1
ATOM 10916 C C . ARG C 1 570 ? 30.021 9.397 92.714 1.00 8.76 570 ARG C C 1
ATOM 10917 O O . ARG C 1 570 ? 29.847 8.197 92.930 1.00 8.74 570 ARG C O 1
ATOM 10925 N N . ALA C 1 571 ? 29.014 10.256 92.602 1.00 7.58 571 ALA C N 1
ATOM 10926 C CA . ALA C 1 571 ? 27.629 9.815 92.741 1.00 8.34 571 ALA C CA 1
ATOM 10927 C C . ALA C 1 571 ? 27.278 8.826 91.635 1.00 8.26 571 ALA C C 1
ATOM 10928 O O . ALA C 1 571 ? 26.725 7.755 91.892 1.00 9.62 571 ALA C O 1
ATOM 10930 N N . TRP C 1 572 ? 27.604 9.182 90.398 1.00 8.34 572 TRP C N 1
ATOM 10931 C CA . TRP C 1 572 ? 27.305 8.300 89.289 1.00 7.70 572 TRP C CA 1
ATOM 10932 C C . TRP C 1 572 ? 28.195 7.067 89.273 1.00 8.65 572 TRP C C 1
ATOM 10933 O O . TRP C 1 572 ? 27.772 6.005 88.816 1.00 9.33 572 TRP C O 1
ATOM 10944 N N . GLU C 1 573 ? 29.421 7.202 89.774 1.00 8.14 573 GLU C N 1
ATOM 10945 C CA . GLU C 1 573 ? 30.321 6.058 89.838 1.00 8.36 573 GLU C CA 1
ATOM 10946 C C . GLU C 1 573 ? 29.691 5.055 90.808 1.00 8.79 573 GLU C C 1
ATOM 10947 O O . GLU C 1 573 ? 29.790 3.842 90.612 1.00 8.83 573 GLU C O 1
ATOM 10953 N N . LEU C 1 574 ? 29.023 5.564 91.844 1.00 8.60 574 LEU C N 1
ATOM 10954 C CA . LEU C 1 574 ? 28.346 4.692 92.804 1.00 7.95 574 LEU C CA 1
ATOM 10955 C C . LEU C 1 574 ? 27.155 4.021 92.116 1.00 8.96 574 LEU C C 1
ATOM 10956 O O . LEU C 1 574 ? 26.956 2.813 92.241 1.00 9.02 574 LEU C O 1
ATOM 10961 N N . VAL C 1 575 ? 26.357 4.805 91.394 1.00 7.79 575 VAL C N 1
ATOM 10962 C CA . VAL C 1 575 ? 25.208 4.252 90.682 1.00 8.01 575 VAL C CA 1
ATOM 10963 C C . VAL C 1 575 ? 25.681 3.104 89.799 1.00 6.87 575 VAL C C 1
ATOM 10964 O O . VAL C 1 575 ? 25.089 2.023 89.780 1.00 8.36 575 VAL C O 1
ATOM 10968 N N . HIS C 1 576 ? 26.764 3.341 89.069 1.00 7.55 576 HIS C N 1
ATOM 10969 C CA . HIS C 1 576 ? 27.301 2.327 88.180 1.00 7.27 576 HIS C CA 1
ATOM 10970 C C . HIS C 1 576 ? 27.697 1.063 88.932 1.00 7.14 576 HIS C C 1
ATOM 10971 O O . HIS C 1 576 ? 27.418 -0.049 88.471 1.00 8.35 576 HIS C O 1
ATOM 10978 N N . ARG C 1 577 ? 28.332 1.228 90.088 1.00 7.93 577 ARG C N 1
ATOM 10979 C CA . ARG C 1 577 ? 28.748 0.075 90.878 1.00 7.74 577 ARG C CA 1
ATOM 10980 C C . ARG C 1 577 ? 27.574 -0.710 91.448 1.00 8.67 577 ARG C C 1
ATOM 10981 O O . ARG C 1 577 ? 27.623 -1.937 91.521 1.00 8.35 577 ARG C O 1
ATOM 10989 N N . VAL C 1 578 ? 26.526 -0.014 91.874 1.00 8.22 578 VAL C N 1
ATOM 10990 C CA . VAL C 1 578 ? 25.380 -0.705 92.453 1.00 7.80 578 VAL C CA 1
ATOM 10991 C C . VAL C 1 578 ? 24.727 -1.663 91.465 1.00 8.07 578 VAL C C 1
ATOM 10992 O O . VAL C 1 578 ? 24.428 -2.807 91.809 1.00 9.24 578 VAL C O 1
ATOM 10996 N N . TRP C 1 579 ? 24.523 -1.216 90.231 1.00 8.45 579 TRP C N 1
ATOM 10997 C CA . TRP C 1 579 ? 23.917 -2.088 89.236 1.00 8.96 579 TRP C CA 1
ATOM 10998 C C . TRP C 1 579 ? 24.867 -3.214 88.844 1.00 8.21 579 TRP C C 1
ATOM 10999 O O . TRP C 1 579 ? 24.432 -4.333 88.569 1.00 9.13 579 TRP C O 1
ATOM 11010 N N . THR C 1 580 ? 26.164 -2.918 88.815 1.00 7.63 580 THR C N 1
ATOM 11011 C CA . THR C 1 580 ? 27.162 -3.933 88.493 1.00 7.87 580 THR C CA 1
ATOM 11012 C C . THR C 1 580 ? 27.081 -5.006 89.576 1.00 7.57 580 THR C C 1
ATOM 11013 O O . THR C 1 580 ? 27.100 -6.207 89.286 1.00 7.64 580 THR C O 1
ATOM 11017 N N . ALA C 1 581 ? 26.985 -4.559 90.825 1.00 8.43 581 ALA C N 1
ATOM 11018 C CA . ALA C 1 581 ? 26.899 -5.463 91.969 1.00 8.59 581 ALA C CA 1
ATOM 11019 C C . ALA C 1 581 ? 25.644 -6.329 91.868 1.00 7.96 581 ALA C C 1
ATOM 11020 O O . ALA C 1 581 ? 25.691 -7.534 92.133 1.00 7.71 581 ALA C O 1
ATOM 11022 N N . GLU C 1 582 ? 24.525 -5.724 91.483 1.00 8.28 582 GLU C N 1
ATOM 11023 C CA . GLU C 1 582 ? 23.283 -6.481 91.350 1.00 9.39 582 GLU C CA 1
ATOM 11024 C C . GLU C 1 582 ? 23.429 -7.568 90.292 1.00 8.16 582 GLU C C 1
ATOM 11025 O O . GLU C 1 582 ? 23.016 -8.707 90.500 1.00 8.45 582 GLU C O 1
ATOM 11031 N N . ALA C 1 583 ? 24.015 -7.213 89.153 1.00 7.94 583 ALA C N 1
ATOM 11032 C CA . ALA C 1 583 ? 24.209 -8.173 88.076 1.00 7.69 583 ALA C CA 1
ATOM 11033 C C . ALA C 1 583 ? 25.089 -9.317 88.562 1.00 8.46 583 ALA C C 1
ATOM 11034 O O . ALA C 1 583 ? 24.828 -10.487 88.275 1.00 8.15 583 ALA C O 1
ATOM 11036 N N . HIS C 1 584 ? 26.134 -8.973 89.304 1.00 6.70 584 HIS C N 1
ATOM 11037 C CA . HIS C 1 584 ? 27.048 -9.977 89.824 1.00 8.09 584 HIS C CA 1
ATOM 11038 C C . HIS C 1 584 ? 26.326 -10.955 90.746 1.00 6.68 584 HIS C C 1
ATOM 11039 O O . HIS C 1 584 ? 26.499 -12.172 90.641 1.00 7.84 584 HIS C O 1
ATOM 11046 N N . VAL C 1 585 ? 25.520 -10.419 91.654 1.00 7.72 585 VAL C N 1
ATOM 11047 C CA . VAL C 1 585 ? 24.779 -11.254 92.588 1.00 7.63 585 VAL C CA 1
ATOM 11048 C C . VAL C 1 585 ? 23.805 -12.160 91.846 1.00 8.18 585 VAL C C 1
ATOM 11049 O O . VAL C 1 585 ? 23.741 -13.361 92.115 1.00 8.46 585 VAL C O 1
ATOM 11053 N N . ARG C 1 586 ? 23.058 -11.594 90.900 1.00 7.16 586 ARG C N 1
ATOM 11054 C CA . ARG C 1 586 ? 22.096 -12.389 90.150 1.00 7.27 586 ARG C CA 1
ATOM 11055 C C . ARG C 1 586 ? 22.775 -13.512 89.374 1.00 8.24 586 ARG C C 1
ATOM 11056 O O . ARG C 1 586 ? 22.231 -14.611 89.277 1.00 9.00 586 ARG C O 1
ATOM 11064 N N . HIS C 1 587 ? 23.963 -13.246 88.837 1.00 8.61 587 HIS C N 1
ATOM 11065 C CA . HIS C 1 587 ? 24.700 -14.272 88.102 1.00 7.55 587 HIS C CA 1
ATOM 11066 C C . HIS C 1 587 ? 25.175 -15.374 89.044 1.00 9.02 587 HIS C C 1
ATOM 11067 O O . HIS C 1 587 ? 25.062 -16.557 88.723 1.00 8.04 587 HIS C O 1
ATOM 11074 N N . MET C 1 588 ? 25.702 -15.000 90.207 1.00 8.74 588 MET C N 1
ATOM 11075 C CA . MET C 1 588 ? 26.167 -16.014 91.153 1.00 8.52 588 MET C CA 1
ATOM 11076 C C . MET C 1 588 ? 24.996 -16.851 91.653 1.00 9.53 588 MET C C 1
ATOM 11077 O O . MET C 1 588 ? 25.140 -18.047 91.905 1.00 10.54 588 MET C O 1
ATOM 11082 N N . LEU C 1 589 ? 23.834 -16.222 91.785 1.00 9.21 589 LEU C N 1
ATOM 11083 C CA . LEU C 1 589 ? 22.641 -16.920 92.250 1.00 8.78 589 LEU C CA 1
ATOM 11084 C C . LEU C 1 589 ? 22.136 -17.912 91.203 1.00 9.51 589 LEU C C 1
ATOM 11085 O O . LEU C 1 589 ? 21.691 -19.016 91.537 1.00 10.20 589 LEU C O 1
ATOM 11090 N N . PHE C 1 590 ? 22.219 -17.528 89.934 1.00 8.50 590 PHE C N 1
ATOM 11091 C CA . PHE C 1 590 ? 21.744 -18.387 88.853 1.00 8.67 590 PHE C CA 1
ATOM 11092 C C . PHE C 1 590 ? 22.565 -19.666 88.670 1.00 9.52 590 PHE C C 1
ATOM 11093 O O . PHE C 1 590 ? 22.000 -20.752 88.529 1.00 10.68 590 PHE C O 1
ATOM 11101 N N . ARG C 1 591 ? 23.890 -19.542 88.677 1.00 9.66 591 ARG C N 1
ATOM 11102 C CA . ARG C 1 591 ? 24.760 -20.703 88.479 1.00 9.32 591 ARG C CA 1
ATOM 11103 C C . ARG C 1 591 ? 24.818 -21.597 89.711 1.00 9.68 591 ARG C C 1
ATOM 11104 O O . ARG C 1 591 ? 25.452 -21.264 90.708 1.00 10.21 591 ARG C O 1
ATOM 11112 N N . LYS C 1 592 ? 24.168 -22.752 89.625 1.00 10.02 592 LYS C N 1
ATOM 11113 C CA . LYS C 1 592 ? 24.121 -23.671 90.749 1.00 11.01 592 LYS C CA 1
ATOM 11114 C C . LYS C 1 592 ? 25.275 -24.675 90.798 1.00 10.41 592 LYS C C 1
ATOM 11115 O O . LYS C 1 592 ? 25.083 -25.884 90.649 1.00 10.08 592 LYS C O 1
ATOM 11121 N N . GLU C 1 593 ? 26.480 -24.157 91.015 1.00 9.02 593 GLU C N 1
ATOM 11122 C CA . GLU C 1 593 ? 27.687 -24.978 91.104 1.00 9.39 593 GLU C CA 1
ATOM 11123 C C . GLU C 1 593 ? 28.822 -24.101 91.608 1.00 9.07 593 GLU C C 1
ATOM 11124 O O . GLU C 1 593 ? 28.671 -22.885 91.721 1.00 8.52 593 GLU C O 1
ATOM 11130 N N . THR C 1 594 ? 29.950 -24.732 91.916 1.00 8.72 594 THR C N 1
ATOM 11131 C CA . THR C 1 594 ? 31.149 -24.023 92.351 1.00 8.58 594 THR C CA 1
ATOM 11132 C C . THR C 1 594 ? 32.225 -24.474 91.367 1.00 8.87 594 THR C C 1
ATOM 11133 O O . THR C 1 594 ? 32.898 -25.488 91.571 1.00 9.29 594 THR C O 1
ATOM 11137 N N . ARG C 1 595 ? 32.356 -23.726 90.278 1.00 7.90 595 ARG C N 1
ATOM 11138 C CA . ARG C 1 595 ? 33.315 -24.045 89.228 1.00 8.13 595 ARG C CA 1
ATOM 11139 C C . ARG C 1 595 ? 34.682 -23.427 89.460 1.00 8.38 595 ARG C C 1
ATOM 11140 O O . ARG C 1 595 ? 35.699 -23.960 89.002 1.00 8.80 595 ARG C O 1
ATOM 11148 N N . TRP C 1 596 ? 34.706 -22.309 90.180 1.00 7.36 596 TRP C N 1
ATOM 11149 C CA . TRP C 1 596 ? 35.951 -21.608 90.445 1.00 7.78 596 TRP C CA 1
ATOM 11150 C C . TRP C 1 596 ? 36.228 -21.461 91.931 1.00 8.95 596 TRP C C 1
ATOM 11151 O O . TRP C 1 596 ? 36.240 -20.349 92.461 1.00 8.45 596 TRP C O 1
ATOM 11162 N N . PRO C 1 597 ? 36.426 -22.586 92.632 1.00 8.56 597 PRO C N 1
ATOM 11163 C CA . PRO C 1 597 ? 36.711 -22.497 94.063 1.00 9.91 597 PRO C CA 1
ATOM 11164 C C . PRO C 1 597 ? 38.042 -21.760 94.124 1.00 12.36 597 PRO C C 1
ATOM 11165 O O . PRO C 1 597 ? 38.951 -22.044 93.345 1.00 15.45 597 PRO C O 1
ATOM 11169 N N . GLY C 1 598 ? 38.153 -20.812 95.035 1.00 13.19 598 GLY C N 1
ATOM 11170 C CA . GLY C 1 598 ? 39.367 -20.029 95.112 1.00 8.59 598 GLY C CA 1
ATOM 11171 C C . GLY C 1 598 ? 38.960 -18.616 94.750 1.00 8.05 598 GLY C C 1
ATOM 11172 O O . GLY C 1 598 ? 39.598 -17.656 95.171 1.00 8.02 598 GLY C O 1
ATOM 11173 N N . TYR C 1 599 ? 37.896 -18.499 93.955 1.00 8.13 599 TYR C N 1
ATOM 11174 C CA . TYR C 1 599 ? 37.354 -17.192 93.573 1.00 7.34 599 TYR C CA 1
ATOM 11175 C C . TYR C 1 599 ? 36.071 -17.007 94.385 1.00 8.40 599 TYR C C 1
ATOM 11176 O O . TYR C 1 599 ? 35.821 -15.933 94.934 1.00 8.54 599 TYR C O 1
ATOM 11185 N N . TYR C 1 600 ? 35.252 -18.053 94.455 1.00 8.32 600 TYR C N 1
ATOM 11186 C CA . TYR C 1 600 ? 34.045 -18.019 95.279 1.00 7.86 600 TYR C CA 1
ATOM 11187 C C . TYR C 1 600 ? 33.507 -19.423 95.460 1.00 7.67 600 TYR C C 1
ATOM 11188 O O . TYR C 1 600 ? 33.724 -20.300 94.620 1.00 8.41 600 TYR C O 1
ATOM 11197 N N . TYR C 1 601 ? 32.833 -19.637 96.583 1.00 8.26 601 TYR C N 1
ATOM 11198 C CA . TYR C 1 601 ? 32.263 -20.937 96.883 1.00 7.79 601 TYR C CA 1
ATOM 11199 C C . TYR C 1 601 ? 30.782 -20.820 97.166 1.00 8.19 601 TYR C C 1
ATOM 11200 O O . TYR C 1 601 ? 30.363 -19.964 97.941 1.00 9.32 601 TYR C O 1
ATOM 11209 N N . ARG C 1 602 ? 29.981 -21.662 96.529 1.00 8.53 602 ARG C N 1
ATOM 11210 C CA . ARG C 1 602 ? 28.563 -21.682 96.850 1.00 8.15 602 ARG C CA 1
ATOM 11211 C C . ARG C 1 602 ? 28.487 -22.894 97.762 1.00 9.22 602 ARG C C 1
ATOM 11212 O O . ARG C 1 602 ? 28.608 -24.033 97.314 1.00 9.20 602 ARG C O 1
ATOM 11220 N N . THR C 1 603 ? 28.331 -22.645 99.057 1.00 8.54 603 THR C N 1
ATOM 11221 C CA . THR C 1 603 ? 28.294 -23.735 100.016 1.00 9.58 603 THR C CA 1
ATOM 11222 C C . THR C 1 603 ? 27.103 -24.668 99.836 1.00 10.08 603 THR C C 1
ATOM 11223 O O . THR C 1 603 ? 27.123 -25.795 100.336 1.00 11.29 603 THR C O 1
ATOM 11227 N N . ASP C 1 604 ? 26.076 -24.212 99.124 1.00 9.61 604 ASP C N 1
ATOM 11228 C CA . ASP C 1 604 ? 24.902 -25.050 98.886 1.00 10.59 604 ASP C CA 1
ATOM 11229 C C . ASP C 1 604 ? 25.050 -25.899 97.620 1.00 10.21 604 ASP C C 1
ATOM 11230 O O . ASP C 1 604 ? 24.284 -26.835 97.400 1.00 9.90 604 ASP C O 1
ATOM 11235 N N . TYR C 1 605 ? 26.048 -25.567 96.803 1.00 10.43 605 TYR C N 1
ATOM 11236 C CA . TYR C 1 605 ? 26.368 -26.301 95.571 1.00 10.15 605 TYR C CA 1
ATOM 11237 C C . TYR C 1 605 ? 27.887 -26.253 95.469 1.00 10.46 605 TYR C C 1
ATOM 11238 O O . TYR C 1 605 ? 28.442 -25.618 94.576 1.00 10.08 605 TYR C O 1
ATOM 11247 N N . PRO C 1 606 ? 28.577 -26.944 96.385 1.00 11.55 606 PRO C N 1
ATOM 11248 C CA . PRO C 1 606 ? 30.038 -27.005 96.465 1.00 11.11 606 PRO C CA 1
ATOM 11249 C C . PRO C 1 606 ? 30.832 -27.684 95.357 1.00 10.90 606 PRO C C 1
ATOM 11250 O O . PRO C 1 606 ? 32.050 -27.527 95.303 1.00 12.43 606 PRO C O 1
ATOM 11254 N N . GLU C 1 607 ? 30.171 -28.425 94.477 1.00 10.32 607 GLU C N 1
ATOM 11255 C CA . GLU C 1 607 ? 30.896 -29.120 93.415 1.00 11.14 607 GLU C CA 1
ATOM 11256 C C . GLU C 1 607 ? 30.829 -28.452 92.048 1.00 10.52 607 GLU C C 1
ATOM 11257 O O . GLU C 1 607 ? 29.934 -27.652 91.768 1.00 10.07 607 GLU C O 1
ATOM 11263 N N . LEU C 1 608 ? 31.795 -28.793 91.200 1.00 9.82 608 LEU C N 1
ATOM 11264 C CA . LEU C 1 608 ? 31.842 -28.288 89.837 1.00 10.91 608 LEU C CA 1
ATOM 11265 C C . LEU C 1 608 ? 30.939 -29.243 89.060 1.00 11.06 608 LEU C C 1
ATOM 11266 O O . LEU C 1 608 ? 31.065 -30.462 89.192 1.00 12.53 608 LEU C O 1
ATOM 11271 N N . ASN C 1 609 ? 30.023 -28.697 88.267 1.00 10.61 609 ASN C N 1
ATOM 11272 C CA . ASN C 1 609 ? 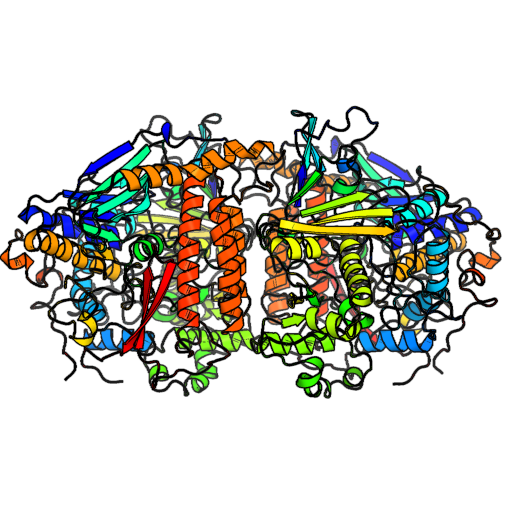29.074 -29.517 87.517 1.00 11.71 609 ASN C CA 1
ATOM 11273 C C . ASN C 1 609 ? 29.236 -29.403 86.003 1.00 11.65 609 ASN C C 1
ATOM 11274 O O . ASN C 1 609 ? 28.694 -28.490 85.381 1.00 12.77 609 ASN C O 1
ATOM 11279 N N . ASP C 1 610 ? 29.975 -30.334 85.408 1.00 12.16 610 ASP C N 1
ATOM 11280 C CA . ASP C 1 610 ? 30.179 -30.316 83.963 1.00 13.65 610 ASP C CA 1
ATOM 11281 C C . ASP C 1 610 ? 29.051 -31.011 83.217 1.00 15.03 610 ASP C C 1
ATOM 11282 O O . ASP C 1 610 ? 29.027 -31.024 81.988 1.00 16.26 610 ASP C O 1
ATOM 11287 N N . GLU C 1 611 ? 28.114 -31.584 83.962 1.00 16.88 611 GLU C N 1
ATOM 11288 C CA . GLU C 1 611 ? 26.988 -32.271 83.351 1.00 18.80 611 GLU C CA 1
ATOM 11289 C C . GLU C 1 611 ? 25.891 -31.297 82.931 1.00 17.68 611 GLU C C 1
ATOM 11290 O O . GLU C 1 611 ? 25.301 -31.447 81.863 1.00 18.04 611 GLU C O 1
ATOM 11296 N N . GLU C 1 612 ? 25.625 -30.290 83.759 1.00 17.31 612 GLU C N 1
ATOM 11297 C CA . GLU C 1 612 ? 24.593 -29.312 83.436 1.00 17.51 612 GLU C CA 1
ATOM 11298 C C . GLU C 1 612 ? 25.046 -27.859 83.475 1.00 14.54 612 GLU C C 1
ATOM 11299 O O . GLU C 1 612 ? 24.290 -26.968 83.085 1.00 14.95 612 GLU C O 1
ATOM 11305 N N . TRP C 1 613 ? 26.269 -27.603 83.930 1.00 12.69 613 TRP C N 1
ATOM 11306 C CA . TRP C 1 613 ? 26.725 -26.222 83.995 1.00 11.30 613 TRP C CA 1
ATOM 11307 C C . TRP C 1 613 ? 27.967 -25.853 83.191 1.00 11.77 613 TRP C C 1
ATOM 11308 O O . TRP C 1 613 ? 28.596 -24.824 83.451 1.00 10.58 613 TRP C O 1
ATOM 11319 N N . LYS C 1 614 ? 28.324 -26.679 82.214 1.00 11.10 614 LYS C N 1
ATOM 11320 C CA . LYS C 1 614 ? 29.472 -26.353 81.376 1.00 11.50 614 LYS C CA 1
ATOM 11321 C C . LYS C 1 614 ? 28.899 -25.466 80.273 1.00 11.23 614 LYS C C 1
ATOM 11322 O O . LYS C 1 614 ? 28.842 -25.835 79.097 1.00 10.78 614 LYS C O 1
ATOM 11328 N N . CYS C 1 615 ? 28.470 -24.280 80.687 1.00 10.94 615 CYS C N 1
ATOM 11329 C CA . CYS C 1 615 ? 27.852 -23.318 79.795 1.00 10.55 615 CYS C CA 1
ATOM 11330 C C . CYS C 1 615 ? 28.154 -21.902 80.249 1.00 10.68 615 CYS C C 1
ATOM 11331 O O . CYS C 1 615 ? 28.527 -21.667 81.401 1.00 11.15 615 CYS C O 1
ATOM 11334 N N . PHE C 1 616 ? 28.000 -20.957 79.333 1.00 10.79 616 PHE C N 1
ATOM 11335 C CA . PHE C 1 616 ? 28.184 -19.564 79.682 1.00 10.17 616 PHE C CA 1
ATOM 11336 C C . PHE C 1 616 ? 26.827 -19.127 80.207 1.00 11.64 616 PHE C C 1
ATOM 11337 O O . PHE C 1 616 ? 25.790 -19.567 79.708 1.00 11.88 616 PHE C O 1
ATOM 11345 N N . VAL C 1 617 ? 26.827 -18.293 81.235 1.00 10.67 617 VAL C N 1
ATOM 11346 C CA . VAL C 1 617 ? 25.583 -17.788 81.782 1.00 10.56 617 VAL C CA 1
ATOM 11347 C C . VAL C 1 617 ? 25.447 -16.376 81.237 1.00 10.84 617 VAL C C 1
ATOM 11348 O O . VAL C 1 617 ? 26.281 -15.512 81.509 1.00 11.28 617 VAL C O 1
ATOM 11352 N N . CYS C 1 618 ? 24.410 -16.159 80.436 1.00 10.80 618 CYS C N 1
ATOM 11353 C CA . CYS C 1 618 ? 24.178 -14.856 79.837 1.00 11.33 618 CYS C CA 1
ATOM 11354 C C . CYS C 1 618 ? 22.872 -14.282 80.345 1.00 12.06 618 CYS C C 1
ATOM 11355 O O . CYS C 1 618 ? 21.881 -14.996 80.498 1.00 14.01 618 CYS C O 1
ATOM 11358 N N . SER C 1 619 ? 22.873 -12.984 80.612 1.00 11.05 619 SER C N 1
ATOM 11359 C CA . SER C 1 619 ? 21.680 -12.345 81.127 1.00 10.98 619 SER C CA 1
ATOM 11360 C C . SER C 1 619 ? 21.349 -11.072 80.381 1.00 12.14 619 SER C C 1
ATOM 11361 O O . SER C 1 619 ? 22.195 -10.480 79.708 1.00 11.40 619 SER C O 1
ATOM 11364 N N . LYS C 1 620 ? 20.096 -10.660 80.505 1.00 11.25 620 LYS C N 1
ATOM 11365 C CA . LYS C 1 620 ? 19.653 -9.429 79.895 1.00 11.60 620 LYS C CA 1
ATOM 11366 C C . LYS C 1 620 ? 18.746 -8.712 80.868 1.00 12.13 620 LYS C C 1
ATOM 11367 O O . LYS C 1 620 ? 17.878 -9.322 81.498 1.00 12.63 620 LYS C O 1
ATOM 11373 N N . TYR C 1 621 ? 18.971 -7.415 81.009 1.00 10.58 621 TYR C N 1
ATOM 11374 C CA . TYR C 1 621 ? 18.138 -6.606 81.867 1.00 11.27 621 TYR C CA 1
ATOM 11375 C C . TYR C 1 621 ? 17.274 -5.766 80.946 1.00 12.28 621 TYR C C 1
ATOM 11376 O O . TYR C 1 621 ? 17.783 -5.085 80.055 1.00 12.44 621 TYR C O 1
ATOM 11385 N N . ASP C 1 622 ? 15.965 -5.840 81.148 1.00 12.61 622 ASP C N 1
ATOM 11386 C CA . ASP C 1 622 ? 15.026 -5.065 80.352 1.00 14.33 622 ASP C CA 1
ATOM 11387 C C . ASP C 1 622 ? 14.588 -3.917 81.250 1.00 15.21 622 ASP C C 1
ATOM 11388 O O . ASP C 1 622 ? 13.855 -4.121 82.217 1.00 16.12 622 ASP C O 1
ATOM 11393 N N . ALA C 1 623 ? 15.058 -2.713 80.937 1.00 16.01 623 ALA C N 1
ATOM 11394 C CA . ALA C 1 623 ? 14.745 -1.534 81.734 1.00 16.80 623 ALA C CA 1
ATOM 11395 C C . ALA C 1 623 ? 13.264 -1.167 81.738 1.00 18.18 623 ALA C C 1
ATOM 11396 O O . ALA C 1 623 ? 12.726 -0.763 82.767 1.00 18.26 623 ALA C O 1
ATOM 11398 N N . GLU C 1 624 ? 12.612 -1.309 80.590 1.00 19.97 624 GLU C N 1
ATOM 11399 C CA . GLU C 1 624 ? 11.197 -0.976 80.480 1.00 23.03 624 GLU C CA 1
ATOM 11400 C C . GLU C 1 624 ? 10.322 -1.848 81.373 1.00 22.63 624 GLU C C 1
ATOM 11401 O O . GLU C 1 624 ? 9.316 -1.386 81.910 1.00 23.99 624 GLU C O 1
ATOM 11407 N N . LYS C 1 625 ? 10.706 -3.109 81.534 1.00 21.51 625 LYS C N 1
ATOM 11408 C CA . LYS C 1 625 ? 9.941 -4.032 82.364 1.00 20.16 625 LYS C CA 1
ATOM 11409 C C . LYS C 1 625 ? 10.606 -4.234 83.721 1.00 19.91 625 LYS C C 1
ATOM 11410 O O . LYS C 1 625 ? 10.003 -4.788 84.642 1.00 20.52 625 LYS C O 1
ATOM 11416 N N . ASP C 1 626 ? 11.850 -3.781 83.840 1.00 17.88 626 ASP C N 1
ATOM 11417 C CA . ASP C 1 626 ? 12.607 -3.934 85.077 1.00 16.81 626 ASP C CA 1
ATOM 11418 C C . ASP C 1 626 ? 12.699 -5.424 85.404 1.00 15.90 626 ASP C C 1
ATOM 11419 O O . ASP C 1 626 ? 12.468 -5.837 86.541 1.00 16.97 626 ASP C O 1
ATOM 11424 N N . GLU C 1 627 ? 13.032 -6.231 84.401 1.00 14.77 627 GLU C N 1
ATOM 11425 C CA . GLU C 1 627 ? 13.143 -7.674 84.592 1.00 14.75 627 GLU C CA 1
ATOM 11426 C C . GLU C 1 627 ? 14.472 -8.211 84.081 1.00 12.75 627 GLU C C 1
ATOM 11427 O O . GLU C 1 627 ? 15.002 -7.730 83.077 1.00 14.10 627 GLU C O 1
ATOM 11433 N N . TRP C 1 628 ? 14.997 -9.216 84.773 1.00 12.72 628 TRP C N 1
ATOM 11434 C CA . TRP C 1 628 ? 16.251 -9.847 84.376 1.00 12.24 628 TRP C CA 1
ATOM 11435 C C . TRP C 1 628 ? 15.925 -11.233 83.842 1.00 13.75 628 TRP C C 1
ATOM 11436 O O . TRP C 1 628 ? 15.118 -11.955 84.428 1.00 14.49 628 TRP C O 1
ATOM 11447 N N . THR C 1 629 ? 16.547 -11.600 82.730 1.00 13.30 629 THR C N 1
ATOM 11448 C CA . THR C 1 629 ? 16.330 -12.914 82.147 1.00 13.61 629 THR C CA 1
ATOM 11449 C C . THR C 1 629 ? 17.680 -13.588 81.954 1.00 14.46 629 THR C C 1
ATOM 11450 O O . THR C 1 629 ? 18.652 -12.948 81.553 1.00 14.53 629 THR C O 1
ATOM 11454 N N . PHE C 1 630 ? 17.740 -14.878 82.263 1.00 14.53 630 PHE C N 1
ATOM 11455 C CA . PHE C 1 630 ? 18.978 -15.634 82.136 1.00 14.98 630 PHE C CA 1
ATOM 11456 C C . PHE C 1 630 ? 18.841 -16.806 81.187 1.00 16.51 630 PHE C C 1
ATOM 11457 O O . PHE C 1 630 ? 17.765 -17.382 81.035 1.00 15.54 630 PHE C O 1
ATOM 11465 N N . GLU C 1 631 ? 19.947 -17.156 80.546 1.00 17.12 631 GLU C N 1
ATOM 11466 C CA . GLU C 1 631 ? 19.957 -18.295 79.653 1.00 18.45 631 GLU C CA 1
ATOM 11467 C C . GLU C 1 631 ? 21.327 -18.946 79.681 1.00 16.78 631 GLU C C 1
ATOM 11468 O O . GLU C 1 631 ? 22.333 -18.309 80.009 1.00 16.44 631 GLU C O 1
ATOM 11474 N N . LYS C 1 632 ? 21.350 -20.230 79.359 1.00 14.49 632 LYS C N 1
ATOM 11475 C CA . LYS C 1 632 ? 22.583 -20.990 79.349 1.00 12.96 632 LYS C CA 1
ATOM 11476 C C . LYS C 1 632 ? 22.996 -21.270 77.918 1.00 13.62 632 LYS C C 1
ATOM 11477 O O . LYS C 1 632 ? 22.207 -21.787 77.128 1.00 14.99 632 LYS C O 1
ATOM 11483 N N . VAL C 1 633 ? 24.228 -20.900 77.587 1.00 11.20 633 VAL C N 1
ATOM 11484 C CA . VAL C 1 633 ? 24.776 -21.135 76.260 1.00 10.69 633 VAL C CA 1
ATOM 11485 C C . VAL C 1 633 ? 25.880 -22.164 76.448 1.00 9.99 633 VAL C C 1
ATOM 11486 O O . VAL C 1 633 ? 26.959 -21.848 76.946 1.00 8.55 633 VAL C O 1
ATOM 11490 N N . PRO C 1 634 ? 25.621 -23.420 76.061 1.00 9.27 634 PRO C N 1
ATOM 11491 C CA . PRO C 1 634 ? 26.635 -24.463 76.217 1.00 10.95 634 PRO C CA 1
ATOM 11492 C C . PRO C 1 634 ? 27.966 -24.128 75.563 1.00 10.75 634 PRO C C 1
ATOM 11493 O O . PRO C 1 634 ? 28.012 -23.553 74.476 1.00 10.53 634 PRO C O 1
ATOM 11497 N N . TYR C 1 635 ? 29.046 -24.484 76.246 1.00 10.39 635 TYR C N 1
ATOM 11498 C CA . TYR C 1 635 ? 30.384 -24.275 75.728 1.00 10.04 635 TYR C CA 1
ATOM 11499 C C . TYR C 1 635 ? 30.629 -25.325 74.652 1.00 12.02 635 TYR C C 1
ATOM 11500 O O . TYR C 1 635 ? 30.187 -26.468 74.772 1.00 12.92 635 TYR C O 1
ATOM 11509 N N . VAL C 1 636 ? 31.313 -24.927 73.590 1.00 11.74 636 VAL C N 1
ATOM 11510 C CA . VAL C 1 636 ? 31.685 -25.862 72.538 1.00 12.65 636 VAL C CA 1
ATOM 11511 C C . VAL C 1 636 ? 33.147 -25.561 72.258 1.00 13.33 636 VAL C C 1
ATOM 11512 O O . VAL C 1 636 ? 33.557 -24.397 72.262 1.00 12.95 636 VAL C O 1
ATOM 11516 N N . GLN C 1 637 ? 33.943 -26.601 72.048 1.00 11.89 637 GLN C N 1
ATOM 11517 C CA . GLN C 1 637 ? 35.353 -26.396 71.764 1.00 11.82 637 GLN C CA 1
ATOM 11518 C C . GLN C 1 637 ? 35.481 -25.979 70.307 1.00 13.23 637 GLN C C 1
ATOM 11519 O O . GLN C 1 637 ? 35.071 -26.704 69.404 1.00 13.54 637 GLN C O 1
ATOM 11525 N N . VAL C 1 638 ? 36.048 -24.800 70.088 1.00 10.76 638 VAL C N 1
ATOM 11526 C CA . VAL C 1 638 ? 36.209 -24.253 68.748 1.00 11.63 638 VAL C CA 1
ATOM 11527 C C . VAL C 1 638 ? 37.570 -24.549 68.125 1.00 11.00 638 VAL C C 1
ATOM 11528 O O . VAL C 1 638 ? 37.674 -24.821 66.925 1.00 12.21 638 VAL C O 1
ATOM 11532 N N . ILE C 1 639 ? 38.610 -24.490 68.947 1.00 11.13 639 ILE C N 1
ATOM 11533 C CA . ILE C 1 639 ? 39.969 -24.716 68.490 1.00 11.06 639 ILE C CA 1
ATOM 11534 C C . ILE C 1 639 ? 40.442 -26.123 68.807 1.00 11.58 639 ILE C C 1
ATOM 11535 O O . ILE C 1 639 ? 40.062 -26.707 69.822 1.00 12.25 639 ILE C O 1
ATOM 11540 N N . GLU C 1 640 ? 41.275 -26.661 67.924 1.00 12.24 640 GLU C N 1
ATOM 11541 C CA . GLU C 1 640 ? 41.807 -28.002 68.094 1.00 13.12 640 GLU C CA 1
ATOM 11542 C C . GLU C 1 640 ? 42.890 -28.065 69.163 1.00 13.02 640 GLU C C 1
ATOM 11543 O O . GLU C 1 640 ? 43.921 -27.404 69.060 1.00 14.08 640 GLU C O 1
ATOM 11549 N N . TRP C 1 641 ? 42.630 -28.864 70.191 1.00 12.27 641 TRP C N 1
ATOM 11550 C CA . TRP C 1 641 ? 43.564 -29.081 71.289 1.00 12.22 641 TRP C CA 1
ATOM 11551 C C . TRP C 1 641 ? 43.019 -30.194 72.168 1.00 12.88 641 TRP C C 1
ATOM 11552 O O . TRP C 1 641 ? 41.815 -30.459 72.175 1.00 13.41 641 TRP C O 1
ATOM 11563 N N . SER C 1 642 ? 43.912 -30.861 72.887 1.00 14.53 642 SER C N 1
ATOM 11564 C CA . SER C 1 642 ? 43.517 -31.935 73.783 1.00 15.66 642 SER C CA 1
ATOM 11565 C C . SER C 1 642 ? 44.297 -31.777 75.077 1.00 15.25 642 SER C C 1
ATOM 11566 O O . SER C 1 642 ? 45.362 -31.159 75.103 1.00 14.72 642 SER C O 1
ATOM 11569 N N . PHE C 1 643 ? 43.762 -32.326 76.158 1.00 15.25 643 PHE C N 1
ATOM 11570 C CA . PHE C 1 643 ? 44.428 -32.219 77.443 1.00 15.88 643 PHE C CA 1
ATOM 11571 C C . PHE C 1 643 ? 45.688 -33.074 77.500 1.00 17.19 643 PHE C C 1
ATOM 11572 O O . PHE C 1 643 ? 46.680 -32.608 78.101 1.00 17.14 643 PHE C O 1
ATOM 11581 N N . PRO D 2 2 ? 48.896 8.121 100.598 1.00 7.61 2 PRO D N 1
ATOM 11582 C CA . PRO D 2 2 ? 48.354 9.035 99.574 1.00 9.03 2 PRO D CA 1
ATOM 11583 C C . PRO D 2 2 ? 49.294 10.204 99.312 1.00 9.20 2 PRO D C 1
ATOM 11584 O O . PRO D 2 2 ? 50.242 10.440 100.065 1.00 10.39 2 PRO D O 1
ATOM 11588 N N . SER D 2 3 ? 49.029 10.936 98.237 1.00 9.21 3 SER D N 1
ATOM 11589 C CA . SER D 2 3 ? 49.873 12.072 97.893 1.00 9.99 3 SER D CA 1
ATOM 11590 C C . SER D 2 3 ? 49.575 13.272 98.777 1.00 10.75 3 SER D C 1
ATOM 11591 O O . SER D 2 3 ? 48.481 13.402 99.328 1.00 10.16 3 SER D O 1
ATOM 11594 N N . PHE D 2 4 ? 50.572 14.134 98.929 1.00 10.24 4 PHE D N 1
ATOM 11595 C CA . PHE D 2 4 ? 50.415 15.362 99.692 1.00 10.75 4 PHE D CA 1
ATOM 11596 C C . PHE D 2 4 ? 51.374 16.377 99.089 1.00 11.38 4 PHE D C 1
ATOM 11597 O O . PHE D 2 4 ? 52.442 16.018 98.585 1.00 13.16 4 PHE D O 1
ATOM 11605 N N . VAL D 2 5 ? 50.973 17.641 99.125 1.00 12.58 5 VAL D N 1
ATOM 11606 C CA . VAL D 2 5 ? 51.752 18.719 98.542 1.00 12.15 5 VAL D CA 1
ATOM 11607 C C . VAL D 2 5 ? 52.526 19.542 99.564 1.00 12.59 5 VAL D C 1
ATOM 11608 O O . VAL D 2 5 ? 51.980 19.946 100.588 1.00 13.40 5 VAL D O 1
ATOM 11612 N N . ASN D 2 6 ? 53.802 19.780 99.269 1.00 12.39 6 ASN D N 1
ATOM 11613 C CA . ASN D 2 6 ? 54.678 20.578 100.124 1.00 13.40 6 ASN D CA 1
ATOM 11614 C C . ASN D 2 6 ? 54.424 22.044 99.757 1.00 14.15 6 ASN D C 1
ATOM 11615 O O . ASN D 2 6 ? 54.753 22.474 98.653 1.00 13.87 6 ASN D O 1
ATOM 11620 N N . PRO D 2 7 ? 53.834 22.826 100.680 1.00 15.78 7 PRO D N 1
ATOM 11621 C CA . PRO D 2 7 ? 53.517 24.247 100.477 1.00 17.39 7 PRO D CA 1
ATOM 11622 C C . PRO D 2 7 ? 54.710 25.091 100.037 1.00 18.28 7 PRO D C 1
ATOM 11623 O O . PRO D 2 7 ? 54.576 25.997 99.210 1.00 19.03 7 PRO D O 1
ATOM 11627 N N . GLU D 2 8 ? 55.870 24.790 100.607 1.00 19.29 8 GLU D N 1
ATOM 11628 C CA . GLU D 2 8 ? 57.103 25.505 100.301 1.00 20.81 8 GLU D CA 1
ATOM 11629 C C . GLU D 2 8 ? 57.520 25.344 98.844 1.00 20.70 8 GLU D C 1
ATOM 11630 O O . GLU D 2 8 ? 58.109 26.249 98.249 1.00 20.51 8 GLU D O 1
ATOM 11636 N N . LYS D 2 9 ? 57.203 24.189 98.272 1.00 19.40 9 LYS D N 1
ATOM 11637 C CA . LYS D 2 9 ? 57.577 23.884 96.899 1.00 19.80 9 LYS D CA 1
ATOM 11638 C C . LYS D 2 9 ? 56.540 24.162 95.820 1.00 20.01 9 LYS D C 1
ATOM 11639 O O . LYS D 2 9 ? 56.888 24.458 94.675 1.00 20.32 9 LYS D O 1
ATOM 11645 N N . CYS D 2 10 ? 55.269 24.080 96.181 1.00 18.60 10 CYS D N 1
ATOM 11646 C CA . CYS D 2 10 ? 54.200 24.320 95.225 1.00 18.24 10 CYS D CA 1
ATOM 11647 C C . CYS D 2 10 ? 53.988 25.805 94.936 1.00 18.34 10 CYS D C 1
ATOM 11648 O O . CYS D 2 10 ? 53.879 26.612 95.857 1.00 17.82 10 CYS D O 1
ATOM 11651 N N . ASP D 2 11 ? 53.946 26.167 93.655 1.00 17.94 11 ASP D N 1
ATOM 11652 C CA . ASP D 2 11 ? 53.712 27.556 93.270 1.00 18.64 11 ASP D CA 1
ATOM 11653 C C . ASP D 2 11 ? 52.404 27.635 92.491 1.00 18.29 11 ASP D C 1
ATOM 11654 O O . ASP D 2 11 ? 52.149 28.596 91.765 1.00 17.95 11 ASP D O 1
ATOM 11659 N N . GLY D 2 12 ? 51.580 26.603 92.644 1.00 15.92 12 GLY D N 1
ATOM 11660 C CA . GLY D 2 12 ? 50.299 26.558 91.965 1.00 15.92 12 GLY D CA 1
ATOM 11661 C C . GLY D 2 12 ? 50.382 26.528 90.450 1.00 15.68 12 GLY D C 1
ATOM 11662 O O . GLY D 2 12 ? 49.390 26.800 89.775 1.00 15.76 12 GLY D O 1
ATOM 11663 N N . CYS D 2 13 ? 51.551 26.186 89.913 1.00 16.40 13 CYS D N 1
ATOM 11664 C CA . CYS D 2 13 ? 51.745 26.135 88.463 1.00 17.70 13 CYS D CA 1
ATOM 11665 C C . CYS D 2 13 ? 51.315 27.447 87.812 1.00 19.18 13 CYS D C 1
ATOM 11666 O O . CYS D 2 13 ? 50.900 27.465 86.655 1.00 19.43 13 CYS D O 1
ATOM 11669 N N . LYS D 2 14 ? 51.423 28.548 88.548 1.00 21.10 14 LYS D N 1
ATOM 11670 C CA . LYS D 2 14 ? 51.003 29.836 88.013 1.00 22.96 14 LYS D CA 1
ATOM 11671 C C . LYS D 2 14 ? 51.955 30.417 86.970 1.00 23.48 14 LYS D C 1
ATOM 11672 O O . LYS D 2 14 ? 51.762 31.534 86.499 1.00 24.85 14 LYS D O 1
ATOM 11678 N N . ALA D 2 15 ? 52.971 29.643 86.600 1.00 23.29 15 ALA D N 1
ATOM 11679 C CA . ALA D 2 15 ? 53.931 30.068 85.583 1.00 24.09 15 ALA D CA 1
ATOM 11680 C C . ALA D 2 15 ? 53.835 29.128 84.380 1.00 25.31 15 ALA D C 1
ATOM 11681 O O . ALA D 2 15 ? 54.702 29.130 83.504 1.00 25.01 15 ALA D O 1
ATOM 11683 N N . LEU D 2 16 ? 52.776 28.321 84.354 1.00 25.83 16 LEU D N 1
ATOM 11684 C CA . LEU D 2 16 ? 52.540 27.382 83.259 1.00 27.10 16 LEU D CA 1
ATOM 11685 C C . LEU D 2 16 ? 51.123 27.563 82.737 1.00 27.10 16 LEU D C 1
ATOM 11686 O O . LEU D 2 16 ? 50.301 28.223 83.368 1.00 27.19 16 LEU D O 1
ATOM 11691 N N . GLU D 2 17 ? 50.837 26.957 81.590 1.00 27.24 17 GLU D N 1
ATOM 11692 C CA . GLU D 2 17 ? 49.520 27.060 80.978 1.00 28.50 17 GLU D CA 1
ATOM 11693 C C . GLU D 2 17 ? 48.460 26.226 81.694 1.00 26.69 17 GLU D C 1
ATOM 11694 O O . GLU D 2 17 ? 47.269 26.510 81.585 1.00 27.41 17 GLU D O 1
ATOM 11700 N N . ARG D 2 18 ? 48.885 25.198 82.423 1.00 25.55 18 ARG D N 1
ATOM 11701 C CA . ARG D 2 18 ? 47.929 24.364 83.145 1.00 23.82 18 ARG D CA 1
ATOM 11702 C C . ARG D 2 18 ? 48.514 23.792 84.434 1.00 21.25 18 ARG D C 1
ATOM 11703 O O . ARG D 2 18 ? 49.729 23.716 84.597 1.00 19.92 18 ARG D O 1
ATOM 11711 N N . THR D 2 19 ? 47.631 23.391 85.342 1.00 19.05 19 THR D N 1
ATOM 11712 C CA . THR D 2 19 ? 48.032 22.818 86.622 1.00 17.64 19 THR D CA 1
ATOM 11713 C C . THR D 2 19 ? 48.342 21.342 86.382 1.00 17.12 19 THR D C 1
ATOM 11714 O O . THR D 2 19 ? 47.439 20.553 86.117 1.00 16.95 19 THR D O 1
ATOM 11718 N N . ALA D 2 20 ? 49.619 20.982 86.478 1.00 15.45 20 ALA D N 1
ATOM 11719 C CA . ALA D 2 20 ? 50.065 19.614 86.219 1.00 14.46 20 ALA D CA 1
ATOM 11720 C C . ALA D 2 20 ? 49.379 18.496 87.006 1.00 14.81 20 ALA D C 1
ATOM 11721 O O . ALA D 2 20 ? 48.853 17.554 86.410 1.00 13.57 20 ALA D O 1
ATOM 11723 N N . CYS D 2 21 ? 49.388 18.587 88.332 1.00 13.82 21 CYS D N 1
ATOM 11724 C CA . CYS D 2 21 ? 48.773 17.548 89.159 1.00 13.27 21 CYS D CA 1
ATOM 11725 C C . CYS D 2 21 ? 47.278 17.390 88.905 1.00 13.18 21 CYS D C 1
ATOM 11726 O O . CYS D 2 21 ? 46.773 16.271 88.799 1.00 11.43 21 CYS D O 1
ATOM 11729 N N . GLU D 2 22 ? 46.573 18.513 88.813 1.00 11.46 22 GLU D N 1
ATOM 11730 C CA . GLU D 2 22 ? 45.137 18.498 88.562 1.00 12.94 22 GLU D CA 1
ATOM 11731 C C . GLU D 2 22 ? 44.866 17.846 87.214 1.00 12.12 22 GLU D C 1
ATOM 11732 O O . GLU D 2 22 ? 43.926 17.069 87.054 1.00 13.70 22 GLU D O 1
ATOM 11738 N N . TYR D 2 23 ? 45.705 18.175 86.243 1.00 12.23 23 TYR D N 1
ATOM 11739 C CA . TYR D 2 23 ? 45.569 17.639 84.899 1.00 10.88 23 TYR D CA 1
ATOM 11740 C C . TYR D 2 23 ? 45.801 16.137 84.800 1.00 10.51 23 TYR D C 1
ATOM 11741 O O . TYR D 2 23 ? 45.064 15.432 84.111 1.00 10.89 23 TYR D O 1
ATOM 11750 N N . ILE D 2 24 ? 46.817 15.650 85.502 1.00 10.26 24 ILE D N 1
ATOM 11751 C CA . ILE D 2 24 ? 47.200 14.244 85.406 1.00 9.33 24 ILE D CA 1
ATOM 11752 C C . ILE D 2 24 ? 46.483 13.187 86.251 1.00 9.38 24 ILE D C 1
ATOM 11753 O O . ILE D 2 24 ? 46.337 12.050 85.803 1.00 9.95 24 ILE D O 1
ATOM 11758 N N . CYS D 2 25 ? 46.036 13.543 87.453 1.00 10.14 25 CYS D N 1
ATOM 11759 C CA . CYS D 2 25 ? 45.408 12.556 88.341 1.00 8.85 25 CYS D CA 1
ATOM 11760 C C . CYS D 2 25 ? 44.262 11.729 87.762 1.00 8.40 25 CYS D C 1
ATOM 11761 O O . CYS D 2 25 ? 43.195 12.249 87.449 1.00 8.56 25 CYS D O 1
ATOM 11764 N N . PRO D 2 26 ? 44.463 10.404 87.657 1.00 8.23 26 PRO D N 1
ATOM 11765 C CA . PRO D 2 26 ? 43.443 9.505 87.113 1.00 8.63 26 PRO D CA 1
ATOM 11766 C C . PRO D 2 26 ? 42.144 9.410 87.912 1.00 7.93 26 PRO D C 1
ATOM 11767 O O . PRO D 2 26 ? 41.142 8.915 87.396 1.00 8.56 26 PRO D O 1
ATOM 11771 N N . ASN D 2 27 ? 42.149 9.864 89.164 1.00 8.21 27 ASN D N 1
ATOM 11772 C CA . ASN D 2 27 ? 40.931 9.787 89.968 1.00 7.89 27 ASN D CA 1
ATOM 11773 C C . ASN D 2 27 ? 40.384 11.157 90.358 1.00 8.73 27 ASN D C 1
ATOM 11774 O O . ASN D 2 27 ? 39.526 11.269 91.236 1.00 8.49 27 ASN D O 1
ATOM 11779 N N . ASP D 2 28 ? 40.887 12.193 89.695 1.00 8.38 28 ASP D N 1
ATOM 11780 C CA . ASP D 2 28 ? 40.440 13.563 89.940 1.00 8.61 28 ASP D CA 1
ATOM 11781 C C . ASP D 2 28 ? 40.585 13.993 91.396 1.00 9.18 28 ASP D C 1
ATOM 11782 O O . ASP D 2 28 ? 39.683 14.613 91.957 1.00 10.96 28 ASP D O 1
ATOM 11787 N N . LEU D 2 29 ? 41.727 13.688 91.999 1.00 9.39 29 LEU D N 1
ATOM 11788 C CA . LEU D 2 29 ? 41.948 14.043 93.396 1.00 8.72 29 LEU D CA 1
ATOM 11789 C C . LEU D 2 29 ? 42.714 15.344 93.605 1.00 9.88 29 LEU D C 1
ATOM 11790 O O . LEU D 2 29 ? 42.480 16.056 94.581 1.00 9.06 29 LEU D O 1
ATOM 11795 N N . MET D 2 30 ? 43.628 15.653 92.694 1.00 9.75 30 MET D N 1
ATOM 11796 C CA . MET D 2 30 ? 44.435 16.855 92.833 1.00 10.27 30 MET D CA 1
ATOM 11797 C C . MET D 2 30 ? 43.716 18.094 92.333 1.00 10.77 30 MET D C 1
ATOM 11798 O O . MET D 2 30 ? 43.212 18.129 91.212 1.00 11.99 30 MET D O 1
ATOM 11803 N N . THR D 2 31 ? 43.665 19.113 93.180 1.00 11.52 31 THR D N 1
ATOM 11804 C CA . THR D 2 31 ? 43.001 20.351 92.817 1.00 13.32 31 THR D CA 1
ATOM 11805 C C . THR D 2 31 ? 43.690 21.519 93.508 1.00 14.27 31 THR D C 1
ATOM 11806 O O . THR D 2 31 ? 44.537 21.327 94.380 1.00 13.11 31 THR D O 1
ATOM 11810 N N . LEU D 2 32 ? 43.324 22.732 93.109 1.00 16.56 32 LEU D N 1
ATOM 11811 C CA . LEU D 2 32 ? 43.914 23.924 93.692 1.00 18.64 32 LEU D CA 1
ATOM 11812 C C . LEU D 2 32 ? 43.035 24.616 94.715 1.00 20.06 32 LEU D C 1
ATOM 11813 O O . LEU D 2 32 ? 41.816 24.708 94.561 1.00 19.45 32 LEU D O 1
ATOM 11818 N N . ASP D 2 33 ? 43.676 25.089 95.776 1.00 22.76 33 ASP D N 1
ATOM 11819 C CA . ASP D 2 33 ? 42.993 25.844 96.809 1.00 25.09 33 ASP D CA 1
ATOM 11820 C C . ASP D 2 33 ? 43.219 27.263 96.305 1.00 26.92 33 ASP D C 1
ATOM 11821 O O . ASP D 2 33 ? 44.301 27.819 96.473 1.00 26.58 33 ASP D O 1
ATOM 11826 N N . LYS D 2 34 ? 42.207 27.826 95.654 1.00 29.71 34 LYS D N 1
ATOM 11827 C CA . LYS D 2 34 ? 42.311 29.168 95.092 1.00 33.01 34 LYS D CA 1
ATOM 11828 C C . LYS D 2 34 ? 42.658 30.240 96.119 1.00 33.88 34 LYS D C 1
ATOM 11829 O O . LYS D 2 34 ? 43.282 31.248 95.783 1.00 34.68 34 LYS D O 1
ATOM 11835 N N . GLU D 2 35 ? 42.460 29.944 97.404 1.00 35.62 35 GLU D N 1
ATOM 11836 C CA . GLU D 2 35 ? 42.886 30.889 98.434 1.00 36.74 35 GLU D CA 1
ATOM 11837 C C . GLU D 2 35 ? 44.439 30.942 98.508 1.00 35.97 35 GLU D C 1
ATOM 11838 O O . GLU D 2 35 ? 45.036 32.006 98.361 1.00 36.40 35 GLU D O 1
ATOM 11844 N N . LYS D 2 36 ? 45.066 29.794 98.775 1.00 33.76 36 LYS D N 1
ATOM 11845 C CA . LYS D 2 36 ? 46.513 29.660 98.904 1.00 31.55 36 LYS D CA 1
ATOM 11846 C C . LYS D 2 36 ? 47.208 29.597 97.549 1.00 29.77 36 LYS D C 1
ATOM 11847 O O . LYS D 2 36 ? 48.395 29.902 97.436 1.00 27.63 36 LYS D O 1
ATOM 11853 N N . MET D 2 37 ? 46.459 29.199 96.527 1.00 27.66 37 MET D N 1
ATOM 11854 C CA . MET D 2 37 ? 47.008 29.024 95.191 1.00 26.18 37 MET D CA 1
ATOM 11855 C C . MET D 2 37 ? 48.021 27.893 95.281 1.00 23.08 37 MET D C 1
ATOM 11856 O O . MET D 2 37 ? 49.120 27.959 94.730 1.00 21.48 37 MET D O 1
ATOM 11861 N N . LYS D 2 38 ? 47.629 26.856 96.013 1.00 20.10 38 LYS D N 1
ATOM 11862 C CA . LYS D 2 38 ? 48.451 25.672 96.197 1.00 18.38 38 LYS D CA 1
ATOM 11863 C C . LYS D 2 38 ? 47.563 24.446 96.075 1.00 15.80 38 LYS D C 1
ATOM 11864 O O . LYS D 2 38 ? 46.383 24.481 96.427 1.00 15.54 38 LYS D O 1
ATOM 11870 N N . ALA D 2 39 ? 48.139 23.362 95.577 1.00 14.42 39 ALA D N 1
ATOM 11871 C CA . ALA D 2 39 ? 47.388 22.135 95.378 1.00 13.17 39 ALA D CA 1
ATOM 11872 C C . ALA D 2 39 ? 47.274 21.277 96.627 1.00 13.13 39 ALA D C 1
ATOM 11873 O O . ALA D 2 39 ? 48.011 21.453 97.599 1.00 13.15 39 ALA D O 1
ATOM 11875 N N . TYR D 2 40 ? 46.324 20.352 96.586 1.00 11.61 40 TYR D N 1
ATOM 11876 C CA . TYR D 2 40 ? 46.102 19.416 97.674 1.00 10.99 40 TYR D CA 1
ATOM 11877 C C . TYR D 2 40 ? 45.299 18.245 97.134 1.00 12.22 40 TYR D C 1
ATOM 11878 O O . TYR D 2 40 ? 44.623 18.356 96.104 1.00 12.46 40 TYR D O 1
ATOM 11887 N N . ASN D 2 41 ? 45.411 17.114 97.818 1.00 11.27 41 ASN D N 1
ATOM 11888 C CA . ASN D 2 41 ? 44.677 15.913 97.450 1.00 11.24 41 ASN D CA 1
ATOM 11889 C C . ASN D 2 41 ? 43.333 16.088 98.149 1.00 9.66 41 ASN D C 1
ATOM 11890 O O . ASN D 2 41 ? 43.268 16.115 99.381 1.00 10.08 41 ASN D O 1
ATOM 11895 N N . ARG D 2 42 ? 42.264 16.203 97.368 1.00 10.03 42 ARG D N 1
ATOM 11896 C CA . ARG D 2 42 ? 40.932 16.436 97.920 1.00 8.58 42 ARG D CA 1
ATOM 11897 C C . ARG D 2 42 ? 40.192 15.235 98.506 1.00 9.99 42 ARG D C 1
ATOM 11898 O O . ARG D 2 42 ? 39.154 15.406 99.139 1.00 10.95 42 ARG D O 1
ATOM 11906 N N . GLU D 2 43 ? 40.714 14.031 98.304 1.00 7.89 43 GLU D N 1
ATOM 11907 C CA . GLU D 2 43 ? 40.046 12.828 98.807 1.00 9.59 43 GLU D CA 1
ATOM 11908 C C . GLU D 2 43 ? 41.082 11.707 98.853 1.00 8.74 43 GLU D C 1
ATOM 11909 O O . GLU D 2 43 ? 41.079 10.797 98.025 1.00 8.56 43 GLU D O 1
ATOM 11915 N N . PRO D 2 44 ? 41.983 11.761 99.845 1.00 8.41 44 PRO D N 1
ATOM 11916 C CA . PRO D 2 44 ? 43.049 10.772 100.015 1.00 9.05 44 PRO D CA 1
ATOM 11917 C C . PRO D 2 44 ? 42.692 9.295 100.096 1.00 8.93 44 PRO D C 1
ATOM 11918 O O . PRO D 2 44 ? 43.509 8.458 99.710 1.00 8.16 44 PRO D O 1
ATOM 11922 N N . ASP D 2 45 ? 41.500 8.950 100.578 1.00 9.33 45 ASP D N 1
ATOM 11923 C CA . ASP D 2 45 ? 41.184 7.528 100.660 1.00 8.57 45 ASP D CA 1
ATOM 11924 C C . ASP D 2 45 ? 40.780 6.951 99.307 1.00 7.81 45 ASP D C 1
ATOM 11925 O O . ASP D 2 45 ? 40.452 5.770 99.192 1.00 9.52 45 ASP D O 1
ATOM 11930 N N . MET D 2 46 ? 40.833 7.797 98.281 0.50 1.85 46 MET D N 1
ATOM 11931 C CA . MET D 2 46 ? 40.543 7.389 96.915 0.50 2.71 46 MET D CA 1
ATOM 11932 C C . MET D 2 46 ? 41.831 7.457 96.098 0.50 2.01 46 MET D C 1
ATOM 11933 O O . MET D 2 46 ? 41.813 7.317 94.877 0.50 1.00 46 MET D O 1
ATOM 11942 N N . CYS D 2 47 ? 42.953 7.663 96.786 1.00 6.37 47 CYS D N 1
ATOM 11943 C CA . CYS D 2 47 ? 44.258 7.736 96.132 1.00 6.69 47 CYS D CA 1
ATOM 11944 C C . CYS D 2 47 ? 44.817 6.329 95.953 1.00 6.91 47 CYS D C 1
ATOM 11945 O O . CYS D 2 47 ? 44.888 5.557 96.907 1.00 8.24 47 CYS D O 1
ATOM 11948 N N . TRP D 2 48 ? 45.218 6.013 94.727 1.00 6.36 48 TRP D N 1
ATOM 11949 C CA . TRP D 2 48 ? 45.757 4.703 94.381 1.00 6.70 48 TRP D CA 1
ATOM 11950 C C . TRP D 2 48 ? 47.272 4.675 94.600 1.00 7.62 48 TRP D C 1
ATOM 11951 O O . TRP D 2 48 ? 47.906 3.632 94.458 1.00 8.54 48 TRP D O 1
ATOM 11962 N N . GLU D 2 49 ? 47.836 5.827 94.963 1.00 8.40 49 GLU D N 1
ATOM 11963 C CA . GLU D 2 49 ? 49.280 5.974 95.146 1.00 7.70 49 GLU D CA 1
ATOM 11964 C C . GLU D 2 49 ? 49.970 5.538 93.852 1.00 8.78 49 GLU D C 1
ATOM 11965 O O . GLU D 2 49 ? 50.920 4.750 93.856 1.00 8.30 49 GLU D O 1
ATOM 11971 N N . CYS D 2 50 ? 49.467 6.061 92.737 1.00 8.74 50 CYS D N 1
ATOM 11972 C CA . CYS D 2 50 ? 50.011 5.751 91.420 1.00 8.94 50 CYS D CA 1
ATOM 11973 C C . CYS D 2 50 ? 51.231 6.615 91.085 1.00 9.48 50 CYS D C 1
ATOM 11974 O O . CYS D 2 50 ? 51.940 6.346 90.117 1.00 9.44 50 CYS D O 1
ATOM 11977 N N . TYR D 2 51 ? 51.461 7.649 91.892 1.00 9.58 51 TYR D N 1
ATOM 11978 C CA . TYR D 2 51 ? 52.588 8.568 91.718 1.00 9.21 51 TYR D CA 1
ATOM 11979 C C . TYR D 2 51 ? 52.594 9.409 90.441 1.00 9.59 51 TYR D C 1
ATOM 11980 O O . TYR D 2 51 ? 53.620 9.995 90.097 1.00 9.89 51 TYR D O 1
ATOM 11989 N N . SER D 2 52 ? 51.466 9.484 89.741 1.00 8.45 52 SER D N 1
ATOM 11990 C CA . SER D 2 52 ? 51.413 10.276 88.514 1.00 9.70 52 SER D CA 1
ATOM 11991 C C . SER D 2 52 ? 51.633 11.756 88.826 1.00 9.53 52 SER D C 1
ATOM 11992 O O . SER D 2 52 ? 52.424 12.427 88.161 1.00 10.12 52 SER D O 1
ATOM 11995 N N . CYS D 2 53 ? 50.936 12.259 89.840 1.00 10.74 53 CYS D N 1
ATOM 11996 C CA . CYS D 2 53 ? 51.068 13.659 90.236 1.00 9.89 53 CYS D CA 1
ATOM 11997 C C . CYS D 2 53 ? 52.495 13.953 90.691 1.00 11.85 53 CYS D C 1
ATOM 11998 O O . CYS D 2 53 ? 53.066 14.991 90.348 1.00 12.20 53 CYS D O 1
ATOM 12001 N N . VAL D 2 54 ? 53.060 13.029 91.463 1.00 9.61 54 VAL D N 1
ATOM 12002 C CA . VAL D 2 54 ? 54.419 13.167 91.975 1.00 11.44 54 VAL D CA 1
ATOM 12003 C C . VAL D 2 54 ? 55.407 13.329 90.824 1.00 11.40 54 VAL D C 1
ATOM 12004 O O . VAL D 2 54 ? 56.228 14.246 90.815 1.00 12.45 54 VAL D O 1
ATOM 12008 N N . LYS D 2 55 ? 55.313 12.437 89.846 1.00 10.81 55 LYS D N 1
ATOM 12009 C CA . LYS D 2 55 ? 56.208 12.469 88.698 1.00 10.67 55 LYS D CA 1
ATOM 12010 C C . LYS D 2 55 ? 56.045 13.698 87.804 1.00 12.06 55 LYS D C 1
ATOM 12011 O O . LYS D 2 55 ? 57.023 14.181 87.230 1.00 14.05 55 LYS D O 1
ATOM 12017 N N . MET D 2 56 ? 54.821 14.207 87.689 1.00 11.20 56 MET D N 1
ATOM 12018 C CA . MET D 2 56 ? 54.567 15.339 86.805 1.00 12.47 56 MET D CA 1
ATOM 12019 C C . MET D 2 56 ? 54.645 16.730 87.421 1.00 13.46 56 MET D C 1
ATOM 12020 O O . MET D 2 56 ? 54.490 17.727 86.715 1.00 15.74 56 MET D O 1
ATOM 12025 N N . CYS D 2 57 ? 54.875 16.816 88.725 1.00 13.50 57 CYS D N 1
ATOM 12026 C CA . CYS D 2 57 ? 54.986 18.129 89.342 1.00 14.15 57 CYS D CA 1
ATOM 12027 C C . CYS D 2 57 ? 56.348 18.709 88.982 1.00 15.03 57 CYS D C 1
ATOM 12028 O O . CYS D 2 57 ? 57.380 18.209 89.426 1.00 16.20 57 CYS D O 1
ATOM 12031 N N . PRO D 2 58 ? 56.368 19.780 88.173 1.00 17.53 58 PRO D N 1
ATOM 12032 C CA . PRO D 2 58 ? 57.633 20.400 87.769 1.00 18.62 58 PRO D CA 1
ATOM 12033 C C . PRO D 2 58 ? 58.452 20.972 88.923 1.00 19.83 58 PRO D C 1
ATOM 12034 O O . PRO D 2 58 ? 59.651 21.218 88.779 1.00 19.74 58 PRO D O 1
ATOM 12038 N N . GLN D 2 59 ? 57.807 21.171 90.067 1.00 19.43 59 GLN D N 1
ATOM 12039 C CA . GLN D 2 59 ? 58.490 21.715 91.236 1.00 19.28 59 GLN D CA 1
ATOM 12040 C C . GLN D 2 59 ? 58.878 20.626 92.233 1.00 18.91 59 GLN D C 1
ATOM 12041 O O . GLN D 2 59 ? 59.508 20.910 93.253 1.00 18.63 59 GLN D O 1
ATOM 12047 N N . GLY D 2 60 ? 58.508 19.383 91.935 1.00 16.96 60 GLY D N 1
ATOM 12048 C CA . GLY D 2 60 ? 58.820 18.290 92.840 1.00 16.52 60 GLY D CA 1
ATOM 12049 C C . GLY D 2 60 ? 58.232 18.572 94.210 1.00 15.88 60 GLY D C 1
ATOM 12050 O O . GLY D 2 60 ? 58.817 18.226 95.238 1.00 16.87 60 GLY D O 1
ATOM 12051 N N . ALA D 2 61 ? 57.061 19.201 94.217 1.00 15.41 61 ALA D N 1
ATOM 12052 C CA . ALA D 2 61 ? 56.382 19.566 95.453 1.00 14.32 61 ALA D CA 1
ATOM 12053 C C . ALA D 2 61 ? 55.490 18.470 96.026 1.00 14.11 61 ALA D C 1
ATOM 12054 O O . ALA D 2 61 ? 55.001 18.593 97.148 1.00 14.75 61 ALA D O 1
ATOM 12056 N N . ILE D 2 62 ? 55.278 17.400 95.270 1.00 12.78 62 ILE D N 1
ATOM 12057 C CA . ILE D 2 62 ? 54.412 16.329 95.745 1.00 11.81 62 ILE D CA 1
ATOM 12058 C C . ILE D 2 62 ? 55.178 15.072 96.139 1.00 11.63 62 ILE D C 1
ATOM 12059 O O . ILE D 2 62 ? 56.120 14.664 95.463 1.00 13.28 62 ILE D O 1
ATOM 12064 N N . ASP D 2 63 ? 54.771 14.478 97.255 1.00 11.53 63 ASP D N 1
ATOM 12065 C CA . ASP D 2 63 ? 55.377 13.247 97.751 1.00 11.91 63 ASP D CA 1
ATOM 12066 C C . ASP D 2 63 ? 54.216 12.352 98.159 1.00 10.31 63 ASP D C 1
ATOM 12067 O O . ASP D 2 63 ? 53.054 12.759 98.088 1.00 10.64 63 ASP D O 1
ATOM 12072 N N . VAL D 2 64 ? 54.527 11.129 98.568 1.00 11.45 64 VAL D N 1
ATOM 12073 C CA . VAL D 2 64 ? 53.493 10.200 99.004 1.00 10.82 64 VAL D CA 1
ATOM 12074 C C . VAL D 2 64 ? 53.801 9.695 100.404 1.00 10.51 64 VAL D C 1
ATOM 12075 O O . VAL D 2 64 ? 54.918 9.264 100.690 1.00 11.83 64 VAL D O 1
ATOM 12079 N N . ARG D 2 65 ? 52.801 9.780 101.274 1.00 10.02 65 ARG D N 1
ATOM 12080 C CA . ARG D 2 65 ? 52.911 9.321 102.651 1.00 11.00 65 ARG D CA 1
ATOM 12081 C C . ARG D 2 65 ? 52.036 8.067 102.686 1.00 9.73 65 ARG D C 1
ATOM 12082 O O . ARG D 2 65 ? 50.817 8.156 102.555 1.00 10.20 65 ARG D O 1
ATOM 12090 N N . GLY D 2 66 ? 52.667 6.904 102.833 1.00 9.51 66 GLY D N 1
ATOM 12091 C CA . GLY D 2 66 ? 51.939 5.640 102.841 1.00 9.10 66 GLY D CA 1
ATOM 12092 C C . GLY D 2 66 ? 50.654 5.613 103.649 1.00 8.56 66 GLY D C 1
ATOM 12093 O O . GLY D 2 66 ? 50.590 6.200 104.727 1.00 10.09 66 GLY D O 1
ATOM 12094 N N . TYR D 2 67 ? 49.635 4.922 103.133 1.00 8.23 67 TYR D N 1
ATOM 12095 C CA . TYR D 2 67 ? 48.339 4.820 103.815 1.00 8.19 67 TYR D CA 1
ATOM 12096 C C . TYR D 2 67 ? 48.526 4.519 105.295 1.00 8.24 67 TYR D C 1
ATOM 12097 O O . TYR D 2 67 ? 49.249 3.593 105.661 1.00 9.08 67 TYR D O 1
ATOM 12106 N N . VAL D 2 68 ? 47.848 5.280 106.146 1.00 8.74 68 VAL D N 1
ATOM 12107 C CA . VAL D 2 68 ? 47.985 5.089 107.584 1.00 8.62 68 VAL D CA 1
ATOM 12108 C C . VAL D 2 68 ? 47.544 3.722 108.093 1.00 7.92 68 VAL D C 1
ATOM 12109 O O . VAL D 2 68 ? 48.029 3.267 109.123 1.00 8.78 68 VAL D O 1
ATOM 12113 N N . ASP D 2 69 ? 46.636 3.068 107.374 1.00 8.36 69 ASP D N 1
ATOM 12114 C CA . ASP D 2 69 ? 46.134 1.760 107.792 1.00 8.07 69 ASP D CA 1
ATOM 12115 C C . ASP D 2 69 ? 47.235 0.740 108.058 1.00 7.93 69 ASP D C 1
ATOM 12116 O O . ASP D 2 69 ? 47.141 -0.050 108.996 1.00 8.12 69 ASP D O 1
ATOM 12121 N N . TYR D 2 70 ? 48.270 0.744 107.224 1.00 7.20 70 TYR D N 1
ATOM 12122 C CA . TYR D 2 70 ? 49.324 -0.247 107.366 1.00 8.16 70 TYR D CA 1
ATOM 12123 C C . TYR D 2 70 ? 50.748 0.272 107.294 1.00 8.54 70 TYR D C 1
ATOM 12124 O O . TYR D 2 70 ? 51.690 -0.509 107.416 1.00 9.25 70 TYR D O 1
ATOM 12133 N N . SER D 2 71 ? 50.909 1.579 107.120 1.00 8.90 71 SER D N 1
ATOM 12134 C CA . SER D 2 71 ? 52.242 2.155 106.978 1.00 10.24 71 SER D CA 1
ATOM 12135 C C . SER D 2 71 ? 52.862 2.855 108.175 1.00 10.01 71 SER D C 1
ATOM 12136 O O . SER D 2 71 ? 52.364 3.890 108.621 1.00 11.60 71 SER D O 1
ATOM 12139 N N . PRO D 2 72 ? 53.946 2.290 108.727 1.00 10.90 72 PRO D N 1
ATOM 12140 C CA . PRO D 2 72 ? 54.572 2.973 109.860 1.00 10.71 72 PRO D CA 1
ATOM 12141 C C . PRO D 2 72 ? 55.161 4.237 109.230 1.00 11.12 72 PRO D C 1
ATOM 12142 O O . PRO D 2 72 ? 55.445 4.254 108.029 1.00 12.23 72 PRO D O 1
ATOM 12146 N N . LEU D 2 73 ? 55.349 5.287 110.014 1.00 10.56 73 LEU D N 1
ATOM 12147 C CA . LEU D 2 73 ? 55.906 6.523 109.473 1.00 11.68 73 LEU D CA 1
ATOM 12148 C C . LEU D 2 73 ? 57.373 6.360 109.068 1.00 12.71 73 LEU D C 1
ATOM 12149 O O . LEU D 2 73 ? 58.053 5.445 109.529 1.00 12.64 73 LEU D O 1
ATOM 12154 N N . GLY D 2 74 ? 57.845 7.229 108.177 1.00 12.72 74 GLY D N 1
ATOM 12155 C CA . GLY D 2 74 ? 59.249 7.188 107.801 1.00 13.15 74 GLY D CA 1
ATOM 12156 C C . GLY D 2 74 ? 59.698 6.721 106.433 1.00 14.06 74 GLY D C 1
ATOM 12157 O O . GLY D 2 74 ? 60.782 7.093 105.992 1.00 14.95 74 GLY D O 1
ATOM 12158 N N . GLY D 2 75 ? 58.898 5.904 105.760 1.00 13.54 75 GLY D N 1
ATOM 12159 C CA . GLY D 2 75 ? 59.307 5.426 104.452 1.00 12.22 75 GLY D CA 1
ATOM 12160 C C . GLY D 2 75 ? 58.949 6.366 103.320 1.00 12.96 75 GLY D C 1
ATOM 1216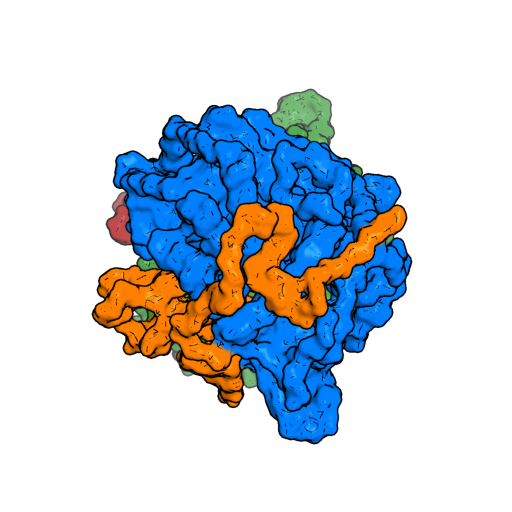1 O O . GLY D 2 75 ? 58.007 7.149 103.428 1.00 12.78 75 GLY D O 1
ATOM 12162 N N . ALA D 2 76 ? 59.710 6.301 102.233 1.00 11.98 76 ALA D N 1
ATOM 12163 C CA . ALA D 2 76 ? 59.435 7.142 101.076 1.00 11.66 76 ALA D CA 1
ATOM 12164 C C . ALA D 2 76 ? 60.080 6.610 99.803 1.00 12.31 76 ALA D C 1
ATOM 12165 O O . ALA D 2 76 ? 61.138 5.978 99.835 1.00 12.03 76 ALA D O 1
ATOM 12167 N N . CYS D 2 77 ? 59.408 6.854 98.686 1.00 10.68 77 CYS D N 1
ATOM 12168 C CA . CYS D 2 77 ? 59.897 6.471 97.368 1.00 11.39 77 CYS D CA 1
ATOM 12169 C C . CYS D 2 77 ? 59.838 7.757 96.567 1.00 11.39 77 CYS D C 1
ATOM 12170 O O . CYS D 2 77 ? 58.761 8.313 96.365 1.00 11.65 77 CYS D O 1
ATOM 12173 N N . VAL D 2 78 ? 60.993 8.235 96.119 1.00 11.35 78 VAL D N 1
ATOM 12174 C CA . VAL D 2 78 ? 61.048 9.480 95.367 1.00 12.47 78 VAL D CA 1
ATOM 12175 C C . VAL D 2 78 ? 61.556 9.282 93.945 1.00 11.32 78 VAL D C 1
ATOM 12176 O O . VAL D 2 78 ? 62.685 8.839 93.733 1.00 12.34 78 VAL D O 1
ATOM 12180 N N . PRO D 2 79 ? 60.719 9.600 92.949 1.00 11.44 79 PRO D N 1
ATOM 12181 C CA . PRO D 2 79 ? 61.138 9.443 91.557 1.00 12.49 79 PRO D CA 1
ATOM 12182 C C . PRO D 2 79 ? 61.652 10.751 90.963 1.00 13.09 79 PRO D C 1
ATOM 12183 O O . PRO D 2 79 ? 61.266 11.839 91.391 1.00 14.78 79 PRO D O 1
ATOM 12187 N N . MET D 2 80 ? 62.542 10.623 89.989 1.00 13.60 80 MET D N 1
ATOM 12188 C CA . MET D 2 80 ? 63.089 11.756 89.255 1.00 15.72 80 MET D CA 1
ATOM 12189 C C . MET D 2 80 ? 63.000 11.246 87.827 1.00 13.55 80 MET D C 1
ATOM 12190 O O . MET D 2 80 ? 63.898 10.566 87.334 1.00 13.47 80 MET D O 1
ATOM 12195 N N . ARG D 2 81 ? 61.883 11.565 87.184 1.00 13.10 81 ARG D N 1
ATOM 12196 C CA . ARG D 2 81 ? 61.601 11.111 85.833 1.00 13.54 81 ARG D CA 1
ATOM 12197 C C . ARG D 2 81 ? 62.142 12.028 84.745 1.00 13.61 81 ARG D C 1
ATOM 12198 O O . ARG D 2 81 ? 61.845 13.222 84.718 1.00 14.43 81 ARG D O 1
ATOM 12206 N N . GLY D 2 82 ? 62.940 11.449 83.851 1.00 13.78 82 GLY D N 1
ATOM 12207 C CA . GLY D 2 82 ? 63.520 12.209 82.759 1.00 14.58 82 GLY D CA 1
ATOM 12208 C C . GLY D 2 82 ? 62.828 11.923 81.444 1.00 16.00 82 GLY D C 1
ATOM 12209 O O . GLY D 2 82 ? 61.612 11.734 81.400 1.00 17.37 82 GLY D O 1
ATOM 12210 N N . THR D 2 83 ? 63.600 11.888 80.363 1.00 15.65 83 THR D N 1
ATOM 12211 C CA . THR D 2 83 ? 63.034 11.626 79.047 1.00 15.87 83 THR D CA 1
ATOM 12212 C C . THR D 2 83 ? 63.246 10.189 78.577 1.00 15.88 83 THR D C 1
ATOM 12213 O O . THR D 2 83 ? 62.375 9.615 77.924 1.00 16.79 83 THR D O 1
ATOM 12217 N N . SER D 2 84 ? 64.397 9.609 78.905 1.00 15.06 84 SER D N 1
ATOM 12218 C CA . SER D 2 84 ? 64.697 8.242 78.489 1.00 14.52 84 SER D CA 1
ATOM 12219 C C . SER D 2 84 ? 64.747 7.266 79.661 1.00 14.58 84 SER D C 1
ATOM 12220 O O . SER D 2 84 ? 64.718 6.052 79.468 1.00 12.70 84 SER D O 1
ATOM 12223 N N . ASP D 2 85 ? 64.831 7.796 80.876 1.00 15.17 85 ASP D N 1
ATOM 12224 C CA . ASP D 2 85 ? 64.884 6.949 82.059 1.00 15.88 85 ASP D CA 1
ATOM 12225 C C . ASP D 2 85 ? 64.282 7.614 83.287 1.00 14.37 85 ASP D C 1
ATOM 12226 O O . ASP D 2 85 ? 63.912 8.789 83.260 1.00 13.69 85 ASP D O 1
ATOM 12231 N N . ILE D 2 86 ? 64.172 6.841 84.362 1.00 12.38 86 ILE D N 1
ATOM 12232 C CA . ILE D 2 86 ? 63.634 7.345 85.615 1.00 12.21 86 ILE D CA 1
ATOM 12233 C C . ILE D 2 86 ? 64.522 6.877 86.756 1.00 11.76 86 ILE D C 1
ATOM 12234 O O . ILE D 2 86 ? 64.993 5.740 86.770 1.00 11.72 86 ILE D O 1
ATOM 12239 N N . MET D 2 87 ? 64.772 7.774 87.700 1.00 12.03 87 MET D N 1
ATOM 12240 C CA . MET D 2 87 ? 65.589 7.449 88.854 1.00 13.02 87 MET D CA 1
ATOM 12241 C C . MET D 2 87 ? 64.678 7.351 90.068 1.00 12.06 87 MET D C 1
ATOM 12242 O O . MET D 2 87 ? 63.702 8.090 90.183 1.00 12.08 87 MET D O 1
ATOM 12247 N N . TRP D 2 88 ? 64.995 6.424 90.962 1.00 11.36 88 TRP D N 1
ATOM 12248 C CA . TRP D 2 88 ? 64.222 6.245 92.177 1.00 10.83 88 TRP D CA 1
ATOM 12249 C C . TRP D 2 88 ? 65.129 6.167 93.387 1.00 10.46 88 TRP D C 1
ATOM 12250 O O . TRP D 2 88 ? 66.201 5.570 93.336 1.00 11.63 88 TRP D O 1
ATOM 12261 N N . THR D 2 89 ? 64.682 6.770 94.476 1.00 11.57 89 THR D N 1
ATOM 12262 C CA . THR D 2 89 ? 65.407 6.710 95.730 1.00 13.38 89 THR D CA 1
ATOM 12263 C C . THR D 2 89 ? 64.388 6.155 96.710 1.00 14.14 89 THR D C 1
ATOM 12264 O O . THR D 2 89 ? 63.317 6.733 96.896 1.00 15.00 89 THR D O 1
ATOM 12268 N N . VAL D 2 90 ? 64.702 5.010 97.301 1.00 12.87 90 VAL D N 1
ATOM 12269 C CA . VAL D 2 90 ? 63.803 4.397 98.263 1.00 12.71 90 VAL D CA 1
ATOM 12270 C C . VAL D 2 90 ? 64.442 4.577 99.622 1.00 13.03 90 VAL D C 1
ATOM 12271 O O . VAL D 2 90 ? 65.553 4.100 99.864 1.00 13.84 90 VAL D O 1
ATOM 12275 N N . LYS D 2 91 ? 63.746 5.291 100.499 1.00 12.70 91 LYS D N 1
ATOM 12276 C CA . LYS D 2 91 ? 64.260 5.540 101.831 1.00 13.51 91 LYS D CA 1
ATOM 12277 C C . LYS D 2 91 ? 63.452 4.790 102.879 1.00 13.37 91 LYS D C 1
ATOM 12278 O O . LYS D 2 91 ? 62.240 4.974 103.003 1.00 11.56 91 LYS D O 1
ATOM 12284 N N . TYR D 2 92 ? 64.150 3.943 103.627 1.00 12.59 92 TYR D N 1
ATOM 12285 C CA . TYR D 2 92 ? 63.550 3.129 104.673 1.00 12.57 92 TYR D CA 1
ATOM 12286 C C . TYR D 2 92 ? 63.343 3.887 105.972 1.00 13.36 92 TYR D C 1
ATOM 12287 O O . TYR D 2 92 ? 64.020 4.879 106.248 1.00 13.20 92 TYR D O 1
ATOM 12296 N N . ARG D 2 93 ? 62.399 3.406 106.770 1.00 12.25 93 ARG D N 1
ATOM 12297 C CA . ARG D 2 93 ? 62.111 4.009 108.061 1.00 12.42 93 ARG D CA 1
ATOM 12298 C C . ARG D 2 93 ? 63.384 3.997 108.902 1.00 12.68 93 ARG D C 1
ATOM 12299 O O . ARG D 2 93 ? 63.631 4.928 109.663 1.00 14.02 93 ARG D O 1
ATOM 12307 N N . ASN D 2 94 ? 64.195 2.951 108.748 1.00 13.90 94 ASN D N 1
ATOM 12308 C CA . ASN D 2 94 ? 65.432 2.836 109.519 1.00 14.21 94 ASN D CA 1
ATOM 12309 C C . ASN D 2 94 ? 66.598 3.653 108.970 1.00 15.89 94 ASN D C 1
ATOM 12310 O O . ASN D 2 94 ? 67.714 3.579 109.494 1.00 17.27 94 ASN D O 1
ATOM 12315 N N . GLY D 2 95 ? 66.345 4.429 107.921 1.00 16.79 95 GLY D N 1
ATOM 12316 C CA . GLY D 2 95 ? 67.394 5.263 107.357 1.00 18.00 95 GLY D CA 1
ATOM 12317 C C . GLY D 2 95 ? 68.090 4.725 106.123 1.00 18.52 95 GLY D C 1
ATOM 12318 O O . GLY D 2 95 ? 68.795 5.465 105.435 1.00 19.76 95 GLY D O 1
ATOM 12319 N N . LYS D 2 96 ? 67.908 3.440 105.842 1.00 18.00 96 LYS D N 1
ATOM 12320 C CA . LYS D 2 96 ? 68.526 2.830 104.674 1.00 17.93 96 LYS D CA 1
ATOM 12321 C C . LYS D 2 96 ? 68.061 3.557 103.420 1.00 16.97 96 LYS D C 1
ATOM 12322 O O . LYS D 2 96 ? 66.912 3.989 103.336 1.00 16.12 96 LYS D O 1
ATOM 12328 N N . VAL D 2 97 ? 68.958 3.700 102.451 1.00 16.68 97 VAL D N 1
ATOM 12329 C CA . VAL D 2 97 ? 68.617 4.368 101.203 1.00 16.71 97 VAL D CA 1
ATOM 12330 C C . VAL D 2 97 ? 69.044 3.523 100.013 1.00 16.64 97 VAL D C 1
ATOM 12331 O O . VAL D 2 97 ? 70.195 3.099 99.919 1.00 17.44 97 VAL D O 1
ATOM 12335 N N . LEU D 2 98 ? 68.100 3.268 99.114 1.00 15.10 98 LEU D N 1
ATOM 12336 C CA . LEU D 2 98 ? 68.372 2.489 97.915 1.00 15.29 98 LEU D CA 1
ATOM 12337 C C . LEU D 2 98 ? 68.170 3.407 96.720 1.00 14.28 98 LEU D C 1
ATOM 12338 O O . LEU D 2 98 ? 67.298 4.277 96.740 1.00 14.08 98 LEU D O 1
ATOM 12343 N N . ARG D 2 99 ? 68.984 3.221 95.687 1.00 14.15 99 ARG D N 1
ATOM 12344 C CA . ARG D 2 99 ? 68.872 4.036 94.487 1.00 14.72 99 ARG D CA 1
ATOM 12345 C C . ARG D 2 99 ? 68.824 3.142 93.258 1.00 13.95 99 ARG D C 1
ATOM 12346 O O . ARG D 2 99 ? 69.610 2.204 93.128 1.00 14.04 99 ARG D O 1
ATOM 12354 N N . PHE D 2 100 ? 67.878 3.431 92.370 1.00 12.58 100 PHE D N 1
ATOM 12355 C CA . PHE D 2 100 ? 67.712 2.665 91.145 1.00 13.98 100 PHE D CA 1
ATOM 12356 C C . PHE D 2 100 ? 67.487 3.601 89.971 1.00 12.69 100 PHE D C 1
ATOM 12357 O O . PHE D 2 100 ? 67.119 4.760 90.148 1.00 13.29 100 PHE D O 1
ATOM 12365 N N . LYS D 2 101 ? 67.702 3.083 88.768 1.00 13.46 101 LYS D N 1
ATOM 12366 C CA . LYS D 2 101 ? 67.504 3.862 87.554 1.00 14.00 101 LYS D CA 1
ATOM 12367 C C . LYS D 2 101 ? 67.073 2.890 86.466 1.00 13.36 101 LYS D C 1
ATOM 12368 O O . LYS D 2 101 ? 67.769 1.913 86.186 1.00 14.71 101 LYS D O 1
ATOM 12374 N N . PHE D 2 102 ? 65.917 3.158 85.867 1.00 12.31 102 PHE D N 1
ATOM 12375 C CA . PHE D 2 102 ? 65.372 2.296 84.827 1.00 13.47 102 PHE D CA 1
ATOM 12376 C C . PHE D 2 102 ? 65.046 3.072 83.561 1.00 12.08 102 PHE D C 1
ATOM 12377 O O . PHE D 2 102 ? 64.704 4.252 83.613 1.00 12.00 102 PHE D O 1
ATOM 12385 N N . ALA D 2 103 ? 65.138 2.394 82.423 1.00 12.48 103 ALA D N 1
ATOM 12386 C CA . ALA D 2 103 ? 64.804 3.011 81.147 1.00 11.56 103 ALA D CA 1
ATOM 12387 C C . ALA D 2 103 ? 63.284 3.175 81.105 1.00 11.86 103 ALA D C 1
ATOM 12388 O O . ALA D 2 103 ? 62.560 2.409 81.747 1.00 12.32 103 ALA D O 1
ATOM 12390 N N . ILE D 2 104 ? 62.799 4.175 80.372 1.00 11.72 104 ILE D N 1
ATOM 12391 C CA . ILE D 2 104 ? 61.356 4.373 80.242 1.00 11.26 104 ILE D CA 1
ATOM 12392 C C . ILE D 2 104 ? 60.920 4.533 78.784 1.00 10.74 104 ILE D C 1
ATOM 12393 O O . ILE D 2 104 ? 59.763 4.292 78.446 1.00 10.55 104 ILE D O 1
ATOM 12398 N N . ARG D 2 105 ? 61.838 4.939 77.915 1.00 10.86 105 ARG D N 1
ATOM 12399 C CA . ARG D 2 105 ? 61.506 5.081 76.501 1.00 10.46 105 ARG D CA 1
ATOM 12400 C C . ARG D 2 105 ? 62.771 5.068 75.653 1.00 11.66 105 ARG D C 1
ATOM 12401 O O . ARG D 2 105 ? 63.789 5.637 76.045 1.00 11.86 105 ARG D O 1
ATOM 12409 N N . THR D 2 106 ? 62.699 4.417 74.494 1.00 11.38 106 THR D N 1
ATOM 12410 C CA . THR D 2 106 ? 63.850 4.300 73.599 1.00 12.13 106 THR D CA 1
ATOM 12411 C C . THR D 2 106 ? 63.800 5.244 72.406 1.00 13.13 106 THR D C 1
ATOM 12412 O O . THR D 2 106 ? 64.705 5.237 71.572 1.00 14.73 106 THR D O 1
ATOM 12416 N N . THR D 2 107 ? 62.739 6.040 72.320 1.00 12.69 107 THR D N 1
ATOM 12417 C CA . THR D 2 107 ? 62.573 6.998 71.231 1.00 13.53 107 THR D CA 1
ATOM 12418 C C . THR D 2 107 ? 62.197 8.358 71.799 1.00 14.02 107 THR D C 1
ATOM 12419 O O . THR D 2 107 ? 61.731 8.458 72.930 1.00 13.78 107 THR D O 1
ATOM 12423 N N . PRO D 2 108 ? 62.389 9.428 71.016 1.00 13.35 108 PRO D N 1
ATOM 12424 C CA . PRO D 2 108 ? 62.045 10.768 71.503 1.00 14.29 108 PRO D CA 1
ATOM 12425 C C . PRO D 2 108 ? 60.547 10.916 71.757 1.00 14.02 108 PRO D C 1
ATOM 12426 O O . PRO D 2 108 ? 59.730 10.303 71.068 1.00 14.97 108 PRO D O 1
ATOM 12430 N N . TRP D 2 109 ? 60.184 11.723 72.747 1.00 13.96 109 TRP D N 1
ATOM 12431 C CA . TRP D 2 109 ? 58.774 11.935 73.037 1.00 14.85 109 TRP D CA 1
ATOM 12432 C C . TRP D 2 109 ? 58.102 12.701 71.905 1.00 16.50 109 TRP D C 1
ATOM 12433 O O . TRP D 2 109 ? 58.679 13.638 71.347 1.00 17.57 109 TRP D O 1
ATOM 12444 N N . GLY D 2 110 ? 56.890 12.275 71.558 1.00 15.99 110 GLY D N 1
ATOM 12445 C CA . GLY D 2 110 ? 56.132 12.910 70.495 1.00 16.64 110 GLY D CA 1
ATOM 12446 C C . GLY D 2 110 ? 56.592 12.516 69.104 1.00 15.86 110 GLY D C 1
ATOM 12447 O O . GLY D 2 110 ? 56.197 13.140 68.122 1.00 18.80 110 GLY D O 1
ATOM 12448 N N . SER D 2 111 ? 57.408 11.471 69.008 1.00 16.29 111 SER D N 1
ATOM 12449 C CA . SER D 2 111 ? 57.930 11.037 67.715 1.00 15.52 111 SER D CA 1
ATOM 12450 C C . SER D 2 111 ? 57.172 9.901 67.034 1.00 15.28 111 SER D C 1
ATOM 12451 O O . SER D 2 111 ? 57.546 9.475 65.941 1.00 15.35 111 SER D O 1
ATOM 12454 N N . ILE D 2 112 ? 56.112 9.403 67.659 1.00 14.33 112 ILE D N 1
ATOM 12455 C CA . ILE D 2 112 ? 55.367 8.308 67.050 1.00 13.96 112 ILE D CA 1
ATOM 12456 C C . ILE D 2 112 ? 54.630 8.693 65.770 1.00 14.39 112 ILE D C 1
ATOM 12457 O O . ILE D 2 112 ? 53.937 9.708 65.712 1.00 14.27 112 ILE D O 1
ATOM 12462 N N . GLN D 2 113 ? 54.815 7.870 64.744 1.00 14.89 113 GLN D N 1
ATOM 12463 C CA . GLN D 2 113 ? 54.149 8.015 63.455 1.00 15.73 113 GLN D CA 1
ATOM 12464 C C . GLN D 2 113 ? 53.298 6.750 63.478 1.00 14.70 113 GLN D C 1
ATOM 12465 O O . GLN D 2 113 ? 53.752 5.678 63.089 1.00 13.22 113 GLN D O 1
ATOM 12471 N N . PRO D 2 114 ? 52.046 6.870 63.943 1.00 15.55 114 PRO D N 1
ATOM 12472 C CA . PRO D 2 114 ? 51.098 5.759 64.060 1.00 15.22 114 PRO D CA 1
ATOM 12473 C C . PRO D 2 114 ? 51.037 4.706 62.967 1.00 14.28 114 PRO D C 1
ATOM 12474 O O . PRO D 2 114 ? 51.026 3.511 63.266 1.00 13.83 114 PRO D O 1
ATOM 12478 N N . PHE D 2 115 ? 51.020 5.128 61.710 1.00 13.54 115 PHE D N 1
ATOM 12479 C CA . PHE D 2 115 ? 50.914 4.168 60.619 1.00 13.61 115 PHE D CA 1
ATOM 12480 C C . PHE D 2 115 ? 52.126 4.147 59.693 1.00 13.35 115 PHE D C 1
ATOM 12481 O O . PHE D 2 115 ? 52.001 3.871 58.500 1.00 15.04 115 PHE D O 1
ATOM 12489 N N . GLU D 2 116 ? 53.301 4.415 60.250 1.00 14.31 116 GLU D N 1
ATOM 12490 C CA . GLU D 2 116 ? 54.529 4.428 59.462 1.00 15.60 116 GLU D CA 1
ATOM 12491 C C . GLU D 2 116 ? 54.723 3.124 58.697 1.00 15.27 116 GLU D C 1
ATOM 12492 O O . GLU D 2 116 ? 54.676 2.040 59.275 1.00 14.73 116 GLU D O 1
ATOM 12498 N N . GLY D 2 117 ? 54.934 3.240 57.390 1.00 15.93 117 GLY D N 1
ATOM 12499 C CA . GLY D 2 117 ? 55.150 2.064 56.569 1.00 15.99 117 GLY D CA 1
ATOM 12500 C C . GLY D 2 117 ? 53.910 1.287 56.162 1.00 16.16 117 GLY D C 1
ATOM 12501 O O . GLY D 2 117 ? 54.002 0.392 55.324 1.00 16.92 117 GLY D O 1
ATOM 12502 N N . PHE D 2 118 ? 52.757 1.615 56.742 1.00 15.12 118 PHE D N 1
ATOM 12503 C CA . PHE D 2 118 ? 51.516 0.910 56.417 1.00 13.92 118 PHE D CA 1
ATOM 12504 C C . PHE D 2 118 ? 50.934 1.322 55.074 1.00 13.79 118 PHE D C 1
ATOM 12505 O O . PHE D 2 118 ? 51.011 2.484 54.681 1.00 13.92 118 PHE D O 1
ATOM 12513 N N . PRO D 2 119 ? 50.339 0.369 54.349 1.00 14.23 119 PRO D N 1
ATOM 12514 C CA . PRO D 2 119 ? 49.750 0.735 53.062 1.00 14.95 119 PRO D CA 1
ATOM 12515 C C . PRO D 2 119 ? 48.427 1.431 53.387 1.00 16.11 119 PRO D C 1
ATOM 12516 O O . PRO D 2 119 ? 47.968 1.384 54.529 1.00 14.64 119 PRO D O 1
ATOM 12520 N N . GLU D 2 120 ? 47.823 2.087 52.405 1.00 16.86 120 GLU D N 1
ATOM 12521 C CA . GLU D 2 120 ? 46.552 2.761 52.640 1.00 18.46 120 GLU D CA 1
ATOM 12522 C C . GLU D 2 120 ? 45.438 1.733 52.802 1.00 17.77 120 GLU D C 1
ATOM 12523 O O . GLU D 2 120 ? 45.498 0.645 52.233 1.00 17.60 120 GLU D O 1
ATOM 12529 N N . PRO D 2 121 ? 44.411 2.057 53.599 1.00 17.73 121 PRO D N 1
ATOM 12530 C CA . PRO D 2 121 ? 43.315 1.101 53.773 1.00 17.79 121 PRO D CA 1
ATOM 12531 C C . PRO D 2 121 ? 42.488 1.039 52.490 1.00 16.93 121 PRO D C 1
ATOM 12532 O O . PRO D 2 121 ? 42.444 2.006 51.730 1.00 17.01 121 PRO D O 1
ATOM 12536 N N . THR D 2 122 ? 41.852 -0.101 52.244 1.00 17.17 122 THR D N 1
ATOM 12537 C CA . THR D 2 122 ? 41.021 -0.264 51.055 1.00 17.65 122 THR D CA 1
ATOM 12538 C C . THR D 2 122 ? 39.726 -0.958 51.445 1.00 18.18 122 THR D C 1
ATOM 12539 O O . THR D 2 122 ? 39.680 -1.675 52.446 1.00 17.67 122 THR D O 1
ATOM 12543 N N . GLU D 2 123 ? 38.677 -0.737 50.658 1.00 18.74 123 GLU D N 1
ATOM 12544 C CA . GLU D 2 123 ? 37.384 -1.355 50.922 1.00 21.07 123 GLU D CA 1
ATOM 12545 C C . GLU D 2 123 ? 37.512 -2.871 50.958 1.00 20.79 123 GLU D C 1
ATOM 12546 O O . GLU D 2 123 ? 36.863 -3.537 51.762 1.00 20.84 123 GLU D O 1
ATOM 12552 N N . GLU D 2 124 ? 38.353 -3.415 50.086 1.00 21.23 124 GLU D N 1
ATOM 12553 C CA . GLU D 2 124 ? 38.547 -4.857 50.040 1.00 22.09 124 GLU D CA 1
ATOM 12554 C C . GLU D 2 124 ? 39.154 -5.354 51.351 1.00 20.09 124 GLU D C 1
ATOM 12555 O O . GLU D 2 124 ? 38.686 -6.334 51.929 1.00 19.01 124 GLU D O 1
ATOM 12561 N N . ALA D 2 125 ? 40.190 -4.667 51.823 1.00 17.50 125 ALA D N 1
ATOM 12562 C CA . ALA D 2 125 ? 40.851 -5.046 53.066 1.00 16.10 125 ALA D CA 1
ATOM 12563 C C . ALA D 2 125 ? 39.913 -4.914 54.262 1.00 15.49 125 ALA D C 1
ATOM 12564 O O . ALA D 2 125 ? 40.024 -5.668 55.227 1.00 15.03 125 ALA D O 1
ATOM 12566 N N . LEU D 2 126 ? 38.987 -3.962 54.195 1.00 13.63 126 LEU D N 1
ATOM 12567 C CA . LEU D 2 126 ? 38.047 -3.739 55.290 1.00 13.32 126 LEU D CA 1
ATOM 12568 C C . LEU D 2 126 ? 37.207 -4.972 55.606 1.00 13.11 126 LEU D C 1
ATOM 12569 O O . LEU D 2 126 ? 36.697 -5.121 56.714 1.00 13.19 126 LEU D O 1
ATOM 12574 N N . LYS D 2 127 ? 37.072 -5.862 54.634 1.00 14.89 127 LYS D N 1
ATOM 12575 C CA . LYS D 2 127 ? 36.276 -7.061 54.833 1.00 15.28 127 LYS D CA 1
ATOM 12576 C C . LYS D 2 127 ? 37.068 -8.263 55.342 1.00 14.22 127 LYS D C 1
ATOM 12577 O O . LYS D 2 127 ? 36.494 -9.315 55.631 1.00 14.72 127 LYS D O 1
ATOM 12583 N N . SER D 2 128 ? 38.382 -8.105 55.472 1.00 12.57 128 SER D N 1
ATOM 12584 C CA . SER D 2 128 ? 39.228 -9.195 55.953 1.00 12.25 128 SER D CA 1
ATOM 12585 C C . SER D 2 128 ? 39.403 -9.140 57.468 1.00 11.90 128 SER D C 1
ATOM 12586 O O . SER D 2 128 ? 38.898 -8.240 58.134 1.00 11.86 128 SER D O 1
ATOM 12589 N N . GLU D 2 129 ? 40.132 -10.111 58.006 1.00 11.75 129 GLU D N 1
ATOM 12590 C CA . GLU D 2 129 ? 40.389 -10.163 59.443 1.00 12.18 129 GLU D CA 1
ATOM 12591 C C . GLU D 2 129 ? 41.638 -9.357 59.796 1.00 12.45 129 GLU D C 1
ATOM 12592 O O . GLU D 2 129 ? 41.970 -9.204 60.968 1.00 13.57 129 GLU D O 1
ATOM 12598 N N . LEU D 2 130 ? 42.321 -8.837 58.782 1.00 12.62 130 LEU D N 1
ATOM 12599 C CA . LEU D 2 130 ? 43.559 -8.088 58.991 1.00 13.10 130 LEU D CA 1
ATOM 12600 C C . LEU D 2 130 ? 43.441 -6.693 59.593 1.00 11.88 130 LEU D C 1
ATOM 12601 O O . LEU D 2 130 ? 42.622 -5.881 59.164 1.00 13.12 130 LEU D O 1
ATOM 12606 N N . LEU D 2 131 ? 44.289 -6.424 60.581 1.00 10.67 131 LEU D N 1
ATOM 12607 C CA . LEU D 2 131 ? 44.342 -5.121 61.228 1.00 10.07 131 LEU D CA 1
ATOM 12608 C C . LEU D 2 131 ? 45.431 -4.320 60.525 1.00 10.32 131 LEU D C 1
ATOM 12609 O O . LEU D 2 131 ? 46.193 -4.866 59.727 1.00 10.49 131 LEU D O 1
ATOM 12614 N N . ALA D 2 132 ? 45.513 -3.031 60.825 1.00 9.72 132 ALA D N 1
ATOM 12615 C CA . ALA D 2 132 ? 46.517 -2.176 60.208 1.00 10.03 132 ALA D CA 1
ATOM 12616 C C . ALA D 2 132 ? 47.919 -2.755 60.380 1.00 10.90 132 ALA D C 1
ATOM 12617 O O . ALA D 2 132 ? 48.299 -3.181 61.473 1.00 10.02 132 ALA D O 1
ATOM 12619 N N . GLY D 2 133 ? 48.677 -2.781 59.287 1.00 9.90 133 GLY D N 1
ATOM 12620 C CA . GLY D 2 133 ? 50.036 -3.292 59.330 1.00 10.88 133 GLY D CA 1
ATOM 12621 C C . GLY D 2 133 ? 50.184 -4.801 59.237 1.00 11.20 133 GLY D C 1
ATOM 12622 O O . GLY D 2 133 ? 51.302 -5.306 59.116 1.00 11.89 133 GLY D O 1
ATOM 12623 N N . GLU D 2 134 ? 49.072 -5.528 59.288 1.00 10.04 134 GLU D N 1
ATOM 12624 C CA . GLU D 2 134 ? 49.125 -6.983 59.216 1.00 10.15 134 GLU D CA 1
ATOM 12625 C C . GLU D 2 134 ? 49.144 -7.476 57.782 1.00 11.64 134 GLU D C 1
ATOM 12626 O O . GLU D 2 134 ? 48.663 -6.801 56.877 1.00 13.19 134 GLU D O 1
ATOM 12632 N N . PRO D 2 135 ? 49.654 -8.695 57.569 1.00 12.21 135 PRO D N 1
ATOM 12633 C CA . PRO D 2 135 ? 50.181 -9.578 58.619 1.00 11.15 135 PRO D CA 1
ATOM 12634 C C . PRO D 2 135 ? 51.628 -9.359 59.060 1.00 13.24 135 PRO D C 1
ATOM 12635 O O . PRO D 2 135 ? 52.065 -9.928 60.060 1.00 14.05 135 PRO D O 1
ATOM 12639 N N . GLU D 2 136 ? 52.368 -8.526 58.339 1.00 13.52 136 GLU D N 1
ATOM 12640 C CA . GLU D 2 136 ? 53.775 -8.328 58.660 1.00 14.66 136 GLU D CA 1
ATOM 12641 C C . GLU D 2 136 ? 54.170 -7.783 60.028 1.00 13.50 136 GLU D C 1
ATOM 12642 O O . GLU D 2 136 ? 55.217 -8.165 60.551 1.00 13.88 136 GLU D O 1
ATOM 12648 N N . ILE D 2 137 ? 53.359 -6.915 60.627 1.00 12.74 137 ILE D N 1
ATOM 12649 C CA . ILE D 2 137 ? 53.730 -6.400 61.943 1.00 11.98 137 ILE D CA 1
ATOM 12650 C C . ILE D 2 137 ? 53.743 -7.529 62.969 1.00 11.79 137 ILE D C 1
ATOM 12651 O O . ILE D 2 137 ? 54.353 -7.407 64.031 1.00 11.41 137 ILE D O 1
ATOM 12656 N N . ILE D 2 138 ? 53.067 -8.629 62.644 1.00 11.54 138 ILE D N 1
ATOM 12657 C CA . ILE D 2 138 ? 53.010 -9.783 63.535 1.00 12.65 138 ILE D CA 1
ATOM 12658 C C . ILE D 2 138 ? 54.334 -10.540 63.474 1.00 13.21 138 ILE D C 1
ATOM 12659 O O . ILE D 2 138 ? 54.667 -11.306 64.379 1.00 13.48 138 ILE D O 1
ATOM 12664 N N . GLY D 2 139 ? 55.084 -10.313 62.400 1.00 13.49 139 GLY D N 1
ATOM 12665 C CA . GLY D 2 139 ? 56.368 -10.972 62.233 1.00 14.86 139 GLY D CA 1
ATOM 12666 C C . GLY D 2 139 ? 56.336 -12.103 61.223 1.00 15.66 139 GLY D C 1
ATOM 12667 O O . GLY D 2 139 ? 57.356 -12.749 60.973 1.00 15.65 139 GLY D O 1
ATOM 12668 N N . THR D 2 140 ? 55.165 -12.339 60.640 1.00 16.90 140 THR D N 1
ATOM 12669 C CA . THR D 2 140 ? 54.981 -13.402 59.657 1.00 18.95 140 THR D CA 1
ATOM 12670 C C . THR D 2 140 ? 54.537 -12.834 58.308 1.00 19.62 140 THR D C 1
ATOM 12671 O O . THR D 2 140 ? 53.861 -11.805 58.253 1.00 18.91 140 THR D O 1
ATOM 12675 N N . SER D 2 141 ? 54.917 -13.503 57.222 1.00 20.67 141 SER D N 1
ATOM 12676 C CA . SER D 2 141 ? 54.546 -13.049 55.884 1.00 20.30 141 SER D CA 1
ATOM 12677 C C . SER D 2 141 ? 53.074 -13.333 55.611 1.00 19.70 141 SER D C 1
ATOM 12678 O O . SER D 2 141 ? 52.442 -12.672 54.784 1.00 20.10 141 SER D O 1
ATOM 12681 N N . GLU D 2 142 ? 52.531 -14.324 56.312 1.00 19.15 142 GLU D N 1
ATOM 12682 C CA . GLU D 2 142 ? 51.131 -14.686 56.153 1.00 17.47 142 GLU D CA 1
ATOM 12683 C C . GLU D 2 142 ? 50.406 -14.556 57.481 1.00 15.23 142 GLU D C 1
ATOM 12684 O O . GLU D 2 142 ? 51.012 -14.671 58.544 1.00 16.13 142 GLU D O 1
ATOM 12690 N N . PHE D 2 143 ? 49.107 -14.296 57.410 1.00 14.17 143 PHE D N 1
ATOM 12691 C CA . PHE D 2 143 ? 48.289 -14.145 58.605 1.00 13.53 143 PHE D CA 1
ATOM 12692 C C . PHE D 2 143 ? 48.300 -15.455 59.386 1.00 13.48 143 PHE D C 1
ATOM 12693 O O . PHE D 2 143 ? 48.057 -16.522 58.824 1.00 13.54 143 PHE D O 1
ATOM 12701 N N . PRO D 2 144 ? 48.590 -15.389 60.695 1.00 13.15 144 PRO D N 1
ATOM 12702 C CA . PRO D 2 144 ? 48.632 -16.583 61.541 1.00 13.08 144 PRO D CA 1
ATOM 12703 C C . PRO D 2 144 ? 47.362 -17.410 61.454 1.00 13.49 144 PRO D C 1
ATOM 12704 O O . PRO D 2 144 ? 46.253 -16.881 61.542 1.00 13.30 144 PRO D O 1
ATOM 12708 N N . GLN D 2 145 ? 47.534 -18.714 61.280 1.00 14.84 145 GLN D N 1
ATOM 12709 C CA . GLN D 2 145 ? 46.406 -19.624 61.199 1.00 15.97 145 GLN D CA 1
ATOM 12710 C C . GLN D 2 145 ? 46.279 -20.362 62.520 1.00 14.67 145 GLN D C 1
ATOM 12711 O O . GLN D 2 145 ? 47.275 -20.600 63.201 1.00 15.96 145 GLN D O 1
ATOM 12717 N N . VAL D 2 146 ? 45.051 -20.703 62.886 1.00 14.17 146 VAL D N 1
ATOM 12718 C CA . VAL D 2 146 ? 44.795 -21.448 64.110 1.00 14.89 146 VAL D CA 1
ATOM 12719 C C . VAL D 2 146 ? 43.898 -22.618 63.717 1.00 15.67 146 VAL D C 1
ATOM 12720 O O . VAL D 2 146 ? 42.888 -22.432 63.033 1.00 16.62 146 VAL D O 1
ATOM 12724 N N . LYS D 2 147 ? 44.278 -23.824 64.128 1.00 14.53 147 LYS D N 1
ATOM 12725 C CA . LYS D 2 147 ? 43.511 -25.013 63.783 1.00 16.03 147 LYS D CA 1
ATOM 12726 C C . LYS D 2 147 ? 42.175 -25.077 64.469 1.00 15.56 147 LYS D C 1
ATOM 12727 O O . LYS D 2 147 ? 42.084 -25.049 65.696 1.00 14.47 147 LYS D O 1
ATOM 12733 N N . LYS D 2 148 ? 41.131 -25.176 63.663 1.00 16.30 148 LYS D N 1
ATOM 12734 C CA . LYS D 2 148 ? 39.800 -25.278 64.200 1.00 17.96 148 LYS D CA 1
ATOM 12735 C C . LYS D 2 148 ? 39.533 -26.716 64.517 1.00 19.79 148 LYS D C 1
ATOM 12736 O O . LYS D 2 148 ? 40.028 -27.623 63.842 1.00 19.50 148 LYS D O 1
ATOM 12742 N N . LYS D 2 149 ? 38.746 -26.932 65.555 1.00 21.29 149 LYS D N 1
ATOM 12743 C CA . LYS D 2 149 ? 38.461 -28.281 65.937 1.00 25.42 149 LYS D CA 1
ATOM 12744 C C . LYS D 2 149 ? 37.528 -28.974 64.954 1.00 27.68 149 LYS D C 1
ATOM 12745 O O . LYS D 2 149 ? 36.463 -28.455 64.616 1.00 26.91 149 LYS D O 1
ATOM 12751 N N . ALA D 2 150 ? 37.941 -30.154 64.501 1.00 30.25 150 ALA D N 1
ATOM 12752 C CA . ALA D 2 150 ? 37.167 -30.948 63.551 1.00 33.44 150 ALA D CA 1
ATOM 12753 C C . ALA D 2 150 ? 35.713 -31.103 63.989 1.00 35.00 150 ALA D C 1
ATOM 12754 O O . ALA D 2 150 ? 35.381 -32.162 64.560 1.00 36.38 150 ALA D O 1
#

Organism: Archaeoglobus fulgidus (strain ATCC 49558 / DSM 4304 / JCM 9628 / NBRC 100126 / VC-16) (NCBI:txid224325)

Foldseek 3Di:
DDDDPAFAADFLVRFAEDEAEFAEEEEALFLLSLLLLLLLLVLCVVVVGAYAYEHQADQQQDFQCNQWAFKFQAAQACDFLAPAHHDLQVVLVVLCLLVLNFFQSLAQSVLNVVLNVLVVVLVVLPWAFDADPVRHFYALARGMGGTLIRRSRNSSSVSSCVRNPPVRYHYSWFWQAWFAFPVDLQATFGTWTAHLVDRYIYTYGYRFYEYDQFFAPLLAQKPDNDPLSCLALGDPSRQQRSVQRCQQSWFKKWQLLFWDWDKAFPSLRQDCSNLCRPLVWAKAFQVRHRQCVVCLVVCVQSPPSSVDVPRRPLVVLLSVLVCVVVPRDQIWGLLQVSLCVQCVPPPVSSVVVLVSVVSNCSSRRVSVVVVCVVVVNRSNPDITGIGIIWIIQFPAASTFIATLFAGDPVFRDPLRCVQDPDHFHQATSRHSYGYFGRHHGSHYSCGSSNRSSSSSRRSSSSSVSCVPVVDDGDGDVVVVSVVSSVLSVQSVLLVVFVVVDPDSQDGPQAHFLVRLSVQSNVLCCFQVQTVVVSQEHALVSLVVSLVSLVVSLVRLSRYHARGSVSSSSSSSSVSNSVSSNVNSVQSNPDQACSRNSNHAHVNHRHDDPPPQQFMKMWHAHNVVRDIDIDTRHDDDRRDDDD/DKFFALVQFPLPPPDPDRFLCVFDPVNQWDAPVVSSGIGGNDVVSDPPPCSSCARHPRSGMFDFPDPVPDDGQWGWHWHDDFQKIKIWTADSVGDIDIDMGTDDDDGPPPDDPQVPWDDDDPVNVPDPDDTCPPPVVPDPHNDDDDDDD/DDDDPAFAADFLVVFAEDEAEFAEEEEALFQLSLLQLLLLLVLCVVPVGAYAYEHQADQQQDFQCNQWAFKFLAAQACDFQAPAHHDLLVVLVVLCLLVLNFFQSLAQSVLNVVLNVLVVVLVVLPWAFDADPVRHFYALARGMGGTLIRRSRNSSSVSSCVRNHPVRYHYSKAWQAWFAFPPDLQATFGTWTAHLVDRYIYTYGYQFYEYDQFFADLLAQKPDNDPLSCLDLGIPSRQQRSVQRCQLSWFKKWLLLFWDWDKAFPSLRQDCSNLCRPLVWAKAFQVRHRQVPVVLVVLVVSPPQSVDVPRRVLVVLLSVLVCVVVPRDQIWGLLLVSLCVVCVPPPVSSVVVLVSVVSNCSSRRVSVVVVCVVVVNRSNPGITGIGIIWIIQFPAASTFIATLFAGDPVFRDPLSCVQDPDRFHQATSRHSYGYFGRHHGSHYSCGSSNRSSSSSRNSSSSSVSCVPVVGDGDGDVVVVSVVSSVLSVQSVLLVVFCVVDPDSQDGPQAHFLVRLSVQSNVLCCFQVQTVVVSQEHALVSLVVSLVSLVVSLVRLSRYHARGSVRSSSSSSSVSNSVSSNVNSVQSNPQQACSRNSNHAHVVHRHDDPPPQQFMKMWHAHNVVRDIDIDTRHDDDRRDDDD/DKFFALVQFPLCPVHPDRFLCVFDPVNQWDADVVSSGIGGNDVVPDPPPCRSCARDPRSGMFDFPDPVPDDGQWGWHWHDDFFKIKIWTADSVGDIDIDMGTDDDDGPPPDDPQPPWDDDDPVCVPDPDDTPPDPVVPDPDNDDDDDDD